Protein 2CO9 (pdb70)

CATH classification: 1.10.30.10

Foldseek 3Di:
DPDDDDDDCCPDDDPAAFDQDDALLVNQLVVCLVVQCSVPVVDDVVRSRVVSVVDSVPDDPVSSVVSNVVNCVRNVVSVVVRLCSCCVVDPHDDVDDDDPPD

Organism: Mus musculus (NCBI:txid10090)

InterPro domains:
  IPR009071 High mobility group box domain [PF00505] (261-329)
  IPR009071 High mobility group box domain [PS50118] (261-329)
  IPR009071 High mobility group box domain [SM00398] (260-330)
  IPR036910 High mobility group box domain superfamily [G3DSA:1.10.30.10] (244-343)
  IPR036910 High mobility group box domain superfamily [SSF47095] (247-342)
  IPR051365 TOX high mobility group box domain-containing protein [PTHR45781] (1-515)

Nearest PDB structures (foldseek):
  2co9-assembly1_A  TM=1.010E+00  e=1.584E-16  Mus musculus
  2yrq-assembly1_A  TM=6.202E-01  e=4.811E-05  Homo sapiens
  1wgf-assembly1_A  TM=5.798E-01  e=1.208E-04  Mus musculus
  1gt0-assembly1_D  TM=6.711E-01  e=1.678E-03  Mus musculus
  5jgh-assembly1_A  TM=6.286E-01  e=1.207E-02  Saccharomyces cerevisiae S288C

Secondary structure (DSSP, 8-state):
-------S-SS-----S--PPP-HHHHTHHHHHHHHHHH-TTS-HHHHHHHHHHHHTT--HHHHHHHHHHHHHHHHHHHHHHHHHHHHHTSS-----STT--

Sequence (102 aa):
GSSGSSGKKKKKKDPNEPQKPVSAYALFFRDTQAAIKGQNPNATFGEVSKIVASMWDGLGEEQKQVYKKKTEAAKKEYLKQLAAYRASLVSKSYTDSGPSSGGSSGSSGKKKKKKDPNEPQKPVSAYALFFRDTQAAIKGQNPNATFGEVSKIVASMWDGLGEEQKQVYKKKTEAAKKEYLKQLAAYRASLVSKSYTDSGPSSGGSSGSSGKKKKKKDPNEPQKPVSAYALFFRDTQAAIKGQNPNATFGEVSKIVASMWDGLGEEQKQVYKKKTEAAKKEYLKQLAAYRASLVSKSYTDSGPSSGGSSGSSGKKKKKKDPNEPQKPVSAYALFFRDTQAAIKGQNPNATFGEVSKIVASMWDGLGEEQKQVYKKKTEAAKKEYLKQLAAYRASLVSKSYTDSGPSSGGSSGSSGKKKKKKDPNEPQKPVSAYALFFRDTQAAIKGQNPNATFGEVSKIVASMWDGLGEEQKQVYKKKTEAAKKEYLKQLAAYRASLVSKSYTDSGPSSGGSSGSSGKKKKKKDPNEPQKPVSAYALFFRDTQAAIKGQNPNATFGEVSKIVASMWDGLGEEQKQVYKKKTEAAKKEYLKQLAAYRASLVSKSYTDSGPSSGGSSGSSGKKKKKKDPNEPQKPVSAYALFFRDTQAAIKGQNPNATFGEVSKIVASMWDGLGEEQKQVYKKKTEAAKKEYLKQLAAYRASLVSKSYTDSGPSSGGSSGSSGKKKKKKDPNEPQKPVSAYALFFRDTQAAIKGQNPNATFGEVSKIVASMWDGLGEEQKQVYKKKTEAAKKEYLKQ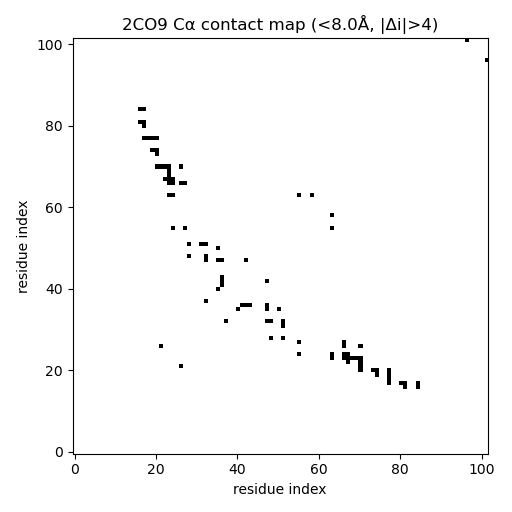LAAYRASLVSKSYTDSGPSSGGSSGSSGKKKKKKDPNEPQKPVSAYALFFRDTQAAIKGQNPNATFGEVSKIVASMWDGLGEEQKQVYKKKTEAAKKEYLKQLAAYRASLVSKSYTDSGPSSGGSSGSSGKKKKKKDPNEPQKPVSAYALFFRDTQAAIKGQNPNATFGEVSKIVASMWDGLGEEQKQVYKKKTEAAKKEYLKQLAAYRASLVSKSYTDSGPSSGGSSGSSGKKKKKKDPNEPQKPVSAYALFFRDTQAAIKGQNPNATFGEVSKIVASMWDGLGEEQKQVYKKKTEAAKKEYLKQLAAYRASLVSKSYTDSGPSSGGSSGSSGKKKKKKDPNEPQKPVSAYALFFRDTQAAIKGQNPNATFGEVSKIVASMWDGLGEEQKQVYKKKTEAAKKEYLKQLAAYRASLVSKSYTDSGPSSGGSSGSSGKKKKKKDPNEPQKPVSAYALFFRDTQAAIKGQNPNATFGEVSKIVASMWDGLGEEQKQVYKKKTEAAKKEYLKQLAAYRASLVSKSYTDSGPSSGGSSGSSGKKKKKKDPNEPQKPVSAYALFFRDTQAAIKGQNPNATFGEVSKIVASMWDGLGEEQKQVYKKKTEAAKKEYLKQLAAYRASLVSKSYTDSGPSSGGSSGSSGKKKKKKDPNEPQKPVSAYALFFRDTQAAIKGQNPNATFGEVSKIVASMWDGLGEEQKQVYKKKTEAAKKEYLKQLAAYRASLVSKSYTDSGPSSGGSSGSSGKKKKKKDPNEPQKPVSAYALFFRDTQAAIKGQNPNATFGEVSKIVASMWDGLGEEQKQVYKKKTEAAKKEYLKQLAAYRASLVSKSYTDSGPSSGGSSGSSGKKKKKKDPNEPQKPVSAYALFFRDTQAAIKGQNPNATFGEVSKIVASMWDGLGEEQKQVYKKKTEAAKKEYLKQLAAYRASLVSKSYTDSGPSSGGSSGSSGKKKKKKDPNEPQKPVSAYALFFRDTQAAIKGQNPNATFGEVSKIVASMWDGLGEEQKQVYKKKTEAAKKEYLKQLAAYRASLVSKSYTDSGPSSGGSSGSSGKKKKKKDPNEPQKPVSAYALFFRDTQAAIKGQNPNATFGEVSKIVASMWDGLGEEQKQVYKKKTEAAKKEYLKQLAAYRASLVSKSYTDSGPSSGGSSGSSGKKKKKKDPNEPQKPVSAYALFFRDTQAAIKGQNPNATFGEVSKIVASMWDGLGEEQKQVYKKKTEAAKKEYLKQLAAYRASLVSKSYTDSGPSSG

Structure (mmCIF, N/CA/C/O backbone):
data_2CO9
#
_entry.id   2CO9
#
loop_
_atom_site.group_PDB
_atom_site.id
_atom_site.type_symbol
_atom_site.label_atom_id
_atom_site.label_alt_id
_atom_site.label_comp_id
_atom_site.label_asym_id
_atom_site.label_entity_id
_atom_site.label_seq_id
_atom_site.pdbx_PDB_ins_code
_atom_site.Cartn_x
_atom_site.Cartn_y
_atom_site.Cartn_z
_atom_site.occupancy
_atom_site.B_iso_or_equiv
_atom_site.auth_seq_id
_atom_site.auth_comp_id
_atom_site.auth_asym_id
_atom_site.auth_atom_id
_atom_site.pdbx_PDB_model_num
ATOM 1 N N . GLY A 1 1 ? 14.399 3.594 -19.732 1.00 0.00 1 GLY A N 1
ATOM 2 C CA . GLY A 1 1 ? 15.201 4.632 -19.111 1.00 0.00 1 GLY A CA 1
ATOM 3 C C . GLY A 1 1 ? 14.441 5.390 -18.042 1.00 0.00 1 GLY A C 1
ATOM 4 O O . GLY A 1 1 ? 13.457 6.071 -18.334 1.00 0.00 1 GLY A O 1
ATOM 8 N N . SER A 1 2 ? 14.895 5.271 -16.798 1.00 0.00 2 SER A N 1
ATOM 9 C CA . SER A 1 2 ? 14.247 5.946 -15.680 1.00 0.00 2 SER A CA 1
ATOM 10 C C . SER A 1 2 ? 15.256 6.268 -14.581 1.00 0.00 2 SER A C 1
ATOM 11 O O . SER A 1 2 ? 15.854 5.369 -13.990 1.00 0.00 2 SER A O 1
ATOM 19 N N . SER A 1 3 ? 15.440 7.557 -14.314 1.00 0.00 3 SER A N 1
ATOM 20 C CA . SER A 1 3 ? 16.379 7.999 -13.289 1.00 0.00 3 SER A CA 1
ATOM 21 C C . SER A 1 3 ? 15.931 9.322 -12.677 1.00 0.00 3 SER A C 1
ATOM 22 O O . SER A 1 3 ? 15.005 9.965 -13.169 1.00 0.00 3 SER A O 1
ATOM 30 N N . GLY A 1 4 ? 16.596 9.723 -11.597 1.00 0.00 4 GLY A N 1
ATOM 31 C CA . GLY A 1 4 ? 16.253 10.967 -10.934 1.00 0.00 4 GLY A CA 1
ATOM 32 C C . GLY A 1 4 ? 17.089 12.134 -11.421 1.00 0.00 4 GLY A C 1
ATOM 33 O O . GLY A 1 4 ? 18.063 11.946 -12.151 1.00 0.00 4 GLY A O 1
ATOM 37 N N . SER A 1 5 ? 16.709 13.342 -11.018 1.00 0.00 5 SER A N 1
ATOM 38 C CA . SER A 1 5 ? 17.427 14.544 -11.423 1.00 0.00 5 SER A CA 1
ATOM 39 C C . SER A 1 5 ? 17.744 15.421 -10.215 1.00 0.00 5 SER A C 1
ATOM 40 O O . SER A 1 5 ? 18.869 15.892 -10.053 1.00 0.00 5 SER A O 1
ATOM 48 N N . SER A 1 6 ? 16.741 15.635 -9.368 1.00 0.00 6 SER A N 1
ATOM 49 C CA . SER A 1 6 ? 16.910 16.458 -8.176 1.00 0.00 6 SER A CA 1
ATOM 50 C C . SER A 1 6 ? 17.854 15.787 -7.183 1.00 0.00 6 SER A C 1
ATOM 51 O O . SER A 1 6 ? 17.889 14.562 -7.071 1.00 0.00 6 SER A O 1
ATOM 59 N N . GLY A 1 7 ? 18.620 16.601 -6.461 1.00 0.00 7 GLY A N 1
ATOM 60 C CA . GLY A 1 7 ? 19.554 16.070 -5.486 1.00 0.00 7 GLY A CA 1
ATOM 61 C C . GLY A 1 7 ? 19.078 16.266 -4.061 1.00 0.00 7 GLY A C 1
ATOM 62 O O . GLY A 1 7 ? 17.876 16.321 -3.801 1.00 0.00 7 GLY A O 1
ATOM 66 N N . LYS A 1 8 ? 20.023 16.369 -3.132 1.00 0.00 8 LYS A N 1
ATOM 67 C CA . LYS A 1 8 ? 19.695 16.559 -1.724 1.00 0.00 8 LYS A CA 1
ATOM 68 C C . LYS A 1 8 ? 18.670 15.529 -1.260 1.00 0.00 8 LYS A C 1
ATOM 69 O O . LYS A 1 8 ? 17.715 15.860 -0.558 1.00 0.00 8 LYS A O 1
ATOM 88 N N . LYS A 1 9 ? 18.876 14.277 -1.655 1.00 0.00 9 LYS A N 1
ATOM 89 C CA . LYS A 1 9 ? 17.973 13.197 -1.278 1.00 0.00 9 LYS A CA 1
ATOM 90 C C . LYS A 1 9 ? 16.625 13.346 -1.975 1.00 0.00 9 LYS A C 1
ATOM 91 O O . LYS A 1 9 ? 16.284 12.567 -2.865 1.00 0.00 9 LYS A O 1
ATOM 110 N N . LYS A 1 10 ? 15.861 14.354 -1.567 1.00 0.00 10 LYS A N 1
ATOM 111 C CA . LYS A 1 10 ? 14.551 14.608 -2.154 1.00 0.00 10 LYS A CA 1
ATOM 112 C C . LYS A 1 10 ? 13.509 13.643 -1.598 1.00 0.00 10 LYS A C 1
ATOM 113 O O . LYS A 1 10 ? 12.326 13.731 -1.929 1.00 0.00 10 LYS A O 1
ATOM 132 N N . LYS A 1 11 ? 13.955 12.721 -0.751 1.00 0.00 11 LYS A N 1
ATOM 133 C CA . LYS A 1 11 ? 13.061 11.740 -0.147 1.00 0.00 11 LYS A CA 1
ATOM 134 C C . LYS A 1 11 ? 13.451 11.469 1.303 1.00 0.00 11 LYS A C 1
ATOM 135 O O . LYS A 1 11 ? 14.158 10.505 1.597 1.00 0.00 11 LYS A O 1
ATOM 154 N N . LYS A 1 12 ? 12.985 12.325 2.205 1.00 0.00 12 LYS A N 1
ATOM 155 C CA . LYS A 1 12 ? 13.282 12.178 3.625 1.00 0.00 12 LYS A CA 1
ATOM 156 C C . LYS A 1 12 ? 13.331 10.705 4.021 1.00 0.00 12 LYS A C 1
ATOM 157 O O . LYS A 1 12 ? 12.365 9.967 3.827 1.00 0.00 12 LYS A O 1
ATOM 176 N N . LYS A 1 13 ? 14.462 10.284 4.577 1.00 0.00 13 LYS A N 1
ATOM 177 C CA . LYS A 1 13 ? 14.637 8.901 5.003 1.00 0.00 13 LYS A CA 1
ATOM 178 C C . LYS A 1 13 ? 13.367 8.368 5.659 1.00 0.00 13 LYS A C 1
ATOM 179 O O . LYS A 1 13 ? 12.886 8.926 6.646 1.00 0.00 13 LYS A O 1
ATOM 198 N N . ASP A 1 14 ? 12.829 7.287 5.105 1.00 0.00 14 ASP A N 1
ATOM 199 C CA . ASP A 1 14 ? 11.616 6.678 5.638 1.00 0.00 14 ASP A CA 1
ATOM 200 C C . ASP A 1 14 ? 11.796 5.174 5.815 1.00 0.00 14 ASP A C 1
ATOM 201 O O . ASP A 1 14 ? 12.458 4.505 5.022 1.00 0.00 14 ASP A O 1
ATOM 210 N N . PRO A 1 15 ? 11.194 4.627 6.882 1.00 0.00 15 PRO A N 1
ATOM 211 C CA . PRO A 1 15 ? 11.274 3.196 7.189 1.00 0.00 15 PRO A CA 1
ATOM 212 C C . PRO A 1 15 ? 10.496 2.345 6.192 1.00 0.00 15 PRO A C 1
ATOM 213 O O . PRO A 1 15 ? 9.870 2.868 5.271 1.00 0.00 15 PRO A O 1
ATOM 224 N N . ASN A 1 16 ? 10.539 1.030 6.382 1.00 0.00 16 ASN A N 1
ATOM 225 C CA . ASN A 1 16 ? 9.838 0.106 5.498 1.00 0.00 16 ASN A CA 1
ATOM 226 C C . ASN A 1 16 ? 8.513 -0.335 6.113 1.00 0.00 16 ASN A C 1
ATOM 227 O O . ASN A 1 16 ? 7.938 0.369 6.943 1.00 0.00 16 ASN A O 1
ATOM 238 N N . GLU A 1 17 ? 8.036 -1.505 5.700 1.00 0.00 17 GLU A N 1
ATOM 239 C CA . GLU A 1 17 ? 6.779 -2.040 6.210 1.00 0.00 17 GLU A CA 1
ATOM 240 C C . GLU A 1 17 ? 5.621 -1.094 5.903 1.00 0.00 17 GLU A C 1
ATOM 241 O O . GLU A 1 17 ? 5.737 0.126 6.012 1.00 0.00 17 GLU A O 1
ATOM 253 N N . PRO A 1 18 ? 4.476 -1.671 5.509 1.00 0.00 18 PRO A N 1
ATOM 254 C CA . PRO A 1 18 ? 3.274 -0.899 5.178 1.00 0.00 18 PRO A CA 1
ATOM 255 C C . PRO A 1 18 ? 2.641 -0.255 6.407 1.00 0.00 18 PRO A C 1
ATOM 256 O O . PRO A 1 18 ? 2.677 -0.818 7.501 1.00 0.00 18 PRO A O 1
ATOM 267 N N . GLN A 1 19 ? 2.063 0.926 6.218 1.00 0.00 19 GLN A N 1
ATOM 268 C CA . GLN A 1 19 ? 1.422 1.646 7.313 1.00 0.00 19 GLN A CA 1
ATOM 269 C C . GLN A 1 19 ? -0.091 1.678 7.132 1.00 0.00 19 GLN A C 1
ATOM 270 O O . GLN A 1 19 ? -0.592 1.989 6.050 1.00 0.00 19 GLN A O 1
ATOM 284 N N . LYS A 1 20 ? -0.817 1.354 8.197 1.00 0.00 20 LYS A N 1
ATOM 285 C CA . LYS A 1 20 ? -2.274 1.346 8.157 1.00 0.00 20 LYS A CA 1
ATOM 286 C C . LYS A 1 20 ? -2.809 2.635 7.541 1.00 0.00 20 LYS A C 1
ATOM 287 O O . LYS A 1 20 ? -2.308 3.730 7.801 1.00 0.00 20 LYS A O 1
ATOM 306 N N . PRO A 1 21 ? -3.851 2.506 6.706 1.00 0.00 21 PRO A N 1
ATOM 307 C CA . PRO A 1 21 ? -4.477 3.651 6.038 1.00 0.00 21 PRO A CA 1
ATOM 308 C C . PRO A 1 21 ? -5.241 4.543 7.011 1.00 0.00 21 PRO A C 1
ATOM 309 O O . PRO A 1 21 ? -5.732 4.079 8.040 1.00 0.00 21 PRO A O 1
ATOM 320 N N . VAL A 1 22 ? -5.338 5.826 6.679 1.00 0.00 22 VAL A N 1
ATOM 321 C CA . VAL A 1 22 ? -6.043 6.783 7.522 1.00 0.00 22 VAL A CA 1
ATOM 322 C C . VAL A 1 22 ? -7.553 6.586 7.433 1.00 0.00 22 VAL A C 1
ATOM 323 O O . VAL A 1 22 ? -8.054 5.968 6.494 1.00 0.00 22 VAL A O 1
ATOM 336 N N . SER A 1 23 ? -8.272 7.117 8.416 1.00 0.00 23 SER A N 1
ATOM 337 C CA . SER A 1 23 ? -9.725 6.996 8.451 1.00 0.00 23 SER A CA 1
ATOM 338 C C . SER A 1 23 ? -10.362 7.775 7.304 1.00 0.00 23 SER A C 1
ATOM 339 O O . SER A 1 23 ? -9.672 8.436 6.529 1.00 0.00 23 SER A O 1
ATOM 347 N N . ALA A 1 24 ? -11.685 7.692 7.204 1.00 0.00 24 ALA A N 1
ATOM 348 C CA . ALA A 1 24 ? -12.417 8.390 6.154 1.00 0.00 24 ALA A CA 1
ATOM 349 C C . ALA A 1 24 ? -12.080 9.877 6.146 1.00 0.00 24 ALA A C 1
ATOM 350 O O . ALA A 1 24 ? -11.442 10.374 5.217 1.00 0.00 24 ALA A O 1
ATOM 357 N N . TYR A 1 25 ? -12.513 10.583 7.184 1.00 0.00 25 TYR A N 1
ATOM 358 C CA . TYR A 1 25 ? -12.260 12.015 7.295 1.00 0.00 25 TYR A CA 1
ATOM 359 C C . TYR A 1 25 ? -10.781 12.325 7.080 1.00 0.00 25 TYR A C 1
ATOM 360 O O . TYR A 1 25 ? -10.426 13.386 6.570 1.00 0.00 25 TYR A O 1
ATOM 378 N N . ALA A 1 26 ? -9.924 11.389 7.474 1.00 0.00 26 ALA A N 1
ATOM 379 C CA . ALA A 1 26 ? -8.484 11.559 7.323 1.00 0.00 26 ALA A CA 1
ATOM 380 C C . ALA A 1 26 ? -8.067 11.435 5.862 1.00 0.00 26 ALA A C 1
ATOM 381 O O . ALA A 1 26 ? -7.201 12.172 5.388 1.00 0.00 26 ALA A O 1
ATOM 388 N N . LEU A 1 27 ? -8.687 10.500 5.152 1.00 0.00 27 LEU A N 1
ATOM 389 C CA . LEU A 1 27 ? -8.379 10.279 3.743 1.00 0.00 27 LEU A CA 1
ATOM 390 C C . LEU A 1 27 ? -8.540 11.567 2.942 1.00 0.00 27 LEU A C 1
ATOM 391 O O . LEU A 1 27 ? -7.831 11.793 1.961 1.00 0.00 27 LEU A O 1
ATOM 407 N N . PHE A 1 28 ? -9.476 12.409 3.367 1.00 0.00 28 PHE A N 1
ATOM 408 C CA . PHE A 1 28 ? -9.729 13.676 2.691 1.00 0.00 28 PHE A CA 1
ATOM 409 C C . PHE A 1 28 ? -8.796 14.766 3.209 1.00 0.00 28 PHE A C 1
ATOM 410 O O . PHE A 1 28 ? -8.670 15.830 2.604 1.00 0.00 28 PHE A O 1
ATOM 427 N N . PHE A 1 29 ? -8.144 14.492 4.335 1.00 0.00 29 PHE A N 1
ATOM 428 C CA . PHE A 1 29 ? -7.223 15.449 4.937 1.00 0.00 29 PHE A CA 1
ATOM 429 C C . PHE A 1 29 ? -5.874 15.429 4.224 1.00 0.00 29 PHE A C 1
ATOM 430 O O . PHE A 1 29 ? -5.295 16.477 3.940 1.00 0.00 29 PHE A O 1
ATOM 447 N N . ARG A 1 30 ? -5.381 14.228 3.938 1.00 0.00 30 ARG A N 1
ATOM 448 C CA . ARG A 1 30 ? -4.100 14.070 3.259 1.00 0.00 30 ARG A CA 1
ATOM 449 C C . ARG A 1 30 ? -4.202 14.500 1.799 1.00 0.00 30 ARG A C 1
ATOM 450 O O . ARG A 1 30 ? -3.189 14.680 1.122 1.00 0.00 30 ARG A O 1
ATOM 471 N N . ASP A 1 31 ? -5.430 14.663 1.320 1.00 0.00 31 ASP A N 1
ATOM 472 C CA . ASP A 1 31 ? -5.664 15.072 -0.060 1.00 0.00 31 ASP A CA 1
ATOM 473 C C . ASP A 1 31 ? -5.839 16.585 -0.156 1.00 0.00 31 ASP A C 1
ATOM 474 O O . ASP A 1 31 ? -5.423 17.208 -1.133 1.00 0.00 31 ASP A O 1
ATOM 483 N N . THR A 1 32 ? -6.459 17.170 0.864 1.00 0.00 32 THR A N 1
ATOM 484 C CA . THR A 1 32 ? -6.691 18.608 0.894 1.00 0.00 32 THR A CA 1
ATOM 485 C C . THR A 1 32 ? -5.470 19.351 1.424 1.00 0.00 32 THR A C 1
ATOM 486 O O . THR A 1 32 ? -4.982 20.289 0.793 1.00 0.00 32 THR A O 1
ATOM 497 N N . GLN A 1 33 ? -4.981 18.926 2.584 1.00 0.00 33 GLN A N 1
ATOM 498 C CA . GLN A 1 33 ? -3.816 19.553 3.198 1.00 0.00 33 GLN A CA 1
ATOM 499 C C . GLN A 1 33 ? -2.800 19.968 2.139 1.00 0.00 33 GLN A C 1
ATOM 500 O O . GLN A 1 33 ? -2.435 21.139 2.041 1.00 0.00 33 GLN A O 1
ATOM 514 N N . ALA A 1 34 ? -2.348 19.000 1.348 1.00 0.00 34 ALA A N 1
ATOM 515 C CA . ALA A 1 34 ? -1.376 19.266 0.295 1.00 0.00 34 ALA A CA 1
ATOM 516 C C . ALA A 1 34 ? -1.796 20.463 -0.551 1.00 0.00 34 ALA A C 1
ATOM 517 O O . ALA A 1 34 ? -0.966 21.287 -0.933 1.00 0.00 34 ALA A O 1
ATOM 524 N N . ALA A 1 35 ? -3.090 20.552 -0.840 1.00 0.00 35 ALA A N 1
ATOM 525 C CA . ALA A 1 35 ? -3.620 21.649 -1.640 1.00 0.00 35 ALA A CA 1
ATOM 526 C C . ALA A 1 35 ? -3.593 22.960 -0.861 1.00 0.00 35 ALA A C 1
ATOM 527 O O . ALA A 1 35 ? -3.513 24.040 -1.447 1.00 0.00 35 ALA A O 1
ATOM 534 N N . ILE A 1 36 ? -3.661 22.857 0.462 1.00 0.00 36 ILE A N 1
ATOM 535 C CA . ILE A 1 36 ? -3.644 24.035 1.321 1.00 0.00 36 ILE A CA 1
ATOM 536 C C . ILE A 1 36 ? -2.225 24.565 1.499 1.00 0.00 36 ILE A C 1
ATOM 537 O O . ILE A 1 36 ? -1.923 25.699 1.128 1.00 0.00 36 ILE A O 1
ATOM 553 N N . LYS A 1 37 ? -1.357 23.736 2.068 1.00 0.00 37 LYS A N 1
ATOM 554 C CA . LYS A 1 37 ? 0.032 24.118 2.293 1.00 0.00 37 LYS A CA 1
ATOM 555 C C . LYS A 1 37 ? 0.714 24.490 0.980 1.00 0.00 37 LYS A C 1
ATOM 556 O O . LYS A 1 37 ? 1.450 25.473 0.908 1.00 0.00 37 LYS A O 1
ATOM 575 N N . GLY A 1 38 ? 0.462 23.697 -0.058 1.00 0.00 38 GLY A N 1
ATOM 576 C CA . GLY A 1 38 ? 1.058 23.961 -1.354 1.00 0.00 38 GLY A CA 1
ATOM 577 C C . GLY A 1 38 ? 0.734 25.350 -1.870 1.00 0.00 38 GLY A C 1
ATOM 578 O O . GLY A 1 38 ? 1.595 26.025 -2.434 1.00 0.00 38 GLY A O 1
ATOM 582 N N . GLN A 1 39 ? -0.510 25.776 -1.677 1.00 0.00 39 GLN A N 1
ATOM 583 C CA . GLN A 1 39 ? -0.945 27.092 -2.129 1.00 0.00 39 GLN A CA 1
ATOM 584 C C . GLN A 1 39 ? -0.542 28.171 -1.129 1.00 0.00 39 GLN A C 1
ATOM 585 O O . GLN A 1 39 ? -0.323 29.323 -1.500 1.00 0.00 39 GLN A O 1
ATOM 599 N N . ASN A 1 40 ? -0.447 27.789 0.140 1.00 0.00 40 ASN A N 1
ATOM 600 C CA . ASN A 1 40 ? -0.071 28.725 1.194 1.00 0.00 40 ASN A CA 1
ATOM 601 C C . ASN A 1 40 ? 0.973 28.111 2.120 1.00 0.00 40 ASN A C 1
ATOM 602 O O . ASN A 1 40 ? 0.664 27.619 3.206 1.00 0.00 40 ASN A O 1
ATOM 613 N N . PRO A 1 41 ? 2.241 28.139 1.684 1.00 0.00 41 PRO A N 1
ATOM 614 C CA . PRO A 1 41 ? 3.358 27.590 2.459 1.00 0.00 41 PRO A CA 1
ATOM 615 C C . PRO A 1 41 ? 3.664 28.419 3.701 1.00 0.00 41 PRO A C 1
ATOM 616 O O . PRO A 1 41 ? 4.552 28.079 4.482 1.00 0.00 41 PRO A O 1
ATOM 627 N N . ASN A 1 42 ? 2.924 29.509 3.877 1.00 0.00 42 ASN A N 1
ATOM 628 C CA . ASN A 1 42 ? 3.117 30.387 5.025 1.00 0.00 42 ASN A CA 1
ATOM 629 C C . ASN A 1 42 ? 2.297 29.909 6.220 1.00 0.00 42 ASN A C 1
ATOM 630 O O . ASN A 1 42 ? 2.514 30.347 7.349 1.00 0.00 42 ASN A O 1
ATOM 641 N N . ALA A 1 43 ? 1.355 29.007 5.961 1.00 0.00 43 ALA A N 1
ATOM 642 C CA . ALA A 1 43 ? 0.505 28.468 7.015 1.00 0.00 43 ALA A CA 1
ATOM 643 C C . ALA A 1 43 ? 1.181 27.298 7.722 1.00 0.00 43 ALA A C 1
ATOM 644 O O . ALA A 1 43 ? 1.800 26.446 7.083 1.00 0.00 43 ALA A O 1
ATOM 651 N N . THR A 1 44 ? 1.062 27.263 9.046 1.00 0.00 44 THR A N 1
ATOM 652 C CA . THR A 1 44 ? 1.663 26.199 9.839 1.00 0.00 44 THR A CA 1
ATOM 653 C C . THR A 1 44 ? 0.724 25.005 9.961 1.00 0.00 44 THR A C 1
ATOM 654 O O . THR A 1 44 ? -0.479 25.123 9.727 1.00 0.00 44 THR A O 1
ATOM 665 N N . PHE A 1 45 ? 1.280 23.855 10.328 1.00 0.00 45 PHE A N 1
ATOM 666 C CA . PHE A 1 45 ? 0.491 22.639 10.480 1.00 0.00 45 PHE A CA 1
ATOM 667 C C . PHE A 1 45 ? -0.858 22.942 11.127 1.00 0.00 45 PHE A C 1
ATOM 668 O O . PHE A 1 45 ? -1.898 22.476 10.666 1.00 0.00 45 PHE A O 1
ATOM 685 N N . GLY A 1 46 ? -0.830 23.728 12.199 1.00 0.00 46 GLY A N 1
ATOM 686 C CA . GLY A 1 46 ? -2.055 24.080 12.893 1.00 0.00 46 GLY A CA 1
ATOM 687 C C . GLY A 1 46 ? -3.058 24.765 11.986 1.00 0.00 46 GLY A C 1
ATOM 688 O O . GLY A 1 46 ? -4.257 24.501 12.065 1.00 0.00 46 GLY A O 1
ATOM 692 N N . GLU A 1 47 ? -2.567 25.648 11.123 1.00 0.00 47 GLU A N 1
ATOM 693 C CA . GLU A 1 47 ? -3.430 26.375 10.199 1.00 0.00 47 GLU A CA 1
ATOM 694 C C . GLU A 1 47 ? -3.982 25.444 9.124 1.00 0.00 47 GLU A C 1
ATOM 695 O O . GLU A 1 47 ? -5.196 25.282 8.990 1.00 0.00 47 GLU A O 1
ATOM 707 N N . VAL A 1 48 ? -3.083 24.833 8.359 1.00 0.00 48 VAL A N 1
ATOM 708 C CA . VAL A 1 48 ? -3.479 23.918 7.296 1.00 0.00 48 VAL A CA 1
ATOM 709 C C . VAL A 1 48 ? -4.588 22.981 7.762 1.00 0.00 48 VAL A C 1
ATOM 710 O O . VAL A 1 48 ? -5.483 22.631 6.992 1.00 0.00 48 VAL A O 1
ATOM 723 N N . SER A 1 49 ? -4.523 22.579 9.027 1.00 0.00 49 SER A N 1
ATOM 724 C CA . SER A 1 49 ? -5.520 21.679 9.595 1.00 0.00 49 SER A CA 1
ATOM 725 C C . SER A 1 49 ? -6.827 22.419 9.865 1.00 0.00 49 SER A C 1
ATOM 726 O O . SER A 1 49 ? -7.872 22.080 9.308 1.00 0.00 49 SER A O 1
ATOM 734 N N . LYS A 1 50 ? -6.761 23.431 10.723 1.00 0.00 50 LYS A N 1
ATOM 735 C CA . LYS A 1 50 ? -7.937 24.221 11.067 1.00 0.00 50 LYS A CA 1
ATOM 736 C C . LYS A 1 50 ? -8.741 24.571 9.819 1.00 0.00 50 LYS A C 1
ATOM 737 O O . LYS A 1 50 ? -9.943 24.829 9.897 1.00 0.00 50 LYS A O 1
ATOM 756 N N . ILE A 1 51 ? -8.072 24.578 8.672 1.00 0.00 51 ILE A N 1
ATOM 757 C CA . ILE A 1 51 ? -8.726 24.894 7.408 1.00 0.00 51 ILE A CA 1
ATOM 758 C C . ILE A 1 51 ? -9.458 23.679 6.849 1.00 0.00 51 ILE A C 1
ATOM 759 O O . ILE A 1 51 ? -10.607 23.778 6.418 1.00 0.00 51 ILE A O 1
ATOM 775 N N . VAL A 1 52 ? -8.786 22.533 6.861 1.00 0.00 52 VAL A N 1
ATOM 776 C CA . VAL A 1 52 ? -9.374 21.297 6.358 1.00 0.00 52 VAL A CA 1
ATOM 777 C C . VAL A 1 52 ? -10.609 20.908 7.163 1.00 0.00 52 VAL A C 1
ATOM 778 O O . VAL A 1 52 ? -11.665 20.621 6.600 1.00 0.00 52 VAL A O 1
ATOM 791 N N . ALA A 1 53 ? -10.468 20.900 8.485 1.00 0.00 53 ALA A N 1
ATOM 792 C CA . ALA A 1 53 ? -11.573 20.549 9.369 1.00 0.00 53 ALA A CA 1
ATOM 793 C C . ALA A 1 53 ? -12.861 21.243 8.939 1.00 0.00 53 ALA A C 1
ATOM 794 O O . ALA A 1 53 ? -13.947 20.670 9.032 1.00 0.00 53 ALA A O 1
ATOM 801 N N . SER A 1 54 ? -12.734 22.480 8.470 1.00 0.00 54 SER A N 1
ATOM 802 C CA . SER A 1 54 ? -13.889 23.254 8.031 1.00 0.00 54 SER A CA 1
ATOM 803 C C . SER A 1 54 ? -14.400 22.750 6.684 1.00 0.00 54 SER A C 1
ATOM 804 O O . SER A 1 54 ? -15.589 22.851 6.382 1.00 0.00 54 SER A O 1
ATOM 812 N N . MET A 1 55 ? -13.493 22.206 5.880 1.00 0.00 55 MET A N 1
ATOM 813 C CA . MET A 1 55 ? -13.851 21.685 4.566 1.00 0.00 55 MET A CA 1
ATOM 814 C C . MET A 1 55 ? -14.671 20.405 4.694 1.00 0.00 55 MET A C 1
ATOM 815 O O . MET A 1 55 ? -15.772 20.306 4.152 1.00 0.00 55 MET A O 1
ATOM 829 N N . TRP A 1 56 ? -14.128 19.430 5.412 1.00 0.00 56 TRP A N 1
ATOM 830 C CA . TRP A 1 56 ? -14.810 18.156 5.611 1.00 0.00 56 TRP A CA 1
ATOM 831 C C . TRP A 1 56 ? -16.171 18.363 6.266 1.00 0.00 56 TRP A C 1
ATOM 832 O O . TRP A 1 56 ? -17.155 17.727 5.888 1.00 0.00 56 TRP A O 1
ATOM 853 N N . ASP A 1 57 ? -16.220 19.256 7.248 1.00 0.00 57 ASP A N 1
ATOM 854 C CA . ASP A 1 57 ? -17.462 19.548 7.955 1.00 0.00 57 ASP A CA 1
ATOM 855 C C . ASP A 1 57 ? -18.531 20.050 6.990 1.00 0.00 57 ASP A C 1
ATOM 856 O O . ASP A 1 57 ? -19.702 20.165 7.349 1.00 0.00 57 ASP A O 1
ATOM 865 N N . GLY A 1 58 ? -18.119 20.350 5.761 1.00 0.00 58 GLY A N 1
ATOM 866 C CA . GLY A 1 58 ? -19.054 20.837 4.764 1.00 0.00 58 GLY A CA 1
ATOM 867 C C . GLY A 1 58 ? -18.984 20.051 3.470 1.00 0.00 58 GLY A C 1
ATOM 868 O O . GLY A 1 58 ? -19.163 20.607 2.386 1.00 0.00 58 GLY A O 1
ATOM 872 N N . LEU A 1 59 ? -18.720 18.753 3.582 1.00 0.00 59 LEU A N 1
ATOM 873 C CA . LEU A 1 59 ? -18.625 17.888 2.411 1.00 0.00 59 LEU A CA 1
ATOM 874 C C . LEU A 1 59 ? -19.964 17.220 2.117 1.00 0.00 59 LEU A C 1
ATOM 875 O O . LEU A 1 59 ? -20.736 16.925 3.029 1.00 0.00 59 LEU A O 1
ATOM 891 N N . GLY A 1 60 ? -20.233 16.981 0.837 1.00 0.00 60 GLY A N 1
ATOM 892 C CA . GLY A 1 60 ? -21.478 16.347 0.446 1.00 0.00 60 GLY A CA 1
ATOM 893 C C . GLY A 1 60 ? -21.600 14.932 0.976 1.00 0.00 60 GLY A C 1
ATOM 894 O O . GLY A 1 60 ? -20.596 14.247 1.169 1.00 0.00 60 GLY A O 1
ATOM 898 N N . GLU A 1 61 ? -22.832 14.495 1.213 1.00 0.00 61 GLU A N 1
ATOM 899 C CA . GLU A 1 61 ? -23.080 13.153 1.727 1.00 0.00 61 GLU A CA 1
ATOM 900 C C . GLU A 1 61 ? -22.448 12.099 0.822 1.00 0.00 61 GLU A C 1
ATOM 901 O O . GLU A 1 61 ? -21.975 11.065 1.293 1.00 0.00 61 GLU A O 1
ATOM 913 N N . GLU A 1 62 ? -22.447 12.369 -0.480 1.00 0.00 62 GLU A N 1
ATOM 914 C CA . GLU A 1 62 ? -21.875 11.443 -1.451 1.00 0.00 62 GLU A CA 1
ATOM 915 C C . GLU A 1 62 ? -20.350 11.457 -1.383 1.00 0.00 62 GLU A C 1
ATOM 916 O O . GLU A 1 62 ? -19.696 10.465 -1.703 1.00 0.00 62 GLU A O 1
ATOM 928 N N . GLN A 1 63 ? -19.793 12.588 -0.965 1.00 0.00 63 GLN A N 1
ATOM 929 C CA . GLN A 1 63 ? -18.346 12.732 -0.856 1.00 0.00 63 GLN A CA 1
ATOM 930 C C . GLN A 1 63 ? -17.835 12.132 0.450 1.00 0.00 63 GLN A C 1
ATOM 931 O O . GLN A 1 63 ? -16.718 11.619 0.515 1.00 0.00 63 GLN A O 1
ATOM 945 N N . LYS A 1 64 ? -18.661 12.200 1.489 1.00 0.00 64 LYS A N 1
ATOM 946 C CA . LYS A 1 64 ? -18.295 11.663 2.794 1.00 0.00 64 LYS A CA 1
ATOM 947 C C . LYS A 1 64 ? -18.411 10.142 2.809 1.00 0.00 64 LYS A C 1
ATOM 948 O O . LYS A 1 64 ? -17.512 9.447 3.282 1.00 0.00 64 LYS A O 1
ATOM 967 N N . GLN A 1 65 ? -19.522 9.633 2.286 1.00 0.00 65 GLN A N 1
ATOM 968 C CA . GLN A 1 65 ? -19.754 8.194 2.239 1.00 0.00 65 GLN A CA 1
ATOM 969 C C . GLN A 1 65 ? -18.655 7.491 1.448 1.00 0.00 65 GLN A C 1
ATOM 970 O O . GLN A 1 65 ? -18.123 6.468 1.879 1.00 0.00 65 GLN A O 1
ATOM 984 N N . VAL A 1 66 ? -18.320 8.047 0.288 1.00 0.00 66 VAL A N 1
ATOM 985 C CA . VAL A 1 66 ? -17.284 7.474 -0.563 1.00 0.00 66 VAL A CA 1
ATOM 986 C C . VAL A 1 66 ? -15.974 7.313 0.199 1.00 0.00 66 VAL A C 1
ATOM 987 O O . VAL A 1 66 ? -15.320 6.272 0.117 1.00 0.00 66 VAL A O 1
ATOM 1000 N N . TYR A 1 67 ? -15.595 8.348 0.940 1.00 0.00 67 TYR A N 1
ATOM 1001 C CA . TYR A 1 67 ? -14.361 8.322 1.716 1.00 0.00 67 TYR A CA 1
ATOM 1002 C C . TYR A 1 67 ? -14.390 7.199 2.749 1.00 0.00 67 TYR A C 1
ATOM 1003 O O . TYR A 1 67 ? -13.355 6.627 3.091 1.00 0.00 67 TYR A O 1
ATOM 1021 N N . LYS A 1 68 ? -15.585 6.888 3.241 1.00 0.00 68 LYS A N 1
ATOM 1022 C CA . LYS A 1 68 ? -15.752 5.833 4.233 1.00 0.00 68 LYS A CA 1
ATOM 1023 C C . LYS A 1 68 ? -15.633 4.456 3.588 1.00 0.00 68 LYS A C 1
ATOM 1024 O O . LYS A 1 68 ? -15.024 3.546 4.151 1.00 0.00 68 LYS A O 1
ATOM 1043 N N . LYS A 1 69 ? -16.216 4.310 2.403 1.00 0.00 69 LYS A N 1
ATOM 1044 C CA . LYS A 1 69 ? -16.174 3.045 1.679 1.00 0.00 69 LYS A CA 1
ATOM 1045 C C . LYS A 1 69 ? -14.743 2.693 1.282 1.00 0.00 69 LYS A C 1
ATOM 1046 O O . LYS A 1 69 ? -14.398 1.520 1.141 1.00 0.00 69 LYS A O 1
ATOM 1065 N N . LYS A 1 70 ? -13.915 3.717 1.106 1.00 0.00 70 LYS A N 1
ATOM 1066 C CA . LYS A 1 70 ? -12.521 3.516 0.728 1.00 0.00 70 LYS A CA 1
ATOM 1067 C C . LYS A 1 70 ? -11.697 3.042 1.921 1.00 0.00 70 LYS A C 1
ATOM 1068 O O . LYS A 1 70 ? -10.742 2.280 1.766 1.00 0.00 70 LYS A O 1
ATOM 1087 N N . THR A 1 71 ? -12.072 3.497 3.113 1.00 0.00 71 THR A N 1
ATOM 1088 C CA . THR A 1 71 ? -11.369 3.119 4.331 1.00 0.00 71 THR A CA 1
ATOM 1089 C C . THR A 1 71 ? -11.411 1.611 4.546 1.00 0.00 71 THR A C 1
ATOM 1090 O O . THR A 1 71 ? -10.371 0.956 4.620 1.00 0.00 71 THR A O 1
ATOM 1101 N N . GLU A 1 72 ? -12.619 1.065 4.644 1.00 0.00 72 GLU A N 1
ATOM 1102 C CA . GLU A 1 72 ? -12.795 -0.368 4.849 1.00 0.00 72 GLU A CA 1
ATOM 1103 C C . GLU A 1 72 ? -12.036 -1.166 3.794 1.00 0.00 72 GLU A C 1
ATOM 1104 O O . GLU A 1 72 ? -11.530 -2.254 4.068 1.00 0.00 72 GLU A O 1
ATOM 1116 N N . ALA A 1 73 ? -11.963 -0.618 2.585 1.00 0.00 73 ALA A N 1
ATOM 1117 C CA . ALA A 1 73 ? -11.265 -1.278 1.488 1.00 0.00 73 ALA A CA 1
ATOM 1118 C C . ALA A 1 73 ? -9.756 -1.097 1.610 1.00 0.00 73 ALA A C 1
ATOM 1119 O O . ALA A 1 73 ? -8.982 -1.949 1.175 1.00 0.00 73 ALA A O 1
ATOM 1126 N N . ALA A 1 74 ? -9.344 0.019 2.203 1.00 0.00 74 ALA A N 1
ATOM 1127 C CA . ALA A 1 74 ? -7.928 0.311 2.382 1.00 0.00 74 ALA A CA 1
ATOM 1128 C C . ALA A 1 74 ? -7.343 -0.498 3.536 1.00 0.00 74 ALA A C 1
ATOM 1129 O O . ALA A 1 74 ? -6.361 -1.221 3.365 1.00 0.00 74 ALA A O 1
ATOM 1136 N N . LYS A 1 75 ? -7.951 -0.370 4.710 1.00 0.00 75 LYS A N 1
ATOM 1137 C CA . LYS A 1 75 ? -7.491 -1.089 5.892 1.00 0.00 75 LYS A CA 1
ATOM 1138 C C . LYS A 1 75 ? -7.411 -2.588 5.621 1.00 0.00 75 LYS A C 1
ATOM 1139 O O . LYS A 1 75 ? -6.439 -3.246 5.993 1.00 0.00 75 LYS A O 1
ATOM 1158 N N . LYS A 1 76 ? -8.437 -3.122 4.967 1.00 0.00 76 LYS A N 1
ATOM 1159 C CA . LYS A 1 76 ? -8.482 -4.543 4.643 1.00 0.00 76 LYS A CA 1
ATOM 1160 C C . LYS A 1 76 ? -7.239 -4.963 3.866 1.00 0.00 76 LYS A C 1
ATOM 1161 O O . LYS A 1 76 ? -6.461 -5.797 4.328 1.00 0.00 76 LYS A O 1
ATOM 1180 N N . GLU A 1 77 ? -7.058 -4.379 2.686 1.00 0.00 77 GLU A N 1
ATOM 1181 C CA . GLU A 1 77 ? -5.908 -4.694 1.847 1.00 0.00 77 GLU A CA 1
ATOM 1182 C C . GLU A 1 77 ? -4.606 -4.536 2.627 1.00 0.00 77 GLU A C 1
ATOM 1183 O O . GLU A 1 77 ? -3.711 -5.378 2.540 1.00 0.00 77 GLU A O 1
ATOM 1195 N N . TYR A 1 78 ? -4.507 -3.451 3.387 1.00 0.00 78 TYR A N 1
ATOM 1196 C CA . TYR A 1 78 ? -3.314 -3.180 4.180 1.00 0.00 78 TYR A CA 1
ATOM 1197 C C . TYR A 1 78 ? -2.892 -4.416 4.969 1.00 0.00 78 TYR A C 1
ATOM 1198 O O . TYR A 1 78 ? -1.702 -4.663 5.169 1.00 0.00 78 TYR A O 1
ATOM 1216 N N . LEU A 1 79 ? -3.875 -5.189 5.415 1.00 0.00 79 LEU A N 1
ATOM 1217 C CA . LEU A 1 79 ? -3.608 -6.401 6.182 1.00 0.00 79 LEU A CA 1
ATOM 1218 C C . LEU A 1 79 ? -3.075 -7.510 5.280 1.00 0.00 79 LEU A C 1
ATOM 1219 O O . LEU A 1 79 ? -2.165 -8.249 5.658 1.00 0.00 79 LEU A O 1
ATOM 1235 N N . LYS A 1 80 ? -3.646 -7.620 4.086 1.00 0.00 80 LYS A N 1
ATOM 1236 C CA . LYS A 1 80 ? -3.227 -8.635 3.127 1.00 0.00 80 LYS A CA 1
ATOM 1237 C C . LYS A 1 80 ? -1.817 -8.355 2.618 1.00 0.00 80 LYS A C 1
ATOM 1238 O O . LYS A 1 80 ? -0.967 -9.244 2.598 1.00 0.00 80 LYS A O 1
ATOM 1257 N N . GLN A 1 81 ? -1.576 -7.113 2.211 1.00 0.00 81 GLN A N 1
ATOM 1258 C CA . GLN A 1 81 ? -0.268 -6.716 1.703 1.00 0.00 81 GLN A CA 1
ATOM 1259 C C . GLN A 1 81 ? 0.799 -6.848 2.785 1.00 0.00 81 GLN A C 1
ATOM 1260 O O . GLN A 1 81 ? 1.915 -7.296 2.519 1.00 0.00 81 GLN A O 1
ATOM 1274 N N . LEU A 1 82 ? 0.449 -6.455 4.005 1.00 0.00 82 LEU A N 1
ATOM 1275 C CA . LEU A 1 82 ? 1.377 -6.530 5.128 1.00 0.00 82 LEU A CA 1
ATOM 1276 C C . LEU A 1 82 ? 1.733 -7.978 5.445 1.00 0.00 82 LEU A C 1
ATOM 1277 O O . LEU A 1 82 ? 2.905 -8.318 5.610 1.00 0.00 82 LEU A O 1
ATOM 1293 N N . ALA A 1 83 ? 0.715 -8.828 5.526 1.00 0.00 83 ALA A N 1
ATOM 1294 C CA . ALA A 1 83 ? 0.921 -10.241 5.819 1.00 0.00 83 ALA A CA 1
ATOM 1295 C C . ALA A 1 83 ? 1.978 -10.844 4.900 1.00 0.00 83 ALA A C 1
ATOM 1296 O O . ALA A 1 83 ? 2.523 -11.911 5.181 1.00 0.00 83 ALA A O 1
ATOM 1303 N N . ALA A 1 84 ? 2.262 -10.154 3.800 1.00 0.00 84 ALA A N 1
ATOM 1304 C CA . ALA A 1 84 ? 3.255 -10.621 2.840 1.00 0.00 84 ALA A CA 1
ATOM 1305 C C . ALA A 1 84 ? 4.624 -10.013 3.127 1.00 0.00 84 ALA A C 1
ATOM 1306 O O . ALA A 1 84 ? 5.642 -10.704 3.080 1.00 0.00 84 ALA A O 1
ATOM 1313 N N . TYR A 1 85 ? 4.641 -8.718 3.422 1.00 0.00 85 TYR A N 1
ATOM 1314 C CA . TYR A 1 85 ? 5.886 -8.017 3.713 1.00 0.00 85 TYR A CA 1
ATOM 1315 C C . TYR A 1 85 ? 6.743 -8.813 4.692 1.00 0.00 85 TYR A C 1
ATOM 1316 O O . TYR A 1 85 ? 7.971 -8.736 4.664 1.00 0.00 85 TYR A O 1
ATOM 1334 N N . ARG A 1 86 ? 6.086 -9.578 5.557 1.00 0.00 86 ARG A N 1
ATOM 1335 C CA . ARG A 1 86 ? 6.786 -10.388 6.546 1.00 0.00 86 ARG A CA 1
ATOM 1336 C C . ARG A 1 86 ? 7.385 -11.636 5.902 1.00 0.00 86 ARG A C 1
ATOM 1337 O O . ARG A 1 86 ? 8.469 -12.081 6.277 1.00 0.00 86 ARG A O 1
ATOM 1358 N N . ALA A 1 87 ? 6.670 -12.195 4.932 1.00 0.00 87 ALA A N 1
ATOM 1359 C CA . ALA A 1 87 ? 7.130 -13.390 4.235 1.00 0.00 87 ALA A CA 1
ATOM 1360 C C . ALA A 1 87 ? 8.609 -13.282 3.880 1.00 0.00 87 ALA A C 1
ATOM 1361 O O . ALA A 1 87 ? 9.297 -14.292 3.734 1.00 0.00 87 ALA A O 1
ATOM 1368 N N . SER A 1 88 ? 9.092 -12.051 3.742 1.00 0.00 88 SER A N 1
ATOM 1369 C CA . SER A 1 88 ? 10.489 -11.812 3.400 1.00 0.00 88 SER A CA 1
ATOM 1370 C C . SER A 1 88 ? 11.342 -11.681 4.658 1.00 0.00 88 SER A C 1
ATOM 1371 O O . SER A 1 88 ? 12.485 -12.138 4.698 1.00 0.00 88 SER A O 1
ATOM 1379 N N . LEU A 1 89 ? 10.779 -11.052 5.683 1.00 0.00 89 LEU A N 1
ATOM 1380 C CA . LEU A 1 89 ? 11.486 -10.859 6.945 1.00 0.00 89 LEU A CA 1
ATOM 1381 C C . LEU A 1 89 ? 11.708 -12.191 7.654 1.00 0.00 89 LEU A C 1
ATOM 1382 O O . LEU A 1 89 ? 12.767 -12.427 8.237 1.00 0.00 89 LEU A O 1
ATOM 1398 N N . VAL A 1 90 ? 10.704 -13.060 7.598 1.00 0.00 90 VAL A N 1
ATOM 1399 C CA . VAL A 1 90 ? 10.791 -14.370 8.232 1.00 0.00 90 VAL A CA 1
ATOM 1400 C C . VAL A 1 90 ? 11.860 -15.231 7.570 1.00 0.00 90 VAL A C 1
ATOM 1401 O O . VAL A 1 90 ? 12.150 -16.338 8.024 1.00 0.00 90 VAL A O 1
ATOM 1414 N N . SER A 1 91 ? 12.445 -14.715 6.493 1.00 0.00 91 SER A N 1
ATOM 1415 C CA . SER A 1 91 ? 13.481 -15.438 5.766 1.00 0.00 91 SER A CA 1
ATOM 1416 C C . SER A 1 91 ? 14.836 -14.756 5.928 1.00 0.00 91 SER A C 1
ATOM 1417 O O . SER A 1 91 ? 15.036 -13.629 5.474 1.00 0.00 91 SER A O 1
ATOM 1425 N N . LYS A 1 92 ? 15.765 -15.447 6.580 1.00 0.00 92 LYS A N 1
ATOM 1426 C CA . LYS A 1 92 ? 17.103 -14.911 6.804 1.00 0.00 92 LYS A CA 1
ATOM 1427 C C . LYS A 1 92 ? 17.049 -13.659 7.673 1.00 0.00 92 LYS A C 1
ATOM 1428 O O . LYS A 1 92 ? 16.777 -12.563 7.182 1.00 0.00 92 LYS A O 1
ATOM 1447 N N . SER A 1 93 ? 17.310 -13.829 8.965 1.00 0.00 93 SER A N 1
ATOM 1448 C CA . SER A 1 93 ? 17.289 -12.712 9.902 1.00 0.00 93 SER A CA 1
ATOM 1449 C C . SER A 1 93 ? 17.708 -13.166 11.297 1.00 0.00 93 SER A C 1
ATOM 1450 O O . SER A 1 93 ? 17.900 -14.357 11.543 1.00 0.00 93 SER A O 1
ATOM 1458 N N . TYR A 1 94 ? 17.848 -12.208 12.207 1.00 0.00 94 TYR A N 1
ATOM 1459 C CA . TYR A 1 94 ? 18.247 -12.507 13.577 1.00 0.00 94 TYR A CA 1
ATOM 1460 C C . TYR A 1 94 ? 19.691 -12.997 13.630 1.00 0.00 94 TYR A C 1
ATOM 1461 O O . TYR A 1 94 ? 20.342 -13.161 12.598 1.00 0.00 94 TYR A O 1
ATOM 1479 N N . THR A 1 95 ? 20.186 -13.231 14.841 1.00 0.00 95 THR A N 1
ATOM 1480 C CA . THR A 1 95 ? 21.552 -13.701 15.031 1.00 0.00 95 THR A CA 1
ATOM 1481 C C . THR A 1 95 ? 22.559 -12.709 14.461 1.00 0.00 95 THR A C 1
ATOM 1482 O O . THR A 1 95 ? 22.790 -12.671 13.252 1.00 0.00 95 THR A O 1
ATOM 1493 N N . ASP A 1 96 ? 23.156 -11.910 15.337 1.00 0.00 96 ASP A N 1
ATOM 1494 C CA . ASP A 1 96 ? 24.141 -10.918 14.920 1.00 0.00 96 ASP A CA 1
ATOM 1495 C C . ASP A 1 96 ? 24.933 -10.402 16.118 1.00 0.00 96 ASP A C 1
ATOM 1496 O O . ASP A 1 96 ? 26.125 -10.113 16.008 1.00 0.00 96 ASP A O 1
ATOM 1505 N N . SER A 1 97 ? 24.263 -10.289 17.260 1.00 0.00 97 SER A N 1
ATOM 1506 C CA . SER A 1 97 ? 24.903 -9.803 18.477 1.00 0.00 97 SER A CA 1
ATOM 1507 C C . SER A 1 97 ? 25.407 -8.375 18.292 1.00 0.00 97 SER A C 1
ATOM 1508 O O . SER A 1 97 ? 26.441 -8.146 17.666 1.00 0.00 97 SER A O 1
ATOM 1516 N N . GLY A 1 98 ? 24.668 -7.417 18.844 1.00 0.00 98 GLY A N 1
ATOM 1517 C CA . GLY A 1 98 ? 25.055 -6.023 18.730 1.00 0.00 98 GLY A CA 1
ATOM 1518 C C . GLY A 1 98 ? 24.356 -5.142 19.746 1.00 0.00 98 GLY A C 1
ATOM 1519 O O . GLY A 1 98 ? 23.939 -5.597 20.811 1.00 0.00 98 GLY A O 1
ATOM 1523 N N . PRO A 1 99 ? 24.222 -3.848 19.421 1.00 0.00 99 PRO A N 1
ATOM 1524 C CA . PRO A 1 99 ? 23.570 -2.873 20.301 1.00 0.00 99 PRO A CA 1
ATOM 1525 C C . PRO A 1 99 ? 22.067 -3.104 20.407 1.00 0.00 99 PRO A C 1
ATOM 1526 O O . PRO A 1 99 ? 21.384 -2.455 21.200 1.00 0.00 99 PRO A O 1
ATOM 1537 N N . SER A 1 100 ? 21.556 -4.031 19.603 1.00 0.00 100 SER A N 1
ATOM 1538 C CA . SER A 1 100 ? 20.132 -4.344 19.605 1.00 0.00 100 SER A CA 1
ATOM 1539 C C . SER A 1 100 ? 19.671 -4.767 20.996 1.00 0.00 100 SER A C 1
ATOM 1540 O O . SER A 1 100 ? 18.606 -4.358 21.460 1.00 0.00 100 SER A O 1
ATOM 1548 N N . SER A 1 101 ? 20.480 -5.590 21.656 1.00 0.00 101 SER A N 1
ATOM 1549 C CA . SER A 1 101 ? 20.154 -6.072 22.993 1.00 0.00 101 SER A CA 1
ATOM 1550 C C . SER A 1 101 ? 21.356 -6.762 23.630 1.00 0.00 101 SER A C 1
ATOM 1551 O O . SER A 1 101 ? 22.099 -7.481 22.963 1.00 0.00 101 SER A O 1
ATOM 1559 N N . GLY A 1 102 ? 21.542 -6.536 24.927 1.00 0.00 102 GLY A N 1
ATOM 1560 C CA . GLY A 1 102 ? 22.655 -7.142 25.634 1.00 0.00 102 GLY A CA 1
ATOM 1561 C C . GLY A 1 102 ? 23.508 -6.119 26.358 1.00 0.00 102 GLY A C 1
ATOM 1562 O O . GLY A 1 102 ? 23.548 -4.951 25.973 1.00 0.00 102 GLY A O 1
ATOM 1566 N N . GLY A 1 1 ? -3.196 15.480 18.476 1.00 0.00 1 GLY A N 2
ATOM 1567 C CA . GLY A 1 1 ? -2.442 15.653 19.704 1.00 0.00 1 GLY A CA 2
ATOM 1568 C C . GLY A 1 1 ? -1.343 16.689 19.568 1.00 0.00 1 GLY A C 2
ATOM 1569 O O . GLY A 1 1 ? -1.358 17.501 18.643 1.00 0.00 1 GLY A O 2
ATOM 1573 N N . SER A 1 2 ? -0.389 16.661 20.492 1.00 0.00 2 SER A N 2
ATOM 1574 C CA . SER A 1 2 ? 0.720 17.608 20.474 1.00 0.00 2 SER A CA 2
ATOM 1575 C C . SER A 1 2 ? 2.025 16.910 20.102 1.00 0.00 2 SER A C 2
ATOM 1576 O O . SER A 1 2 ? 2.134 15.687 20.188 1.00 0.00 2 SER A O 2
ATOM 1584 N N . SER A 1 3 ? 3.012 17.697 19.687 1.00 0.00 3 SER A N 2
ATOM 1585 C CA . SER A 1 3 ? 4.309 17.156 19.297 1.00 0.00 3 SER A CA 2
ATOM 1586 C C . SER A 1 3 ? 4.149 16.084 18.223 1.00 0.00 3 SER A C 2
ATOM 1587 O O . SER A 1 3 ? 4.163 14.889 18.516 1.00 0.00 3 SER A O 2
ATOM 1595 N N . GLY A 1 4 ? 3.997 16.522 16.977 1.00 0.00 4 GLY A N 2
ATOM 1596 C CA . GLY A 1 4 ? 3.837 15.588 15.877 1.00 0.00 4 GLY A CA 2
ATOM 1597 C C . GLY A 1 4 ? 5.089 15.470 15.030 1.00 0.00 4 GLY A C 2
ATOM 1598 O O . GLY A 1 4 ? 6.075 14.864 15.448 1.00 0.00 4 GLY A O 2
ATOM 1602 N N . SER A 1 5 ? 5.049 16.049 13.834 1.00 0.00 5 SER A N 2
ATOM 1603 C CA . SER A 1 5 ? 6.187 16.001 12.923 1.00 0.00 5 SER A CA 2
ATOM 1604 C C . SER A 1 5 ? 6.617 14.560 12.666 1.00 0.00 5 SER A C 2
ATOM 1605 O O . SER A 1 5 ? 6.163 13.636 13.341 1.00 0.00 5 SER A O 2
ATOM 1613 N N . SER A 1 6 ? 7.494 14.377 11.685 1.00 0.00 6 SER A N 2
ATOM 1614 C CA . SER A 1 6 ? 7.984 13.049 11.335 1.00 0.00 6 SER A CA 2
ATOM 1615 C C . SER A 1 6 ? 9.000 13.126 10.200 1.00 0.00 6 SER A C 2
ATOM 1616 O O . SER A 1 6 ? 10.121 12.634 10.320 1.00 0.00 6 SER A O 2
ATOM 1624 N N . GLY A 1 7 ? 8.598 13.749 9.095 1.00 0.00 7 GLY A N 2
ATOM 1625 C CA . GLY A 1 7 ? 9.484 13.879 7.954 1.00 0.00 7 GLY A CA 2
ATOM 1626 C C . GLY A 1 7 ? 10.746 14.651 8.284 1.00 0.00 7 GLY A C 2
ATOM 1627 O O . GLY A 1 7 ? 10.764 15.456 9.216 1.00 0.00 7 GLY A O 2
ATOM 1631 N N . LYS A 1 8 ? 11.805 14.405 7.521 1.00 0.00 8 LYS A N 2
ATOM 1632 C CA . LYS A 1 8 ? 13.078 15.083 7.737 1.00 0.00 8 LYS A CA 2
ATOM 1633 C C . LYS A 1 8 ? 13.695 14.671 9.070 1.00 0.00 8 LYS A C 2
ATOM 1634 O O . LYS A 1 8 ? 13.357 15.220 10.119 1.00 0.00 8 LYS A O 2
ATOM 1653 N N . LYS A 1 9 ? 14.601 13.701 9.023 1.00 0.00 9 LYS A N 2
ATOM 1654 C CA . LYS A 1 9 ? 15.268 13.216 10.226 1.00 0.00 9 LYS A CA 2
ATOM 1655 C C . LYS A 1 9 ? 14.279 12.511 11.149 1.00 0.00 9 LYS A C 2
ATOM 1656 O O . LYS A 1 9 ? 13.077 12.482 10.883 1.00 0.00 9 LYS A O 2
ATOM 1675 N N . LYS A 1 10 ? 14.792 11.943 12.235 1.00 0.00 10 LYS A N 2
ATOM 1676 C CA . LYS A 1 10 ? 13.955 11.240 13.200 1.00 0.00 10 LYS A CA 2
ATOM 1677 C C . LYS A 1 10 ? 13.367 9.973 12.588 1.00 0.00 10 LYS A C 2
ATOM 1678 O O . LYS A 1 10 ? 12.572 10.035 11.649 1.00 0.00 10 LYS A O 2
ATOM 1697 N N . LYS A 1 11 ? 13.761 8.824 13.125 1.00 0.00 11 LYS A N 2
ATOM 1698 C CA . LYS A 1 11 ? 13.271 7.541 12.635 1.00 0.00 11 LYS A CA 2
ATOM 1699 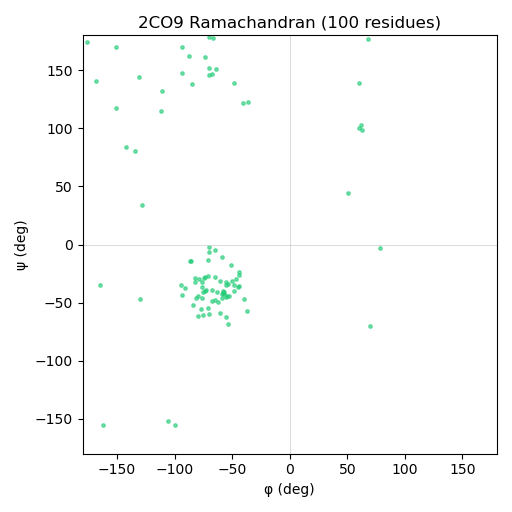C C . LYS A 1 11 ? 13.530 7.396 11.138 1.00 0.00 11 LYS A C 2
ATOM 1700 O O . LYS A 1 11 ? 12.647 7.649 10.318 1.00 0.00 11 LYS A O 2
ATOM 1719 N N . LYS A 1 12 ? 14.745 6.987 10.789 1.00 0.00 12 LYS A N 2
ATOM 1720 C CA . LYS A 1 12 ? 15.119 6.805 9.392 1.00 0.00 12 LYS A CA 2
ATOM 1721 C C . LYS A 1 12 ? 16.138 5.679 9.244 1.00 0.00 12 LYS A C 2
ATOM 1722 O O . LYS A 1 12 ? 17.196 5.698 9.872 1.00 0.00 12 LYS A O 2
ATOM 1741 N N . LYS A 1 13 ? 15.812 4.699 8.408 1.00 0.00 13 LYS A N 2
ATOM 1742 C CA . LYS A 1 13 ? 16.699 3.566 8.174 1.00 0.00 13 LYS A CA 2
ATOM 1743 C C . LYS A 1 13 ? 16.241 2.757 6.964 1.00 0.00 13 LYS A C 2
ATOM 1744 O O . LYS A 1 13 ? 16.139 1.532 7.028 1.00 0.00 13 LYS A O 2
ATOM 1763 N N . ASP A 1 14 ? 15.967 3.450 5.864 1.00 0.00 14 ASP A N 2
ATOM 1764 C CA . ASP A 1 14 ? 15.523 2.795 4.639 1.00 0.00 14 ASP A CA 2
ATOM 1765 C C . ASP A 1 14 ? 14.361 1.848 4.920 1.00 0.00 14 ASP A C 2
ATOM 1766 O O . ASP A 1 14 ? 14.499 0.626 4.874 1.00 0.00 14 ASP A O 2
ATOM 1775 N N . PRO A 1 15 ? 13.187 2.424 5.221 1.00 0.00 15 PRO A N 2
ATOM 1776 C CA . PRO A 1 15 ? 11.978 1.649 5.516 1.00 0.00 15 PRO A CA 2
ATOM 1777 C C . PRO A 1 15 ? 11.427 0.942 4.282 1.00 0.00 15 PRO A C 2
ATOM 1778 O O . PRO A 1 15 ? 11.961 1.085 3.183 1.00 0.00 15 PRO A O 2
ATOM 1789 N N . ASN A 1 16 ? 10.355 0.180 4.472 1.00 0.00 16 ASN A N 2
ATOM 1790 C CA . ASN A 1 16 ? 9.732 -0.550 3.374 1.00 0.00 16 ASN A CA 2
ATOM 1791 C C . ASN A 1 16 ? 8.277 -0.878 3.695 1.00 0.00 16 ASN A C 2
ATOM 1792 O O . ASN A 1 16 ? 7.400 -0.760 2.839 1.00 0.00 16 ASN A O 2
ATOM 1803 N N . GLU A 1 17 ? 8.028 -1.289 4.935 1.00 0.00 17 GLU A N 2
ATOM 1804 C CA . GLU A 1 17 ? 6.679 -1.633 5.368 1.00 0.00 17 GLU A CA 2
ATOM 1805 C C . GLU A 1 17 ? 5.661 -0.633 4.827 1.00 0.00 17 GLU A C 2
ATOM 1806 O O . GLU A 1 17 ? 5.929 0.563 4.713 1.00 0.00 17 GLU A O 2
ATOM 1818 N N . PRO A 1 18 ? 4.465 -1.134 4.486 1.00 0.00 18 PRO A N 2
ATOM 1819 C CA . PRO A 1 18 ? 3.382 -0.302 3.951 1.00 0.00 18 PRO A CA 2
ATOM 1820 C C . PRO A 1 18 ? 2.799 0.637 5.002 1.00 0.00 18 PRO A C 2
ATOM 1821 O O . PRO A 1 18 ? 2.727 0.293 6.181 1.00 0.00 18 PRO A O 2
ATOM 1832 N N . GLN A 1 19 ? 2.385 1.822 4.566 1.00 0.00 19 GLN A N 2
ATOM 1833 C CA . GLN A 1 19 ? 1.808 2.809 5.470 1.00 0.00 19 GLN A CA 2
ATOM 1834 C C . GLN A 1 19 ? 0.304 2.600 5.617 1.00 0.00 19 GLN A C 2
ATOM 1835 O O . GLN A 1 19 ? -0.462 2.855 4.688 1.00 0.00 19 GLN A O 2
ATOM 1849 N N . LYS A 1 20 ? -0.111 2.135 6.790 1.00 0.00 20 LYS A N 2
ATOM 1850 C CA . LYS A 1 20 ? -1.523 1.892 7.060 1.00 0.00 20 LYS A CA 2
ATOM 1851 C C . LYS A 1 20 ? -2.372 3.085 6.632 1.00 0.00 20 LYS A C 2
ATOM 1852 O O . LYS A 1 20 ? -1.997 4.243 6.816 1.00 0.00 20 LYS A O 2
ATOM 1871 N N . PRO A 1 21 ? -3.545 2.798 6.048 1.00 0.00 21 PRO A N 2
ATOM 1872 C CA . PRO A 1 21 ? -4.472 3.834 5.583 1.00 0.00 21 PRO A CA 2
ATOM 1873 C C . PRO A 1 21 ? -5.120 4.592 6.737 1.00 0.00 21 PRO A C 2
ATOM 1874 O O . PRO A 1 21 ? -5.343 4.034 7.812 1.00 0.00 21 PRO A O 2
ATOM 1885 N N . VAL A 1 22 ? -5.422 5.866 6.508 1.00 0.00 22 VAL A N 2
ATOM 1886 C CA . VAL A 1 22 ? -6.046 6.700 7.528 1.00 0.00 22 VAL A CA 2
ATOM 1887 C C . VAL A 1 22 ? -7.565 6.573 7.487 1.00 0.00 22 VAL A C 2
ATOM 1888 O O . VAL A 1 22 ? -8.128 6.045 6.529 1.00 0.00 22 VAL A O 2
ATOM 1901 N N . SER A 1 23 ? -8.222 7.063 8.534 1.00 0.00 23 SER A N 2
ATOM 1902 C CA . SER A 1 23 ? -9.676 7.002 8.620 1.00 0.00 23 SER A CA 2
ATOM 1903 C C . SER A 1 23 ? -10.321 7.686 7.418 1.00 0.00 23 SER A C 2
ATOM 1904 O O . SER A 1 23 ? -9.636 8.090 6.479 1.00 0.00 23 SER A O 2
ATOM 1912 N N . ALA A 1 24 ? -11.643 7.813 7.456 1.00 0.00 24 ALA A N 2
ATOM 1913 C CA . ALA A 1 24 ? -12.381 8.450 6.372 1.00 0.00 24 ALA A CA 2
ATOM 1914 C C . ALA A 1 24 ? -12.086 9.944 6.311 1.00 0.00 24 ALA A C 2
ATOM 1915 O O . ALA A 1 24 ? -11.646 10.459 5.282 1.00 0.00 24 ALA A O 2
ATOM 1922 N N . TYR A 1 25 ? -12.331 10.637 7.418 1.00 0.00 25 TYR A N 2
ATOM 1923 C CA . TYR A 1 25 ? -12.094 12.074 7.488 1.00 0.00 25 TYR A CA 2
ATOM 1924 C C . TYR A 1 25 ? -10.616 12.393 7.285 1.00 0.00 25 TYR A C 2
ATOM 1925 O O . TYR A 1 25 ? -10.255 13.516 6.934 1.00 0.00 25 TYR A O 2
ATOM 1943 N N . ALA A 1 26 ? -9.766 11.396 7.507 1.00 0.00 26 ALA A N 2
ATOM 1944 C CA . ALA A 1 26 ? -8.328 11.568 7.345 1.00 0.00 26 ALA A CA 2
ATOM 1945 C C . ALA A 1 26 ? -7.924 11.470 5.878 1.00 0.00 26 ALA A C 2
ATOM 1946 O O . ALA A 1 26 ? -7.083 12.233 5.402 1.00 0.00 26 ALA A O 2
ATOM 1953 N N . LEU A 1 27 ? -8.529 10.525 5.166 1.00 0.00 27 LEU A N 2
ATOM 1954 C CA . LEU A 1 27 ? -8.232 10.326 3.751 1.00 0.00 27 LEU A CA 2
ATOM 1955 C C . LEU A 1 27 ? -8.412 11.623 2.969 1.00 0.00 27 LEU A C 2
ATOM 1956 O O . LEU A 1 27 ? -7.781 11.828 1.932 1.00 0.00 27 LEU A O 2
ATOM 1972 N N . PHE A 1 28 ? -9.278 12.496 3.474 1.00 0.00 28 PHE A N 2
ATOM 1973 C CA . PHE A 1 28 ? -9.541 13.775 2.823 1.00 0.00 28 PHE A CA 2
ATOM 1974 C C . PHE A 1 28 ? -8.576 14.847 3.321 1.00 0.00 28 PHE A C 2
ATOM 1975 O O . PHE A 1 28 ? -8.394 15.881 2.678 1.00 0.00 28 PHE A O 2
ATOM 1992 N N . PHE A 1 29 ? -7.962 14.593 4.472 1.00 0.00 29 PHE A N 2
ATOM 1993 C CA . PHE A 1 29 ? -7.017 15.537 5.058 1.00 0.00 29 PHE A CA 2
ATOM 1994 C C . PHE A 1 29 ? -5.681 15.497 4.323 1.00 0.00 29 PHE A C 2
ATOM 1995 O O . PHE A 1 29 ? -5.044 16.529 4.113 1.00 0.00 29 PHE A O 2
ATOM 2012 N N . ARG A 1 30 ? -5.262 14.297 3.934 1.00 0.00 30 ARG A N 2
ATOM 2013 C CA . ARG A 1 30 ? -4.001 14.120 3.224 1.00 0.00 30 ARG A CA 2
ATOM 2014 C C . ARG A 1 30 ? -4.160 14.452 1.743 1.00 0.00 30 ARG A C 2
ATOM 2015 O O . ARG A 1 30 ? -3.179 14.707 1.044 1.00 0.00 30 ARG A O 2
ATOM 2036 N N . ASP A 1 31 ? -5.402 14.447 1.271 1.00 0.00 31 ASP A N 2
ATOM 2037 C CA . ASP A 1 31 ? -5.690 14.748 -0.126 1.00 0.00 31 ASP A CA 2
ATOM 2038 C C . ASP A 1 31 ? -5.876 16.248 -0.332 1.00 0.00 31 ASP A C 2
ATOM 2039 O O . ASP A 1 31 ? -5.559 16.784 -1.394 1.00 0.00 31 ASP A O 2
ATOM 2048 N N . THR A 1 32 ? -6.395 16.920 0.691 1.00 0.00 32 THR A N 2
ATOM 2049 C CA . THR A 1 32 ? -6.626 18.358 0.621 1.00 0.00 32 THR A CA 2
ATOM 2050 C C . THR A 1 32 ? -5.433 19.133 1.167 1.00 0.00 32 THR A C 2
ATOM 2051 O O . THR A 1 32 ? -4.937 20.058 0.525 1.00 0.00 32 THR A O 2
ATOM 2062 N N . GLN A 1 33 ? -4.976 18.749 2.355 1.00 0.00 33 GLN A N 2
ATOM 2063 C CA . GLN A 1 33 ? -3.840 19.410 2.986 1.00 0.00 33 GLN A CA 2
ATOM 2064 C C . GLN A 1 33 ? -2.825 19.863 1.942 1.00 0.00 33 GLN A C 2
ATOM 2065 O O . GLN A 1 33 ? -2.519 21.050 1.834 1.00 0.00 33 GLN A O 2
ATOM 2079 N N . ALA A 1 34 ? -2.306 18.909 1.176 1.00 0.00 34 ALA A N 2
ATOM 2080 C CA . ALA A 1 34 ? -1.326 19.211 0.140 1.00 0.00 34 ALA A CA 2
ATOM 2081 C C . ALA A 1 34 ? -1.708 20.473 -0.626 1.00 0.00 34 ALA A C 2
ATOM 2082 O O . ALA A 1 34 ? -0.903 21.394 -0.764 1.00 0.00 34 ALA A O 2
ATOM 2089 N N . ALA A 1 35 ? -2.940 20.509 -1.123 1.00 0.00 35 ALA A N 2
ATOM 2090 C CA . ALA A 1 35 ? -3.428 21.659 -1.873 1.00 0.00 35 ALA A CA 2
ATOM 2091 C C . ALA A 1 35 ? -3.434 22.916 -1.010 1.00 0.00 35 ALA A C 2
ATOM 2092 O O . ALA A 1 35 ? -3.207 24.020 -1.504 1.00 0.00 35 ALA A O 2
ATOM 2099 N N . ILE A 1 36 ? -3.696 22.740 0.281 1.00 0.00 36 ILE A N 2
ATOM 2100 C CA . ILE A 1 36 ? -3.732 23.860 1.212 1.00 0.00 36 ILE A CA 2
ATOM 2101 C C . ILE A 1 36 ? -2.328 24.385 1.495 1.00 0.00 36 ILE A C 2
ATOM 2102 O O . ILE A 1 36 ? -2.001 25.525 1.166 1.00 0.00 36 ILE A O 2
ATOM 2118 N N . LYS A 1 37 ? -1.500 23.544 2.105 1.00 0.00 37 LYS A N 2
ATOM 2119 C CA . LYS A 1 37 ? -0.129 23.920 2.430 1.00 0.00 37 LYS A CA 2
ATOM 2120 C C . LYS A 1 37 ? 0.588 24.475 1.203 1.00 0.00 37 LYS A C 2
ATOM 2121 O O . LYS A 1 37 ? 1.391 25.401 1.308 1.00 0.00 37 LYS A O 2
ATOM 2140 N N . GLY A 1 38 ? 0.290 23.904 0.040 1.00 0.00 38 GLY A N 2
ATOM 2141 C CA . GLY A 1 38 ? 0.914 24.356 -1.190 1.00 0.00 38 GLY A CA 2
ATOM 2142 C C . GLY A 1 38 ? 0.675 25.830 -1.453 1.00 0.00 38 GLY A C 2
ATOM 2143 O O . GLY A 1 38 ? 1.579 26.542 -1.889 1.00 0.00 38 GLY A O 2
ATOM 2147 N N . GLN A 1 39 ? -0.545 26.286 -1.190 1.00 0.00 39 GLN A N 2
ATOM 2148 C CA . GLN A 1 39 ? -0.899 27.684 -1.403 1.00 0.00 39 GLN A CA 2
ATOM 2149 C C . GLN A 1 39 ? -0.453 28.545 -0.226 1.00 0.00 39 GLN A C 2
ATOM 2150 O O . GLN A 1 39 ? -0.235 29.747 -0.372 1.00 0.00 39 GLN A O 2
ATOM 2164 N N . ASN A 1 40 ? -0.319 27.921 0.940 1.00 0.00 40 ASN A N 2
ATOM 2165 C CA . ASN A 1 40 ? 0.100 28.631 2.143 1.00 0.00 40 ASN A CA 2
ATOM 2166 C C . ASN A 1 40 ? 1.180 27.851 2.886 1.00 0.00 40 ASN A C 2
ATOM 2167 O O . ASN A 1 40 ? 0.913 27.143 3.857 1.00 0.00 40 ASN A O 2
ATOM 2178 N N . PRO A 1 41 ? 2.431 27.982 2.420 1.00 0.00 41 PRO A N 2
ATOM 2179 C CA . PRO A 1 41 ? 3.577 27.298 3.027 1.00 0.00 41 PRO A CA 2
ATOM 2180 C C . PRO A 1 41 ? 3.926 27.858 4.401 1.00 0.00 41 PRO A C 2
ATOM 2181 O O . PRO A 1 41 ? 4.790 27.326 5.097 1.00 0.00 41 PRO A O 2
ATOM 2192 N N . ASN A 1 42 ? 3.247 28.933 4.787 1.00 0.00 42 ASN A N 2
ATOM 2193 C CA . ASN A 1 42 ? 3.485 29.565 6.079 1.00 0.00 42 ASN A CA 2
ATOM 2194 C C . ASN A 1 42 ? 2.763 28.814 7.194 1.00 0.00 42 ASN A C 2
ATOM 2195 O O . ASN A 1 42 ? 3.175 28.855 8.352 1.00 0.00 42 ASN A O 2
ATOM 2206 N N . ALA A 1 43 ? 1.684 28.127 6.834 1.00 0.00 43 ALA A N 2
ATOM 2207 C CA . ALA A 1 43 ? 0.906 27.364 7.802 1.00 0.00 43 ALA A CA 2
ATOM 2208 C C . ALA A 1 43 ? 1.765 26.302 8.481 1.00 0.00 43 ALA A C 2
ATOM 2209 O O . ALA A 1 43 ? 2.596 25.657 7.841 1.00 0.00 43 ALA A O 2
ATOM 2216 N N . THR A 1 44 ? 1.559 26.124 9.782 1.00 0.00 44 THR A N 2
ATOM 2217 C CA . THR A 1 44 ? 2.315 25.141 10.548 1.00 0.00 44 THR A CA 2
ATOM 2218 C C . THR A 1 44 ? 1.406 24.037 11.075 1.00 0.00 44 THR A C 2
ATOM 2219 O O . THR A 1 44 ? 1.247 23.874 12.285 1.00 0.00 44 THR A O 2
ATOM 2230 N N . PHE A 1 45 ? 0.811 23.280 10.159 1.00 0.00 45 PHE A N 2
ATOM 2231 C CA . PHE A 1 45 ? -0.084 22.190 10.532 1.00 0.00 45 PHE A CA 2
ATOM 2232 C C . PHE A 1 45 ? -1.360 22.728 11.172 1.00 0.00 45 PHE A C 2
ATOM 2233 O O . PHE A 1 45 ? -2.431 22.698 10.568 1.00 0.00 45 PHE A O 2
ATOM 2250 N N . GLY A 1 46 ? -1.237 23.220 12.401 1.00 0.00 46 GLY A N 2
ATOM 2251 C CA . GLY A 1 46 ? -2.387 23.757 13.104 1.00 0.00 46 GLY A CA 2
ATOM 2252 C C . GLY A 1 46 ? -3.289 24.574 12.200 1.00 0.00 46 GLY A C 2
ATOM 2253 O O . GLY A 1 46 ? -4.502 24.620 12.403 1.00 0.00 46 GLY A O 2
ATOM 2257 N N . GLU A 1 47 ? -2.696 25.219 11.201 1.00 0.00 47 GLU A N 2
ATOM 2258 C CA . GLU A 1 47 ? -3.456 26.040 10.265 1.00 0.00 47 GLU A CA 2
ATOM 2259 C C . GLU A 1 47 ? -4.052 25.184 9.151 1.00 0.00 47 GLU A C 2
ATOM 2260 O O . GLU A 1 47 ? -5.272 25.096 9.006 1.00 0.00 47 GLU A O 2
ATOM 2272 N N . VAL A 1 48 ? -3.183 24.554 8.367 1.00 0.00 48 VAL A N 2
ATOM 2273 C CA . VAL A 1 48 ? -3.623 23.705 7.266 1.00 0.00 48 VAL A CA 2
ATOM 2274 C C . VAL A 1 48 ? -4.768 22.795 7.698 1.00 0.00 48 VAL A C 2
ATOM 2275 O O . VAL A 1 48 ? -5.615 22.419 6.888 1.00 0.00 48 VAL A O 2
ATOM 2288 N N . SER A 1 49 ? -4.786 22.444 8.980 1.00 0.00 49 SER A N 2
ATOM 2289 C CA . SER A 1 49 ? -5.825 21.575 9.520 1.00 0.00 49 SER A CA 2
ATOM 2290 C C . SER A 1 49 ? -7.093 22.367 9.822 1.00 0.00 49 SER A C 2
ATOM 2291 O O . SER A 1 49 ? -8.180 22.024 9.356 1.00 0.00 49 SER A O 2
ATOM 2299 N N . LYS A 1 50 ? -6.947 23.430 10.606 1.00 0.00 50 LYS A N 2
ATOM 2300 C CA . LYS A 1 50 ? -8.078 24.274 10.971 1.00 0.00 50 LYS A CA 2
ATOM 2301 C C . LYS A 1 50 ? -8.970 24.540 9.763 1.00 0.00 50 LYS A C 2
ATOM 2302 O O . LYS A 1 50 ? -10.184 24.695 9.899 1.00 0.00 50 LYS A O 2
ATOM 2321 N N . ILE A 1 51 ? -8.362 24.590 8.583 1.00 0.00 51 ILE A N 2
ATOM 2322 C CA . ILE A 1 51 ? -9.102 24.835 7.352 1.00 0.00 51 ILE A CA 2
ATOM 2323 C C . ILE A 1 51 ? -9.779 23.562 6.855 1.00 0.00 51 ILE A C 2
ATOM 2324 O O . ILE A 1 51 ? -10.985 23.543 6.609 1.00 0.00 51 ILE A O 2
ATOM 2340 N N . VAL A 1 52 ? -8.995 22.499 6.711 1.00 0.00 52 VAL A N 2
ATOM 2341 C CA . VAL A 1 52 ? -9.518 21.220 6.246 1.00 0.00 52 VAL A CA 2
ATOM 2342 C C . VAL A 1 52 ? -10.746 20.804 7.049 1.00 0.00 52 VAL A C 2
ATOM 2343 O O . VAL A 1 52 ? -11.774 20.434 6.483 1.00 0.00 52 VAL A O 2
ATOM 2356 N N . ALA A 1 53 ? -10.631 20.869 8.371 1.00 0.00 53 ALA A N 2
ATOM 2357 C CA . ALA A 1 53 ? -11.733 20.502 9.253 1.00 0.00 53 ALA A CA 2
ATOM 2358 C C . ALA A 1 53 ? -13.045 21.114 8.775 1.00 0.00 53 ALA A C 2
ATOM 2359 O O . ALA A 1 53 ? -14.085 20.455 8.776 1.00 0.00 53 ALA A O 2
ATOM 2366 N N . SER A 1 54 ? -12.990 22.378 8.367 1.00 0.00 54 SER A N 2
ATOM 2367 C CA . SER A 1 54 ? -14.176 23.080 7.891 1.00 0.00 54 SER A CA 2
ATOM 2368 C C . SER A 1 54 ? -14.616 22.542 6.532 1.00 0.00 54 SER A C 2
ATOM 2369 O O . SER A 1 54 ? -15.809 22.468 6.239 1.00 0.00 54 SER A O 2
ATOM 2377 N N . MET A 1 55 ? -13.644 22.170 5.707 1.00 0.00 55 MET A N 2
ATOM 2378 C CA . MET A 1 55 ? -13.930 21.638 4.379 1.00 0.00 55 MET A CA 2
ATOM 2379 C C . MET A 1 55 ? -14.708 20.330 4.474 1.00 0.00 55 MET A C 2
ATOM 2380 O O . MET A 1 55 ? -15.780 20.191 3.885 1.00 0.00 55 MET A O 2
ATOM 2394 N N . TRP A 1 56 ? -14.162 19.375 5.218 1.00 0.00 56 TRP A N 2
ATOM 2395 C CA . TRP A 1 56 ? -14.807 18.077 5.389 1.00 0.00 56 TRP A CA 2
ATOM 2396 C C . TRP A 1 56 ? -16.219 18.239 5.939 1.00 0.00 56 TRP A C 2
ATOM 2397 O O . TRP A 1 56 ? -17.171 17.665 5.410 1.00 0.00 56 TRP A O 2
ATOM 2418 N N . ASP A 1 57 ? -16.348 19.023 7.004 1.00 0.00 57 ASP A N 2
ATOM 2419 C CA . ASP A 1 57 ? -17.646 19.261 7.625 1.00 0.00 57 ASP A CA 2
ATOM 2420 C C . ASP A 1 57 ? -18.638 19.826 6.613 1.00 0.00 57 ASP A C 2
ATOM 2421 O O . ASP A 1 57 ? -19.844 19.840 6.853 1.00 0.00 57 ASP A O 2
ATOM 2430 N N . GLY A 1 58 ? -18.119 20.292 5.481 1.00 0.00 58 GLY A N 2
ATOM 2431 C CA . GLY A 1 58 ? -18.973 20.852 4.450 1.00 0.00 58 GLY A CA 2
ATOM 2432 C C . GLY A 1 58 ? -19.025 19.987 3.206 1.00 0.00 58 GLY A C 2
ATOM 2433 O O . GLY A 1 58 ? -19.798 20.256 2.285 1.00 0.00 58 GLY A O 2
ATOM 2437 N N . LEU A 1 59 ? -18.201 18.945 3.177 1.00 0.00 59 LEU A N 2
ATOM 2438 C CA . LEU A 1 59 ? -18.155 18.038 2.036 1.00 0.00 59 LEU A CA 2
ATOM 2439 C C . LEU A 1 59 ? -19.526 17.425 1.772 1.00 0.00 59 LEU A C 2
ATOM 2440 O O . LEU A 1 59 ? -20.344 17.293 2.681 1.00 0.00 59 LEU A O 2
ATOM 2456 N N . GLY A 1 60 ? -19.770 17.049 0.520 1.00 0.00 60 GLY A N 2
ATOM 2457 C CA . GLY A 1 60 ? -21.043 16.452 0.159 1.00 0.00 60 GLY A CA 2
ATOM 2458 C C . GLY A 1 60 ? -21.181 15.030 0.666 1.00 0.00 60 GLY A C 2
ATOM 2459 O O . GLY A 1 60 ? -20.202 14.287 0.722 1.00 0.00 60 GLY A O 2
ATOM 2463 N N . GLU A 1 61 ? -22.400 14.652 1.037 1.00 0.00 61 GLU A N 2
ATOM 2464 C CA . GLU A 1 61 ? -22.661 13.310 1.545 1.00 0.00 61 GLU A CA 2
ATOM 2465 C C . GLU A 1 61 ? -22.006 12.256 0.657 1.00 0.00 61 GLU A C 2
ATOM 2466 O O . GLU A 1 61 ? -21.434 11.284 1.150 1.00 0.00 61 GLU A O 2
ATOM 2478 N N . GLU A 1 62 ? -22.097 12.456 -0.654 1.00 0.00 62 GLU A N 2
ATOM 2479 C CA . GLU A 1 62 ? -21.514 11.521 -1.610 1.00 0.00 62 GLU A CA 2
ATOM 2480 C C . GLU A 1 62 ? -19.994 11.488 -1.481 1.00 0.00 62 GLU A C 2
ATOM 2481 O O . GLU A 1 62 ? -19.361 10.470 -1.760 1.00 0.00 62 GLU A O 2
ATOM 2493 N N . GLN A 1 63 ? -19.417 12.608 -1.058 1.00 0.00 63 GLN A N 2
ATOM 2494 C CA . GLN A 1 63 ? -17.972 12.707 -0.894 1.00 0.00 63 GLN A CA 2
ATOM 2495 C C . GLN A 1 63 ? -17.545 12.203 0.481 1.00 0.00 63 GLN A C 2
ATOM 2496 O O . GLN A 1 63 ? -16.434 11.701 0.652 1.00 0.00 63 GLN A O 2
ATOM 2510 N N . LYS A 1 64 ? -18.433 12.342 1.459 1.00 0.00 64 LYS A N 2
ATOM 2511 C CA . LYS A 1 64 ? -18.150 11.900 2.819 1.00 0.00 64 LYS A CA 2
ATOM 2512 C C . LYS A 1 64 ? -18.190 10.379 2.917 1.00 0.00 64 LYS A C 2
ATOM 2513 O O . LYS A 1 64 ? -17.298 9.762 3.498 1.00 0.00 64 LYS A O 2
ATOM 2532 N N . GLN A 1 65 ? -19.230 9.781 2.345 1.00 0.00 65 GLN A N 2
ATOM 2533 C CA . GLN A 1 65 ? -19.385 8.331 2.367 1.00 0.00 65 GLN A CA 2
ATOM 2534 C C . GLN A 1 65 ? -18.247 7.650 1.614 1.00 0.00 65 GLN A C 2
ATOM 2535 O O . GLN A 1 65 ? -17.575 6.767 2.149 1.00 0.00 65 GLN A O 2
ATOM 2549 N N . VAL A 1 66 ? -18.036 8.066 0.369 1.00 0.00 66 VAL A N 2
ATOM 2550 C CA . VAL A 1 66 ? -16.978 7.496 -0.458 1.00 0.00 66 VAL A CA 2
ATOM 2551 C C . VAL A 1 66 ? -15.698 7.299 0.346 1.00 0.00 66 VAL A C 2
ATOM 2552 O O . VAL A 1 66 ? -15.083 6.233 0.301 1.00 0.00 66 VAL A O 2
ATOM 2565 N N . TYR A 1 67 ? -15.302 8.332 1.082 1.00 0.00 67 TYR A N 2
ATOM 2566 C CA . TYR A 1 67 ? -14.094 8.273 1.895 1.00 0.00 67 TYR A CA 2
ATOM 2567 C C . TYR A 1 67 ? -14.179 7.142 2.916 1.00 0.00 67 TYR A C 2
ATOM 2568 O O . TYR A 1 67 ? -13.191 6.461 3.191 1.00 0.00 67 TYR A O 2
ATOM 2586 N N . LYS A 1 68 ? -15.369 6.948 3.475 1.00 0.00 68 LYS A N 2
ATOM 2587 C CA . LYS A 1 68 ? -15.587 5.899 4.465 1.00 0.00 68 LYS A CA 2
ATOM 2588 C C . LYS A 1 68 ? -15.463 4.518 3.831 1.00 0.00 68 LYS A C 2
ATOM 2589 O O . LYS A 1 68 ? -14.917 3.593 4.433 1.00 0.00 68 LYS A O 2
ATOM 2608 N N . LYS A 1 69 ? -15.971 4.384 2.611 1.00 0.00 69 LYS A N 2
ATOM 2609 C CA . LYS A 1 69 ? -15.915 3.116 1.892 1.00 0.00 69 LYS A CA 2
ATOM 2610 C C . LYS A 1 69 ? -14.473 2.733 1.577 1.00 0.00 69 LYS A C 2
ATOM 2611 O O . LYS A 1 69 ? -14.087 1.571 1.704 1.00 0.00 69 LYS A O 2
ATOM 2630 N N . LYS A 1 70 ? -13.680 3.717 1.167 1.00 0.00 70 LYS A N 2
ATOM 2631 C CA . LYS A 1 70 ? -12.279 3.484 0.836 1.00 0.00 70 LYS A CA 2
ATOM 2632 C C . LYS A 1 70 ? -11.483 3.103 2.080 1.00 0.00 70 LYS A C 2
ATOM 2633 O O . LYS A 1 70 ? -10.549 2.303 2.012 1.00 0.00 70 LYS A O 2
ATOM 2652 N N . THR A 1 71 ? -11.858 3.680 3.217 1.00 0.00 71 THR A N 2
ATOM 2653 C CA . THR A 1 71 ? -11.179 3.401 4.476 1.00 0.00 71 THR A CA 2
ATOM 2654 C C . THR A 1 71 ? -11.271 1.922 4.834 1.00 0.00 71 THR A C 2
ATOM 2655 O O . THR A 1 71 ? -10.304 1.329 5.311 1.00 0.00 71 THR A O 2
ATOM 2666 N N . GLU A 1 72 ? -12.439 1.332 4.601 1.00 0.00 72 GLU A N 2
ATOM 2667 C CA . GLU A 1 72 ? -12.656 -0.078 4.899 1.00 0.00 72 GLU A CA 2
ATOM 2668 C C . GLU A 1 72 ? -12.017 -0.964 3.833 1.00 0.00 72 GLU A C 2
ATOM 2669 O O . GLU A 1 72 ? -11.565 -2.072 4.121 1.00 0.00 72 GLU A O 2
ATOM 2681 N N . ALA A 1 73 ? -11.986 -0.468 2.601 1.00 0.00 73 ALA A N 2
ATOM 2682 C CA . ALA A 1 73 ? -11.402 -1.213 1.492 1.00 0.00 73 ALA A CA 2
ATOM 2683 C C . ALA A 1 73 ? -9.882 -1.095 1.492 1.00 0.00 73 ALA A C 2
ATOM 2684 O O . ALA A 1 73 ? -9.183 -1.956 0.957 1.00 0.00 73 ALA A O 2
ATOM 2691 N N . ALA A 1 74 ? -9.375 -0.024 2.094 1.00 0.00 74 ALA A N 2
ATOM 2692 C CA . ALA A 1 74 ? -7.938 0.205 2.163 1.00 0.00 74 ALA A CA 2
ATOM 2693 C C . ALA A 1 74 ? -7.348 -0.393 3.436 1.00 0.00 74 ALA A C 2
ATOM 2694 O O . ALA A 1 74 ? -6.204 -0.849 3.448 1.00 0.00 74 ALA A O 2
ATOM 2701 N N . LYS A 1 75 ? -8.134 -0.387 4.507 1.00 0.00 75 LYS A N 2
ATOM 2702 C CA . LYS A 1 75 ? -7.691 -0.930 5.785 1.00 0.00 75 LYS A CA 2
ATOM 2703 C C . LYS A 1 75 ? -7.593 -2.451 5.727 1.00 0.00 75 LYS A C 2
ATOM 2704 O O . LYS A 1 75 ? -6.537 -3.026 5.991 1.00 0.00 75 LYS A O 2
ATOM 2723 N N . LYS A 1 76 ? -8.700 -3.097 5.376 1.00 0.00 76 LYS A N 2
ATOM 2724 C CA . LYS A 1 76 ? -8.739 -4.552 5.280 1.00 0.00 76 LYS A CA 2
ATOM 2725 C C . LYS A 1 76 ? -7.612 -5.068 4.391 1.00 0.00 76 LYS A C 2
ATOM 2726 O O . LYS A 1 76 ? -6.894 -5.996 4.762 1.00 0.00 76 LYS A O 2
ATOM 2745 N N . GLU A 1 77 ? -7.463 -4.461 3.218 1.00 0.00 77 GLU A N 2
ATOM 2746 C CA . GLU A 1 77 ? -6.422 -4.860 2.278 1.00 0.00 77 GLU A CA 2
ATOM 2747 C C . GLU A 1 77 ? -5.035 -4.623 2.869 1.00 0.00 77 GLU A C 2
ATOM 2748 O O . GLU A 1 77 ? -4.172 -5.499 2.824 1.00 0.00 77 GLU A O 2
ATOM 2760 N N . TYR A 1 78 ? -4.830 -3.433 3.422 1.00 0.00 78 TYR A N 2
ATOM 2761 C CA . TYR A 1 78 ? -3.548 -3.078 4.019 1.00 0.00 78 TYR A CA 2
ATOM 2762 C C . TYR A 1 78 ? -2.957 -4.260 4.782 1.00 0.00 78 TYR A C 2
ATOM 2763 O O . TYR A 1 78 ? -1.743 -4.468 4.784 1.00 0.00 78 TYR A O 2
ATOM 2781 N N . LEU A 1 79 ? -3.824 -5.031 5.429 1.00 0.00 79 LEU A N 2
ATOM 2782 C CA . LEU A 1 79 ? -3.390 -6.193 6.197 1.00 0.00 79 LEU A CA 2
ATOM 2783 C C . LEU A 1 79 ? -2.924 -7.313 5.272 1.00 0.00 79 LEU A C 2
ATOM 2784 O O . LEU A 1 79 ? -1.880 -7.925 5.497 1.00 0.00 79 LEU A O 2
ATOM 2800 N N . LYS A 1 80 ? -3.704 -7.575 4.229 1.00 0.00 80 LYS A N 2
ATOM 2801 C CA . LYS A 1 80 ? -3.371 -8.618 3.266 1.00 0.00 80 LYS A CA 2
ATOM 2802 C C . LYS A 1 80 ? -2.058 -8.304 2.556 1.00 0.00 80 LYS A C 2
ATOM 2803 O O . LYS A 1 80 ? -1.143 -9.126 2.535 1.00 0.00 80 LYS A O 2
ATOM 2822 N N . GLN A 1 81 ? -1.975 -7.111 1.977 1.00 0.00 81 GLN A N 2
ATOM 2823 C CA . GLN A 1 81 ? -0.773 -6.690 1.267 1.00 0.00 81 GLN A CA 2
ATOM 2824 C C . GLN A 1 81 ? 0.452 -6.773 2.172 1.00 0.00 81 GLN A C 2
ATOM 2825 O O . GLN A 1 81 ? 1.488 -7.313 1.783 1.00 0.00 81 GLN A O 2
ATOM 2839 N N . LEU A 1 82 ? 0.326 -6.236 3.380 1.00 0.00 82 LEU A N 2
ATOM 2840 C CA . LEU A 1 82 ? 1.423 -6.249 4.341 1.00 0.00 82 LEU A CA 2
ATOM 2841 C C . LEU A 1 82 ? 1.901 -7.674 4.602 1.00 0.00 82 LEU A C 2
ATOM 2842 O O . LEU A 1 82 ? 3.102 -7.931 4.683 1.00 0.00 82 LEU A O 2
ATOM 2858 N N . ALA A 1 83 ? 0.953 -8.596 4.731 1.00 0.00 83 ALA A N 2
ATOM 2859 C CA . ALA A 1 83 ? 1.278 -9.996 4.978 1.00 0.00 83 ALA A CA 2
ATOM 2860 C C . ALA A 1 83 ? 2.208 -10.542 3.900 1.00 0.00 83 ALA A C 2
ATOM 2861 O O . ALA A 1 83 ? 2.888 -11.547 4.105 1.00 0.00 83 ALA A O 2
ATOM 2868 N N . ALA A 1 84 ? 2.233 -9.874 2.752 1.00 0.00 84 ALA A N 2
ATOM 2869 C CA . ALA A 1 84 ? 3.081 -10.292 1.643 1.00 0.00 84 ALA A CA 2
ATOM 2870 C C . ALA A 1 84 ? 4.434 -9.589 1.691 1.00 0.00 84 ALA A C 2
ATOM 2871 O O . ALA A 1 84 ? 5.470 -10.195 1.417 1.00 0.00 84 ALA A O 2
ATOM 2878 N N . TYR A 1 85 ? 4.417 -8.307 2.038 1.00 0.00 85 TYR A N 2
ATOM 2879 C CA . TYR A 1 85 ? 5.642 -7.520 2.119 1.00 0.00 85 TYR A CA 2
ATOM 2880 C C . TYR A 1 85 ? 6.764 -8.324 2.769 1.00 0.00 85 TYR A C 2
ATOM 2881 O O . TYR A 1 85 ? 7.898 -8.326 2.291 1.00 0.00 85 TYR A O 2
ATOM 2899 N N . ARG A 1 86 ? 6.437 -9.007 3.861 1.00 0.00 86 ARG A N 2
ATOM 2900 C CA . ARG A 1 86 ? 7.416 -9.815 4.579 1.00 0.00 86 ARG A CA 2
ATOM 2901 C C . ARG A 1 86 ? 7.945 -10.940 3.694 1.00 0.00 86 ARG A C 2
ATOM 2902 O O . ARG A 1 86 ? 9.119 -11.301 3.768 1.00 0.00 86 ARG A O 2
ATOM 2923 N N . ALA A 1 87 ? 7.071 -11.490 2.858 1.00 0.00 87 ALA A N 2
ATOM 2924 C CA . ALA A 1 87 ? 7.450 -12.572 1.959 1.00 0.00 87 ALA A CA 2
ATOM 2925 C C . ALA A 1 87 ? 8.724 -12.229 1.194 1.00 0.00 87 ALA A C 2
ATOM 2926 O O . ALA A 1 87 ? 9.532 -13.107 0.891 1.00 0.00 87 ALA A O 2
ATOM 2933 N N . SER A 1 88 ? 8.897 -10.948 0.885 1.00 0.00 88 SER A N 2
ATOM 2934 C CA . SER A 1 88 ? 10.071 -10.491 0.152 1.00 0.00 88 SER A CA 2
ATOM 2935 C C . SER A 1 88 ? 11.261 -10.308 1.090 1.00 0.00 88 SER A C 2
ATOM 2936 O O . SER A 1 88 ? 12.414 -10.314 0.658 1.00 0.00 88 SER A O 2
ATOM 2944 N N . LEU A 1 89 ? 10.972 -10.145 2.376 1.00 0.00 89 LEU A N 2
ATOM 2945 C CA . LEU A 1 89 ? 12.016 -9.961 3.378 1.00 0.00 89 LEU A CA 2
ATOM 2946 C C . LEU A 1 89 ? 12.681 -11.290 3.723 1.00 0.00 89 LEU A C 2
ATOM 2947 O O . LEU A 1 89 ? 13.907 -11.395 3.747 1.00 0.00 89 LEU A O 2
ATOM 2963 N N . VAL A 1 90 ? 11.863 -12.304 3.988 1.00 0.00 90 VAL A N 2
ATOM 2964 C CA . VAL A 1 90 ? 12.370 -13.627 4.328 1.00 0.00 90 VAL A CA 2
ATOM 2965 C C . VAL A 1 90 ? 13.183 -14.216 3.180 1.00 0.00 90 VAL A C 2
ATOM 2966 O O . VAL A 1 90 ? 13.151 -13.709 2.059 1.00 0.00 90 VAL A O 2
ATOM 2979 N N . SER A 1 91 ? 13.911 -15.290 3.468 1.00 0.00 91 SER A N 2
ATOM 2980 C CA . SER A 1 91 ? 14.735 -15.947 2.460 1.00 0.00 91 SER A CA 2
ATOM 2981 C C . SER A 1 91 ? 13.867 -16.679 1.441 1.00 0.00 91 SER A C 2
ATOM 2982 O O . SER A 1 91 ? 13.716 -16.233 0.303 1.00 0.00 91 SER A O 2
ATOM 2990 N N . LYS A 1 92 ? 13.298 -17.805 1.857 1.00 0.00 92 LYS A N 2
ATOM 2991 C CA . LYS A 1 92 ? 12.443 -18.600 0.984 1.00 0.00 92 LYS A CA 2
ATOM 2992 C C . LYS A 1 92 ? 13.247 -19.198 -0.166 1.00 0.00 92 LYS A C 2
ATOM 2993 O O . LYS A 1 92 ? 13.481 -18.541 -1.181 1.00 0.00 92 LYS A O 2
ATOM 3012 N N . SER A 1 93 ? 13.667 -20.448 -0.001 1.00 0.00 93 SER A N 2
ATOM 3013 C CA . SER A 1 93 ? 14.447 -21.134 -1.025 1.00 0.00 93 SER A CA 2
ATOM 3014 C C . SER A 1 93 ? 13.547 -21.628 -2.154 1.00 0.00 93 SER A C 2
ATOM 3015 O O . SER A 1 93 ? 12.944 -22.697 -2.059 1.00 0.00 93 SER A O 2
ATOM 3023 N N . TYR A 1 94 ? 13.462 -20.842 -3.221 1.00 0.00 94 TYR A N 2
ATOM 3024 C CA . TYR A 1 94 ? 12.634 -21.197 -4.368 1.00 0.00 94 TYR A CA 2
ATOM 3025 C C . TYR A 1 94 ? 13.132 -20.506 -5.633 1.00 0.00 94 TYR A C 2
ATOM 3026 O O . TYR A 1 94 ? 13.378 -21.152 -6.653 1.00 0.00 94 TYR A O 2
ATOM 3044 N N . THR A 1 95 ? 13.280 -19.187 -5.561 1.00 0.00 95 THR A N 2
ATOM 3045 C CA . THR A 1 95 ? 13.748 -18.406 -6.699 1.00 0.00 95 THR A CA 2
ATOM 3046 C C . THR A 1 95 ? 14.785 -17.375 -6.270 1.00 0.00 95 THR A C 2
ATOM 3047 O O . THR A 1 95 ? 15.054 -17.209 -5.080 1.00 0.00 95 THR A O 2
ATOM 3058 N N . ASP A 1 96 ? 15.363 -16.683 -7.245 1.00 0.00 96 ASP A N 2
ATOM 3059 C CA . ASP A 1 96 ? 16.370 -15.665 -6.968 1.00 0.00 96 ASP A CA 2
ATOM 3060 C C . ASP A 1 96 ? 15.885 -14.287 -7.405 1.00 0.00 96 ASP A C 2
ATOM 3061 O O . ASP A 1 96 ? 15.861 -13.346 -6.612 1.00 0.00 96 ASP A O 2
ATOM 3070 N N . SER A 1 97 ? 15.500 -14.176 -8.673 1.00 0.00 97 SER A N 2
ATOM 3071 C CA . SER A 1 97 ? 15.020 -12.911 -9.217 1.00 0.00 97 SER A CA 2
ATOM 3072 C C . SER A 1 97 ? 16.179 -11.948 -9.457 1.00 0.00 97 SER A C 2
ATOM 3073 O O . SER A 1 97 ? 16.934 -11.627 -8.541 1.00 0.00 97 SER A O 2
ATOM 3081 N N . GLY A 1 98 ? 16.312 -11.490 -10.698 1.00 0.00 98 GLY A N 2
ATOM 3082 C CA . GLY A 1 98 ? 17.380 -10.568 -11.038 1.00 0.00 98 GLY A CA 2
ATOM 3083 C C . GLY A 1 98 ? 17.062 -9.738 -12.266 1.00 0.00 98 GLY A C 2
ATOM 3084 O O . GLY A 1 98 ? 17.343 -10.131 -13.398 1.00 0.00 98 GLY A O 2
ATOM 3088 N N . PRO A 1 99 ? 16.458 -8.560 -12.048 1.00 0.00 99 PRO A N 2
ATOM 3089 C CA . PRO A 1 99 ? 16.086 -7.649 -13.134 1.00 0.00 99 PRO A CA 2
ATOM 3090 C C . PRO A 1 99 ? 17.302 -7.013 -13.799 1.00 0.00 99 PRO A C 2
ATOM 3091 O O . PRO A 1 99 ? 18.242 -6.592 -13.125 1.00 0.00 99 PRO A O 2
ATOM 3102 N N . SER A 1 100 ? 17.277 -6.947 -15.127 1.00 0.00 100 SER A N 2
ATOM 3103 C CA . SER A 1 100 ? 18.380 -6.366 -15.884 1.00 0.00 100 SER A CA 2
ATOM 3104 C C . SER A 1 100 ? 17.858 -5.475 -17.007 1.00 0.00 100 SER A C 2
ATOM 3105 O O . SER A 1 100 ? 17.086 -5.918 -17.858 1.00 0.00 100 SER A O 2
ATOM 3113 N N . SER A 1 101 ? 18.284 -4.216 -17.002 1.00 0.00 101 SER A N 2
ATOM 3114 C CA . SER A 1 101 ? 17.858 -3.261 -18.018 1.00 0.00 101 SER A CA 2
ATOM 3115 C C . SER A 1 101 ? 18.964 -2.253 -18.315 1.00 0.00 101 SER A C 2
ATOM 3116 O O . SER A 1 101 ? 19.846 -2.021 -17.489 1.00 0.00 101 SER A O 2
ATOM 3124 N N . GLY A 1 102 ? 18.910 -1.657 -19.502 1.00 0.00 102 GLY A N 2
ATOM 3125 C CA . GLY A 1 102 ? 19.913 -0.682 -19.889 1.00 0.00 102 GLY A CA 2
ATOM 3126 C C . GLY A 1 102 ? 19.556 0.039 -21.174 1.00 0.00 102 GLY A C 2
ATOM 3127 O O . GLY A 1 102 ? 20.221 -0.132 -22.195 1.00 0.00 102 GLY A O 2
ATOM 3131 N N . GLY A 1 1 ? 32.742 29.583 -16.301 1.00 0.00 1 GLY A N 3
ATOM 3132 C CA . GLY A 1 1 ? 31.381 29.198 -16.626 1.00 0.00 1 GLY A CA 3
ATOM 3133 C C . GLY A 1 1 ? 31.045 27.799 -16.151 1.00 0.00 1 GLY A C 3
ATOM 3134 O O . GLY A 1 1 ? 31.478 27.380 -15.077 1.00 0.00 1 GLY A O 3
ATOM 3138 N N . SER A 1 2 ? 30.270 27.074 -16.951 1.00 0.00 2 SER A N 3
ATOM 3139 C CA . SER A 1 2 ? 29.872 25.715 -16.604 1.00 0.00 2 SER A CA 3
ATOM 3140 C C . SER A 1 2 ? 29.043 25.702 -15.324 1.00 0.00 2 SER A C 3
ATOM 3141 O O . SER A 1 2 ? 29.260 26.511 -14.422 1.00 0.00 2 SER A O 3
ATOM 3149 N N . SER A 1 3 ? 28.092 24.776 -15.251 1.00 0.00 3 SER A N 3
ATOM 3150 C CA . SER A 1 3 ? 27.226 24.659 -14.083 1.00 0.00 3 SER A CA 3
ATOM 3151 C C . SER A 1 3 ? 26.394 23.382 -14.150 1.00 0.00 3 SER A C 3
ATOM 3152 O O . SER A 1 3 ? 25.569 23.212 -15.047 1.00 0.00 3 SER A O 3
ATOM 3160 N N . GLY A 1 4 ? 26.617 22.487 -13.193 1.00 0.00 4 GLY A N 3
ATOM 3161 C CA . GLY A 1 4 ? 25.880 21.237 -13.161 1.00 0.00 4 GLY A CA 3
ATOM 3162 C C . GLY A 1 4 ? 26.714 20.060 -13.630 1.00 0.00 4 GLY A C 3
ATOM 3163 O O . GLY A 1 4 ? 27.293 20.095 -14.715 1.00 0.00 4 GLY A O 3
ATOM 3167 N N . SER A 1 5 ? 26.776 19.017 -12.809 1.00 0.00 5 SER A N 3
ATOM 3168 C CA . SER A 1 5 ? 27.550 17.827 -13.143 1.00 0.00 5 SER A CA 3
ATOM 3169 C C . SER A 1 5 ? 26.928 16.582 -12.518 1.00 0.00 5 SER A C 3
ATOM 3170 O O . SER A 1 5 ? 27.343 16.138 -11.447 1.00 0.00 5 SER A O 3
ATOM 3178 N N . SER A 1 6 ? 25.930 16.023 -13.194 1.00 0.00 6 SER A N 3
ATOM 3179 C CA . SER A 1 6 ? 25.247 14.831 -12.705 1.00 0.00 6 SER A CA 3
ATOM 3180 C C . SER A 1 6 ? 24.543 14.101 -13.844 1.00 0.00 6 SER A C 3
ATOM 3181 O O . SER A 1 6 ? 24.532 14.568 -14.983 1.00 0.00 6 SER A O 3
ATOM 3189 N N . GLY A 1 7 ? 23.955 12.951 -13.528 1.00 0.00 7 GLY A N 3
ATOM 3190 C CA . GLY A 1 7 ? 23.256 12.174 -14.536 1.00 0.00 7 GLY A CA 3
ATOM 3191 C C . GLY A 1 7 ? 22.715 10.869 -13.988 1.00 0.00 7 GLY A C 3
ATOM 3192 O O . GLY A 1 7 ? 21.527 10.759 -13.683 1.00 0.00 7 GLY A O 3
ATOM 3196 N N . LYS A 1 8 ? 23.587 9.874 -13.866 1.00 0.00 8 LYS A N 3
ATOM 3197 C CA . LYS A 1 8 ? 23.191 8.568 -13.352 1.00 0.00 8 LYS A CA 3
ATOM 3198 C C . LYS A 1 8 ? 22.415 8.709 -12.046 1.00 0.00 8 LYS A C 3
ATOM 3199 O O . LYS A 1 8 ? 22.706 9.584 -11.231 1.00 0.00 8 LYS A O 3
ATOM 3218 N N . LYS A 1 9 ? 21.428 7.841 -11.853 1.00 0.00 9 LYS A N 3
ATOM 3219 C CA . LYS A 1 9 ? 20.611 7.867 -10.646 1.00 0.00 9 LYS A CA 3
ATOM 3220 C C . LYS A 1 9 ? 19.856 9.186 -10.527 1.00 0.00 9 LYS A C 3
ATOM 3221 O O . LYS A 1 9 ? 20.447 10.263 -10.622 1.00 0.00 9 LYS A O 3
ATOM 3240 N N . LYS A 1 10 ? 18.547 9.097 -10.317 1.00 0.00 10 LYS A N 3
ATOM 3241 C CA . LYS A 1 10 ? 17.710 10.284 -10.182 1.00 0.00 10 LYS A CA 3
ATOM 3242 C C . LYS A 1 10 ? 16.664 10.090 -9.090 1.00 0.00 10 LYS A C 3
ATOM 3243 O O . LYS A 1 10 ? 16.672 10.789 -8.076 1.00 0.00 10 LYS A O 3
ATOM 3262 N N . LYS A 1 11 ? 15.763 9.137 -9.302 1.00 0.00 11 LYS A N 3
ATOM 3263 C CA . LYS A 1 11 ? 14.711 8.849 -8.335 1.00 0.00 11 LYS A CA 3
ATOM 3264 C C . LYS A 1 11 ? 14.248 7.400 -8.450 1.00 0.00 11 LYS A C 3
ATOM 3265 O O . LYS A 1 11 ? 13.450 7.059 -9.323 1.00 0.00 11 LYS A O 3
ATOM 3284 N N . LYS A 1 12 ? 14.753 6.550 -7.562 1.00 0.00 12 LYS A N 3
ATOM 3285 C CA . LYS A 1 12 ? 14.390 5.138 -7.561 1.00 0.00 12 LYS A CA 3
ATOM 3286 C C . LYS A 1 12 ? 14.615 4.519 -6.185 1.00 0.00 12 LYS A C 3
ATOM 3287 O O . LYS A 1 12 ? 15.727 4.111 -5.851 1.00 0.00 12 LYS A O 3
ATOM 3306 N N . LYS A 1 13 ? 13.551 4.451 -5.392 1.00 0.00 13 LYS A N 3
ATOM 3307 C CA . LYS A 1 13 ? 13.631 3.879 -4.053 1.00 0.00 13 LYS A CA 3
ATOM 3308 C C . LYS A 1 13 ? 12.536 2.839 -3.839 1.00 0.00 13 LYS A C 3
ATOM 3309 O O . LYS A 1 13 ? 11.362 3.181 -3.690 1.00 0.00 13 LYS A O 3
ATOM 3328 N N . ASP A 1 14 ? 12.927 1.569 -3.824 1.00 0.00 14 ASP A N 3
ATOM 3329 C CA . ASP A 1 14 ? 11.978 0.479 -3.626 1.00 0.00 14 ASP A CA 3
ATOM 3330 C C . ASP A 1 14 ? 11.141 0.709 -2.372 1.00 0.00 14 ASP A C 3
ATOM 3331 O O . ASP A 1 14 ? 11.597 1.297 -1.391 1.00 0.00 14 ASP A O 3
ATOM 3340 N N . PRO A 1 15 ? 9.887 0.235 -2.402 1.00 0.00 15 PRO A N 3
ATOM 3341 C CA . PRO A 1 15 ? 8.959 0.377 -1.276 1.00 0.00 15 PRO A CA 3
ATOM 3342 C C . PRO A 1 15 ? 9.360 -0.484 -0.083 1.00 0.00 15 PRO A C 3
ATOM 3343 O O . PRO A 1 15 ? 10.345 -1.219 -0.139 1.00 0.00 15 PRO A O 3
ATOM 3354 N N . ASN A 1 16 ? 8.589 -0.389 0.996 1.00 0.00 16 ASN A N 3
ATOM 3355 C CA . ASN A 1 16 ? 8.864 -1.160 2.202 1.00 0.00 16 ASN A CA 3
ATOM 3356 C C . ASN A 1 16 ? 7.568 -1.538 2.913 1.00 0.00 16 ASN A C 3
ATOM 3357 O O . ASN A 1 16 ? 6.514 -1.645 2.287 1.00 0.00 16 ASN A O 3
ATOM 3368 N N . GLU A 1 17 ? 7.656 -1.739 4.225 1.00 0.00 17 GLU A N 3
ATOM 3369 C CA . GLU A 1 17 ? 6.490 -2.106 5.020 1.00 0.00 17 GLU A CA 3
ATOM 3370 C C . GLU A 1 17 ? 5.331 -1.148 4.760 1.00 0.00 17 GLU A C 3
ATOM 3371 O O . GLU A 1 17 ? 5.499 0.071 4.712 1.00 0.00 17 GLU A O 3
ATOM 3383 N N . PRO A 1 18 ? 4.126 -1.711 4.589 1.00 0.00 18 PRO A N 3
ATOM 3384 C CA . PRO A 1 18 ? 2.915 -0.926 4.331 1.00 0.00 18 PRO A CA 3
ATOM 3385 C C . PRO A 1 18 ? 2.474 -0.122 5.550 1.00 0.00 18 PRO A C 3
ATOM 3386 O O . PRO A 1 18 ? 2.739 -0.510 6.688 1.00 0.00 18 PRO A O 3
ATOM 3397 N N . GLN A 1 19 ? 1.801 0.997 5.303 1.00 0.00 19 GLN A N 3
ATOM 3398 C CA . GLN A 1 19 ? 1.325 1.854 6.382 1.00 0.00 19 GLN A CA 3
ATOM 3399 C C . GLN A 1 19 ? -0.198 1.841 6.455 1.00 0.00 19 GLN A C 3
ATOM 3400 O O . GLN A 1 19 ? -0.881 2.140 5.475 1.00 0.00 19 GLN A O 3
ATOM 3414 N N . LYS A 1 20 ? -0.726 1.492 7.624 1.00 0.00 20 LYS A N 3
ATOM 3415 C CA . LYS A 1 20 ? -2.169 1.440 7.827 1.00 0.00 20 LYS A CA 3
ATOM 3416 C C . LYS A 1 20 ? -2.844 2.685 7.261 1.00 0.00 20 LYS A C 3
ATOM 3417 O O . LYS A 1 20 ? -2.348 3.804 7.395 1.00 0.00 20 LYS A O 3
ATOM 3436 N N . PRO A 1 21 ? -4.002 2.490 6.614 1.00 0.00 21 PRO A N 3
ATOM 3437 C CA . PRO A 1 21 ? -4.770 3.586 6.016 1.00 0.00 21 PRO A CA 3
ATOM 3438 C C . PRO A 1 21 ? -5.398 4.494 7.068 1.00 0.00 21 PRO A C 3
ATOM 3439 O O . PRO A 1 21 ? -5.776 4.041 8.148 1.00 0.00 21 PRO A O 3
ATOM 3450 N N . VAL A 1 22 ? -5.506 5.779 6.745 1.00 0.00 22 VAL A N 3
ATOM 3451 C CA . VAL A 1 22 ? -6.090 6.751 7.661 1.00 0.00 22 VAL A CA 3
ATOM 3452 C C . VAL A 1 22 ? -7.613 6.696 7.624 1.00 0.00 22 VAL A C 3
ATOM 3453 O O . VAL A 1 22 ? -8.202 6.158 6.687 1.00 0.00 22 VAL A O 3
ATOM 3466 N N . SER A 1 23 ? -8.246 7.257 8.650 1.00 0.00 23 SER A N 3
ATOM 3467 C CA . SER A 1 23 ? -9.701 7.269 8.737 1.00 0.00 23 SER A CA 3
ATOM 3468 C C . SER A 1 23 ? -10.309 8.044 7.571 1.00 0.00 23 SER A C 3
ATOM 3469 O O . SER A 1 23 ? -9.629 8.833 6.916 1.00 0.00 23 SER A O 3
ATOM 3477 N N . ALA A 1 24 ? -11.593 7.812 7.320 1.00 0.00 24 ALA A N 3
ATOM 3478 C CA . ALA A 1 24 ? -12.294 8.490 6.236 1.00 0.00 24 ALA A CA 3
ATOM 3479 C C . ALA A 1 24 ? -11.962 9.978 6.213 1.00 0.00 24 ALA A C 3
ATOM 3480 O O . ALA A 1 24 ? -11.415 10.487 5.234 1.00 0.00 24 ALA A O 3
ATOM 3487 N N . TYR A 1 25 ? -12.296 10.670 7.296 1.00 0.00 25 TYR A N 3
ATOM 3488 C CA . TYR A 1 25 ? -12.036 12.101 7.399 1.00 0.00 25 TYR A CA 3
ATOM 3489 C C . TYR A 1 25 ? -10.551 12.400 7.217 1.00 0.00 25 TYR A C 3
ATOM 3490 O O . TYR A 1 25 ? -10.177 13.444 6.684 1.00 0.00 25 TYR A O 3
ATOM 3508 N N . ALA A 1 26 ? -9.709 11.474 7.664 1.00 0.00 26 ALA A N 3
ATOM 3509 C CA . ALA A 1 26 ? -8.265 11.635 7.549 1.00 0.00 26 ALA A CA 3
ATOM 3510 C C . ALA A 1 26 ? -7.809 11.481 6.102 1.00 0.00 26 ALA A C 3
ATOM 3511 O O . ALA A 1 26 ? -6.835 12.105 5.677 1.00 0.00 26 ALA A O 3
ATOM 3518 N N . LEU A 1 27 ? -8.517 10.647 5.349 1.00 0.00 27 LEU A N 3
ATOM 3519 C CA . LEU A 1 27 ? -8.185 10.410 3.948 1.00 0.00 27 LEU A CA 3
ATOM 3520 C C . LEU A 1 27 ? -8.311 11.694 3.134 1.00 0.00 27 LEU A C 3
ATOM 3521 O O . LEU A 1 27 ? -7.609 11.883 2.141 1.00 0.00 27 LEU A O 3
ATOM 3537 N N . PHE A 1 28 ? -9.209 12.574 3.563 1.00 0.00 28 PHE A N 3
ATOM 3538 C CA . PHE A 1 28 ? -9.427 13.841 2.875 1.00 0.00 28 PHE A CA 3
ATOM 3539 C C . PHE A 1 28 ? -8.501 14.923 3.422 1.00 0.00 28 PHE A C 3
ATOM 3540 O O . PHE A 1 28 ? -8.366 15.997 2.834 1.00 0.00 28 PHE A O 3
ATOM 3557 N N . PHE A 1 29 ? -7.864 14.633 4.552 1.00 0.00 29 PHE A N 3
ATOM 3558 C CA . PHE A 1 29 ? -6.951 15.581 5.181 1.00 0.00 29 PHE A CA 3
ATOM 3559 C C . PHE A 1 29 ? -5.603 15.593 4.466 1.00 0.00 29 PHE A C 3
ATOM 3560 O O . PHE A 1 29 ? -5.024 16.653 4.229 1.00 0.00 29 PHE A O 3
ATOM 3577 N N . ARG A 1 30 ? -5.109 14.407 4.127 1.00 0.00 30 ARG A N 3
ATOM 3578 C CA . ARG A 1 30 ? -3.829 14.280 3.442 1.00 0.00 30 ARG A CA 3
ATOM 3579 C C . ARG A 1 30 ? -3.970 14.616 1.960 1.00 0.00 30 ARG A C 3
ATOM 3580 O O . ARG A 1 30 ? -2.976 14.815 1.261 1.00 0.00 30 ARG A O 3
ATOM 3601 N N . ASP A 1 31 ? -5.210 14.677 1.488 1.00 0.00 31 ASP A N 3
ATOM 3602 C CA . ASP A 1 31 ? -5.481 14.989 0.089 1.00 0.00 31 ASP A CA 3
ATOM 3603 C C . ASP A 1 31 ? -5.628 16.494 -0.113 1.00 0.00 31 ASP A C 3
ATOM 3604 O O . ASP A 1 31 ? -5.190 17.042 -1.125 1.00 0.00 31 ASP A O 3
ATOM 3613 N N . THR A 1 32 ? -6.249 17.158 0.857 1.00 0.00 32 THR A N 3
ATOM 3614 C CA . THR A 1 32 ? -6.456 18.599 0.785 1.00 0.00 32 THR A CA 3
ATOM 3615 C C . THR A 1 32 ? -5.221 19.357 1.258 1.00 0.00 32 THR A C 3
ATOM 3616 O O . THR A 1 32 ? -4.757 20.281 0.591 1.00 0.00 32 THR A O 3
ATOM 3627 N N . GLN A 1 33 ? -4.693 18.958 2.411 1.00 0.00 33 GLN A N 3
ATOM 3628 C CA . GLN A 1 33 ? -3.510 19.601 2.971 1.00 0.00 33 GLN A CA 3
ATOM 3629 C C . GLN A 1 33 ? -2.542 20.016 1.869 1.00 0.00 33 GLN A C 3
ATOM 3630 O O . GLN A 1 33 ? -2.154 21.180 1.775 1.00 0.00 33 GLN A O 3
ATOM 3644 N N . ALA A 1 34 ? -2.154 19.055 1.036 1.00 0.00 34 ALA A N 3
ATOM 3645 C CA . ALA A 1 34 ? -1.232 19.321 -0.061 1.00 0.00 34 ALA A CA 3
ATOM 3646 C C . ALA A 1 34 ? -1.639 20.575 -0.828 1.00 0.00 34 ALA A C 3
ATOM 3647 O O . ALA A 1 34 ? -0.801 21.421 -1.142 1.00 0.00 34 ALA A O 3
ATOM 3654 N N . ALA A 1 35 ? -2.929 20.688 -1.127 1.00 0.00 35 ALA A N 3
ATOM 3655 C CA . ALA A 1 35 ? -3.446 21.840 -1.856 1.00 0.00 35 ALA A CA 3
ATOM 3656 C C . ALA A 1 35 ? -3.419 23.095 -0.990 1.00 0.00 35 ALA A C 3
ATOM 3657 O O . ALA A 1 35 ? -3.171 24.195 -1.483 1.00 0.00 35 ALA A O 3
ATOM 3664 N N . ILE A 1 36 ? -3.678 22.922 0.302 1.00 0.00 36 ILE A N 3
ATOM 3665 C CA . ILE A 1 36 ? -3.684 24.041 1.236 1.00 0.00 36 ILE A CA 3
ATOM 3666 C C . ILE A 1 36 ? -2.349 24.779 1.217 1.00 0.00 36 ILE A C 3
ATOM 3667 O O . ILE A 1 36 ? -2.296 25.984 0.969 1.00 0.00 36 ILE A O 3
ATOM 3683 N N . LYS A 1 37 ? -1.271 24.048 1.480 1.00 0.00 37 LYS A N 3
ATOM 3684 C CA . LYS A 1 37 ? 0.065 24.630 1.491 1.00 0.00 37 LYS A CA 3
ATOM 3685 C C . LYS A 1 37 ? 0.390 25.272 0.146 1.00 0.00 37 LYS A C 3
ATOM 3686 O O . LYS A 1 37 ? 0.663 26.469 0.069 1.00 0.00 37 LYS A O 3
ATOM 3705 N N . GLY A 1 38 ? 0.356 24.468 -0.912 1.00 0.00 38 GLY A N 3
ATOM 3706 C CA . GLY A 1 38 ? 0.648 24.977 -2.240 1.00 0.00 38 GLY A CA 3
ATOM 3707 C C . GLY A 1 38 ? 0.083 26.365 -2.466 1.00 0.00 38 GLY A C 3
ATOM 3708 O O . GLY A 1 38 ? 0.659 27.163 -3.204 1.00 0.00 38 GLY A O 3
ATOM 3712 N N . GLN A 1 39 ? -1.048 26.653 -1.830 1.00 0.00 39 GLN A N 3
ATOM 3713 C CA . GLN A 1 39 ? -1.692 27.954 -1.968 1.00 0.00 39 GLN A CA 3
ATOM 3714 C C . GLN A 1 39 ? -1.426 28.825 -0.744 1.00 0.00 39 GLN A C 3
ATOM 3715 O O . GLN A 1 39 ? -1.512 30.050 -0.813 1.00 0.00 39 GLN A O 3
ATOM 3729 N N . ASN A 1 40 ? -1.103 28.184 0.374 1.00 0.00 40 ASN A N 3
ATOM 3730 C CA . ASN A 1 40 ? -0.825 28.900 1.613 1.00 0.00 40 ASN A CA 3
ATOM 3731 C C . ASN A 1 40 ? 0.209 28.156 2.452 1.00 0.00 40 ASN A C 3
ATOM 3732 O O . ASN A 1 40 ? -0.122 27.437 3.396 1.00 0.00 40 ASN A O 3
ATOM 3743 N N . PRO A 1 41 ? 1.492 28.331 2.103 1.00 0.00 41 PRO A N 3
ATOM 3744 C CA . PRO A 1 41 ? 2.601 27.686 2.812 1.00 0.00 41 PRO A CA 3
ATOM 3745 C C . PRO A 1 41 ? 2.802 28.253 4.213 1.00 0.00 41 PRO A C 3
ATOM 3746 O O . PRO A 1 41 ? 3.261 27.555 5.116 1.00 0.00 41 PRO A O 3
ATOM 3757 N N . ASN A 1 42 ? 2.455 29.525 4.387 1.00 0.00 42 ASN A N 3
ATOM 3758 C CA . ASN A 1 42 ? 2.599 30.186 5.679 1.00 0.00 42 ASN A CA 3
ATOM 3759 C C . ASN A 1 42 ? 1.752 29.493 6.742 1.00 0.00 42 ASN A C 3
ATOM 3760 O O . ASN A 1 42 ? 2.092 29.502 7.924 1.00 0.00 42 ASN A O 3
ATOM 3771 N N . ALA A 1 43 ? 0.647 28.892 6.311 1.00 0.00 43 ALA A N 3
ATOM 3772 C CA . ALA A 1 43 ? -0.247 28.192 7.225 1.00 0.00 43 ALA A CA 3
ATOM 3773 C C . ALA A 1 43 ? 0.417 26.941 7.791 1.00 0.00 43 ALA A C 3
ATOM 3774 O O . ALA A 1 43 ? 0.712 25.996 7.059 1.00 0.00 43 ALA A O 3
ATOM 3781 N N . THR A 1 44 ? 0.650 26.941 9.100 1.00 0.00 44 THR A N 3
ATOM 3782 C CA . THR A 1 44 ? 1.281 25.807 9.764 1.00 0.00 44 THR A CA 3
ATOM 3783 C C . THR A 1 44 ? 0.274 24.692 10.021 1.00 0.00 44 THR A C 3
ATOM 3784 O O . THR A 1 44 ? -0.933 24.885 9.875 1.00 0.00 44 THR A O 3
ATOM 3795 N N . PHE A 1 45 ? 0.778 23.524 10.407 1.00 0.00 45 PHE A N 3
ATOM 3796 C CA . PHE A 1 45 ? -0.078 22.376 10.685 1.00 0.00 45 PHE A CA 3
ATOM 3797 C C . PHE A 1 45 ? -1.378 22.816 11.352 1.00 0.00 45 PHE A C 3
ATOM 3798 O O . PHE A 1 45 ? -2.467 22.429 10.930 1.00 0.00 45 PHE A O 3
ATOM 3815 N N . GLY A 1 46 ? -1.254 23.628 12.398 1.00 0.00 46 GLY A N 3
ATOM 3816 C CA . GLY A 1 46 ? -2.426 24.107 13.107 1.00 0.00 46 GLY A CA 3
ATOM 3817 C C . GLY A 1 46 ? -3.416 24.800 12.191 1.00 0.00 46 GLY A C 3
ATOM 3818 O O . GLY A 1 46 ? -4.620 24.561 12.275 1.00 0.00 46 GLY A O 3
ATOM 3822 N N . GLU A 1 47 ? -2.907 25.662 11.317 1.00 0.00 47 GLU A N 3
ATOM 3823 C CA . GLU A 1 47 ? -3.756 26.393 10.384 1.00 0.00 47 GLU A CA 3
ATOM 3824 C C . GLU A 1 47 ? -4.324 25.460 9.319 1.00 0.00 47 GLU A C 3
ATOM 3825 O O . GLU A 1 47 ? -5.538 25.285 9.215 1.00 0.00 47 GLU A O 3
ATOM 3837 N N . VAL A 1 48 ? -3.437 24.862 8.529 1.00 0.00 48 VAL A N 3
ATOM 3838 C CA . VAL A 1 48 ? -3.849 23.946 7.473 1.00 0.00 48 VAL A CA 3
ATOM 3839 C C . VAL A 1 48 ? -4.933 22.992 7.964 1.00 0.00 48 VAL A C 3
ATOM 3840 O O . VAL A 1 48 ? -5.907 22.728 7.260 1.00 0.00 48 VAL A O 3
ATOM 3853 N N . SER A 1 49 ? -4.755 22.478 9.177 1.00 0.00 49 SER A N 3
ATOM 3854 C CA . SER A 1 49 ? -5.716 21.550 9.762 1.00 0.00 49 SER A CA 3
ATOM 3855 C C . SER A 1 49 ? -7.060 22.235 9.995 1.00 0.00 49 SER A C 3
ATOM 3856 O O . SER A 1 49 ? -8.062 21.893 9.367 1.00 0.00 49 SER A O 3
ATOM 3864 N N . LYS A 1 50 ? -7.072 23.205 10.903 1.00 0.00 50 LYS A N 3
ATOM 3865 C CA . LYS A 1 50 ? -8.291 23.940 11.220 1.00 0.00 50 LYS A CA 3
ATOM 3866 C C . LYS A 1 50 ? -9.074 24.268 9.953 1.00 0.00 50 LYS A C 3
ATOM 3867 O O . LYS A 1 50 ? -10.296 24.421 9.990 1.00 0.00 50 LYS A O 3
ATOM 3886 N N . ILE A 1 51 ? -8.365 24.372 8.835 1.00 0.00 51 ILE A N 3
ATOM 3887 C CA . ILE A 1 51 ? -8.995 24.678 7.557 1.00 0.00 51 ILE A CA 3
ATOM 3888 C C . ILE A 1 51 ? -9.644 23.438 6.952 1.00 0.00 51 ILE A C 3
ATOM 3889 O O . ILE A 1 51 ? -10.753 23.500 6.421 1.00 0.00 51 ILE A O 3
ATOM 3905 N N . VAL A 1 52 ? -8.945 22.310 7.038 1.00 0.00 52 VAL A N 3
ATOM 3906 C CA . VAL A 1 52 ? -9.454 21.053 6.502 1.00 0.00 52 VAL A CA 3
ATOM 3907 C C . VAL A 1 52 ? -10.701 20.600 7.253 1.00 0.00 52 VAL A C 3
ATOM 3908 O O . VAL A 1 52 ? -11.694 20.202 6.645 1.00 0.00 52 VAL A O 3
ATOM 3921 N N . ALA A 1 53 ? -10.642 20.664 8.579 1.00 0.00 53 ALA A N 3
ATOM 3922 C CA . ALA A 1 53 ? -11.767 20.263 9.415 1.00 0.00 53 ALA A CA 3
ATOM 3923 C C . ALA A 1 53 ? -13.071 20.869 8.907 1.00 0.00 53 ALA A C 3
ATOM 3924 O O . ALA A 1 53 ? -14.081 20.176 8.779 1.00 0.00 53 ALA A O 3
ATOM 3931 N N . SER A 1 54 ? -13.043 22.166 8.618 1.00 0.00 54 SER A N 3
ATOM 3932 C CA . SER A 1 54 ? -14.225 22.867 8.129 1.00 0.00 54 SER A CA 3
ATOM 3933 C C . SER A 1 54 ? -14.580 22.410 6.717 1.00 0.00 54 SER A C 3
ATOM 3934 O O . SER A 1 54 ? -15.752 22.370 6.343 1.00 0.00 54 SER A O 3
ATOM 3942 N N . MET A 1 55 ? -13.560 22.067 5.938 1.00 0.00 55 MET A N 3
ATOM 3943 C CA . MET A 1 55 ? -13.764 21.612 4.568 1.00 0.00 55 MET A CA 3
ATOM 3944 C C . MET A 1 55 ? -14.522 20.288 4.542 1.00 0.00 55 MET A C 3
ATOM 3945 O O . MET A 1 55 ? -15.539 20.158 3.861 1.00 0.00 55 MET A O 3
ATOM 3959 N N . TRP A 1 56 ? -14.019 19.310 5.286 1.00 0.00 56 TRP A N 3
ATOM 3960 C CA . TRP A 1 56 ? -14.649 17.995 5.347 1.00 0.00 56 TRP A CA 3
ATOM 3961 C C . TRP A 1 56 ? -16.083 18.102 5.854 1.00 0.00 56 TRP A C 3
ATOM 3962 O O . TRP A 1 56 ? -17.001 17.523 5.273 1.00 0.00 56 TRP A O 3
ATOM 3983 N N . ASP A 1 57 ? -16.269 18.847 6.939 1.00 0.00 57 ASP A N 3
ATOM 3984 C CA . ASP A 1 57 ? -17.592 19.030 7.522 1.00 0.00 57 ASP A CA 3
ATOM 3985 C C . ASP A 1 57 ? -18.563 19.607 6.497 1.00 0.00 57 ASP A C 3
ATOM 3986 O O . ASP A 1 57 ? -19.780 19.519 6.661 1.00 0.00 57 ASP A O 3
ATOM 3995 N N . GLY A 1 58 ? -18.017 20.199 5.439 1.00 0.00 58 GLY A N 3
ATOM 3996 C CA . GLY A 1 58 ? -18.849 20.783 4.403 1.00 0.00 58 GLY A CA 3
ATOM 3997 C C . GLY A 1 58 ? -18.906 19.926 3.154 1.00 0.00 58 GLY A C 3
ATOM 3998 O O . GLY A 1 58 ? -19.744 20.147 2.278 1.00 0.00 58 GLY A O 3
ATOM 4002 N N . LEU A 1 59 ? -18.013 18.946 3.070 1.00 0.00 59 LEU A N 3
ATOM 4003 C CA . LEU A 1 59 ? -17.964 18.053 1.917 1.00 0.00 59 LEU A CA 3
ATOM 4004 C C . LEU A 1 59 ? -19.344 17.478 1.614 1.00 0.00 59 LEU A C 3
ATOM 4005 O O . LEU A 1 59 ? -20.197 17.388 2.496 1.00 0.00 59 LEU A O 3
ATOM 4021 N N . GLY A 1 60 ? -19.556 17.088 0.361 1.00 0.00 60 GLY A N 3
ATOM 4022 C CA . GLY A 1 60 ? -20.833 16.524 -0.035 1.00 0.00 60 GLY A CA 3
ATOM 4023 C C . GLY A 1 60 ? -21.027 15.111 0.476 1.00 0.00 60 GLY A C 3
ATOM 4024 O O . GLY A 1 60 ? -20.085 14.319 0.503 1.00 0.00 60 GLY A O 3
ATOM 4028 N N . GLU A 1 61 ? -22.251 14.794 0.885 1.00 0.00 61 GLU A N 3
ATOM 4029 C CA . GLU A 1 61 ? -22.564 13.466 1.401 1.00 0.00 61 GLU A CA 3
ATOM 4030 C C . GLU A 1 61 ? -21.926 12.382 0.537 1.00 0.00 61 GLU A C 3
ATOM 4031 O O . GLU A 1 61 ? -21.386 11.403 1.050 1.00 0.00 61 GLU A O 3
ATOM 4043 N N . GLU A 1 62 ? -21.993 12.566 -0.778 1.00 0.00 62 GLU A N 3
ATOM 4044 C CA . GLU A 1 62 ? -21.424 11.604 -1.714 1.00 0.00 62 GLU A CA 3
ATOM 4045 C C . GLU A 1 62 ? -19.909 11.517 -1.550 1.00 0.00 62 GLU A C 3
ATOM 4046 O O . GLU A 1 62 ? -19.316 10.453 -1.723 1.00 0.00 62 GLU A O 3
ATOM 4058 N N . GLN A 1 63 ? -19.290 12.645 -1.217 1.00 0.00 63 GLN A N 3
ATOM 4059 C CA . GLN A 1 63 ? -17.845 12.697 -1.031 1.00 0.00 63 GLN A CA 3
ATOM 4060 C C . GLN A 1 63 ? -17.449 12.122 0.325 1.00 0.00 63 GLN A C 3
ATOM 4061 O O . GLN A 1 63 ? -16.357 11.576 0.485 1.00 0.00 63 GLN A O 3
ATOM 4075 N N . LYS A 1 64 ? -18.343 12.248 1.299 1.00 0.00 64 LYS A N 3
ATOM 4076 C CA . LYS A 1 64 ? -18.088 11.741 2.642 1.00 0.00 64 LYS A CA 3
ATOM 4077 C C . LYS A 1 64 ? -18.202 10.220 2.680 1.00 0.00 64 LYS A C 3
ATOM 4078 O O . LYS A 1 64 ? -17.347 9.539 3.245 1.00 0.00 64 LYS A O 3
ATOM 4097 N N . GLN A 1 65 ? -19.262 9.695 2.074 1.00 0.00 65 GLN A N 3
ATOM 4098 C CA . GLN A 1 65 ? -19.486 8.255 2.038 1.00 0.00 65 GLN A CA 3
ATOM 4099 C C . GLN A 1 65 ? -18.354 7.547 1.300 1.00 0.00 65 GLN A C 3
ATOM 4100 O O . GLN A 1 65 ? -17.823 6.542 1.773 1.00 0.00 65 GLN A O 3
ATOM 4114 N N . VAL A 1 66 ? -17.991 8.077 0.136 1.00 0.00 66 VAL A N 3
ATOM 4115 C CA . VAL A 1 66 ? -16.922 7.496 -0.668 1.00 0.00 66 VAL A CA 3
ATOM 4116 C C . VAL A 1 66 ? -15.640 7.352 0.144 1.00 0.00 66 VAL A C 3
ATOM 4117 O O . VAL A 1 66 ? -14.961 6.327 0.076 1.00 0.00 66 VAL A O 3
ATOM 4130 N N . TYR A 1 67 ? -15.314 8.385 0.913 1.00 0.00 67 TYR A N 3
ATOM 4131 C CA . TYR A 1 67 ? -14.111 8.375 1.738 1.00 0.00 67 TYR A CA 3
ATOM 4132 C C . TYR A 1 67 ? -14.162 7.245 2.761 1.00 0.00 67 TYR A C 3
ATOM 4133 O O . TYR A 1 67 ? -13.135 6.671 3.123 1.00 0.00 67 TYR A O 3
ATOM 4151 N N . LYS A 1 68 ? -15.367 6.930 3.226 1.00 0.00 68 LYS A N 3
ATOM 4152 C CA . LYS A 1 68 ? -15.555 5.868 4.207 1.00 0.00 68 LYS A CA 3
ATOM 4153 C C . LYS A 1 68 ? -15.402 4.495 3.559 1.00 0.00 68 LYS A C 3
ATOM 4154 O O . LYS A 1 68 ? -14.806 3.587 4.138 1.00 0.00 68 LYS A O 3
ATOM 4173 N N . LYS A 1 69 ? -15.941 4.352 2.353 1.00 0.00 69 LYS A N 3
ATOM 4174 C CA . LYS A 1 69 ? -15.861 3.091 1.624 1.00 0.00 69 LYS A CA 3
ATOM 4175 C C . LYS A 1 69 ? -14.415 2.756 1.273 1.00 0.00 69 LYS A C 3
ATOM 4176 O O . LYS A 1 69 ? -14.087 1.606 0.982 1.00 0.00 69 LYS A O 3
ATOM 4195 N N . LYS A 1 70 ? -13.555 3.768 1.302 1.00 0.00 70 LYS A N 3
ATOM 4196 C CA . LYS A 1 70 ? -12.143 3.581 0.989 1.00 0.00 70 LYS A CA 3
ATOM 4197 C C . LYS A 1 70 ? -11.361 3.163 2.231 1.00 0.00 70 LYS A C 3
ATOM 4198 O O . LYS A 1 70 ? -10.303 2.540 2.131 1.00 0.00 70 LYS A O 3
ATOM 4217 N N . THR A 1 71 ? -11.889 3.508 3.401 1.00 0.00 71 THR A N 3
ATOM 4218 C CA . THR A 1 71 ? -11.242 3.168 4.661 1.00 0.00 71 THR A CA 3
ATOM 4219 C C . THR A 1 71 ? -11.277 1.664 4.910 1.00 0.00 71 THR A C 3
ATOM 4220 O O . THR A 1 71 ? -10.235 1.025 5.050 1.00 0.00 71 THR A O 3
ATOM 4231 N N . GLU A 1 72 ? -12.482 1.106 4.963 1.00 0.00 72 GLU A N 3
ATOM 4232 C CA . GLU A 1 72 ? -12.651 -0.324 5.195 1.00 0.00 72 GLU A CA 3
ATOM 4233 C C . GLU A 1 72 ? -12.031 -1.136 4.062 1.00 0.00 72 GLU A C 3
ATOM 4234 O O . GLU A 1 72 ? -11.504 -2.226 4.282 1.00 0.00 72 GLU A O 3
ATOM 4246 N N . ALA A 1 73 ? -12.098 -0.596 2.850 1.00 0.00 73 ALA A N 3
ATOM 4247 C CA . ALA A 1 73 ? -11.541 -1.269 1.682 1.00 0.00 73 ALA A CA 3
ATOM 4248 C C . ALA A 1 73 ? -10.023 -1.134 1.642 1.00 0.00 73 ALA A C 3
ATOM 4249 O O . ALA A 1 73 ? -9.334 -1.946 1.026 1.00 0.00 73 ALA A O 3
ATOM 4256 N N . ALA A 1 74 ? -9.508 -0.102 2.302 1.00 0.00 74 ALA A N 3
ATOM 4257 C CA . ALA A 1 74 ? -8.071 0.139 2.342 1.00 0.00 74 ALA A CA 3
ATOM 4258 C C . ALA A 1 74 ? -7.439 -0.516 3.565 1.00 0.00 74 ALA A C 3
ATOM 4259 O O . ALA A 1 74 ? -6.250 -0.837 3.566 1.00 0.00 74 ALA A O 3
ATOM 4266 N N . LYS A 1 75 ? -8.240 -0.713 4.607 1.00 0.00 75 LYS A N 3
ATOM 4267 C CA . LYS A 1 75 ? -7.760 -1.331 5.837 1.00 0.00 75 LYS A CA 3
ATOM 4268 C C . LYS A 1 75 ? -7.699 -2.849 5.695 1.00 0.00 75 LYS A C 3
ATOM 4269 O O . LYS A 1 75 ? -6.639 -3.455 5.850 1.00 0.00 75 LYS A O 3
ATOM 4288 N N . LYS A 1 76 ? -8.843 -3.457 5.399 1.00 0.00 76 LYS A N 3
ATOM 4289 C CA . LYS A 1 76 ? -8.920 -4.904 5.234 1.00 0.00 76 LYS A CA 3
ATOM 4290 C C . LYS A 1 76 ? -7.834 -5.401 4.285 1.00 0.00 76 LYS A C 3
ATOM 4291 O O . LYS A 1 76 ? -7.297 -6.494 4.462 1.00 0.00 76 LYS A O 3
ATOM 4310 N N . GLU A 1 77 ? -7.517 -4.592 3.279 1.00 0.00 77 GLU A N 3
ATOM 4311 C CA . GLU A 1 77 ? -6.495 -4.951 2.303 1.00 0.00 77 GLU A CA 3
ATOM 4312 C C . GLU A 1 77 ? -5.097 -4.707 2.864 1.00 0.00 77 GLU A C 3
ATOM 4313 O O . GLU A 1 77 ? -4.184 -5.506 2.657 1.00 0.00 77 GLU A O 3
ATOM 4325 N N . TYR A 1 78 ? -4.938 -3.596 3.575 1.00 0.00 78 TYR A N 3
ATOM 4326 C CA . TYR A 1 78 ? -3.651 -3.243 4.164 1.00 0.00 78 TYR A CA 3
ATOM 4327 C C . TYR A 1 78 ? -3.047 -4.432 4.905 1.00 0.00 78 TYR A C 3
ATOM 4328 O O . TYR A 1 78 ? -1.830 -4.624 4.908 1.00 0.00 78 TYR A O 3
ATOM 4346 N N . LEU A 1 79 ? -3.905 -5.230 5.530 1.00 0.00 79 LEU A N 3
ATOM 4347 C CA . LEU A 1 79 ? -3.458 -6.402 6.274 1.00 0.00 79 LEU A CA 3
ATOM 4348 C C . LEU A 1 79 ? -3.017 -7.513 5.327 1.00 0.00 79 LEU A C 3
ATOM 4349 O O . LEU A 1 79 ? -1.957 -8.113 5.507 1.00 0.00 79 LEU A O 3
ATOM 4365 N N . LYS A 1 80 ? -3.835 -7.780 4.315 1.00 0.00 80 LYS A N 3
ATOM 4366 C CA . LYS A 1 80 ? -3.529 -8.816 3.336 1.00 0.00 80 LYS A CA 3
ATOM 4367 C C . LYS A 1 80 ? -2.227 -8.505 2.603 1.00 0.00 80 LYS A C 3
ATOM 4368 O O . LYS A 1 80 ? -1.290 -9.302 2.620 1.00 0.00 80 LYS A O 3
ATOM 4387 N N . GLN A 1 81 ? -2.177 -7.341 1.964 1.00 0.00 81 GLN A N 3
ATOM 4388 C CA . GLN A 1 81 ? -0.990 -6.925 1.227 1.00 0.00 81 GLN A CA 3
ATOM 4389 C C . GLN A 1 81 ? 0.264 -7.086 2.080 1.00 0.00 81 GLN A C 3
ATOM 4390 O O . GLN A 1 81 ? 1.273 -7.626 1.624 1.00 0.00 81 GLN A O 3
ATOM 4404 N N . LEU A 1 82 ? 0.195 -6.613 3.320 1.00 0.00 82 LEU A N 3
ATOM 4405 C CA . LEU A 1 82 ? 1.326 -6.704 4.238 1.00 0.00 82 LEU A CA 3
ATOM 4406 C C . LEU A 1 82 ? 1.832 -8.140 4.337 1.00 0.00 82 LEU A C 3
ATOM 4407 O O . LEU A 1 82 ? 3.036 -8.388 4.297 1.00 0.00 82 LEU A O 3
ATOM 4423 N N . ALA A 1 83 ? 0.903 -9.082 4.466 1.00 0.00 83 ALA A N 3
ATOM 4424 C CA . ALA A 1 83 ? 1.254 -10.493 4.566 1.00 0.00 83 ALA A CA 3
ATOM 4425 C C . ALA A 1 83 ? 2.270 -10.883 3.498 1.00 0.00 83 ALA A C 3
ATOM 4426 O O . ALA A 1 83 ? 3.111 -11.755 3.717 1.00 0.00 83 ALA A O 3
ATOM 4433 N N . ALA A 1 84 ? 2.186 -10.232 2.342 1.00 0.00 84 ALA A N 3
ATOM 4434 C CA . ALA A 1 84 ? 3.099 -10.511 1.241 1.00 0.00 84 ALA A CA 3
ATOM 4435 C C . ALA A 1 84 ? 4.431 -9.795 1.437 1.00 0.00 84 ALA A C 3
ATOM 4436 O O . ALA A 1 84 ? 5.492 -10.345 1.142 1.00 0.00 84 ALA A O 3
ATOM 4443 N N . TYR A 1 85 ? 4.368 -8.565 1.934 1.00 0.00 85 TYR A N 3
ATOM 4444 C CA . TYR A 1 85 ? 5.569 -7.772 2.166 1.00 0.00 85 TYR A CA 3
ATOM 4445 C C . TYR A 1 85 ? 6.636 -8.595 2.881 1.00 0.00 85 TYR A C 3
ATOM 4446 O O . TYR A 1 85 ? 7.831 -8.432 2.634 1.00 0.00 85 TYR A O 3
ATOM 4464 N N . ARG A 1 86 ? 6.194 -9.481 3.768 1.00 0.00 86 ARG A N 3
ATOM 4465 C CA . ARG A 1 86 ? 7.110 -10.331 4.520 1.00 0.00 86 ARG A CA 3
ATOM 4466 C C . ARG A 1 86 ? 7.908 -11.232 3.583 1.00 0.00 86 ARG A C 3
ATOM 4467 O O . ARG A 1 86 ? 9.109 -11.427 3.767 1.00 0.00 86 ARG A O 3
ATOM 4488 N N . ALA A 1 87 ? 7.232 -11.781 2.579 1.00 0.00 87 ALA A N 3
ATOM 4489 C CA . ALA A 1 87 ? 7.878 -12.661 1.613 1.00 0.00 87 ALA A CA 3
ATOM 4490 C C . ALA A 1 87 ? 9.270 -12.153 1.254 1.00 0.00 87 ALA A C 3
ATOM 4491 O O . ALA A 1 87 ? 10.195 -12.940 1.054 1.00 0.00 87 ALA A O 3
ATOM 4498 N N . SER A 1 88 ? 9.411 -10.834 1.173 1.00 0.00 88 SER A N 3
ATOM 4499 C CA . SER A 1 88 ? 10.691 -10.222 0.834 1.00 0.00 88 SER A CA 3
ATOM 4500 C C . SER A 1 88 ? 11.620 -10.199 2.043 1.00 0.00 88 SER A C 3
ATOM 4501 O O . SER A 1 88 ? 12.829 -10.402 1.916 1.00 0.00 88 SER A O 3
ATOM 4509 N N . LEU A 1 89 ? 11.049 -9.951 3.216 1.00 0.00 89 LEU A N 3
ATOM 4510 C CA . LEU A 1 89 ? 11.825 -9.901 4.450 1.00 0.00 89 LEU A CA 3
ATOM 4511 C C . LEU A 1 89 ? 12.480 -11.249 4.736 1.00 0.00 89 LEU A C 3
ATOM 4512 O O . LEU A 1 89 ? 13.663 -11.318 5.069 1.00 0.00 89 LEU A O 3
ATOM 4528 N N . VAL A 1 90 ? 11.703 -12.319 4.601 1.00 0.00 90 VAL A N 3
ATOM 4529 C CA . VAL A 1 90 ? 12.209 -13.666 4.842 1.00 0.00 90 VAL A CA 3
ATOM 4530 C C . VAL A 1 90 ? 13.245 -14.059 3.795 1.00 0.00 90 VAL A C 3
ATOM 4531 O O . VAL A 1 90 ? 13.009 -13.928 2.593 1.00 0.00 90 VAL A O 3
ATOM 4544 N N . SER A 1 91 ? 14.393 -14.542 4.258 1.00 0.00 91 SER A N 3
ATOM 4545 C CA . SER A 1 91 ? 15.467 -14.952 3.362 1.00 0.00 91 SER A CA 3
ATOM 4546 C C . SER A 1 91 ? 15.462 -16.464 3.163 1.00 0.00 91 SER A C 3
ATOM 4547 O O . SER A 1 91 ? 14.758 -17.192 3.863 1.00 0.00 91 SER A O 3
ATOM 4555 N N . LYS A 1 92 ? 16.252 -16.931 2.202 1.00 0.00 92 LYS A N 3
ATOM 4556 C CA . LYS A 1 92 ? 16.341 -18.357 1.909 1.00 0.00 92 LYS A CA 3
ATOM 4557 C C . LYS A 1 92 ? 15.043 -18.867 1.292 1.00 0.00 92 LYS A C 3
ATOM 4558 O O . LYS A 1 92 ? 13.957 -18.628 1.819 1.00 0.00 92 LYS A O 3
ATOM 4577 N N . SER A 1 93 ? 15.163 -19.573 0.172 1.00 0.00 93 SER A N 3
ATOM 4578 C CA . SER A 1 93 ? 13.999 -20.115 -0.519 1.00 0.00 93 SER A CA 3
ATOM 4579 C C . SER A 1 93 ? 14.421 -20.930 -1.738 1.00 0.00 93 SER A C 3
ATOM 4580 O O . SER A 1 93 ? 15.599 -20.973 -2.092 1.00 0.00 93 SER A O 3
ATOM 4588 N N . TYR A 1 94 ? 13.450 -21.574 -2.376 1.00 0.00 94 TYR A N 3
ATOM 4589 C CA . TYR A 1 94 ? 13.719 -22.390 -3.554 1.00 0.00 94 TYR A CA 3
ATOM 4590 C C . TYR A 1 94 ? 12.706 -22.103 -4.658 1.00 0.00 94 TYR A C 3
ATOM 4591 O O . TYR A 1 94 ? 11.639 -22.715 -4.713 1.00 0.00 94 TYR A O 3
ATOM 4609 N N . THR A 1 95 ? 13.049 -21.167 -5.538 1.00 0.00 95 THR A N 3
ATOM 4610 C CA . THR A 1 95 ? 12.171 -20.797 -6.641 1.00 0.00 95 THR A CA 3
ATOM 4611 C C . THR A 1 95 ? 12.684 -19.555 -7.360 1.00 0.00 95 THR A C 3
ATOM 4612 O O . THR A 1 95 ? 12.435 -19.368 -8.551 1.00 0.00 95 THR A O 3
ATOM 4623 N N . ASP A 1 96 ? 13.403 -18.709 -6.629 1.00 0.00 96 ASP A N 3
ATOM 4624 C CA . ASP A 1 96 ? 13.954 -17.485 -7.198 1.00 0.00 96 ASP A CA 3
ATOM 4625 C C . ASP A 1 96 ? 12.840 -16.564 -7.687 1.00 0.00 96 ASP A C 3
ATOM 4626 O O . ASP A 1 96 ? 11.660 -16.910 -7.621 1.00 0.00 96 ASP A O 3
ATOM 4635 N N . SER A 1 97 ? 13.222 -15.388 -8.176 1.00 0.00 97 SER A N 3
ATOM 4636 C CA . SER A 1 97 ? 12.256 -14.415 -8.671 1.00 0.00 97 SER A CA 3
ATOM 4637 C C . SER A 1 97 ? 12.963 -13.235 -9.330 1.00 0.00 97 SER A C 3
ATOM 4638 O O . SER A 1 97 ? 13.648 -12.458 -8.666 1.00 0.00 97 SER A O 3
ATOM 4646 N N . GLY A 1 98 ? 12.790 -13.107 -10.642 1.00 0.00 98 GLY A N 3
ATOM 4647 C CA . GLY A 1 98 ? 13.417 -12.019 -11.370 1.00 0.00 98 GLY A CA 3
ATOM 4648 C C . GLY A 1 98 ? 12.534 -11.478 -12.477 1.00 0.00 98 GLY A C 3
ATOM 4649 O O . GLY A 1 98 ? 12.579 -11.938 -13.618 1.00 0.00 98 GLY A O 3
ATOM 4653 N N . PRO A 1 99 ? 11.707 -10.477 -12.142 1.00 0.00 99 PRO A N 3
ATOM 4654 C CA . PRO A 1 99 ? 10.793 -9.851 -13.102 1.00 0.00 99 PRO A CA 3
ATOM 4655 C C . PRO A 1 99 ? 11.529 -9.023 -14.149 1.00 0.00 99 PRO A C 3
ATOM 4656 O O . PRO A 1 99 ? 11.153 -9.009 -15.321 1.00 0.00 99 PRO A O 3
ATOM 4667 N N . SER A 1 100 ? 12.581 -8.333 -13.718 1.00 0.00 100 SER A N 3
ATOM 4668 C CA . SER A 1 100 ? 13.369 -7.499 -14.618 1.00 0.00 100 SER A CA 3
ATOM 4669 C C . SER A 1 100 ? 12.486 -6.469 -15.317 1.00 0.00 100 SER A C 3
ATOM 4670 O O . SER A 1 100 ? 11.262 -6.494 -15.187 1.00 0.00 100 SER A O 3
ATOM 4678 N N . SER A 1 101 ? 13.116 -5.565 -16.060 1.00 0.00 101 SER A N 3
ATOM 4679 C CA . SER A 1 101 ? 12.390 -4.524 -16.777 1.00 0.00 101 SER A CA 3
ATOM 4680 C C . SER A 1 101 ? 13.018 -4.265 -18.143 1.00 0.00 101 SER A C 3
ATOM 4681 O O . SER A 1 101 ? 14.012 -3.548 -18.257 1.00 0.00 101 SER A O 3
ATOM 4689 N N . GLY A 1 102 ? 12.431 -4.856 -19.179 1.00 0.00 102 GLY A N 3
ATOM 4690 C CA . GLY A 1 102 ? 12.946 -4.679 -20.524 1.00 0.00 102 GLY A CA 3
ATOM 4691 C C . GLY A 1 102 ? 12.990 -5.978 -21.304 1.00 0.00 102 GLY A C 3
ATOM 4692 O O . GLY A 1 102 ? 14.061 -6.427 -21.713 1.00 0.00 102 GLY A O 3
ATOM 4696 N N . GLY A 1 1 ? 12.508 13.290 21.315 1.00 0.00 1 GLY A N 4
ATOM 4697 C CA . GLY A 1 1 ? 12.763 12.584 22.557 1.00 0.00 1 GLY A CA 4
ATOM 4698 C C . GLY A 1 1 ? 13.318 11.192 22.329 1.00 0.00 1 GLY A C 4
ATOM 4699 O O . GLY A 1 1 ? 14.433 10.884 22.751 1.00 0.00 1 GLY A O 4
ATOM 4703 N N . SER A 1 2 ? 12.538 10.348 21.662 1.00 0.00 2 SER A N 4
ATOM 4704 C CA . SER A 1 2 ? 12.956 8.979 21.383 1.00 0.00 2 SER A CA 4
ATOM 4705 C C . SER A 1 2 ? 12.628 8.593 19.944 1.00 0.00 2 SER A C 4
ATOM 4706 O O . SER A 1 2 ? 11.463 8.562 19.548 1.00 0.00 2 SER A O 4
ATOM 4714 N N . SER A 1 3 ? 13.665 8.300 19.166 1.00 0.00 3 SER A N 4
ATOM 4715 C CA . SER A 1 3 ? 13.489 7.919 17.769 1.00 0.00 3 SER A CA 4
ATOM 4716 C C . SER A 1 3 ? 12.492 6.771 17.640 1.00 0.00 3 SER A C 4
ATOM 4717 O O . SER A 1 3 ? 12.658 5.718 18.254 1.00 0.00 3 SER A O 4
ATOM 4725 N N . GLY A 1 4 ? 11.455 6.985 16.836 1.00 0.00 4 GLY A N 4
ATOM 4726 C CA . GLY A 1 4 ? 10.445 5.960 16.641 1.00 0.00 4 GLY A CA 4
ATOM 4727 C C . GLY A 1 4 ? 10.258 5.602 15.180 1.00 0.00 4 GLY A C 4
ATOM 4728 O O . GLY A 1 4 ? 11.207 5.645 14.397 1.00 0.00 4 GLY A O 4
ATOM 4732 N N . SER A 1 5 ? 9.032 5.247 14.811 1.00 0.00 5 SER A N 4
ATOM 4733 C CA . SER A 1 5 ? 8.724 4.874 13.435 1.00 0.00 5 SER A CA 4
ATOM 4734 C C . SER A 1 5 ? 7.835 5.923 12.774 1.00 0.00 5 SER A C 4
ATOM 4735 O O . SER A 1 5 ? 6.609 5.816 12.796 1.00 0.00 5 SER A O 4
ATOM 4743 N N . SER A 1 6 ? 8.463 6.938 12.188 1.00 0.00 6 SER A N 4
ATOM 4744 C CA . SER A 1 6 ? 7.730 8.009 11.524 1.00 0.00 6 SER A CA 4
ATOM 4745 C C . SER A 1 6 ? 6.862 8.772 12.520 1.00 0.00 6 SER A C 4
ATOM 4746 O O . SER A 1 6 ? 6.199 8.176 13.368 1.00 0.00 6 SER A O 4
ATOM 4754 N N . GLY A 1 7 ? 6.873 10.098 12.410 1.00 0.00 7 GLY A N 4
ATOM 4755 C CA . GLY A 1 7 ? 6.084 10.922 13.307 1.00 0.00 7 GLY A CA 4
ATOM 4756 C C . GLY A 1 7 ? 5.899 12.333 12.785 1.00 0.00 7 GLY A C 4
ATOM 4757 O O . GLY A 1 7 ? 4.772 12.804 12.631 1.00 0.00 7 GLY A O 4
ATOM 4761 N N . LYS A 1 8 ? 7.008 13.012 12.512 1.00 0.00 8 LYS A N 4
ATOM 4762 C CA . LYS A 1 8 ? 6.965 14.378 12.004 1.00 0.00 8 LYS A CA 4
ATOM 4763 C C . LYS A 1 8 ? 8.372 14.912 11.759 1.00 0.00 8 LYS A C 4
ATOM 4764 O O . LYS A 1 8 ? 8.784 15.906 12.358 1.00 0.00 8 LYS A O 4
ATOM 4783 N N . LYS A 1 9 ? 9.107 14.247 10.873 1.00 0.00 9 LYS A N 4
ATOM 4784 C CA . LYS A 1 9 ? 10.468 14.656 10.546 1.00 0.00 9 LYS A CA 4
ATOM 4785 C C . LYS A 1 9 ? 10.684 14.668 9.036 1.00 0.00 9 LYS A C 4
ATOM 4786 O O . LYS A 1 9 ? 9.851 14.175 8.275 1.00 0.00 9 LYS A O 4
ATOM 4805 N N . LYS A 1 10 ? 11.809 15.232 8.609 1.00 0.00 10 LYS A N 4
ATOM 4806 C CA . LYS A 1 10 ? 12.137 15.305 7.190 1.00 0.00 10 LYS A CA 4
ATOM 4807 C C . LYS A 1 10 ? 13.186 14.261 6.820 1.00 0.00 10 LYS A C 4
ATOM 4808 O O . LYS A 1 10 ? 14.070 14.516 6.002 1.00 0.00 10 LYS A O 4
ATOM 4827 N N . LYS A 1 11 ? 13.081 13.083 7.425 1.00 0.00 11 LYS A N 4
ATOM 4828 C CA . LYS A 1 11 ? 14.018 11.998 7.158 1.00 0.00 11 LYS A CA 4
ATOM 4829 C C . LYS A 1 11 ? 13.575 10.713 7.851 1.00 0.00 11 LYS A C 4
ATOM 4830 O O . LYS A 1 11 ? 14.098 10.353 8.906 1.00 0.00 11 LYS A O 4
ATOM 4849 N N . LYS A 1 12 ? 12.609 10.025 7.251 1.00 0.00 12 LYS A N 4
ATOM 4850 C CA . LYS A 1 12 ? 12.098 8.779 7.809 1.00 0.00 12 LYS A CA 4
ATOM 4851 C C . LYS A 1 12 ? 10.936 8.247 6.976 1.00 0.00 12 LYS A C 4
ATOM 4852 O O . LYS A 1 12 ? 10.003 7.644 7.506 1.00 0.00 12 LYS A O 4
ATOM 4871 N N . LYS A 1 13 ? 11.000 8.472 5.668 1.00 0.00 13 LYS A N 4
ATOM 4872 C CA . LYS A 1 13 ? 9.955 8.013 4.760 1.00 0.00 13 LYS A CA 4
ATOM 4873 C C . LYS A 1 13 ? 9.883 6.490 4.740 1.00 0.00 13 LYS A C 4
ATOM 4874 O O . LYS A 1 13 ? 8.800 5.909 4.822 1.00 0.00 13 LYS A O 4
ATOM 4893 N N . ASP A 1 14 ? 11.041 5.848 4.631 1.00 0.00 14 ASP A N 4
ATOM 4894 C CA . ASP A 1 14 ? 11.109 4.392 4.603 1.00 0.00 14 ASP A CA 4
ATOM 4895 C C . ASP A 1 14 ? 9.933 3.808 3.826 1.00 0.00 14 ASP A C 4
ATOM 4896 O O . ASP A 1 14 ? 8.949 3.341 4.400 1.00 0.00 14 ASP A O 4
ATOM 4905 N N . PRO A 1 15 ? 10.035 3.835 2.489 1.00 0.00 15 PRO A N 4
ATOM 4906 C CA . PRO A 1 15 ? 8.988 3.313 1.605 1.00 0.00 15 PRO A CA 4
ATOM 4907 C C . PRO A 1 15 ? 8.884 1.793 1.664 1.00 0.00 15 PRO A C 4
ATOM 4908 O O . PRO A 1 15 ? 7.985 1.200 1.070 1.00 0.00 15 PRO A O 4
ATOM 4919 N N . ASN A 1 16 ? 9.810 1.169 2.385 1.00 0.00 16 ASN A N 4
ATOM 4920 C CA . ASN A 1 16 ? 9.822 -0.283 2.522 1.00 0.00 16 ASN A CA 4
ATOM 4921 C C . ASN A 1 16 ? 8.406 -0.825 2.690 1.00 0.00 16 ASN A C 4
ATOM 4922 O O . ASN A 1 16 ? 7.729 -1.132 1.709 1.00 0.00 16 ASN A O 4
ATOM 4933 N N . GLU A 1 17 ? 7.966 -0.940 3.939 1.00 0.00 17 GLU A N 4
ATOM 4934 C CA . GLU A 1 17 ? 6.631 -1.445 4.234 1.00 0.00 17 GLU A CA 4
ATOM 4935 C C . GLU A 1 17 ? 5.573 -0.682 3.443 1.00 0.00 17 GLU A C 4
ATOM 4936 O O . GLU A 1 17 ? 5.817 0.405 2.919 1.00 0.00 17 GLU A O 4
ATOM 4948 N N . PRO A 1 18 ? 4.368 -1.264 3.352 1.00 0.00 18 PRO A N 4
ATOM 4949 C CA . PRO A 1 18 ? 3.248 -0.658 2.627 1.00 0.00 18 PRO A CA 4
ATOM 4950 C C . PRO A 1 18 ? 2.705 0.582 3.330 1.00 0.00 18 PRO A C 4
ATOM 4951 O O . PRO A 1 18 ? 2.883 0.749 4.536 1.00 0.00 18 PRO A O 4
ATOM 4962 N N . GLN A 1 19 ? 2.042 1.446 2.568 1.00 0.00 19 GLN A N 4
ATOM 4963 C CA . GLN A 1 19 ? 1.473 2.670 3.120 1.00 0.00 19 GLN A CA 4
ATOM 4964 C C . GLN A 1 19 ? 0.103 2.405 3.734 1.00 0.00 19 GLN A C 4
ATOM 4965 O O . GLN A 1 19 ? -0.848 2.059 3.032 1.00 0.00 19 GLN A O 4
ATOM 4979 N N . LYS A 1 20 ? 0.007 2.569 5.049 1.00 0.00 20 LYS A N 4
ATOM 4980 C CA . LYS A 1 20 ? -1.247 2.349 5.759 1.00 0.00 20 LYS A CA 4
ATOM 4981 C C . LYS A 1 20 ? -2.248 3.459 5.453 1.00 0.00 20 LYS A C 4
ATOM 4982 O O . LYS A 1 20 ? -1.912 4.643 5.436 1.00 0.00 20 LYS A O 4
ATOM 5001 N N . PRO A 1 21 ? -3.507 3.069 5.205 1.00 0.00 21 PRO A N 4
ATOM 5002 C CA . PRO A 1 21 ? -4.583 4.016 4.897 1.00 0.00 21 PRO A CA 4
ATOM 5003 C C . PRO A 1 21 ? -4.977 4.859 6.105 1.00 0.00 21 PRO A C 4
ATOM 5004 O O . PRO A 1 21 ? -4.638 4.530 7.242 1.00 0.00 21 PRO A O 4
ATOM 5015 N N . VAL A 1 22 ? -5.695 5.948 5.851 1.00 0.00 22 VAL A N 4
ATOM 5016 C CA . VAL A 1 22 ? -6.137 6.838 6.919 1.00 0.00 22 VAL A CA 4
ATOM 5017 C C . VAL A 1 22 ? -7.658 6.935 6.959 1.00 0.00 22 VAL A C 4
ATOM 5018 O O . VAL A 1 22 ? -8.325 6.828 5.930 1.00 0.00 22 VAL A O 4
ATOM 5031 N N . SER A 1 23 ? -8.201 7.138 8.155 1.00 0.00 23 SER A N 4
ATOM 5032 C CA . SER A 1 23 ? -9.644 7.246 8.331 1.00 0.00 23 SER A CA 4
ATOM 5033 C C . SER A 1 23 ? -10.272 8.043 7.191 1.00 0.00 23 SER A C 4
ATOM 5034 O O . SER A 1 23 ? -9.589 8.788 6.490 1.00 0.00 23 SER A O 4
ATOM 5042 N N . ALA A 1 24 ? -11.579 7.878 7.013 1.00 0.00 24 ALA A N 4
ATOM 5043 C CA . ALA A 1 24 ? -12.301 8.582 5.960 1.00 0.00 24 ALA A CA 4
ATOM 5044 C C . ALA A 1 24 ? -11.976 10.071 5.973 1.00 0.00 24 ALA A C 4
ATOM 5045 O O . ALA A 1 24 ? -11.478 10.617 4.988 1.00 0.00 24 ALA A O 4
ATOM 5052 N N . TYR A 1 25 ? -12.261 10.724 7.095 1.00 0.00 25 TYR A N 4
ATOM 5053 C CA . TYR A 1 25 ? -12.002 12.152 7.234 1.00 0.00 25 TYR A CA 4
ATOM 5054 C C . TYR A 1 25 ? -10.526 12.463 7.003 1.00 0.00 25 TYR A C 4
ATOM 5055 O O . TYR A 1 25 ? -10.161 13.595 6.686 1.00 0.00 25 TYR A O 4
ATOM 5073 N N . ALA A 1 26 ? -9.682 11.449 7.164 1.00 0.00 26 ALA A N 4
ATOM 5074 C CA . ALA A 1 26 ? -8.247 11.612 6.970 1.00 0.00 26 ALA A CA 4
ATOM 5075 C C . ALA A 1 26 ? -7.880 11.534 5.492 1.00 0.00 26 ALA A C 4
ATOM 5076 O O . ALA A 1 26 ? -6.965 12.219 5.032 1.00 0.00 26 ALA A O 4
ATOM 5083 N N . LEU A 1 27 ? -8.597 10.695 4.753 1.00 0.00 27 LEU A N 4
ATOM 5084 C CA . LEU A 1 27 ? -8.346 10.527 3.326 1.00 0.00 27 LEU A CA 4
ATOM 5085 C C . LEU A 1 27 ? -8.562 11.838 2.577 1.00 0.00 27 LEU A C 4
ATOM 5086 O O . LEU A 1 27 ? -7.979 12.063 1.516 1.00 0.00 27 LEU A O 4
ATOM 5102 N N . PHE A 1 28 ? -9.403 12.701 3.137 1.00 0.00 28 PHE A N 4
ATOM 5103 C CA . PHE A 1 28 ? -9.696 13.991 2.522 1.00 0.00 28 PHE A CA 4
ATOM 5104 C C . PHE A 1 28 ? -8.727 15.062 3.017 1.00 0.00 28 PHE A C 4
ATOM 5105 O O . PHE A 1 28 ? -8.620 16.138 2.429 1.00 0.00 28 PHE A O 4
ATOM 5122 N N . PHE A 1 29 ? -8.025 14.758 4.104 1.00 0.00 29 PHE A N 4
ATOM 5123 C CA . PHE A 1 29 ? -7.066 15.694 4.680 1.00 0.00 29 PHE A CA 4
ATOM 5124 C C . PHE A 1 29 ? -5.728 15.620 3.951 1.00 0.00 29 PHE A C 4
ATOM 5125 O O . PHE A 1 29 ? -5.064 16.636 3.746 1.00 0.00 29 PHE A O 4
ATOM 5142 N N . ARG A 1 30 ? -5.339 14.410 3.564 1.00 0.00 30 ARG A N 4
ATOM 5143 C CA . ARG A 1 30 ? -4.079 14.202 2.859 1.00 0.00 30 ARG A CA 4
ATOM 5144 C C . ARG A 1 30 ? -4.192 14.642 1.403 1.00 0.00 30 ARG A C 4
ATOM 5145 O O . ARG A 1 30 ? -3.190 14.959 0.760 1.00 0.00 30 ARG A O 4
ATOM 5166 N N . ASP A 1 31 ? -5.416 14.658 0.888 1.00 0.00 31 ASP A N 4
ATOM 5167 C CA . ASP A 1 31 ? -5.660 15.059 -0.493 1.00 0.00 31 ASP A CA 4
ATOM 5168 C C . ASP A 1 31 ? -5.778 16.576 -0.605 1.00 0.00 31 ASP A C 4
ATOM 5169 O O . ASP A 1 31 ? -5.493 17.157 -1.653 1.00 0.00 31 ASP A O 4
ATOM 5178 N N . THR A 1 32 ? -6.202 17.214 0.482 1.00 0.00 32 THR A N 4
ATOM 5179 C CA . THR A 1 32 ? -6.361 18.662 0.506 1.00 0.00 32 THR A CA 4
ATOM 5180 C C . THR A 1 32 ? -5.137 19.339 1.111 1.00 0.00 32 THR A C 4
ATOM 5181 O O . THR A 1 32 ? -4.593 20.285 0.540 1.00 0.00 32 THR A O 4
ATOM 5192 N N . GLN A 1 33 ? -4.707 18.849 2.270 1.00 0.00 33 GLN A N 4
ATOM 5193 C CA . GLN A 1 33 ? -3.547 19.408 2.952 1.00 0.00 33 GLN A CA 4
ATOM 5194 C C . GLN A 1 33 ? -2.498 19.876 1.948 1.00 0.00 33 GLN A C 4
ATOM 5195 O O . GLN A 1 33 ? -1.988 20.992 2.044 1.00 0.00 33 GLN A O 4
ATOM 5209 N N . ALA A 1 34 ? -2.181 19.016 0.986 1.00 0.00 34 ALA A N 4
ATOM 5210 C CA . ALA A 1 34 ? -1.195 19.342 -0.036 1.00 0.00 34 ALA A CA 4
ATOM 5211 C C . ALA A 1 34 ? -1.580 20.614 -0.784 1.00 0.00 34 ALA A C 4
ATOM 5212 O O . ALA A 1 34 ? -0.750 21.499 -0.991 1.00 0.00 34 ALA A O 4
ATOM 5219 N N . ALA A 1 35 ? -2.843 20.699 -1.187 1.00 0.00 35 ALA A N 4
ATOM 5220 C CA . ALA A 1 35 ? -3.337 21.863 -1.911 1.00 0.00 35 ALA A CA 4
ATOM 5221 C C . ALA A 1 35 ? -3.368 23.095 -1.014 1.00 0.00 35 ALA A C 4
ATOM 5222 O O . ALA A 1 35 ? -3.131 24.214 -1.471 1.00 0.00 35 ALA A O 4
ATOM 5229 N N . ILE A 1 36 ? -3.660 22.883 0.265 1.00 0.00 36 ILE A N 4
ATOM 5230 C CA . ILE A 1 36 ? -3.721 23.977 1.226 1.00 0.00 36 ILE A CA 4
ATOM 5231 C C . ILE A 1 36 ? -2.393 24.723 1.294 1.00 0.00 36 ILE A C 4
ATOM 5232 O O . ILE A 1 36 ? -2.331 25.928 1.048 1.00 0.00 36 ILE A O 4
ATOM 5248 N N . LYS A 1 37 ? -1.330 23.999 1.628 1.00 0.00 37 LYS A N 4
ATOM 5249 C CA . LYS A 1 37 ? -0.001 24.591 1.726 1.00 0.00 37 LYS A CA 4
ATOM 5250 C C . LYS A 1 37 ? 0.397 25.254 0.411 1.00 0.00 37 LYS A C 4
ATOM 5251 O O . LYS A 1 37 ? 0.711 26.443 0.375 1.00 0.00 37 LYS A O 4
ATOM 5270 N N . GLY A 1 38 ? 0.381 24.477 -0.668 1.00 0.00 38 GLY A N 4
ATOM 5271 C CA . GLY A 1 38 ? 0.741 25.008 -1.970 1.00 0.00 38 GLY A CA 4
ATOM 5272 C C . GLY A 1 38 ? 0.216 26.413 -2.188 1.00 0.00 38 GLY A C 4
ATOM 5273 O O . GLY A 1 38 ? 0.843 27.215 -2.880 1.00 0.00 38 GLY A O 4
ATOM 5277 N N . GLN A 1 39 ? -0.938 26.710 -1.599 1.00 0.00 39 GLN A N 4
ATOM 5278 C CA . GLN A 1 39 ? -1.548 28.028 -1.736 1.00 0.00 39 GLN A CA 4
ATOM 5279 C C . GLN A 1 39 ? -1.258 28.891 -0.513 1.00 0.00 39 GLN A C 4
ATOM 5280 O O . GLN A 1 39 ? -1.271 30.119 -0.590 1.00 0.00 39 GLN A O 4
ATOM 5294 N N . ASN A 1 40 ? -0.998 28.240 0.617 1.00 0.00 40 ASN A N 4
ATOM 5295 C CA . ASN A 1 40 ? -0.706 28.949 1.857 1.00 0.00 40 ASN A CA 4
ATOM 5296 C C . ASN A 1 40 ? 0.289 28.167 2.709 1.00 0.00 40 ASN A C 4
ATOM 5297 O O . ASN A 1 40 ? -0.080 27.458 3.646 1.00 0.00 40 ASN A O 4
ATOM 5308 N N . PRO A 1 41 ? 1.582 28.298 2.379 1.00 0.00 41 PRO A N 4
ATOM 5309 C CA . PRO A 1 41 ? 2.657 27.613 3.102 1.00 0.00 41 PRO A CA 4
ATOM 5310 C C . PRO A 1 41 ? 2.858 28.170 4.508 1.00 0.00 41 PRO A C 4
ATOM 5311 O O . PRO A 1 41 ? 3.423 27.504 5.374 1.00 0.00 41 PRO A O 4
ATOM 5322 N N . ASN A 1 42 ? 2.392 29.395 4.725 1.00 0.00 42 ASN A N 4
ATOM 5323 C CA . ASN A 1 42 ? 2.521 30.042 6.026 1.00 0.00 42 ASN A CA 4
ATOM 5324 C C . ASN A 1 42 ? 1.715 29.297 7.086 1.00 0.00 42 ASN A C 4
ATOM 5325 O O . ASN A 1 42 ? 2.079 29.284 8.262 1.00 0.00 42 ASN A O 4
ATOM 5336 N N . ALA A 1 43 ? 0.619 28.677 6.661 1.00 0.00 43 ALA A N 4
ATOM 5337 C CA . ALA A 1 43 ? -0.237 27.927 7.573 1.00 0.00 43 ALA A CA 4
ATOM 5338 C C . ALA A 1 43 ? 0.407 26.602 7.965 1.00 0.00 43 ALA A C 4
ATOM 5339 O O . ALA A 1 43 ? 0.444 25.659 7.175 1.00 0.00 43 ALA A O 4
ATOM 5346 N N . THR A 1 44 ? 0.916 26.537 9.192 1.00 0.00 44 THR A N 4
ATOM 5347 C CA . THR A 1 44 ? 1.560 25.328 9.689 1.00 0.00 44 THR A CA 4
ATOM 5348 C C . THR A 1 44 ? 0.546 24.208 9.893 1.00 0.00 44 THR A C 4
ATOM 5349 O O . THR A 1 44 ? -0.662 24.425 9.794 1.00 0.00 44 THR A O 4
ATOM 5360 N N . PHE A 1 45 ? 1.044 23.010 10.179 1.00 0.00 45 PHE A N 4
ATOM 5361 C CA . PHE A 1 45 ? 0.180 21.855 10.396 1.00 0.00 45 PHE A CA 4
ATOM 5362 C C . PHE A 1 45 ? -1.055 22.244 11.203 1.00 0.00 45 PHE A C 4
ATOM 5363 O O . PHE A 1 45 ? -2.185 21.994 10.788 1.00 0.00 45 PHE A O 4
ATOM 5380 N N . GLY A 1 46 ? -0.829 22.857 12.361 1.00 0.00 46 GLY A N 4
ATOM 5381 C CA . GLY A 1 46 ? -1.932 23.270 13.209 1.00 0.00 46 GLY A CA 4
ATOM 5382 C C . GLY A 1 46 ? -2.979 24.063 12.453 1.00 0.00 46 GLY A C 4
ATOM 5383 O O . GLY A 1 46 ? -4.173 23.942 12.725 1.00 0.00 46 GLY A O 4
ATOM 5387 N N . GLU A 1 47 ? -2.531 24.876 11.502 1.00 0.00 47 GLU A N 4
ATOM 5388 C CA . GLU A 1 47 ? -3.440 25.694 10.707 1.00 0.00 47 GLU A CA 4
ATOM 5389 C C . GLU A 1 47 ? -4.115 24.858 9.622 1.00 0.00 47 GLU A C 4
ATOM 5390 O O . GLU A 1 47 ? -5.340 24.732 9.592 1.00 0.00 47 GLU A O 4
ATOM 5402 N N . VAL A 1 48 ? -3.308 24.290 8.733 1.00 0.00 48 VAL A N 4
ATOM 5403 C CA . VAL A 1 48 ? -3.825 23.466 7.647 1.00 0.00 48 VAL A CA 4
ATOM 5404 C C . VAL A 1 48 ? -4.969 22.580 8.127 1.00 0.00 48 VAL A C 4
ATOM 5405 O O . VAL A 1 48 ? -5.983 22.433 7.444 1.00 0.00 48 VAL A O 4
ATOM 5418 N N . SER A 1 49 ? -4.800 21.991 9.307 1.00 0.00 49 SER A N 4
ATOM 5419 C CA . SER A 1 49 ? -5.817 21.116 9.877 1.00 0.00 49 SER A CA 4
ATOM 5420 C C . SER A 1 49 ? -7.095 21.893 10.180 1.00 0.00 49 SER A C 4
ATOM 5421 O O . SER A 1 49 ? -8.161 21.589 9.645 1.00 0.00 49 SER A O 4
ATOM 5429 N N . LYS A 1 50 ? -6.978 22.897 11.042 1.00 0.00 50 LYS A N 4
ATOM 5430 C CA . LYS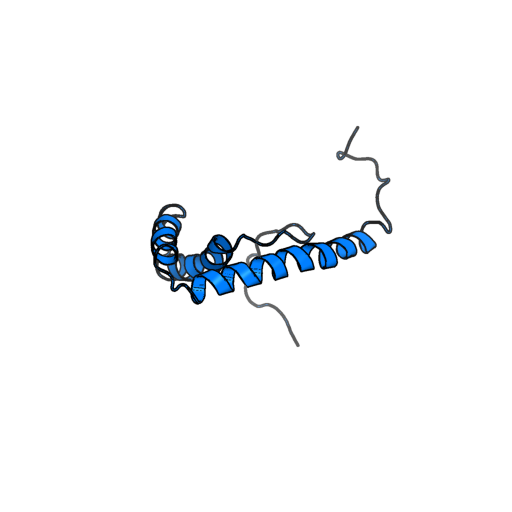 A 1 50 ? -8.122 23.721 11.416 1.00 0.00 50 LYS A CA 4
ATOM 5431 C C . LYS A 1 50 ? -8.903 24.161 10.182 1.00 0.00 50 LYS A C 4
ATOM 5432 O O . LYS A 1 50 ? -10.104 24.424 10.258 1.00 0.00 50 LYS A O 4
ATOM 5451 N N . ILE A 1 51 ? -8.215 24.237 9.048 1.00 0.00 51 ILE A N 4
ATOM 5452 C CA . ILE A 1 51 ? -8.846 24.642 7.798 1.00 0.00 51 ILE A CA 4
ATOM 5453 C C . ILE A 1 51 ? -9.621 23.487 7.173 1.00 0.00 51 ILE A C 4
ATOM 5454 O O . ILE A 1 51 ? -10.771 23.646 6.764 1.00 0.00 51 ILE A O 4
ATOM 5470 N N . VAL A 1 52 ? -8.983 22.323 7.104 1.00 0.00 52 VAL A N 4
ATOM 5471 C CA . VAL A 1 52 ? -9.612 21.139 6.532 1.00 0.00 52 VAL A CA 4
ATOM 5472 C C . VAL A 1 52 ? -10.852 20.738 7.325 1.00 0.00 52 VAL A C 4
ATOM 5473 O O . VAL A 1 52 ? -11.937 20.589 6.765 1.00 0.00 52 VAL A O 4
ATOM 5486 N N . ALA A 1 53 ? -10.681 20.566 8.631 1.00 0.00 53 ALA A N 4
ATOM 5487 C CA . ALA A 1 53 ? -11.787 20.185 9.502 1.00 0.00 53 ALA A CA 4
ATOM 5488 C C . ALA A 1 53 ? -13.042 20.988 9.179 1.00 0.00 53 ALA A C 4
ATOM 5489 O O . ALA A 1 53 ? -14.160 20.492 9.314 1.00 0.00 53 ALA A O 4
ATOM 5496 N N . SER A 1 54 ? -12.849 22.233 8.753 1.00 0.00 54 SER A N 4
ATOM 5497 C CA . SER A 1 54 ? -13.967 23.106 8.415 1.00 0.00 54 SER A CA 4
ATOM 5498 C C . SER A 1 54 ? -14.548 22.743 7.053 1.00 0.00 54 SER A C 4
ATOM 5499 O O . SER A 1 54 ? -15.747 22.893 6.817 1.00 0.00 54 SER A O 4
ATOM 5507 N N . MET A 1 55 ? -13.690 22.263 6.159 1.00 0.00 55 MET A N 4
ATOM 5508 C CA . MET A 1 55 ? -14.118 21.876 4.819 1.00 0.00 55 MET A CA 4
ATOM 5509 C C . MET A 1 55 ? -14.799 20.511 4.839 1.00 0.00 55 MET A C 4
ATOM 5510 O O . MET A 1 55 ? -15.838 20.317 4.208 1.00 0.00 55 MET A O 4
ATOM 5524 N N . TRP A 1 56 ? -14.207 19.571 5.567 1.00 0.00 56 TRP A N 4
ATOM 5525 C CA . TRP A 1 56 ? -14.758 18.224 5.668 1.00 0.00 56 TRP A CA 4
ATOM 5526 C C . TRP A 1 56 ? -16.169 18.254 6.245 1.00 0.00 56 TRP A C 4
ATOM 5527 O O . TRP A 1 56 ? -17.090 17.657 5.687 1.00 0.00 56 TRP A O 4
ATOM 5548 N N . ASP A 1 57 ? -16.332 18.953 7.363 1.00 0.00 57 ASP A N 4
ATOM 5549 C CA . ASP A 1 57 ? -17.632 19.062 8.014 1.00 0.00 57 ASP A CA 4
ATOM 5550 C C . ASP A 1 57 ? -18.687 19.572 7.038 1.00 0.00 57 ASP A C 4
ATOM 5551 O O . ASP A 1 57 ? -19.886 19.449 7.284 1.00 0.00 57 ASP A O 4
ATOM 5560 N N . GLY A 1 58 ? -18.232 20.147 5.928 1.00 0.00 58 GLY A N 4
ATOM 5561 C CA . GLY A 1 58 ? -19.150 20.668 4.933 1.00 0.00 58 GLY A CA 4
ATOM 5562 C C . GLY A 1 58 ? -18.982 19.999 3.583 1.00 0.00 58 GLY A C 4
ATOM 5563 O O . GLY A 1 58 ? -19.226 20.613 2.543 1.00 0.00 58 GLY A O 4
ATOM 5567 N N . LEU A 1 59 ? -18.564 18.738 3.597 1.00 0.00 59 LEU A N 4
ATOM 5568 C CA . LEU A 1 59 ? -18.362 17.985 2.364 1.00 0.00 59 LEU A CA 4
ATOM 5569 C C . LEU A 1 59 ? -19.658 17.318 1.915 1.00 0.00 59 LEU A C 4
ATOM 5570 O O . LEU A 1 59 ? -20.563 17.094 2.718 1.00 0.00 59 LEU A O 4
ATOM 5586 N N . GLY A 1 60 ? -19.739 17.001 0.626 1.00 0.00 60 GLY A N 4
ATOM 5587 C CA . GLY A 1 60 ? -20.927 16.360 0.093 1.00 0.00 60 GLY A CA 4
ATOM 5588 C C . GLY A 1 60 ? -21.122 14.958 0.634 1.00 0.00 60 GLY A C 4
ATOM 5589 O O . GLY A 1 60 ? -20.181 14.166 0.675 1.00 0.00 60 GLY A O 4
ATOM 5593 N N . GLU A 1 61 ? -22.346 14.651 1.053 1.00 0.00 61 GLU A N 4
ATOM 5594 C CA . GLU A 1 61 ? -22.659 13.335 1.596 1.00 0.00 61 GLU A CA 4
ATOM 5595 C C . GLU A 1 61 ? -22.053 12.231 0.733 1.00 0.00 61 GLU A C 4
ATOM 5596 O O . GLU A 1 61 ? -21.516 11.252 1.249 1.00 0.00 61 GLU A O 4
ATOM 5608 N N . GLU A 1 62 ? -22.146 12.399 -0.582 1.00 0.00 62 GLU A N 4
ATOM 5609 C CA . GLU A 1 62 ? -21.608 11.417 -1.516 1.00 0.00 62 GLU A CA 4
ATOM 5610 C C . GLU A 1 62 ? -20.090 11.327 -1.397 1.00 0.00 62 GLU A C 4
ATOM 5611 O O . GLU A 1 62 ? -19.501 10.271 -1.629 1.00 0.00 62 GLU A O 4
ATOM 5623 N N . GLN A 1 63 ? -19.463 12.441 -1.034 1.00 0.00 63 GLN A N 4
ATOM 5624 C CA . GLN A 1 63 ? -18.013 12.488 -0.885 1.00 0.00 63 GLN A CA 4
ATOM 5625 C C . GLN A 1 63 ? -17.585 11.908 0.459 1.00 0.00 63 GLN A C 4
ATOM 5626 O O . GLN A 1 63 ? -16.535 11.275 0.568 1.00 0.00 63 GLN A O 4
ATOM 5640 N N . LYS A 1 64 ? -18.405 12.129 1.481 1.00 0.00 64 LYS A N 4
ATOM 5641 C CA . LYS A 1 64 ? -18.112 11.628 2.819 1.00 0.00 64 LYS A CA 4
ATOM 5642 C C . LYS A 1 64 ? -18.245 10.110 2.872 1.00 0.00 64 LYS A C 4
ATOM 5643 O O . LYS A 1 64 ? -17.346 9.415 3.344 1.00 0.00 64 LYS A O 4
ATOM 5662 N N . GLN A 1 65 ? -19.373 9.601 2.384 1.00 0.00 65 GLN A N 4
ATOM 5663 C CA . GLN A 1 65 ? -19.622 8.165 2.377 1.00 0.00 65 GLN A CA 4
ATOM 5664 C C . GLN A 1 65 ? -18.521 7.426 1.623 1.00 0.00 65 GLN A C 4
ATOM 5665 O O . GLN A 1 65 ? -17.911 6.495 2.150 1.00 0.00 65 GLN A O 4
ATOM 5679 N N . VAL A 1 66 ? -18.272 7.846 0.387 1.00 0.00 66 VAL A N 4
ATOM 5680 C CA . VAL A 1 66 ? -17.244 7.224 -0.439 1.00 0.00 66 VAL A CA 4
ATOM 5681 C C . VAL A 1 66 ? -15.909 7.166 0.295 1.00 0.00 66 VAL A C 4
ATOM 5682 O O . VAL A 1 66 ? -15.239 6.133 0.305 1.00 0.00 66 VAL A O 4
ATOM 5695 N N . TYR A 1 67 ? -15.529 8.281 0.909 1.00 0.00 67 TYR A N 4
ATOM 5696 C CA . TYR A 1 67 ? -14.273 8.358 1.645 1.00 0.00 67 TYR A CA 4
ATOM 5697 C C . TYR A 1 67 ? -14.197 7.267 2.709 1.00 0.00 67 TYR A C 4
ATOM 5698 O O . TYR A 1 67 ? -13.118 6.767 3.027 1.00 0.00 67 TYR A O 4
ATOM 5716 N N . LYS A 1 68 ? -15.351 6.902 3.256 1.00 0.00 68 LYS A N 4
ATOM 5717 C CA . LYS A 1 68 ? -15.419 5.869 4.282 1.00 0.00 68 LYS A CA 4
ATOM 5718 C C . LYS A 1 68 ? -15.294 4.480 3.666 1.00 0.00 68 LYS A C 4
ATOM 5719 O O . LYS A 1 68 ? -14.502 3.655 4.122 1.00 0.00 68 LYS A O 4
ATOM 5738 N N . LYS A 1 69 ? -16.079 4.227 2.624 1.00 0.00 69 LYS A N 4
ATOM 5739 C CA . LYS A 1 69 ? -16.055 2.938 1.942 1.00 0.00 69 LYS A CA 4
ATOM 5740 C C . LYS A 1 69 ? -14.639 2.582 1.503 1.00 0.00 69 LYS A C 4
ATOM 5741 O O . LYS A 1 69 ? -14.259 1.411 1.485 1.00 0.00 69 LYS A O 4
ATOM 5760 N N . LYS A 1 70 ? -13.860 3.599 1.150 1.00 0.00 70 LYS A N 4
ATOM 5761 C CA . LYS A 1 70 ? -12.484 3.394 0.713 1.00 0.00 70 LYS A CA 4
ATOM 5762 C C . LYS A 1 70 ? -11.593 3.003 1.887 1.00 0.00 70 LYS A C 4
ATOM 5763 O O . LYS A 1 70 ? -10.857 2.018 1.820 1.00 0.00 70 LYS A O 4
ATOM 5782 N N . THR A 1 71 ? -11.665 3.779 2.964 1.00 0.00 71 THR A N 4
ATOM 5783 C CA . THR A 1 71 ? -10.865 3.513 4.153 1.00 0.00 71 THR A CA 4
ATOM 5784 C C . THR A 1 71 ? -10.853 2.026 4.485 1.00 0.00 71 THR A C 4
ATOM 5785 O O . THR A 1 71 ? -9.795 1.443 4.724 1.00 0.00 71 THR A O 4
ATOM 5796 N N . GLU A 1 72 ? -12.034 1.417 4.499 1.00 0.00 72 GLU A N 4
ATOM 5797 C CA . GLU A 1 72 ? -12.157 -0.004 4.803 1.00 0.00 72 GLU A CA 4
ATOM 5798 C C . GLU A 1 72 ? -11.528 -0.852 3.701 1.00 0.00 72 GLU A C 4
ATOM 5799 O O . GLU A 1 72 ? -10.780 -1.790 3.976 1.00 0.00 72 GLU A O 4
ATOM 5811 N N . ALA A 1 73 ? -11.838 -0.516 2.453 1.00 0.00 73 ALA A N 4
ATOM 5812 C CA . ALA A 1 73 ? -11.303 -1.244 1.310 1.00 0.00 73 ALA A CA 4
ATOM 5813 C C . ALA A 1 73 ? -9.778 -1.200 1.296 1.00 0.00 73 ALA A C 4
ATOM 5814 O O . ALA A 1 73 ? -9.125 -2.137 0.838 1.00 0.00 73 ALA A O 4
ATOM 5821 N N . ALA A 1 74 ? -9.218 -0.106 1.799 1.00 0.00 74 ALA A N 4
ATOM 5822 C CA . ALA A 1 74 ? -7.771 0.060 1.845 1.00 0.00 74 ALA A CA 4
ATOM 5823 C C . ALA A 1 74 ? -7.206 -0.415 3.180 1.00 0.00 74 ALA A C 4
ATOM 5824 O O . ALA A 1 74 ? -6.030 -0.768 3.278 1.00 0.00 74 ALA A O 4
ATOM 5831 N N . LYS A 1 75 ? -8.050 -0.421 4.206 1.00 0.00 75 LYS A N 4
ATOM 5832 C CA . LYS A 1 75 ? -7.637 -0.853 5.535 1.00 0.00 75 LYS A CA 4
ATOM 5833 C C . LYS A 1 75 ? -7.596 -2.376 5.625 1.00 0.00 75 LYS A C 4
ATOM 5834 O O . LYS A 1 75 ? -6.550 -2.964 5.901 1.00 0.00 75 LYS A O 4
ATOM 5853 N N . LYS A 1 76 ? -8.740 -3.008 5.389 1.00 0.00 76 LYS A N 4
ATOM 5854 C CA . LYS A 1 76 ? -8.836 -4.462 5.439 1.00 0.00 76 LYS A CA 4
ATOM 5855 C C . LYS A 1 76 ? -7.831 -5.107 4.490 1.00 0.00 76 LYS A C 4
ATOM 5856 O O . LYS A 1 76 ? -7.264 -6.156 4.793 1.00 0.00 76 LYS A O 4
ATOM 5875 N N . GLU A 1 77 ? -7.616 -4.472 3.342 1.00 0.00 77 GLU A N 4
ATOM 5876 C CA . GLU A 1 77 ? -6.679 -4.985 2.350 1.00 0.00 77 GLU A CA 4
ATOM 5877 C C . GLU A 1 77 ? -5.237 -4.758 2.795 1.00 0.00 77 GLU A C 4
ATOM 5878 O O . GLU A 1 77 ? -4.406 -5.664 2.731 1.00 0.00 77 GLU A O 4
ATOM 5890 N N . TYR A 1 78 ? -4.948 -3.542 3.245 1.00 0.00 78 TYR A N 4
ATOM 5891 C CA . TYR A 1 78 ? -3.606 -3.194 3.698 1.00 0.00 78 TYR A CA 4
ATOM 5892 C C . TYR A 1 78 ? -3.080 -4.228 4.688 1.00 0.00 78 TYR A C 4
ATOM 5893 O O . TYR A 1 78 ? -1.926 -4.652 4.607 1.00 0.00 78 TYR A O 4
ATOM 5911 N N . LEU A 1 79 ? -3.934 -4.631 5.622 1.00 0.00 79 LEU A N 4
ATOM 5912 C CA . LEU A 1 79 ? -3.557 -5.617 6.630 1.00 0.00 79 LEU A CA 4
ATOM 5913 C C . LEU A 1 79 ? -3.132 -6.927 5.976 1.00 0.00 79 LEU A C 4
ATOM 5914 O O . LEU A 1 79 ? -2.158 -7.555 6.393 1.00 0.00 79 LEU A O 4
ATOM 5930 N N . LYS A 1 80 ? -3.867 -7.335 4.947 1.00 0.00 80 LYS A N 4
ATOM 5931 C CA . LYS A 1 80 ? -3.564 -8.570 4.232 1.00 0.00 80 LYS A CA 4
ATOM 5932 C C . LYS A 1 80 ? -2.216 -8.473 3.525 1.00 0.00 80 LYS A C 4
ATOM 5933 O O . LYS A 1 80 ? -1.322 -9.284 3.763 1.00 0.00 80 LYS A O 4
ATOM 5952 N N . GLN A 1 81 ? -2.078 -7.476 2.657 1.00 0.00 81 GLN A N 4
ATOM 5953 C CA . GLN A 1 81 ? -0.838 -7.274 1.917 1.00 0.00 81 GLN A CA 4
ATOM 5954 C C . GLN A 1 81 ? 0.341 -7.100 2.869 1.00 0.00 81 GLN A C 4
ATOM 5955 O O . GLN A 1 81 ? 1.375 -7.754 2.719 1.00 0.00 81 GLN A O 4
ATOM 5969 N N . LEU A 1 82 ? 0.181 -6.215 3.846 1.00 0.00 82 LEU A N 4
ATOM 5970 C CA . LEU A 1 82 ? 1.233 -5.954 4.823 1.00 0.00 82 LEU A CA 4
ATOM 5971 C C . LEU A 1 82 ? 1.549 -7.209 5.631 1.00 0.00 82 LEU A C 4
ATOM 5972 O O . LEU A 1 82 ? 2.661 -7.733 5.572 1.00 0.00 82 LEU A O 4
ATOM 5988 N N . ALA A 1 83 ? 0.562 -7.686 6.382 1.00 0.00 83 ALA A N 4
ATOM 5989 C CA . ALA A 1 83 ? 0.734 -8.882 7.198 1.00 0.00 83 ALA A CA 4
ATOM 5990 C C . ALA A 1 83 ? 1.566 -9.930 6.468 1.00 0.00 83 ALA A C 4
ATOM 5991 O O . ALA A 1 83 ? 2.212 -10.770 7.094 1.00 0.00 83 ALA A O 4
ATOM 5998 N N . ALA A 1 84 ? 1.545 -9.876 5.140 1.00 0.00 84 ALA A N 4
ATOM 5999 C CA . ALA A 1 84 ? 2.299 -10.821 4.325 1.00 0.00 84 ALA A CA 4
ATOM 6000 C C . ALA A 1 84 ? 3.667 -10.257 3.956 1.00 0.00 84 ALA A C 4
ATOM 6001 O O . ALA A 1 84 ? 4.671 -10.968 3.987 1.00 0.00 84 ALA A O 4
ATOM 6008 N N . TYR A 1 85 ? 3.698 -8.976 3.605 1.00 0.00 85 TYR A N 4
ATOM 6009 C CA . TYR A 1 85 ? 4.943 -8.318 3.226 1.00 0.00 85 TYR A CA 4
ATOM 6010 C C . TYR A 1 85 ? 6.049 -8.623 4.232 1.00 0.00 85 TYR A C 4
ATOM 6011 O O . TYR A 1 85 ? 7.195 -8.868 3.856 1.00 0.00 85 TYR A O 4
ATOM 6029 N N . ARG A 1 86 ? 5.695 -8.607 5.513 1.00 0.00 86 ARG A N 4
ATOM 6030 C CA . ARG A 1 86 ? 6.656 -8.882 6.574 1.00 0.00 86 ARG A CA 4
ATOM 6031 C C . ARG A 1 86 ? 7.275 -10.266 6.404 1.00 0.00 86 ARG A C 4
ATOM 6032 O O . ARG A 1 86 ? 8.442 -10.480 6.729 1.00 0.00 86 ARG A O 4
ATOM 6053 N N . ALA A 1 87 ? 6.483 -11.203 5.891 1.00 0.00 87 ALA A N 4
ATOM 6054 C CA . ALA A 1 87 ? 6.953 -12.566 5.676 1.00 0.00 87 ALA A CA 4
ATOM 6055 C C . ALA A 1 87 ? 8.400 -12.578 5.194 1.00 0.00 87 ALA A C 4
ATOM 6056 O O . ALA A 1 87 ? 9.230 -13.326 5.710 1.00 0.00 87 ALA A O 4
ATOM 6063 N N . SER A 1 88 ? 8.695 -11.745 4.201 1.00 0.00 88 SER A N 4
ATOM 6064 C CA . SER A 1 88 ? 10.041 -11.664 3.646 1.00 0.00 88 SER A CA 4
ATOM 6065 C C . SER A 1 88 ? 10.977 -10.928 4.599 1.00 0.00 88 SER A C 4
ATOM 6066 O O . SER A 1 88 ? 12.181 -11.189 4.631 1.00 0.00 88 SER A O 4
ATOM 6074 N N . LEU A 1 89 ? 10.417 -10.006 5.374 1.00 0.00 89 LEU A N 4
ATOM 6075 C CA . LEU A 1 89 ? 11.201 -9.230 6.329 1.00 0.00 89 LEU A CA 4
ATOM 6076 C C . LEU A 1 89 ? 11.708 -10.115 7.463 1.00 0.00 89 LEU A C 4
ATOM 6077 O O . LEU A 1 89 ? 12.832 -9.949 7.939 1.00 0.00 89 LEU A O 4
ATOM 6093 N N . VAL A 1 90 ? 10.873 -11.056 7.891 1.00 0.00 90 VAL A N 4
ATOM 6094 C CA . VAL A 1 90 ? 11.237 -11.970 8.967 1.00 0.00 90 VAL A CA 4
ATOM 6095 C C . VAL A 1 90 ? 12.178 -13.061 8.467 1.00 0.00 90 VAL A C 4
ATOM 6096 O O . VAL A 1 90 ? 12.560 -13.076 7.297 1.00 0.00 90 VAL A O 4
ATOM 6109 N N . SER A 1 91 ? 12.547 -13.972 9.362 1.00 0.00 91 SER A N 4
ATOM 6110 C CA . SER A 1 91 ? 13.447 -15.065 9.012 1.00 0.00 91 SER A CA 4
ATOM 6111 C C . SER A 1 91 ? 12.688 -16.190 8.314 1.00 0.00 91 SER A C 4
ATOM 6112 O O . SER A 1 91 ? 12.937 -16.490 7.146 1.00 0.00 91 SER A O 4
ATOM 6120 N N . LYS A 1 92 ? 11.762 -16.809 9.037 1.00 0.00 92 LYS A N 4
ATOM 6121 C CA . LYS A 1 92 ? 10.965 -17.900 8.489 1.00 0.00 92 LYS A CA 4
ATOM 6122 C C . LYS A 1 92 ? 11.827 -19.135 8.247 1.00 0.00 92 LYS A C 4
ATOM 6123 O O . LYS A 1 92 ? 13.014 -19.025 7.941 1.00 0.00 92 LYS A O 4
ATOM 6142 N N . SER A 1 93 ? 11.221 -20.310 8.385 1.00 0.00 93 SER A N 4
ATOM 6143 C CA . SER A 1 93 ? 11.934 -21.566 8.184 1.00 0.00 93 SER A CA 4
ATOM 6144 C C . SER A 1 93 ? 10.960 -22.737 8.102 1.00 0.00 93 SER A C 4
ATOM 6145 O O . SER A 1 93 ? 10.768 -23.468 9.074 1.00 0.00 93 SER A O 4
ATOM 6153 N N . TYR A 1 94 ? 10.347 -22.908 6.936 1.00 0.00 94 TYR A N 4
ATOM 6154 C CA . TYR A 1 94 ? 9.390 -23.988 6.727 1.00 0.00 94 TYR A CA 4
ATOM 6155 C C . TYR A 1 94 ? 8.877 -23.991 5.290 1.00 0.00 94 TYR A C 4
ATOM 6156 O O . TYR A 1 94 ? 8.881 -25.023 4.618 1.00 0.00 94 TYR A O 4
ATOM 6174 N N . THR A 1 95 ? 8.436 -22.826 4.824 1.00 0.00 95 THR A N 4
ATOM 6175 C CA . THR A 1 95 ? 7.919 -22.692 3.468 1.00 0.00 95 THR A CA 4
ATOM 6176 C C . THR A 1 95 ? 8.925 -23.202 2.443 1.00 0.00 95 THR A C 4
ATOM 6177 O O . THR A 1 95 ? 10.030 -22.672 2.327 1.00 0.00 95 THR A O 4
ATOM 6188 N N . ASP A 1 96 ? 8.537 -24.234 1.702 1.00 0.00 96 ASP A N 4
ATOM 6189 C CA . ASP A 1 96 ? 9.405 -24.815 0.685 1.00 0.00 96 ASP A CA 4
ATOM 6190 C C . ASP A 1 96 ? 8.741 -24.770 -0.688 1.00 0.00 96 ASP A C 4
ATOM 6191 O O . ASP A 1 96 ? 8.080 -25.723 -1.100 1.00 0.00 96 ASP A O 4
ATOM 6200 N N . SER A 1 97 ? 8.919 -23.655 -1.390 1.00 0.00 97 SER A N 4
ATOM 6201 C CA . SER A 1 97 ? 8.332 -23.484 -2.714 1.00 0.00 97 SER A CA 4
ATOM 6202 C C . SER A 1 97 ? 9.296 -22.753 -3.644 1.00 0.00 97 SER A C 4
ATOM 6203 O O . SER A 1 97 ? 9.737 -21.642 -3.352 1.00 0.00 97 SER A O 4
ATOM 6211 N N . GLY A 1 98 ? 9.618 -23.386 -4.768 1.00 0.00 98 GLY A N 4
ATOM 6212 C CA . GLY A 1 98 ? 10.527 -22.783 -5.725 1.00 0.00 98 GLY A CA 4
ATOM 6213 C C . GLY A 1 98 ? 10.856 -23.712 -6.877 1.00 0.00 98 GLY A C 4
ATOM 6214 O O . GLY A 1 98 ? 10.895 -24.933 -6.727 1.00 0.00 98 GLY A O 4
ATOM 6218 N N . PRO A 1 99 ? 11.097 -23.129 -8.061 1.00 0.00 99 PRO A N 4
ATOM 6219 C CA . PRO A 1 99 ? 11.426 -23.894 -9.267 1.00 0.00 99 PRO A CA 4
ATOM 6220 C C . PRO A 1 99 ? 12.809 -24.532 -9.189 1.00 0.00 99 PRO A C 4
ATOM 6221 O O . PRO A 1 99 ? 13.806 -23.849 -8.959 1.00 0.00 99 PRO A O 4
ATOM 6232 N N . SER A 1 100 ? 12.861 -25.846 -9.382 1.00 0.00 100 SER A N 4
ATOM 6233 C CA . SER A 1 100 ? 14.122 -26.577 -9.330 1.00 0.00 100 SER A CA 4
ATOM 6234 C C . SER A 1 100 ? 14.919 -26.378 -10.616 1.00 0.00 100 SER A C 4
ATOM 6235 O O . SER A 1 100 ? 14.353 -26.320 -11.707 1.00 0.00 100 SER A O 4
ATOM 6243 N N . SER A 1 101 ? 16.237 -26.272 -10.477 1.00 0.00 101 SER A N 4
ATOM 6244 C CA . SER A 1 101 ? 17.113 -26.075 -11.626 1.00 0.00 101 SER A CA 4
ATOM 6245 C C . SER A 1 101 ? 18.579 -26.167 -11.214 1.00 0.00 101 SER A C 4
ATOM 6246 O O . SER A 1 101 ? 19.044 -25.411 -10.362 1.00 0.00 101 SER A O 4
ATOM 6254 N N . GLY A 1 102 ? 19.301 -27.101 -11.825 1.00 0.00 102 GLY A N 4
ATOM 6255 C CA . GLY A 1 102 ? 20.707 -27.277 -11.508 1.00 0.00 102 GLY A CA 4
ATOM 6256 C C . GLY A 1 102 ? 21.462 -27.999 -12.606 1.00 0.00 102 GLY A C 4
ATOM 6257 O O . GLY A 1 102 ? 22.572 -28.485 -12.389 1.00 0.00 102 GLY A O 4
ATOM 6261 N N . GLY A 1 1 ? 19.103 18.988 -11.858 1.00 0.00 1 GLY A N 5
ATOM 6262 C CA . GLY A 1 1 ? 19.929 17.804 -12.000 1.00 0.00 1 GLY A CA 5
ATOM 6263 C C . GLY A 1 1 ? 21.311 18.122 -12.535 1.00 0.00 1 GLY A C 5
ATOM 6264 O O . GLY A 1 1 ? 22.315 17.660 -11.994 1.00 0.00 1 GLY A O 5
ATOM 6268 N N . SER A 1 2 ? 21.363 18.911 -13.604 1.00 0.00 2 SER A N 5
ATOM 6269 C CA . SER A 1 2 ? 22.632 19.285 -14.216 1.00 0.00 2 SER A CA 5
ATOM 6270 C C . SER A 1 2 ? 23.143 18.175 -15.130 1.00 0.00 2 SER A C 5
ATOM 6271 O O . SER A 1 2 ? 23.177 18.328 -16.351 1.00 0.00 2 SER A O 5
ATOM 6279 N N . SER A 1 3 ? 23.539 17.058 -14.529 1.00 0.00 3 SER A N 5
ATOM 6280 C CA . SER A 1 3 ? 24.052 15.923 -15.286 1.00 0.00 3 SER A CA 5
ATOM 6281 C C . SER A 1 3 ? 22.911 15.134 -15.923 1.00 0.00 3 SER A C 5
ATOM 6282 O O . SER A 1 3 ? 22.998 14.716 -17.076 1.00 0.00 3 SER A O 5
ATOM 6290 N N . GLY A 1 4 ? 21.840 14.935 -15.160 1.00 0.00 4 GLY A N 5
ATOM 6291 C CA . GLY A 1 4 ? 20.697 14.197 -15.665 1.00 0.00 4 GLY A CA 5
ATOM 6292 C C . GLY A 1 4 ? 21.102 13.005 -16.508 1.00 0.00 4 GLY A C 5
ATOM 6293 O O . GLY A 1 4 ? 20.472 12.711 -17.523 1.00 0.00 4 GLY A O 5
ATOM 6297 N N . SER A 1 5 ? 22.159 12.317 -16.087 1.00 0.00 5 SER A N 5
ATOM 6298 C CA . SER A 1 5 ? 22.652 11.152 -16.813 1.00 0.00 5 SER A CA 5
ATOM 6299 C C . SER A 1 5 ? 23.526 10.282 -15.915 1.00 0.00 5 SER A C 5
ATOM 6300 O O . SER A 1 5 ? 24.751 10.401 -15.920 1.00 0.00 5 SER A O 5
ATOM 6308 N N . SER A 1 6 ? 22.887 9.407 -15.146 1.00 0.00 6 SER A N 5
ATOM 6309 C CA . SER A 1 6 ? 23.605 8.518 -14.240 1.00 0.00 6 SER A CA 5
ATOM 6310 C C . SER A 1 6 ? 24.368 9.317 -13.187 1.00 0.00 6 SER A C 5
ATOM 6311 O O . SER A 1 6 ? 24.620 10.509 -13.358 1.00 0.00 6 SER A O 5
ATOM 6319 N N . GLY A 1 7 ? 24.732 8.650 -12.096 1.00 0.00 7 GLY A N 5
ATOM 6320 C CA . GLY A 1 7 ? 25.462 9.312 -11.031 1.00 0.00 7 GLY A CA 5
ATOM 6321 C C . GLY A 1 7 ? 24.629 10.361 -10.322 1.00 0.00 7 GLY A C 5
ATOM 6322 O O . GLY A 1 7 ? 24.830 11.560 -10.516 1.00 0.00 7 GLY A O 5
ATOM 6326 N N . LYS A 1 8 ? 23.688 9.910 -9.499 1.00 0.00 8 LYS A N 5
ATOM 6327 C CA . LYS A 1 8 ? 22.820 10.818 -8.758 1.00 0.00 8 LYS A CA 5
ATOM 6328 C C . LYS A 1 8 ? 21.993 10.058 -7.726 1.00 0.00 8 LYS A C 5
ATOM 6329 O O . LYS A 1 8 ? 20.869 10.448 -7.407 1.00 0.00 8 LYS A O 5
ATOM 6348 N N . LYS A 1 9 ? 22.555 8.972 -7.207 1.00 0.00 9 LYS A N 5
ATOM 6349 C CA . LYS A 1 9 ? 21.871 8.159 -6.209 1.00 0.00 9 LYS A CA 5
ATOM 6350 C C . LYS A 1 9 ? 22.824 7.138 -5.594 1.00 0.00 9 LYS A C 5
ATOM 6351 O O . LYS A 1 9 ? 23.854 6.804 -6.178 1.00 0.00 9 LYS A O 5
ATOM 6370 N N . LYS A 1 10 ? 22.471 6.643 -4.412 1.00 0.00 10 LYS A N 5
ATOM 6371 C CA . LYS A 1 10 ? 23.292 5.658 -3.719 1.00 0.00 10 LYS A CA 5
ATOM 6372 C C . LYS A 1 10 ? 22.510 4.998 -2.587 1.00 0.00 10 LYS A C 5
ATOM 6373 O O . LYS A 1 10 ? 22.138 3.828 -2.676 1.00 0.00 10 LYS A O 5
ATOM 6392 N N . LYS A 1 11 ? 22.263 5.756 -1.524 1.00 0.00 11 LYS A N 5
ATOM 6393 C CA . LYS A 1 11 ? 21.524 5.247 -0.376 1.00 0.00 11 LYS A CA 5
ATOM 6394 C C . LYS A 1 11 ? 20.820 6.380 0.365 1.00 0.00 11 LYS A C 5
ATOM 6395 O O . LYS A 1 11 ? 21.400 7.442 0.590 1.00 0.00 11 LYS A O 5
ATOM 6414 N N . LYS A 1 12 ? 19.568 6.146 0.742 1.00 0.00 12 LYS A N 5
ATOM 6415 C CA . LYS A 1 12 ? 18.785 7.145 1.460 1.00 0.00 12 LYS A CA 5
ATOM 6416 C C . LYS A 1 12 ? 17.824 6.482 2.441 1.00 0.00 12 LYS A C 5
ATOM 6417 O O . LYS A 1 12 ? 17.821 6.795 3.632 1.00 0.00 12 LYS A O 5
ATOM 6436 N N . LYS A 1 13 ? 17.010 5.562 1.934 1.00 0.00 13 LYS A N 5
ATOM 6437 C CA . LYS A 1 13 ? 16.046 4.851 2.766 1.00 0.00 13 LYS A CA 5
ATOM 6438 C C . LYS A 1 13 ? 15.276 3.820 1.947 1.00 0.00 13 LYS A C 5
ATOM 6439 O O . LYS A 1 13 ? 14.965 4.049 0.778 1.00 0.00 13 LYS A O 5
ATOM 6458 N N . ASP A 1 14 ? 14.972 2.686 2.567 1.00 0.00 14 ASP A N 5
ATOM 6459 C CA . ASP A 1 14 ? 14.237 1.621 1.896 1.00 0.00 14 ASP A CA 5
ATOM 6460 C C . ASP A 1 14 ? 13.195 1.009 2.828 1.00 0.00 14 ASP A C 5
ATOM 6461 O O . ASP A 1 14 ? 13.380 -0.077 3.378 1.00 0.00 14 ASP A O 5
ATOM 6470 N N . PRO A 1 15 ? 12.073 1.721 3.010 1.00 0.00 15 PRO A N 5
ATOM 6471 C CA . PRO A 1 15 ? 10.980 1.268 3.876 1.00 0.00 15 PRO A CA 5
ATOM 6472 C C . PRO A 1 15 ? 10.240 0.068 3.295 1.00 0.00 15 PRO A C 5
ATOM 6473 O O . PRO A 1 15 ? 9.613 0.164 2.241 1.00 0.00 15 PRO A O 5
ATOM 6484 N N . ASN A 1 16 ? 10.317 -1.062 3.990 1.00 0.00 16 ASN A N 5
ATOM 6485 C CA . ASN A 1 16 ? 9.655 -2.282 3.542 1.00 0.00 16 ASN A CA 5
ATOM 6486 C C . ASN A 1 16 ? 8.189 -2.291 3.965 1.00 0.00 16 ASN A C 5
ATOM 6487 O O . ASN A 1 16 ? 7.292 -2.377 3.127 1.00 0.00 16 ASN A O 5
ATOM 6498 N N . GLU A 1 17 ? 7.954 -2.201 5.270 1.00 0.00 17 GLU A N 5
ATOM 6499 C CA . GLU A 1 17 ? 6.597 -2.198 5.803 1.00 0.00 17 GLU A CA 5
ATOM 6500 C C . GLU A 1 17 ? 5.663 -1.383 4.913 1.00 0.00 17 GLU A C 5
ATOM 6501 O O . GLU A 1 17 ? 5.993 -0.284 4.467 1.00 0.00 17 GLU A O 5
ATOM 6513 N N . PRO A 1 18 ? 4.470 -1.935 4.645 1.00 0.00 18 PRO A N 5
ATOM 6514 C CA . PRO A 1 18 ? 3.464 -1.277 3.806 1.00 0.00 18 PRO A CA 5
ATOM 6515 C C . PRO A 1 18 ? 2.857 -0.052 4.481 1.00 0.00 18 PRO A C 5
ATOM 6516 O O . PRO A 1 18 ? 2.902 0.079 5.704 1.00 0.00 18 PRO A O 5
ATOM 6527 N N . GLN A 1 19 ? 2.290 0.841 3.677 1.00 0.00 19 GLN A N 5
ATOM 6528 C CA . GLN A 1 19 ? 1.673 2.055 4.198 1.00 0.00 19 GLN A CA 5
ATOM 6529 C C . GLN A 1 19 ? 0.226 1.799 4.606 1.00 0.00 19 GLN A C 5
ATOM 6530 O O . GLN A 1 19 ? -0.555 1.231 3.842 1.00 0.00 19 GLN A O 5
ATOM 6544 N N . LYS A 1 20 ? -0.126 2.221 5.816 1.00 0.00 20 LYS A N 5
ATOM 6545 C CA . LYS A 1 20 ? -1.479 2.039 6.327 1.00 0.00 20 LYS A CA 5
ATOM 6546 C C . LYS A 1 20 ? -2.378 3.198 5.909 1.00 0.00 20 LYS A C 5
ATOM 6547 O O . LYS A 1 20 ? -2.005 4.368 5.996 1.00 0.00 20 LYS A O 5
ATOM 6566 N N . PRO A 1 21 ? -3.593 2.869 5.446 1.00 0.00 21 PRO A N 5
ATOM 6567 C CA . PRO A 1 21 ? -4.572 3.869 5.008 1.00 0.00 21 PRO A CA 5
ATOM 6568 C C . PRO A 1 21 ? -5.128 4.683 6.171 1.00 0.00 21 PRO A C 5
ATOM 6569 O O . PRO A 1 21 ? -5.268 4.178 7.285 1.00 0.00 21 PRO A O 5
ATOM 6580 N N . VAL A 1 22 ? -5.445 5.946 5.904 1.00 0.00 22 VAL A N 5
ATOM 6581 C CA . VAL A 1 22 ? -5.988 6.831 6.929 1.00 0.00 22 VAL A CA 5
ATOM 6582 C C . VAL A 1 22 ? -7.513 6.802 6.927 1.00 0.00 22 VAL A C 5
ATOM 6583 O O . VAL A 1 22 ? -8.139 6.604 5.887 1.00 0.00 22 VAL A O 5
ATOM 6596 N N . SER A 1 23 ? -8.104 7.001 8.101 1.00 0.00 23 SER A N 5
ATOM 6597 C CA . SER A 1 23 ? -9.556 6.995 8.237 1.00 0.00 23 SER A CA 5
ATOM 6598 C C . SER A 1 23 ? -10.210 7.786 7.108 1.00 0.00 23 SER A C 5
ATOM 6599 O O . SER A 1 23 ? -9.538 8.501 6.366 1.00 0.00 23 SER A O 5
ATOM 6607 N N . ALA A 1 24 ? -11.526 7.651 6.986 1.00 0.00 24 ALA A N 5
ATOM 6608 C CA . ALA A 1 24 ? -12.273 8.354 5.950 1.00 0.00 24 ALA A CA 5
ATOM 6609 C C . ALA A 1 24 ? -11.979 9.850 5.981 1.00 0.00 24 ALA A C 5
ATOM 6610 O O . ALA A 1 24 ? -11.435 10.405 5.026 1.00 0.00 24 ALA A O 5
ATOM 6617 N N . TYR A 1 25 ? -12.343 10.497 7.082 1.00 0.00 25 TYR A N 5
ATOM 6618 C CA . TYR A 1 25 ? -12.121 11.930 7.235 1.00 0.00 25 TYR A CA 5
ATOM 6619 C C . TYR A 1 25 ? -10.643 12.273 7.073 1.00 0.00 25 TYR A C 5
ATOM 6620 O O . TYR A 1 25 ? -10.288 13.412 6.773 1.00 0.00 25 TYR A O 5
ATOM 6638 N N . ALA A 1 26 ? -9.786 11.277 7.274 1.00 0.00 26 ALA A N 5
ATOM 6639 C CA . ALA A 1 26 ? -8.347 11.471 7.148 1.00 0.00 26 ALA A CA 5
ATOM 6640 C C . ALA A 1 26 ? -7.909 11.399 5.689 1.00 0.00 26 ALA A C 5
ATOM 6641 O O . ALA A 1 26 ? -6.978 12.092 5.275 1.00 0.00 26 ALA A O 5
ATOM 6648 N N . LEU A 1 27 ? -8.585 10.558 4.914 1.00 0.00 27 LEU A N 5
ATOM 6649 C CA . LEU A 1 27 ? -8.265 10.396 3.500 1.00 0.00 27 LEU A CA 5
ATOM 6650 C C . LEU A 1 27 ? -8.435 11.712 2.748 1.00 0.00 27 LEU A C 5
ATOM 6651 O O . LEU A 1 27 ? -7.755 11.964 1.754 1.00 0.00 27 LEU A O 5
ATOM 6667 N N . PHE A 1 28 ? -9.347 12.549 3.232 1.00 0.00 28 PHE A N 5
ATOM 6668 C CA . PHE A 1 28 ? -9.606 13.841 2.607 1.00 0.00 28 PHE A CA 5
ATOM 6669 C C . PHE A 1 28 ? -8.619 14.893 3.103 1.00 0.00 28 PHE A C 5
ATOM 6670 O O . PHE A 1 28 ? -8.394 15.909 2.444 1.00 0.00 28 PHE A O 5
ATOM 6687 N N . PHE A 1 29 ? -8.033 14.643 4.269 1.00 0.00 29 PHE A N 5
ATOM 6688 C CA . PHE A 1 29 ? -7.071 15.569 4.855 1.00 0.00 29 PHE A CA 5
ATOM 6689 C C . PHE A 1 29 ? -5.743 15.520 4.106 1.00 0.00 29 PHE A C 5
ATOM 6690 O O . PHE A 1 29 ? -5.130 16.553 3.839 1.00 0.00 29 PHE A O 5
ATOM 6707 N N . ARG A 1 30 ? -5.304 14.311 3.772 1.00 0.00 30 ARG A N 5
ATOM 6708 C CA . ARG A 1 30 ? -4.047 14.125 3.056 1.00 0.00 30 ARG A CA 5
ATOM 6709 C C . ARG A 1 30 ? -4.186 14.550 1.596 1.00 0.00 30 ARG A C 5
ATOM 6710 O O . ARG A 1 30 ? -3.190 14.737 0.897 1.00 0.00 30 ARG A O 5
ATOM 6731 N N . ASP A 1 31 ? -5.426 14.699 1.144 1.00 0.00 31 ASP A N 5
ATOM 6732 C CA . ASP A 1 31 ? -5.695 15.101 -0.231 1.00 0.00 31 ASP A CA 5
ATOM 6733 C C . ASP A 1 31 ? -5.854 16.615 -0.333 1.00 0.00 31 ASP A C 5
ATOM 6734 O O . ASP A 1 31 ? -5.603 17.207 -1.384 1.00 0.00 31 ASP A O 5
ATOM 6743 N N . THR A 1 32 ? -6.273 17.236 0.765 1.00 0.00 32 THR A N 5
ATOM 6744 C CA . THR A 1 32 ? -6.467 18.680 0.799 1.00 0.00 32 THR A CA 5
ATOM 6745 C C . THR A 1 32 ? -5.205 19.394 1.269 1.00 0.00 32 THR A C 5
ATOM 6746 O O . THR A 1 32 ? -4.799 20.401 0.689 1.00 0.00 32 THR A O 5
ATOM 6757 N N . GLN A 1 33 ? -4.590 18.866 2.322 1.00 0.00 33 GLN A N 5
ATOM 6758 C CA . GLN A 1 33 ? -3.373 19.455 2.869 1.00 0.00 33 GLN A CA 5
ATOM 6759 C C . GLN A 1 33 ? -2.507 20.044 1.760 1.00 0.00 33 GLN A C 5
ATOM 6760 O O . GLN A 1 33 ? -2.106 21.206 1.824 1.00 0.00 33 GLN A O 5
ATOM 6774 N N . ALA A 1 34 ? -2.223 19.235 0.745 1.00 0.00 34 ALA A N 5
ATOM 6775 C CA . ALA A 1 34 ? -1.406 19.677 -0.378 1.00 0.00 34 ALA A CA 5
ATOM 6776 C C . ALA A 1 34 ? -1.927 20.990 -0.953 1.00 0.00 34 ALA A C 5
ATOM 6777 O O . ALA A 1 34 ? -1.159 21.920 -1.198 1.00 0.00 34 ALA A O 5
ATOM 6784 N N . ALA A 1 35 ? -3.237 21.059 -1.167 1.00 0.00 35 ALA A N 5
ATOM 6785 C CA . ALA A 1 35 ? -3.860 22.259 -1.711 1.00 0.00 35 ALA A CA 5
ATOM 6786 C C . ALA A 1 35 ? -3.752 23.425 -0.735 1.00 0.00 35 ALA A C 5
ATOM 6787 O O . ALA A 1 35 ? -3.650 24.582 -1.144 1.00 0.00 35 ALA A O 5
ATOM 6794 N N . ILE A 1 36 ? -3.775 23.114 0.557 1.00 0.00 36 ILE A N 5
ATOM 6795 C CA . ILE A 1 36 ? -3.679 24.137 1.591 1.00 0.00 36 ILE A CA 5
ATOM 6796 C C . ILE A 1 36 ? -2.310 24.807 1.575 1.00 0.00 36 ILE A C 5
ATOM 6797 O O . ILE A 1 36 ? -2.204 26.026 1.429 1.00 0.00 36 ILE A O 5
ATOM 6813 N N . LYS A 1 37 ? -1.262 24.004 1.724 1.00 0.00 37 LYS A N 5
ATOM 6814 C CA . LYS A 1 37 ? 0.102 24.518 1.724 1.00 0.00 37 LYS A CA 5
ATOM 6815 C C . LYS A 1 37 ? 0.366 25.362 0.481 1.00 0.00 37 LYS A C 5
ATOM 6816 O O . LYS A 1 37 ? 0.719 26.536 0.580 1.00 0.00 37 LYS A O 5
ATOM 6835 N N . GLY A 1 38 ? 0.190 24.755 -0.689 1.00 0.00 38 GLY A N 5
ATOM 6836 C CA . GLY A 1 38 ? 0.412 25.467 -1.934 1.00 0.00 38 GLY A CA 5
ATOM 6837 C C . GLY A 1 38 ? -0.065 26.904 -1.874 1.00 0.00 38 GLY A C 5
ATOM 6838 O O . GLY A 1 38 ? 0.525 27.787 -2.496 1.00 0.00 38 GLY A O 5
ATOM 6842 N N . GLN A 1 39 ? -1.137 27.139 -1.124 1.00 0.00 39 GLN A N 5
ATOM 6843 C CA . GLN A 1 39 ? -1.694 28.480 -0.987 1.00 0.00 39 GLN A CA 5
ATOM 6844 C C . GLN A 1 39 ? -1.247 29.124 0.321 1.00 0.00 39 GLN A C 5
ATOM 6845 O O . GLN A 1 39 ? -1.247 30.347 0.453 1.00 0.00 39 GLN A O 5
ATOM 6859 N N . ASN A 1 40 ? -0.866 28.292 1.285 1.00 0.00 40 ASN A N 5
ATOM 6860 C CA . ASN A 1 40 ? -0.418 28.782 2.584 1.00 0.00 40 ASN A CA 5
ATOM 6861 C C . ASN A 1 40 ? 0.635 27.853 3.181 1.00 0.00 40 ASN A C 5
ATOM 6862 O O . ASN A 1 40 ? 0.346 27.011 4.031 1.00 0.00 40 ASN A O 5
ATOM 6873 N N . PRO A 1 41 ? 1.888 28.008 2.726 1.00 0.00 41 PRO A N 5
ATOM 6874 C CA . PRO A 1 41 ? 3.010 27.194 3.202 1.00 0.00 41 PRO A CA 5
ATOM 6875 C C . PRO A 1 41 ? 3.389 27.515 4.644 1.00 0.00 41 PRO A C 5
ATOM 6876 O O . PRO A 1 41 ? 3.862 26.649 5.378 1.00 0.00 41 PRO A O 5
ATOM 6887 N N . ASN A 1 42 ? 3.177 28.765 5.042 1.00 0.00 42 ASN A N 5
ATOM 6888 C CA . ASN A 1 42 ? 3.497 29.201 6.396 1.00 0.00 42 ASN A CA 5
ATOM 6889 C C . ASN A 1 42 ? 2.776 28.340 7.429 1.00 0.00 42 ASN A C 5
ATOM 6890 O O . ASN A 1 42 ? 3.268 28.141 8.539 1.00 0.00 42 ASN A O 5
ATOM 6901 N N . ALA A 1 43 ? 1.606 27.831 7.054 1.00 0.00 43 ALA A N 5
ATOM 6902 C CA . ALA A 1 43 ? 0.818 26.989 7.947 1.00 0.00 43 ALA A CA 5
ATOM 6903 C C . ALA A 1 43 ? 1.611 25.763 8.387 1.00 0.00 43 ALA A C 5
ATOM 6904 O O . ALA A 1 43 ? 2.537 25.330 7.701 1.00 0.00 43 ALA A O 5
ATOM 6911 N N . THR A 1 44 ? 1.241 25.207 9.536 1.00 0.00 44 THR A N 5
ATOM 6912 C CA . THR A 1 44 ? 1.919 24.031 10.069 1.00 0.00 44 THR A CA 5
ATOM 6913 C C . THR A 1 44 ? 0.994 23.228 10.976 1.00 0.00 44 THR A C 5
ATOM 6914 O O . THR A 1 44 ? 1.050 23.350 12.200 1.00 0.00 44 THR A O 5
ATOM 6925 N N . PHE A 1 45 ? 0.145 22.406 10.369 1.00 0.00 45 PHE A N 5
ATOM 6926 C CA . PHE A 1 45 ? -0.793 21.582 11.123 1.00 0.00 45 PHE A CA 5
ATOM 6927 C C . PHE A 1 45 ? -1.885 22.440 11.753 1.00 0.00 45 PHE A C 5
ATOM 6928 O O . PHE A 1 45 ? -3.047 22.376 11.354 1.00 0.00 45 PHE A O 5
ATOM 6945 N N . GLY A 1 46 ? -1.503 23.242 12.743 1.00 0.00 46 GLY A N 5
ATOM 6946 C CA . GLY A 1 46 ? -2.461 24.100 13.414 1.00 0.00 46 GLY A CA 5
ATOM 6947 C C . GLY A 1 46 ? -3.325 24.878 12.440 1.00 0.00 46 GLY A C 5
ATOM 6948 O O . GLY A 1 46 ? -4.501 25.124 12.705 1.00 0.00 46 GLY A O 5
ATOM 6952 N N . GLU A 1 47 ? -2.739 25.265 11.311 1.00 0.00 47 GLU A N 5
ATOM 6953 C CA . GLU A 1 47 ? -3.463 26.022 10.297 1.00 0.00 47 GLU A CA 5
ATOM 6954 C C . GLU A 1 47 ? -4.004 25.096 9.210 1.00 0.00 47 GLU A C 5
ATOM 6955 O O . GLU A 1 47 ? -5.210 25.040 8.970 1.00 0.00 47 GLU A O 5
ATOM 6967 N N . VAL A 1 48 ? -3.102 24.370 8.557 1.00 0.00 48 VAL A N 5
ATOM 6968 C CA . VAL A 1 48 ? -3.487 23.446 7.497 1.00 0.00 48 VAL A CA 5
ATOM 6969 C C . VAL A 1 48 ? -4.680 22.595 7.916 1.00 0.00 48 VAL A C 5
ATOM 6970 O O . VAL A 1 48 ? -5.587 22.347 7.122 1.00 0.00 48 VAL A O 5
ATOM 6983 N N . SER A 1 49 ? -4.672 22.151 9.169 1.00 0.00 49 SER A N 5
ATOM 6984 C CA . SER A 1 49 ? -5.752 21.324 9.693 1.00 0.00 49 SER A CA 5
ATOM 6985 C C . SER A 1 49 ? -7.018 22.151 9.901 1.00 0.00 49 SER A C 5
ATOM 6986 O O . SER A 1 49 ? -8.072 21.845 9.344 1.00 0.00 49 SER A O 5
ATOM 6994 N N . LYS A 1 50 ? -6.905 23.201 10.707 1.00 0.00 50 LYS A N 5
ATOM 6995 C CA . LYS A 1 50 ? -8.037 24.075 10.989 1.00 0.00 50 LYS A CA 5
ATOM 6996 C C . LYS A 1 50 ? -8.886 24.287 9.739 1.00 0.00 50 LYS A C 5
ATOM 6997 O O . LYS A 1 50 ? -10.113 24.351 9.815 1.00 0.00 50 LYS A O 5
ATOM 7016 N N . ILE A 1 51 ? -8.224 24.394 8.592 1.00 0.00 51 ILE A N 5
ATOM 7017 C CA . ILE A 1 51 ? -8.919 24.595 7.326 1.00 0.00 51 ILE A CA 5
ATOM 7018 C C . ILE A 1 51 ? -9.588 23.309 6.855 1.00 0.00 51 ILE A C 5
ATOM 7019 O O . ILE A 1 51 ? -10.762 23.307 6.485 1.00 0.00 51 ILE A O 5
ATOM 7035 N N . VAL A 1 52 ? -8.834 22.215 6.874 1.00 0.00 52 VAL A N 5
ATOM 7036 C CA . VAL A 1 52 ? -9.354 20.920 6.452 1.00 0.00 52 VAL A CA 5
ATOM 7037 C C . VAL A 1 52 ? -10.551 20.505 7.300 1.00 0.00 52 VAL A C 5
ATOM 7038 O O . VAL A 1 52 ? -11.615 20.181 6.775 1.00 0.00 52 VAL A O 5
ATOM 7051 N N . ALA A 1 53 ? -10.369 20.519 8.617 1.00 0.00 53 ALA A N 5
ATOM 7052 C CA . ALA A 1 53 ? -11.435 20.147 9.539 1.00 0.00 53 ALA A CA 5
ATOM 7053 C C . ALA A 1 53 ? -12.742 20.843 9.177 1.00 0.00 53 ALA A C 5
ATOM 7054 O O . ALA A 1 53 ? -13.810 20.231 9.204 1.00 0.00 53 ALA A O 5
ATOM 7061 N N . SER A 1 54 ? -12.651 22.125 8.838 1.00 0.00 54 SER A N 5
ATOM 7062 C CA . SER A 1 54 ? -13.828 22.905 8.474 1.00 0.00 54 SER A CA 5
ATOM 7063 C C . SER A 1 54 ? -14.308 22.542 7.072 1.00 0.00 54 SER A C 5
ATOM 7064 O O . SER A 1 54 ? -15.490 22.678 6.755 1.00 0.00 54 SER A O 5
ATOM 7072 N N . MET A 1 55 ? -13.383 22.080 6.238 1.00 0.00 55 MET A N 5
ATOM 7073 C CA . MET A 1 55 ? -13.712 21.696 4.870 1.00 0.00 55 MET A CA 5
ATOM 7074 C C . MET A 1 55 ? -14.536 20.413 4.848 1.00 0.00 55 MET A C 5
ATOM 7075 O O . MET A 1 55 ? -15.586 20.350 4.210 1.00 0.00 55 MET A O 5
ATOM 7089 N N . TRP A 1 56 ? -14.052 19.393 5.549 1.00 0.00 56 TRP A N 5
ATOM 7090 C CA . TRP A 1 56 ? -14.745 18.111 5.609 1.00 0.00 56 TRP A CA 5
ATOM 7091 C C . TRP A 1 56 ? -16.142 18.274 6.198 1.00 0.00 56 TRP A C 5
ATOM 7092 O O . TRP A 1 56 ? -17.105 17.684 5.707 1.00 0.00 56 TRP A O 5
ATOM 7113 N N . ASP A 1 57 ? -16.245 19.078 7.250 1.00 0.00 57 ASP A N 5
ATOM 7114 C CA . ASP A 1 57 ? -17.526 19.320 7.905 1.00 0.00 57 ASP A CA 5
ATOM 7115 C C . ASP A 1 57 ? -18.551 19.857 6.911 1.00 0.00 57 ASP A C 5
ATOM 7116 O O . ASP A 1 57 ? -19.751 19.861 7.183 1.00 0.00 57 ASP A O 5
ATOM 7125 N N . GLY A 1 58 ? -18.069 20.312 5.759 1.00 0.00 58 GLY A N 5
ATOM 7126 C CA . GLY A 1 58 ? -18.957 20.847 4.743 1.00 0.00 58 GLY A CA 5
ATOM 7127 C C . GLY A 1 58 ? -18.837 20.111 3.423 1.00 0.00 58 GLY A C 5
ATOM 7128 O O . GLY A 1 58 ? -19.057 20.691 2.358 1.00 0.00 58 GLY A O 5
ATOM 7132 N N . LEU A 1 59 ? -18.487 18.832 3.490 1.00 0.00 59 LEU A N 5
ATOM 7133 C CA . LEU A 1 59 ? -18.337 18.015 2.290 1.00 0.00 59 LEU A CA 5
ATOM 7134 C C . LEU A 1 59 ? -19.660 17.358 1.910 1.00 0.00 59 LEU A C 5
ATOM 7135 O O . LEU A 1 59 ? -20.531 17.159 2.755 1.00 0.00 59 LEU A O 5
ATOM 7151 N N . GLY A 1 60 ? -19.801 17.022 0.631 1.00 0.00 60 GLY A N 5
ATOM 7152 C CA . GLY A 1 60 ? -21.020 16.389 0.161 1.00 0.00 60 GLY A CA 5
ATOM 7153 C C . GLY A 1 60 ? -21.190 14.984 0.705 1.00 0.00 60 GLY A C 5
ATOM 7154 O O . GLY A 1 60 ? -20.223 14.229 0.804 1.00 0.00 60 GLY A O 5
ATOM 7158 N N . GLU A 1 61 ? -22.422 14.633 1.058 1.00 0.00 61 GLU A N 5
ATOM 7159 C CA . GLU A 1 61 ? -22.714 13.310 1.597 1.00 0.00 61 GLU A CA 5
ATOM 7160 C C . GLU A 1 61 ? -22.152 12.217 0.691 1.00 0.00 61 GLU A C 5
ATOM 7161 O O . GLU A 1 61 ? -21.920 11.092 1.130 1.00 0.00 61 GLU A O 5
ATOM 7173 N N . GLU A 1 62 ? -21.938 12.560 -0.576 1.00 0.00 62 GLU A N 5
ATOM 7174 C CA . GLU A 1 62 ? -21.405 11.608 -1.544 1.00 0.00 62 GLU A CA 5
ATOM 7175 C C . GLU A 1 62 ? -19.894 11.459 -1.385 1.00 0.00 62 GLU A C 5
ATOM 7176 O O . GLU A 1 62 ? -19.346 10.372 -1.563 1.00 0.00 62 GLU A O 5
ATOM 7188 N N . GLN A 1 63 ? -19.229 12.560 -1.050 1.00 0.00 63 GLN A N 5
ATOM 7189 C CA . GLN A 1 63 ? -17.782 12.552 -0.869 1.00 0.00 63 GLN A CA 5
ATOM 7190 C C . GLN A 1 63 ? -17.406 11.963 0.487 1.00 0.00 63 GLN A C 5
ATOM 7191 O O . GLN A 1 63 ? -16.358 11.334 0.634 1.00 0.00 63 GLN A O 5
ATOM 7205 N N . LYS A 1 64 ? -18.268 12.172 1.476 1.00 0.00 64 LYS A N 5
ATOM 7206 C CA . LYS A 1 64 ? -18.028 11.662 2.821 1.00 0.00 64 LYS A CA 5
ATOM 7207 C C . LYS A 1 64 ? -18.195 10.146 2.865 1.00 0.00 64 LYS A C 5
ATOM 7208 O O . LYS A 1 64 ? -17.354 9.437 3.418 1.00 0.00 64 LYS A O 5
ATOM 7227 N N . GLN A 1 65 ? -19.284 9.658 2.280 1.00 0.00 65 GLN A N 5
ATOM 7228 C CA . GLN A 1 65 ? -19.559 8.226 2.253 1.00 0.00 65 GLN A CA 5
ATOM 7229 C C . GLN A 1 65 ? -18.455 7.473 1.517 1.00 0.00 65 GLN A C 5
ATOM 7230 O O . GLN A 1 65 ? -17.896 6.507 2.036 1.00 0.00 65 GLN A O 5
ATOM 7244 N N . VAL A 1 66 ? -18.146 7.922 0.305 1.00 0.00 66 VAL A N 5
ATOM 7245 C CA . VAL A 1 66 ? -17.109 7.292 -0.503 1.00 0.00 66 VAL A CA 5
ATOM 7246 C C . VAL A 1 66 ? -15.799 7.187 0.270 1.00 0.00 66 VAL A C 5
ATOM 7247 O O . VAL A 1 66 ? -15.119 6.161 0.224 1.00 0.00 66 VAL A O 5
ATOM 7260 N N . TYR A 1 67 ? -15.450 8.254 0.980 1.00 0.00 67 TYR A N 5
ATOM 7261 C CA . TYR A 1 67 ? -14.220 8.284 1.761 1.00 0.00 67 TYR A CA 5
ATOM 7262 C C . TYR A 1 67 ? -14.233 7.203 2.838 1.00 0.00 67 TYR A C 5
ATOM 7263 O O . TYR A 1 67 ? -13.190 6.658 3.200 1.00 0.00 67 TYR A O 5
ATOM 7281 N N . LYS A 1 68 ? -15.422 6.898 3.347 1.00 0.00 68 LYS A N 5
ATOM 7282 C CA . LYS A 1 68 ? -15.574 5.881 4.381 1.00 0.00 68 LYS A CA 5
ATOM 7283 C C . LYS A 1 68 ? -15.523 4.481 3.779 1.00 0.00 68 LYS A C 5
ATOM 7284 O O . LYS A 1 68 ? -14.905 3.575 4.339 1.00 0.00 68 LYS A O 5
ATOM 7303 N N . LYS A 1 69 ? -16.174 4.310 2.633 1.00 0.00 69 LYS A N 5
ATOM 7304 C CA . LYS A 1 69 ? -16.201 3.021 1.952 1.00 0.00 69 LYS A CA 5
ATOM 7305 C C . LYS A 1 69 ? -14.804 2.623 1.485 1.00 0.00 69 LYS A C 5
ATOM 7306 O O . LYS A 1 69 ? -14.509 1.440 1.313 1.00 0.00 69 LYS A O 5
ATOM 7325 N N . LYS A 1 70 ? -13.947 3.618 1.282 1.00 0.00 70 LYS A N 5
ATOM 7326 C CA . LYS A 1 70 ? -12.581 3.373 0.838 1.00 0.00 70 LYS A CA 5
ATOM 7327 C C . LYS A 1 70 ? -11.687 2.990 2.013 1.00 0.00 70 LYS A C 5
ATOM 7328 O O . LYS A 1 70 ? -10.853 2.090 1.905 1.00 0.00 70 LYS A O 5
ATOM 7347 N N . THR A 1 71 ? -11.866 3.678 3.136 1.00 0.00 71 THR A N 5
ATOM 7348 C CA . THR A 1 71 ? -11.076 3.409 4.331 1.00 0.00 71 THR A CA 5
ATOM 7349 C C . THR A 1 71 ? -11.065 1.921 4.660 1.00 0.00 71 THR A C 5
ATOM 7350 O O . THR A 1 71 ? -10.023 1.358 4.994 1.00 0.00 71 THR A O 5
ATOM 7361 N N . GLU A 1 72 ? -12.230 1.289 4.562 1.00 0.00 72 GLU A N 5
ATOM 7362 C CA . GLU A 1 72 ? -12.353 -0.135 4.849 1.00 0.00 72 GLU A CA 5
ATOM 7363 C C . GLU A 1 72 ? -11.732 -0.971 3.733 1.00 0.00 72 GLU A C 5
ATOM 7364 O O . GLU A 1 72 ? -11.011 -1.934 3.992 1.00 0.00 72 GLU A O 5
ATOM 7376 N N . ALA A 1 73 ? -12.019 -0.595 2.491 1.00 0.00 73 ALA A N 5
ATOM 7377 C CA . ALA A 1 73 ? -11.489 -1.308 1.336 1.00 0.00 73 ALA A CA 5
ATOM 7378 C C . ALA A 1 73 ? -9.973 -1.168 1.253 1.00 0.00 73 ALA A C 5
ATOM 7379 O O . ALA A 1 73 ? -9.294 -2.007 0.661 1.00 0.00 73 ALA A O 5
ATOM 7386 N N . ALA A 1 74 ? -9.448 -0.103 1.849 1.00 0.00 74 ALA A N 5
ATOM 7387 C CA . ALA A 1 74 ? -8.011 0.146 1.844 1.00 0.00 74 ALA A CA 5
ATOM 7388 C C . ALA A 1 74 ? -7.347 -0.449 3.081 1.00 0.00 74 ALA A C 5
ATOM 7389 O O . ALA A 1 74 ? -6.228 -0.958 3.013 1.00 0.00 74 ALA A O 5
ATOM 7396 N N . LYS A 1 75 ? -8.042 -0.380 4.211 1.00 0.00 75 LYS A N 5
ATOM 7397 C CA . LYS A 1 75 ? -7.520 -0.911 5.464 1.00 0.00 75 LYS A CA 5
ATOM 7398 C C . LYS A 1 75 ? -7.478 -2.436 5.433 1.00 0.00 75 LYS A C 5
ATOM 7399 O O . LYS A 1 75 ? -6.446 -3.045 5.714 1.00 0.00 75 LYS A O 5
ATOM 7418 N N . LYS A 1 76 ? -8.606 -3.047 5.088 1.00 0.00 76 LYS A N 5
ATOM 7419 C CA . LYS A 1 76 ? -8.699 -4.500 5.017 1.00 0.00 76 LYS A CA 5
ATOM 7420 C C . LYS A 1 76 ? -7.594 -5.073 4.135 1.00 0.00 76 LYS A C 5
ATOM 7421 O O . LYS A 1 76 ? -6.891 -6.002 4.532 1.00 0.00 76 LYS A O 5
ATOM 7440 N N . GLU A 1 77 ? -7.448 -4.513 2.939 1.00 0.00 77 GLU A N 5
ATOM 7441 C CA . GLU A 1 77 ? -6.427 -4.969 2.002 1.00 0.00 77 GLU A CA 5
ATOM 7442 C C . GLU A 1 77 ? -5.028 -4.717 2.557 1.00 0.00 77 GLU A C 5
ATOM 7443 O O . GLU A 1 77 ? -4.124 -5.536 2.386 1.00 0.00 77 GLU A O 5
ATOM 7455 N N . TYR A 1 78 ? -4.857 -3.579 3.220 1.00 0.00 78 TYR A N 5
ATOM 7456 C CA . TYR A 1 78 ? -3.568 -3.217 3.798 1.00 0.00 78 TYR A CA 5
ATOM 7457 C C . TYR A 1 78 ? -3.086 -4.290 4.769 1.00 0.00 78 TYR A C 5
ATOM 7458 O O . TYR A 1 78 ? -1.891 -4.575 4.855 1.00 0.00 78 TYR A O 5
ATOM 7476 N N . LEU A 1 79 ? -4.025 -4.882 5.500 1.00 0.00 79 LEU A N 5
ATOM 7477 C CA . LEU A 1 79 ? -3.698 -5.924 6.466 1.00 0.00 79 LEU A CA 5
ATOM 7478 C C . LEU A 1 79 ? -3.266 -7.206 5.760 1.00 0.00 79 LEU A C 5
ATOM 7479 O O . LEU A 1 79 ? -2.307 -7.860 6.169 1.00 0.00 79 LEU A O 5
ATOM 7495 N N . LYS A 1 80 ? -3.980 -7.558 4.697 1.00 0.00 80 LYS A N 5
ATOM 7496 C CA . LYS A 1 80 ? -3.671 -8.759 3.930 1.00 0.00 80 LYS A CA 5
ATOM 7497 C C . LYS A 1 80 ? -2.282 -8.663 3.307 1.00 0.00 80 LYS A C 5
ATOM 7498 O O . LYS A 1 80 ? -1.495 -9.607 3.375 1.00 0.00 80 LYS A O 5
ATOM 7517 N N . GLN A 1 81 ? -1.988 -7.517 2.701 1.00 0.00 81 GLN A N 5
ATOM 7518 C CA . GLN A 1 81 ? -0.693 -7.299 2.067 1.00 0.00 81 GLN A CA 5
ATOM 7519 C C . GLN A 1 81 ? 0.433 -7.353 3.094 1.00 0.00 81 GLN A C 5
ATOM 7520 O O . GLN A 1 81 ? 1.474 -7.968 2.859 1.00 0.00 81 GLN A O 5
ATOM 7534 N N . LEU A 1 82 ? 0.218 -6.706 4.234 1.00 0.00 82 LEU A N 5
ATOM 7535 C CA . LEU A 1 82 ? 1.215 -6.679 5.299 1.00 0.00 82 LEU A CA 5
ATOM 7536 C C . LEU A 1 82 ? 1.480 -8.084 5.831 1.00 0.00 82 LEU A C 5
ATOM 7537 O O . LEU A 1 82 ? 2.610 -8.570 5.793 1.00 0.00 82 LEU A O 5
ATOM 7553 N N . ALA A 1 83 ? 0.430 -8.731 6.326 1.00 0.00 83 ALA A N 5
ATOM 7554 C CA . ALA A 1 83 ? 0.549 -10.082 6.862 1.00 0.00 83 ALA A CA 5
ATOM 7555 C C . ALA A 1 83 ? 1.515 -10.919 6.031 1.00 0.00 83 ALA A C 5
ATOM 7556 O O . ALA A 1 83 ? 2.172 -11.822 6.548 1.00 0.00 83 ALA A O 5
ATOM 7563 N N . ALA A 1 84 ? 1.594 -10.615 4.739 1.00 0.00 84 ALA A N 5
ATOM 7564 C CA . ALA A 1 84 ? 2.481 -11.340 3.837 1.00 0.00 84 ALA A CA 5
ATOM 7565 C C . ALA A 1 84 ? 3.925 -10.878 3.999 1.00 0.00 84 ALA A C 5
ATOM 7566 O O . ALA A 1 84 ? 4.837 -11.695 4.134 1.00 0.00 84 ALA A O 5
ATOM 7573 N N . TYR A 1 85 ? 4.127 -9.565 3.983 1.00 0.00 85 TYR A N 5
ATOM 7574 C CA . TYR A 1 85 ? 5.461 -8.995 4.125 1.00 0.00 85 TYR A CA 5
ATOM 7575 C C . TYR A 1 85 ? 6.263 -9.743 5.186 1.00 0.00 85 TYR A C 5
ATOM 7576 O O . TYR A 1 85 ? 7.474 -9.922 5.053 1.00 0.00 85 TYR A O 5
ATOM 7594 N N . ARG A 1 86 ? 5.578 -10.179 6.238 1.00 0.00 86 ARG A N 5
ATOM 7595 C CA . ARG A 1 86 ? 6.226 -10.907 7.322 1.00 0.00 86 ARG A CA 5
ATOM 7596 C C . ARG A 1 86 ? 6.600 -12.319 6.882 1.00 0.00 86 ARG A C 5
ATOM 7597 O O . ARG A 1 86 ? 7.677 -12.817 7.208 1.00 0.00 86 ARG A O 5
ATOM 7618 N N . ALA A 1 87 ? 5.702 -12.959 6.140 1.00 0.00 87 ALA A N 5
ATOM 7619 C CA . ALA A 1 87 ? 5.939 -14.313 5.653 1.00 0.00 87 ALA A CA 5
ATOM 7620 C C . ALA A 1 87 ? 7.342 -14.449 5.070 1.00 0.00 87 ALA A C 5
ATOM 7621 O O . ALA A 1 87 ? 7.970 -15.502 5.180 1.00 0.00 87 ALA A O 5
ATOM 7628 N N . SER A 1 88 ? 7.827 -13.378 4.450 1.00 0.00 88 SER A N 5
ATOM 7629 C CA . SER A 1 88 ? 9.154 -13.381 3.845 1.00 0.00 88 SER A CA 5
ATOM 7630 C C . SER A 1 88 ? 10.231 -13.148 4.900 1.00 0.00 88 SER A C 5
ATOM 7631 O O . SER A 1 88 ? 11.374 -13.580 4.743 1.00 0.00 88 SER A O 5
ATOM 7639 N N . LEU A 1 89 ? 9.860 -12.461 5.975 1.00 0.00 89 LEU A N 5
ATOM 7640 C CA . LEU A 1 89 ? 10.793 -12.170 7.057 1.00 0.00 89 LEU A CA 5
ATOM 7641 C C . LEU A 1 89 ? 11.022 -13.402 7.926 1.00 0.00 89 LEU A C 5
ATOM 7642 O O . LEU A 1 89 ? 12.161 -13.757 8.231 1.00 0.00 89 LEU A O 5
ATOM 7658 N N . VAL A 1 90 ? 9.932 -14.053 8.320 1.00 0.00 90 VAL A N 5
ATOM 7659 C CA . VAL A 1 90 ? 10.013 -15.248 9.151 1.00 0.00 90 VAL A CA 5
ATOM 7660 C C . VAL A 1 90 ? 10.568 -16.429 8.362 1.00 0.00 90 VAL A C 5
ATOM 7661 O O . VAL A 1 90 ? 10.891 -16.303 7.181 1.00 0.00 90 VAL A O 5
ATOM 7674 N N . SER A 1 91 ? 10.674 -17.577 9.023 1.00 0.00 91 SER A N 5
ATOM 7675 C CA . SER A 1 91 ? 11.193 -18.781 8.384 1.00 0.00 91 SER A CA 5
ATOM 7676 C C . SER A 1 91 ? 10.628 -20.034 9.046 1.00 0.00 91 SER A C 5
ATOM 7677 O O . SER A 1 91 ? 11.359 -20.811 9.661 1.00 0.00 91 SER A O 5
ATOM 7685 N N . LYS A 1 92 ? 9.319 -20.225 8.917 1.00 0.00 92 LYS A N 5
ATOM 7686 C CA . LYS A 1 92 ? 8.652 -21.383 9.500 1.00 0.00 92 LYS A CA 5
ATOM 7687 C C . LYS A 1 92 ? 7.219 -21.498 8.993 1.00 0.00 92 LYS A C 5
ATOM 7688 O O . LYS A 1 92 ? 6.766 -22.582 8.626 1.00 0.00 92 LYS A O 5
ATOM 7707 N N . SER A 1 93 ? 6.510 -20.374 8.974 1.00 0.00 93 SER A N 5
ATOM 7708 C CA . SER A 1 93 ? 5.127 -20.350 8.514 1.00 0.00 93 SER A CA 5
ATOM 7709 C C . SER A 1 93 ? 5.061 -20.346 6.989 1.00 0.00 93 SER A C 5
ATOM 7710 O O . SER A 1 93 ? 6.089 -20.380 6.313 1.00 0.00 93 SER A O 5
ATOM 7718 N N . TYR A 1 94 ? 3.846 -20.304 6.456 1.00 0.00 94 TYR A N 5
ATOM 7719 C CA . TYR A 1 94 ? 3.644 -20.298 5.012 1.00 0.00 94 TYR A CA 5
ATOM 7720 C C . TYR A 1 94 ? 2.453 -19.424 4.631 1.00 0.00 94 TYR A C 5
ATOM 7721 O O . TYR A 1 94 ? 1.796 -18.839 5.493 1.00 0.00 94 TYR A O 5
ATOM 7739 N N . THR A 1 95 ? 2.179 -19.340 3.333 1.00 0.00 95 THR A N 5
ATOM 7740 C CA . THR A 1 95 ? 1.068 -18.539 2.836 1.00 0.00 95 THR A CA 5
ATOM 7741 C C . THR A 1 95 ? -0.008 -19.418 2.212 1.00 0.00 95 THR A C 5
ATOM 7742 O O . THR A 1 95 ? -1.166 -19.392 2.631 1.00 0.00 95 THR A O 5
ATOM 7753 N N . ASP A 1 96 ? 0.379 -20.198 1.208 1.00 0.00 96 ASP A N 5
ATOM 7754 C CA . ASP A 1 96 ? -0.553 -21.088 0.527 1.00 0.00 96 ASP A CA 5
ATOM 7755 C C . ASP A 1 96 ? 0.193 -22.093 -0.344 1.00 0.00 96 ASP A C 5
ATOM 7756 O O . ASP A 1 96 ? 1.398 -21.967 -0.562 1.00 0.00 96 ASP A O 5
ATOM 7765 N N . SER A 1 97 ? -0.531 -23.092 -0.840 1.00 0.00 97 SER A N 5
ATOM 7766 C CA . SER A 1 97 ? 0.064 -24.122 -1.683 1.00 0.00 97 SER A CA 5
ATOM 7767 C C . SER A 1 97 ? -0.771 -24.343 -2.941 1.00 0.00 97 SER A C 5
ATOM 7768 O O . SER A 1 97 ? -0.256 -24.299 -4.057 1.00 0.00 97 SER A O 5
ATOM 7776 N N . GLY A 1 98 ? -2.066 -24.582 -2.750 1.00 0.00 98 GLY A N 5
ATOM 7777 C CA . GLY A 1 98 ? -2.952 -24.807 -3.876 1.00 0.00 98 GLY A CA 5
ATOM 7778 C C . GLY A 1 98 ? -4.179 -25.612 -3.497 1.00 0.00 98 GLY A C 5
ATOM 7779 O O . GLY A 1 98 ? -4.222 -26.832 -3.658 1.00 0.00 98 GLY A O 5
ATOM 7783 N N . PRO A 1 99 ? -5.206 -24.923 -2.978 1.00 0.00 99 PRO A N 5
ATOM 7784 C CA . PRO A 1 99 ? -6.459 -25.562 -2.562 1.00 0.00 99 PRO A CA 5
ATOM 7785 C C . PRO A 1 99 ? -7.271 -26.071 -3.748 1.00 0.00 99 PRO A C 5
ATOM 7786 O O . PRO A 1 99 ? -6.987 -25.735 -4.898 1.00 0.00 99 PRO A O 5
ATOM 7797 N N . SER A 1 100 ? -8.284 -26.882 -3.461 1.00 0.00 100 SER A N 5
ATOM 7798 C CA . SER A 1 100 ? -9.136 -27.440 -4.504 1.00 0.00 100 SER A CA 5
ATOM 7799 C C . SER A 1 100 ? -10.591 -27.029 -4.296 1.00 0.00 100 SER A C 5
ATOM 7800 O O . SER A 1 100 ? -10.874 -25.997 -3.687 1.00 0.00 100 SER A O 5
ATOM 7808 N N . SER A 1 101 ? -11.508 -27.844 -4.806 1.00 0.00 101 SER A N 5
ATOM 7809 C CA . SER A 1 101 ? -12.934 -27.564 -4.680 1.00 0.00 101 SER A CA 5
ATOM 7810 C C . SER A 1 101 ? -13.686 -28.792 -4.175 1.00 0.00 101 SER A C 5
ATOM 7811 O O . SER A 1 101 ? -14.900 -28.753 -3.980 1.00 0.00 101 SER A O 5
ATOM 7819 N N . GLY A 1 102 ? -12.954 -29.882 -3.966 1.00 0.00 102 GLY A N 5
ATOM 7820 C CA . GLY A 1 102 ? -13.568 -31.107 -3.486 1.00 0.00 102 GLY A CA 5
ATOM 7821 C C . GLY A 1 102 ? -12.571 -32.241 -3.354 1.00 0.00 102 GLY A C 5
ATOM 7822 O O . GLY A 1 102 ? -11.827 -32.312 -2.375 1.00 0.00 102 GLY A O 5
ATOM 7826 N N . GLY A 1 1 ? 10.095 36.846 -5.478 1.00 0.00 1 GLY A N 6
ATOM 7827 C CA . GLY A 1 1 ? 9.539 37.072 -4.157 1.00 0.00 1 GLY A CA 6
ATOM 7828 C C . GLY A 1 1 ? 10.413 36.505 -3.056 1.00 0.00 1 GLY A C 6
ATOM 7829 O O . GLY A 1 1 ? 11.343 35.744 -3.322 1.00 0.00 1 GLY A O 6
ATOM 7833 N N . SER A 1 2 ? 10.114 36.877 -1.815 1.00 0.00 2 SER A N 6
ATOM 7834 C CA . SER A 1 2 ? 10.882 36.405 -0.669 1.00 0.00 2 SER A CA 6
ATOM 7835 C C . SER A 1 2 ? 10.218 35.187 -0.034 1.00 0.00 2 SER A C 6
ATOM 7836 O O . SER A 1 2 ? 8.997 35.037 -0.083 1.00 0.00 2 SER A O 6
ATOM 7844 N N . SER A 1 3 ? 11.030 34.321 0.563 1.00 0.00 3 SER A N 6
ATOM 7845 C CA . SER A 1 3 ? 10.523 33.114 1.205 1.00 0.00 3 SER A CA 6
ATOM 7846 C C . SER A 1 3 ? 11.603 32.460 2.062 1.00 0.00 3 SER A C 6
ATOM 7847 O O . SER A 1 3 ? 11.347 32.041 3.190 1.00 0.00 3 SER A O 6
ATOM 7855 N N . GLY A 1 4 ? 12.812 32.376 1.516 1.00 0.00 4 GLY A N 6
ATOM 7856 C CA . GLY A 1 4 ? 13.913 31.771 2.243 1.00 0.00 4 GLY A CA 6
ATOM 7857 C C . GLY A 1 4 ? 13.601 30.360 2.700 1.00 0.00 4 GLY A C 6
ATOM 7858 O O . GLY A 1 4 ? 12.702 29.712 2.165 1.00 0.00 4 GLY A O 6
ATOM 7862 N N . SER A 1 5 ? 14.347 29.882 3.691 1.00 0.00 5 SER A N 6
ATOM 7863 C CA . SER A 1 5 ? 14.149 28.536 4.216 1.00 0.00 5 SER A CA 6
ATOM 7864 C C . SER A 1 5 ? 14.329 27.493 3.118 1.00 0.00 5 SER A C 6
ATOM 7865 O O . SER A 1 5 ? 14.152 27.783 1.935 1.00 0.00 5 SER A O 6
ATOM 7873 N N . SER A 1 6 ? 14.683 26.276 3.519 1.00 0.00 6 SER A N 6
ATOM 7874 C CA . SER A 1 6 ? 14.892 25.189 2.570 1.00 0.00 6 SER A CA 6
ATOM 7875 C C . SER A 1 6 ? 15.214 23.887 3.297 1.00 0.00 6 SER A C 6
ATOM 7876 O O . SER A 1 6 ? 15.916 23.884 4.307 1.00 0.00 6 SER A O 6
ATOM 7884 N N . GLY A 1 7 ? 14.694 22.780 2.775 1.00 0.00 7 GLY A N 6
ATOM 7885 C CA . GLY A 1 7 ? 14.936 21.486 3.387 1.00 0.00 7 GLY A CA 6
ATOM 7886 C C . GLY A 1 7 ? 15.247 20.411 2.365 1.00 0.00 7 GLY A C 6
ATOM 7887 O O . GLY A 1 7 ? 15.390 20.696 1.176 1.00 0.00 7 GLY A O 6
ATOM 7891 N N . LYS A 1 8 ? 15.354 19.170 2.828 1.00 0.00 8 LYS A N 6
ATOM 7892 C CA . LYS A 1 8 ? 15.651 18.047 1.947 1.00 0.00 8 LYS A CA 6
ATOM 7893 C C . LYS A 1 8 ? 15.260 16.725 2.600 1.00 0.00 8 LYS A C 6
ATOM 7894 O O . LYS A 1 8 ? 15.763 16.375 3.667 1.00 0.00 8 LYS A O 6
ATOM 7913 N N . LYS A 1 9 ? 14.360 15.994 1.951 1.00 0.00 9 LYS A N 6
ATOM 7914 C CA . LYS A 1 9 ? 13.903 14.708 2.466 1.00 0.00 9 LYS A CA 6
ATOM 7915 C C . LYS A 1 9 ? 14.609 13.556 1.759 1.00 0.00 9 LYS A C 6
ATOM 7916 O O . LYS A 1 9 ? 14.048 12.926 0.863 1.00 0.00 9 LYS A O 6
ATOM 7935 N N . LYS A 1 10 ? 15.844 13.285 2.168 1.00 0.00 10 LYS A N 6
ATOM 7936 C CA . LYS A 1 10 ? 16.628 12.207 1.576 1.00 0.00 10 LYS A CA 6
ATOM 7937 C C . LYS A 1 10 ? 16.447 10.911 2.359 1.00 0.00 10 LYS A C 6
ATOM 7938 O O . LYS A 1 10 ? 16.219 9.849 1.778 1.00 0.00 10 LYS A O 6
ATOM 7957 N N . LYS A 1 11 ? 16.550 11.004 3.680 1.00 0.00 11 LYS A N 6
ATOM 7958 C CA . LYS A 1 11 ? 16.395 9.839 4.544 1.00 0.00 11 LYS A CA 6
ATOM 7959 C C . LYS A 1 11 ? 15.307 8.910 4.016 1.00 0.00 11 LYS A C 6
ATOM 7960 O O . LYS A 1 11 ? 14.131 9.273 3.978 1.00 0.00 11 LYS A O 6
ATOM 7979 N N . LYS A 1 12 ? 15.706 7.710 3.610 1.00 0.00 12 LYS A N 6
ATOM 7980 C CA . LYS A 1 12 ? 14.765 6.727 3.086 1.00 0.00 12 LYS A CA 6
ATOM 7981 C C . LYS A 1 12 ? 15.452 5.383 2.859 1.00 0.00 12 LYS A C 6
ATOM 7982 O O . LYS A 1 12 ? 14.903 4.331 3.187 1.00 0.00 12 LYS A O 6
ATOM 8001 N N . LYS A 1 13 ? 16.655 5.427 2.298 1.00 0.00 13 LYS A N 6
ATOM 8002 C CA . LYS A 1 13 ? 17.419 4.214 2.030 1.00 0.00 13 LYS A CA 6
ATOM 8003 C C . LYS A 1 13 ? 16.617 3.246 1.165 1.00 0.00 13 LYS A C 6
ATOM 8004 O O . LYS A 1 13 ? 16.780 3.207 -0.054 1.00 0.00 13 LYS A O 6
ATOM 8023 N N . ASP A 1 14 ? 15.751 2.468 1.805 1.00 0.00 14 ASP A N 6
ATOM 8024 C CA . ASP A 1 14 ? 14.921 1.501 1.094 1.00 0.00 14 ASP A CA 6
ATOM 8025 C C . ASP A 1 14 ? 13.680 1.148 1.908 1.00 0.00 14 ASP A C 6
ATOM 8026 O O . ASP A 1 14 ? 13.715 1.067 3.136 1.00 0.00 14 ASP A O 6
ATOM 8035 N N . PRO A 1 15 ? 12.555 0.934 1.209 1.00 0.00 15 PRO A N 6
ATOM 8036 C CA . PRO A 1 15 ? 11.282 0.587 1.846 1.00 0.00 15 PRO A CA 6
ATOM 8037 C C . PRO A 1 15 ? 11.295 -0.817 2.442 1.00 0.00 15 PRO A C 6
ATOM 8038 O O . PRO A 1 15 ? 12.289 -1.535 2.340 1.00 0.00 15 PRO A O 6
ATOM 8049 N N . ASN A 1 16 ? 10.185 -1.202 3.063 1.00 0.00 16 ASN A N 6
ATOM 8050 C CA . ASN A 1 16 ? 10.070 -2.520 3.675 1.00 0.00 16 ASN A CA 6
ATOM 8051 C C . ASN A 1 16 ? 8.655 -2.757 4.195 1.00 0.00 16 ASN A C 6
ATOM 8052 O O . ASN A 1 16 ? 7.933 -3.614 3.688 1.00 0.00 16 ASN A O 6
ATOM 8063 N N . GLU A 1 17 ? 8.268 -1.991 5.210 1.00 0.00 17 GLU A N 6
ATOM 8064 C CA . GLU A 1 17 ? 6.940 -2.118 5.798 1.00 0.00 17 GLU A CA 6
ATOM 8065 C C . GLU A 1 17 ? 5.921 -1.285 5.026 1.00 0.00 17 GLU A C 6
ATOM 8066 O O . GLU A 1 17 ? 6.192 -0.161 4.604 1.00 0.00 17 GLU A O 6
ATOM 8078 N N . PRO A 1 18 ? 4.718 -1.849 4.836 1.00 0.00 18 PRO A N 6
ATOM 8079 C CA . PRO A 1 18 ? 3.634 -1.177 4.115 1.00 0.00 18 PRO A CA 6
ATOM 8080 C C . PRO A 1 18 ? 3.066 0.006 4.892 1.00 0.00 18 PRO A C 6
ATOM 8081 O O . PRO A 1 18 ? 3.228 0.095 6.108 1.00 0.00 18 PRO A O 6
ATOM 8092 N N . GLN A 1 19 ? 2.399 0.910 4.181 1.00 0.00 19 GLN A N 6
ATOM 8093 C CA . GLN A 1 19 ? 1.808 2.087 4.806 1.00 0.00 19 GLN A CA 6
ATOM 8094 C C . GLN A 1 19 ? 0.352 1.830 5.183 1.00 0.00 19 GLN A C 6
ATOM 8095 O O . GLN A 1 19 ? -0.401 1.227 4.418 1.00 0.00 19 GLN A O 6
ATOM 8109 N N . LYS A 1 20 ? -0.038 2.290 6.366 1.00 0.00 20 LYS A N 6
ATOM 8110 C CA . LYS A 1 20 ? -1.403 2.112 6.846 1.00 0.00 20 LYS A CA 6
ATOM 8111 C C . LYS A 1 20 ? -2.290 3.273 6.408 1.00 0.00 20 LYS A C 6
ATOM 8112 O O . LYS A 1 20 ? -1.903 4.440 6.474 1.00 0.00 20 LYS A O 6
ATOM 8131 N N . PRO A 1 21 ? -3.508 2.949 5.951 1.00 0.00 21 PRO A N 6
ATOM 8132 C CA . PRO A 1 21 ? -4.476 3.952 5.496 1.00 0.00 21 PRO A CA 6
ATOM 8133 C C . PRO A 1 21 ? -5.022 4.793 6.645 1.00 0.00 21 PRO A C 6
ATOM 8134 O O . PRO A 1 21 ? -4.847 4.453 7.815 1.00 0.00 21 PRO A O 6
ATOM 8145 N N . VAL A 1 22 ? -5.686 5.893 6.303 1.00 0.00 22 VAL A N 6
ATOM 8146 C CA . VAL A 1 22 ? -6.260 6.783 7.306 1.00 0.00 22 VAL A CA 6
ATOM 8147 C C . VAL A 1 22 ? -7.783 6.754 7.258 1.00 0.00 22 VAL A C 6
ATOM 8148 O O . VAL A 1 22 ? -8.376 6.404 6.238 1.00 0.00 22 VAL A O 6
ATOM 8161 N N . SER A 1 23 ? -8.412 7.126 8.369 1.00 0.00 23 SER A N 6
ATOM 8162 C CA . SER A 1 23 ? -9.867 7.140 8.455 1.00 0.00 23 SER A CA 6
ATOM 8163 C C . SER A 1 23 ? -10.470 7.968 7.324 1.00 0.00 23 SER A C 6
ATOM 8164 O O . SER A 1 23 ? -9.782 8.767 6.690 1.00 0.00 23 SER A O 6
ATOM 8172 N N . ALA A 1 24 ? -11.761 7.769 7.078 1.00 0.00 24 ALA A N 6
ATOM 8173 C CA . ALA A 1 24 ? -12.459 8.498 6.026 1.00 0.00 24 ALA A CA 6
ATOM 8174 C C . ALA A 1 24 ? -12.132 9.987 6.079 1.00 0.00 24 ALA A C 6
ATOM 8175 O O . ALA A 1 24 ? -11.555 10.539 5.143 1.00 0.00 24 ALA A O 6
ATOM 8182 N N . TYR A 1 25 ? -12.506 10.630 7.179 1.00 0.00 25 TYR A N 6
ATOM 8183 C CA . TYR A 1 25 ? -12.255 12.056 7.353 1.00 0.00 25 TYR A CA 6
ATOM 8184 C C . TYR A 1 25 ? -10.783 12.382 7.124 1.00 0.00 25 TYR A C 6
ATOM 8185 O O . TYR A 1 25 ? -10.439 13.484 6.698 1.00 0.00 25 TYR A O 6
ATOM 8203 N N . ALA A 1 26 ? -9.918 11.414 7.409 1.00 0.00 26 ALA A N 6
ATOM 8204 C CA . ALA A 1 26 ? -8.482 11.596 7.232 1.00 0.00 26 ALA A CA 6
ATOM 8205 C C . ALA A 1 26 ? -8.094 11.498 5.761 1.00 0.00 26 ALA A C 6
ATOM 8206 O O . ALA A 1 26 ? -7.214 12.221 5.291 1.00 0.00 26 ALA A O 6
ATOM 8213 N N . LEU A 1 27 ? -8.755 10.600 5.038 1.00 0.00 27 LEU A N 6
ATOM 8214 C CA . LEU A 1 27 ? -8.478 10.407 3.619 1.00 0.00 27 LEU A CA 6
ATOM 8215 C C . LEU A 1 27 ? -8.652 11.712 2.848 1.00 0.00 27 LEU A C 6
ATOM 8216 O O . LEU A 1 27 ? -8.013 11.926 1.817 1.00 0.00 27 LEU A O 6
ATOM 8232 N N . PHE A 1 28 ? -9.520 12.581 3.354 1.00 0.00 28 PHE A N 6
ATOM 8233 C CA . PHE A 1 28 ? -9.777 13.866 2.714 1.00 0.00 28 PHE A CA 6
ATOM 8234 C C . PHE A 1 28 ? -8.802 14.928 3.214 1.00 0.00 28 PHE A C 6
ATOM 8235 O O . PHE A 1 28 ? -8.633 15.975 2.589 1.00 0.00 28 PHE A O 6
ATOM 8252 N N . PHE A 1 29 ? -8.164 14.650 4.346 1.00 0.00 29 PHE A N 6
ATOM 8253 C CA . PHE A 1 29 ? -7.207 15.581 4.932 1.00 0.00 29 PHE A CA 6
ATOM 8254 C C . PHE A 1 29 ? -5.893 15.570 4.157 1.00 0.00 29 PHE A C 6
ATOM 8255 O O . PHE A 1 29 ? -5.379 16.620 3.770 1.00 0.00 29 PHE A O 6
ATOM 8272 N N . ARG A 1 30 ? -5.354 14.376 3.935 1.00 0.00 30 ARG A N 6
ATOM 8273 C CA . ARG A 1 30 ? -4.099 14.227 3.208 1.00 0.00 30 ARG A CA 6
ATOM 8274 C C . ARG A 1 30 ? -4.257 14.664 1.755 1.00 0.00 30 ARG A C 6
ATOM 8275 O O . ARG A 1 30 ? -3.275 14.966 1.077 1.00 0.00 30 ARG A O 6
ATOM 8296 N N . ASP A 1 31 ? -5.499 14.693 1.283 1.00 0.00 31 ASP A N 6
ATOM 8297 C CA . ASP A 1 31 ? -5.786 15.094 -0.089 1.00 0.00 31 ASP A CA 6
ATOM 8298 C C . ASP A 1 31 ? -5.841 16.613 -0.212 1.00 0.00 31 ASP A C 6
ATOM 8299 O O . ASP A 1 31 ? -5.347 17.188 -1.183 1.00 0.00 31 ASP A O 6
ATOM 8308 N N . THR A 1 32 ? -6.446 17.260 0.779 1.00 0.00 32 THR A N 6
ATOM 8309 C CA . THR A 1 32 ? -6.568 18.713 0.782 1.00 0.00 32 THR A CA 6
ATOM 8310 C C . THR A 1 32 ? -5.286 19.371 1.277 1.00 0.00 32 THR A C 6
ATOM 8311 O O . THR A 1 32 ? -4.737 20.253 0.617 1.00 0.00 32 THR A O 6
ATOM 8322 N N . GLN A 1 33 ? -4.814 18.937 2.441 1.00 0.00 33 GLN A N 6
ATOM 8323 C CA . GLN A 1 33 ? -3.595 19.485 3.023 1.00 0.00 33 GLN A CA 6
ATOM 8324 C C . GLN A 1 33 ? -2.590 19.853 1.937 1.00 0.00 33 GLN A C 6
ATOM 8325 O O . GLN A 1 33 ? -2.077 20.971 1.905 1.00 0.00 33 GLN A O 6
ATOM 8339 N N . ALA A 1 34 ? -2.313 18.904 1.048 1.00 0.00 34 ALA A N 6
ATOM 8340 C CA . ALA A 1 34 ? -1.371 19.129 -0.041 1.00 0.00 34 ALA A CA 6
ATOM 8341 C C . ALA A 1 34 ? -1.721 20.394 -0.817 1.00 0.00 34 ALA A C 6
ATOM 8342 O O . ALA A 1 34 ? -0.864 21.245 -1.054 1.00 0.00 34 ALA A O 6
ATOM 8349 N N . ALA A 1 35 ? -2.984 20.511 -1.212 1.00 0.00 35 ALA A N 6
ATOM 8350 C CA . ALA A 1 35 ? -3.447 21.673 -1.960 1.00 0.00 35 ALA A CA 6
ATOM 8351 C C . ALA A 1 35 ? -3.444 22.924 -1.088 1.00 0.00 35 ALA A C 6
ATOM 8352 O O . ALA A 1 35 ? -3.223 24.032 -1.578 1.00 0.00 35 ALA A O 6
ATOM 8359 N N . ILE A 1 36 ? -3.692 22.739 0.204 1.00 0.00 36 ILE A N 6
ATOM 8360 C CA . ILE A 1 36 ? -3.718 23.854 1.143 1.00 0.00 36 ILE A CA 6
ATOM 8361 C C . ILE A 1 36 ? -2.365 24.555 1.201 1.00 0.00 36 ILE A C 6
ATOM 8362 O O . ILE A 1 36 ? -2.259 25.749 0.924 1.00 0.00 36 ILE A O 6
ATOM 8378 N N . LYS A 1 37 ? -1.331 23.803 1.563 1.00 0.00 37 LYS A N 6
ATOM 8379 C CA . LYS A 1 37 ? 0.018 24.349 1.655 1.00 0.00 37 LYS A CA 6
ATOM 8380 C C . LYS A 1 37 ? 0.453 24.953 0.323 1.00 0.00 37 LYS A C 6
ATOM 8381 O O . LYS A 1 37 ? 0.998 26.054 0.279 1.00 0.00 37 LYS A O 6
ATOM 8400 N N . GLY A 1 38 ? 0.206 24.224 -0.761 1.00 0.00 38 GLY A N 6
ATOM 8401 C CA . GLY A 1 38 ? 0.577 24.704 -2.079 1.00 0.00 38 GLY A CA 6
ATOM 8402 C C . GLY A 1 38 ? 0.115 26.126 -2.329 1.00 0.00 38 GLY A C 6
ATOM 8403 O O . GLY A 1 38 ? 0.780 26.887 -3.031 1.00 0.00 38 GLY A O 6
ATOM 8407 N N . GLN A 1 39 ? -1.029 26.484 -1.754 1.00 0.00 39 GLN A N 6
ATOM 8408 C CA . GLN A 1 39 ? -1.581 27.824 -1.921 1.00 0.00 39 GLN A CA 6
ATOM 8409 C C . GLN A 1 39 ? -1.221 28.712 -0.735 1.00 0.00 39 GLN A C 6
ATOM 8410 O O . GLN A 1 39 ? -1.199 29.937 -0.849 1.00 0.00 39 GLN A O 6
ATOM 8424 N N . ASN A 1 40 ? -0.938 28.086 0.403 1.00 0.00 40 ASN A N 6
ATOM 8425 C CA . ASN A 1 40 ? -0.580 28.821 1.611 1.00 0.00 40 ASN A CA 6
ATOM 8426 C C . ASN A 1 40 ? 0.373 28.007 2.480 1.00 0.00 40 ASN A C 6
ATOM 8427 O O . ASN A 1 40 ? -0.027 27.371 3.456 1.00 0.00 40 ASN A O 6
ATOM 8438 N N . PRO A 1 41 ? 1.665 28.025 2.120 1.00 0.00 41 PRO A N 6
ATOM 8439 C CA . PRO A 1 41 ? 2.702 27.294 2.854 1.00 0.00 41 PRO A CA 6
ATOM 8440 C C . PRO A 1 41 ? 2.975 27.899 4.227 1.00 0.00 41 PRO A C 6
ATOM 8441 O O . PRO A 1 41 ? 3.336 27.192 5.167 1.00 0.00 41 PRO A O 6
ATOM 8452 N N . ASN A 1 42 ? 2.800 29.212 4.336 1.00 0.00 42 ASN A N 6
ATOM 8453 C CA . ASN A 1 42 ? 3.028 29.912 5.595 1.00 0.00 42 ASN A CA 6
ATOM 8454 C C . ASN A 1 42 ? 2.201 29.294 6.718 1.00 0.00 42 ASN A C 6
ATOM 8455 O O . ASN A 1 42 ? 2.595 29.328 7.884 1.00 0.00 42 ASN A O 6
ATOM 8466 N N . ALA A 1 43 ? 1.053 28.728 6.359 1.00 0.00 43 ALA A N 6
ATOM 8467 C CA . ALA A 1 43 ? 0.173 28.100 7.336 1.00 0.00 43 ALA A CA 6
ATOM 8468 C C . ALA A 1 43 ? 0.791 26.821 7.890 1.00 0.00 43 ALA A C 6
ATOM 8469 O O . ALA A 1 43 ? 0.933 25.827 7.177 1.00 0.00 43 ALA A O 6
ATOM 8476 N N . THR A 1 44 ? 1.159 26.853 9.167 1.00 0.00 44 THR A N 6
ATOM 8477 C CA . THR A 1 44 ? 1.765 25.697 9.817 1.00 0.00 44 THR A CA 6
ATOM 8478 C C . THR A 1 44 ? 0.786 24.531 9.888 1.00 0.00 44 THR A C 6
ATOM 8479 O O . THR A 1 44 ? -0.417 24.703 9.688 1.00 0.00 44 THR A O 6
ATOM 8490 N N . PHE A 1 45 ? 1.308 23.343 10.175 1.00 0.00 45 PHE A N 6
ATOM 8491 C CA . PHE A 1 45 ? 0.479 22.147 10.272 1.00 0.00 45 PHE A CA 6
ATOM 8492 C C . PHE A 1 45 ? -0.835 22.452 10.985 1.00 0.00 45 PHE A C 6
ATOM 8493 O O . PHE A 1 45 ? -1.906 22.041 10.539 1.00 0.00 45 PHE A O 6
ATOM 8510 N N . GLY A 1 46 ? -0.745 23.177 12.096 1.00 0.00 46 GLY A N 6
ATOM 8511 C CA . GLY A 1 46 ? -1.932 23.525 12.853 1.00 0.00 46 GLY A CA 6
ATOM 8512 C C . GLY A 1 46 ? -2.954 24.272 12.019 1.00 0.00 46 GLY A C 6
ATOM 8513 O O . GLY A 1 46 ? -4.146 23.968 12.068 1.00 0.00 46 GLY A O 6
ATOM 8517 N N . GLU A 1 47 ? -2.487 25.252 11.252 1.00 0.00 47 GLU A N 6
ATOM 8518 C CA . GLU A 1 47 ? -3.370 26.045 10.405 1.00 0.00 47 GLU A CA 6
ATOM 8519 C C . GLU A 1 47 ? -4.009 25.179 9.323 1.00 0.00 47 GLU A C 6
ATOM 8520 O O . GLU A 1 47 ? -5.230 25.030 9.272 1.00 0.00 47 GLU A O 6
ATOM 8532 N N . VAL A 1 48 ? -3.175 24.610 8.459 1.00 0.00 48 VAL A N 6
ATOM 8533 C CA . VAL A 1 48 ? -3.657 23.758 7.378 1.00 0.00 48 VAL A CA 6
ATOM 8534 C C . VAL A 1 48 ? -4.733 22.798 7.873 1.00 0.00 48 VAL A C 6
ATOM 8535 O O . VAL A 1 48 ? -5.711 22.532 7.174 1.00 0.00 48 VAL A O 6
ATOM 8548 N N . SER A 1 49 ? -4.546 22.282 9.084 1.00 0.00 49 SER A N 6
ATOM 8549 C CA . SER A 1 49 ? -5.500 21.348 9.672 1.00 0.00 49 SER A CA 6
ATOM 8550 C C . SER A 1 49 ? -6.783 22.067 10.079 1.00 0.00 49 SER A C 6
ATOM 8551 O O . SER A 1 49 ? -7.874 21.721 9.625 1.00 0.00 49 SER A O 6
ATOM 8559 N N . LYS A 1 50 ? -6.644 23.070 10.940 1.00 0.00 50 LYS A N 6
ATOM 8560 C CA . LYS A 1 50 ? -7.789 23.840 11.410 1.00 0.00 50 LYS A CA 6
ATOM 8561 C C . LYS A 1 50 ? -8.691 24.239 10.246 1.00 0.00 50 LYS A C 6
ATOM 8562 O O . LYS A 1 50 ? -9.878 24.508 10.432 1.00 0.00 50 LYS A O 6
ATOM 8581 N N . ILE A 1 51 ? -8.121 24.273 9.046 1.00 0.00 51 ILE A N 6
ATOM 8582 C CA . ILE A 1 51 ? -8.874 24.636 7.853 1.00 0.00 51 ILE A CA 6
ATOM 8583 C C . ILE A 1 51 ? -9.643 23.440 7.303 1.00 0.00 51 ILE A C 6
ATOM 8584 O O . ILE A 1 51 ? -10.833 23.538 7.002 1.00 0.00 51 ILE A O 6
ATOM 8600 N N . VAL A 1 52 ? -8.956 22.309 7.175 1.00 0.00 52 VAL A N 6
ATOM 8601 C CA . VAL A 1 52 ? -9.574 21.092 6.664 1.00 0.00 52 VAL A CA 6
ATOM 8602 C C . VAL A 1 52 ? -10.799 20.710 7.488 1.00 0.00 52 VAL A C 6
ATOM 8603 O O . VAL A 1 52 ? -11.851 20.382 6.939 1.00 0.00 52 VAL A O 6
ATOM 8616 N N . ALA A 1 53 ? -10.656 20.757 8.808 1.00 0.00 53 ALA A N 6
ATOM 8617 C CA . ALA A 1 53 ? -11.751 20.419 9.708 1.00 0.00 53 ALA A CA 6
ATOM 8618 C C . ALA A 1 53 ? -13.029 21.153 9.317 1.00 0.00 53 ALA A C 6
ATOM 8619 O O . ALA A 1 53 ? -14.130 20.619 9.455 1.00 0.00 53 ALA A O 6
ATOM 8626 N N . SER A 1 54 ? -12.876 22.380 8.829 1.00 0.00 54 SER A N 6
ATOM 8627 C CA . SER A 1 54 ? -14.019 23.189 8.423 1.00 0.00 54 SER A CA 6
ATOM 8628 C C . SER A 1 54 ? -14.503 22.786 7.033 1.00 0.00 54 SER A C 6
ATOM 8629 O O . SER A 1 54 ? -15.671 22.971 6.693 1.00 0.00 54 SER A O 6
ATOM 8637 N N . MET A 1 55 ? -13.595 22.234 6.234 1.00 0.00 55 MET A N 6
ATOM 8638 C CA . MET A 1 55 ? -13.929 21.804 4.882 1.00 0.00 55 MET A CA 6
ATOM 8639 C C . MET A 1 55 ? -14.723 20.501 4.906 1.00 0.00 55 MET A C 6
ATOM 8640 O O . MET A 1 55 ? -15.789 20.402 4.299 1.00 0.00 55 MET A O 6
ATOM 8654 N N . TRP A 1 56 ? -14.196 19.506 5.610 1.00 0.00 56 TRP A N 6
ATOM 8655 C CA . TRP A 1 56 ? -14.857 18.210 5.713 1.00 0.00 56 TRP A CA 6
ATOM 8656 C C . TRP A 1 56 ? -16.233 18.349 6.354 1.00 0.00 56 TRP A C 6
ATOM 8657 O O . TRP A 1 56 ? -17.187 17.687 5.947 1.00 0.00 56 TRP A O 6
ATOM 8678 N N . ASP A 1 57 ? -16.328 19.214 7.358 1.00 0.00 57 ASP A N 6
ATOM 8679 C CA . ASP A 1 57 ? -17.589 19.441 8.055 1.00 0.00 57 ASP A CA 6
ATOM 8680 C C . ASP A 1 57 ? -18.647 19.986 7.100 1.00 0.00 57 ASP A C 6
ATOM 8681 O O . ASP A 1 57 ? -19.825 20.070 7.446 1.00 0.00 57 ASP A O 6
ATOM 8690 N N . GLY A 1 58 ? -18.217 20.357 5.898 1.00 0.00 58 GLY A N 6
ATOM 8691 C CA . GLY A 1 58 ? -19.139 20.891 4.913 1.00 0.00 58 GLY A CA 6
ATOM 8692 C C . GLY A 1 58 ? -19.042 20.175 3.580 1.00 0.00 58 GLY A C 6
ATOM 8693 O O . GLY A 1 58 ? -19.328 20.757 2.532 1.00 0.00 58 GLY A O 6
ATOM 8697 N N . LEU A 1 59 ? -18.635 18.911 3.617 1.00 0.00 59 LEU A N 6
ATOM 8698 C CA . LEU A 1 59 ? -18.498 18.116 2.402 1.00 0.00 59 LEU A CA 6
ATOM 8699 C C . LEU A 1 59 ? -19.829 17.476 2.018 1.00 0.00 59 LEU A C 6
ATOM 8700 O O . LEU A 1 59 ? -20.714 17.309 2.855 1.00 0.00 59 LEU A O 6
ATOM 8716 N N . GLY A 1 60 ? -19.961 17.117 0.744 1.00 0.00 60 GLY A N 6
ATOM 8717 C CA . GLY A 1 60 ? -21.185 16.497 0.272 1.00 0.00 60 GLY A CA 6
ATOM 8718 C C . GLY A 1 60 ? -21.362 15.086 0.799 1.00 0.00 60 GLY A C 6
ATOM 8719 O O . GLY A 1 60 ? -20.395 14.334 0.910 1.00 0.00 60 GLY A O 6
ATOM 8723 N N . GLU A 1 61 ? -22.600 14.729 1.126 1.00 0.00 61 GLU A N 6
ATOM 8724 C CA . GLU A 1 61 ? -22.898 13.400 1.646 1.00 0.00 61 GLU A CA 6
ATOM 8725 C C . GLU A 1 61 ? -22.341 12.318 0.727 1.00 0.00 61 GLU A C 6
ATOM 8726 O O . GLU A 1 61 ? -22.092 11.192 1.157 1.00 0.00 61 GLU A O 6
ATOM 8738 N N . GLU A 1 62 ? -22.148 12.668 -0.541 1.00 0.00 62 GLU A N 6
ATOM 8739 C CA . GLU A 1 62 ? -21.621 11.726 -1.521 1.00 0.00 62 GLU A CA 6
ATOM 8740 C C . GLU A 1 62 ? -20.107 11.589 -1.386 1.00 0.00 62 GLU A C 6
ATOM 8741 O O . GLU A 1 62 ? -19.545 10.526 -1.644 1.00 0.00 62 GLU A O 6
ATOM 8753 N N . GLN A 1 63 ? -19.455 12.674 -0.981 1.00 0.00 63 GLN A N 6
ATOM 8754 C CA . GLN A 1 63 ? -18.007 12.676 -0.812 1.00 0.00 63 GLN A CA 6
ATOM 8755 C C . GLN A 1 63 ? -17.611 12.024 0.509 1.00 0.00 63 GLN A C 6
ATOM 8756 O O . GLN A 1 63 ? -16.556 11.399 0.613 1.00 0.00 63 GLN A O 6
ATOM 8770 N N . LYS A 1 64 ? -18.465 12.174 1.516 1.00 0.00 64 LYS A N 6
ATOM 8771 C CA . LYS A 1 64 ? -18.206 11.599 2.830 1.00 0.00 64 LYS A CA 6
ATOM 8772 C C . LYS A 1 64 ? -18.405 10.087 2.812 1.00 0.00 64 LYS A C 6
ATOM 8773 O O . LYS A 1 64 ? -17.598 9.340 3.364 1.00 0.00 64 LYS A O 6
ATOM 8792 N N . GLN A 1 65 ? -19.484 9.645 2.174 1.00 0.00 65 GLN A N 6
ATOM 8793 C CA . GLN A 1 65 ? -19.787 8.221 2.084 1.00 0.00 65 GLN A CA 6
ATOM 8794 C C . GLN A 1 65 ? -18.690 7.477 1.329 1.00 0.00 65 GLN A C 6
ATOM 8795 O O . GLN A 1 65 ? -18.248 6.408 1.750 1.00 0.00 65 GLN A O 6
ATOM 8809 N N . VAL A 1 66 ? -18.255 8.050 0.212 1.00 0.00 66 VAL A N 6
ATOM 8810 C CA . VAL A 1 66 ? -17.208 7.442 -0.602 1.00 0.00 66 VAL A CA 6
ATOM 8811 C C . VAL A 1 66 ? -15.900 7.337 0.174 1.00 0.00 66 VAL A C 6
ATOM 8812 O O . VAL A 1 66 ? -15.175 6.349 0.059 1.00 0.00 66 VAL A O 6
ATOM 8825 N N . TYR A 1 67 ? -15.605 8.362 0.965 1.00 0.00 67 TYR A N 6
ATOM 8826 C CA . TYR A 1 67 ? -14.382 8.387 1.760 1.00 0.00 67 TYR A CA 6
ATOM 8827 C C . TYR A 1 67 ? -14.414 7.312 2.841 1.00 0.00 67 TYR A C 6
ATOM 8828 O O . TYR A 1 67 ? -13.371 6.840 3.296 1.00 0.00 67 TYR A O 6
ATOM 8846 N N . LYS A 1 68 ? -15.618 6.928 3.249 1.00 0.00 68 LYS A N 6
ATOM 8847 C CA . LYS A 1 68 ? -15.789 5.907 4.276 1.00 0.00 68 LYS A CA 6
ATOM 8848 C C . LYS A 1 68 ? -15.656 4.509 3.681 1.00 0.00 68 LYS A C 6
ATOM 8849 O O . LYS A 1 68 ? -15.045 3.623 4.279 1.00 0.00 68 LYS A O 6
ATOM 8868 N N . LYS A 1 69 ? -16.232 4.317 2.499 1.00 0.00 69 LYS A N 6
ATOM 8869 C CA . LYS A 1 69 ? -16.176 3.027 1.820 1.00 0.00 69 LYS A CA 6
ATOM 8870 C C . LYS A 1 69 ? -14.742 2.674 1.440 1.00 0.00 69 LYS A C 6
ATOM 8871 O O . LYS A 1 69 ? -14.336 1.515 1.516 1.00 0.00 69 LYS A O 6
ATOM 8890 N N . LYS A 1 70 ? -13.978 3.682 1.032 1.00 0.00 70 LYS A N 6
ATOM 8891 C CA . LYS A 1 70 ? -12.587 3.480 0.643 1.00 0.00 70 LYS A CA 6
ATOM 8892 C C . LYS A 1 70 ? -11.748 3.029 1.835 1.00 0.00 70 LYS A C 6
ATOM 8893 O O . LYS A 1 70 ? -10.982 2.070 1.741 1.00 0.00 70 LYS A O 6
ATOM 8912 N N . THR A 1 71 ? -11.899 3.727 2.956 1.00 0.00 71 THR A N 6
ATOM 8913 C CA . THR A 1 71 ? -11.156 3.399 4.166 1.00 0.00 71 THR A CA 6
ATOM 8914 C C . THR A 1 71 ? -11.082 1.890 4.374 1.00 0.00 71 THR A C 6
ATOM 8915 O O . THR A 1 71 ? -9.997 1.324 4.497 1.00 0.00 71 THR A O 6
ATOM 8926 N N . GLU A 1 72 ? -12.244 1.245 4.411 1.00 0.00 72 GLU A N 6
ATOM 8927 C CA . GLU A 1 72 ? -12.310 -0.198 4.605 1.00 0.00 72 GLU A CA 6
ATOM 8928 C C . GLU A 1 72 ? -11.649 -0.933 3.442 1.00 0.00 72 GLU A C 6
ATOM 8929 O O . GLU A 1 72 ? -11.083 -2.012 3.617 1.00 0.00 72 GLU A O 6
ATOM 8941 N N . ALA A 1 73 ? -11.726 -0.341 2.255 1.00 0.00 73 ALA A N 6
ATOM 8942 C CA . ALA A 1 73 ? -11.134 -0.938 1.064 1.00 0.00 73 ALA A CA 6
ATOM 8943 C C . ALA A 1 73 ? -9.612 -0.874 1.116 1.00 0.00 73 ALA A C 6
ATOM 8944 O O . ALA A 1 73 ? -8.926 -1.766 0.617 1.00 0.00 73 ALA A O 6
ATOM 8951 N N . ALA A 1 74 ? -9.089 0.187 1.722 1.00 0.00 74 ALA A N 6
ATOM 8952 C CA . ALA A 1 74 ? -7.647 0.366 1.840 1.00 0.00 74 ALA A CA 6
ATOM 8953 C C . ALA A 1 74 ? -7.123 -0.243 3.137 1.00 0.00 74 ALA A C 6
ATOM 8954 O O . ALA A 1 74 ? -5.926 -0.496 3.276 1.00 0.00 74 ALA A O 6
ATOM 8961 N N . LYS A 1 75 ? -8.026 -0.475 4.083 1.00 0.00 75 LYS A N 6
ATOM 8962 C CA . LYS A 1 75 ? -7.655 -1.054 5.369 1.00 0.00 75 LYS A CA 6
ATOM 8963 C C . LYS A 1 75 ? -7.502 -2.568 5.260 1.00 0.00 75 LYS A C 6
ATOM 8964 O O . LYS A 1 75 ? -6.431 -3.115 5.526 1.00 0.00 75 LYS A O 6
ATOM 8983 N N . LYS A 1 76 ? -8.578 -3.240 4.865 1.00 0.00 76 LYS A N 6
ATOM 8984 C CA . LYS A 1 76 ? -8.563 -4.691 4.717 1.00 0.00 76 LYS A CA 6
ATOM 8985 C C . LYS A 1 76 ? -7.357 -5.142 3.899 1.00 0.00 76 LYS A C 6
ATOM 8986 O O . LYS A 1 76 ? -6.701 -6.127 4.237 1.00 0.00 76 LYS A O 6
ATOM 9005 N N . GLU A 1 77 ? -7.071 -4.414 2.824 1.00 0.00 77 GLU A N 6
ATOM 9006 C CA . GLU A 1 77 ? -5.943 -4.741 1.960 1.00 0.00 77 GLU A CA 6
ATOM 9007 C C . GLU A 1 77 ? -4.621 -4.567 2.701 1.00 0.00 77 GLU A C 6
ATOM 9008 O O . GLU A 1 77 ? -3.770 -5.457 2.693 1.00 0.00 77 GLU A O 6
ATOM 9020 N N . TYR A 1 78 ? -4.455 -3.415 3.341 1.00 0.00 78 TYR A N 6
ATOM 9021 C CA . TYR A 1 78 ? -3.236 -3.122 4.085 1.00 0.00 78 TYR A CA 6
ATOM 9022 C C . TYR A 1 78 ? -2.863 -4.285 4.999 1.00 0.00 78 TYR A C 6
ATOM 9023 O O . TYR A 1 78 ? -1.688 -4.626 5.142 1.00 0.00 78 TYR A O 6
ATOM 9041 N N . LEU A 1 79 ? -3.872 -4.891 5.616 1.00 0.00 79 LEU A N 6
ATOM 9042 C CA . LEU A 1 79 ? -3.652 -6.017 6.516 1.00 0.00 79 LEU A CA 6
ATOM 9043 C C . LEU A 1 79 ? -3.159 -7.240 5.749 1.00 0.00 79 LEU A C 6
ATOM 9044 O O . LEU A 1 79 ? -2.157 -7.854 6.115 1.00 0.00 79 LEU A O 6
ATOM 9060 N N . LYS A 1 80 ? -3.869 -7.587 4.681 1.00 0.00 80 LYS A N 6
ATOM 9061 C CA . LYS A 1 80 ? -3.504 -8.734 3.859 1.00 0.00 80 LYS A CA 6
ATOM 9062 C C . LYS A 1 80 ? -2.068 -8.609 3.358 1.00 0.00 80 LYS A C 6
ATOM 9063 O O . LYS A 1 80 ? -1.268 -9.533 3.506 1.00 0.00 80 LYS A O 6
ATOM 9082 N N . GLN A 1 81 ? -1.750 -7.462 2.768 1.00 0.00 81 GLN A N 6
ATOM 9083 C CA . GLN A 1 81 ? -0.410 -7.218 2.247 1.00 0.00 81 GLN A CA 6
ATOM 9084 C C . GLN A 1 81 ? 0.632 -7.321 3.355 1.00 0.00 81 GLN A C 6
ATOM 9085 O O . GLN A 1 81 ? 1.596 -8.080 3.247 1.00 0.00 81 GLN A O 6
ATOM 9099 N N . LEU A 1 82 ? 0.434 -6.552 4.420 1.00 0.00 82 LEU A N 6
ATOM 9100 C CA . LEU A 1 82 ? 1.357 -6.556 5.550 1.00 0.00 82 LEU A CA 6
ATOM 9101 C C . LEU A 1 82 ? 1.552 -7.970 6.088 1.00 0.00 82 LEU A C 6
ATOM 9102 O O . LEU A 1 82 ? 2.674 -8.387 6.372 1.00 0.00 82 LEU A O 6
ATOM 9118 N N . ALA A 1 83 ? 0.451 -8.703 6.225 1.00 0.00 83 ALA A N 6
ATOM 9119 C CA . ALA A 1 83 ? 0.502 -10.071 6.725 1.00 0.00 83 ALA A CA 6
ATOM 9120 C C . ALA A 1 83 ? 1.577 -10.879 6.006 1.00 0.00 83 ALA A C 6
ATOM 9121 O O . ALA A 1 83 ? 2.107 -11.847 6.550 1.00 0.00 83 ALA A O 6
ATOM 9128 N N . ALA A 1 84 ? 1.893 -10.475 4.780 1.00 0.00 84 ALA A N 6
ATOM 9129 C CA . ALA A 1 84 ? 2.905 -11.161 3.987 1.00 0.00 84 ALA A CA 6
ATOM 9130 C C . ALA A 1 84 ? 4.289 -10.568 4.231 1.00 0.00 84 ALA A C 6
ATOM 9131 O O . ALA A 1 84 ? 5.291 -11.283 4.226 1.00 0.00 84 ALA A O 6
ATOM 9138 N N . TYR A 1 85 ? 4.336 -9.257 4.442 1.00 0.00 85 TYR A N 6
ATOM 9139 C CA . TYR A 1 85 ? 5.597 -8.567 4.684 1.00 0.00 85 TYR A CA 6
ATOM 9140 C C . TYR A 1 85 ? 6.395 -9.261 5.784 1.00 0.00 85 TYR A C 6
ATOM 9141 O O . TYR A 1 85 ? 7.614 -9.405 5.685 1.00 0.00 85 TYR A O 6
ATOM 9159 N N . ARG A 1 86 ? 5.699 -9.689 6.831 1.00 0.00 86 ARG A N 6
ATOM 9160 C CA . ARG A 1 86 ? 6.341 -10.367 7.950 1.00 0.00 86 ARG A CA 6
ATOM 9161 C C . ARG A 1 86 ? 7.138 -11.576 7.469 1.00 0.00 86 ARG A C 6
ATOM 9162 O O . ARG A 1 86 ? 8.171 -11.919 8.042 1.00 0.00 86 ARG A O 6
ATOM 9183 N N . ALA A 1 87 ? 6.650 -12.217 6.412 1.00 0.00 87 ALA A N 6
ATOM 9184 C CA . ALA A 1 87 ? 7.317 -13.386 5.853 1.00 0.00 87 ALA A CA 6
ATOM 9185 C C . ALA A 1 87 ? 8.831 -13.210 5.860 1.00 0.00 87 ALA A C 6
ATOM 9186 O O . ALA A 1 87 ? 9.571 -14.129 6.210 1.00 0.00 87 ALA A O 6
ATOM 9193 N N . SER A 1 88 ? 9.286 -12.023 5.470 1.00 0.00 88 SER A N 6
ATOM 9194 C CA . SER A 1 88 ? 10.713 -11.728 5.428 1.00 0.00 88 SER A CA 6
ATOM 9195 C C . SER A 1 88 ? 11.253 -11.449 6.828 1.00 0.00 88 SER A C 6
ATOM 9196 O O . SER A 1 88 ? 12.428 -11.687 7.112 1.00 0.00 88 SER A O 6
ATOM 9204 N N . LEU A 1 89 ? 10.386 -10.945 7.699 1.00 0.00 89 LEU A N 6
ATOM 9205 C CA . LEU A 1 89 ? 10.774 -10.633 9.070 1.00 0.00 89 LEU A CA 6
ATOM 9206 C C . LEU A 1 89 ? 11.010 -11.909 9.872 1.00 0.00 89 LEU A C 6
ATOM 9207 O O . LEU A 1 89 ? 11.960 -11.998 10.650 1.00 0.00 89 LEU A O 6
ATOM 9223 N N . VAL A 1 90 ? 10.141 -12.895 9.676 1.00 0.00 90 VAL A N 6
ATOM 9224 C CA . VAL A 1 90 ? 10.258 -14.168 10.378 1.00 0.00 90 VAL A CA 6
ATOM 9225 C C . VAL A 1 90 ? 11.327 -15.050 9.744 1.00 0.00 90 VAL A C 6
ATOM 9226 O O . VAL A 1 90 ? 11.880 -14.717 8.695 1.00 0.00 90 VAL A O 6
ATOM 9239 N N . SER A 1 91 ? 11.615 -16.177 10.387 1.00 0.00 91 SER A N 6
ATOM 9240 C CA . SER A 1 91 ? 12.621 -17.106 9.888 1.00 0.00 91 SER A CA 6
ATOM 9241 C C . SER A 1 91 ? 12.059 -18.522 9.805 1.00 0.00 91 SER A C 6
ATOM 9242 O O . SER A 1 91 ? 12.326 -19.361 10.667 1.00 0.00 91 SER A O 6
ATOM 9250 N N . LYS A 1 92 ? 11.280 -18.783 8.761 1.00 0.00 92 LYS A N 6
ATOM 9251 C CA . LYS A 1 92 ? 10.680 -20.097 8.562 1.00 0.00 92 LYS A CA 6
ATOM 9252 C C . LYS A 1 92 ? 9.985 -20.178 7.206 1.00 0.00 92 LYS A C 6
ATOM 9253 O O . LYS A 1 92 ? 9.793 -19.164 6.535 1.00 0.00 92 LYS A O 6
ATOM 9272 N N . SER A 1 93 ? 9.610 -21.390 6.811 1.00 0.00 93 SER A N 6
ATOM 9273 C CA . SER A 1 93 ? 8.939 -21.604 5.534 1.00 0.00 93 SER A CA 6
ATOM 9274 C C . SER A 1 93 ? 7.451 -21.872 5.740 1.00 0.00 93 SER A C 6
ATOM 9275 O O . SER A 1 93 ? 7.051 -22.485 6.730 1.00 0.00 93 SER A O 6
ATOM 9283 N N . TYR A 1 94 ? 6.637 -21.408 4.799 1.00 0.00 94 TYR A N 6
ATOM 9284 C CA . TYR A 1 94 ? 5.193 -21.594 4.878 1.00 0.00 94 TYR A CA 6
ATOM 9285 C C . TYR A 1 94 ? 4.822 -23.062 4.685 1.00 0.00 94 TYR A C 6
ATOM 9286 O O . TYR A 1 94 ? 5.676 -23.898 4.390 1.00 0.00 94 TYR A O 6
ATOM 9304 N N . THR A 1 95 ? 3.539 -23.368 4.855 1.00 0.00 95 THR A N 6
ATOM 9305 C CA . THR A 1 95 ? 3.053 -24.733 4.701 1.00 0.00 95 THR A CA 6
ATOM 9306 C C . THR A 1 95 ? 1.757 -24.768 3.899 1.00 0.00 95 THR A C 6
ATOM 9307 O O . THR A 1 95 ? 0.978 -23.816 3.918 1.00 0.00 95 THR A O 6
ATOM 9318 N N . ASP A 1 96 ? 1.533 -25.872 3.194 1.00 0.00 96 ASP A N 6
ATOM 9319 C CA . ASP A 1 96 ? 0.329 -26.032 2.386 1.00 0.00 96 ASP A CA 6
ATOM 9320 C C . ASP A 1 96 ? -0.821 -26.578 3.226 1.00 0.00 96 ASP A C 6
ATOM 9321 O O . ASP A 1 96 ? -0.607 -27.343 4.167 1.00 0.00 96 ASP A O 6
ATOM 9330 N N . SER A 1 97 ? -2.041 -26.180 2.880 1.00 0.00 97 SER A N 6
ATOM 9331 C CA . SER A 1 97 ? -3.225 -26.626 3.605 1.00 0.00 97 SER A CA 6
ATOM 9332 C C . SER A 1 97 ? -4.484 -25.971 3.045 1.00 0.00 97 SER A C 6
ATOM 9333 O O . SER A 1 97 ? -4.442 -24.849 2.543 1.00 0.00 97 SER A O 6
ATOM 9341 N N . GLY A 1 98 ? -5.604 -26.683 3.135 1.00 0.00 98 GLY A N 6
ATOM 9342 C CA . GLY A 1 98 ? -6.859 -26.156 2.633 1.00 0.00 98 GLY A CA 6
ATOM 9343 C C . GLY A 1 98 ? -8.034 -27.060 2.947 1.00 0.00 98 GLY A C 6
ATOM 9344 O O . GLY A 1 98 ? -7.911 -28.285 2.980 1.00 0.00 98 GLY A O 6
ATOM 9348 N N . PRO A 1 99 ? -9.206 -26.453 3.187 1.00 0.00 99 PRO A N 6
ATOM 9349 C CA . PRO A 1 99 ? -10.430 -27.193 3.506 1.00 0.00 99 PRO A CA 6
ATOM 9350 C C . PRO A 1 99 ? -10.967 -27.970 2.309 1.00 0.00 99 PRO A C 6
ATOM 9351 O O . PRO A 1 99 ? -10.442 -27.861 1.201 1.00 0.00 99 PRO A O 6
ATOM 9362 N N . SER A 1 100 ? -12.015 -28.754 2.540 1.00 0.00 100 SER A N 6
ATOM 9363 C CA . SER A 1 100 ? -12.620 -29.553 1.480 1.00 0.00 100 SER A CA 6
ATOM 9364 C C . SER A 1 100 ? -14.137 -29.393 1.479 1.00 0.00 100 SER A C 6
ATOM 9365 O O . SER A 1 100 ? -14.746 -29.133 2.517 1.00 0.00 100 SER A O 6
ATOM 9373 N N . SER A 1 101 ? -14.742 -29.550 0.306 1.00 0.00 101 SER A N 6
ATOM 9374 C CA . SER A 1 101 ? -16.188 -29.420 0.167 1.00 0.00 101 SER A CA 6
ATOM 9375 C C . SER A 1 101 ? -16.767 -30.598 -0.611 1.00 0.00 101 SER A C 6
ATOM 9376 O O . SER A 1 101 ? -16.226 -31.003 -1.639 1.00 0.00 101 SER A O 6
ATOM 9384 N N . GLY A 1 102 ? -17.872 -31.143 -0.112 1.00 0.00 102 GLY A N 6
ATOM 9385 C CA . GLY A 1 102 ? -18.508 -32.268 -0.772 1.00 0.00 102 GLY A CA 6
ATOM 9386 C C . GLY A 1 102 ? -18.192 -33.589 -0.099 1.00 0.00 102 GLY A C 6
ATOM 9387 O O . GLY A 1 102 ? -18.802 -34.613 -0.409 1.00 0.00 102 GLY A O 6
ATOM 9391 N N . GLY A 1 1 ? 34.039 29.717 -20.304 1.00 0.00 1 GLY A N 7
ATOM 9392 C CA . GLY A 1 1 ? 33.631 29.307 -18.973 1.00 0.00 1 GLY A CA 7
ATOM 9393 C C . GLY A 1 1 ? 33.179 27.860 -18.925 1.00 0.00 1 GLY A C 7
ATOM 9394 O O . GLY A 1 1 ? 32.896 27.257 -19.960 1.00 0.00 1 GLY A O 7
ATOM 9398 N N . SER A 1 2 ? 33.114 27.302 -17.720 1.00 0.00 2 SER A N 7
ATOM 9399 C CA . SER A 1 2 ? 32.700 25.915 -17.542 1.00 0.00 2 SER A CA 7
ATOM 9400 C C . SER A 1 2 ? 33.014 25.432 -16.129 1.00 0.00 2 SER A C 7
ATOM 9401 O O . SER A 1 2 ? 33.661 26.133 -15.351 1.00 0.00 2 SER A O 7
ATOM 9409 N N . SER A 1 3 ? 32.550 24.229 -15.805 1.00 0.00 3 SER A N 7
ATOM 9410 C CA . SER A 1 3 ? 32.777 23.652 -14.486 1.00 0.00 3 SER A CA 7
ATOM 9411 C C . SER A 1 3 ? 32.105 24.492 -13.403 1.00 0.00 3 SER A C 7
ATOM 9412 O O . SER A 1 3 ? 32.178 25.720 -13.420 1.00 0.00 3 SER A O 7
ATOM 9420 N N . GLY A 1 4 ? 31.451 23.818 -12.461 1.00 0.00 4 GLY A N 7
ATOM 9421 C CA . GLY A 1 4 ? 30.776 24.517 -11.384 1.00 0.00 4 GLY A CA 7
ATOM 9422 C C . GLY A 1 4 ? 29.694 23.676 -10.736 1.00 0.00 4 GLY A C 7
ATOM 9423 O O . GLY A 1 4 ? 29.298 22.641 -11.272 1.00 0.00 4 GLY A O 7
ATOM 9427 N N . SER A 1 5 ? 29.215 24.120 -9.578 1.00 0.00 5 SER A N 7
ATOM 9428 C CA . SER A 1 5 ? 28.176 23.398 -8.853 1.00 0.00 5 SER A CA 7
ATOM 9429 C C . SER A 1 5 ? 28.655 22.003 -8.464 1.00 0.00 5 SER A C 7
ATOM 9430 O O . SER A 1 5 ? 29.201 21.269 -9.288 1.00 0.00 5 SER A O 7
ATOM 9438 N N . SER A 1 6 ? 28.447 21.643 -7.201 1.00 0.00 6 SER A N 7
ATOM 9439 C CA . SER A 1 6 ? 28.860 20.338 -6.700 1.00 0.00 6 SER A CA 7
ATOM 9440 C C . SER A 1 6 ? 28.397 20.137 -5.260 1.00 0.00 6 SER A C 7
ATOM 9441 O O . SER A 1 6 ? 28.222 21.098 -4.513 1.00 0.00 6 SER A O 7
ATOM 9449 N N . GLY A 1 7 ? 28.201 18.879 -4.878 1.00 0.00 7 GLY A N 7
ATOM 9450 C CA . GLY A 1 7 ? 27.759 18.573 -3.530 1.00 0.00 7 GLY A CA 7
ATOM 9451 C C . GLY A 1 7 ? 27.043 17.240 -3.442 1.00 0.00 7 GLY A C 7
ATOM 9452 O O . GLY A 1 7 ? 25.827 17.167 -3.620 1.00 0.00 7 GLY A O 7
ATOM 9456 N N . LYS A 1 8 ? 27.798 16.181 -3.170 1.00 0.00 8 LYS A N 7
ATOM 9457 C CA . LYS A 1 8 ? 27.229 14.843 -3.059 1.00 0.00 8 LYS A CA 7
ATOM 9458 C C . LYS A 1 8 ? 26.738 14.577 -1.640 1.00 0.00 8 LYS A C 7
ATOM 9459 O O . LYS A 1 8 ? 27.257 15.139 -0.676 1.00 0.00 8 LYS A O 7
ATOM 9478 N N . LYS A 1 9 ? 25.734 13.714 -1.519 1.00 0.00 9 LYS A N 7
ATOM 9479 C CA . LYS A 1 9 ? 25.174 13.370 -0.218 1.00 0.00 9 LYS A CA 7
ATOM 9480 C C . LYS A 1 9 ? 24.740 11.908 -0.181 1.00 0.00 9 LYS A C 7
ATOM 9481 O O . LYS A 1 9 ? 24.393 11.326 -1.210 1.00 0.00 9 LYS A O 7
ATOM 9500 N N . LYS A 1 10 ? 24.762 11.318 1.009 1.00 0.00 10 LYS A N 7
ATOM 9501 C CA . LYS A 1 10 ? 24.369 9.925 1.181 1.00 0.00 10 LYS A CA 7
ATOM 9502 C C . LYS A 1 10 ? 22.936 9.823 1.694 1.00 0.00 10 LYS A C 7
ATOM 9503 O O . LYS A 1 10 ? 22.453 10.709 2.399 1.00 0.00 10 LYS A O 7
ATOM 9522 N N . LYS A 1 11 ? 22.261 8.736 1.337 1.00 0.00 11 LYS A N 7
ATOM 9523 C CA . LYS A 1 11 ? 20.884 8.515 1.763 1.00 0.00 11 LYS A CA 7
ATOM 9524 C C . LYS A 1 11 ? 20.548 7.027 1.772 1.00 0.00 11 LYS A C 7
ATOM 9525 O O . LYS A 1 11 ? 21.184 6.233 1.079 1.00 0.00 11 LYS A O 7
ATOM 9544 N N . LYS A 1 12 ? 19.544 6.656 2.560 1.00 0.00 12 LYS A N 7
ATOM 9545 C CA . LYS A 1 12 ? 19.121 5.264 2.657 1.00 0.00 12 LYS A CA 7
ATOM 9546 C C . LYS A 1 12 ? 18.651 4.743 1.303 1.00 0.00 12 LYS A C 7
ATOM 9547 O O . LYS A 1 12 ? 17.789 5.343 0.660 1.00 0.00 12 LYS A O 7
ATOM 9566 N N . LYS A 1 13 ? 19.221 3.622 0.875 1.00 0.00 13 LYS A N 7
ATOM 9567 C CA . LYS A 1 13 ? 18.858 3.017 -0.401 1.00 0.00 13 LYS A CA 7
ATOM 9568 C C . LYS A 1 13 ? 17.375 3.220 -0.698 1.00 0.00 13 LYS A C 7
ATOM 9569 O O . LYS A 1 13 ? 17.001 4.114 -1.456 1.00 0.00 13 LYS A O 7
ATOM 9588 N N . ASP A 1 14 ? 16.537 2.385 -0.093 1.00 0.00 14 ASP A N 7
ATOM 9589 C CA . ASP A 1 14 ? 15.095 2.475 -0.291 1.00 0.00 14 ASP A CA 7
ATOM 9590 C C . ASP A 1 14 ? 14.346 1.850 0.883 1.00 0.00 14 ASP A C 7
ATOM 9591 O O . ASP A 1 14 ? 14.741 0.817 1.423 1.00 0.00 14 ASP A O 7
ATOM 9600 N N . PRO A 1 15 ? 13.239 2.490 1.287 1.00 0.00 15 PRO A N 7
ATOM 9601 C CA . PRO A 1 15 ? 12.412 2.015 2.401 1.00 0.00 15 PRO A CA 7
ATOM 9602 C C . PRO A 1 15 ? 11.663 0.731 2.060 1.00 0.00 15 PRO A C 7
ATOM 9603 O O . PRO A 1 15 ? 11.839 0.167 0.982 1.00 0.00 15 PRO A O 7
ATOM 9614 N N . ASN A 1 16 ? 10.826 0.276 2.987 1.00 0.00 16 ASN A N 7
ATOM 9615 C CA . ASN A 1 16 ? 10.050 -0.942 2.784 1.00 0.00 16 ASN A CA 7
ATOM 9616 C C . ASN A 1 16 ? 8.738 -0.886 3.559 1.00 0.00 16 ASN A C 7
ATOM 9617 O O . ASN A 1 16 ? 8.324 0.177 4.022 1.00 0.00 16 ASN A O 7
ATOM 9628 N N . GLU A 1 17 ? 8.088 -2.038 3.698 1.00 0.00 17 GLU A N 7
ATOM 9629 C CA . GLU A 1 17 ? 6.823 -2.119 4.417 1.00 0.00 17 GLU A CA 7
ATOM 9630 C C . GLU A 1 17 ? 5.769 -1.226 3.767 1.00 0.00 17 GLU A C 7
ATOM 9631 O O . GLU A 1 17 ? 6.057 -0.124 3.299 1.00 0.00 17 GLU A O 7
ATOM 9643 N N . PRO A 1 18 ? 4.520 -1.712 3.737 1.00 0.00 18 PRO A N 7
ATOM 9644 C CA . PRO A 1 18 ? 3.398 -0.975 3.147 1.00 0.00 18 PRO A CA 7
ATOM 9645 C C . PRO A 1 18 ? 3.008 0.246 3.973 1.00 0.00 18 PRO A C 7
ATOM 9646 O O . PRO A 1 18 ? 3.442 0.397 5.115 1.00 0.00 18 PRO A O 7
ATOM 9657 N N . GLN A 1 19 ? 2.187 1.113 3.389 1.00 0.00 19 GLN A N 7
ATOM 9658 C CA . GLN A 1 19 ? 1.740 2.320 4.073 1.00 0.00 19 GLN A CA 7
ATOM 9659 C C . GLN A 1 19 ? 0.279 2.197 4.495 1.00 0.00 19 GLN A C 7
ATOM 9660 O O . GLN A 1 19 ? -0.624 2.229 3.660 1.00 0.00 19 GLN A O 7
ATOM 9674 N N . LYS A 1 20 ? 0.055 2.057 5.797 1.00 0.00 20 LYS A N 7
ATOM 9675 C CA . LYS A 1 20 ? -1.295 1.930 6.332 1.00 0.00 20 LYS A CA 7
ATOM 9676 C C . LYS A 1 20 ? -2.156 3.122 5.926 1.00 0.00 20 LYS A C 7
ATOM 9677 O O . LYS A 1 20 ? -1.709 4.270 5.927 1.00 0.00 20 LYS A O 7
ATOM 9696 N N . PRO A 1 21 ? -3.420 2.847 5.571 1.00 0.00 21 PRO A N 7
ATOM 9697 C CA . PRO A 1 21 ? -4.369 3.885 5.159 1.00 0.00 21 PRO A CA 7
ATOM 9698 C C . PRO A 1 21 ? -4.786 4.783 6.318 1.00 0.00 21 PRO A C 7
ATOM 9699 O O . PRO A 1 21 ? -4.457 4.516 7.473 1.00 0.00 21 PRO A O 7
ATOM 9710 N N . VAL A 1 22 ? -5.514 5.850 6.002 1.00 0.00 22 VAL A N 7
ATOM 9711 C CA . VAL A 1 22 ? -5.977 6.788 7.017 1.00 0.00 22 VAL A CA 7
ATOM 9712 C C . VAL A 1 22 ? -7.499 6.782 7.117 1.00 0.00 22 VAL A C 7
ATOM 9713 O O . VAL A 1 22 ? -8.193 6.466 6.151 1.00 0.00 22 VAL A O 7
ATOM 9726 N N . SER A 1 23 ? -8.010 7.133 8.292 1.00 0.00 23 SER A N 7
ATOM 9727 C CA . SER A 1 23 ? -9.450 7.166 8.520 1.00 0.00 23 SER A CA 7
ATOM 9728 C C . SER A 1 23 ? -10.164 7.895 7.386 1.00 0.00 23 SER A C 7
ATOM 9729 O O . SER A 1 23 ? -9.532 8.568 6.572 1.00 0.00 23 SER A O 7
ATOM 9737 N N . ALA A 1 24 ? -11.484 7.755 7.339 1.00 0.00 24 ALA A N 7
ATOM 9738 C CA . ALA A 1 24 ? -12.285 8.402 6.307 1.00 0.00 24 ALA A CA 7
ATOM 9739 C C . ALA A 1 24 ? -12.003 9.900 6.251 1.00 0.00 24 ALA A C 7
ATOM 9740 O O . ALA A 1 24 ? -11.570 10.422 5.224 1.00 0.00 24 ALA A O 7
ATOM 9747 N N . TYR A 1 25 ? -12.252 10.585 7.361 1.00 0.00 25 TYR A N 7
ATOM 9748 C CA . TYR A 1 25 ? -12.028 12.024 7.438 1.00 0.00 25 TYR A CA 7
ATOM 9749 C C . TYR A 1 25 ? -10.562 12.361 7.185 1.00 0.00 25 TYR A C 7
ATOM 9750 O O . TYR A 1 25 ? -10.225 13.491 6.834 1.00 0.00 25 TYR A O 7
ATOM 9768 N N . ALA A 1 26 ? -9.694 11.371 7.366 1.00 0.00 26 ALA A N 7
ATOM 9769 C CA . ALA A 1 26 ? -8.264 11.560 7.156 1.00 0.00 26 ALA A CA 7
ATOM 9770 C C . ALA A 1 26 ? -7.913 11.487 5.674 1.00 0.00 26 ALA A C 7
ATOM 9771 O O . ALA A 1 26 ? -7.041 12.214 5.196 1.00 0.00 26 ALA A O 7
ATOM 9778 N N . LEU A 1 27 ? -8.596 10.606 4.951 1.00 0.00 27 LEU A N 7
ATOM 9779 C CA . LEU A 1 27 ? -8.355 10.438 3.523 1.00 0.00 27 LEU A CA 7
ATOM 9780 C C . LEU A 1 27 ? -8.522 11.762 2.783 1.00 0.00 27 LEU A C 7
ATOM 9781 O O . LEU A 1 27 ? -7.852 12.014 1.781 1.00 0.00 27 LEU A O 7
ATOM 9797 N N . PHE A 1 28 ? -9.418 12.605 3.285 1.00 0.00 28 PHE A N 7
ATOM 9798 C CA . PHE A 1 28 ? -9.672 13.904 2.672 1.00 0.00 28 PHE A CA 7
ATOM 9799 C C . PHE A 1 28 ? -8.673 14.945 3.170 1.00 0.00 28 PHE A C 7
ATOM 9800 O O . PHE A 1 28 ? -8.498 15.997 2.556 1.00 0.00 28 PHE A O 7
ATOM 9817 N N . PHE A 1 29 ? -8.021 14.643 4.288 1.00 0.00 29 PHE A N 7
ATOM 9818 C CA . PHE A 1 29 ? -7.040 15.552 4.870 1.00 0.00 29 PHE A CA 7
ATOM 9819 C C . PHE A 1 29 ? -5.726 15.501 4.097 1.00 0.00 29 PHE A C 7
ATOM 9820 O O . PHE A 1 29 ? -5.132 16.536 3.793 1.00 0.00 29 PHE A O 7
ATOM 9837 N N . ARG A 1 30 ? -5.277 14.291 3.782 1.00 0.00 30 ARG A N 7
ATOM 9838 C CA . ARG A 1 30 ? -4.033 14.104 3.046 1.00 0.00 30 ARG A CA 7
ATOM 9839 C C . ARG A 1 30 ? -4.190 14.542 1.593 1.00 0.00 30 ARG A C 7
ATOM 9840 O O . ARG A 1 30 ? -3.203 14.765 0.891 1.00 0.00 30 ARG A O 7
ATOM 9861 N N . ASP A 1 31 ? -5.436 14.661 1.148 1.00 0.00 31 ASP A N 7
ATOM 9862 C CA . ASP A 1 31 ? -5.723 15.072 -0.222 1.00 0.00 31 ASP A CA 7
ATOM 9863 C C . ASP A 1 31 ? -5.916 16.582 -0.307 1.00 0.00 31 ASP A C 7
ATOM 9864 O O . ASP A 1 31 ? -5.564 17.209 -1.307 1.00 0.00 31 ASP A O 7
ATOM 9873 N N . THR A 1 32 ? -6.479 17.162 0.749 1.00 0.00 32 THR A N 7
ATOM 9874 C CA . THR A 1 32 ? -6.722 18.599 0.793 1.00 0.00 32 THR A CA 7
ATOM 9875 C C . THR A 1 32 ? -5.512 19.344 1.346 1.00 0.00 32 THR A C 7
ATOM 9876 O O . THR A 1 32 ? -4.999 20.267 0.714 1.00 0.00 32 THR A O 7
ATOM 9887 N N . GLN A 1 33 ? -5.062 18.937 2.528 1.00 0.00 33 GLN A N 7
ATOM 9888 C CA . GLN A 1 33 ? -3.912 19.567 3.165 1.00 0.00 33 GLN A CA 7
ATOM 9889 C C . GLN A 1 33 ? -2.888 20.010 2.125 1.00 0.00 33 GLN A C 7
ATOM 9890 O O . GLN A 1 33 ? -2.573 21.194 2.015 1.00 0.00 33 GLN A O 7
ATOM 9904 N N . ALA A 1 34 ? -2.372 19.050 1.364 1.00 0.00 34 ALA A N 7
ATOM 9905 C CA . ALA A 1 34 ? -1.386 19.342 0.331 1.00 0.00 34 ALA A CA 7
ATOM 9906 C C . ALA A 1 34 ? -1.772 20.586 -0.461 1.00 0.00 34 ALA A C 7
ATOM 9907 O O . ALA A 1 34 ? -0.954 21.483 -0.664 1.00 0.00 34 ALA A O 7
ATOM 9914 N N . ALA A 1 35 ? -3.022 20.633 -0.908 1.00 0.00 35 ALA A N 7
ATOM 9915 C CA . ALA A 1 35 ? -3.517 21.768 -1.678 1.00 0.00 35 ALA A CA 7
ATOM 9916 C C . ALA A 1 35 ? -3.516 23.042 -0.839 1.00 0.00 35 ALA A C 7
ATOM 9917 O O . ALA A 1 35 ? -3.289 24.136 -1.357 1.00 0.00 35 ALA A O 7
ATOM 9924 N N . ILE A 1 36 ? -3.770 22.892 0.456 1.00 0.00 36 ILE A N 7
ATOM 9925 C CA . ILE A 1 36 ? -3.798 24.031 1.365 1.00 0.00 36 ILE A CA 7
ATOM 9926 C C . ILE A 1 36 ? -2.397 24.588 1.592 1.00 0.00 36 ILE A C 7
ATOM 9927 O O . ILE A 1 36 ? -2.107 25.732 1.241 1.00 0.00 36 ILE A O 7
ATOM 9943 N N . LYS A 1 37 ? -1.529 23.771 2.179 1.00 0.00 37 LYS A N 7
ATOM 9944 C CA . LYS A 1 37 ? -0.156 24.179 2.450 1.00 0.00 37 LYS A CA 7
ATOM 9945 C C . LYS A 1 37 ? 0.536 24.643 1.172 1.00 0.00 37 LYS A C 7
ATOM 9946 O O . LYS A 1 37 ? 1.092 25.739 1.118 1.00 0.00 37 LYS A O 7
ATOM 9965 N N . GLY A 1 38 ? 0.497 23.800 0.144 1.00 0.00 38 GLY A N 7
ATOM 9966 C CA . GLY A 1 38 ? 1.123 24.143 -1.120 1.00 0.00 38 GLY A CA 7
ATOM 9967 C C . GLY A 1 38 ? 0.773 25.544 -1.579 1.00 0.00 38 GLY A C 7
ATOM 9968 O O . GLY A 1 38 ? 1.636 26.280 -2.057 1.00 0.00 38 GLY A O 7
ATOM 9972 N N . GLN A 1 39 ? -0.496 25.912 -1.437 1.00 0.00 39 GLN A N 7
ATOM 9973 C CA . GLN A 1 39 ? -0.958 27.233 -1.844 1.00 0.00 39 GLN A CA 7
ATOM 9974 C C . GLN A 1 39 ? -0.610 28.280 -0.791 1.00 0.00 39 GLN A C 7
ATOM 9975 O O . GLN A 1 39 ? -0.421 29.454 -1.107 1.00 0.00 39 GLN A O 7
ATOM 9989 N N . ASN A 1 40 ? -0.528 27.846 0.463 1.00 0.00 40 ASN A N 7
ATOM 9990 C CA . ASN A 1 40 ? -0.204 28.746 1.564 1.00 0.00 40 ASN A CA 7
ATOM 9991 C C . ASN A 1 40 ? 0.811 28.108 2.508 1.00 0.00 40 ASN A C 7
ATOM 9992 O O . ASN A 1 40 ? 0.464 27.566 3.557 1.00 0.00 40 ASN A O 7
ATOM 10003 N N . PRO A 1 41 ? 2.095 28.173 2.127 1.00 0.00 41 PRO A N 7
ATOM 10004 C CA . PRO A 1 41 ? 3.187 27.608 2.926 1.00 0.00 41 PRO A CA 7
ATOM 10005 C C . PRO A 1 41 ? 3.427 28.388 4.214 1.00 0.00 41 PRO A C 7
ATOM 10006 O O . PRO A 1 41 ? 4.066 27.893 5.141 1.00 0.00 41 PRO A O 7
ATOM 10017 N N . ASN A 1 42 ? 2.909 29.611 4.265 1.00 0.00 42 ASN A N 7
ATOM 10018 C CA . ASN A 1 42 ? 3.068 30.460 5.440 1.00 0.00 42 ASN A CA 7
ATOM 10019 C C . ASN A 1 42 ? 2.256 29.921 6.614 1.00 0.00 42 ASN A C 7
ATOM 10020 O O . ASN A 1 42 ? 2.615 30.122 7.774 1.00 0.00 42 ASN A O 7
ATOM 10031 N N . ALA A 1 43 ? 1.161 29.235 6.304 1.00 0.00 43 ALA A N 7
ATOM 10032 C CA . ALA A 1 43 ? 0.300 28.664 7.332 1.00 0.00 43 ALA A CA 7
ATOM 10033 C C . ALA A 1 43 ? 0.948 27.442 7.974 1.00 0.00 43 ALA A C 7
ATOM 10034 O O . ALA A 1 43 ? 1.448 26.555 7.281 1.00 0.00 43 ALA A O 7
ATOM 10041 N N . THR A 1 44 ? 0.936 27.401 9.303 1.00 0.00 44 THR A N 7
ATOM 10042 C CA . THR A 1 44 ? 1.524 26.288 10.038 1.00 0.00 44 THR A CA 7
ATOM 10043 C C . THR A 1 44 ? 0.596 25.079 10.040 1.00 0.00 44 THR A C 7
ATOM 10044 O O . THR A 1 44 ? -0.611 25.210 9.840 1.00 0.00 44 THR A O 7
ATOM 10055 N N . PHE A 1 45 ? 1.168 23.901 10.267 1.00 0.00 45 PHE A N 7
ATOM 10056 C CA . PHE A 1 45 ? 0.391 22.667 10.294 1.00 0.00 45 PHE A CA 7
ATOM 10057 C C . PHE A 1 45 ? -0.951 22.884 10.986 1.00 0.00 45 PHE A C 7
ATOM 10058 O O . PHE A 1 45 ? -1.972 22.339 10.570 1.00 0.00 45 PHE A O 7
ATOM 10075 N N . GLY A 1 46 ? -0.940 23.685 12.048 1.00 0.00 46 GLY A N 7
ATOM 10076 C CA . GLY A 1 46 ? -2.161 23.960 12.782 1.00 0.00 46 GLY A CA 7
ATOM 10077 C C . GLY A 1 46 ? -3.192 24.688 11.941 1.00 0.00 46 GLY A C 7
ATOM 10078 O O . GLY A 1 46 ? -4.379 24.370 11.992 1.00 0.00 46 GLY A O 7
ATOM 10082 N N . GLU A 1 47 ? -2.737 25.668 11.167 1.00 0.00 47 GLU A N 7
ATOM 10083 C CA . GLU A 1 47 ? -3.629 26.444 10.315 1.00 0.00 47 GLU A CA 7
ATOM 10084 C C . GLU A 1 47 ? -4.187 25.583 9.185 1.00 0.00 47 GLU A C 7
ATOM 10085 O O . GLU A 1 47 ? -5.401 25.497 8.996 1.00 0.00 47 GLU A O 7
ATOM 10097 N N . VAL A 1 48 ? -3.292 24.947 8.436 1.00 0.00 48 VAL A N 7
ATOM 10098 C CA . VAL A 1 48 ? -3.693 24.092 7.325 1.00 0.00 48 VAL A CA 7
ATOM 10099 C C . VAL A 1 48 ? -4.761 23.094 7.758 1.00 0.00 48 VAL A C 7
ATOM 10100 O O . VAL A 1 48 ? -5.673 22.775 6.995 1.00 0.00 48 VAL A O 7
ATOM 10113 N N . SER A 1 49 ? -4.642 22.604 8.988 1.00 0.00 49 SER A N 7
ATOM 10114 C CA . SER A 1 49 ? -5.596 21.639 9.522 1.00 0.00 49 SER A CA 7
ATOM 10115 C C . SER A 1 49 ? -6.948 22.298 9.781 1.00 0.00 49 SER A C 7
ATOM 10116 O O . SER A 1 49 ? -7.973 21.870 9.250 1.00 0.00 49 SER A O 7
ATOM 10124 N N . LYS A 1 50 ? -6.941 23.342 10.603 1.00 0.00 50 LYS A N 7
ATOM 10125 C CA . LYS A 1 50 ? -8.165 24.063 10.934 1.00 0.00 50 LYS A CA 7
ATOM 10126 C C . LYS A 1 50 ? -8.972 24.371 9.677 1.00 0.00 50 LYS A C 7
ATOM 10127 O O . LYS A 1 50 ? -10.201 24.442 9.719 1.00 0.00 50 LYS A O 7
ATOM 10146 N N . ILE A 1 51 ? -8.274 24.552 8.561 1.00 0.00 51 ILE A N 7
ATOM 10147 C CA . ILE A 1 51 ? -8.927 24.850 7.292 1.00 0.00 51 ILE A CA 7
ATOM 10148 C C . ILE A 1 51 ? -9.585 23.605 6.707 1.00 0.00 51 ILE A C 7
ATOM 10149 O O . ILE A 1 51 ? -10.737 23.643 6.274 1.00 0.00 51 ILE A O 7
ATOM 10165 N N . VAL A 1 52 ? -8.846 22.500 6.699 1.00 0.00 52 VAL A N 7
ATOM 10166 C CA . VAL A 1 52 ? -9.357 21.242 6.169 1.00 0.00 52 VAL A CA 7
ATOM 10167 C C . VAL A 1 52 ? -10.525 20.729 7.004 1.00 0.00 52 VAL A C 7
ATOM 10168 O O . VAL A 1 52 ? -11.525 20.254 6.466 1.00 0.00 52 VAL A O 7
ATOM 10181 N N . ALA A 1 53 ? -10.391 20.828 8.323 1.00 0.00 53 ALA A N 7
ATOM 10182 C CA . ALA A 1 53 ? -11.436 20.377 9.233 1.00 0.00 53 ALA A CA 7
ATOM 10183 C C . ALA A 1 53 ? -12.772 21.036 8.906 1.00 0.00 53 ALA A C 7
ATOM 10184 O O . ALA A 1 53 ? -13.823 20.399 8.976 1.00 0.00 53 ALA A O 7
ATOM 10191 N N . SER A 1 54 ? -12.723 22.315 8.549 1.00 0.00 54 SER A N 7
ATOM 10192 C CA . SER A 1 54 ? -13.930 23.062 8.215 1.00 0.00 54 SER A CA 7
ATOM 10193 C C . SER A 1 54 ? -14.470 22.641 6.851 1.00 0.00 54 SER A C 7
ATOM 10194 O O . SER A 1 54 ? -15.653 22.815 6.559 1.00 0.00 54 SER A O 7
ATOM 10202 N N . MET A 1 55 ? -13.593 22.087 6.021 1.00 0.00 55 MET A N 7
ATOM 10203 C CA . MET A 1 55 ? -13.981 21.640 4.688 1.00 0.00 55 MET A CA 7
ATOM 10204 C C . MET A 1 55 ? -14.781 20.343 4.761 1.00 0.00 55 MET A C 7
ATOM 10205 O O . MET A 1 55 ? -15.874 20.246 4.203 1.00 0.00 55 MET A O 7
ATOM 10219 N N . TRP A 1 56 ? -14.230 19.351 5.451 1.00 0.00 56 TRP A N 7
ATOM 10220 C CA . TRP A 1 56 ? -14.894 18.060 5.596 1.00 0.00 56 TRP A CA 7
ATOM 10221 C C . TRP A 1 56 ? -16.272 18.225 6.227 1.00 0.00 56 TRP A C 7
ATOM 10222 O O . TRP A 1 56 ? -17.251 17.640 5.763 1.00 0.00 56 TRP A O 7
ATOM 10243 N N . ASP A 1 57 ? -16.341 19.023 7.286 1.00 0.00 57 ASP A N 7
ATOM 10244 C CA . ASP A 1 57 ? -17.601 19.265 7.980 1.00 0.00 57 ASP A CA 7
ATOM 10245 C C . ASP A 1 57 ? -18.643 19.844 7.029 1.00 0.00 57 ASP A C 7
ATOM 10246 O O . ASP A 1 57 ? -19.835 19.864 7.334 1.00 0.00 57 ASP A O 7
ATOM 10255 N N . GLY A 1 58 ? -18.185 20.316 5.873 1.00 0.00 58 GLY A N 7
ATOM 10256 C CA . GLY A 1 58 ? -19.090 20.890 4.895 1.00 0.00 58 GLY A CA 7
ATOM 10257 C C . GLY A 1 58 ? -19.113 20.108 3.597 1.00 0.00 58 GLY A C 7
ATOM 10258 O O . GLY A 1 58 ? -19.709 20.544 2.611 1.00 0.00 58 GLY A O 7
ATOM 10262 N N . LEU A 1 59 ? -18.463 18.950 3.594 1.00 0.00 59 LEU A N 7
ATOM 10263 C CA . LEU A 1 59 ? -18.409 18.105 2.406 1.00 0.00 59 LEU A CA 7
ATOM 10264 C C . LEU A 1 59 ? -19.769 17.474 2.125 1.00 0.00 59 LEU A C 7
ATOM 10265 O O . LEU A 1 59 ? -20.649 17.463 2.985 1.00 0.00 59 LEU A O 7
ATOM 10281 N N . GLY A 1 60 ? -19.933 16.946 0.916 1.00 0.00 60 GLY A N 7
ATOM 10282 C CA . GLY A 1 60 ? -21.187 16.318 0.544 1.00 0.00 60 GLY A CA 7
ATOM 10283 C C . GLY A 1 60 ? -21.290 14.890 1.040 1.00 0.00 60 GLY A C 7
ATOM 10284 O O . GLY A 1 60 ? -20.276 14.243 1.302 1.00 0.00 60 GLY A O 7
ATOM 10288 N N . GLU A 1 61 ? -22.517 14.396 1.170 1.00 0.00 61 GLU A N 7
ATOM 10289 C CA . GLU A 1 61 ? -22.747 13.036 1.640 1.00 0.00 61 GLU A CA 7
ATOM 10290 C C . GLU A 1 61 ? -22.034 12.024 0.748 1.00 0.00 61 GLU A C 7
ATOM 10291 O O . GLU A 1 61 ? -21.505 11.022 1.229 1.00 0.00 61 GLU A O 7
ATOM 10303 N N . GLU A 1 62 ? -22.024 12.294 -0.553 1.00 0.00 62 GLU A N 7
ATOM 10304 C CA . GLU A 1 62 ? -21.376 11.407 -1.512 1.00 0.00 62 GLU A CA 7
ATOM 10305 C C . GLU A 1 62 ? -19.863 11.406 -1.317 1.00 0.00 62 GLU A C 7
ATOM 10306 O O . GLU A 1 62 ? -19.197 10.399 -1.556 1.00 0.00 62 GLU A O 7
ATOM 10318 N N . GLN A 1 63 ? -19.328 12.542 -0.882 1.00 0.00 63 GLN A N 7
ATOM 10319 C CA . GLN A 1 63 ? -17.893 12.673 -0.656 1.00 0.00 63 GLN A CA 7
ATOM 10320 C C . GLN A 1 63 ? -17.511 12.159 0.728 1.00 0.00 63 GLN A C 7
ATOM 10321 O O . GLN A 1 63 ? -16.406 11.655 0.932 1.00 0.00 63 GLN A O 7
ATOM 10335 N N . LYS A 1 64 ? -18.431 12.290 1.677 1.00 0.00 64 LYS A N 7
ATOM 10336 C CA . LYS A 1 64 ? -18.192 11.838 3.043 1.00 0.00 64 LYS A CA 7
ATOM 10337 C C . LYS A 1 64 ? -18.248 10.317 3.130 1.00 0.00 64 LYS A C 7
ATOM 10338 O O . LYS A 1 64 ? -17.389 9.691 3.750 1.00 0.00 64 LYS A O 7
ATOM 10357 N N . GLN A 1 65 ? -19.262 9.729 2.504 1.00 0.00 65 GLN A N 7
ATOM 10358 C CA . GLN A 1 65 ? -19.427 8.280 2.511 1.00 0.00 65 GLN A CA 7
ATOM 10359 C C . GLN A 1 65 ? -18.311 7.601 1.725 1.00 0.00 65 GLN A C 7
ATOM 10360 O O . GLN A 1 65 ? -17.628 6.714 2.237 1.00 0.00 65 GLN A O 7
ATOM 10374 N N . VAL A 1 66 ? -18.131 8.022 0.477 1.00 0.00 66 VAL A N 7
ATOM 10375 C CA . VAL A 1 66 ? -17.097 7.455 -0.380 1.00 0.00 66 VAL A CA 7
ATOM 10376 C C . VAL A 1 66 ? -15.794 7.259 0.388 1.00 0.00 66 VAL A C 7
ATOM 10377 O O . VAL A 1 66 ? -15.172 6.199 0.314 1.00 0.00 66 VAL A O 7
ATOM 10390 N N . TYR A 1 67 ? -15.387 8.287 1.124 1.00 0.00 67 TYR A N 7
ATOM 10391 C CA . TYR A 1 67 ? -14.157 8.228 1.904 1.00 0.00 67 TYR A CA 7
ATOM 10392 C C . TYR A 1 67 ? -14.224 7.115 2.945 1.00 0.00 67 TYR A C 7
ATOM 10393 O O . TYR A 1 67 ? -13.210 6.506 3.287 1.00 0.00 67 TYR A O 7
ATOM 10411 N N . LYS A 1 68 ? -15.427 6.854 3.446 1.00 0.00 68 LYS A N 7
ATOM 10412 C CA . LYS A 1 68 ? -15.630 5.814 4.446 1.00 0.00 68 LYS A CA 7
ATOM 10413 C C . LYS A 1 68 ? -15.590 4.429 3.808 1.00 0.00 68 LYS A C 7
ATOM 10414 O O . LYS A 1 68 ? -14.971 3.507 4.339 1.00 0.00 68 LYS A O 7
ATOM 10433 N N . LYS A 1 69 ? -16.252 4.291 2.664 1.00 0.00 69 LYS A N 7
ATOM 10434 C CA . LYS A 1 69 ? -16.291 3.020 1.951 1.00 0.00 69 LYS A CA 7
ATOM 10435 C C . LYS A 1 69 ? -14.886 2.576 1.555 1.00 0.00 69 LYS A C 7
ATOM 10436 O O . LYS A 1 69 ? -14.543 1.398 1.659 1.00 0.00 69 LYS A O 7
ATOM 10455 N N . LYS A 1 70 ? -14.076 3.526 1.101 1.00 0.00 70 LYS A N 7
ATOM 10456 C CA . LYS A 1 70 ? -12.707 3.235 0.692 1.00 0.00 70 LYS A CA 7
ATOM 10457 C C . LYS A 1 70 ? -11.863 2.801 1.887 1.00 0.00 70 LYS A C 7
ATOM 10458 O O . LYS A 1 70 ? -11.220 1.751 1.858 1.00 0.00 70 LYS A O 7
ATOM 10477 N N . THR A 1 71 ? -11.870 3.615 2.937 1.00 0.00 71 THR A N 7
ATOM 10478 C CA . THR A 1 71 ? -11.105 3.315 4.142 1.00 0.00 71 THR A CA 7
ATOM 10479 C C . THR A 1 71 ? -11.129 1.822 4.450 1.00 0.00 71 THR A C 7
ATOM 10480 O O . THR A 1 71 ? -10.126 1.253 4.879 1.00 0.00 71 THR A O 7
ATOM 10491 N N . GLU A 1 72 ? -12.279 1.195 4.228 1.00 0.00 72 GLU A N 7
ATOM 10492 C CA . GLU A 1 72 ? -12.431 -0.233 4.483 1.00 0.00 72 GLU A CA 7
ATOM 10493 C C . GLU A 1 72 ? -11.721 -1.056 3.412 1.00 0.00 72 GLU A C 7
ATOM 10494 O O . GLU A 1 72 ? -11.052 -2.043 3.714 1.00 0.00 72 GLU A O 7
ATOM 10506 N N . ALA A 1 73 ? -11.873 -0.641 2.158 1.00 0.00 73 ALA A N 7
ATOM 10507 C CA . ALA A 1 73 ? -11.246 -1.338 1.042 1.00 0.00 73 ALA A CA 7
ATOM 10508 C C . ALA A 1 73 ? -9.727 -1.211 1.099 1.00 0.00 73 ALA A C 7
ATOM 10509 O O . ALA A 1 73 ? -9.003 -2.082 0.618 1.00 0.00 73 ALA A O 7
ATOM 10516 N N . ALA A 1 74 ? -9.251 -0.119 1.689 1.00 0.00 74 ALA A N 7
ATOM 10517 C CA . ALA A 1 74 ? -7.819 0.121 1.809 1.00 0.00 74 ALA A CA 7
ATOM 10518 C C . ALA A 1 74 ? -7.279 -0.424 3.128 1.00 0.00 74 ALA A C 7
ATOM 10519 O O . ALA A 1 74 ? -6.093 -0.733 3.245 1.00 0.00 74 ALA A O 7
ATOM 10526 N N . LYS A 1 75 ? -8.158 -0.541 4.118 1.00 0.00 75 LYS A N 7
ATOM 10527 C CA . LYS A 1 75 ? -7.771 -1.049 5.428 1.00 0.00 75 LYS A CA 7
ATOM 10528 C C . LYS A 1 75 ? -7.667 -2.571 5.412 1.00 0.00 75 LYS A C 7
ATOM 10529 O O . LYS A 1 75 ? -6.601 -3.134 5.665 1.00 0.00 75 LYS A O 7
ATOM 10548 N N . LYS A 1 76 ? -8.779 -3.232 5.112 1.00 0.00 76 LYS A N 7
ATOM 10549 C CA . LYS A 1 76 ? -8.814 -4.689 5.059 1.00 0.00 76 LYS A CA 7
ATOM 10550 C C . LYS A 1 76 ? -7.706 -5.227 4.160 1.00 0.00 76 LYS A C 7
ATOM 10551 O O . LYS A 1 76 ? -7.095 -6.253 4.459 1.00 0.00 76 LYS A O 7
ATOM 10570 N N . GLU A 1 77 ? -7.452 -4.528 3.058 1.00 0.00 77 GLU A N 7
ATOM 10571 C CA . GLU A 1 77 ? -6.417 -4.937 2.116 1.00 0.00 77 GLU A CA 7
ATOM 10572 C C . GLU A 1 77 ? -5.026 -4.711 2.704 1.00 0.00 77 GLU A C 7
ATOM 10573 O O . GLU A 1 77 ? -4.164 -5.587 2.638 1.00 0.00 77 GLU A O 7
ATOM 10585 N N . TYR A 1 78 ? -4.817 -3.532 3.277 1.00 0.00 78 TYR A N 7
ATOM 10586 C CA . TYR A 1 78 ? -3.532 -3.189 3.874 1.00 0.00 78 TYR A CA 7
ATOM 10587 C C . TYR A 1 78 ? -2.990 -4.349 4.705 1.00 0.00 78 TYR A C 7
ATOM 10588 O O . TYR A 1 78 ? -1.824 -4.725 4.581 1.00 0.00 78 TYR A O 7
ATOM 10606 N N . LEU A 1 79 ? -3.846 -4.912 5.551 1.00 0.00 79 LEU A N 7
ATOM 10607 C CA . LEU A 1 79 ? -3.456 -6.030 6.402 1.00 0.00 79 LEU A CA 7
ATOM 10608 C C . LEU A 1 79 ? -3.028 -7.230 5.564 1.00 0.00 79 LEU A C 7
ATOM 10609 O O . LEU A 1 79 ? -1.976 -7.824 5.801 1.00 0.00 79 LEU A O 7
ATOM 10625 N N . LYS A 1 80 ? -3.850 -7.581 4.580 1.00 0.00 80 LYS A N 7
ATOM 10626 C CA . LYS A 1 80 ? -3.556 -8.708 3.702 1.00 0.00 80 LYS A CA 7
ATOM 10627 C C . LYS A 1 80 ? -2.185 -8.549 3.054 1.00 0.00 80 LYS A C 7
ATOM 10628 O O . LYS A 1 80 ? -1.369 -9.470 3.075 1.00 0.00 80 LYS A O 7
ATOM 10647 N N . GLN A 1 81 ? -1.939 -7.376 2.479 1.00 0.00 81 GLN A N 7
ATOM 10648 C CA . GLN A 1 81 ? -0.666 -7.099 1.825 1.00 0.00 81 GLN A CA 7
ATOM 10649 C C . GLN A 1 81 ? 0.487 -7.187 2.819 1.00 0.00 81 GLN A C 7
ATOM 10650 O O . GLN A 1 81 ? 1.399 -7.999 2.658 1.00 0.00 81 GLN A O 7
ATOM 10664 N N . LEU A 1 82 ? 0.441 -6.346 3.847 1.00 0.00 82 LEU A N 7
ATOM 10665 C CA . LEU A 1 82 ? 1.483 -6.329 4.869 1.00 0.00 82 LEU A CA 7
ATOM 10666 C C . LEU A 1 82 ? 1.784 -7.740 5.364 1.00 0.00 82 LEU A C 7
ATOM 10667 O O . LEU A 1 82 ? 2.938 -8.166 5.392 1.00 0.00 82 LEU A O 7
ATOM 10683 N N . ALA A 1 83 ? 0.737 -8.461 5.751 1.00 0.00 83 ALA A N 7
ATOM 10684 C CA . ALA A 1 83 ? 0.888 -9.826 6.241 1.00 0.00 83 ALA A CA 7
ATOM 10685 C C . ALA A 1 83 ? 1.911 -10.596 5.413 1.00 0.00 83 ALA A C 7
ATOM 10686 O O . ALA A 1 83 ? 2.592 -11.486 5.921 1.00 0.00 83 ALA A O 7
ATOM 10693 N N . ALA A 1 84 ? 2.013 -10.248 4.134 1.00 0.00 84 ALA A N 7
ATOM 10694 C CA . ALA A 1 84 ? 2.954 -10.906 3.236 1.00 0.00 84 ALA A CA 7
ATOM 10695 C C . ALA A 1 84 ? 4.347 -10.299 3.359 1.00 0.00 84 ALA A C 7
ATOM 10696 O O . ALA A 1 84 ? 5.343 -11.018 3.445 1.00 0.00 84 ALA A O 7
ATOM 10703 N N . TYR A 1 85 ? 4.410 -8.972 3.367 1.00 0.00 85 TYR A N 7
ATOM 10704 C CA . TYR A 1 85 ? 5.682 -8.268 3.477 1.00 0.00 85 TYR A CA 7
ATOM 10705 C C . TYR A 1 85 ? 6.565 -8.902 4.548 1.00 0.00 85 TYR A C 7
ATOM 10706 O O . TYR A 1 85 ? 7.777 -9.032 4.372 1.00 0.00 85 TYR A O 7
ATOM 10724 N N . ARG A 1 86 ? 5.948 -9.296 5.657 1.00 0.00 86 ARG A N 7
ATOM 10725 C CA . ARG A 1 86 ? 6.677 -9.917 6.757 1.00 0.00 86 ARG A CA 7
ATOM 10726 C C . ARG A 1 86 ? 7.401 -11.176 6.288 1.00 0.00 86 ARG A C 7
ATOM 10727 O O . ARG A 1 86 ? 8.526 -11.447 6.704 1.00 0.00 86 ARG A O 7
ATOM 10748 N N . ALA A 1 87 ? 6.746 -11.940 5.420 1.00 0.00 87 ALA A N 7
ATOM 10749 C CA . ALA A 1 87 ? 7.327 -13.169 4.894 1.00 0.00 87 ALA A CA 7
ATOM 10750 C C . ALA A 1 87 ? 8.821 -13.004 4.638 1.00 0.00 87 ALA A C 7
ATOM 10751 O O . ALA A 1 87 ? 9.581 -13.970 4.699 1.00 0.00 87 ALA A O 7
ATOM 10758 N N . SER A 1 88 ? 9.235 -11.774 4.350 1.00 0.00 88 SER A N 7
ATOM 10759 C CA . SER A 1 88 ? 10.638 -11.483 4.080 1.00 0.00 88 SER A CA 7
ATOM 10760 C C . SER A 1 88 ? 11.388 -11.175 5.373 1.00 0.00 88 SER A C 7
ATOM 10761 O O . SER A 1 88 ? 12.539 -11.577 5.548 1.00 0.00 88 SER A O 7
ATOM 10769 N N . LEU A 1 89 ? 10.727 -10.459 6.276 1.00 0.00 89 LEU A N 7
ATOM 10770 C CA . LEU A 1 89 ? 11.329 -10.095 7.554 1.00 0.00 89 LEU A CA 7
ATOM 10771 C C . LEU A 1 89 ? 11.570 -11.332 8.413 1.00 0.00 89 LEU A C 7
ATOM 10772 O O . LEU A 1 89 ? 12.640 -11.495 9.000 1.00 0.00 89 LEU A O 7
ATOM 10788 N N . VAL A 1 90 ? 10.567 -12.203 8.483 1.00 0.00 90 VAL A N 7
ATOM 10789 C CA . VAL A 1 90 ? 10.671 -13.427 9.268 1.00 0.00 90 VAL A CA 7
ATOM 10790 C C . VAL A 1 90 ? 11.849 -14.277 8.807 1.00 0.00 90 VAL A C 7
ATOM 10791 O O . VAL A 1 90 ? 12.169 -14.321 7.619 1.00 0.00 90 VAL A O 7
ATOM 10804 N N . SER A 1 91 ? 12.491 -14.952 9.755 1.00 0.00 91 SER A N 7
ATOM 10805 C CA . SER A 1 91 ? 13.637 -15.800 9.448 1.00 0.00 91 SER A CA 7
ATOM 10806 C C . SER A 1 91 ? 13.227 -17.269 9.392 1.00 0.00 91 SER A C 7
ATOM 10807 O O . SER A 1 91 ? 13.899 -18.090 8.768 1.00 0.00 91 SER A O 7
ATOM 10815 N N . LYS A 1 92 ? 12.119 -17.592 10.051 1.00 0.00 92 LYS A N 7
ATOM 10816 C CA . LYS A 1 92 ? 11.617 -18.961 10.078 1.00 0.00 92 LYS A CA 7
ATOM 10817 C C . LYS A 1 92 ? 11.106 -19.379 8.703 1.00 0.00 92 LYS A C 7
ATOM 10818 O O . LYS A 1 92 ? 10.346 -18.651 8.064 1.00 0.00 92 LYS A O 7
ATOM 10837 N N . SER A 1 93 ? 11.526 -20.558 8.254 1.00 0.00 93 SER A N 7
ATOM 10838 C CA . SER A 1 93 ? 11.112 -21.073 6.954 1.00 0.00 93 SER A CA 7
ATOM 10839 C C . SER A 1 93 ? 10.040 -22.146 7.111 1.00 0.00 93 SER A C 7
ATOM 10840 O O . SER A 1 93 ? 10.341 -23.301 7.414 1.00 0.00 93 SER A O 7
ATOM 10848 N N . TYR A 1 94 ? 8.787 -21.757 6.903 1.00 0.00 94 TYR A N 7
ATOM 10849 C CA . TYR A 1 94 ? 7.668 -22.684 7.023 1.00 0.00 94 TYR A CA 7
ATOM 10850 C C . TYR A 1 94 ? 6.994 -22.903 5.672 1.00 0.00 94 TYR A C 7
ATOM 10851 O O . TYR A 1 94 ? 7.331 -22.251 4.683 1.00 0.00 94 TYR A O 7
ATOM 10869 N N . THR A 1 95 ? 6.038 -23.826 5.638 1.00 0.00 95 THR A N 7
ATOM 10870 C CA . THR A 1 95 ? 5.315 -24.133 4.410 1.00 0.00 95 THR A CA 7
ATOM 10871 C C . THR A 1 95 ? 4.125 -25.045 4.685 1.00 0.00 95 THR A C 7
ATOM 10872 O O . THR A 1 95 ? 3.041 -24.849 4.136 1.00 0.00 95 THR A O 7
ATOM 10883 N N . ASP A 1 96 ? 4.334 -26.041 5.539 1.00 0.00 96 ASP A N 7
ATOM 10884 C CA . ASP A 1 96 ? 3.277 -26.982 5.889 1.00 0.00 96 ASP A CA 7
ATOM 10885 C C . ASP A 1 96 ? 2.945 -27.890 4.708 1.00 0.00 96 ASP A C 7
ATOM 10886 O O . ASP A 1 96 ? 2.088 -27.567 3.886 1.00 0.00 96 ASP A O 7
ATOM 10895 N N . SER A 1 97 ? 3.630 -29.027 4.632 1.00 0.00 97 SER A N 7
ATOM 10896 C CA . SER A 1 97 ? 3.412 -29.979 3.549 1.00 0.00 97 SER A CA 7
ATOM 10897 C C . SER A 1 97 ? 1.936 -30.349 3.441 1.00 0.00 97 SER A C 7
ATOM 10898 O O . SER A 1 97 ? 1.285 -30.653 4.440 1.00 0.00 97 SER A O 7
ATOM 10906 N N . GLY A 1 98 ? 1.413 -30.321 2.218 1.00 0.00 98 GLY A N 7
ATOM 10907 C CA . GLY A 1 98 ? 0.018 -30.654 2.000 1.00 0.00 98 GLY A CA 7
ATOM 10908 C C . GLY A 1 98 ? -0.292 -32.099 2.336 1.00 0.00 98 GLY A C 7
ATOM 10909 O O . GLY A 1 98 ? 0.565 -32.978 2.243 1.00 0.00 98 GLY A O 7
ATOM 10913 N N . PRO A 1 99 ? -1.544 -32.362 2.740 1.00 0.00 99 PRO A N 7
ATOM 10914 C CA . PRO A 1 99 ? -1.994 -33.710 3.101 1.00 0.00 99 PRO A CA 7
ATOM 10915 C C . PRO A 1 99 ? -2.085 -34.633 1.892 1.00 0.00 99 PRO A C 7
ATOM 10916 O O . PRO A 1 99 ? -1.803 -34.226 0.765 1.00 0.00 99 PRO A O 7
ATOM 10927 N N . SER A 1 100 ? -2.483 -35.879 2.133 1.00 0.00 100 SER A N 7
ATOM 10928 C CA . SER A 1 100 ? -2.609 -36.862 1.063 1.00 0.00 100 SER A CA 7
ATOM 10929 C C . SER A 1 100 ? -4.011 -37.462 1.040 1.00 0.00 100 SER A C 7
ATOM 10930 O O . SER A 1 100 ? -4.313 -38.389 1.791 1.00 0.00 100 SER A O 7
ATOM 10938 N N . SER A 1 101 ? -4.863 -36.927 0.171 1.00 0.00 101 SER A N 7
ATOM 10939 C CA . SER A 1 101 ? -6.235 -37.407 0.051 1.00 0.00 101 SER A CA 7
ATOM 10940 C C . SER A 1 101 ? -6.351 -38.450 -1.056 1.00 0.00 101 SER A C 7
ATOM 10941 O O . SER A 1 101 ? -6.758 -39.586 -0.814 1.00 0.00 101 SER A O 7
ATOM 10949 N N . GLY A 1 102 ? -5.988 -38.056 -2.273 1.00 0.00 102 GLY A N 7
ATOM 10950 C CA . GLY A 1 102 ? -6.059 -38.967 -3.400 1.00 0.00 102 GLY A CA 7
ATOM 10951 C C . GLY A 1 102 ? -4.717 -39.593 -3.724 1.00 0.00 102 GLY A C 7
ATOM 10952 O O . GLY A 1 102 ? -3.875 -38.971 -4.372 1.00 0.00 102 GLY A O 7
ATOM 10956 N N . GLY A 1 1 ? 2.666 18.884 -26.599 1.00 0.00 1 GLY A N 8
ATOM 10957 C CA . GLY A 1 1 ? 1.860 18.024 -25.752 1.00 0.00 1 GLY A CA 8
ATOM 10958 C C . GLY A 1 1 ? 0.831 17.237 -26.539 1.00 0.00 1 GLY A C 8
ATOM 10959 O O . GLY A 1 1 ? 0.516 17.578 -27.679 1.00 0.00 1 GLY A O 8
ATOM 10963 N N . SER A 1 2 ? 0.305 16.178 -25.929 1.00 0.00 2 SER A N 8
ATOM 10964 C CA . SER A 1 2 ? -0.691 15.337 -26.582 1.00 0.00 2 SER A CA 8
ATOM 10965 C C . SER A 1 2 ? -1.186 14.248 -25.635 1.00 0.00 2 SER A C 8
ATOM 10966 O O . SER A 1 2 ? -2.388 14.109 -25.405 1.00 0.00 2 SER A O 8
ATOM 10974 N N . SER A 1 3 ? -0.251 13.477 -25.089 1.00 0.00 3 SER A N 8
ATOM 10975 C CA . SER A 1 3 ? -0.592 12.397 -24.170 1.00 0.00 3 SER A CA 8
ATOM 10976 C C . SER A 1 3 ? 0.665 11.685 -23.680 1.00 0.00 3 SER A C 8
ATOM 10977 O O . SER A 1 3 ? 1.059 10.653 -24.222 1.00 0.00 3 SER A O 8
ATOM 10985 N N . GLY A 1 4 ? 1.291 12.245 -22.649 1.00 0.00 4 GLY A N 8
ATOM 10986 C CA . GLY A 1 4 ? 2.497 11.651 -22.102 1.00 0.00 4 GLY A CA 8
ATOM 10987 C C . GLY A 1 4 ? 2.203 10.477 -21.190 1.00 0.00 4 GLY A C 8
ATOM 10988 O O . GLY A 1 4 ? 1.103 9.924 -21.214 1.00 0.00 4 GLY A O 8
ATOM 10992 N N . SER A 1 5 ? 3.188 10.094 -20.384 1.00 0.00 5 SER A N 8
ATOM 10993 C CA . SER A 1 5 ? 3.031 8.974 -19.464 1.00 0.00 5 SER A CA 8
ATOM 10994 C C . SER A 1 5 ? 3.167 9.437 -18.016 1.00 0.00 5 SER A C 8
ATOM 10995 O O . SER A 1 5 ? 4.244 9.354 -17.425 1.00 0.00 5 SER A O 8
ATOM 11003 N N . SER A 1 6 ? 2.067 9.925 -17.452 1.00 0.00 6 SER A N 8
ATOM 11004 C CA . SER A 1 6 ? 2.063 10.405 -16.075 1.00 0.00 6 SER A CA 8
ATOM 11005 C C . SER A 1 6 ? 1.774 9.265 -15.103 1.00 0.00 6 SER A C 8
ATOM 11006 O O . SER A 1 6 ? 0.638 9.078 -14.668 1.00 0.00 6 SER A O 8
ATOM 11014 N N . GLY A 1 7 ? 2.812 8.505 -14.766 1.00 0.00 7 GLY A N 8
ATOM 11015 C CA . GLY A 1 7 ? 2.650 7.393 -13.848 1.00 0.00 7 GLY A CA 8
ATOM 11016 C C . GLY A 1 7 ? 2.546 7.844 -12.404 1.00 0.00 7 GLY A C 8
ATOM 11017 O O . GLY A 1 7 ? 3.534 8.267 -11.805 1.00 0.00 7 GLY A O 8
ATOM 11021 N N . LYS A 1 8 ? 1.344 7.754 -11.843 1.00 0.00 8 LYS A N 8
ATOM 11022 C CA . LYS A 1 8 ? 1.113 8.156 -10.461 1.00 0.00 8 LYS A CA 8
ATOM 11023 C C . LYS A 1 8 ? 0.970 6.936 -9.556 1.00 0.00 8 LYS A C 8
ATOM 11024 O O . LYS A 1 8 ? 0.116 6.903 -8.670 1.00 0.00 8 LYS A O 8
ATOM 11043 N N . LYS A 1 9 ? 1.813 5.934 -9.784 1.00 0.00 9 LYS A N 8
ATOM 11044 C CA . LYS A 1 9 ? 1.783 4.712 -8.989 1.00 0.00 9 LYS A CA 8
ATOM 11045 C C . LYS A 1 9 ? 3.151 4.427 -8.379 1.00 0.00 9 LYS A C 8
ATOM 11046 O O . LYS A 1 9 ? 3.608 3.284 -8.359 1.00 0.00 9 LYS A O 8
ATOM 11065 N N . LYS A 1 10 ? 3.802 5.473 -7.881 1.00 0.00 10 LYS A N 8
ATOM 11066 C CA . LYS A 1 10 ? 5.118 5.335 -7.267 1.00 0.00 10 LYS A CA 8
ATOM 11067 C C . LYS A 1 10 ? 5.001 5.212 -5.752 1.00 0.00 10 LYS A C 8
ATOM 11068 O O . LYS A 1 10 ? 4.495 6.113 -5.082 1.00 0.00 10 LYS A O 8
ATOM 11087 N N . LYS A 1 11 ? 5.473 4.092 -5.215 1.00 0.00 11 LYS A N 8
ATOM 11088 C CA . LYS A 1 11 ? 5.425 3.852 -3.778 1.00 0.00 11 LYS A CA 8
ATOM 11089 C C . LYS A 1 11 ? 6.811 3.518 -3.235 1.00 0.00 11 LYS A C 8
ATOM 11090 O O . LYS A 1 11 ? 7.212 2.355 -3.201 1.00 0.00 11 LYS A O 8
ATOM 11109 N N . LYS A 1 12 ? 7.537 4.546 -2.810 1.00 0.00 12 LYS A N 8
ATOM 11110 C CA . LYS A 1 12 ? 8.878 4.363 -2.265 1.00 0.00 12 LYS A CA 8
ATOM 11111 C C . LYS A 1 12 ? 8.990 4.983 -0.876 1.00 0.00 12 LYS A C 8
ATOM 11112 O O . LYS A 1 12 ? 9.462 6.110 -0.724 1.00 0.00 12 LYS A O 8
ATOM 11131 N N . LYS A 1 13 ? 8.555 4.240 0.136 1.00 0.00 13 LYS A N 8
ATOM 11132 C CA . LYS A 1 13 ? 8.609 4.714 1.513 1.00 0.00 13 LYS A CA 8
ATOM 11133 C C . LYS A 1 13 ? 8.905 3.567 2.473 1.00 0.00 13 LYS A C 8
ATOM 11134 O O . LYS A 1 13 ? 8.495 2.429 2.240 1.00 0.00 13 LYS A O 8
ATOM 11153 N N . ASP A 1 14 ? 9.616 3.872 3.552 1.00 0.00 14 ASP A N 8
ATOM 11154 C CA . ASP A 1 14 ? 9.964 2.866 4.549 1.00 0.00 14 ASP A CA 8
ATOM 11155 C C . ASP A 1 14 ? 10.809 1.757 3.930 1.00 0.00 14 ASP A C 8
ATOM 11156 O O . ASP A 1 14 ? 10.887 1.610 2.710 1.00 0.00 14 ASP A O 8
ATOM 11165 N N . PRO A 1 15 ? 11.459 0.959 4.789 1.00 0.00 15 PRO A N 8
ATOM 11166 C CA . PRO A 1 15 ? 12.311 -0.151 4.350 1.00 0.00 15 PRO A CA 8
ATOM 11167 C C . PRO A 1 15 ? 11.506 -1.295 3.743 1.00 0.00 15 PRO A C 8
ATOM 11168 O O . PRO A 1 15 ? 11.198 -2.275 4.418 1.00 0.00 15 PRO A O 8
ATOM 11179 N N . ASN A 1 16 ? 11.169 -1.162 2.464 1.00 0.00 16 ASN A N 8
ATOM 11180 C CA . ASN A 1 16 ? 10.399 -2.185 1.766 1.00 0.00 16 ASN A CA 8
ATOM 11181 C C . ASN A 1 16 ? 9.236 -2.672 2.626 1.00 0.00 16 ASN A C 8
ATOM 11182 O O . ASN A 1 16 ? 9.332 -3.705 3.289 1.00 0.00 16 ASN A O 8
ATOM 11193 N N . GLU A 1 17 ? 8.140 -1.921 2.609 1.00 0.00 17 GLU A N 8
ATOM 11194 C CA . GLU A 1 17 ? 6.959 -2.277 3.388 1.00 0.00 17 GLU A CA 8
ATOM 11195 C C . GLU A 1 17 ? 5.799 -1.335 3.077 1.00 0.00 17 GLU A C 8
ATOM 11196 O O . GLU A 1 17 ? 5.972 -0.127 2.917 1.00 0.00 17 GLU A O 8
ATOM 11208 N N . PRO A 1 18 ? 4.586 -1.901 2.989 1.00 0.00 18 PRO A N 8
ATOM 11209 C CA . PRO A 1 18 ? 3.373 -1.131 2.697 1.00 0.00 18 PRO A CA 8
ATOM 11210 C C . PRO A 1 18 ? 2.972 -0.221 3.852 1.00 0.00 18 PRO A C 8
ATOM 11211 O O . PRO A 1 18 ? 3.193 -0.549 5.018 1.00 0.00 18 PRO A O 8
ATOM 11222 N N . GLN A 1 19 ? 2.381 0.923 3.521 1.00 0.00 19 GLN A N 8
ATOM 11223 C CA . GLN A 1 19 ? 1.950 1.880 4.533 1.00 0.00 19 GLN A CA 8
ATOM 11224 C C . GLN A 1 19 ? 0.483 1.670 4.891 1.00 0.00 19 GLN A C 8
ATOM 11225 O O . GLN A 1 19 ? -0.295 1.151 4.090 1.00 0.00 19 GLN A O 8
ATOM 11239 N N . LYS A 1 20 ? 0.110 2.076 6.100 1.00 0.00 20 LYS A N 8
ATOM 11240 C CA . LYS A 1 20 ? -1.264 1.933 6.566 1.00 0.00 20 LYS A CA 8
ATOM 11241 C C . LYS A 1 20 ? -2.114 3.121 6.125 1.00 0.00 20 LYS A C 8
ATOM 11242 O O . LYS A 1 20 ? -1.682 4.273 6.164 1.00 0.00 20 LYS A O 8
ATOM 11261 N N . PRO A 1 21 ? -3.353 2.836 5.697 1.00 0.00 21 PRO A N 8
ATOM 11262 C CA . PRO A 1 21 ? -4.290 3.868 5.242 1.00 0.00 21 PRO A CA 8
ATOM 11263 C C . PRO A 1 21 ? -4.782 4.749 6.386 1.00 0.00 21 PRO A C 8
ATOM 11264 O O . PRO A 1 21 ? -4.577 4.433 7.558 1.00 0.00 21 PRO A O 8
ATOM 11275 N N . VAL A 1 22 ? -5.432 5.855 6.038 1.00 0.00 22 VAL A N 8
ATOM 11276 C CA . VAL A 1 22 ? -5.954 6.781 7.036 1.00 0.00 22 VAL A CA 8
ATOM 11277 C C . VAL A 1 22 ? -7.478 6.754 7.066 1.00 0.00 22 VAL A C 8
ATOM 11278 O O . VAL A 1 22 ? -8.123 6.411 6.075 1.00 0.00 22 VAL A O 8
ATOM 11291 N N . SER A 1 23 ? -8.049 7.120 8.209 1.00 0.00 23 SER A N 8
ATOM 11292 C CA . SER A 1 23 ? -9.498 7.135 8.369 1.00 0.00 23 SER A CA 8
ATOM 11293 C C . SER A 1 23 ? -10.163 7.893 7.224 1.00 0.00 23 SER A C 8
ATOM 11294 O O . SER A 1 23 ? -9.504 8.618 6.479 1.00 0.00 23 SER A O 8
ATOM 11302 N N . ALA A 1 24 ? -11.474 7.720 7.091 1.00 0.00 24 ALA A N 8
ATOM 11303 C CA . ALA A 1 24 ? -12.230 8.388 6.039 1.00 0.00 24 ALA A CA 8
ATOM 11304 C C . ALA A 1 24 ? -11.947 9.886 6.026 1.00 0.00 24 ALA A C 8
ATOM 11305 O O . ALA A 1 24 ? -11.457 10.427 5.034 1.00 0.00 24 ALA A O 8
ATOM 11312 N N . TYR A 1 25 ? -12.258 10.552 7.133 1.00 0.00 25 TYR A N 8
ATOM 11313 C CA . TYR A 1 25 ? -12.039 11.989 7.247 1.00 0.00 25 TYR A CA 8
ATOM 11314 C C . TYR A 1 25 ? -10.574 12.338 7.009 1.00 0.00 25 TYR A C 8
ATOM 11315 O O . TYR A 1 25 ? -10.246 13.457 6.617 1.00 0.00 25 TYR A O 8
ATOM 11333 N N . ALA A 1 26 ? -9.695 11.369 7.249 1.00 0.00 26 ALA A N 8
ATOM 11334 C CA . ALA A 1 26 ? -8.264 11.572 7.058 1.00 0.00 26 ALA A CA 8
ATOM 11335 C C . ALA A 1 26 ? -7.888 11.479 5.583 1.00 0.00 26 ALA A C 8
ATOM 11336 O O . ALA A 1 26 ? -7.047 12.236 5.097 1.00 0.00 26 ALA A O 8
ATOM 11343 N N . LEU A 1 27 ? -8.516 10.546 4.875 1.00 0.00 27 LEU A N 8
ATOM 11344 C CA . LEU A 1 27 ? -8.247 10.354 3.454 1.00 0.00 27 LEU A CA 8
ATOM 11345 C C . LEU A 1 27 ? -8.478 11.645 2.676 1.00 0.00 27 LEU A C 8
ATOM 11346 O O . LEU A 1 27 ? -7.912 11.845 1.601 1.00 0.00 27 LEU A O 8
ATOM 11362 N N . PHE A 1 28 ? -9.312 12.521 3.228 1.00 0.00 28 PHE A N 8
ATOM 11363 C CA . PHE A 1 28 ? -9.618 13.794 2.586 1.00 0.00 28 PHE A CA 8
ATOM 11364 C C . PHE A 1 28 ? -8.703 14.899 3.108 1.00 0.00 28 PHE A C 8
ATOM 11365 O O . PHE A 1 28 ? -8.592 15.965 2.503 1.00 0.00 28 PHE A O 8
ATOM 11382 N N . PHE A 1 29 ? -8.050 14.635 4.235 1.00 0.00 29 PHE A N 8
ATOM 11383 C CA . PHE A 1 29 ? -7.146 15.607 4.839 1.00 0.00 29 PHE A CA 8
ATOM 11384 C C . PHE A 1 29 ? -5.772 15.558 4.176 1.00 0.00 29 PHE A C 8
ATOM 11385 O O . PHE A 1 29 ? -5.148 16.592 3.940 1.00 0.00 29 PHE A O 8
ATOM 11402 N N . ARG A 1 30 ? -5.308 14.349 3.878 1.00 0.00 30 ARG A N 8
ATOM 11403 C CA . ARG A 1 30 ? -4.009 14.164 3.244 1.00 0.00 30 ARG A CA 8
ATOM 11404 C C . ARG A 1 30 ? -4.070 14.527 1.763 1.00 0.00 30 ARG A C 8
ATOM 11405 O O . ARG A 1 30 ? -3.041 14.763 1.129 1.00 0.00 30 ARG A O 8
ATOM 11426 N N . ASP A 1 31 ? -5.281 14.569 1.219 1.00 0.00 31 ASP A N 8
ATOM 11427 C CA . ASP A 1 31 ? -5.477 14.904 -0.186 1.00 0.00 31 ASP A CA 8
ATOM 11428 C C . ASP A 1 31 ? -5.690 16.404 -0.363 1.00 0.00 31 ASP A C 8
ATOM 11429 O O . ASP A 1 31 ? -5.395 16.965 -1.419 1.00 0.00 31 ASP A O 8
ATOM 11438 N N . THR A 1 32 ? -6.206 17.050 0.678 1.00 0.00 32 THR A N 8
ATOM 11439 C CA . THR A 1 32 ? -6.462 18.485 0.637 1.00 0.00 32 THR A CA 8
ATOM 11440 C C . THR A 1 32 ? -5.307 19.266 1.254 1.00 0.00 32 THR A C 8
ATOM 11441 O O . THR A 1 32 ? -4.861 20.271 0.701 1.00 0.00 32 THR A O 8
ATOM 11452 N N . GLN A 1 33 ? -4.828 18.798 2.402 1.00 0.00 33 GLN A N 8
ATOM 11453 C CA . GLN A 1 33 ? -3.725 19.454 3.093 1.00 0.00 33 GLN A CA 8
ATOM 11454 C C . GLN A 1 33 ? -2.724 20.030 2.097 1.00 0.00 33 GLN A C 8
ATOM 11455 O O . GLN A 1 33 ? -2.457 21.231 2.094 1.00 0.00 33 GLN A O 8
ATOM 11469 N N . ALA A 1 34 ? -2.172 19.164 1.253 1.00 0.00 34 ALA A N 8
ATOM 11470 C CA . ALA A 1 34 ? -1.202 19.587 0.251 1.00 0.00 34 ALA A CA 8
ATOM 11471 C C . ALA A 1 34 ? -1.696 20.814 -0.509 1.00 0.00 34 ALA A C 8
ATOM 11472 O O . ALA A 1 34 ? -0.928 21.734 -0.788 1.00 0.00 34 ALA A O 8
ATOM 11479 N N . ALA A 1 35 ? -2.983 20.819 -0.841 1.00 0.00 35 ALA A N 8
ATOM 11480 C CA . ALA A 1 35 ? -3.579 21.934 -1.568 1.00 0.00 35 ALA A CA 8
ATOM 11481 C C . ALA A 1 35 ? -3.643 23.184 -0.698 1.00 0.00 35 ALA A C 8
ATOM 11482 O O . ALA A 1 35 ? -3.575 24.306 -1.202 1.00 0.00 35 ALA A O 8
ATOM 11489 N N . ILE A 1 36 ? -3.774 22.985 0.609 1.00 0.00 36 ILE A N 8
ATOM 11490 C CA . ILE A 1 36 ? -3.847 24.097 1.548 1.00 0.00 36 ILE A CA 8
ATOM 11491 C C . ILE A 1 36 ? -2.469 24.705 1.788 1.00 0.00 36 ILE A C 8
ATOM 11492 O O . ILE A 1 36 ? -2.251 25.892 1.547 1.00 0.00 36 ILE A O 8
ATOM 11508 N N . LYS A 1 37 ? -1.540 23.882 2.263 1.00 0.00 37 LYS A N 8
ATOM 11509 C CA . LYS A 1 37 ? -0.181 24.335 2.533 1.00 0.00 37 LYS A CA 8
ATOM 11510 C C . LYS A 1 37 ? 0.439 24.965 1.290 1.00 0.00 37 LYS A C 8
ATOM 11511 O O . LYS A 1 37 ? 1.071 26.018 1.365 1.00 0.00 37 LYS A O 8
ATOM 11530 N N . GLY A 1 38 ? 0.253 24.314 0.146 1.00 0.00 38 GLY A N 8
ATOM 11531 C CA . GLY A 1 38 ? 0.800 24.827 -1.097 1.00 0.00 38 GLY A CA 8
ATOM 11532 C C . GLY A 1 38 ? 0.440 26.281 -1.333 1.00 0.00 38 GLY A C 8
ATOM 11533 O O . GLY A 1 38 ? 1.272 27.066 -1.787 1.00 0.00 38 GLY A O 8
ATOM 11537 N N . GLN A 1 39 ? -0.802 26.639 -1.024 1.00 0.00 39 GLN A N 8
ATOM 11538 C CA . GLN A 1 39 ? -1.269 28.008 -1.207 1.00 0.00 39 GLN A CA 8
ATOM 11539 C C . GLN A 1 39 ? -0.842 28.890 -0.038 1.00 0.00 39 GLN A C 8
ATOM 11540 O O . GLN A 1 39 ? -0.786 30.113 -0.159 1.00 0.00 39 GLN A O 8
ATOM 11554 N N . ASN A 1 40 ? -0.543 28.260 1.093 1.00 0.00 40 ASN A N 8
ATOM 11555 C CA . ASN A 1 40 ? -0.122 28.988 2.285 1.00 0.00 40 ASN A CA 8
ATOM 11556 C C . ASN A 1 40 ? 0.989 28.240 3.015 1.00 0.00 40 ASN A C 8
ATOM 11557 O O . ASN A 1 40 ? 0.754 27.529 3.993 1.00 0.00 40 ASN A O 8
ATOM 11568 N N . PRO A 1 41 ? 2.229 28.403 2.532 1.00 0.00 41 PRO A N 8
ATOM 11569 C CA . PRO A 1 41 ? 3.402 27.753 3.124 1.00 0.00 41 PRO A CA 8
ATOM 11570 C C . PRO A 1 41 ? 3.754 28.327 4.492 1.00 0.00 41 PRO A C 8
ATOM 11571 O O . PRO A 1 41 ? 4.549 27.749 5.232 1.00 0.00 41 PRO A O 8
ATOM 11582 N N . ASN A 1 42 ? 3.156 29.467 4.822 1.00 0.00 42 ASN A N 8
ATOM 11583 C CA . ASN A 1 42 ? 3.407 30.119 6.102 1.00 0.00 42 ASN A CA 8
ATOM 11584 C C . ASN A 1 42 ? 2.726 29.365 7.240 1.00 0.00 42 ASN A C 8
ATOM 11585 O O . ASN A 1 42 ? 3.150 29.444 8.392 1.00 0.00 42 ASN A O 8
ATOM 11596 N N . ALA A 1 43 ? 1.667 28.633 6.907 1.00 0.00 43 ALA A N 8
ATOM 11597 C CA . ALA A 1 43 ? 0.929 27.863 7.900 1.00 0.00 43 ALA A CA 8
ATOM 11598 C C . ALA A 1 43 ? 1.831 26.842 8.585 1.00 0.00 43 ALA A C 8
ATOM 11599 O O . ALA A 1 43 ? 2.856 26.436 8.037 1.00 0.00 43 ALA A O 8
ATOM 11606 N N . THR A 1 44 ? 1.444 26.430 9.789 1.00 0.00 44 THR A N 8
ATOM 11607 C CA . THR A 1 44 ? 2.219 25.459 10.550 1.00 0.00 44 THR A CA 8
ATOM 11608 C C . THR A 1 44 ? 1.321 24.371 11.129 1.00 0.00 44 THR A C 8
ATOM 11609 O O . THR A 1 44 ? 1.102 24.312 12.339 1.00 0.00 44 THR A O 8
ATOM 11620 N N . PHE A 1 45 ? 0.803 23.512 10.257 1.00 0.00 45 PHE A N 8
ATOM 11621 C CA . PHE A 1 45 ? -0.072 22.426 10.683 1.00 0.00 45 PHE A CA 8
ATOM 11622 C C . PHE A 1 45 ? -1.366 22.972 11.280 1.00 0.00 45 PHE A C 8
ATOM 11623 O O . PHE A 1 45 ? -2.424 22.911 10.657 1.00 0.00 45 PHE A O 8
ATOM 11640 N N . GLY A 1 46 ? -1.271 23.505 12.495 1.00 0.00 46 GLY A N 8
ATOM 11641 C CA . GLY A 1 46 ? -2.440 24.053 13.157 1.00 0.00 46 GLY A CA 8
ATOM 11642 C C . GLY A 1 46 ? -3.341 24.816 12.206 1.00 0.00 46 GLY A C 8
ATOM 11643 O O . GLY A 1 46 ? -4.565 24.741 12.308 1.00 0.00 46 GLY A O 8
ATOM 11647 N N . GLU A 1 47 ? -2.734 25.552 11.281 1.00 0.00 47 GLU A N 8
ATOM 11648 C CA . GLU A 1 47 ? -3.492 26.333 10.310 1.00 0.00 47 GLU A CA 8
ATOM 11649 C C . GLU A 1 47 ? -4.046 25.438 9.205 1.00 0.00 47 GLU A C 8
ATOM 11650 O O . GLU A 1 47 ? -5.259 25.324 9.033 1.00 0.00 47 GLU A O 8
ATOM 11662 N N . VAL A 1 48 ? -3.147 24.806 8.457 1.00 0.00 48 VAL A N 8
ATOM 11663 C CA . VAL A 1 48 ? -3.544 23.920 7.369 1.00 0.00 48 VAL A CA 8
ATOM 11664 C C . VAL A 1 48 ? -4.703 23.022 7.787 1.00 0.00 48 VAL A C 8
ATOM 11665 O O . VAL A 1 48 ? -5.607 22.750 6.997 1.00 0.00 48 VAL A O 8
ATOM 11678 N N . SER A 1 49 ? -4.670 22.565 9.034 1.00 0.00 49 SER A N 8
ATOM 11679 C CA . SER A 1 49 ? -5.716 21.693 9.557 1.00 0.00 49 SER A CA 8
ATOM 11680 C C . SER A 1 49 ? -7.015 22.467 9.763 1.00 0.00 49 SER A C 8
ATOM 11681 O O . SER A 1 49 ? -8.040 22.158 9.155 1.00 0.00 49 SER A O 8
ATOM 11689 N N . LYS A 1 50 ? -6.964 23.477 10.626 1.00 0.00 50 LYS A N 8
ATOM 11690 C CA . LYS A 1 50 ? -8.134 24.298 10.913 1.00 0.00 50 LYS A CA 8
ATOM 11691 C C . LYS A 1 50 ? -8.918 24.592 9.639 1.00 0.00 50 LYS A C 8
ATOM 11692 O O . LYS A 1 50 ? -10.122 24.847 9.685 1.00 0.00 50 LYS A O 8
ATOM 11711 N N . ILE A 1 51 ? -8.229 24.555 8.503 1.00 0.00 51 ILE A N 8
ATOM 11712 C CA . ILE A 1 51 ? -8.863 24.816 7.217 1.00 0.00 51 ILE A CA 8
ATOM 11713 C C . ILE A 1 51 ? -9.565 23.570 6.688 1.00 0.00 51 ILE A C 8
ATOM 11714 O O . ILE A 1 51 ? -10.743 23.612 6.332 1.00 0.00 51 ILE A O 8
ATOM 11730 N N . VAL A 1 52 ? -8.835 22.461 6.640 1.00 0.00 52 VAL A N 8
ATOM 11731 C CA . VAL A 1 52 ? -9.388 21.201 6.157 1.00 0.00 52 VAL A CA 8
ATOM 11732 C C . VAL A 1 52 ? -10.606 20.786 6.975 1.00 0.00 52 VAL A C 8
ATOM 11733 O O . VAL A 1 52 ? -11.619 20.358 6.424 1.00 0.00 52 VAL A O 8
ATOM 11746 N N . ALA A 1 53 ? -10.498 20.917 8.293 1.00 0.00 53 ALA A N 8
ATOM 11747 C CA . ALA A 1 53 ? -11.592 20.558 9.188 1.00 0.00 53 ALA A CA 8
ATOM 11748 C C . ALA A 1 53 ? -12.895 21.222 8.756 1.00 0.00 53 ALA A C 8
ATOM 11749 O O . ALA A 1 53 ? -13.949 20.587 8.736 1.00 0.00 53 ALA A O 8
ATOM 11756 N N . SER A 1 54 ? -12.815 22.503 8.411 1.00 0.00 54 SER A N 8
ATOM 11757 C CA . SER A 1 54 ? -13.990 23.254 7.984 1.00 0.00 54 SER A CA 8
ATOM 11758 C C . SER A 1 54 ? -14.474 22.775 6.619 1.00 0.00 54 SER A C 8
ATOM 11759 O O . SER A 1 54 ? -15.631 22.979 6.252 1.00 0.00 54 SER A O 8
ATOM 11767 N N . MET A 1 55 ? -13.580 22.136 5.872 1.00 0.00 55 MET A N 8
ATOM 11768 C CA . MET A 1 55 ? -13.916 21.626 4.547 1.00 0.00 55 MET A CA 8
ATOM 11769 C C . MET A 1 55 ? -14.718 20.333 4.650 1.00 0.00 55 MET A C 8
ATOM 11770 O O . MET A 1 55 ? -15.815 20.227 4.102 1.00 0.00 55 MET A O 8
ATOM 11784 N N . TRP A 1 56 ? -14.164 19.353 5.355 1.00 0.00 56 TRP A N 8
ATOM 11785 C CA . TRP A 1 56 ? -14.829 18.066 5.528 1.00 0.00 56 TRP A CA 8
ATOM 11786 C C . TRP A 1 56 ? -16.196 18.244 6.180 1.00 0.00 56 TRP A C 8
ATOM 11787 O O . TRP A 1 56 ? -17.179 17.635 5.757 1.00 0.00 56 TRP A O 8
ATOM 11808 N N . ASP A 1 57 ? -16.252 19.080 7.210 1.00 0.00 57 ASP A N 8
ATOM 11809 C CA . ASP A 1 57 ? -17.500 19.339 7.919 1.00 0.00 57 ASP A CA 8
ATOM 11810 C C . ASP A 1 57 ? -18.583 19.816 6.956 1.00 0.00 57 ASP A C 8
ATOM 11811 O O . ASP A 1 57 ? -19.768 19.805 7.285 1.00 0.00 57 ASP A O 8
ATOM 11820 N N . GLY A 1 58 ? -18.166 20.236 5.765 1.00 0.00 58 GLY A N 8
ATOM 11821 C CA . GLY A 1 58 ? -19.112 20.712 4.774 1.00 0.00 58 GLY A CA 8
ATOM 11822 C C . GLY A 1 58 ? -18.985 19.981 3.453 1.00 0.00 58 GLY A C 8
ATOM 11823 O O . GLY A 1 58 ? -19.184 20.568 2.388 1.00 0.00 58 GLY A O 8
ATOM 11827 N N . LEU A 1 59 ? -18.652 18.697 3.519 1.00 0.00 59 LEU A N 8
ATOM 11828 C CA . LEU A 1 59 ? -18.497 17.883 2.318 1.00 0.00 59 LEU A CA 8
ATOM 11829 C C . LEU A 1 59 ? -19.811 17.202 1.948 1.00 0.00 59 LEU A C 8
ATOM 11830 O O . LEU A 1 59 ? -20.645 16.929 2.810 1.00 0.00 59 LEU A O 8
ATOM 11846 N N . GLY A 1 60 ? -19.987 16.927 0.659 1.00 0.00 60 GLY A N 8
ATOM 11847 C CA . GLY A 1 60 ? -21.200 16.277 0.198 1.00 0.00 60 GLY A CA 8
ATOM 11848 C C . GLY A 1 60 ? -21.332 14.860 0.718 1.00 0.00 60 GLY A C 8
ATOM 11849 O O . GLY A 1 60 ? -20.340 14.140 0.833 1.00 0.00 60 GLY A O 8
ATOM 11853 N N . GLU A 1 61 ? -22.559 14.459 1.034 1.00 0.00 61 GLU A N 8
ATOM 11854 C CA . GLU A 1 61 ? -22.816 13.118 1.547 1.00 0.00 61 GLU A CA 8
ATOM 11855 C C . GLU A 1 61 ? -22.220 12.059 0.623 1.00 0.00 61 GLU A C 8
ATOM 11856 O O . GLU A 1 61 ? -21.795 10.996 1.074 1.00 0.00 61 GLU A O 8
ATOM 11868 N N . GLU A 1 62 ? -22.194 12.358 -0.672 1.00 0.00 62 GLU A N 8
ATOM 11869 C CA . GLU A 1 62 ? -21.652 11.432 -1.659 1.00 0.00 62 GLU A CA 8
ATOM 11870 C C . GLU A 1 62 ? -20.130 11.368 -1.568 1.00 0.00 62 GLU A C 8
ATOM 11871 O O . GLU A 1 62 ? -19.512 10.400 -2.009 1.00 0.00 62 GLU A O 8
ATOM 11883 N N . GLN A 1 63 ? -19.534 12.408 -0.993 1.00 0.00 63 GLN A N 8
ATOM 11884 C CA . GLN A 1 63 ? -18.085 12.471 -0.845 1.00 0.00 63 GLN A CA 8
ATOM 11885 C C . GLN A 1 63 ? -17.648 11.881 0.492 1.00 0.00 63 GLN A C 8
ATOM 11886 O O . GLN A 1 63 ? -16.583 11.272 0.595 1.00 0.00 63 GLN A O 8
ATOM 11900 N N . LYS A 1 64 ? -18.476 12.065 1.514 1.00 0.00 64 LYS A N 8
ATOM 11901 C CA . LYS A 1 64 ? -18.177 11.551 2.845 1.00 0.00 64 LYS A CA 8
ATOM 11902 C C . LYS A 1 64 ? -18.274 10.029 2.874 1.00 0.00 64 LYS A C 8
ATOM 11903 O O . LYS A 1 64 ? -17.364 9.350 3.349 1.00 0.00 64 LYS A O 8
ATOM 11922 N N . GLN A 1 65 ? -19.381 9.501 2.363 1.00 0.00 65 GLN A N 8
ATOM 11923 C CA . GLN A 1 65 ? -19.594 8.059 2.330 1.00 0.00 65 GLN A CA 8
ATOM 11924 C C . GLN A 1 65 ? -18.472 7.359 1.571 1.00 0.00 65 GLN A C 8
ATOM 11925 O O . GLN A 1 65 ? -17.909 6.372 2.044 1.00 0.00 65 GLN A O 8
ATOM 11939 N N . VAL A 1 66 ? -18.153 7.877 0.389 1.00 0.00 66 VAL A N 8
ATOM 11940 C CA . VAL A 1 66 ? -17.097 7.302 -0.437 1.00 0.00 66 VAL A CA 8
ATOM 11941 C C . VAL A 1 66 ? -15.776 7.244 0.321 1.00 0.00 66 VAL A C 8
ATOM 11942 O O . VAL A 1 66 ? -15.053 6.250 0.255 1.00 0.00 66 VAL A O 8
ATOM 11955 N N . TYR A 1 67 ? -15.467 8.316 1.042 1.00 0.00 67 TYR A N 8
ATOM 11956 C CA . TYR A 1 67 ? -14.231 8.389 1.813 1.00 0.00 67 TYR A CA 8
ATOM 11957 C C . TYR A 1 67 ? -14.196 7.309 2.889 1.00 0.00 67 TYR A C 8
ATOM 11958 O O . TYR A 1 67 ? -13.127 6.904 3.346 1.00 0.00 67 TYR A O 8
ATOM 11976 N N . LYS A 1 68 ? -15.375 6.845 3.291 1.00 0.00 68 LYS A N 8
ATOM 11977 C CA . LYS A 1 68 ? -15.482 5.810 4.313 1.00 0.00 68 LYS A CA 8
ATOM 11978 C C . LYS A 1 68 ? -15.379 4.420 3.692 1.00 0.00 68 LYS A C 8
ATOM 11979 O O . LYS A 1 68 ? -14.763 3.519 4.261 1.00 0.00 68 LYS A O 8
ATOM 11998 N N . LYS A 1 69 ? -15.986 4.254 2.522 1.00 0.00 69 LYS A N 8
ATOM 11999 C CA . LYS A 1 69 ? -15.961 2.975 1.822 1.00 0.00 69 LYS A CA 8
ATOM 12000 C C . LYS A 1 69 ? -14.556 2.655 1.323 1.00 0.00 69 LYS A C 8
ATOM 12001 O O . LYS A 1 69 ? -14.255 1.514 0.973 1.00 0.00 69 LYS A O 8
ATOM 12020 N N . LYS A 1 70 ? -13.698 3.669 1.295 1.00 0.00 70 LYS A N 8
ATOM 12021 C CA . LYS A 1 70 ? -12.323 3.496 0.842 1.00 0.00 70 LYS A CA 8
ATOM 12022 C C . LYS A 1 70 ? -11.401 3.172 2.013 1.00 0.00 70 LYS A C 8
ATOM 12023 O O . LYS A 1 70 ? -10.355 2.547 1.839 1.00 0.00 70 LYS A O 8
ATOM 12042 N N . THR A 1 71 ? -11.796 3.601 3.208 1.00 0.00 71 THR A N 8
ATOM 12043 C CA . THR A 1 71 ? -11.006 3.357 4.408 1.00 0.00 71 THR A CA 8
ATOM 12044 C C . THR A 1 71 ? -10.980 1.873 4.756 1.00 0.00 71 THR A C 8
ATOM 12045 O O . THR A 1 71 ? -9.917 1.254 4.793 1.00 0.00 71 THR A O 8
ATOM 12056 N N . GLU A 1 72 ? -12.156 1.309 5.010 1.00 0.00 72 GLU A N 8
ATOM 12057 C CA . GLU A 1 72 ? -12.267 -0.104 5.356 1.00 0.00 72 GLU A CA 8
ATOM 12058 C C . GLU A 1 72 ? -11.724 -0.983 4.232 1.00 0.00 72 GLU A C 8
ATOM 12059 O O . GLU A 1 72 ? -11.144 -2.039 4.482 1.00 0.00 72 GLU A O 8
ATOM 12071 N N . ALA A 1 73 ? -11.917 -0.538 2.995 1.00 0.00 73 ALA A N 8
ATOM 12072 C CA . ALA A 1 73 ? -11.447 -1.282 1.834 1.00 0.00 73 ALA A CA 8
ATOM 12073 C C . ALA A 1 73 ? -9.934 -1.165 1.683 1.00 0.00 73 ALA A C 8
ATOM 12074 O O . ALA A 1 73 ? -9.288 -2.040 1.107 1.00 0.00 73 ALA A O 8
ATOM 12081 N N . ALA A 1 74 ? -9.375 -0.077 2.203 1.00 0.00 74 ALA A N 8
ATOM 12082 C CA . ALA A 1 74 ? -7.937 0.154 2.127 1.00 0.00 74 ALA A CA 8
ATOM 12083 C C . ALA A 1 74 ? -7.227 -0.399 3.358 1.00 0.00 74 ALA A C 8
ATOM 12084 O O . ALA A 1 74 ? -6.042 -0.730 3.307 1.00 0.00 74 ALA A O 8
ATOM 12091 N N . LYS A 1 75 ? -7.957 -0.495 4.463 1.00 0.00 75 LYS A N 8
ATOM 12092 C CA . LYS A 1 75 ? -7.398 -1.008 5.708 1.00 0.00 75 LYS A CA 8
ATOM 12093 C C . LYS A 1 75 ? -7.302 -2.530 5.676 1.00 0.00 75 LYS A C 8
ATOM 12094 O O . LYS A 1 75 ? -6.215 -3.097 5.780 1.00 0.00 75 LYS A O 8
ATOM 12113 N N . LYS A 1 76 ? -8.448 -3.187 5.529 1.00 0.00 76 LYS A N 8
ATOM 12114 C CA . LYS A 1 76 ? -8.495 -4.643 5.480 1.00 0.00 76 LYS A CA 8
ATOM 12115 C C . LYS A 1 76 ? -7.522 -5.184 4.436 1.00 0.00 76 LYS A C 8
ATOM 12116 O O . LYS A 1 76 ? -6.865 -6.200 4.656 1.00 0.00 76 LYS A O 8
ATOM 12135 N N . GLU A 1 77 ? -7.436 -4.496 3.302 1.00 0.00 77 GLU A N 8
ATOM 12136 C CA . GLU A 1 77 ? -6.543 -4.908 2.225 1.00 0.00 77 GLU A CA 8
ATOM 12137 C C . GLU A 1 77 ? -5.083 -4.720 2.627 1.00 0.00 77 GLU A C 8
ATOM 12138 O O . GLU A 1 77 ? -4.253 -5.607 2.428 1.00 0.00 77 GLU A O 8
ATOM 12150 N N . TYR A 1 78 ? -4.777 -3.558 3.194 1.00 0.00 78 TYR A N 8
ATOM 12151 C CA . TYR A 1 78 ? -3.418 -3.251 3.622 1.00 0.00 78 TYR A CA 8
ATOM 12152 C C . TYR A 1 78 ? -2.860 -4.364 4.504 1.00 0.00 78 TYR A C 8
ATOM 12153 O O . TYR A 1 78 ? -1.677 -4.699 4.428 1.00 0.00 78 TYR A O 8
ATOM 12171 N N . LEU A 1 79 ? -3.719 -4.934 5.341 1.00 0.00 79 LEU A N 8
ATOM 12172 C CA . LEU A 1 79 ? -3.314 -6.010 6.238 1.00 0.00 79 LEU A CA 8
ATOM 12173 C C . LEU A 1 79 ? -3.059 -7.299 5.462 1.00 0.00 79 LEU A C 8
ATOM 12174 O O . LEU A 1 79 ? -2.015 -7.933 5.617 1.00 0.00 79 LEU A O 8
ATOM 12190 N N . LYS A 1 80 ? -4.018 -7.679 4.626 1.00 0.00 80 LYS A N 8
ATOM 12191 C CA . LYS A 1 80 ? -3.897 -8.890 3.822 1.00 0.00 80 LYS A CA 8
ATOM 12192 C C . LYS A 1 80 ? -2.646 -8.842 2.951 1.00 0.00 80 LYS A C 8
ATOM 12193 O O . LYS A 1 80 ? -1.837 -9.770 2.961 1.00 0.00 80 LYS A O 8
ATOM 12212 N N . GLN A 1 81 ? -2.493 -7.755 2.201 1.00 0.00 81 GLN A N 8
ATOM 12213 C CA . GLN A 1 81 ? -1.339 -7.588 1.326 1.00 0.00 81 GLN A CA 8
ATOM 12214 C C . GLN A 1 81 ? -0.040 -7.617 2.126 1.00 0.00 81 GLN A C 8
ATOM 12215 O O . GLN A 1 81 ? 0.876 -8.379 1.814 1.00 0.00 81 GLN A O 8
ATOM 12229 N N . LEU A 1 82 ? 0.032 -6.783 3.157 1.00 0.00 82 LEU A N 8
ATOM 12230 C CA . LEU A 1 82 ? 1.219 -6.713 4.002 1.00 0.00 82 LEU A CA 8
ATOM 12231 C C . LEU A 1 82 ? 1.546 -8.079 4.597 1.00 0.00 82 LEU A C 8
ATOM 12232 O O . LEU A 1 82 ? 2.608 -8.643 4.335 1.00 0.00 82 LEU A O 8
ATOM 12248 N N . ALA A 1 83 ? 0.625 -8.606 5.397 1.00 0.00 83 ALA A N 8
ATOM 12249 C CA . ALA A 1 83 ? 0.813 -9.908 6.025 1.00 0.00 83 ALA A CA 8
ATOM 12250 C C . ALA A 1 83 ? 1.447 -10.899 5.055 1.00 0.00 83 ALA A C 8
ATOM 12251 O O . ALA A 1 83 ? 2.249 -11.744 5.451 1.00 0.00 83 ALA A O 8
ATOM 12258 N N . ALA A 1 84 ? 1.081 -10.790 3.782 1.00 0.00 84 ALA A N 8
ATOM 12259 C CA . ALA A 1 84 ? 1.615 -11.677 2.755 1.00 0.00 84 ALA A CA 8
ATOM 12260 C C . ALA A 1 84 ? 2.859 -11.079 2.107 1.00 0.00 84 ALA A C 8
ATOM 12261 O O . ALA A 1 84 ? 3.703 -11.802 1.577 1.00 0.00 84 ALA A O 8
ATOM 12268 N N . TYR A 1 85 ? 2.967 -9.756 2.153 1.00 0.00 85 TYR A N 8
ATOM 12269 C CA . TYR A 1 85 ? 4.108 -9.061 1.568 1.00 0.00 85 TYR A CA 8
ATOM 12270 C C . TYR A 1 85 ? 5.416 -9.545 2.186 1.00 0.00 85 TYR A C 8
ATOM 12271 O O . TYR A 1 85 ? 6.404 -9.760 1.485 1.00 0.00 85 TYR A O 8
ATOM 12289 N N . ARG A 1 86 ? 5.413 -9.714 3.504 1.00 0.00 86 ARG A N 8
ATOM 12290 C CA . ARG A 1 86 ? 6.599 -10.172 4.219 1.00 0.00 86 ARG A CA 8
ATOM 12291 C C . ARG A 1 86 ? 7.103 -11.492 3.644 1.00 0.00 86 ARG A C 8
ATOM 12292 O O . ARG A 1 86 ? 8.307 -11.746 3.611 1.00 0.00 86 ARG A O 8
ATOM 12313 N N . ALA A 1 87 ? 6.174 -12.329 3.194 1.00 0.00 87 ALA A N 8
ATOM 12314 C CA . ALA A 1 87 ? 6.525 -13.622 2.620 1.00 0.00 87 ALA A CA 8
ATOM 12315 C C . ALA A 1 87 ? 7.661 -13.486 1.613 1.00 0.00 87 ALA A C 8
ATOM 12316 O O . ALA A 1 87 ? 8.523 -14.359 1.513 1.00 0.00 87 ALA A O 8
ATOM 12323 N N . SER A 1 88 ? 7.656 -12.386 0.867 1.00 0.00 88 SER A N 8
ATOM 12324 C CA . SER A 1 88 ? 8.684 -12.137 -0.137 1.00 0.00 88 SER A CA 8
ATOM 12325 C C . SER A 1 88 ? 9.949 -11.578 0.508 1.00 0.00 88 SER A C 8
ATOM 12326 O O . SER A 1 88 ? 11.055 -11.765 -0.001 1.00 0.00 88 SER A O 8
ATOM 12334 N N . LEU A 1 89 ? 9.778 -10.890 1.632 1.00 0.00 89 LEU A N 8
ATOM 12335 C CA . LEU A 1 89 ? 10.905 -10.303 2.348 1.00 0.00 89 LEU A CA 8
ATOM 12336 C C . LEU A 1 89 ? 11.777 -11.386 2.973 1.00 0.00 89 LEU A C 8
ATOM 12337 O O . LEU A 1 89 ? 13.000 -11.255 3.035 1.00 0.00 89 LEU A O 8
ATOM 12353 N N . VAL A 1 90 ? 11.141 -12.458 3.435 1.00 0.00 90 VAL A N 8
ATOM 12354 C CA . VAL A 1 90 ? 11.859 -13.567 4.053 1.00 0.00 90 VAL A CA 8
ATOM 12355 C C . VAL A 1 90 ? 12.466 -14.485 2.997 1.00 0.00 90 VAL A C 8
ATOM 12356 O O . VAL A 1 90 ? 12.180 -15.681 2.962 1.00 0.00 90 VAL A O 8
ATOM 12369 N N . SER A 1 91 ? 13.305 -13.916 2.138 1.00 0.00 91 SER A N 8
ATOM 12370 C CA . SER A 1 91 ? 13.951 -14.682 1.079 1.00 0.00 91 SER A CA 8
ATOM 12371 C C . SER A 1 91 ? 15.331 -15.162 1.519 1.00 0.00 91 SER A C 8
ATOM 12372 O O . SER A 1 91 ? 16.283 -15.151 0.738 1.00 0.00 91 SER A O 8
ATOM 12380 N N . LYS A 1 92 ? 15.431 -15.582 2.775 1.00 0.00 92 LYS A N 8
ATOM 12381 C CA . LYS A 1 92 ? 16.693 -16.067 3.321 1.00 0.00 92 LYS A CA 8
ATOM 12382 C C . LYS A 1 92 ? 16.450 -17.029 4.480 1.00 0.00 92 LYS A C 8
ATOM 12383 O O . LYS A 1 92 ? 16.916 -18.169 4.461 1.00 0.00 92 LYS A O 8
ATOM 12402 N N . SER A 1 93 ? 15.716 -16.564 5.486 1.00 0.00 93 SER A N 8
ATOM 12403 C CA . SER A 1 93 ? 15.413 -17.383 6.654 1.00 0.00 93 SER A CA 8
ATOM 12404 C C . SER A 1 93 ? 16.686 -17.725 7.422 1.00 0.00 93 SER A C 8
ATOM 12405 O O . SER A 1 93 ? 17.734 -17.979 6.827 1.00 0.00 93 SER A O 8
ATOM 12413 N N . TYR A 1 94 ? 16.587 -17.731 8.746 1.00 0.00 94 TYR A N 8
ATOM 12414 C CA . TYR A 1 94 ? 17.730 -18.040 9.598 1.00 0.00 94 TYR A CA 8
ATOM 12415 C C . TYR A 1 94 ? 17.375 -19.119 10.616 1.00 0.00 94 TYR A C 8
ATOM 12416 O O . TYR A 1 94 ? 18.095 -20.105 10.772 1.00 0.00 94 TYR A O 8
ATOM 12434 N N . THR A 1 95 ? 16.257 -18.923 11.310 1.00 0.00 95 THR A N 8
ATOM 12435 C CA . THR A 1 95 ? 15.805 -19.877 12.314 1.00 0.00 95 THR A CA 8
ATOM 12436 C C . THR A 1 95 ? 14.656 -20.729 11.786 1.00 0.00 95 THR A C 8
ATOM 12437 O O . THR A 1 95 ? 13.755 -20.226 11.115 1.00 0.00 95 THR A O 8
ATOM 12448 N N . ASP A 1 96 ? 14.693 -22.021 12.094 1.00 0.00 96 ASP A N 8
ATOM 12449 C CA . ASP A 1 96 ? 13.653 -22.942 11.652 1.00 0.00 96 ASP A CA 8
ATOM 12450 C C . ASP A 1 96 ? 13.027 -23.666 12.840 1.00 0.00 96 ASP A C 8
ATOM 12451 O O . ASP A 1 96 ? 13.708 -24.390 13.567 1.00 0.00 96 ASP A O 8
ATOM 12460 N N . SER A 1 97 ? 11.727 -23.465 13.031 1.00 0.00 97 SER A N 8
ATOM 12461 C CA . SER A 1 97 ? 11.010 -24.095 14.133 1.00 0.00 97 SER A CA 8
ATOM 12462 C C . SER A 1 97 ? 10.474 -25.463 13.722 1.00 0.00 97 SER A C 8
ATOM 12463 O O . SER A 1 97 ? 10.074 -25.667 12.576 1.00 0.00 97 SER A O 8
ATOM 12471 N N . GLY A 1 98 ? 10.469 -26.398 14.667 1.00 0.00 98 GLY A N 8
ATOM 12472 C CA . GLY A 1 98 ? 9.981 -27.735 14.384 1.00 0.00 98 GLY A CA 8
ATOM 12473 C C . GLY A 1 98 ? 8.592 -27.975 14.943 1.00 0.00 98 GLY A C 8
ATOM 12474 O O . GLY A 1 98 ? 8.420 -28.321 16.112 1.00 0.00 98 GLY A O 8
ATOM 12478 N N . PRO A 1 99 ? 7.569 -27.788 14.095 1.00 0.00 99 PRO A N 8
ATOM 12479 C CA . PRO A 1 99 ? 6.170 -27.979 14.489 1.00 0.00 99 PRO A CA 8
ATOM 12480 C C . PRO A 1 99 ? 5.831 -29.446 14.729 1.00 0.00 99 PRO A C 8
ATOM 12481 O O . PRO A 1 99 ? 6.686 -30.321 14.592 1.00 0.00 99 PRO A O 8
ATOM 12492 N N . SER A 1 100 ? 4.578 -29.709 15.086 1.00 0.00 100 SER A N 8
ATOM 12493 C CA . SER A 1 100 ? 4.126 -31.070 15.348 1.00 0.00 100 SER A CA 8
ATOM 12494 C C . SER A 1 100 ? 2.877 -31.395 14.535 1.00 0.00 100 SER A C 8
ATOM 12495 O O . SER A 1 100 ? 1.834 -30.764 14.701 1.00 0.00 100 SER A O 8
ATOM 12503 N N . SER A 1 101 ? 2.992 -32.384 13.655 1.00 0.00 101 SER A N 8
ATOM 12504 C CA . SER A 1 101 ? 1.875 -32.791 12.812 1.00 0.00 101 SER A CA 8
ATOM 12505 C C . SER A 1 101 ? 1.853 -34.306 12.633 1.00 0.00 101 SER A C 8
ATOM 12506 O O . SER A 1 101 ? 2.789 -35.002 13.024 1.00 0.00 101 SER A O 8
ATOM 12514 N N . GLY A 1 102 ? 0.775 -34.810 12.038 1.00 0.00 102 GLY A N 8
ATOM 12515 C CA . GLY A 1 102 ? 0.650 -36.239 11.817 1.00 0.00 102 GLY A CA 8
ATOM 12516 C C . GLY A 1 102 ? 1.214 -37.055 12.964 1.00 0.00 102 GLY A C 8
ATOM 12517 O O . GLY A 1 102 ? 0.958 -38.255 13.066 1.00 0.00 102 GLY A O 8
ATOM 12521 N N . GLY A 1 1 ? 15.104 26.043 -26.181 1.00 0.00 1 GLY A N 9
ATOM 12522 C CA . GLY A 1 1 ? 14.228 24.970 -25.748 1.00 0.00 1 GLY A CA 9
ATOM 12523 C C . GLY A 1 1 ? 13.813 25.109 -24.298 1.00 0.00 1 GLY A C 9
ATOM 12524 O O . GLY A 1 1 ? 13.411 26.188 -23.861 1.00 0.00 1 GLY A O 9
ATOM 12528 N N . SER A 1 2 ? 13.907 24.015 -23.549 1.00 0.00 2 SER A N 9
ATOM 12529 C CA . SER A 1 2 ? 13.532 24.019 -22.139 1.00 0.00 2 SER A CA 9
ATOM 12530 C C . SER A 1 2 ? 14.654 23.447 -21.278 1.00 0.00 2 SER A C 9
ATOM 12531 O O . SER A 1 2 ? 15.077 24.064 -20.301 1.00 0.00 2 SER A O 9
ATOM 12539 N N . SER A 1 3 ? 15.130 22.262 -21.647 1.00 0.00 3 SER A N 9
ATOM 12540 C CA . SER A 1 3 ? 16.200 21.604 -20.907 1.00 0.00 3 SER A CA 9
ATOM 12541 C C . SER A 1 3 ? 15.875 21.549 -19.417 1.00 0.00 3 SER A C 9
ATOM 12542 O O . SER A 1 3 ? 14.839 22.044 -18.977 1.00 0.00 3 SER A O 9
ATOM 12550 N N . GLY A 1 4 ? 16.771 20.942 -18.644 1.00 0.00 4 GLY A N 9
ATOM 12551 C CA . GLY A 1 4 ? 16.563 20.832 -17.212 1.00 0.00 4 GLY A CA 9
ATOM 12552 C C . GLY A 1 4 ? 17.430 19.761 -16.581 1.00 0.00 4 GLY A C 9
ATOM 12553 O O . GLY A 1 4 ? 17.903 18.853 -17.264 1.00 0.00 4 GLY A O 9
ATOM 12557 N N . SER A 1 5 ? 17.639 19.866 -15.272 1.00 0.00 5 SER A N 9
ATOM 12558 C CA . SER A 1 5 ? 18.459 18.901 -14.549 1.00 0.00 5 SER A CA 9
ATOM 12559 C C . SER A 1 5 ? 18.405 19.160 -13.047 1.00 0.00 5 SER A C 9
ATOM 12560 O O . SER A 1 5 ? 18.792 20.229 -12.575 1.00 0.00 5 SER A O 9
ATOM 12568 N N . SER A 1 6 ? 17.920 18.173 -12.300 1.00 0.00 6 SER A N 9
ATOM 12569 C CA . SER A 1 6 ? 17.811 18.294 -10.851 1.00 0.00 6 SER A CA 9
ATOM 12570 C C . SER A 1 6 ? 17.488 16.944 -10.216 1.00 0.00 6 SER A C 9
ATOM 12571 O O . SER A 1 6 ? 16.822 16.105 -10.820 1.00 0.00 6 SER A O 9
ATOM 12579 N N . GLY A 1 7 ? 17.967 16.744 -8.992 1.00 0.00 7 GLY A N 9
ATOM 12580 C CA . GLY A 1 7 ? 17.721 15.495 -8.294 1.00 0.00 7 GLY A CA 9
ATOM 12581 C C . GLY A 1 7 ? 16.244 15.241 -8.066 1.00 0.00 7 GLY A C 9
ATOM 12582 O O . GLY A 1 7 ? 15.400 15.702 -8.834 1.00 0.00 7 GLY A O 9
ATOM 12586 N N . LYS A 1 8 ? 15.929 14.502 -7.007 1.00 0.00 8 LYS A N 9
ATOM 12587 C CA . LYS A 1 8 ? 14.544 14.186 -6.678 1.00 0.00 8 LYS A CA 9
ATOM 12588 C C . LYS A 1 8 ? 14.440 13.592 -5.277 1.00 0.00 8 LYS A C 9
ATOM 12589 O O . LYS A 1 8 ? 15.450 13.350 -4.617 1.00 0.00 8 LYS A O 9
ATOM 12608 N N . LYS A 1 9 ? 13.211 13.358 -4.829 1.00 0.00 9 LYS A N 9
ATOM 12609 C CA . LYS A 1 9 ? 12.973 12.790 -3.508 1.00 0.00 9 LYS A CA 9
ATOM 12610 C C . LYS A 1 9 ? 14.011 13.287 -2.507 1.00 0.00 9 LYS A C 9
ATOM 12611 O O . LYS A 1 9 ? 15.057 12.664 -2.320 1.00 0.00 9 LYS A O 9
ATOM 12630 N N . LYS A 1 10 ? 13.716 14.412 -1.864 1.00 0.00 10 LYS A N 9
ATOM 12631 C CA . LYS A 1 10 ? 14.622 14.992 -0.880 1.00 0.00 10 LYS A CA 9
ATOM 12632 C C . LYS A 1 10 ? 14.169 14.659 0.538 1.00 0.00 10 LYS A C 9
ATOM 12633 O O . LYS A 1 10 ? 14.356 15.451 1.463 1.00 0.00 10 LYS A O 9
ATOM 12652 N N . LYS A 1 11 ? 13.575 13.482 0.704 1.00 0.00 11 LYS A N 9
ATOM 12653 C CA . LYS A 1 11 ? 13.099 13.042 2.010 1.00 0.00 11 LYS A CA 9
ATOM 12654 C C . LYS A 1 11 ? 13.510 11.599 2.282 1.00 0.00 11 LYS A C 9
ATOM 12655 O O . LYS A 1 11 ? 13.038 10.673 1.621 1.00 0.00 11 LYS A O 9
ATOM 12674 N N . LYS A 1 12 ? 14.392 11.413 3.258 1.00 0.00 12 LYS A N 9
ATOM 12675 C CA . LYS A 1 12 ? 14.865 10.083 3.620 1.00 0.00 12 LYS A CA 9
ATOM 12676 C C . LYS A 1 12 ? 14.063 9.519 4.788 1.00 0.00 12 LYS A C 9
ATOM 12677 O O . LYS A 1 12 ? 14.617 9.212 5.844 1.00 0.00 12 LYS A O 9
ATOM 12696 N N . LYS A 1 13 ? 12.756 9.384 4.592 1.00 0.00 13 LYS A N 9
ATOM 12697 C CA . LYS A 1 13 ? 11.877 8.854 5.628 1.00 0.00 13 LYS A CA 9
ATOM 12698 C C . LYS A 1 13 ? 10.851 7.895 5.033 1.00 0.00 13 LYS A C 9
ATOM 12699 O O . LYS A 1 13 ? 9.660 7.981 5.333 1.00 0.00 13 LYS A O 9
ATOM 12718 N N . ASP A 1 14 ? 11.321 6.982 4.191 1.00 0.00 14 ASP A N 9
ATOM 12719 C CA . ASP A 1 14 ? 10.444 6.005 3.556 1.00 0.00 14 ASP A CA 9
ATOM 12720 C C . ASP A 1 14 ? 11.045 4.605 3.632 1.00 0.00 14 ASP A C 9
ATOM 12721 O O . ASP A 1 14 ? 11.723 4.143 2.713 1.00 0.00 14 ASP A O 9
ATOM 12730 N N . PRO A 1 15 ? 10.793 3.912 4.752 1.00 0.00 15 PRO A N 9
ATOM 12731 C CA . PRO A 1 15 ? 11.301 2.555 4.975 1.00 0.00 15 PRO A CA 9
ATOM 12732 C C . PRO A 1 15 ? 10.627 1.528 4.072 1.00 0.00 15 PRO A C 9
ATOM 12733 O O . PRO A 1 15 ? 9.730 1.862 3.299 1.00 0.00 15 PRO A O 9
ATOM 12744 N N . ASN A 1 16 ? 11.064 0.277 4.177 1.00 0.00 16 ASN A N 9
ATOM 12745 C CA . ASN A 1 16 ? 10.501 -0.799 3.369 1.00 0.00 16 ASN A CA 9
ATOM 12746 C C . ASN A 1 16 ? 9.337 -1.471 4.091 1.00 0.00 16 ASN A C 9
ATOM 12747 O O . ASN A 1 16 ? 9.484 -2.560 4.645 1.00 0.00 16 ASN A O 9
ATOM 12758 N N . GLU A 1 17 ? 8.182 -0.813 4.080 1.00 0.00 17 GLU A N 9
ATOM 12759 C CA . GLU A 1 17 ? 6.994 -1.347 4.734 1.00 0.00 17 GLU A CA 9
ATOM 12760 C C . GLU A 1 17 ? 5.799 -0.418 4.535 1.00 0.00 17 GLU A C 9
ATOM 12761 O O . GLU A 1 17 ? 5.916 0.806 4.597 1.00 0.00 17 GLU A O 9
ATOM 12773 N N . PRO A 1 18 ? 4.623 -1.013 4.289 1.00 0.00 18 PRO A N 9
ATOM 12774 C CA . PRO A 1 18 ? 3.384 -0.259 4.075 1.00 0.00 18 PRO A CA 9
ATOM 12775 C C . PRO A 1 18 ? 2.888 0.415 5.350 1.00 0.00 18 PRO A C 9
ATOM 12776 O O . PRO A 1 18 ? 3.083 -0.100 6.451 1.00 0.00 18 PRO A O 9
ATOM 12787 N N . GLN A 1 19 ? 2.246 1.569 5.194 1.00 0.00 19 GLN A N 9
ATOM 12788 C CA . GLN A 1 19 ? 1.723 2.312 6.334 1.00 0.00 19 GLN A CA 9
ATOM 12789 C C . GLN A 1 19 ? 0.224 2.078 6.495 1.00 0.00 19 GLN A C 9
ATOM 12790 O O . GLN A 1 19 ? -0.460 1.692 5.547 1.00 0.00 19 GLN A O 9
ATOM 12804 N N . LYS A 1 20 ? -0.280 2.315 7.701 1.00 0.00 20 LYS A N 9
ATOM 12805 C CA . LYS A 1 20 ? -1.698 2.131 7.987 1.00 0.00 20 LYS A CA 9
ATOM 12806 C C . LYS A 1 20 ? -2.518 3.295 7.441 1.00 0.00 20 LYS A C 9
ATOM 12807 O O . LYS A 1 20 ? -2.193 4.465 7.646 1.00 0.00 20 LYS A O 9
ATOM 12826 N N . PRO A 1 21 ? -3.608 2.970 6.731 1.00 0.00 21 PRO A N 9
ATOM 12827 C CA . PRO A 1 21 ? -4.499 3.975 6.143 1.00 0.00 21 PRO A CA 9
ATOM 12828 C C . PRO A 1 21 ? -5.294 4.735 7.200 1.00 0.00 21 PRO A C 9
ATOM 12829 O O . PRO A 1 21 ? -5.667 4.175 8.231 1.00 0.00 21 PRO A O 9
ATOM 12840 N N . VAL A 1 22 ? -5.551 6.012 6.936 1.00 0.00 22 VAL A N 9
ATOM 12841 C CA . VAL A 1 22 ? -6.303 6.848 7.864 1.00 0.00 22 VAL A CA 9
ATOM 12842 C C . VAL A 1 22 ? -7.803 6.607 7.729 1.00 0.00 22 VAL A C 9
ATOM 12843 O O . VAL A 1 22 ? -8.252 5.931 6.803 1.00 0.00 22 VAL A O 9
ATOM 12856 N N . SER A 1 23 ? -8.572 7.164 8.658 1.00 0.00 23 SER A N 9
ATOM 12857 C CA . SER A 1 23 ? -10.022 7.007 8.645 1.00 0.00 23 SER A CA 9
ATOM 12858 C C . SER A 1 23 ? -10.631 7.694 7.426 1.00 0.00 23 SER A C 9
ATOM 12859 O O . SER A 1 23 ? -9.928 8.036 6.476 1.00 0.00 23 SER A O 9
ATOM 12867 N N . ALA A 1 24 ? -11.945 7.892 7.462 1.00 0.00 24 ALA A N 9
ATOM 12868 C CA . ALA A 1 24 ? -12.650 8.538 6.362 1.00 0.00 24 ALA A CA 9
ATOM 12869 C C . ALA A 1 24 ? -12.362 10.035 6.330 1.00 0.00 24 ALA A C 9
ATOM 12870 O O . ALA A 1 24 ? -11.823 10.553 5.352 1.00 0.00 24 ALA A O 9
ATOM 12877 N N . TYR A 1 25 ? -12.726 10.726 7.405 1.00 0.00 25 TYR A N 9
ATOM 12878 C CA . TYR A 1 25 ? -12.509 12.165 7.499 1.00 0.00 25 TYR A CA 9
ATOM 12879 C C . TYR A 1 25 ? -11.029 12.504 7.347 1.00 0.00 25 TYR A C 9
ATOM 12880 O O . TYR A 1 25 ? -10.672 13.623 6.982 1.00 0.00 25 TYR A O 9
ATOM 12898 N N . ALA A 1 26 ? -10.173 11.527 7.631 1.00 0.00 26 ALA A N 9
ATOM 12899 C CA . ALA A 1 26 ? -8.732 11.720 7.524 1.00 0.00 26 ALA A CA 9
ATOM 12900 C C . ALA A 1 26 ? -8.269 11.606 6.076 1.00 0.00 26 ALA A C 9
ATOM 12901 O O . ALA A 1 26 ? -7.430 12.383 5.619 1.00 0.00 26 ALA A O 9
ATOM 12908 N N . LEU A 1 27 ? -8.820 10.633 5.358 1.00 0.00 27 LEU A N 9
ATOM 12909 C CA . LEU A 1 27 ? -8.463 10.417 3.960 1.00 0.00 27 LEU A CA 9
ATOM 12910 C C . LEU A 1 27 ? -8.574 11.713 3.163 1.00 0.00 27 LEU A C 9
ATOM 12911 O O . LEU A 1 27 ? -7.804 11.950 2.232 1.00 0.00 27 LEU A O 9
ATOM 12927 N N . PHE A 1 28 ? -9.536 12.551 3.536 1.00 0.00 28 PHE A N 9
ATOM 12928 C CA . PHE A 1 28 ? -9.747 13.824 2.857 1.00 0.00 28 PHE A CA 9
ATOM 12929 C C . PHE A 1 28 ? -8.770 14.880 3.366 1.00 0.00 28 PHE A C 9
ATOM 12930 O O . PHE A 1 28 ? -8.511 15.878 2.693 1.00 0.00 28 PHE A O 9
ATOM 12947 N N . PHE A 1 29 ? -8.232 14.653 4.560 1.00 0.00 29 PHE A N 9
ATOM 12948 C CA . PHE A 1 29 ? -7.285 15.585 5.161 1.00 0.00 29 PHE A CA 9
ATOM 12949 C C . PHE A 1 29 ? -5.896 15.419 4.551 1.00 0.00 29 PHE A C 9
ATOM 12950 O O . PHE A 1 29 ? -5.170 16.394 4.358 1.00 0.00 29 PHE A O 9
ATOM 12967 N N . ARG A 1 30 ? -5.534 14.176 4.250 1.00 0.00 30 ARG A N 9
ATOM 12968 C CA . ARG A 1 30 ? -4.232 13.881 3.664 1.00 0.00 30 ARG A CA 9
ATOM 12969 C C . ARG A 1 30 ? -4.208 14.244 2.182 1.00 0.00 30 ARG A C 9
ATOM 12970 O O . ARG A 1 30 ? -3.146 14.492 1.610 1.00 0.00 30 ARG A O 9
ATOM 12991 N N . ASP A 1 31 ? -5.385 14.271 1.566 1.00 0.00 31 ASP A N 9
ATOM 12992 C CA . ASP A 1 31 ? -5.499 14.604 0.151 1.00 0.00 31 ASP A CA 9
ATOM 12993 C C . ASP A 1 31 ? -5.605 16.113 -0.046 1.00 0.00 31 ASP A C 9
ATOM 12994 O O . ASP A 1 31 ? -5.138 16.655 -1.048 1.00 0.00 31 ASP A O 9
ATOM 13003 N N . THR A 1 32 ? -6.224 16.789 0.918 1.00 0.00 32 THR A N 9
ATOM 13004 C CA . THR A 1 32 ? -6.394 18.234 0.850 1.00 0.00 32 THR A CA 9
ATOM 13005 C C . THR A 1 32 ? -5.154 18.958 1.362 1.00 0.00 32 THR A C 9
ATOM 13006 O O . THR A 1 32 ? -4.609 19.829 0.685 1.00 0.00 32 THR A O 9
ATOM 13017 N N . GLN A 1 33 ? -4.714 18.591 2.561 1.00 0.00 33 GLN A N 9
ATOM 13018 C CA . GLN A 1 33 ? -3.537 19.207 3.164 1.00 0.00 33 GLN A CA 9
ATOM 13019 C C . GLN A 1 33 ? -2.501 19.555 2.100 1.00 0.00 33 GLN A C 9
ATOM 13020 O O . GLN A 1 33 ? -1.988 20.673 2.063 1.00 0.00 33 GLN A O 9
ATOM 13034 N N . ALA A 1 34 ? -2.197 18.591 1.238 1.00 0.00 34 ALA A N 9
ATOM 13035 C CA . ALA A 1 34 ? -1.223 18.796 0.173 1.00 0.00 34 ALA A CA 9
ATOM 13036 C C . ALA A 1 34 ? -1.551 20.046 -0.637 1.00 0.00 34 ALA A C 9
ATOM 13037 O O . ALA A 1 34 ? -0.699 20.913 -0.830 1.00 0.00 34 ALA A O 9
ATOM 13044 N N . ALA A 1 35 ? -2.791 20.131 -1.109 1.00 0.00 35 ALA A N 9
ATOM 13045 C CA . ALA A 1 35 ? -3.231 21.276 -1.897 1.00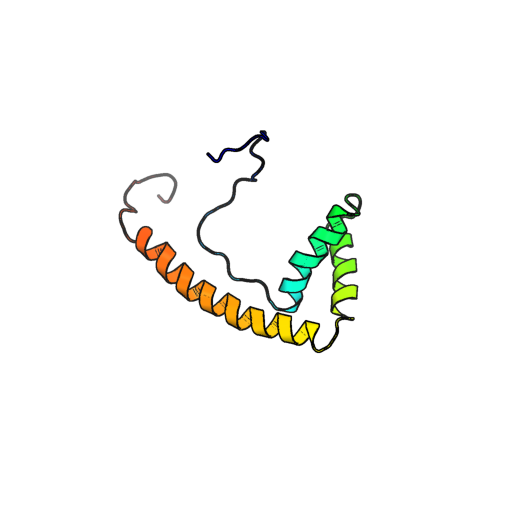 0.00 35 ALA A CA 9
ATOM 13046 C C . ALA A 1 35 ? -3.161 22.563 -1.082 1.00 0.00 35 ALA A C 9
ATOM 13047 O O . ALA A 1 35 ? -2.815 23.622 -1.606 1.00 0.00 35 ALA A O 9
ATOM 13054 N N . ILE A 1 36 ? -3.491 22.464 0.201 1.00 0.00 36 ILE A N 9
ATOM 13055 C CA . ILE A 1 36 ? -3.465 23.621 1.088 1.00 0.00 36 ILE A CA 9
ATOM 13056 C C . ILE A 1 36 ? -2.069 24.230 1.155 1.00 0.00 36 ILE A C 9
ATOM 13057 O O . ILE A 1 36 ? -1.860 25.378 0.763 1.00 0.00 36 ILE A O 9
ATOM 13073 N N . LYS A 1 37 ? -1.113 23.453 1.654 1.00 0.00 37 LYS A N 9
ATOM 13074 C CA . LYS A 1 37 ? 0.265 23.913 1.771 1.00 0.00 37 LYS A CA 9
ATOM 13075 C C . LYS A 1 37 ? 0.757 24.499 0.451 1.00 0.00 37 LYS A C 9
ATOM 13076 O O . LYS A 1 37 ? 1.176 25.654 0.392 1.00 0.00 37 LYS A O 9
ATOM 13095 N N . GLY A 1 38 ? 0.701 23.695 -0.606 1.00 0.00 38 GLY A N 9
ATOM 13096 C CA . GLY A 1 38 ? 1.142 24.153 -1.911 1.00 0.00 38 GLY A CA 9
ATOM 13097 C C . GLY A 1 38 ? 0.705 25.574 -2.205 1.00 0.00 38 GLY A C 9
ATOM 13098 O O . GLY A 1 38 ? 1.468 26.362 -2.763 1.00 0.00 38 GLY A O 9
ATOM 13102 N N . GLN A 1 39 ? -0.527 25.902 -1.829 1.00 0.00 39 GLN A N 9
ATOM 13103 C CA . GLN A 1 39 ? -1.065 27.238 -2.058 1.00 0.00 39 GLN A CA 9
ATOM 13104 C C . GLN A 1 39 ? -0.662 28.187 -0.935 1.00 0.00 39 GLN A C 9
ATOM 13105 O O . GLN A 1 39 ? -0.551 29.395 -1.140 1.00 0.00 39 GLN A O 9
ATOM 13119 N N . ASN A 1 40 ? -0.445 27.632 0.253 1.00 0.00 40 ASN A N 9
ATOM 13120 C CA . ASN A 1 40 ? -0.055 28.430 1.410 1.00 0.00 40 ASN A CA 9
ATOM 13121 C C . ASN A 1 40 ? 0.862 27.636 2.335 1.00 0.00 40 ASN A C 9
ATOM 13122 O O . ASN A 1 40 ? 0.449 27.139 3.383 1.00 0.00 40 ASN A O 9
ATOM 13133 N N . PRO A 1 41 ? 2.138 27.513 1.940 1.00 0.00 41 PRO A N 9
ATOM 13134 C CA . PRO A 1 41 ? 3.141 26.781 2.719 1.00 0.00 41 PRO A CA 9
ATOM 13135 C C . PRO A 1 41 ? 3.508 27.500 4.013 1.00 0.00 41 PRO A C 9
ATOM 13136 O O . PRO A 1 41 ? 3.952 26.877 4.976 1.00 0.00 41 PRO A O 9
ATOM 13147 N N . ASN A 1 42 ? 3.319 28.816 4.027 1.00 0.00 42 ASN A N 9
ATOM 13148 C CA . ASN A 1 42 ? 3.630 29.620 5.203 1.00 0.00 42 ASN A CA 9
ATOM 13149 C C . ASN A 1 42 ? 2.778 29.194 6.395 1.00 0.00 42 ASN A C 9
ATOM 13150 O O . ASN A 1 42 ? 3.177 29.360 7.547 1.00 0.00 42 ASN A O 9
ATOM 13161 N N . ALA A 1 43 ? 1.603 28.643 6.108 1.00 0.00 43 ALA A N 9
ATOM 13162 C CA . ALA A 1 43 ? 0.696 28.190 7.155 1.00 0.00 43 ALA A CA 9
ATOM 13163 C C . ALA A 1 43 ? 1.252 26.965 7.872 1.00 0.00 43 ALA A C 9
ATOM 13164 O O . ALA A 1 43 ? 1.721 26.020 7.237 1.00 0.00 43 ALA A O 9
ATOM 13171 N N . THR A 1 44 ? 1.198 26.987 9.201 1.00 0.00 44 THR A N 9
ATOM 13172 C CA . THR A 1 44 ? 1.699 25.879 10.004 1.00 0.00 44 THR A CA 9
ATOM 13173 C C . THR A 1 44 ? 0.688 24.739 10.059 1.00 0.00 44 THR A C 9
ATOM 13174 O O . THR A 1 44 ? -0.512 24.952 9.886 1.00 0.00 44 THR A O 9
ATOM 13185 N N . PHE A 1 45 ? 1.181 23.529 10.301 1.00 0.00 45 PHE A N 9
ATOM 13186 C CA . PHE A 1 45 ? 0.320 22.354 10.379 1.00 0.00 45 PHE A CA 9
ATOM 13187 C C . PHE A 1 45 ? -1.034 22.711 10.986 1.00 0.00 45 PHE A C 9
ATOM 13188 O O . PHE A 1 45 ? -2.078 22.503 10.370 1.00 0.00 45 PHE A O 9
ATOM 13205 N N . GLY A 1 46 ? -1.006 23.250 12.202 1.00 0.00 46 GLY A N 9
ATOM 13206 C CA . GLY A 1 46 ? -2.236 23.627 12.874 1.00 0.00 46 GLY A CA 9
ATOM 13207 C C . GLY A 1 46 ? -3.172 24.409 11.974 1.00 0.00 46 GLY A C 9
ATOM 13208 O O . GLY A 1 46 ? -4.366 24.120 11.910 1.00 0.00 46 GLY A O 9
ATOM 13212 N N . GLU A 1 47 ? -2.629 25.405 11.280 1.00 0.00 47 GLU A N 9
ATOM 13213 C CA . GLU A 1 47 ? -3.426 26.233 10.382 1.00 0.00 47 GLU A CA 9
ATOM 13214 C C . GLU A 1 47 ? -4.042 25.390 9.269 1.00 0.00 47 GLU A C 9
ATOM 13215 O O . GLU A 1 47 ? -5.251 25.432 9.040 1.00 0.00 47 GLU A O 9
ATOM 13227 N N . VAL A 1 48 ? -3.201 24.627 8.578 1.00 0.00 48 VAL A N 9
ATOM 13228 C CA . VAL A 1 48 ? -3.662 23.774 7.489 1.00 0.00 48 VAL A CA 9
ATOM 13229 C C . VAL A 1 48 ? -4.856 22.930 7.919 1.00 0.00 48 VAL A C 9
ATOM 13230 O O . VAL A 1 48 ? -5.844 22.818 7.193 1.00 0.00 48 VAL A O 9
ATOM 13243 N N . SER A 1 49 ? -4.759 22.338 9.106 1.00 0.00 49 SER A N 9
ATOM 13244 C CA . SER A 1 49 ? -5.831 21.501 9.632 1.00 0.00 49 SER A CA 9
ATOM 13245 C C . SER A 1 49 ? -7.081 22.330 9.912 1.00 0.00 49 SER A C 9
ATOM 13246 O O . SER A 1 49 ? -8.158 22.049 9.386 1.00 0.00 49 SER A O 9
ATOM 13254 N N . LYS A 1 50 ? -6.929 23.354 10.745 1.00 0.00 50 LYS A N 9
ATOM 13255 C CA . LYS A 1 50 ? -8.043 24.227 11.096 1.00 0.00 50 LYS A CA 9
ATOM 13256 C C . LYS A 1 50 ? -8.931 24.490 9.884 1.00 0.00 50 LYS A C 9
ATOM 13257 O O . LYS A 1 50 ? -10.136 24.703 10.021 1.00 0.00 50 LYS A O 9
ATOM 13276 N N . ILE A 1 51 ? -8.329 24.471 8.700 1.00 0.00 51 ILE A N 9
ATOM 13277 C CA . ILE A 1 51 ? -9.066 24.705 7.464 1.00 0.00 51 ILE A CA 9
ATOM 13278 C C . ILE A 1 51 ? -9.781 23.439 7.003 1.00 0.00 51 ILE A C 9
ATOM 13279 O O . ILE A 1 51 ? -10.992 23.443 6.780 1.00 0.00 51 ILE A O 9
ATOM 13295 N N . VAL A 1 52 ? -9.024 22.356 6.864 1.00 0.00 52 VAL A N 9
ATOM 13296 C CA . VAL A 1 52 ? -9.584 21.081 6.432 1.00 0.00 52 VAL A CA 9
ATOM 13297 C C . VAL A 1 52 ? -10.820 20.719 7.249 1.00 0.00 52 VAL A C 9
ATOM 13298 O O . VAL A 1 52 ? -11.866 20.383 6.696 1.00 0.00 52 VAL A O 9
ATOM 13311 N N . ALA A 1 53 ? -10.690 20.791 8.570 1.00 0.00 53 ALA A N 9
ATOM 13312 C CA . ALA A 1 53 ? -11.797 20.474 9.464 1.00 0.00 53 ALA A CA 9
ATOM 13313 C C . ALA A 1 53 ? -13.065 21.213 9.052 1.00 0.00 53 ALA A C 9
ATOM 13314 O O . ALA A 1 53 ? -14.173 20.703 9.216 1.00 0.00 53 ALA A O 9
ATOM 13321 N N . SER A 1 54 ? -12.895 22.419 8.518 1.00 0.00 54 SER A N 9
ATOM 13322 C CA . SER A 1 54 ? -14.027 23.231 8.087 1.00 0.00 54 SER A CA 9
ATOM 13323 C C . SER A 1 54 ? -14.466 22.846 6.678 1.00 0.00 54 SER A C 9
ATOM 13324 O O . SER A 1 54 ? -15.581 23.154 6.258 1.00 0.00 54 SER A O 9
ATOM 13332 N N . MET A 1 55 ? -13.580 22.170 5.952 1.00 0.00 55 MET A N 9
ATOM 13333 C CA . MET A 1 55 ? -13.876 21.742 4.590 1.00 0.00 55 MET A CA 9
ATOM 13334 C C . MET A 1 55 ? -14.685 20.449 4.591 1.00 0.00 55 MET A C 9
ATOM 13335 O O . MET A 1 55 ? -15.717 20.351 3.927 1.00 0.00 55 MET A O 9
ATOM 13349 N N . TRP A 1 56 ? -14.209 19.460 5.339 1.00 0.00 56 TRP A N 9
ATOM 13350 C CA . TRP A 1 56 ? -14.889 18.172 5.424 1.00 0.00 56 TRP A CA 9
ATOM 13351 C C . TRP A 1 56 ? -16.316 18.342 5.934 1.00 0.00 56 TRP A C 9
ATOM 13352 O O . TRP A 1 56 ? -17.257 17.784 5.370 1.00 0.00 56 TRP A O 9
ATOM 13373 N N . ASP A 1 57 ? -16.469 19.116 7.002 1.00 0.00 57 ASP A N 9
ATOM 13374 C CA . ASP A 1 57 ? -17.783 19.361 7.587 1.00 0.00 57 ASP A CA 9
ATOM 13375 C C . ASP A 1 57 ? -18.753 19.897 6.539 1.00 0.00 57 ASP A C 9
ATOM 13376 O O . ASP A 1 57 ? -19.964 19.917 6.752 1.00 0.00 57 ASP A O 9
ATOM 13385 N N . GLY A 1 58 ? -18.210 20.333 5.406 1.00 0.00 58 GLY A N 9
ATOM 13386 C CA . GLY A 1 58 ? -19.042 20.865 4.342 1.00 0.00 58 GLY A CA 9
ATOM 13387 C C . GLY A 1 58 ? -18.839 20.136 3.028 1.00 0.00 58 GLY A C 9
ATOM 13388 O O . GLY A 1 58 ? -18.934 20.735 1.956 1.00 0.00 58 GLY A O 9
ATOM 13392 N N . LEU A 1 59 ? -18.557 18.841 3.109 1.00 0.00 59 LEU A N 9
ATOM 13393 C CA . LEU A 1 59 ? -18.338 18.029 1.917 1.00 0.00 59 LEU A CA 9
ATOM 13394 C C . LEU A 1 59 ? -19.643 17.402 1.439 1.00 0.00 59 LEU A C 9
ATOM 13395 O O . LEU A 1 59 ? -20.603 17.286 2.199 1.00 0.00 59 LEU A O 9
ATOM 13411 N N . GLY A 1 60 ? -19.670 16.996 0.173 1.00 0.00 60 GLY A N 9
ATOM 13412 C CA . GLY A 1 60 ? -20.861 16.383 -0.385 1.00 0.00 60 GLY A CA 9
ATOM 13413 C C . GLY A 1 60 ? -21.100 14.986 0.152 1.00 0.00 60 GLY A C 9
ATOM 13414 O O . GLY A 1 60 ? -20.164 14.200 0.291 1.00 0.00 60 GLY A O 9
ATOM 13418 N N . GLU A 1 61 ? -22.357 14.678 0.456 1.00 0.00 61 GLU A N 9
ATOM 13419 C CA . GLU A 1 61 ? -22.715 13.366 0.984 1.00 0.00 61 GLU A CA 9
ATOM 13420 C C . GLU A 1 61 ? -22.018 12.257 0.202 1.00 0.00 61 GLU A C 9
ATOM 13421 O O . GLU A 1 61 ? -21.512 11.298 0.784 1.00 0.00 61 GLU A O 9
ATOM 13433 N N . GLU A 1 62 ? -21.996 12.395 -1.120 1.00 0.00 62 GLU A N 9
ATOM 13434 C CA . GLU A 1 62 ? -21.362 11.404 -1.981 1.00 0.00 62 GLU A CA 9
ATOM 13435 C C . GLU A 1 62 ? -19.857 11.355 -1.737 1.00 0.00 62 GLU A C 9
ATOM 13436 O O . GLU A 1 62 ? -19.226 10.310 -1.898 1.00 0.00 62 GLU A O 9
ATOM 13448 N N . GLN A 1 63 ? -19.288 12.492 -1.349 1.00 0.00 63 GLN A N 9
ATOM 13449 C CA . GLN A 1 63 ? -17.857 12.578 -1.085 1.00 0.00 63 GLN A CA 9
ATOM 13450 C C . GLN A 1 63 ? -17.522 12.007 0.289 1.00 0.00 63 GLN A C 9
ATOM 13451 O O . GLN A 1 63 ? -16.447 11.442 0.493 1.00 0.00 63 GLN A O 9
ATOM 13465 N N . LYS A 1 64 ? -18.448 12.159 1.229 1.00 0.00 64 LYS A N 9
ATOM 13466 C CA . LYS A 1 64 ? -18.253 11.658 2.585 1.00 0.00 64 LYS A CA 9
ATOM 13467 C C . LYS A 1 64 ? -18.442 10.145 2.638 1.00 0.00 64 LYS A C 9
ATOM 13468 O O . LYS A 1 64 ? -17.657 9.435 3.265 1.00 0.00 64 LYS A O 9
ATOM 13487 N N . GLN A 1 65 ? -19.488 9.660 1.977 1.00 0.00 65 GLN A N 9
ATOM 13488 C CA . GLN A 1 65 ? -19.779 8.232 1.950 1.00 0.00 65 GLN A CA 9
ATOM 13489 C C . GLN A 1 65 ? -18.640 7.457 1.297 1.00 0.00 65 GLN A C 9
ATOM 13490 O O . GLN A 1 65 ? -18.235 6.401 1.783 1.00 0.00 65 GLN A O 9
ATOM 13504 N N . VAL A 1 66 ? -18.126 7.988 0.191 1.00 0.00 66 VAL A N 9
ATOM 13505 C CA . VAL A 1 66 ? -17.033 7.346 -0.528 1.00 0.00 66 VAL A CA 9
ATOM 13506 C C . VAL A 1 66 ? -15.791 7.230 0.349 1.00 0.00 66 VAL A C 9
ATOM 13507 O O . VAL A 1 66 ? -15.109 6.205 0.344 1.00 0.00 66 VAL A O 9
ATOM 13520 N N . TYR A 1 67 ? -15.504 8.286 1.101 1.00 0.00 67 TYR A N 9
ATOM 13521 C CA . TYR A 1 67 ? -14.343 8.304 1.982 1.00 0.00 67 TYR A CA 9
ATOM 13522 C C . TYR A 1 67 ? -14.486 7.267 3.093 1.00 0.00 67 TYR A C 9
ATOM 13523 O O . TYR A 1 67 ? -13.495 6.761 3.619 1.00 0.00 67 TYR A O 9
ATOM 13541 N N . LYS A 1 68 ? -15.729 6.956 3.445 1.00 0.00 68 LYS A N 9
ATOM 13542 C CA . LYS A 1 68 ? -16.006 5.979 4.491 1.00 0.00 68 LYS A CA 9
ATOM 13543 C C . LYS A 1 68 ? -15.899 4.557 3.950 1.00 0.00 68 LYS A C 9
ATOM 13544 O O . LYS A 1 68 ? -15.442 3.649 4.645 1.00 0.00 68 LYS A O 9
ATOM 13563 N N . LYS A 1 69 ? -16.321 4.369 2.704 1.00 0.00 69 LYS A N 9
ATOM 13564 C CA . LYS A 1 69 ? -16.271 3.059 2.067 1.00 0.00 69 LYS A CA 9
ATOM 13565 C C . LYS A 1 69 ? -14.836 2.681 1.713 1.00 0.00 69 LYS A C 9
ATOM 13566 O O . LYS A 1 69 ? -14.462 1.508 1.757 1.00 0.00 69 LYS A O 9
ATOM 13585 N N . LYS A 1 70 ? -14.034 3.681 1.364 1.00 0.00 70 LYS A N 9
ATOM 13586 C CA . LYS A 1 70 ? -12.639 3.455 1.005 1.00 0.00 70 LYS A CA 9
ATOM 13587 C C . LYS A 1 70 ? -11.818 3.069 2.231 1.00 0.00 70 LYS A C 9
ATOM 13588 O O . LYS A 1 70 ? -10.947 2.201 2.160 1.00 0.00 70 LYS A O 9
ATOM 13607 N N . THR A 1 71 ? -12.101 3.718 3.356 1.00 0.00 71 THR A N 9
ATOM 13608 C CA . THR A 1 71 ? -11.389 3.442 4.597 1.00 0.00 71 THR A CA 9
ATOM 13609 C C . THR A 1 71 ? -11.255 1.941 4.832 1.00 0.00 71 THR A C 9
ATOM 13610 O O . THR A 1 71 ? -10.160 1.439 5.084 1.00 0.00 71 THR A O 9
ATOM 13621 N N . GLU A 1 72 ? -12.376 1.231 4.748 1.00 0.00 72 GLU A N 9
ATOM 13622 C CA . GLU A 1 72 ? -12.381 -0.213 4.952 1.00 0.00 72 GLU A CA 9
ATOM 13623 C C . GLU A 1 72 ? -11.642 -0.924 3.823 1.00 0.00 72 GLU A C 9
ATOM 13624 O O . GLU A 1 72 ? -10.832 -1.820 4.065 1.00 0.00 72 GLU A O 9
ATOM 13636 N N . ALA A 1 73 ? -11.927 -0.520 2.590 1.00 0.00 73 ALA A N 9
ATOM 13637 C CA . ALA A 1 73 ? -11.288 -1.117 1.423 1.00 0.00 73 ALA A CA 9
ATOM 13638 C C . ALA A 1 73 ? -9.784 -0.868 1.433 1.00 0.00 73 ALA A C 9
ATOM 13639 O O . ALA A 1 73 ? -9.019 -1.605 0.811 1.00 0.00 73 ALA A O 9
ATOM 13646 N N . ALA A 1 74 ? -9.366 0.176 2.142 1.00 0.00 74 ALA A N 9
ATOM 13647 C CA . ALA A 1 74 ? -7.953 0.521 2.233 1.00 0.00 74 ALA A CA 9
ATOM 13648 C C . ALA A 1 74 ? -7.314 -0.103 3.469 1.00 0.00 74 ALA A C 9
ATOM 13649 O O . ALA A 1 74 ? -6.110 -0.359 3.496 1.00 0.00 74 ALA A O 9
ATOM 13656 N N . LYS A 1 75 ? -8.127 -0.344 4.491 1.00 0.00 75 LYS A N 9
ATOM 13657 C CA . LYS A 1 75 ? -7.642 -0.938 5.731 1.00 0.00 75 LYS A CA 9
ATOM 13658 C C . LYS A 1 75 ? -7.491 -2.449 5.588 1.00 0.00 75 LYS A C 9
ATOM 13659 O O . LYS A 1 75 ? -6.409 -2.998 5.793 1.00 0.00 75 LYS A O 9
ATOM 13678 N N . LYS A 1 76 ? -8.584 -3.117 5.232 1.00 0.00 76 LYS A N 9
ATOM 13679 C CA . LYS A 1 76 ? -8.573 -4.565 5.058 1.00 0.00 76 LYS A CA 9
ATOM 13680 C C . LYS A 1 76 ? -7.442 -4.993 4.128 1.00 0.00 76 LYS A C 9
ATOM 13681 O O . LYS A 1 76 ? -6.852 -6.058 4.305 1.00 0.00 76 LYS A O 9
ATOM 13700 N N . GLU A 1 77 ? -7.145 -4.155 3.140 1.00 0.00 77 GLU A N 9
ATOM 13701 C CA . GLU A 1 77 ? -6.083 -4.448 2.184 1.00 0.00 77 GLU A CA 9
ATOM 13702 C C . GLU A 1 77 ? -4.710 -4.243 2.817 1.00 0.00 77 GLU A C 9
ATOM 13703 O O . GLU A 1 77 ? -3.834 -5.102 2.716 1.00 0.00 77 GLU A O 9
ATOM 13715 N N . TYR A 1 78 ? -4.530 -3.099 3.468 1.00 0.00 78 TYR A N 9
ATOM 13716 C CA . TYR A 1 78 ? -3.262 -2.780 4.115 1.00 0.00 78 TYR A CA 9
ATOM 13717 C C . TYR A 1 78 ? -2.693 -4.000 4.831 1.00 0.00 78 TYR A C 9
ATOM 13718 O O . TYR A 1 78 ? -1.501 -4.295 4.730 1.00 0.00 78 TYR A O 9
ATOM 13736 N N . LEU A 1 79 ? -3.553 -4.707 5.556 1.00 0.00 79 LEU A N 9
ATOM 13737 C CA . LEU A 1 79 ? -3.138 -5.898 6.290 1.00 0.00 79 LEU A CA 9
ATOM 13738 C C . LEU A 1 79 ? -2.711 -7.006 5.333 1.00 0.00 79 LEU A C 9
ATOM 13739 O O . LEU A 1 79 ? -1.670 -7.637 5.521 1.00 0.00 79 LEU A O 9
ATOM 13755 N N . LYS A 1 80 ? -3.520 -7.238 4.305 1.00 0.00 80 LYS A N 9
ATOM 13756 C CA . LYS A 1 80 ? -3.226 -8.267 3.315 1.00 0.00 80 LYS A CA 9
ATOM 13757 C C . LYS A 1 80 ? -1.944 -7.941 2.556 1.00 0.00 80 LYS A C 9
ATOM 13758 O O . LYS A 1 80 ? -0.967 -8.687 2.621 1.00 0.00 80 LYS A O 9
ATOM 13777 N N . GLN A 1 81 ? -1.954 -6.822 1.839 1.00 0.00 81 GLN A N 9
ATOM 13778 C CA . GLN A 1 81 ? -0.791 -6.398 1.068 1.00 0.00 81 GLN A CA 9
ATOM 13779 C C . GLN A 1 81 ? 0.487 -6.543 1.887 1.00 0.00 81 GLN A C 9
ATOM 13780 O O . GLN A 1 81 ? 1.477 -7.106 1.418 1.00 0.00 81 GLN A O 9
ATOM 13794 N N . LEU A 1 82 ? 0.459 -6.033 3.113 1.00 0.00 82 LEU A N 9
ATOM 13795 C CA . LEU A 1 82 ? 1.616 -6.105 3.999 1.00 0.00 82 LEU A CA 9
ATOM 13796 C C . LEU A 1 82 ? 2.041 -7.553 4.223 1.00 0.00 82 LEU A C 9
ATOM 13797 O O . LEU A 1 82 ? 3.132 -7.959 3.825 1.00 0.00 82 LEU A O 9
ATOM 13813 N N . ALA A 1 83 ? 1.169 -8.327 4.861 1.00 0.00 83 ALA A N 9
ATOM 13814 C CA . ALA A 1 83 ? 1.451 -9.731 5.134 1.00 0.00 83 ALA A CA 9
ATOM 13815 C C . ALA A 1 83 ? 2.156 -10.389 3.953 1.00 0.00 83 ALA A C 9
ATOM 13816 O O . ALA A 1 83 ? 3.027 -11.240 4.133 1.00 0.00 83 ALA A O 9
ATOM 13823 N N . ALA A 1 84 ? 1.773 -9.991 2.744 1.00 0.00 84 ALA A N 9
ATOM 13824 C CA . ALA A 1 84 ? 2.369 -10.541 1.534 1.00 0.00 84 ALA A CA 9
ATOM 13825 C C . ALA A 1 84 ? 3.629 -9.775 1.145 1.00 0.00 84 ALA A C 9
ATOM 13826 O O . ALA A 1 84 ? 4.545 -10.333 0.540 1.00 0.00 84 ALA A O 9
ATOM 13833 N N . TYR A 1 85 ? 3.669 -8.494 1.495 1.00 0.00 85 TYR A N 9
ATOM 13834 C CA . TYR A 1 85 ? 4.815 -7.651 1.179 1.00 0.00 85 TYR A CA 9
ATOM 13835 C C . TYR A 1 85 ? 6.111 -8.285 1.675 1.00 0.00 85 TYR A C 9
ATOM 13836 O O . TYR A 1 85 ? 7.128 -8.268 0.982 1.00 0.00 85 TYR A O 9
ATOM 13854 N N . ARG A 1 86 ? 6.065 -8.845 2.880 1.00 0.00 86 ARG A N 9
ATOM 13855 C CA . ARG A 1 86 ? 7.235 -9.484 3.470 1.00 0.00 86 ARG A CA 9
ATOM 13856 C C . ARG A 1 86 ? 7.705 -10.655 2.612 1.00 0.00 86 ARG A C 9
ATOM 13857 O O . ARG A 1 86 ? 8.900 -10.815 2.364 1.00 0.00 86 ARG A O 9
ATOM 13878 N N . ALA A 1 87 ? 6.758 -11.470 2.161 1.00 0.00 87 ALA A N 9
ATOM 13879 C CA . ALA A 1 87 ? 7.075 -12.624 1.329 1.00 0.00 87 ALA A CA 9
ATOM 13880 C C . ALA A 1 87 ? 8.132 -12.276 0.286 1.00 0.00 87 ALA A C 9
ATOM 13881 O O . ALA A 1 87 ? 8.971 -13.106 -0.063 1.00 0.00 87 ALA A O 9
ATOM 13888 N N . SER A 1 88 ? 8.085 -11.043 -0.208 1.00 0.00 88 SER A N 9
ATOM 13889 C CA . SER A 1 88 ? 9.035 -10.586 -1.215 1.00 0.00 88 SER A CA 9
ATOM 13890 C C . SER A 1 88 ? 10.337 -10.128 -0.564 1.00 0.00 88 SER A C 9
ATOM 13891 O O . SER A 1 88 ? 11.421 -10.314 -1.119 1.00 0.00 88 SER A O 9
ATOM 13899 N N . LEU A 1 89 ? 10.223 -9.528 0.616 1.00 0.00 89 LEU A N 9
ATOM 13900 C CA . LEU A 1 89 ? 11.390 -9.043 1.344 1.00 0.00 89 LEU A CA 9
ATOM 13901 C C . LEU A 1 89 ? 12.286 -10.202 1.771 1.00 0.00 89 LEU A C 9
ATOM 13902 O O . LEU A 1 89 ? 13.493 -10.036 1.944 1.00 0.00 89 LEU A O 9
ATOM 13918 N N . VAL A 1 90 ? 11.686 -11.376 1.938 1.00 0.00 90 VAL A N 9
ATOM 13919 C CA . VAL A 1 90 ? 12.429 -12.564 2.341 1.00 0.00 90 VAL A CA 9
ATOM 13920 C C . VAL A 1 90 ? 12.927 -13.340 1.127 1.00 0.00 90 VAL A C 9
ATOM 13921 O O . VAL A 1 90 ? 12.700 -14.544 1.011 1.00 0.00 90 VAL A O 9
ATOM 13934 N N . SER A 1 91 ? 13.607 -12.642 0.223 1.00 0.00 91 SER A N 9
ATOM 13935 C CA . SER A 1 91 ? 14.135 -13.264 -0.985 1.00 0.00 91 SER A CA 9
ATOM 13936 C C . SER A 1 91 ? 13.002 -13.716 -1.902 1.00 0.00 91 SER A C 9
ATOM 13937 O O . SER A 1 91 ? 12.428 -14.789 -1.718 1.00 0.00 91 SER A O 9
ATOM 13945 N N . LYS A 1 92 ? 12.685 -12.888 -2.892 1.00 0.00 92 LYS A N 9
ATOM 13946 C CA . LYS A 1 92 ? 11.623 -13.200 -3.841 1.00 0.00 92 LYS A CA 9
ATOM 13947 C C . LYS A 1 92 ? 11.448 -12.072 -4.852 1.00 0.00 92 LYS A C 9
ATOM 13948 O O . LYS A 1 92 ? 10.343 -11.824 -5.335 1.00 0.00 92 LYS A O 9
ATOM 13967 N N . SER A 1 93 ? 12.545 -11.393 -5.170 1.00 0.00 93 SER A N 9
ATOM 13968 C CA . SER A 1 93 ? 12.512 -10.290 -6.123 1.00 0.00 93 SER A CA 9
ATOM 13969 C C . SER A 1 93 ? 13.250 -10.659 -7.407 1.00 0.00 93 SER A C 9
ATOM 13970 O O . SER A 1 93 ? 13.865 -11.721 -7.500 1.00 0.00 93 SER A O 9
ATOM 13978 N N . TYR A 1 94 ? 13.183 -9.773 -8.395 1.00 0.00 94 TYR A N 9
ATOM 13979 C CA . TYR A 1 94 ? 13.841 -10.005 -9.675 1.00 0.00 94 TYR A CA 9
ATOM 13980 C C . TYR A 1 94 ? 14.725 -8.822 -10.055 1.00 0.00 94 TYR A C 9
ATOM 13981 O O . TYR A 1 94 ? 14.441 -7.678 -9.697 1.00 0.00 94 TYR A O 9
ATOM 13999 N N . THR A 1 95 ? 15.800 -9.104 -10.785 1.00 0.00 95 THR A N 9
ATOM 14000 C CA . THR A 1 95 ? 16.727 -8.065 -11.214 1.00 0.00 95 THR A CA 9
ATOM 14001 C C . THR A 1 95 ? 15.997 -6.946 -11.949 1.00 0.00 95 THR A C 9
ATOM 14002 O O . THR A 1 95 ? 15.380 -7.173 -12.989 1.00 0.00 95 THR A O 9
ATOM 14013 N N . ASP A 1 96 ? 16.073 -5.738 -11.401 1.00 0.00 96 ASP A N 9
ATOM 14014 C CA . ASP A 1 96 ? 15.420 -4.583 -12.006 1.00 0.00 96 ASP A CA 9
ATOM 14015 C C . ASP A 1 96 ? 15.707 -3.316 -11.205 1.00 0.00 96 ASP A C 9
ATOM 14016 O O . ASP A 1 96 ? 15.192 -3.137 -10.102 1.00 0.00 96 ASP A O 9
ATOM 14025 N N . SER A 1 97 ? 16.534 -2.441 -11.769 1.00 0.00 97 SER A N 9
ATOM 14026 C CA . SER A 1 97 ? 16.894 -1.193 -11.105 1.00 0.00 97 SER A CA 9
ATOM 14027 C C . SER A 1 97 ? 16.928 -0.039 -12.102 1.00 0.00 97 SER A C 9
ATOM 14028 O O . SER A 1 97 ? 16.852 -0.246 -13.312 1.00 0.00 97 SER A O 9
ATOM 14036 N N . GLY A 1 98 ? 17.043 1.180 -11.583 1.00 0.00 98 GLY A N 9
ATOM 14037 C CA . GLY A 1 98 ? 17.085 2.351 -12.439 1.00 0.00 98 GLY A CA 9
ATOM 14038 C C . GLY A 1 98 ? 17.756 3.535 -11.771 1.00 0.00 98 GLY A C 9
ATOM 14039 O O . GLY A 1 98 ? 17.099 4.470 -11.313 1.00 0.00 98 GLY A O 9
ATOM 14043 N N . PRO A 1 99 ? 19.095 3.503 -11.707 1.00 0.00 99 PRO A N 9
ATOM 14044 C CA . PRO A 1 99 ? 19.884 4.574 -11.090 1.00 0.00 99 PRO A CA 9
ATOM 14045 C C . PRO A 1 99 ? 19.856 5.860 -11.909 1.00 0.00 99 PRO A C 9
ATOM 14046 O O . PRO A 1 99 ? 19.167 5.944 -12.926 1.00 0.00 99 PRO A O 9
ATOM 14057 N N . SER A 1 100 ? 20.608 6.859 -11.459 1.00 0.00 100 SER A N 9
ATOM 14058 C CA . SER A 1 100 ? 20.667 8.142 -12.149 1.00 0.00 100 SER A CA 9
ATOM 14059 C C . SER A 1 100 ? 21.814 8.995 -11.614 1.00 0.00 100 SER A C 9
ATOM 14060 O O . SER A 1 100 ? 22.189 8.888 -10.447 1.00 0.00 100 SER A O 9
ATOM 14068 N N . SER A 1 101 ? 22.366 9.841 -12.478 1.00 0.00 101 SER A N 9
ATOM 14069 C CA . SER A 1 101 ? 23.473 10.710 -12.095 1.00 0.00 101 SER A CA 9
ATOM 14070 C C . SER A 1 101 ? 23.705 11.789 -13.147 1.00 0.00 101 SER A C 9
ATOM 14071 O O . SER A 1 101 ? 23.312 11.640 -14.303 1.00 0.00 101 SER A O 9
ATOM 14079 N N . GLY A 1 102 ? 24.348 12.879 -12.737 1.00 0.00 102 GLY A N 9
ATOM 14080 C CA . GLY A 1 102 ? 24.622 13.968 -13.655 1.00 0.00 102 GLY A CA 9
ATOM 14081 C C . GLY A 1 102 ? 26.078 14.389 -13.637 1.00 0.00 102 GLY A C 9
ATOM 14082 O O . GLY A 1 102 ? 26.667 14.565 -12.571 1.00 0.00 102 GLY A O 9
ATOM 14086 N N . GLY A 1 1 ? 2.131 41.508 -1.922 1.00 0.00 1 GLY A N 10
ATOM 14087 C CA . GLY A 1 1 ? 3.455 40.946 -1.732 1.00 0.00 1 GLY A CA 10
ATOM 14088 C C . GLY A 1 1 ? 3.664 39.672 -2.526 1.00 0.00 1 GLY A C 10
ATOM 14089 O O . GLY A 1 1 ? 2.730 38.894 -2.721 1.00 0.00 1 GLY A O 10
ATOM 14093 N N . SER A 1 2 ? 4.892 39.458 -2.986 1.00 0.00 2 SER A N 10
ATOM 14094 C CA . SER A 1 2 ? 5.219 38.271 -3.769 1.00 0.00 2 SER A CA 10
ATOM 14095 C C . SER A 1 2 ? 6.660 37.836 -3.519 1.00 0.00 2 SER A C 10
ATOM 14096 O O . SER A 1 2 ? 7.604 38.525 -3.904 1.00 0.00 2 SER A O 10
ATOM 14104 N N . SER A 1 3 ? 6.820 36.687 -2.870 1.00 0.00 3 SER A N 10
ATOM 14105 C CA . SER A 1 3 ? 8.145 36.160 -2.564 1.00 0.00 3 SER A CA 10
ATOM 14106 C C . SER A 1 3 ? 8.043 34.824 -1.833 1.00 0.00 3 SER A C 10
ATOM 14107 O O . SER A 1 3 ? 7.008 34.499 -1.252 1.00 0.00 3 SER A O 10
ATOM 14115 N N . GLY A 1 4 ? 9.126 34.054 -1.867 1.00 0.00 4 GLY A N 10
ATOM 14116 C CA . GLY A 1 4 ? 9.138 32.763 -1.205 1.00 0.00 4 GLY A CA 10
ATOM 14117 C C . GLY A 1 4 ? 10.489 32.081 -1.290 1.00 0.00 4 GLY A C 10
ATOM 14118 O O . GLY A 1 4 ? 10.966 31.765 -2.381 1.00 0.00 4 GLY A O 10
ATOM 14122 N N . SER A 1 5 ? 11.110 31.854 -0.137 1.00 0.00 5 SER A N 10
ATOM 14123 C CA . SER A 1 5 ? 12.417 31.210 -0.086 1.00 0.00 5 SER A CA 10
ATOM 14124 C C . SER A 1 5 ? 12.464 30.000 -1.014 1.00 0.00 5 SER A C 10
ATOM 14125 O O . SER A 1 5 ? 11.435 29.396 -1.317 1.00 0.00 5 SER A O 10
ATOM 14133 N N . SER A 1 6 ? 13.666 29.652 -1.463 1.00 0.00 6 SER A N 10
ATOM 14134 C CA . SER A 1 6 ? 13.848 28.517 -2.360 1.00 0.00 6 SER A CA 10
ATOM 14135 C C . SER A 1 6 ? 13.680 27.199 -1.610 1.00 0.00 6 SER A C 10
ATOM 14136 O O . SER A 1 6 ? 12.919 26.327 -2.028 1.00 0.00 6 SER A O 10
ATOM 14144 N N . GLY A 1 7 ? 14.396 27.063 -0.499 1.00 0.00 7 GLY A N 10
ATOM 14145 C CA . GLY A 1 7 ? 14.314 25.849 0.293 1.00 0.00 7 GLY A CA 10
ATOM 14146 C C . GLY A 1 7 ? 14.807 24.630 -0.462 1.00 0.00 7 GLY A C 10
ATOM 14147 O O . GLY A 1 7 ? 14.013 23.793 -0.892 1.00 0.00 7 GLY A O 10
ATOM 14151 N N . LYS A 1 8 ? 16.122 24.530 -0.625 1.00 0.00 8 LYS A N 10
ATOM 14152 C CA . LYS A 1 8 ? 16.721 23.405 -1.333 1.00 0.00 8 LYS A CA 10
ATOM 14153 C C . LYS A 1 8 ? 16.626 22.128 -0.505 1.00 0.00 8 LYS A C 10
ATOM 14154 O O . LYS A 1 8 ? 16.091 22.132 0.604 1.00 0.00 8 LYS A O 10
ATOM 14173 N N . LYS A 1 9 ? 17.150 21.034 -1.049 1.00 0.00 9 LYS A N 10
ATOM 14174 C CA . LYS A 1 9 ? 17.127 19.750 -0.360 1.00 0.00 9 LYS A CA 10
ATOM 14175 C C . LYS A 1 9 ? 15.694 19.281 -0.130 1.00 0.00 9 LYS A C 10
ATOM 14176 O O . LYS A 1 9 ? 14.745 20.048 -0.297 1.00 0.00 9 LYS A O 10
ATOM 14195 N N . LYS A 1 10 ? 15.544 18.019 0.257 1.00 0.00 10 LYS A N 10
ATOM 14196 C CA . LYS A 1 10 ? 14.227 17.448 0.514 1.00 0.00 10 LYS A CA 10
ATOM 14197 C C . LYS A 1 10 ? 14.346 16.091 1.198 1.00 0.00 10 LYS A C 10
ATOM 14198 O O . LYS A 1 10 ? 13.688 15.831 2.206 1.00 0.00 10 LYS A O 10
ATOM 14217 N N . LYS A 1 11 ? 15.192 15.227 0.646 1.00 0.00 11 LYS A N 10
ATOM 14218 C CA . LYS A 1 11 ? 15.400 13.896 1.204 1.00 0.00 11 LYS A CA 10
ATOM 14219 C C . LYS A 1 11 ? 14.123 13.066 1.124 1.00 0.00 11 LYS A C 10
ATOM 14220 O O . LYS A 1 11 ? 13.231 13.198 1.963 1.00 0.00 11 LYS A O 10
ATOM 14239 N N . LYS A 1 12 ? 14.041 12.210 0.111 1.00 0.00 12 LYS A N 10
ATOM 14240 C CA . LYS A 1 12 ? 12.874 11.356 -0.077 1.00 0.00 12 LYS A CA 10
ATOM 14241 C C . LYS A 1 12 ? 13.187 9.914 0.310 1.00 0.00 12 LYS A C 10
ATOM 14242 O O . LYS A 1 12 ? 12.296 9.156 0.695 1.00 0.00 12 LYS A O 10
ATOM 14261 N N . LYS A 1 13 ? 14.458 9.542 0.208 1.00 0.00 13 LYS A N 10
ATOM 14262 C CA . LYS A 1 13 ? 14.890 8.192 0.549 1.00 0.00 13 LYS A CA 10
ATOM 14263 C C . LYS A 1 13 ? 14.002 7.150 -0.124 1.00 0.00 13 LYS A C 10
ATOM 14264 O O . LYS A 1 13 ? 13.075 7.491 -0.857 1.00 0.00 13 LYS A O 10
ATOM 14283 N N . ASP A 1 14 ? 14.292 5.879 0.131 1.00 0.00 14 ASP A N 10
ATOM 14284 C CA . ASP A 1 14 ? 13.519 4.787 -0.448 1.00 0.00 14 ASP A CA 10
ATOM 14285 C C . ASP A 1 14 ? 13.128 3.771 0.621 1.00 0.00 14 ASP A C 10
ATOM 14286 O O . ASP A 1 14 ? 13.725 2.701 0.743 1.00 0.00 14 ASP A O 10
ATOM 14295 N N . PRO A 1 15 ? 12.102 4.111 1.414 1.00 0.00 15 PRO A N 10
ATOM 14296 C CA . PRO A 1 15 ? 11.609 3.242 2.488 1.00 0.00 15 PRO A CA 10
ATOM 14297 C C . PRO A 1 15 ? 10.909 1.999 1.951 1.00 0.00 15 PRO A C 10
ATOM 14298 O O . PRO A 1 15 ? 10.821 1.798 0.740 1.00 0.00 15 PRO A O 10
ATOM 14309 N N . ASN A 1 16 ? 10.411 1.167 2.860 1.00 0.00 16 ASN A N 10
ATOM 14310 C CA . ASN A 1 16 ? 9.718 -0.058 2.477 1.00 0.00 16 ASN A CA 10
ATOM 14311 C C . ASN A 1 16 ? 8.520 -0.312 3.387 1.00 0.00 16 ASN A C 10
ATOM 14312 O O . ASN A 1 16 ? 8.158 0.534 4.204 1.00 0.00 16 ASN A O 10
ATOM 14323 N N . GLU A 1 17 ? 7.909 -1.484 3.239 1.00 0.00 17 GLU A N 10
ATOM 14324 C CA . GLU A 1 17 ? 6.752 -1.849 4.047 1.00 0.00 17 GLU A CA 10
ATOM 14325 C C . GLU A 1 17 ? 5.591 -0.890 3.799 1.00 0.00 17 GLU A C 10
ATOM 14326 O O . GLU A 1 17 ? 5.768 0.323 3.686 1.00 0.00 17 GLU A O 10
ATOM 14338 N N . PRO A 1 18 ? 4.373 -1.446 3.711 1.00 0.00 18 PRO A N 10
ATOM 14339 C CA . PRO A 1 18 ? 3.159 -0.659 3.475 1.00 0.00 18 PRO A CA 10
ATOM 14340 C C . PRO A 1 18 ? 2.786 0.204 4.676 1.00 0.00 18 PRO A C 10
ATOM 14341 O O . PRO A 1 18 ? 3.095 -0.137 5.817 1.00 0.00 18 PRO A O 10
ATOM 14352 N N . GLN A 1 19 ? 2.119 1.323 4.409 1.00 0.00 19 GLN A N 10
ATOM 14353 C CA . GLN A 1 19 ? 1.704 2.235 5.469 1.00 0.00 19 GLN A CA 10
ATOM 14354 C C . GLN A 1 19 ? 0.188 2.228 5.630 1.00 0.00 19 GLN A C 10
ATOM 14355 O O . GLN A 1 19 ? -0.544 2.643 4.731 1.00 0.00 19 GLN A O 10
ATOM 14369 N N . LYS A 1 20 ? -0.278 1.755 6.780 1.00 0.00 20 LYS A N 10
ATOM 14370 C CA . LYS A 1 20 ? -1.708 1.695 7.061 1.00 0.00 20 LYS A CA 10
ATOM 14371 C C . LYS A 1 20 ? -2.416 2.944 6.547 1.00 0.00 20 LYS A C 10
ATOM 14372 O O . LYS A 1 20 ? -1.934 4.067 6.699 1.00 0.00 20 LYS A O 10
ATOM 14391 N N . PRO A 1 21 ? -3.588 2.748 5.925 1.00 0.00 21 PRO A N 10
ATOM 14392 C CA . PRO A 1 21 ? -4.388 3.848 5.379 1.00 0.00 21 PRO A CA 10
ATOM 14393 C C . PRO A 1 21 ? -5.002 4.717 6.471 1.00 0.00 21 PRO A C 10
ATOM 14394 O O . PRO A 1 21 ? -5.236 4.254 7.588 1.00 0.00 21 PRO A O 10
ATOM 14405 N N . VAL A 1 22 ? -5.262 5.978 6.142 1.00 0.00 22 VAL A N 10
ATOM 14406 C CA . VAL A 1 22 ? -5.850 6.912 7.095 1.00 0.00 22 VAL A CA 10
ATOM 14407 C C . VAL A 1 22 ? -7.369 6.783 7.123 1.00 0.00 22 VAL A C 10
ATOM 14408 O O . VAL A 1 22 ? -7.980 6.305 6.168 1.00 0.00 22 VAL A O 10
ATOM 14421 N N . SER A 1 23 ? -7.973 7.214 8.226 1.00 0.00 23 SER A N 10
ATOM 14422 C CA . SER A 1 23 ? -9.422 7.145 8.381 1.00 0.00 23 SER A CA 10
ATOM 14423 C C . SER A 1 23 ? -10.126 7.831 7.215 1.00 0.00 23 SER A C 10
ATOM 14424 O O . SER A 1 23 ? -9.481 8.349 6.303 1.00 0.00 23 SER A O 10
ATOM 14432 N N . ALA A 1 24 ? -11.455 7.831 7.251 1.00 0.00 24 ALA A N 10
ATOM 14433 C CA . ALA A 1 24 ? -12.248 8.455 6.200 1.00 0.00 24 ALA A CA 10
ATOM 14434 C C . ALA A 1 24 ? -11.971 9.952 6.118 1.00 0.00 24 ALA A C 10
ATOM 14435 O O . ALA A 1 24 ? -11.482 10.448 5.103 1.00 0.00 24 ALA A O 10
ATOM 14442 N N . TYR A 1 25 ? -12.287 10.667 7.192 1.00 0.00 25 TYR A N 10
ATOM 14443 C CA . TYR A 1 25 ? -12.075 12.109 7.240 1.00 0.00 25 TYR A CA 10
ATOM 14444 C C . TYR A 1 25 ? -10.607 12.451 7.004 1.00 0.00 25 TYR A C 10
ATOM 14445 O O . TYR A 1 25 ? -10.280 13.548 6.551 1.00 0.00 25 TYR A O 10
ATOM 14463 N N . ALA A 1 26 ? -9.728 11.504 7.314 1.00 0.00 26 ALA A N 10
ATOM 14464 C CA . ALA A 1 26 ? -8.295 11.704 7.134 1.00 0.00 26 ALA A CA 10
ATOM 14465 C C . ALA A 1 26 ? -7.910 11.619 5.661 1.00 0.00 26 ALA A C 10
ATOM 14466 O O . ALA A 1 26 ? -7.072 12.384 5.182 1.00 0.00 26 ALA A O 10
ATOM 14473 N N . LEU A 1 27 ? -8.526 10.683 4.946 1.00 0.00 27 LEU A N 10
ATOM 14474 C CA . LEU A 1 27 ? -8.248 10.497 3.526 1.00 0.00 27 LEU A CA 10
ATOM 14475 C C . LEU A 1 27 ? -8.421 11.806 2.762 1.00 0.00 27 LEU A C 10
ATOM 14476 O O . LEU A 1 27 ? -7.736 12.052 1.768 1.00 0.00 27 LEU A O 10
ATOM 14492 N N . PHE A 1 28 ? -9.338 12.644 3.233 1.00 0.00 28 PHE A N 10
ATOM 14493 C CA . PHE A 1 28 ? -9.600 13.928 2.594 1.00 0.00 28 PHE A CA 10
ATOM 14494 C C . PHE A 1 28 ? -8.655 15.002 3.125 1.00 0.00 28 PHE A C 10
ATOM 14495 O O . PHE A 1 28 ? -8.518 16.072 2.532 1.00 0.00 28 PHE A O 10
ATOM 14512 N N . PHE A 1 29 ? -8.007 14.709 4.248 1.00 0.00 29 PHE A N 10
ATOM 14513 C CA . PHE A 1 29 ? -7.075 15.649 4.861 1.00 0.00 29 PHE A CA 10
ATOM 14514 C C . PHE A 1 29 ? -5.735 15.641 4.132 1.00 0.00 29 PHE A C 10
ATOM 14515 O O . PHE A 1 29 ? -5.118 16.687 3.933 1.00 0.00 29 PHE A O 10
ATOM 14532 N N . ARG A 1 30 ? -5.291 14.452 3.736 1.00 0.00 30 ARG A N 10
ATOM 14533 C CA . ARG A 1 30 ? -4.023 14.306 3.031 1.00 0.00 30 ARG A CA 10
ATOM 14534 C C . ARG A 1 30 ? -4.166 14.710 1.567 1.00 0.00 30 ARG A C 10
ATOM 14535 O O . ARG A 1 30 ? -3.198 15.128 0.931 1.00 0.00 30 ARG A O 10
ATOM 14556 N N . ASP A 1 31 ? -5.378 14.582 1.039 1.00 0.00 31 ASP A N 10
ATOM 14557 C CA . ASP A 1 31 ? -5.648 14.934 -0.350 1.00 0.00 31 ASP A CA 10
ATOM 14558 C C . ASP A 1 31 ? -5.881 16.435 -0.495 1.00 0.00 31 ASP A C 10
ATOM 14559 O O . ASP A 1 31 ? -5.648 17.010 -1.559 1.00 0.00 31 ASP A O 10
ATOM 14568 N N . THR A 1 32 ? -6.342 17.064 0.581 1.00 0.00 32 THR A N 10
ATOM 14569 C CA . THR A 1 32 ? -6.608 18.497 0.574 1.00 0.00 32 THR A CA 10
ATOM 14570 C C . THR A 1 32 ? -5.432 19.277 1.150 1.00 0.00 32 THR A C 10
ATOM 14571 O O . THR A 1 32 ? -4.966 20.246 0.550 1.00 0.00 32 THR A O 10
ATOM 14582 N N . GLN A 1 33 ? -4.957 18.849 2.315 1.00 0.00 33 GLN A N 10
ATOM 14583 C CA . GLN A 1 33 ? -3.835 19.509 2.971 1.00 0.00 33 GLN A CA 10
ATOM 14584 C C . GLN A 1 33 ? -2.835 20.032 1.944 1.00 0.00 33 GLN A C 10
ATOM 14585 O O . GLN A 1 33 ? -2.537 21.225 1.906 1.00 0.00 33 GLN A O 10
ATOM 14599 N N . ALA A 1 34 ? -2.321 19.130 1.115 1.00 0.00 34 ALA A N 10
ATOM 14600 C CA . ALA A 1 34 ? -1.355 19.500 0.087 1.00 0.00 34 ALA A CA 10
ATOM 14601 C C . ALA A 1 34 ? -1.787 20.770 -0.639 1.00 0.00 34 ALA A C 10
ATOM 14602 O O . ALA A 1 34 ? -1.014 21.719 -0.762 1.00 0.00 34 ALA A O 10
ATOM 14609 N N . ALA A 1 35 ? -3.026 20.779 -1.120 1.00 0.00 35 ALA A N 10
ATOM 14610 C CA . ALA A 1 35 ? -3.561 21.932 -1.833 1.00 0.00 35 ALA A CA 10
ATOM 14611 C C . ALA A 1 35 ? -3.548 23.177 -0.952 1.00 0.00 35 ALA A C 10
ATOM 14612 O O . ALA A 1 35 ? -3.381 24.294 -1.442 1.00 0.00 35 ALA A O 10
ATOM 14619 N N . ILE A 1 36 ? -3.726 22.976 0.349 1.00 0.00 36 ILE A N 10
ATOM 14620 C CA . ILE A 1 36 ? -3.734 24.083 1.298 1.00 0.00 36 ILE A CA 10
ATOM 14621 C C . ILE A 1 36 ? -2.323 24.603 1.548 1.00 0.00 36 ILE A C 10
ATOM 14622 O O . ILE A 1 36 ? -1.997 25.739 1.202 1.00 0.00 36 ILE A O 10
ATOM 14638 N N . LYS A 1 37 ? -1.487 23.764 2.150 1.00 0.00 37 LYS A N 10
ATOM 14639 C CA . LYS A 1 37 ? -0.108 24.136 2.445 1.00 0.00 37 LYS A CA 10
ATOM 14640 C C . LYS A 1 37 ? 0.603 24.629 1.188 1.00 0.00 37 LYS A C 10
ATOM 14641 O O . LYS A 1 37 ? 1.255 25.672 1.201 1.00 0.00 37 LYS A O 10
ATOM 14660 N N . GLY A 1 38 ? 0.471 23.871 0.104 1.00 0.00 38 GLY A N 10
ATOM 14661 C CA . GLY A 1 38 ? 1.105 24.247 -1.146 1.00 0.00 38 GLY A CA 10
ATOM 14662 C C . GLY A 1 38 ? 0.797 25.677 -1.545 1.00 0.00 38 GLY A C 10
ATOM 14663 O O . GLY A 1 38 ? 1.674 26.398 -2.021 1.00 0.00 38 GLY A O 10
ATOM 14667 N N . GLN A 1 39 ? -0.453 26.087 -1.352 1.00 0.00 39 GLN A N 10
ATOM 14668 C CA . GLN A 1 39 ? -0.874 27.439 -1.698 1.00 0.00 39 GLN A CA 10
ATOM 14669 C C . GLN A 1 39 ? -0.505 28.424 -0.594 1.00 0.00 39 GLN A C 10
ATOM 14670 O O . GLN A 1 39 ? -0.198 29.584 -0.861 1.00 0.00 39 GLN A O 10
ATOM 14684 N N . ASN A 1 40 ? -0.538 27.952 0.649 1.00 0.00 40 ASN A N 10
ATOM 14685 C CA . ASN A 1 40 ? -0.207 28.791 1.794 1.00 0.00 40 ASN A CA 10
ATOM 14686 C C . ASN A 1 40 ? 0.815 28.104 2.695 1.00 0.00 40 ASN A C 10
ATOM 14687 O O . ASN A 1 40 ? 0.476 27.507 3.717 1.00 0.00 40 ASN A O 10
ATOM 14698 N N . PRO A 1 41 ? 2.096 28.191 2.309 1.00 0.00 41 PRO A N 10
ATOM 14699 C CA . PRO A 1 41 ? 3.194 27.585 3.069 1.00 0.00 41 PRO A CA 10
ATOM 14700 C C . PRO A 1 41 ? 3.443 28.295 4.395 1.00 0.00 41 PRO A C 10
ATOM 14701 O O . PRO A 1 41 ? 4.132 27.772 5.270 1.00 0.00 41 PRO A O 10
ATOM 14712 N N . ASN A 1 42 ? 2.877 29.489 4.537 1.00 0.00 42 ASN A N 10
ATOM 14713 C CA . ASN A 1 42 ? 3.038 30.272 5.757 1.00 0.00 42 ASN A CA 10
ATOM 14714 C C . ASN A 1 42 ? 2.210 29.682 6.895 1.00 0.00 42 ASN A C 10
ATOM 14715 O O . ASN A 1 42 ? 2.524 29.874 8.069 1.00 0.00 42 ASN A O 10
ATOM 14726 N N . ALA A 1 43 ? 1.152 28.962 6.537 1.00 0.00 43 ALA A N 10
ATOM 14727 C CA . ALA A 1 43 ? 0.280 28.341 7.527 1.00 0.00 43 ALA A CA 10
ATOM 14728 C C . ALA A 1 43 ? 0.924 27.092 8.119 1.00 0.00 43 ALA A C 10
ATOM 14729 O O . ALA A 1 43 ? 1.391 26.216 7.391 1.00 0.00 43 ALA A O 10
ATOM 14736 N N . THR A 1 44 ? 0.946 27.016 9.446 1.00 0.00 44 THR A N 10
ATOM 14737 C CA . THR A 1 44 ? 1.535 25.876 10.137 1.00 0.00 44 THR A CA 10
ATOM 14738 C C . THR A 1 44 ? 0.563 24.702 10.185 1.00 0.00 44 THR A C 10
ATOM 14739 O O . THR A 1 44 ? -0.639 24.869 9.978 1.00 0.00 44 THR A O 10
ATOM 14750 N N . PHE A 1 45 ? 1.091 23.514 10.461 1.00 0.00 45 PHE A N 10
ATOM 14751 C CA . PHE A 1 45 ? 0.270 22.311 10.537 1.00 0.00 45 PHE A CA 10
ATOM 14752 C C . PHE A 1 45 ? -1.068 22.607 11.208 1.00 0.00 45 PHE A C 10
ATOM 14753 O O . PHE A 1 45 ? -2.111 22.112 10.784 1.00 0.00 45 PHE A O 10
ATOM 14770 N N . GLY A 1 46 ? -1.028 23.419 12.260 1.00 0.00 46 GLY A N 10
ATOM 14771 C CA . GLY A 1 46 ? -2.243 23.768 12.974 1.00 0.00 46 GLY A CA 10
ATOM 14772 C C . GLY A 1 46 ? -3.244 24.491 12.096 1.00 0.00 46 GLY A C 10
ATOM 14773 O O . GLY A 1 46 ? -4.448 24.254 12.192 1.00 0.00 46 GLY A O 10
ATOM 14777 N N . GLU A 1 47 ? -2.746 25.378 11.240 1.00 0.00 47 GLU A N 10
ATOM 14778 C CA . GLU A 1 47 ? -3.608 26.140 10.344 1.00 0.00 47 GLU A CA 10
ATOM 14779 C C . GLU A 1 47 ? -4.151 25.254 9.227 1.00 0.00 47 GLU A C 10
ATOM 14780 O O . GLU A 1 47 ? -5.363 25.093 9.081 1.00 0.00 47 GLU A O 10
ATOM 14792 N N . VAL A 1 48 ? -3.246 24.681 8.440 1.00 0.00 48 VAL A N 10
ATOM 14793 C CA . VAL A 1 48 ? -3.633 23.811 7.336 1.00 0.00 48 VAL A CA 10
ATOM 14794 C C . VAL A 1 48 ? -4.740 22.850 7.757 1.00 0.00 48 VAL A C 10
ATOM 14795 O O . VAL A 1 48 ? -5.612 22.505 6.960 1.00 0.00 48 VAL A O 10
ATOM 14808 N N . SER A 1 49 ? -4.699 22.422 9.014 1.00 0.00 49 SER A N 10
ATOM 14809 C CA . SER A 1 49 ? -5.697 21.498 9.540 1.00 0.00 49 SER A CA 10
ATOM 14810 C C . SER A 1 49 ? -6.993 22.230 9.872 1.00 0.00 49 SER A C 10
ATOM 14811 O O . SER A 1 49 ? -8.047 21.940 9.305 1.00 0.00 49 SER A O 10
ATOM 14819 N N . LYS A 1 50 ? -6.908 23.182 10.796 1.00 0.00 50 LYS A N 10
ATOM 14820 C CA . LYS A 1 50 ? -8.073 23.958 11.204 1.00 0.00 50 LYS A CA 10
ATOM 14821 C C . LYS A 1 50 ? -8.902 24.375 9.993 1.00 0.00 50 LYS A C 10
ATOM 14822 O O . LYS A 1 50 ? -10.098 24.640 10.110 1.00 0.00 50 LYS A O 10
ATOM 14841 N N . ILE A 1 51 ? -8.258 24.429 8.832 1.00 0.00 51 ILE A N 10
ATOM 14842 C CA . ILE A 1 51 ? -8.937 24.811 7.600 1.00 0.00 51 ILE A CA 10
ATOM 14843 C C . ILE A 1 51 ? -9.718 23.638 7.017 1.00 0.00 51 ILE A C 10
ATOM 14844 O O . ILE A 1 51 ? -10.900 23.764 6.696 1.00 0.00 51 ILE A O 10
ATOM 14860 N N . VAL A 1 52 ? -9.051 22.496 6.885 1.00 0.00 52 VAL A N 10
ATOM 14861 C CA . VAL A 1 52 ? -9.684 21.299 6.344 1.00 0.00 52 VAL A CA 10
ATOM 14862 C C . VAL A 1 52 ? -10.885 20.884 7.185 1.00 0.00 52 VAL A C 10
ATOM 14863 O O . VAL A 1 52 ? -11.952 20.579 6.654 1.00 0.00 52 VAL A O 10
ATOM 14876 N N . ALA A 1 53 ? -10.705 20.877 8.502 1.00 0.00 53 ALA A N 10
ATOM 14877 C CA . ALA A 1 53 ? -11.775 20.502 9.418 1.00 0.00 53 ALA A CA 10
ATOM 14878 C C . ALA A 1 53 ? -13.098 21.139 9.006 1.00 0.00 53 ALA A C 10
ATOM 14879 O O . ALA A 1 53 ? -14.157 20.520 9.117 1.00 0.00 53 ALA A O 10
ATOM 14886 N N . SER A 1 54 ? -13.030 22.378 8.530 1.00 0.00 54 SER A N 10
ATOM 14887 C CA . SER A 1 54 ? -14.224 23.100 8.105 1.00 0.00 54 SER A CA 10
ATOM 14888 C C . SER A 1 54 ? -14.670 22.644 6.719 1.00 0.00 54 SER A C 10
ATOM 14889 O O . SER A 1 54 ? -15.864 22.602 6.422 1.00 0.00 54 SER A O 10
ATOM 14897 N N . MET A 1 55 ? -13.702 22.304 5.875 1.00 0.00 55 MET A N 10
ATOM 14898 C CA . MET A 1 55 ? -13.994 21.851 4.520 1.00 0.00 55 MET A CA 10
ATOM 14899 C C . MET A 1 55 ? -14.764 20.534 4.542 1.00 0.00 55 MET A C 10
ATOM 14900 O O . MET A 1 55 ? -15.765 20.378 3.843 1.00 0.00 55 MET A O 10
ATOM 14914 N N . TRP A 1 56 ? -14.290 19.590 5.347 1.00 0.00 56 TRP A N 10
ATOM 14915 C CA . TRP A 1 56 ? -14.935 18.287 5.459 1.00 0.00 56 TRP A CA 10
ATOM 14916 C C . TRP A 1 56 ? -16.328 18.418 6.065 1.00 0.00 56 TRP A C 10
ATOM 14917 O O . TRP A 1 56 ? -17.280 17.793 5.597 1.00 0.00 56 TRP A O 10
ATOM 14938 N N . ASP A 1 57 ? -16.440 19.235 7.107 1.00 0.00 57 ASP A N 10
ATOM 14939 C CA . ASP A 1 57 ? -17.718 19.449 7.776 1.00 0.00 57 ASP A CA 10
ATOM 14940 C C . ASP A 1 57 ? -18.772 19.943 6.789 1.00 0.00 57 ASP A C 10
ATOM 14941 O O . ASP A 1 57 ? -19.964 19.953 7.092 1.00 0.00 57 ASP A O 10
ATOM 14950 N N . GLY A 1 58 ? -18.322 20.355 5.608 1.00 0.00 58 GLY A N 10
ATOM 14951 C CA . GLY A 1 58 ? -19.238 20.846 4.595 1.00 0.00 58 GLY A CA 10
ATOM 14952 C C . GLY A 1 58 ? -19.132 20.076 3.294 1.00 0.00 58 GLY A C 10
ATOM 14953 O O . GLY A 1 58 ? -19.494 20.584 2.232 1.00 0.00 58 GLY A O 10
ATOM 14957 N N . LEU A 1 59 ? -18.632 18.848 3.374 1.00 0.00 59 LEU A N 10
ATOM 14958 C CA . LEU A 1 59 ? -18.476 18.007 2.193 1.00 0.00 59 LEU A CA 10
ATOM 14959 C C . LEU A 1 59 ? -19.798 17.343 1.819 1.00 0.00 59 LEU A C 10
ATOM 14960 O O . LEU A 1 59 ? -20.718 17.267 2.633 1.00 0.00 59 LEU A O 10
ATOM 14976 N N . GLY A 1 60 ? -19.884 16.861 0.583 1.00 0.00 60 GLY A N 10
ATOM 14977 C CA . GLY A 1 60 ? -21.096 16.207 0.124 1.00 0.00 60 GLY A CA 10
ATOM 14978 C C . GLY A 1 60 ? -21.240 14.801 0.672 1.00 0.00 60 GLY A C 10
ATOM 14979 O O . GLY A 1 60 ? -20.245 14.124 0.929 1.00 0.00 60 GLY A O 10
ATOM 14983 N N . GLU A 1 61 ? -22.481 14.362 0.853 1.00 0.00 61 GLU A N 10
ATOM 14984 C CA . GLU A 1 61 ? -22.750 13.028 1.377 1.00 0.00 61 GLU A CA 10
ATOM 14985 C C . GLU A 1 61 ? -22.022 11.965 0.559 1.00 0.00 61 GLU A C 10
ATOM 14986 O O . GLU A 1 61 ? -21.529 10.978 1.104 1.00 0.00 61 GLU A O 10
ATOM 14998 N N . GLU A 1 62 ? -21.959 12.176 -0.752 1.00 0.00 62 GLU A N 10
ATOM 14999 C CA . GLU A 1 62 ? -21.292 11.235 -1.645 1.00 0.00 62 GLU A CA 10
ATOM 15000 C C . GLU A 1 62 ? -19.780 11.268 -1.439 1.00 0.00 62 GLU A C 10
ATOM 15001 O O . GLU A 1 62 ? -19.097 10.262 -1.625 1.00 0.00 62 GLU A O 10
ATOM 15013 N N . GLN A 1 63 ? -19.267 12.433 -1.055 1.00 0.00 63 GLN A N 10
ATOM 15014 C CA . GLN A 1 63 ? -17.836 12.598 -0.826 1.00 0.00 63 GLN A CA 10
ATOM 15015 C C . GLN A 1 63 ? -17.448 12.109 0.566 1.00 0.00 63 GLN A C 10
ATOM 15016 O O . GLN A 1 63 ? -16.342 11.610 0.774 1.00 0.00 63 GLN A O 10
ATOM 15030 N N . LYS A 1 64 ? -18.365 12.256 1.516 1.00 0.00 64 LYS A N 10
ATOM 15031 C CA . LYS A 1 64 ? -18.120 11.829 2.888 1.00 0.00 64 LYS A CA 10
ATOM 15032 C C . LYS A 1 64 ? -18.172 10.309 3.003 1.00 0.00 64 LYS A C 10
ATOM 15033 O O . LYS A 1 64 ? -17.284 9.692 3.591 1.00 0.00 64 LYS A O 10
ATOM 15052 N N . GLN A 1 65 ? -19.215 9.712 2.436 1.00 0.00 65 GLN A N 10
ATOM 15053 C CA . GLN A 1 65 ? -19.380 8.264 2.474 1.00 0.00 65 GLN A CA 10
ATOM 15054 C C . GLN A 1 65 ? -18.255 7.567 1.715 1.00 0.00 65 GLN A C 10
ATOM 15055 O O . GLN A 1 65 ? -17.581 6.688 2.253 1.00 0.00 65 GLN A O 10
ATOM 15069 N N . VAL A 1 66 ? -18.058 7.965 0.462 1.00 0.00 66 VAL A N 10
ATOM 15070 C CA . VAL A 1 66 ? -17.014 7.380 -0.370 1.00 0.00 66 VAL A CA 10
ATOM 15071 C C . VAL A 1 66 ? -15.715 7.217 0.410 1.00 0.00 66 VAL A C 10
ATOM 15072 O O . VAL A 1 66 ? -15.107 6.146 0.409 1.00 0.00 66 VAL A O 10
ATOM 15085 N N . TYR A 1 67 ? -15.294 8.287 1.077 1.00 0.00 67 TYR A N 10
ATOM 15086 C CA . TYR A 1 67 ? -14.065 8.264 1.861 1.00 0.00 67 TYR A CA 10
ATOM 15087 C C . TYR A 1 67 ? -14.123 7.179 2.933 1.00 0.00 67 TYR A C 10
ATOM 15088 O O . TYR A 1 67 ? -13.106 6.579 3.282 1.00 0.00 67 TYR A O 10
ATOM 15106 N N . LYS A 1 68 ? -15.321 6.933 3.451 1.00 0.00 68 LYS A N 10
ATOM 15107 C CA . LYS A 1 68 ? -15.516 5.920 4.482 1.00 0.00 68 LYS A CA 10
ATOM 15108 C C . LYS A 1 68 ? -15.458 4.518 3.885 1.00 0.00 68 LYS A C 10
ATOM 15109 O O . LYS A 1 68 ? -14.792 3.631 4.419 1.00 0.00 68 LYS A O 10
ATOM 15128 N N . LYS A 1 69 ? -16.159 4.324 2.773 1.00 0.00 69 LYS A N 10
ATOM 15129 C CA . LYS A 1 69 ? -16.186 3.031 2.100 1.00 0.00 69 LYS A CA 10
ATOM 15130 C C . LYS A 1 69 ? -14.779 2.588 1.715 1.00 0.00 69 LYS A C 10
ATOM 15131 O O . LYS A 1 69 ? -14.436 1.410 1.820 1.00 0.00 69 LYS A O 10
ATOM 15150 N N . LYS A 1 70 ? -13.965 3.540 1.269 1.00 0.00 70 LYS A N 10
ATOM 15151 C CA . LYS A 1 70 ? -12.593 3.250 0.871 1.00 0.00 70 LYS A CA 10
ATOM 15152 C C . LYS A 1 70 ? -11.753 2.834 2.074 1.00 0.00 70 LYS A C 10
ATOM 15153 O O . LYS A 1 70 ? -11.113 1.782 2.065 1.00 0.00 70 LYS A O 10
ATOM 15172 N N . THR A 1 71 ? -11.761 3.666 3.111 1.00 0.00 71 THR A N 10
ATOM 15173 C CA . THR A 1 71 ? -11.000 3.385 4.322 1.00 0.00 71 THR A CA 10
ATOM 15174 C C . THR A 1 71 ? -11.003 1.894 4.640 1.00 0.00 71 THR A C 10
ATOM 15175 O O . THR A 1 71 ? -9.971 1.324 4.992 1.00 0.00 71 THR A O 10
ATOM 15186 N N . GLU A 1 72 ? -12.169 1.269 4.512 1.00 0.00 72 GLU A N 10
ATOM 15187 C CA . GLU A 1 72 ? -12.304 -0.157 4.786 1.00 0.00 72 GLU A CA 10
ATOM 15188 C C . GLU A 1 72 ? -11.652 -0.987 3.684 1.00 0.00 72 GLU A C 10
ATOM 15189 O O . GLU A 1 72 ? -10.987 -1.986 3.957 1.00 0.00 72 GLU A O 10
ATOM 15201 N N . ALA A 1 73 ? -11.848 -0.566 2.439 1.00 0.00 73 ALA A N 10
ATOM 15202 C CA . ALA A 1 73 ? -11.278 -1.268 1.296 1.00 0.00 73 ALA A CA 10
ATOM 15203 C C . ALA A 1 73 ? -9.756 -1.171 1.295 1.00 0.00 73 ALA A C 10
ATOM 15204 O O . ALA A 1 73 ? -9.070 -2.034 0.748 1.00 0.00 73 ALA A O 10
ATOM 15211 N N . ALA A 1 74 ? -9.235 -0.114 1.910 1.00 0.00 74 ALA A N 10
ATOM 15212 C CA . ALA A 1 74 ? -7.794 0.095 1.980 1.00 0.00 74 ALA A CA 10
ATOM 15213 C C . ALA A 1 74 ? -7.219 -0.477 3.271 1.00 0.00 74 ALA A C 10
ATOM 15214 O O . ALA A 1 74 ? -6.041 -0.831 3.335 1.00 0.00 74 ALA A O 10
ATOM 15221 N N . LYS A 1 75 ? -8.057 -0.565 4.299 1.00 0.00 75 LYS A N 10
ATOM 15222 C CA . LYS A 1 75 ? -7.632 -1.096 5.589 1.00 0.00 75 LYS A CA 10
ATOM 15223 C C . LYS A 1 75 ? -7.572 -2.619 5.558 1.00 0.00 75 LYS A C 10
ATOM 15224 O O . LYS A 1 75 ? -6.516 -3.214 5.773 1.00 0.00 75 LYS A O 10
ATOM 15243 N N . LYS A 1 76 ? -8.712 -3.247 5.287 1.00 0.00 76 LYS A N 10
ATOM 15244 C CA . LYS A 1 76 ? -8.789 -4.701 5.225 1.00 0.00 76 LYS A CA 10
ATOM 15245 C C . LYS A 1 76 ? -7.726 -5.263 4.285 1.00 0.00 76 LYS A C 10
ATOM 15246 O O . LYS A 1 76 ? -7.164 -6.328 4.536 1.00 0.00 76 LYS A O 10
ATOM 15265 N N . GLU A 1 77 ? -7.456 -4.538 3.204 1.00 0.00 77 GLU A N 10
ATOM 15266 C CA . GLU A 1 77 ? -6.460 -4.965 2.228 1.00 0.00 77 GLU A CA 10
ATOM 15267 C C . GLU A 1 77 ? -5.048 -4.710 2.746 1.00 0.00 77 GLU A C 10
ATOM 15268 O O . GLU A 1 77 ? -4.157 -5.545 2.587 1.00 0.00 77 GLU A O 10
ATOM 15280 N N . TYR A 1 78 ? -4.850 -3.552 3.365 1.00 0.00 78 TYR A N 10
ATOM 15281 C CA . TYR A 1 78 ? -3.546 -3.185 3.903 1.00 0.00 78 TYR A CA 10
ATOM 15282 C C . TYR A 1 78 ? -2.972 -4.313 4.756 1.00 0.00 78 TYR A C 10
ATOM 15283 O O . TYR A 1 78 ? -1.792 -4.648 4.651 1.00 0.00 78 TYR A O 10
ATOM 15301 N N . LEU A 1 79 ? -3.817 -4.894 5.601 1.00 0.00 79 LEU A N 10
ATOM 15302 C CA . LEU A 1 79 ? -3.396 -5.985 6.474 1.00 0.00 79 LEU A CA 10
ATOM 15303 C C . LEU A 1 79 ? -2.974 -7.203 5.658 1.00 0.00 79 LEU A C 10
ATOM 15304 O O . LEU A 1 79 ? -1.880 -7.737 5.840 1.00 0.00 79 LEU A O 10
ATOM 15320 N N . LYS A 1 80 ? -3.848 -7.636 4.756 1.00 0.00 80 LYS A N 10
ATOM 15321 C CA . LYS A 1 80 ? -3.566 -8.788 3.908 1.00 0.00 80 LYS A CA 10
ATOM 15322 C C . LYS A 1 80 ? -2.287 -8.574 3.106 1.00 0.00 80 LYS A C 10
ATOM 15323 O O . LYS A 1 80 ? -1.328 -9.335 3.236 1.00 0.00 80 LYS A O 10
ATOM 15342 N N . GLN A 1 81 ? -2.279 -7.533 2.279 1.00 0.00 81 GLN A N 10
ATOM 15343 C CA . GLN A 1 81 ? -1.117 -7.220 1.458 1.00 0.00 81 GLN A CA 10
ATOM 15344 C C . GLN A 1 81 ? 0.154 -7.190 2.301 1.00 0.00 81 GLN A C 10
ATOM 15345 O O . GLN A 1 81 ? 1.151 -7.829 1.962 1.00 0.00 81 GLN A O 10
ATOM 15359 N N . LEU A 1 82 ? 0.112 -6.445 3.399 1.00 0.00 82 LEU A N 10
ATOM 15360 C CA . LEU A 1 82 ? 1.260 -6.331 4.292 1.00 0.00 82 LEU A CA 10
ATOM 15361 C C . LEU A 1 82 ? 1.688 -7.702 4.805 1.00 0.00 82 LEU A C 10
ATOM 15362 O O . LEU A 1 82 ? 2.861 -8.066 4.730 1.00 0.00 82 LEU A O 10
ATOM 15378 N N . ALA A 1 83 ? 0.728 -8.460 5.325 1.00 0.00 83 ALA A N 10
ATOM 15379 C CA . ALA A 1 83 ? 1.005 -9.793 5.847 1.00 0.00 83 ALA A CA 10
ATOM 15380 C C . ALA A 1 83 ? 1.822 -10.612 4.854 1.00 0.00 83 ALA A C 10
ATOM 15381 O O . ALA A 1 83 ? 2.482 -11.580 5.229 1.00 0.00 83 ALA A O 10
ATOM 15388 N N . ALA A 1 84 ? 1.772 -10.218 3.586 1.00 0.00 84 ALA A N 10
ATOM 15389 C CA . ALA A 1 84 ? 2.508 -10.915 2.539 1.00 0.00 84 ALA A CA 10
ATOM 15390 C C . ALA A 1 84 ? 3.914 -10.344 2.383 1.00 0.00 84 ALA A C 10
ATOM 15391 O O . ALA A 1 84 ? 4.887 -11.088 2.259 1.00 0.00 84 ALA A O 10
ATOM 15398 N N . TYR A 1 85 ? 4.013 -9.020 2.389 1.00 0.00 85 TYR A N 10
ATOM 15399 C CA . TYR A 1 85 ? 5.299 -8.349 2.245 1.00 0.00 85 TYR A CA 10
ATOM 15400 C C . TYR A 1 85 ? 6.374 -9.048 3.072 1.00 0.00 85 TYR A C 10
ATOM 15401 O O . TYR A 1 85 ? 7.516 -9.189 2.635 1.00 0.00 85 TYR A O 10
ATOM 15419 N N . ARG A 1 86 ? 5.999 -9.483 4.270 1.00 0.00 86 ARG A N 10
ATOM 15420 C CA . ARG A 1 86 ? 6.929 -10.167 5.160 1.00 0.00 86 ARG A CA 10
ATOM 15421 C C . ARG A 1 86 ? 7.334 -11.522 4.587 1.00 0.00 86 ARG A C 10
ATOM 15422 O O . ARG A 1 86 ? 8.518 -11.851 4.519 1.00 0.00 86 ARG A O 10
ATOM 15443 N N . ALA A 1 87 ? 6.341 -12.305 4.176 1.00 0.00 87 ALA A N 10
ATOM 15444 C CA . ALA A 1 87 ? 6.593 -13.623 3.608 1.00 0.00 87 ALA A CA 10
ATOM 15445 C C . ALA A 1 87 ? 7.783 -13.592 2.655 1.00 0.00 87 ALA A C 10
ATOM 15446 O O . ALA A 1 87 ? 8.439 -14.609 2.432 1.00 0.00 87 ALA A O 10
ATOM 15453 N N . SER A 1 88 ? 8.056 -12.418 2.094 1.00 0.00 88 SER A N 10
ATOM 15454 C CA . SER A 1 88 ? 9.164 -12.255 1.161 1.00 0.00 88 SER A CA 10
ATOM 15455 C C . SER A 1 88 ? 10.445 -11.876 1.899 1.00 0.00 88 SER A C 10
ATOM 15456 O O . SER A 1 88 ? 11.543 -12.268 1.503 1.00 0.00 88 SER A O 10
ATOM 15464 N N . LEU A 1 89 ? 10.295 -11.111 2.975 1.00 0.00 89 LEU A N 10
ATOM 15465 C CA . LEU A 1 89 ? 11.439 -10.678 3.770 1.00 0.00 89 LEU A CA 10
ATOM 15466 C C . LEU A 1 89 ? 11.998 -11.833 4.594 1.00 0.00 89 LEU A C 10
ATOM 15467 O O . LEU A 1 89 ? 13.209 -12.051 4.635 1.00 0.00 89 LEU A O 10
ATOM 15483 N N . VAL A 1 90 ? 11.107 -12.572 5.249 1.00 0.00 90 VAL A N 10
ATOM 15484 C CA . VAL A 1 90 ? 11.511 -13.708 6.069 1.00 0.00 90 VAL A CA 10
ATOM 15485 C C . VAL A 1 90 ? 12.275 -14.737 5.244 1.00 0.00 90 VAL A C 10
ATOM 15486 O O . VAL A 1 90 ? 12.269 -14.690 4.014 1.00 0.00 90 VAL A O 10
ATOM 15499 N N . SER A 1 91 ? 12.932 -15.667 5.930 1.00 0.00 91 SER A N 10
ATOM 15500 C CA . SER A 1 91 ? 13.705 -16.708 5.261 1.00 0.00 91 SER A CA 10
ATOM 15501 C C . SER A 1 91 ? 12.786 -17.783 4.690 1.00 0.00 91 SER A C 10
ATOM 15502 O O . SER A 1 91 ? 12.787 -18.043 3.486 1.00 0.00 91 SER A O 10
ATOM 15510 N N . LYS A 1 92 ? 12.002 -18.407 5.562 1.00 0.00 92 LYS A N 10
ATOM 15511 C CA . LYS A 1 92 ? 11.077 -19.455 5.148 1.00 0.00 92 LYS A CA 10
ATOM 15512 C C . LYS A 1 92 ? 9.947 -18.879 4.300 1.00 0.00 92 LYS A C 10
ATOM 15513 O O . LYS A 1 92 ? 9.069 -18.182 4.810 1.00 0.00 92 LYS A O 10
ATOM 15532 N N . SER A 1 93 ? 9.975 -19.175 3.005 1.00 0.00 93 SER A N 10
ATOM 15533 C CA . SER A 1 93 ? 8.954 -18.684 2.086 1.00 0.00 93 SER A CA 10
ATOM 15534 C C . SER A 1 93 ? 8.476 -19.798 1.160 1.00 0.00 93 SER A C 10
ATOM 15535 O O . SER A 1 93 ? 9.280 -20.542 0.598 1.00 0.00 93 SER A O 10
ATOM 15543 N N . TYR A 1 94 ? 7.161 -19.906 1.006 1.00 0.00 94 TYR A N 10
ATOM 15544 C CA . TYR A 1 94 ? 6.573 -20.931 0.151 1.00 0.00 94 TYR A CA 10
ATOM 15545 C C . TYR A 1 94 ? 7.389 -21.108 -1.126 1.00 0.00 94 TYR A C 10
ATOM 15546 O O . TYR A 1 94 ? 8.074 -20.187 -1.573 1.00 0.00 94 TYR A O 10
ATOM 15564 N N . THR A 1 95 ? 7.311 -22.300 -1.710 1.00 0.00 95 THR A N 10
ATOM 15565 C CA . THR A 1 95 ? 8.042 -22.600 -2.934 1.00 0.00 95 THR A CA 10
ATOM 15566 C C . THR A 1 95 ? 7.519 -23.874 -3.588 1.00 0.00 95 THR A C 10
ATOM 15567 O O . THR A 1 95 ? 7.070 -24.795 -2.905 1.00 0.00 95 THR A O 10
ATOM 15578 N N . ASP A 1 96 ? 7.580 -23.921 -4.914 1.00 0.00 96 ASP A N 10
ATOM 15579 C CA . ASP A 1 96 ? 7.114 -25.084 -5.661 1.00 0.00 96 ASP A CA 10
ATOM 15580 C C . ASP A 1 96 ? 5.599 -25.230 -5.549 1.00 0.00 96 ASP A C 10
ATOM 15581 O O . ASP A 1 96 ? 4.947 -24.491 -4.811 1.00 0.00 96 ASP A O 10
ATOM 15590 N N . SER A 1 97 ? 5.046 -26.188 -6.287 1.00 0.00 97 SER A N 10
ATOM 15591 C CA . SER A 1 97 ? 3.608 -26.427 -6.274 1.00 0.00 97 SER A CA 10
ATOM 15592 C C . SER A 1 97 ? 2.848 -25.197 -6.760 1.00 0.00 97 SER A C 10
ATOM 15593 O O . SER A 1 97 ? 2.921 -24.129 -6.153 1.00 0.00 97 SER A O 10
ATOM 15601 N N . GLY A 1 98 ? 2.117 -25.356 -7.859 1.00 0.00 98 GLY A N 10
ATOM 15602 C CA . GLY A 1 98 ? 1.354 -24.251 -8.409 1.00 0.00 98 GLY A CA 10
ATOM 15603 C C . GLY A 1 98 ? 1.208 -24.339 -9.915 1.00 0.00 98 GLY A C 10
ATOM 15604 O O . GLY A 1 98 ? 1.963 -23.727 -10.670 1.00 0.00 98 GLY A O 10
ATOM 15608 N N . PRO A 1 99 ? 0.217 -25.118 -10.373 1.00 0.00 99 PRO A N 10
ATOM 15609 C CA . PRO A 1 99 ? -0.048 -25.304 -11.802 1.00 0.00 99 PRO A CA 10
ATOM 15610 C C . PRO A 1 99 ? -0.604 -24.044 -12.458 1.00 0.00 99 PRO A C 10
ATOM 15611 O O . PRO A 1 99 ? -1.146 -23.170 -11.783 1.00 0.00 99 PRO A O 10
ATOM 15622 N N . SER A 1 100 ? -0.465 -23.959 -13.777 1.00 0.00 100 SER A N 10
ATOM 15623 C CA . SER A 1 100 ? -0.950 -22.804 -14.523 1.00 0.00 100 SER A CA 10
ATOM 15624 C C . SER A 1 100 ? -1.025 -23.113 -16.015 1.00 0.00 100 SER A C 10
ATOM 15625 O O . SER A 1 100 ? -0.703 -24.219 -16.448 1.00 0.00 100 SER A O 10
ATOM 15633 N N . SER A 1 101 ? -1.453 -22.127 -16.797 1.00 0.00 101 SER A N 10
ATOM 15634 C CA . SER A 1 101 ? -1.575 -22.294 -18.240 1.00 0.00 101 SER A CA 10
ATOM 15635 C C . SER A 1 101 ? -2.500 -23.460 -18.577 1.00 0.00 101 SER A C 10
ATOM 15636 O O . SER A 1 101 ? -3.001 -24.145 -17.687 1.00 0.00 101 SER A O 10
ATOM 15644 N N . GLY A 1 102 ? -2.721 -23.678 -19.870 1.00 0.00 102 GLY A N 10
ATOM 15645 C CA . GLY A 1 102 ? -3.584 -24.761 -20.302 1.00 0.00 102 GLY A CA 10
ATOM 15646 C C . GLY A 1 102 ? -4.971 -24.280 -20.680 1.00 0.00 102 GLY A C 10
ATOM 15647 O O . GLY A 1 102 ? -5.765 -23.910 -19.815 1.00 0.00 102 GLY A O 10
ATOM 15651 N N . GLY A 1 1 ? -8.054 8.775 15.032 1.00 0.00 1 GLY A N 11
ATOM 15652 C CA . GLY A 1 1 ? -7.905 10.216 15.114 1.00 0.00 1 GLY A CA 11
ATOM 15653 C C . GLY A 1 1 ? -6.473 10.664 14.899 1.00 0.00 1 GLY A C 11
ATOM 15654 O O . GLY A 1 1 ? -6.087 11.016 13.785 1.00 0.00 1 GLY A O 11
ATOM 15658 N N . SER A 1 2 ? -5.685 10.654 15.969 1.00 0.00 2 SER A N 11
ATOM 15659 C CA . SER A 1 2 ? -4.288 11.068 15.894 1.00 0.00 2 SER A CA 11
ATOM 15660 C C . SER A 1 2 ? -3.366 9.855 15.808 1.00 0.00 2 SER A C 11
ATOM 15661 O O . SER A 1 2 ? -3.115 9.181 16.807 1.00 0.00 2 SER A O 11
ATOM 15669 N N . SER A 1 3 ? -2.865 9.584 14.607 1.00 0.00 3 SER A N 11
ATOM 15670 C CA . SER A 1 3 ? -1.974 8.451 14.389 1.00 0.00 3 SER A CA 11
ATOM 15671 C C . SER A 1 3 ? -1.351 8.511 12.997 1.00 0.00 3 SER A C 11
ATOM 15672 O O . SER A 1 3 ? -1.218 7.492 12.320 1.00 0.00 3 SER A O 11
ATOM 15680 N N . GLY A 1 4 ? -0.970 9.713 12.577 1.00 0.00 4 GLY A N 11
ATOM 15681 C CA . GLY A 1 4 ? -0.366 9.884 11.268 1.00 0.00 4 GLY A CA 11
ATOM 15682 C C . GLY A 1 4 ? 0.403 11.185 11.151 1.00 0.00 4 GLY A C 11
ATOM 15683 O O . GLY A 1 4 ? 1.248 11.493 11.991 1.00 0.00 4 GLY A O 11
ATOM 15687 N N . SER A 1 5 ? 0.112 11.951 10.104 1.00 0.00 5 SER A N 11
ATOM 15688 C CA . SER A 1 5 ? 0.786 13.223 9.876 1.00 0.00 5 SER A CA 11
ATOM 15689 C C . SER A 1 5 ? 2.291 13.020 9.720 1.00 0.00 5 SER A C 11
ATOM 15690 O O . SER A 1 5 ? 2.812 12.991 8.606 1.00 0.00 5 SER A O 11
ATOM 15698 N N . SER A 1 6 ? 2.982 12.881 10.847 1.00 0.00 6 SER A N 11
ATOM 15699 C CA . SER A 1 6 ? 4.427 12.685 10.837 1.00 0.00 6 SER A CA 11
ATOM 15700 C C . SER A 1 6 ? 5.153 14.002 10.579 1.00 0.00 6 SER A C 11
ATOM 15701 O O . SER A 1 6 ? 5.426 14.359 9.434 1.00 0.00 6 SER A O 11
ATOM 15709 N N . GLY A 1 7 ? 5.461 14.722 11.654 1.00 0.00 7 GLY A N 11
ATOM 15710 C CA . GLY A 1 7 ? 6.152 15.991 11.523 1.00 0.00 7 GLY A CA 11
ATOM 15711 C C . GLY A 1 7 ? 7.551 15.835 10.960 1.00 0.00 7 GLY A C 11
ATOM 15712 O O . GLY A 1 7 ? 8.374 15.107 11.515 1.00 0.00 7 GLY A O 11
ATOM 15716 N N . LYS A 1 8 ? 7.821 16.519 9.853 1.00 0.00 8 LYS A N 11
ATOM 15717 C CA . LYS A 1 8 ? 9.129 16.454 9.213 1.00 0.00 8 LYS A CA 11
ATOM 15718 C C . LYS A 1 8 ? 9.524 15.009 8.927 1.00 0.00 8 LYS A C 11
ATOM 15719 O O . LYS A 1 8 ? 8.838 14.074 9.341 1.00 0.00 8 LYS A O 11
ATOM 15738 N N . LYS A 1 9 ? 10.634 14.832 8.218 1.00 0.00 9 LYS A N 11
ATOM 15739 C CA . LYS A 1 9 ? 11.122 13.501 7.879 1.00 0.00 9 LYS A CA 11
ATOM 15740 C C . LYS A 1 9 ? 12.354 13.147 8.705 1.00 0.00 9 LYS A C 11
ATOM 15741 O O . LYS A 1 9 ? 12.923 13.999 9.388 1.00 0.00 9 LYS A O 11
ATOM 15760 N N . LYS A 1 10 ? 12.764 11.884 8.636 1.00 0.00 10 LYS A N 11
ATOM 15761 C CA . LYS A 1 10 ? 13.931 11.417 9.375 1.00 0.00 10 LYS A CA 11
ATOM 15762 C C . LYS A 1 10 ? 14.364 10.037 8.892 1.00 0.00 10 LYS A C 11
ATOM 15763 O O . LYS A 1 10 ? 13.937 9.016 9.432 1.00 0.00 10 LYS A O 11
ATOM 15782 N N . LYS A 1 11 ? 15.215 10.012 7.872 1.00 0.00 11 LYS A N 11
ATOM 15783 C CA . LYS A 1 11 ? 15.708 8.756 7.317 1.00 0.00 11 LYS A CA 11
ATOM 15784 C C . LYS A 1 11 ? 14.576 7.966 6.669 1.00 0.00 11 LYS A C 11
ATOM 15785 O O . LYS A 1 11 ? 13.531 7.743 7.280 1.00 0.00 11 LYS A O 11
ATOM 15804 N N . LYS A 1 12 ? 14.791 7.543 5.427 1.00 0.00 12 LYS A N 11
ATOM 15805 C CA . LYS A 1 12 ? 13.791 6.775 4.696 1.00 0.00 12 LYS A CA 11
ATOM 15806 C C . LYS A 1 12 ? 14.306 6.388 3.314 1.00 0.00 12 LYS A C 11
ATOM 15807 O O . LYS A 1 12 ? 14.300 7.199 2.388 1.00 0.00 12 LYS A O 11
ATOM 15826 N N . LYS A 1 13 ? 14.749 5.142 3.180 1.00 0.00 13 LYS A N 11
ATOM 15827 C CA . LYS A 1 13 ? 15.265 4.646 1.909 1.00 0.00 13 LYS A CA 11
ATOM 15828 C C . LYS A 1 13 ? 14.585 3.337 1.521 1.00 0.00 13 LYS A C 11
ATOM 15829 O O . LYS A 1 13 ? 13.972 3.237 0.458 1.00 0.00 13 LYS A O 11
ATOM 15848 N N . ASP A 1 14 ? 14.697 2.337 2.388 1.00 0.00 14 ASP A N 11
ATOM 15849 C CA . ASP A 1 14 ? 14.091 1.035 2.137 1.00 0.00 14 ASP A CA 11
ATOM 15850 C C . ASP A 1 14 ? 13.138 0.652 3.265 1.00 0.00 14 ASP A C 11
ATOM 15851 O O . ASP A 1 14 ? 13.466 -0.146 4.143 1.00 0.00 14 ASP A O 11
ATOM 15860 N N . PRO A 1 15 ? 11.929 1.233 3.242 1.00 0.00 15 PRO A N 11
ATOM 15861 C CA . PRO A 1 15 ? 10.904 0.969 4.256 1.00 0.00 15 PRO A CA 11
ATOM 15862 C C . PRO A 1 15 ? 10.336 -0.443 4.151 1.00 0.00 15 PRO A C 11
ATOM 15863 O O . PRO A 1 15 ? 10.166 -1.130 5.157 1.00 0.00 15 PRO A O 11
ATOM 15874 N N . ASN A 1 16 ? 10.044 -0.868 2.926 1.00 0.00 16 ASN A N 11
ATOM 15875 C CA . ASN A 1 16 ? 9.494 -2.198 2.690 1.00 0.00 16 ASN A CA 11
ATOM 15876 C C . ASN A 1 16 ? 8.046 -2.280 3.163 1.00 0.00 16 ASN A C 11
ATOM 15877 O O . ASN A 1 16 ? 7.127 -2.426 2.358 1.00 0.00 16 ASN A O 11
ATOM 15888 N N . GLU A 1 17 ? 7.852 -2.185 4.475 1.00 0.00 17 GLU A N 11
ATOM 15889 C CA . GLU A 1 17 ? 6.516 -2.249 5.055 1.00 0.00 17 GLU A CA 11
ATOM 15890 C C . GLU A 1 17 ? 5.501 -1.539 4.163 1.00 0.00 17 GLU A C 11
ATOM 15891 O O . GLU A 1 17 ? 5.808 -0.553 3.493 1.00 0.00 17 GLU A O 11
ATOM 15903 N N . PRO A 1 18 ? 4.262 -2.052 4.154 1.00 0.00 18 PRO A N 11
ATOM 15904 C CA . PRO A 1 18 ? 3.176 -1.484 3.349 1.00 0.00 18 PRO A CA 11
ATOM 15905 C C . PRO A 1 18 ? 2.716 -0.127 3.871 1.00 0.00 18 PRO A C 11
ATOM 15906 O O . PRO A 1 18 ? 3.045 0.260 4.992 1.00 0.00 18 PRO A O 11
ATOM 15917 N N . GLN A 1 19 ? 1.954 0.590 3.051 1.00 0.00 19 GLN A N 11
ATOM 15918 C CA . GLN A 1 19 ? 1.449 1.904 3.432 1.00 0.00 19 GLN A CA 11
ATOM 15919 C C . GLN A 1 19 ? 0.094 1.787 4.122 1.00 0.00 19 GLN A C 11
ATOM 15920 O O . GLN A 1 19 ? -0.878 1.318 3.531 1.00 0.00 19 GLN A O 11
ATOM 15934 N N . LYS A 1 20 ? 0.037 2.218 5.378 1.00 0.00 20 LYS A N 11
ATOM 15935 C CA . LYS A 1 20 ? -1.199 2.164 6.150 1.00 0.00 20 LYS A CA 11
ATOM 15936 C C . LYS A 1 20 ? -2.125 3.316 5.777 1.00 0.00 20 LYS A C 11
ATOM 15937 O O . LYS A 1 20 ? -1.740 4.486 5.799 1.00 0.00 20 LYS A O 11
ATOM 15956 N N . PRO A 1 21 ? -3.376 2.982 5.426 1.00 0.00 21 PRO A N 11
ATOM 15957 C CA . PRO A 1 21 ? -4.383 3.976 5.044 1.00 0.00 21 PRO A CA 11
ATOM 15958 C C . PRO A 1 21 ? -4.837 4.827 6.225 1.00 0.00 21 PRO A C 11
ATOM 15959 O O . PRO A 1 21 ? -4.558 4.502 7.379 1.00 0.00 21 PRO A O 11
ATOM 15970 N N . VAL A 1 22 ? -5.537 5.917 5.929 1.00 0.00 22 VAL A N 11
ATOM 15971 C CA . VAL A 1 22 ? -6.031 6.814 6.967 1.00 0.00 22 VAL A CA 11
ATOM 15972 C C . VAL A 1 22 ? -7.554 6.802 7.025 1.00 0.00 22 VAL A C 11
ATOM 15973 O O . VAL A 1 22 ? -8.221 6.529 6.027 1.00 0.00 22 VAL A O 11
ATOM 15986 N N . SER A 1 23 ? -8.099 7.100 8.200 1.00 0.00 23 SER A N 11
ATOM 15987 C CA . SER A 1 23 ? -9.544 7.121 8.390 1.00 0.00 23 SER A CA 11
ATOM 15988 C C . SER A 1 23 ? -10.233 7.850 7.240 1.00 0.00 23 SER A C 11
ATOM 15989 O O . SER A 1 23 ? -9.579 8.488 6.415 1.00 0.00 23 SER A O 11
ATOM 15997 N N . ALA A 1 24 ? -11.557 7.748 7.191 1.00 0.00 24 ALA A N 11
ATOM 15998 C CA . ALA A 1 24 ? -12.335 8.399 6.145 1.00 0.00 24 ALA A CA 11
ATOM 15999 C C . ALA A 1 24 ? -12.067 9.900 6.114 1.00 0.00 24 ALA A C 11
ATOM 16000 O O . ALA A 1 24 ? -11.641 10.444 5.095 1.00 0.00 24 ALA A O 11
ATOM 16007 N N . TYR A 1 25 ? -12.320 10.564 7.236 1.00 0.00 25 TYR A N 11
ATOM 16008 C CA . TYR A 1 25 ? -12.109 12.004 7.336 1.00 0.00 25 TYR A CA 11
ATOM 16009 C C . TYR A 1 25 ? -10.637 12.353 7.141 1.00 0.00 25 TYR A C 11
ATOM 16010 O O . TYR A 1 25 ? -10.295 13.493 6.827 1.00 0.00 25 TYR A O 11
ATOM 16028 N N . ALA A 1 26 ? -9.771 11.363 7.327 1.00 0.00 26 ALA A N 11
ATOM 16029 C CA . ALA A 1 26 ? -8.336 11.564 7.169 1.00 0.00 26 ALA A CA 11
ATOM 16030 C C . ALA A 1 26 ? -7.931 11.501 5.700 1.00 0.00 26 ALA A C 11
ATOM 16031 O O . ALA A 1 26 ? -7.027 12.215 5.264 1.00 0.00 26 ALA A O 11
ATOM 16038 N N . LEU A 1 27 ? -8.605 10.643 4.942 1.00 0.00 27 LEU A N 11
ATOM 16039 C CA . LEU A 1 27 ? -8.315 10.487 3.521 1.00 0.00 27 LEU A CA 11
ATOM 16040 C C . LEU A 1 27 ? -8.497 11.808 2.780 1.00 0.00 27 LEU A C 11
ATOM 16041 O O . LEU A 1 27 ? -7.821 12.072 1.785 1.00 0.00 27 LEU A O 11
ATOM 16057 N N . PHE A 1 28 ? -9.413 12.635 3.272 1.00 0.00 28 PHE A N 11
ATOM 16058 C CA . PHE A 1 28 ? -9.683 13.930 2.657 1.00 0.00 28 PHE A CA 11
ATOM 16059 C C . PHE A 1 28 ? -8.726 14.994 3.187 1.00 0.00 28 PH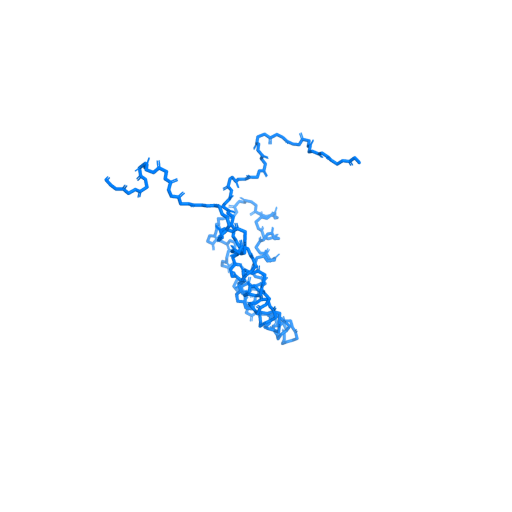E A C 11
ATOM 16060 O O . PHE A 1 28 ? -8.565 16.055 2.585 1.00 0.00 28 PHE A O 11
ATOM 16077 N N . PHE A 1 29 ? -8.094 14.702 4.320 1.00 0.00 29 PHE A N 11
ATOM 16078 C CA . PHE A 1 29 ? -7.155 15.633 4.933 1.00 0.00 29 PHE A CA 11
ATOM 16079 C C . PHE A 1 29 ? -5.814 15.612 4.204 1.00 0.00 29 PHE A C 11
ATOM 16080 O O . PHE A 1 29 ? -5.142 16.637 4.090 1.00 0.00 29 PHE A O 11
ATOM 16097 N N . ARG A 1 30 ? -5.433 14.438 3.713 1.00 0.00 30 ARG A N 11
ATOM 16098 C CA . ARG A 1 30 ? -4.172 14.282 2.998 1.00 0.00 30 ARG A CA 11
ATOM 16099 C C . ARG A 1 30 ? -4.329 14.669 1.530 1.00 0.00 30 ARG A C 11
ATOM 16100 O O . ARG A 1 30 ? -3.357 15.025 0.864 1.00 0.00 30 ARG A O 11
ATOM 16121 N N . ASP A 1 31 ? -5.559 14.596 1.033 1.00 0.00 31 ASP A N 11
ATOM 16122 C CA . ASP A 1 31 ? -5.843 14.940 -0.356 1.00 0.00 31 ASP A CA 11
ATOM 16123 C C . ASP A 1 31 ? -5.997 16.448 -0.522 1.00 0.00 31 ASP A C 11
ATOM 16124 O O . ASP A 1 31 ? -5.705 17.000 -1.583 1.00 0.00 31 ASP A O 11
ATOM 16133 N N . THR A 1 32 ? -6.459 17.111 0.534 1.00 0.00 32 THR A N 11
ATOM 16134 C CA . THR A 1 32 ? -6.654 18.555 0.505 1.00 0.00 32 THR A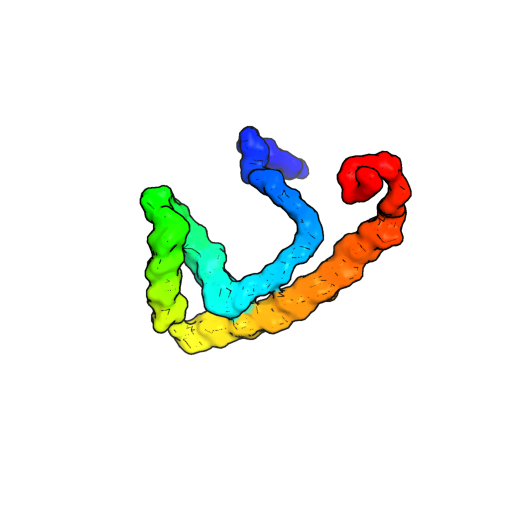 CA 11
ATOM 16135 C C . THR A 1 32 ? -5.460 19.283 1.110 1.00 0.00 32 THR A C 11
ATOM 16136 O O . THR A 1 32 ? -4.983 20.275 0.559 1.00 0.00 32 THR A O 11
ATOM 16147 N N . GLN A 1 33 ? -4.981 18.784 2.245 1.00 0.00 33 GLN A N 11
ATOM 16148 C CA . GLN A 1 33 ? -3.842 19.389 2.924 1.00 0.00 33 GLN A CA 11
ATOM 16149 C C . GLN A 1 33 ? -2.841 19.947 1.918 1.00 0.00 33 GLN A C 11
ATOM 16150 O O . GLN A 1 33 ? -2.517 21.134 1.943 1.00 0.00 33 GLN A O 11
ATOM 16164 N N . ALA A 1 34 ? -2.355 19.083 1.033 1.00 0.00 34 ALA A N 11
ATOM 16165 C CA . ALA A 1 34 ? -1.393 19.490 0.016 1.00 0.00 34 ALA A CA 11
ATOM 16166 C C . ALA A 1 34 ? -1.843 20.767 -0.685 1.00 0.00 34 ALA A C 11
ATOM 16167 O O . ALA A 1 34 ? -1.055 21.693 -0.874 1.00 0.00 34 ALA A O 11
ATOM 16174 N N . ALA A 1 35 ? -3.114 20.809 -1.071 1.00 0.00 35 ALA A N 11
ATOM 16175 C CA . ALA A 1 35 ? -3.669 21.973 -1.750 1.00 0.00 35 ALA A CA 11
ATOM 16176 C C . ALA A 1 35 ? -3.618 23.207 -0.856 1.00 0.00 35 ALA A C 11
ATOM 16177 O O . ALA A 1 35 ? -3.320 24.308 -1.318 1.00 0.00 35 ALA A O 11
ATOM 16184 N N . ILE A 1 36 ? -3.912 23.015 0.426 1.00 0.00 36 ILE A N 11
ATOM 16185 C CA . ILE A 1 36 ? -3.900 24.113 1.385 1.00 0.00 36 ILE A CA 11
ATOM 16186 C C . ILE A 1 36 ? -2.487 24.650 1.588 1.00 0.00 36 ILE A C 11
ATOM 16187 O O . ILE A 1 36 ? -2.204 25.811 1.294 1.00 0.00 36 ILE A O 11
ATOM 16203 N N . LYS A 1 37 ? -1.602 23.795 2.090 1.00 0.00 37 LYS A N 11
ATOM 16204 C CA . LYS A 1 37 ? -0.216 24.181 2.329 1.00 0.00 37 LYS A CA 11
ATOM 16205 C C . LYS A 1 37 ? 0.393 24.821 1.086 1.00 0.00 37 LYS A C 11
ATOM 16206 O O . LYS A 1 37 ? 1.105 25.821 1.176 1.00 0.00 37 LYS A O 11
ATOM 16225 N N . GLY A 1 38 ? 0.109 24.238 -0.075 1.00 0.00 38 GLY A N 11
ATOM 16226 C CA . GLY A 1 38 ? 0.636 24.766 -1.319 1.00 0.00 38 GLY A CA 11
ATOM 16227 C C . GLY A 1 38 ? 0.326 26.238 -1.502 1.00 0.00 38 GLY A C 11
ATOM 16228 O O . GLY A 1 38 ? 1.195 27.018 -1.892 1.00 0.00 38 GLY A O 11
ATOM 16232 N N . GLN A 1 39 ? -0.916 26.619 -1.220 1.00 0.00 39 GLN A N 11
ATOM 16233 C CA . GLN A 1 39 ? -1.338 28.008 -1.358 1.00 0.00 39 GLN A CA 11
ATOM 16234 C C . GLN A 1 39 ? -0.944 28.822 -0.129 1.00 0.00 39 GLN A C 11
ATOM 16235 O O . GLN A 1 39 ? -0.949 30.051 -0.160 1.00 0.00 39 GLN A O 11
ATOM 16249 N N . ASN A 1 40 ? -0.603 28.126 0.951 1.00 0.00 40 ASN A N 11
ATOM 16250 C CA . ASN A 1 40 ? -0.207 28.784 2.190 1.00 0.00 40 ASN A CA 11
ATOM 16251 C C . ASN A 1 40 ? 0.909 28.010 2.884 1.00 0.00 40 ASN A C 11
ATOM 16252 O O . ASN A 1 40 ? 0.675 27.224 3.803 1.00 0.00 40 ASN A O 11
ATOM 16263 N N . PRO A 1 41 ? 2.153 28.236 2.437 1.00 0.00 41 PRO A N 11
ATOM 16264 C CA . PRO A 1 41 ? 3.331 27.570 3.001 1.00 0.00 41 PRO A CA 11
ATOM 16265 C C . PRO A 1 41 ? 3.647 28.050 4.414 1.00 0.00 41 PRO A C 11
ATOM 16266 O O . PRO A 1 41 ? 4.526 27.507 5.082 1.00 0.00 41 PRO A O 11
ATOM 16277 N N . ASN A 1 42 ? 2.924 29.072 4.862 1.00 0.00 42 ASN A N 11
ATOM 16278 C CA . ASN A 1 42 ? 3.128 29.625 6.196 1.00 0.00 42 ASN A CA 11
ATOM 16279 C C . ASN A 1 42 ? 2.360 28.822 7.241 1.00 0.00 42 ASN A C 11
ATOM 16280 O O . ASN A 1 42 ? 2.651 28.898 8.434 1.00 0.00 42 ASN A O 11
ATOM 16291 N N . ALA A 1 43 ? 1.378 28.053 6.784 1.00 0.00 43 ALA A N 11
ATOM 16292 C CA . ALA A 1 43 ? 0.569 27.234 7.678 1.00 0.00 43 ALA A CA 11
ATOM 16293 C C . ALA A 1 43 ? 1.415 26.159 8.354 1.00 0.00 43 ALA A C 11
ATOM 16294 O O . ALA A 1 43 ? 1.900 25.235 7.701 1.00 0.00 43 ALA A O 11
ATOM 16301 N N . THR A 1 44 ? 1.589 26.287 9.666 1.00 0.00 44 THR A N 11
ATOM 16302 C CA . THR A 1 44 ? 2.378 25.329 10.429 1.00 0.00 44 THR A CA 11
ATOM 16303 C C . THR A 1 44 ? 1.521 24.156 10.891 1.00 0.00 44 THR A C 11
ATOM 16304 O O . THR A 1 44 ? 1.153 24.066 12.063 1.00 0.00 44 THR A O 11
ATOM 16315 N N . PHE A 1 45 ? 1.206 23.257 9.964 1.00 0.00 45 PHE A N 11
ATOM 16316 C CA . PHE A 1 45 ? 0.392 22.089 10.277 1.00 0.00 45 PHE A CA 11
ATOM 16317 C C . PHE A 1 45 ? -0.933 22.503 10.911 1.00 0.00 45 PHE A C 11
ATOM 16318 O O . PHE A 1 45 ? -1.946 22.638 10.227 1.00 0.00 45 PHE A O 11
ATOM 16335 N N . GLY A 1 46 ? -0.916 22.704 12.226 1.00 0.00 46 GLY A N 11
ATOM 16336 C CA . GLY A 1 46 ? -2.121 23.100 12.931 1.00 0.00 46 GLY A CA 11
ATOM 16337 C C . GLY A 1 46 ? -2.995 24.027 12.111 1.00 0.00 46 GLY A C 11
ATOM 16338 O O . GLY A 1 46 ? -4.220 23.988 12.214 1.00 0.00 46 GLY A O 11
ATOM 16342 N N . GLU A 1 47 ? -2.363 24.866 11.295 1.00 0.00 47 GLU A N 11
ATOM 16343 C CA . GLU A 1 47 ? -3.092 25.809 10.456 1.00 0.00 47 GLU A CA 11
ATOM 16344 C C . GLU A 1 47 ? -3.767 25.092 9.291 1.00 0.00 47 GLU A C 11
ATOM 16345 O O . GLU A 1 47 ? -4.992 25.108 9.162 1.00 0.00 47 GLU A O 11
ATOM 16357 N N . VAL A 1 48 ? -2.960 24.462 8.443 1.00 0.00 48 VAL A N 11
ATOM 16358 C CA . VAL A 1 48 ? -3.478 23.738 7.288 1.00 0.00 48 VAL A CA 11
ATOM 16359 C C . VAL A 1 48 ? -4.641 22.835 7.683 1.00 0.00 48 VAL A C 11
ATOM 16360 O O . VAL A 1 48 ? -5.549 22.591 6.887 1.00 0.00 48 VAL A O 11
ATOM 16373 N N . SER A 1 49 ? -4.608 22.341 8.916 1.00 0.00 49 SER A N 11
ATOM 16374 C CA . SER A 1 49 ? -5.658 21.462 9.416 1.00 0.00 49 SER A CA 11
ATOM 16375 C C . SER A 1 49 ? -6.924 22.252 9.731 1.00 0.00 49 SER A C 11
ATOM 16376 O O . SER A 1 49 ? -7.980 22.017 9.143 1.00 0.00 49 SER A O 11
ATOM 16384 N N . LYS A 1 50 ? -6.811 23.192 10.664 1.00 0.00 50 LYS A N 11
ATOM 16385 C CA . LYS A 1 50 ? -7.944 24.020 11.058 1.00 0.00 50 LYS A CA 11
ATOM 16386 C C . LYS A 1 50 ? -8.855 24.300 9.867 1.00 0.00 50 LYS A C 11
ATOM 16387 O O . LYS A 1 50 ? -10.078 24.328 10.002 1.00 0.00 50 LYS A O 11
ATOM 16406 N N . ILE A 1 51 ? -8.250 24.505 8.702 1.00 0.00 51 ILE A N 11
ATOM 16407 C CA . ILE A 1 51 ? -9.007 24.780 7.487 1.00 0.00 51 ILE A CA 11
ATOM 16408 C C . ILE A 1 51 ? -9.725 23.529 6.992 1.00 0.00 51 ILE A C 11
ATOM 16409 O O . ILE A 1 51 ? -10.941 23.535 6.795 1.00 0.00 51 ILE A O 11
ATOM 16425 N N . VAL A 1 52 ? -8.966 22.456 6.794 1.00 0.00 52 VAL A N 11
ATOM 16426 C CA . VAL A 1 52 ? -9.530 21.196 6.325 1.00 0.00 52 VAL A CA 11
ATOM 16427 C C . VAL A 1 52 ? -10.708 20.765 7.191 1.00 0.00 52 VAL A C 11
ATOM 16428 O O . VAL A 1 52 ? -11.757 20.374 6.681 1.00 0.00 52 VAL A O 11
ATOM 16441 N N . ALA A 1 53 ? -10.526 20.839 8.506 1.00 0.00 53 ALA A N 11
ATOM 16442 C CA . ALA A 1 53 ? -11.575 20.459 9.444 1.00 0.00 53 ALA A CA 11
ATOM 16443 C C . ALA A 1 53 ? -12.906 21.103 9.071 1.00 0.00 53 ALA A C 11
ATOM 16444 O O . ALA A 1 53 ? -13.966 20.501 9.239 1.00 0.00 53 ALA A O 11
ATOM 16451 N N . SER A 1 54 ? -12.842 22.330 8.564 1.00 0.00 54 SER A N 11
ATOM 16452 C CA . SER A 1 54 ? -14.043 23.057 8.171 1.00 0.00 54 SER A CA 11
ATOM 16453 C C . SER A 1 54 ? -14.521 22.613 6.792 1.00 0.00 54 SER A C 11
ATOM 16454 O O . SER A 1 54 ? -15.709 22.692 6.479 1.00 0.00 54 SER A O 11
ATOM 16462 N N . MET A 1 55 ? -13.586 22.146 5.971 1.00 0.00 55 MET A N 11
ATOM 16463 C CA . MET A 1 55 ? -13.911 21.687 4.625 1.00 0.00 55 MET A CA 11
ATOM 16464 C C . MET A 1 55 ? -14.717 20.393 4.671 1.00 0.00 55 MET A C 11
ATOM 16465 O O . MET A 1 55 ? -15.755 20.274 4.021 1.00 0.00 55 MET A O 11
ATOM 16479 N N . TRP A 1 56 ? -14.231 19.427 5.443 1.00 0.00 56 TRP A N 11
ATOM 16480 C CA . TRP A 1 56 ? -14.907 18.141 5.573 1.00 0.00 56 TRP A CA 11
ATOM 16481 C C . TRP A 1 56 ? -16.299 18.315 6.170 1.00 0.00 56 TRP A C 11
ATOM 16482 O O . TRP A 1 56 ? -17.276 17.763 5.663 1.00 0.00 56 TRP A O 11
ATOM 16503 N N . ASP A 1 57 ? -16.383 19.087 7.248 1.00 0.00 57 ASP A N 11
ATOM 16504 C CA . ASP A 1 57 ? -17.657 19.335 7.913 1.00 0.00 57 ASP A CA 11
ATOM 16505 C C . ASP A 1 57 ? -18.698 19.846 6.921 1.00 0.00 57 ASP A C 11
ATOM 16506 O O . ASP A 1 57 ? -19.898 19.804 7.189 1.00 0.00 57 ASP A O 11
ATOM 16515 N N . GLY A 1 58 ? -18.228 20.329 5.775 1.00 0.00 58 GLY A N 11
ATOM 16516 C CA . GLY A 1 58 ? -19.131 20.842 4.761 1.00 0.00 58 GLY A CA 11
ATOM 16517 C C . GLY A 1 58 ? -19.011 20.096 3.447 1.00 0.00 58 GLY A C 11
ATOM 16518 O O . GLY A 1 58 ? -19.317 20.640 2.385 1.00 0.00 58 GLY A O 11
ATOM 16522 N N . LEU A 1 59 ? -18.564 18.847 3.516 1.00 0.00 59 LEU A N 11
ATOM 16523 C CA . LEU A 1 59 ? -18.402 18.025 2.322 1.00 0.00 59 LEU A CA 11
ATOM 16524 C C . LEU A 1 59 ? -19.711 17.330 1.959 1.00 0.00 59 LEU A C 11
ATOM 16525 O O . LEU A 1 59 ? -20.541 17.055 2.824 1.00 0.00 59 LEU A O 11
ATOM 16541 N N . GLY A 1 60 ? -19.886 17.047 0.671 1.00 0.00 60 GLY A N 11
ATOM 16542 C CA . GLY A 1 60 ? -21.095 16.384 0.216 1.00 0.00 60 GLY A CA 11
ATOM 16543 C C . GLY A 1 60 ? -21.214 14.969 0.745 1.00 0.00 60 GLY A C 11
ATOM 16544 O O . GLY A 1 60 ? -20.208 14.298 0.973 1.00 0.00 60 GLY A O 11
ATOM 16548 N N . GLU A 1 61 ? -22.448 14.515 0.943 1.00 0.00 61 GLU A N 11
ATOM 16549 C CA . GLU A 1 61 ? -22.695 13.171 1.451 1.00 0.00 61 GLU A CA 11
ATOM 16550 C C . GLU A 1 61 ? -21.951 12.130 0.619 1.00 0.00 61 GLU A C 11
ATOM 16551 O O . GLU A 1 61 ? -21.375 11.186 1.159 1.00 0.00 61 GLU A O 11
ATOM 16563 N N . GLU A 1 62 ? -21.970 12.310 -0.698 1.00 0.00 62 GLU A N 11
ATOM 16564 C CA . GLU A 1 62 ? -21.298 11.386 -1.604 1.00 0.00 62 GLU A CA 11
ATOM 16565 C C . GLU A 1 62 ? -19.796 11.360 -1.341 1.00 0.00 62 GLU A C 11
ATOM 16566 O O . GLU A 1 62 ? -19.150 10.321 -1.473 1.00 0.00 62 GLU A O 11
ATOM 16578 N N . GLN A 1 63 ? -19.246 12.512 -0.969 1.00 0.00 63 GLN A N 11
ATOM 16579 C CA . GLN A 1 63 ? -17.820 12.622 -0.689 1.00 0.00 63 GLN A CA 11
ATOM 16580 C C . GLN A 1 63 ? -17.498 12.100 0.708 1.00 0.00 63 GLN A C 11
ATOM 16581 O O . GLN A 1 63 ? -16.428 11.536 0.940 1.00 0.00 63 GLN A O 11
ATOM 16595 N N . LYS A 1 64 ? -18.429 12.292 1.635 1.00 0.00 64 LYS A N 11
ATOM 16596 C CA . LYS A 1 64 ? -18.246 11.840 3.009 1.00 0.00 64 LYS A CA 11
ATOM 16597 C C . LYS A 1 64 ? -18.321 10.319 3.097 1.00 0.00 64 LYS A C 11
ATOM 16598 O O . LYS A 1 64 ? -17.542 9.691 3.812 1.00 0.00 64 LYS A O 11
ATOM 16617 N N . GLN A 1 65 ? -19.263 9.735 2.363 1.00 0.00 65 GLN A N 11
ATOM 16618 C CA . GLN A 1 65 ? -19.438 8.287 2.358 1.00 0.00 65 GLN A CA 11
ATOM 16619 C C . GLN A 1 65 ? -18.321 7.606 1.573 1.00 0.00 65 GLN A C 11
ATOM 16620 O O . GLN A 1 65 ? -17.646 6.712 2.082 1.00 0.00 65 GLN A O 11
ATOM 16634 N N . VAL A 1 66 ? -18.132 8.036 0.329 1.00 0.00 66 VAL A N 11
ATOM 16635 C CA . VAL A 1 66 ? -17.097 7.469 -0.527 1.00 0.00 66 VAL A CA 11
ATOM 16636 C C . VAL A 1 66 ? -15.792 7.283 0.239 1.00 0.00 66 VAL A C 11
ATOM 16637 O O . VAL A 1 66 ? -15.157 6.231 0.159 1.00 0.00 66 VAL A O 11
ATOM 16650 N N . TYR A 1 67 ? -15.397 8.311 0.982 1.00 0.00 67 TYR A N 11
ATOM 16651 C CA . TYR A 1 67 ? -14.166 8.262 1.762 1.00 0.00 67 TYR A CA 11
ATOM 16652 C C . TYR A 1 67 ? -14.234 7.165 2.820 1.00 0.00 67 TYR A C 11
ATOM 16653 O O . TYR A 1 67 ? -13.221 6.559 3.170 1.00 0.00 67 TYR A O 11
ATOM 16671 N N . LYS A 1 68 ? -15.437 6.914 3.326 1.00 0.00 68 LYS A N 11
ATOM 16672 C CA . LYS A 1 68 ? -15.641 5.889 4.343 1.00 0.00 68 LYS A CA 11
ATOM 16673 C C . LYS A 1 68 ? -15.585 4.494 3.728 1.00 0.00 68 LYS A C 11
ATOM 16674 O O . LYS A 1 68 ? -15.014 3.570 4.309 1.00 0.00 68 LYS A O 11
ATOM 16693 N N . LYS A 1 69 ? -16.179 4.348 2.548 1.00 0.00 69 LYS A N 11
ATOM 16694 C CA . LYS A 1 69 ? -16.194 3.067 1.852 1.00 0.00 69 LYS A CA 11
ATOM 16695 C C . LYS A 1 69 ? -14.780 2.631 1.483 1.00 0.00 69 LYS A C 11
ATOM 16696 O O . LYS A 1 69 ? -14.442 1.450 1.565 1.00 0.00 69 LYS A O 11
ATOM 16715 N N . LYS A 1 70 ? -13.957 3.592 1.076 1.00 0.00 70 LYS A N 11
ATOM 16716 C CA . LYS A 1 70 ? -12.578 3.308 0.697 1.00 0.00 70 LYS A CA 11
ATOM 16717 C C . LYS A 1 70 ? -11.749 2.914 1.914 1.00 0.00 70 LYS A C 11
ATOM 16718 O O . LYS A 1 70 ? -11.078 1.881 1.914 1.00 0.00 70 LYS A O 11
ATOM 16737 N N . THR A 1 71 ? -11.799 3.742 2.953 1.00 0.00 71 THR A N 11
ATOM 16738 C CA . THR A 1 71 ? -11.053 3.480 4.177 1.00 0.00 71 THR A CA 11
ATOM 16739 C C . THR A 1 71 ? -11.057 1.993 4.515 1.00 0.00 71 THR A C 11
ATOM 16740 O O . THR A 1 71 ? -10.032 1.433 4.903 1.00 0.00 71 THR A O 11
ATOM 16751 N N . GLU A 1 72 ? -12.216 1.360 4.365 1.00 0.00 72 GLU A N 11
ATOM 16752 C CA . GLU A 1 72 ? -12.352 -0.062 4.655 1.00 0.00 72 GLU A CA 11
ATOM 16753 C C . GLU A 1 72 ? -11.652 -0.904 3.592 1.00 0.00 72 GLU A C 11
ATOM 16754 O O . GLU A 1 72 ? -10.984 -1.888 3.906 1.00 0.00 72 GLU A O 11
ATOM 16766 N N . ALA A 1 73 ? -11.812 -0.509 2.333 1.00 0.00 73 ALA A N 11
ATOM 16767 C CA . ALA A 1 73 ? -11.195 -1.225 1.224 1.00 0.00 73 ALA A CA 11
ATOM 16768 C C . ALA A 1 73 ? -9.675 -1.116 1.278 1.00 0.00 73 ALA A C 11
ATOM 16769 O O . ALA A 1 73 ? -8.963 -1.996 0.794 1.00 0.00 73 ALA A O 11
ATOM 16776 N N . ALA A 1 74 ? -9.185 -0.032 1.869 1.00 0.00 74 ALA A N 11
ATOM 16777 C CA . ALA A 1 74 ? -7.749 0.191 1.987 1.00 0.00 74 ALA A CA 11
ATOM 16778 C C . ALA A 1 74 ? -7.217 -0.347 3.312 1.00 0.00 74 ALA A C 11
ATOM 16779 O O . ALA A 1 74 ? -6.081 -0.814 3.393 1.00 0.00 74 ALA A O 11
ATOM 16786 N N . LYS A 1 75 ? -8.045 -0.277 4.348 1.00 0.00 75 LYS A N 11
ATOM 16787 C CA . LYS A 1 75 ? -7.660 -0.757 5.670 1.00 0.00 75 LYS A CA 11
ATOM 16788 C C . LYS A 1 75 ? -7.585 -2.280 5.695 1.00 0.00 75 LYS A C 11
ATOM 16789 O O . LYS A 1 75 ? -6.557 -2.856 6.051 1.00 0.00 75 LYS A O 11
ATOM 16808 N N . LYS A 1 76 ? -8.681 -2.928 5.315 1.00 0.00 76 LYS A N 11
ATOM 16809 C CA . LYS A 1 76 ? -8.740 -4.385 5.291 1.00 0.00 76 LYS A CA 11
ATOM 16810 C C . LYS A 1 76 ? -7.618 -4.961 4.433 1.00 0.00 76 LYS A C 11
ATOM 16811 O O . LYS A 1 76 ? -6.910 -5.874 4.854 1.00 0.00 76 LYS A O 11
ATOM 16830 N N . GLU A 1 77 ? -7.462 -4.419 3.229 1.00 0.00 77 GLU A N 11
ATOM 16831 C CA . GLU A 1 77 ? -6.425 -4.880 2.313 1.00 0.00 77 GLU A CA 11
ATOM 16832 C C . GLU A 1 77 ? -5.038 -4.682 2.918 1.00 0.00 77 GLU A C 11
ATOM 16833 O O . GLU A 1 77 ? -4.221 -5.602 2.938 1.00 0.00 77 GLU A O 11
ATOM 16845 N N . TYR A 1 78 ? -4.781 -3.475 3.408 1.00 0.00 78 TYR A N 11
ATOM 16846 C CA . TYR A 1 78 ? -3.492 -3.154 4.011 1.00 0.00 78 TYR A CA 11
ATOM 16847 C C . TYR A 1 78 ? -2.984 -4.314 4.861 1.00 0.00 78 TYR A C 11
ATOM 16848 O O . TYR A 1 78 ? -1.782 -4.575 4.922 1.00 0.00 78 TYR A O 11
ATOM 16866 N N . LEU A 1 79 ? -3.909 -5.007 5.517 1.00 0.00 79 LEU A N 11
ATOM 16867 C CA . LEU A 1 79 ? -3.557 -6.141 6.365 1.00 0.00 79 LEU A CA 11
ATOM 16868 C C . LEU A 1 79 ? -3.057 -7.313 5.526 1.00 0.00 79 LEU A C 11
ATOM 16869 O O . LEU A 1 79 ? -2.032 -7.920 5.836 1.00 0.00 79 LEU A O 11
ATOM 16885 N N . LYS A 1 80 ? -3.788 -7.626 4.461 1.00 0.00 80 LYS A N 11
ATOM 16886 C CA . LYS A 1 80 ? -3.418 -8.723 3.575 1.00 0.00 80 LYS A CA 11
ATOM 16887 C C . LYS A 1 80 ? -2.032 -8.497 2.978 1.00 0.00 80 LYS A C 11
ATOM 16888 O O . LYS A 1 80 ? -1.183 -9.387 3.006 1.00 0.00 80 LYS A O 11
ATOM 16907 N N . GLN A 1 81 ? -1.812 -7.302 2.441 1.00 0.00 81 GLN A N 11
ATOM 16908 C CA . GLN A 1 81 ? -0.529 -6.961 1.839 1.00 0.00 81 GLN A CA 11
ATOM 16909 C C . GLN A 1 81 ? 0.593 -7.032 2.870 1.00 0.00 81 GLN A C 11
ATOM 16910 O O . GLN A 1 81 ? 1.728 -7.384 2.545 1.00 0.00 81 GLN A O 11
ATOM 16924 N N . LEU A 1 82 ? 0.268 -6.697 4.113 1.00 0.00 82 LEU A N 11
ATOM 16925 C CA . LEU A 1 82 ? 1.249 -6.723 5.193 1.00 0.00 82 LEU A CA 11
ATOM 16926 C C . LEU A 1 82 ? 1.569 -8.156 5.603 1.00 0.00 82 LEU A C 11
ATOM 16927 O O . LEU A 1 82 ? 2.734 -8.520 5.766 1.00 0.00 82 LEU A O 11
ATOM 16943 N N . ALA A 1 83 ? 0.529 -8.966 5.767 1.00 0.00 83 ALA A N 11
ATOM 16944 C CA . ALA A 1 83 ? 0.700 -10.361 6.154 1.00 0.00 83 ALA A CA 11
ATOM 16945 C C . ALA A 1 83 ? 1.705 -11.063 5.247 1.00 0.00 83 ALA A C 11
ATOM 16946 O O . ALA A 1 83 ? 2.278 -12.088 5.615 1.00 0.00 83 ALA A O 11
ATOM 16953 N N . ALA A 1 84 ? 1.914 -10.505 4.059 1.00 0.00 84 ALA A N 11
ATOM 16954 C CA . ALA A 1 84 ? 2.851 -11.076 3.100 1.00 0.00 84 ALA A CA 11
ATOM 16955 C C . ALA A 1 84 ? 4.249 -10.496 3.286 1.00 0.00 84 ALA A C 11
ATOM 16956 O O . ALA A 1 84 ? 5.230 -11.233 3.386 1.00 0.00 84 ALA A O 11
ATOM 16963 N N . TYR A 1 85 ? 4.333 -9.171 3.330 1.00 0.00 85 TYR A N 11
ATOM 16964 C CA . TYR A 1 85 ? 5.612 -8.491 3.500 1.00 0.00 85 TYR A CA 11
ATOM 16965 C C . TYR A 1 85 ? 6.502 -9.243 4.485 1.00 0.00 85 TYR A C 11
ATOM 16966 O O . TYR A 1 85 ? 7.720 -9.304 4.317 1.00 0.00 85 TYR A O 11
ATOM 16984 N N . ARG A 1 86 ? 5.883 -9.815 5.513 1.00 0.00 86 ARG A N 11
ATOM 16985 C CA . ARG A 1 86 ? 6.618 -10.564 6.526 1.00 0.00 86 ARG A CA 11
ATOM 16986 C C . ARG A 1 86 ? 7.358 -11.743 5.901 1.00 0.00 86 ARG A C 11
ATOM 16987 O O . ARG A 1 86 ? 8.543 -11.951 6.157 1.00 0.00 86 ARG A O 11
ATOM 17008 N N . ALA A 1 87 ? 6.649 -12.512 5.081 1.00 0.00 87 ALA A N 11
ATOM 17009 C CA . ALA A 1 87 ? 7.238 -13.669 4.419 1.00 0.00 87 ALA A CA 11
ATOM 17010 C C . ALA A 1 87 ? 8.665 -13.376 3.969 1.00 0.00 87 ALA A C 11
ATOM 17011 O O . ALA A 1 87 ? 9.547 -14.229 4.074 1.00 0.00 87 ALA A O 11
ATOM 17018 N N . SER A 1 88 ? 8.886 -12.166 3.467 1.00 0.00 88 SER A N 11
ATOM 17019 C CA . SER A 1 88 ? 10.206 -11.762 2.996 1.00 0.00 88 SER A CA 11
ATOM 17020 C C . SER A 1 88 ? 11.148 -11.512 4.170 1.00 0.00 88 SER A C 11
ATOM 17021 O O . SER A 1 88 ? 12.342 -11.803 4.095 1.00 0.00 88 SER A O 11
ATOM 17029 N N . LEU A 1 89 ? 10.602 -10.971 5.253 1.00 0.00 89 LEU A N 11
ATOM 17030 C CA . LEU A 1 89 ? 11.392 -10.680 6.445 1.00 0.00 89 LEU A CA 11
ATOM 17031 C C . LEU A 1 89 ? 11.924 -11.965 7.071 1.00 0.00 89 LEU A C 11
ATOM 17032 O O . LEU A 1 89 ? 13.122 -12.096 7.322 1.00 0.00 89 LEU A O 11
ATOM 17048 N N . VAL A 1 90 ? 11.026 -12.913 7.320 1.00 0.00 90 VAL A N 11
ATOM 17049 C CA . VAL A 1 90 ? 11.405 -14.189 7.914 1.00 0.00 90 VAL A CA 11
ATOM 17050 C C . VAL A 1 90 ? 12.316 -14.980 6.982 1.00 0.00 90 VAL A C 11
ATOM 17051 O O . VAL A 1 90 ? 11.863 -15.544 5.986 1.00 0.00 90 VAL A O 11
ATOM 17064 N N . SER A 1 91 ? 13.602 -15.018 7.313 1.00 0.00 91 SER A N 11
ATOM 17065 C CA . SER A 1 91 ? 14.579 -15.737 6.504 1.00 0.00 91 SER A CA 11
ATOM 17066 C C . SER A 1 91 ? 14.574 -15.227 5.066 1.00 0.00 91 SER A C 11
ATOM 17067 O O . SER A 1 91 ? 15.394 -14.389 4.689 1.00 0.00 91 SER A O 11
ATOM 17075 N N . LYS A 1 92 ? 13.645 -15.739 4.266 1.00 0.00 92 LYS A N 11
ATOM 17076 C CA . LYS A 1 92 ? 13.531 -15.337 2.869 1.00 0.00 92 LYS A CA 11
ATOM 17077 C C . LYS A 1 92 ? 12.239 -15.866 2.255 1.00 0.00 92 LYS A C 11
ATOM 17078 O O . LYS A 1 92 ? 11.648 -16.823 2.756 1.00 0.00 92 LYS A O 11
ATOM 17097 N N . SER A 1 93 ? 11.806 -15.239 1.166 1.00 0.00 93 SER A N 11
ATOM 17098 C CA . SER A 1 93 ? 10.583 -15.645 0.484 1.00 0.00 93 SER A CA 11
ATOM 17099 C C . SER A 1 93 ? 10.645 -15.294 -0.999 1.00 0.00 93 SER A C 11
ATOM 17100 O O . SER A 1 93 ? 10.666 -14.120 -1.370 1.00 0.00 93 SER A O 11
ATOM 17108 N N . TYR A 1 94 ? 10.674 -16.319 -1.843 1.00 0.00 94 TYR A N 11
ATOM 17109 C CA . TYR A 1 94 ? 10.736 -16.120 -3.286 1.00 0.00 94 TYR A CA 11
ATOM 17110 C C . TYR A 1 94 ? 9.404 -15.605 -3.823 1.00 0.00 94 TYR A C 11
ATOM 17111 O O . TYR A 1 94 ? 8.412 -15.538 -3.097 1.00 0.00 94 TYR A O 11
ATOM 17129 N N . THR A 1 95 ? 9.389 -15.242 -5.102 1.00 0.00 95 THR A N 11
ATOM 17130 C CA . THR A 1 95 ? 8.181 -14.733 -5.738 1.00 0.00 95 THR A CA 11
ATOM 17131 C C . THR A 1 95 ? 8.470 -14.236 -7.150 1.00 0.00 95 THR A C 11
ATOM 17132 O O . THR A 1 95 ? 9.301 -13.349 -7.347 1.00 0.00 95 THR A O 11
ATOM 17143 N N . ASP A 1 96 ? 7.780 -14.812 -8.128 1.00 0.00 96 ASP A N 11
ATOM 17144 C CA . ASP A 1 96 ? 7.962 -14.425 -9.522 1.00 0.00 96 ASP A CA 11
ATOM 17145 C C . ASP A 1 96 ? 7.607 -12.956 -9.729 1.00 0.00 96 ASP A C 11
ATOM 17146 O O . ASP A 1 96 ? 6.583 -12.479 -9.240 1.00 0.00 96 ASP A O 11
ATOM 17155 N N . SER A 1 97 ? 8.461 -12.243 -10.457 1.00 0.00 97 SER A N 11
ATOM 17156 C CA . SER A 1 97 ? 8.240 -10.827 -10.725 1.00 0.00 97 SER A CA 11
ATOM 17157 C C . SER A 1 97 ? 6.975 -10.621 -11.552 1.00 0.00 97 SER A C 11
ATOM 17158 O O . SER A 1 97 ? 6.455 -11.559 -12.156 1.00 0.00 97 SER A O 11
ATOM 17166 N N . GLY A 1 98 ? 6.484 -9.386 -11.574 1.00 0.00 98 GLY A N 11
ATOM 17167 C CA . GLY A 1 98 ? 5.284 -9.078 -12.329 1.00 0.00 98 GLY A CA 11
ATOM 17168 C C . GLY A 1 98 ? 5.590 -8.458 -13.679 1.00 0.00 98 GLY A C 11
ATOM 17169 O O . GLY A 1 98 ? 6.720 -8.506 -14.165 1.00 0.00 98 GLY A O 11
ATOM 17173 N N . PRO A 1 99 ? 4.566 -7.861 -14.306 1.00 0.00 99 PRO A N 11
ATOM 17174 C CA . PRO A 1 99 ? 4.707 -7.219 -15.617 1.00 0.00 99 PRO A CA 11
ATOM 17175 C C . PRO A 1 99 ? 5.538 -5.943 -15.551 1.00 0.00 99 PRO A C 11
ATOM 17176 O O . PRO A 1 99 ? 5.872 -5.464 -14.467 1.00 0.00 99 PRO A O 11
ATOM 17187 N N . SER A 1 100 ? 5.869 -5.396 -16.716 1.00 0.00 100 SER A N 11
ATOM 17188 C CA . SER A 1 100 ? 6.664 -4.177 -16.790 1.00 0.00 100 SER A CA 11
ATOM 17189 C C . SER A 1 100 ? 6.703 -3.639 -18.218 1.00 0.00 100 SER A C 11
ATOM 17190 O O . SER A 1 100 ? 6.366 -4.345 -19.168 1.00 0.00 100 SER A O 11
ATOM 17198 N N . SER A 1 101 ? 7.117 -2.384 -18.360 1.00 0.00 101 SER A N 11
ATOM 17199 C CA . SER A 1 101 ? 7.197 -1.749 -19.670 1.00 0.00 101 SER A CA 11
ATOM 17200 C C . SER A 1 101 ? 5.814 -1.638 -20.305 1.00 0.00 101 SER A C 11
ATOM 17201 O O . SER A 1 101 ? 5.032 -2.587 -20.287 1.00 0.00 101 SER A O 11
ATOM 17209 N N . GLY A 1 102 ? 5.519 -0.469 -20.866 1.00 0.00 102 GLY A N 11
ATOM 17210 C CA . GLY A 1 102 ? 4.231 -0.253 -21.498 1.00 0.00 102 GLY A CA 11
ATOM 17211 C C . GLY A 1 102 ? 4.349 0.485 -22.817 1.00 0.00 102 GLY A C 11
ATOM 17212 O O . GLY A 1 102 ? 4.647 -0.118 -23.848 1.00 0.00 102 GLY A O 11
ATOM 17216 N N . GLY A 1 1 ? 28.681 29.251 -21.297 1.00 0.00 1 GLY A N 12
ATOM 17217 C CA . GLY A 1 1 ? 28.306 28.257 -20.308 1.00 0.00 1 GLY A CA 12
ATOM 17218 C C . GLY A 1 1 ? 29.106 28.382 -19.027 1.00 0.00 1 GLY A C 12
ATOM 17219 O O . GLY A 1 1 ? 30.333 28.277 -19.041 1.00 0.00 1 GLY A O 12
ATOM 17223 N N . SER A 1 2 ? 28.412 28.608 -17.917 1.00 0.00 2 SER A N 12
ATOM 17224 C CA . SER A 1 2 ? 29.066 28.753 -16.622 1.00 0.00 2 SER A CA 12
ATOM 17225 C C . SER A 1 2 ? 28.165 28.252 -15.498 1.00 0.00 2 SER A C 12
ATOM 17226 O O . SER A 1 2 ? 26.971 28.026 -15.698 1.00 0.00 2 SER A O 12
ATOM 17234 N N . SER A 1 3 ? 28.745 28.079 -14.315 1.00 0.00 3 SER A N 12
ATOM 17235 C CA . SER A 1 3 ? 27.997 27.600 -13.159 1.00 0.00 3 SER A CA 12
ATOM 17236 C C . SER A 1 3 ? 27.380 26.233 -13.439 1.00 0.00 3 SER A C 12
ATOM 17237 O O . SER A 1 3 ? 27.348 25.776 -14.581 1.00 0.00 3 SER A O 12
ATOM 17245 N N . GLY A 1 4 ? 26.892 25.584 -12.386 1.00 0.00 4 GLY A N 12
ATOM 17246 C CA . GLY A 1 4 ? 26.284 24.275 -12.538 1.00 0.00 4 GLY A CA 12
ATOM 17247 C C . GLY A 1 4 ? 24.877 24.221 -11.975 1.00 0.00 4 GLY A C 12
ATOM 17248 O O . GLY A 1 4 ? 23.901 24.384 -12.708 1.00 0.00 4 GLY A O 12
ATOM 17252 N N . SER A 1 5 ? 24.772 23.989 -10.671 1.00 0.00 5 SER A N 12
ATOM 17253 C CA . SER A 1 5 ? 23.474 23.907 -10.011 1.00 0.00 5 SER A CA 12
ATOM 17254 C C . SER A 1 5 ? 22.688 22.698 -10.507 1.00 0.00 5 SER A C 12
ATOM 17255 O O . SER A 1 5 ? 22.187 22.687 -11.631 1.00 0.00 5 SER A O 12
ATOM 17263 N N . SER A 1 6 ? 22.583 21.679 -9.659 1.00 0.00 6 SER A N 12
ATOM 17264 C CA . SER A 1 6 ? 21.861 20.462 -10.011 1.00 0.00 6 SER A CA 12
ATOM 17265 C C . SER A 1 6 ? 21.023 19.969 -8.835 1.00 0.00 6 SER A C 12
ATOM 17266 O O . SER A 1 6 ? 21.125 20.488 -7.725 1.00 0.00 6 SER A O 12
ATOM 17274 N N . GLY A 1 7 ? 20.195 18.961 -9.089 1.00 0.00 7 GLY A N 12
ATOM 17275 C CA . GLY A 1 7 ? 19.350 18.413 -8.044 1.00 0.00 7 GLY A CA 12
ATOM 17276 C C . GLY A 1 7 ? 19.918 17.140 -7.447 1.00 0.00 7 GLY A C 12
ATOM 17277 O O . GLY A 1 7 ? 20.047 17.019 -6.229 1.00 0.00 7 GLY A O 12
ATOM 17281 N N . LYS A 1 8 ? 20.258 16.186 -8.307 1.00 0.00 8 LYS A N 12
ATOM 17282 C CA . LYS A 1 8 ? 20.815 14.915 -7.860 1.00 0.00 8 LYS A CA 12
ATOM 17283 C C . LYS A 1 8 ? 19.756 14.077 -7.149 1.00 0.00 8 LYS A C 12
ATOM 17284 O O . LYS A 1 8 ? 18.671 14.565 -6.836 1.00 0.00 8 LYS A O 12
ATOM 17303 N N . LYS A 1 9 ? 20.080 12.814 -6.896 1.00 0.00 9 LYS A N 12
ATOM 17304 C CA . LYS A 1 9 ? 19.159 11.908 -6.219 1.00 0.00 9 LYS A CA 12
ATOM 17305 C C . LYS A 1 9 ? 19.815 11.282 -4.992 1.00 0.00 9 LYS A C 12
ATOM 17306 O O . LYS A 1 9 ? 20.795 10.546 -5.107 1.00 0.00 9 LYS A O 12
ATOM 17325 N N . LYS A 1 10 ? 19.267 11.579 -3.819 1.00 0.00 10 LYS A N 12
ATOM 17326 C CA . LYS A 1 10 ? 19.796 11.043 -2.570 1.00 0.00 10 LYS A CA 12
ATOM 17327 C C . LYS A 1 10 ? 18.692 10.383 -1.750 1.00 0.00 10 LYS A C 12
ATOM 17328 O O . LYS A 1 10 ? 17.678 11.008 -1.439 1.00 0.00 10 LYS A O 12
ATOM 17347 N N . LYS A 1 11 ? 18.896 9.117 -1.402 1.00 0.00 11 LYS A N 12
ATOM 17348 C CA . LYS A 1 11 ? 17.920 8.372 -0.616 1.00 0.00 11 LYS A CA 12
ATOM 17349 C C . LYS A 1 11 ? 18.113 8.629 0.876 1.00 0.00 11 LYS A C 12
ATOM 17350 O O . LYS A 1 11 ? 19.241 8.748 1.355 1.00 0.00 11 LYS A O 12
ATOM 17369 N N . LYS A 1 12 ? 17.006 8.711 1.605 1.00 0.00 12 LYS A N 12
ATOM 17370 C CA . LYS A 1 12 ? 17.052 8.950 3.043 1.00 0.00 12 LYS A CA 12
ATOM 17371 C C . LYS A 1 12 ? 16.933 7.641 3.816 1.00 0.00 12 LYS A C 12
ATOM 17372 O O . LYS A 1 12 ? 17.822 7.280 4.588 1.00 0.00 12 LYS A O 12
ATOM 17391 N N . LYS A 1 13 ? 15.829 6.932 3.604 1.00 0.00 13 LYS A N 12
ATOM 17392 C CA . LYS A 1 13 ? 15.594 5.661 4.279 1.00 0.00 13 LYS A CA 12
ATOM 17393 C C . LYS A 1 13 ? 14.766 4.725 3.403 1.00 0.00 13 LYS A C 12
ATOM 17394 O O . LYS A 1 13 ? 14.044 5.172 2.512 1.00 0.00 13 LYS A O 12
ATOM 17413 N N . ASP A 1 14 ? 14.875 3.427 3.665 1.00 0.00 14 ASP A N 12
ATOM 17414 C CA . ASP A 1 14 ? 14.134 2.429 2.902 1.00 0.00 14 ASP A CA 12
ATOM 17415 C C . ASP A 1 14 ? 13.061 1.772 3.765 1.00 0.00 14 ASP A C 12
ATOM 17416 O O . ASP A 1 14 ? 13.254 0.690 4.320 1.00 0.00 14 ASP A O 12
ATOM 17425 N N . PRO A 1 15 ? 11.905 2.441 3.884 1.00 0.00 15 PRO A N 12
ATOM 17426 C CA . PRO A 1 15 ? 10.779 1.940 4.679 1.00 0.00 15 PRO A CA 12
ATOM 17427 C C . PRO A 1 15 ? 10.121 0.718 4.048 1.00 0.00 15 PRO A C 12
ATOM 17428 O O . PRO A 1 15 ? 9.234 0.845 3.205 1.00 0.00 15 PRO A O 12
ATOM 17439 N N . ASN A 1 16 ? 10.562 -0.465 4.461 1.00 0.00 16 ASN A N 12
ATOM 17440 C CA . ASN A 1 16 ? 10.016 -1.711 3.935 1.00 0.00 16 ASN A CA 12
ATOM 17441 C C . ASN A 1 16 ? 8.540 -1.852 4.294 1.00 0.00 16 ASN A C 12
ATOM 17442 O O . ASN A 1 16 ? 7.725 -2.254 3.465 1.00 0.00 16 ASN A O 12
ATOM 17453 N N . GLU A 1 17 ? 8.204 -1.517 5.536 1.00 0.00 17 GLU A N 12
ATOM 17454 C CA . GLU A 1 17 ? 6.826 -1.606 6.005 1.00 0.00 17 GLU A CA 12
ATOM 17455 C C . GLU A 1 17 ? 5.893 -0.797 5.108 1.00 0.00 17 GLU A C 12
ATOM 17456 O O . GLU A 1 17 ? 6.215 0.307 4.670 1.00 0.00 17 GLU A O 12
ATOM 17468 N N . PRO A 1 18 ? 4.708 -1.360 4.828 1.00 0.00 18 PRO A N 12
ATOM 17469 C CA . PRO A 1 18 ? 3.703 -0.709 3.982 1.00 0.00 18 PRO A CA 12
ATOM 17470 C C . PRO A 1 18 ? 3.077 0.507 4.656 1.00 0.00 18 PRO A C 12
ATOM 17471 O O . PRO A 1 18 ? 3.120 0.641 5.878 1.00 0.00 18 PRO A O 12
ATOM 17482 N N . GLN A 1 19 ? 2.496 1.391 3.850 1.00 0.00 19 GLN A N 12
ATOM 17483 C CA . GLN A 1 19 ? 1.862 2.596 4.371 1.00 0.00 19 GLN A CA 12
ATOM 17484 C C . GLN A 1 19 ? 0.413 2.323 4.761 1.00 0.00 19 GLN A C 12
ATOM 17485 O O . GLN A 1 19 ? -0.435 2.070 3.905 1.00 0.00 19 GLN A O 12
ATOM 17499 N N . LYS A 1 20 ? 0.135 2.377 6.059 1.00 0.00 20 LYS A N 12
ATOM 17500 C CA . LYS A 1 20 ? -1.212 2.137 6.564 1.00 0.00 20 LYS A CA 12
ATOM 17501 C C . LYS A 1 20 ? -2.162 3.248 6.130 1.00 0.00 20 LYS A C 12
ATOM 17502 O O . LYS A 1 20 ? -1.832 4.434 6.178 1.00 0.00 20 LYS A O 12
ATOM 17521 N N . PRO A 1 21 ? -3.371 2.860 5.698 1.00 0.00 21 PRO A N 12
ATOM 17522 C CA . PRO A 1 21 ? -4.394 3.809 5.250 1.00 0.00 21 PRO A CA 12
ATOM 17523 C C . PRO A 1 21 ? -4.962 4.635 6.399 1.00 0.00 21 PRO A C 12
ATOM 17524 O O . PRO A 1 21 ? -4.958 4.200 7.551 1.00 0.00 21 PRO A O 12
ATOM 17535 N N . VAL A 1 22 ? -5.451 5.829 6.079 1.00 0.00 22 VAL A N 12
ATOM 17536 C CA . VAL A 1 22 ? -6.025 6.715 7.084 1.00 0.00 22 VAL A CA 12
ATOM 17537 C C . VAL A 1 22 ? -7.548 6.669 7.054 1.00 0.00 22 VAL A C 12
ATOM 17538 O O . VAL A 1 22 ? -8.148 6.301 6.043 1.00 0.00 22 VAL A O 12
ATOM 17551 N N . SER A 1 23 ? -8.169 7.044 8.167 1.00 0.00 23 SER A N 12
ATOM 17552 C CA . SER A 1 23 ? -9.623 7.042 8.270 1.00 0.00 23 SER A CA 12
ATOM 17553 C C . SER A 1 23 ? -10.246 7.895 7.168 1.00 0.00 23 SER A C 12
ATOM 17554 O O . SER A 1 23 ? -9.543 8.578 6.424 1.00 0.00 23 SER A O 12
ATOM 17562 N N . ALA A 1 24 ? -11.571 7.848 7.070 1.00 0.00 24 ALA A N 12
ATOM 17563 C CA . ALA A 1 24 ? -12.290 8.616 6.062 1.00 0.00 24 ALA A CA 12
ATOM 17564 C C . ALA A 1 24 ? -11.915 10.093 6.126 1.00 0.00 24 ALA A C 12
ATOM 17565 O O . ALA A 1 24 ? -11.270 10.620 5.220 1.00 0.00 24 ALA A O 12
ATOM 17572 N N . TYR A 1 25 ? -12.325 10.756 7.202 1.00 0.00 25 TYR A N 12
ATOM 17573 C CA . TYR A 1 25 ? -12.035 12.173 7.383 1.00 0.00 25 TYR A CA 12
ATOM 17574 C C . TYR A 1 25 ? -10.551 12.457 7.167 1.00 0.00 25 TYR A C 12
ATOM 17575 O O . TYR A 1 25 ? -10.162 13.584 6.862 1.00 0.00 25 TYR A O 12
ATOM 17593 N N . ALA A 1 26 ? -9.728 11.426 7.328 1.00 0.00 26 ALA A N 12
ATOM 17594 C CA . ALA A 1 26 ? -8.288 11.563 7.149 1.00 0.00 26 ALA A CA 12
ATOM 17595 C C . ALA A 1 26 ? -7.909 11.487 5.674 1.00 0.00 26 ALA A C 12
ATOM 17596 O O . ALA A 1 26 ? -7.032 12.216 5.209 1.00 0.00 26 ALA A O 12
ATOM 17603 N N . LEU A 1 27 ? -8.574 10.600 4.942 1.00 0.00 27 LEU A N 12
ATOM 17604 C CA . LEU A 1 27 ? -8.307 10.428 3.518 1.00 0.00 27 LEU A CA 12
ATOM 17605 C C . LEU A 1 27 ? -8.507 11.739 2.764 1.00 0.00 27 LEU A C 12
ATOM 17606 O O . LEU A 1 27 ? -7.872 11.980 1.737 1.00 0.00 27 LEU A O 12
ATOM 17622 N N . PHE A 1 28 ? -9.392 12.584 3.282 1.00 0.00 28 PHE A N 12
ATOM 17623 C CA . PHE A 1 28 ? -9.675 13.872 2.659 1.00 0.00 28 PHE A CA 12
ATOM 17624 C C . PHE A 1 28 ? -8.705 14.941 3.154 1.00 0.00 28 PHE A C 12
ATOM 17625 O O . PHE A 1 28 ? -8.591 16.014 2.562 1.00 0.00 28 PHE A O 12
ATOM 17642 N N . PHE A 1 29 ? -8.010 14.640 4.246 1.00 0.00 29 PHE A N 12
ATOM 17643 C CA . PHE A 1 29 ? -7.050 15.575 4.823 1.00 0.00 29 PHE A CA 12
ATOM 17644 C C . PHE A 1 29 ? -5.709 15.492 4.101 1.00 0.00 29 PHE A C 12
ATOM 17645 O O . PHE A 1 29 ? -5.021 16.499 3.931 1.00 0.00 29 PHE A O 12
ATOM 17662 N N . ARG A 1 30 ? -5.344 14.286 3.678 1.00 0.00 30 ARG A N 12
ATOM 17663 C CA . ARG A 1 30 ? -4.084 14.071 2.976 1.00 0.00 30 ARG A CA 12
ATOM 17664 C C . ARG A 1 30 ? -4.202 14.479 1.511 1.00 0.00 30 ARG A C 12
ATOM 17665 O O . ARG A 1 30 ? -3.204 14.792 0.861 1.00 0.00 30 ARG A O 12
ATOM 17686 N N . ASP A 1 31 ? -5.427 14.474 0.998 1.00 0.00 31 ASP A N 12
ATOM 17687 C CA . ASP A 1 31 ? -5.676 14.844 -0.391 1.00 0.00 31 ASP A CA 12
ATOM 17688 C C . ASP A 1 31 ? -5.924 16.344 -0.517 1.00 0.00 31 ASP A C 12
ATOM 17689 O O . ASP A 1 31 ? -5.704 16.934 -1.576 1.00 0.00 31 ASP A O 12
ATOM 17698 N N . THR A 1 32 ? -6.385 16.956 0.569 1.00 0.00 32 THR A N 12
ATOM 17699 C CA . THR A 1 32 ? -6.665 18.387 0.579 1.00 0.00 32 THR A CA 12
ATOM 17700 C C . THR A 1 32 ? -5.475 19.176 1.111 1.00 0.00 32 THR A C 12
ATOM 17701 O O . THR A 1 32 ? -5.053 20.162 0.507 1.00 0.00 32 THR A O 12
ATOM 17712 N N . GLN A 1 33 ? -4.938 18.737 2.245 1.00 0.00 33 GLN A N 12
ATOM 17713 C CA . GLN A 1 33 ? -3.795 19.404 2.857 1.00 0.00 33 GLN A CA 12
ATOM 17714 C C . GLN A 1 33 ? -2.852 19.956 1.793 1.00 0.00 33 GLN A C 12
ATOM 17715 O O . GLN A 1 33 ? -2.590 21.157 1.745 1.00 0.00 33 GLN A O 12
ATOM 17729 N N . ALA A 1 34 ? -2.345 19.070 0.942 1.00 0.00 34 ALA A N 12
ATOM 17730 C CA . ALA A 1 34 ? -1.432 19.469 -0.122 1.00 0.00 34 ALA A CA 12
ATOM 17731 C C . ALA A 1 34 ? -1.915 20.740 -0.811 1.00 0.00 34 ALA A C 12
ATOM 17732 O O . ALA A 1 34 ? -1.161 21.701 -0.960 1.00 0.00 34 ALA A O 12
ATOM 17739 N N . ALA A 1 35 ? -3.176 20.738 -1.231 1.00 0.00 35 ALA A N 12
ATOM 17740 C CA . ALA A 1 35 ? -3.760 21.891 -1.904 1.00 0.00 35 ALA A CA 12
ATOM 17741 C C . ALA A 1 35 ? -3.758 23.116 -0.995 1.00 0.00 35 ALA A C 12
ATOM 17742 O O . ALA A 1 35 ? -3.683 24.251 -1.467 1.00 0.00 35 ALA A O 12
ATOM 17749 N N . ILE A 1 36 ? -3.840 22.878 0.310 1.00 0.00 36 ILE A N 12
ATOM 17750 C CA . ILE A 1 36 ? -3.848 23.963 1.284 1.00 0.00 36 ILE A CA 12
ATOM 17751 C C . ILE A 1 36 ? -2.445 24.524 1.492 1.00 0.00 36 ILE A C 12
ATOM 17752 O O . ILE A 1 36 ? -2.178 25.687 1.190 1.00 0.00 36 ILE A O 12
ATOM 17768 N N . LYS A 1 37 ? -1.550 23.688 2.010 1.00 0.00 37 LYS A N 12
ATOM 17769 C CA . LYS A 1 37 ? -0.173 24.098 2.256 1.00 0.00 37 LYS A CA 12
ATOM 17770 C C . LYS A 1 37 ? 0.445 24.711 1.003 1.00 0.00 37 LYS A C 12
ATOM 17771 O O . LYS A 1 37 ? 1.271 25.619 1.087 1.00 0.00 37 LYS A O 12
ATOM 17790 N N . GLY A 1 38 ? 0.037 24.210 -0.159 1.00 0.00 38 GLY A N 12
ATOM 17791 C CA . GLY A 1 38 ? 0.560 24.721 -1.412 1.00 0.00 38 GLY A CA 12
ATOM 17792 C C . GLY A 1 38 ? 0.286 26.201 -1.594 1.00 0.00 38 GLY A C 12
ATOM 17793 O O . GLY A 1 38 ? 1.153 26.947 -2.046 1.00 0.00 38 GLY A O 12
ATOM 17797 N N . GLN A 1 39 ? -0.924 26.624 -1.242 1.00 0.00 39 GLN A N 12
ATOM 17798 C CA . GLN A 1 39 ? -1.310 28.024 -1.372 1.00 0.00 39 GLN A CA 12
ATOM 17799 C C . GLN A 1 39 ? -0.812 28.839 -0.183 1.00 0.00 39 GLN A C 12
ATOM 17800 O O . GLN A 1 39 ? -0.644 30.054 -0.278 1.00 0.00 39 GLN A O 12
ATOM 17814 N N . ASN A 1 40 ? -0.578 28.161 0.936 1.00 0.00 40 ASN A N 12
ATOM 17815 C CA . ASN A 1 40 ? -0.099 28.823 2.144 1.00 0.00 40 ASN A CA 12
ATOM 17816 C C . ASN A 1 40 ? 1.052 28.042 2.772 1.00 0.00 40 ASN A C 12
ATOM 17817 O O . ASN A 1 40 ? 0.871 27.279 3.721 1.00 0.00 40 ASN A O 12
ATOM 17828 N N . PRO A 1 41 ? 2.263 28.237 2.232 1.00 0.00 41 PRO A N 12
ATOM 17829 C CA . PRO A 1 41 ? 3.468 27.562 2.724 1.00 0.00 41 PRO A CA 12
ATOM 17830 C C . PRO A 1 41 ? 3.893 28.063 4.100 1.00 0.00 41 PRO A C 12
ATOM 17831 O O . PRO A 1 41 ? 4.668 27.410 4.797 1.00 0.00 41 PRO A O 12
ATOM 17842 N N . ASN A 1 42 ? 3.379 29.227 4.485 1.00 0.00 42 ASN A N 12
ATOM 17843 C CA . ASN A 1 42 ? 3.706 29.817 5.778 1.00 0.00 42 ASN A CA 12
ATOM 17844 C C . ASN A 1 42 ? 3.046 29.038 6.913 1.00 0.00 42 ASN A C 12
ATOM 17845 O O . ASN A 1 42 ? 3.479 29.111 8.063 1.00 0.00 42 ASN A O 12
ATOM 17856 N N . ALA A 1 43 ? 1.997 28.293 6.580 1.00 0.00 43 ALA A N 12
ATOM 17857 C CA . ALA A 1 43 ? 1.279 27.500 7.570 1.00 0.00 43 ALA A CA 12
ATOM 17858 C C . ALA A 1 43 ? 2.183 26.432 8.177 1.00 0.00 43 ALA A C 12
ATOM 17859 O O . ALA A 1 43 ? 3.262 26.147 7.657 1.00 0.00 43 ALA A O 12
ATOM 17866 N N . THR A 1 44 ? 1.736 25.842 9.282 1.00 0.00 44 THR A N 12
ATOM 17867 C CA . THR A 1 44 ? 2.505 24.807 9.961 1.00 0.00 44 THR A CA 12
ATOM 17868 C C . THR A 1 44 ? 1.595 23.704 10.489 1.00 0.00 44 THR A C 12
ATOM 17869 O O . THR A 1 44 ? 1.403 23.570 11.698 1.00 0.00 44 THR A O 12
ATOM 17880 N N . PHE A 1 45 ? 1.037 22.916 9.576 1.00 0.00 45 PHE A N 12
ATOM 17881 C CA . PHE A 1 45 ? 0.147 21.823 9.951 1.00 0.00 45 PHE A CA 12
ATOM 17882 C C . PHE A 1 45 ? -1.099 22.354 10.655 1.00 0.00 45 PHE A C 12
ATOM 17883 O O . PHE A 1 45 ? -2.170 22.450 10.056 1.00 0.00 45 PHE A O 12
ATOM 17900 N N . GLY A 1 46 ? -0.950 22.697 11.931 1.00 0.00 46 GLY A N 12
ATOM 17901 C CA . GLY A 1 46 ? -2.070 23.213 12.696 1.00 0.00 46 GLY A CA 12
ATOM 17902 C C . GLY A 1 46 ? -3.003 24.063 11.856 1.00 0.00 46 GLY A C 12
ATOM 17903 O O . GLY A 1 46 ? -4.223 23.962 11.979 1.00 0.00 46 GLY A O 12
ATOM 17907 N N . GLU A 1 47 ? -2.428 24.904 11.002 1.00 0.00 47 GLU A N 12
ATOM 17908 C CA . GLU A 1 47 ? -3.218 25.776 10.141 1.00 0.00 47 GLU A CA 12
ATOM 17909 C C . GLU A 1 47 ? -3.882 24.980 9.022 1.00 0.00 47 GLU A C 12
ATOM 17910 O O . GLU A 1 47 ? -5.107 24.956 8.904 1.00 0.00 47 GLU A O 12
ATOM 17922 N N . VAL A 1 48 ? -3.064 24.329 8.201 1.00 0.00 48 VAL A N 12
ATOM 17923 C CA . VAL A 1 48 ? -3.571 23.531 7.091 1.00 0.00 48 VAL A CA 12
ATOM 17924 C C . VAL A 1 48 ? -4.626 22.537 7.565 1.00 0.00 48 VAL A C 12
ATOM 17925 O O . VAL A 1 48 ? -5.436 22.053 6.775 1.00 0.00 48 VAL A O 12
ATOM 17938 N N . SER A 1 49 ? -4.610 22.239 8.860 1.00 0.00 49 SER A N 12
ATOM 17939 C CA . SER A 1 49 ? -5.564 21.300 9.440 1.00 0.00 49 SER A CA 12
ATOM 17940 C C . SER A 1 49 ? -6.845 22.016 9.856 1.00 0.00 49 SER A C 12
ATOM 17941 O O . SER A 1 49 ? -7.919 21.758 9.312 1.00 0.00 49 SER A O 12
ATOM 17949 N N . LYS A 1 50 ? -6.724 22.916 10.825 1.00 0.00 50 LYS A N 12
ATOM 17950 C CA . LYS A 1 50 ? -7.871 23.672 11.316 1.00 0.00 50 LYS A CA 12
ATOM 17951 C C . LYS A 1 50 ? -8.779 24.092 10.165 1.00 0.00 50 LYS A C 12
ATOM 17952 O O . LYS A 1 50 ? -9.983 24.275 10.347 1.00 0.00 50 LYS A O 12
ATOM 17971 N N . ILE A 1 51 ? -8.195 24.241 8.981 1.00 0.00 51 ILE A N 12
ATOM 17972 C CA . ILE A 1 51 ? -8.953 24.636 7.800 1.00 0.00 51 ILE A CA 12
ATOM 17973 C C . ILE A 1 51 ? -9.722 23.454 7.219 1.00 0.00 51 ILE A C 12
ATOM 17974 O O . ILE A 1 51 ? -10.936 23.524 7.027 1.00 0.00 51 ILE A O 12
ATOM 17990 N N . VAL A 1 52 ? -9.007 22.369 6.942 1.00 0.00 52 VAL A N 12
ATOM 17991 C CA . VAL A 1 52 ? -9.622 21.170 6.386 1.00 0.00 52 VAL A CA 12
ATOM 17992 C C . VAL A 1 52 ? -10.836 20.744 7.204 1.00 0.00 52 VAL A C 12
ATOM 17993 O O . VAL A 1 52 ? -11.941 20.624 6.677 1.00 0.00 52 VAL A O 12
ATOM 18006 N N . ALA A 1 53 ? -10.622 20.519 8.496 1.00 0.00 53 ALA A N 12
ATOM 18007 C CA . ALA A 1 53 ? -11.699 20.109 9.389 1.00 0.00 53 ALA A CA 12
ATOM 18008 C C . ALA A 1 53 ? -13.020 20.758 8.988 1.00 0.00 53 ALA A C 12
ATOM 18009 O O . ALA A 1 53 ? -13.988 20.069 8.665 1.00 0.00 53 ALA A O 12
ATOM 18016 N N . SER A 1 54 ? -13.053 22.086 9.013 1.00 0.00 54 SER A N 12
ATOM 18017 C CA . SER A 1 54 ? -14.257 22.828 8.657 1.00 0.00 54 SER A CA 12
ATOM 18018 C C . SER A 1 54 ? -14.766 22.408 7.281 1.00 0.00 54 SER A C 12
ATOM 18019 O O . SER A 1 54 ? -15.970 22.258 7.072 1.00 0.00 54 SER A O 12
ATOM 18027 N N . MET A 1 55 ? -13.841 22.221 6.346 1.00 0.00 55 MET A N 12
ATOM 18028 C CA . MET A 1 55 ? -14.195 21.818 4.990 1.00 0.00 55 MET A CA 12
ATOM 18029 C C . MET A 1 55 ? -14.845 20.438 4.986 1.00 0.00 55 MET A C 12
ATOM 18030 O O . MET A 1 55 ? -15.874 20.229 4.344 1.00 0.00 55 MET A O 12
ATOM 18044 N N . TRP A 1 56 ? -14.238 19.501 5.705 1.00 0.00 56 TRP A N 12
ATOM 18045 C CA . TRP A 1 56 ? -14.758 18.140 5.783 1.00 0.00 56 TRP A CA 12
ATOM 18046 C C . TRP A 1 56 ? -16.127 18.119 6.453 1.00 0.00 56 TRP A C 12
ATOM 18047 O O . TRP A 1 56 ? -17.049 17.454 5.980 1.00 0.00 56 TRP A O 12
ATOM 18068 N N . ASP A 1 57 ? -16.254 18.850 7.555 1.00 0.00 57 ASP A N 12
ATOM 18069 C CA . ASP A 1 57 ? -17.512 18.916 8.288 1.00 0.00 57 ASP A CA 12
ATOM 18070 C C . ASP A 1 57 ? -18.632 19.448 7.400 1.00 0.00 57 ASP A C 12
ATOM 18071 O O . ASP A 1 57 ? -19.807 19.156 7.622 1.00 0.00 57 ASP A O 12
ATOM 18080 N N . GLY A 1 58 ? -18.260 20.233 6.393 1.00 0.00 58 GLY A N 12
ATOM 18081 C CA . GLY A 1 58 ? -19.245 20.795 5.487 1.00 0.00 58 GLY A CA 12
ATOM 18082 C C . GLY A 1 58 ? -19.348 20.019 4.189 1.00 0.00 58 GLY A C 12
ATOM 18083 O O . GLY A 1 58 ? -20.263 20.241 3.395 1.00 0.00 58 GLY A O 12
ATOM 18087 N N . LEU A 1 59 ? -18.407 19.107 3.970 1.00 0.00 59 LEU A N 12
ATOM 18088 C CA . LEU A 1 59 ? -18.394 18.296 2.758 1.00 0.00 59 LEU A CA 12
ATOM 18089 C C . LEU A 1 59 ? -19.759 17.659 2.514 1.00 0.00 59 LEU A C 12
ATOM 18090 O O . LEU A 1 59 ? -20.561 17.514 3.436 1.00 0.00 59 LEU A O 12
ATOM 18106 N N . GLY A 1 60 ? -20.014 17.279 1.266 1.00 0.00 60 GLY A N 12
ATOM 18107 C CA . GLY A 1 60 ? -21.282 16.660 0.924 1.00 0.00 60 GLY A CA 12
ATOM 18108 C C . GLY A 1 60 ? -21.369 15.220 1.391 1.00 0.00 60 GLY A C 12
ATOM 18109 O O . GLY A 1 60 ? -20.379 14.490 1.358 1.00 0.00 60 GLY A O 12
ATOM 18113 N N . GLU A 1 61 ? -22.556 14.812 1.828 1.00 0.00 61 GLU A N 12
ATOM 18114 C CA . GLU A 1 61 ? -22.766 13.450 2.305 1.00 0.00 61 GLU A CA 12
ATOM 18115 C C . GLU A 1 61 ? -22.223 12.433 1.305 1.00 0.00 61 GLU A C 12
ATOM 18116 O O . GLU A 1 61 ? -21.753 11.362 1.688 1.00 0.00 61 GLU A O 12
ATOM 18128 N N . GLU A 1 62 ? -22.293 12.777 0.023 1.00 0.00 62 GLU A N 12
ATOM 18129 C CA . GLU A 1 62 ? -21.810 11.893 -1.031 1.00 0.00 62 GLU A CA 12
ATOM 18130 C C . GLU A 1 62 ? -20.285 11.833 -1.034 1.00 0.00 62 GLU A C 12
ATOM 18131 O O . GLU A 1 62 ? -19.696 10.813 -1.391 1.00 0.00 62 GLU A O 12
ATOM 18143 N N . GLN A 1 63 ? -19.655 12.933 -0.636 1.00 0.00 63 GLN A N 12
ATOM 18144 C CA . GLN A 1 63 ? -18.199 13.006 -0.594 1.00 0.00 63 GLN A CA 12
ATOM 18145 C C . GLN A 1 63 ? -17.655 12.315 0.652 1.00 0.00 63 GLN A C 12
ATOM 18146 O O . GLN A 1 63 ? -16.584 11.707 0.621 1.00 0.00 63 GLN A O 12
ATOM 18160 N N . LYS A 1 64 ? -18.399 12.412 1.749 1.00 0.00 64 LYS A N 12
ATOM 18161 C CA . LYS A 1 64 ? -17.993 11.796 3.006 1.00 0.00 64 LYS A CA 12
ATOM 18162 C C . LYS A 1 64 ? -18.120 10.277 2.934 1.00 0.00 64 LYS A C 12
ATOM 18163 O O . LYS A 1 64 ? -17.196 9.551 3.300 1.00 0.00 64 LYS A O 12
ATOM 18182 N N . GLN A 1 65 ? -19.268 9.806 2.460 1.00 0.00 65 GLN A N 12
ATOM 18183 C CA . GLN A 1 65 ? -19.514 8.374 2.340 1.00 0.00 65 GLN A CA 12
ATOM 18184 C C . GLN A 1 65 ? -18.412 7.698 1.531 1.00 0.00 65 GLN A C 12
ATOM 18185 O O . GLN A 1 65 ? -17.789 6.740 1.989 1.00 0.00 65 GLN A O 12
ATOM 18199 N N . VAL A 1 66 ? -18.176 8.203 0.324 1.00 0.00 66 VAL A N 12
ATOM 18200 C CA . VAL A 1 66 ? -17.149 7.649 -0.549 1.00 0.00 66 VAL A CA 12
ATOM 18201 C C . VAL A 1 66 ? -15.824 7.495 0.189 1.00 0.00 66 VAL A C 12
ATOM 18202 O O . VAL A 1 66 ? -15.161 6.463 0.087 1.00 0.00 66 VAL A O 12
ATOM 18215 N N . TYR A 1 67 ? -15.445 8.527 0.934 1.00 0.00 67 TYR A N 12
ATOM 18216 C CA . TYR A 1 67 ? -14.198 8.508 1.690 1.00 0.00 67 TYR A CA 12
ATOM 18217 C C . TYR A 1 67 ? -14.195 7.371 2.707 1.00 0.00 67 TYR A C 12
ATOM 18218 O O . TYR A 1 67 ? -13.147 6.808 3.024 1.00 0.00 67 TYR A O 12
ATOM 18236 N N . LYS A 1 68 ? -15.377 7.037 3.214 1.00 0.00 68 LYS A N 12
ATOM 18237 C CA . LYS A 1 68 ? -15.514 5.966 4.194 1.00 0.00 68 LYS A CA 12
ATOM 18238 C C . LYS A 1 68 ? -15.447 4.599 3.520 1.00 0.00 68 LYS A C 12
ATOM 18239 O O . LYS A 1 68 ? -14.928 3.639 4.089 1.00 0.00 68 LYS A O 12
ATOM 18258 N N . LYS A 1 69 ? -15.973 4.519 2.302 1.00 0.00 69 LYS A N 12
ATOM 18259 C CA . LYS A 1 69 ? -15.971 3.271 1.548 1.00 0.00 69 LYS A CA 12
ATOM 18260 C C . LYS A 1 69 ? -14.567 2.937 1.054 1.00 0.00 69 LYS A C 12
ATOM 18261 O O . LYS A 1 69 ? -14.262 1.783 0.751 1.00 0.00 69 LYS A O 12
ATOM 18280 N N . LYS A 1 70 ? -13.715 3.953 0.975 1.00 0.00 70 LYS A N 12
ATOM 18281 C CA . LYS A 1 70 ? -12.342 3.767 0.520 1.00 0.00 70 LYS A CA 12
ATOM 18282 C C . LYS A 1 70 ? -11.441 3.336 1.673 1.00 0.00 70 LYS A C 12
ATOM 18283 O O . LYS A 1 70 ? -10.408 2.697 1.463 1.00 0.00 70 LYS A O 12
ATOM 18302 N N . THR A 1 71 ? -11.837 3.687 2.892 1.00 0.00 71 THR A N 12
ATOM 18303 C CA . THR A 1 71 ? -11.066 3.335 4.078 1.00 0.00 71 THR A CA 12
ATOM 18304 C C . THR A 1 71 ? -10.997 1.824 4.261 1.00 0.00 71 THR A C 12
ATOM 18305 O O . THR A 1 71 ? -9.920 1.232 4.210 1.00 0.00 71 THR A O 12
ATOM 18316 N N . GLU A 1 72 ? -12.154 1.205 4.474 1.00 0.00 72 GLU A N 12
ATOM 18317 C CA . GLU A 1 72 ? -12.224 -0.239 4.665 1.00 0.00 72 GLU A CA 12
ATOM 18318 C C . GLU A 1 72 ? -11.624 -0.975 3.470 1.00 0.00 72 GLU A C 12
ATOM 18319 O O . GLU A 1 72 ? -10.947 -1.991 3.629 1.00 0.00 72 GLU A O 12
ATOM 18331 N N . ALA A 1 73 ? -11.878 -0.455 2.274 1.00 0.00 73 ALA A N 12
ATOM 18332 C CA . ALA A 1 73 ? -11.363 -1.061 1.052 1.00 0.00 73 ALA A CA 12
ATOM 18333 C C . ALA A 1 73 ? -9.840 -1.010 1.014 1.00 0.00 73 ALA A C 12
ATOM 18334 O O . ALA A 1 73 ? -9.192 -1.908 0.476 1.00 0.00 73 ALA A O 12
ATOM 18341 N N . ALA A 1 74 ? -9.273 0.047 1.588 1.00 0.00 74 ALA A N 12
ATOM 18342 C CA . ALA A 1 74 ? -7.826 0.214 1.620 1.00 0.00 74 ALA A CA 12
ATOM 18343 C C . ALA A 1 74 ? -7.236 -0.356 2.906 1.00 0.00 74 ALA A C 12
ATOM 18344 O O . ALA A 1 74 ? -6.025 -0.556 3.011 1.00 0.00 74 ALA A O 12
ATOM 18351 N N . LYS A 1 75 ? -8.098 -0.616 3.883 1.00 0.00 75 LYS A N 12
ATOM 18352 C CA . LYS A 1 75 ? -7.664 -1.163 5.162 1.00 0.00 75 LYS A CA 12
ATOM 18353 C C . LYS A 1 75 ? -7.582 -2.685 5.103 1.00 0.00 75 LYS A C 12
ATOM 18354 O O . LYS A 1 75 ? -6.519 -3.269 5.313 1.00 0.00 75 LYS A O 12
ATOM 18373 N N . LYS A 1 76 ? -8.712 -3.323 4.815 1.00 0.00 76 LYS A N 12
ATOM 18374 C CA . LYS A 1 76 ? -8.769 -4.777 4.725 1.00 0.00 76 LYS A CA 12
ATOM 18375 C C . LYS A 1 76 ? -7.644 -5.312 3.845 1.00 0.00 76 LYS A C 12
ATOM 18376 O O . LYS A 1 76 ? -7.176 -6.435 4.034 1.00 0.00 76 LYS A O 12
ATOM 18395 N N . GLU A 1 77 ? -7.213 -4.501 2.883 1.00 0.00 77 GLU A N 12
ATOM 18396 C CA . GLU A 1 77 ? -6.142 -4.894 1.975 1.00 0.00 77 GLU A CA 12
ATOM 18397 C C . GLU A 1 77 ? -4.777 -4.700 2.628 1.00 0.00 77 GLU A C 12
ATOM 18398 O O . GLU A 1 77 ? -3.939 -5.602 2.621 1.00 0.00 77 GLU A O 12
ATOM 18410 N N . TYR A 1 78 ? -4.560 -3.516 3.190 1.00 0.00 78 TYR A N 12
ATOM 18411 C CA . TYR A 1 78 ? -3.296 -3.201 3.845 1.00 0.00 78 TYR A CA 12
ATOM 18412 C C . TYR A 1 78 ? -2.943 -4.258 4.886 1.00 0.00 78 TYR A C 12
ATOM 18413 O O . TYR A 1 78 ? -1.792 -4.686 4.989 1.00 0.00 78 TYR A O 12
ATOM 18431 N N . LEU A 1 79 ? -3.941 -4.676 5.657 1.00 0.00 79 LEU A N 12
ATOM 18432 C CA . LEU A 1 79 ? -3.738 -5.685 6.691 1.00 0.00 79 LEU A CA 12
ATOM 18433 C C . LEU A 1 79 ? -3.260 -7.000 6.083 1.00 0.00 79 LEU A C 12
ATOM 18434 O O . LEU A 1 79 ? -2.405 -7.683 6.648 1.00 0.00 79 LEU A O 12
ATOM 18450 N N . LYS A 1 80 ? -3.815 -7.348 4.927 1.00 0.00 80 LYS A N 12
ATOM 18451 C CA . LYS A 1 80 ? -3.443 -8.578 4.239 1.00 0.00 80 LYS A CA 12
ATOM 18452 C C . LYS A 1 80 ? -1.988 -8.530 3.785 1.00 0.00 80 LYS A C 12
ATOM 18453 O O . LYS A 1 80 ? -1.200 -9.421 4.101 1.00 0.00 80 LYS A O 12
ATOM 18472 N N . GLN A 1 81 ? -1.638 -7.483 3.044 1.00 0.00 81 GLN A N 12
ATOM 18473 C CA . GLN A 1 81 ? -0.277 -7.320 2.548 1.00 0.00 81 GLN A CA 12
ATOM 18474 C C . GLN A 1 81 ? 0.713 -7.208 3.702 1.00 0.00 81 GLN A C 12
ATOM 18475 O O . GLN A 1 81 ? 1.712 -7.927 3.749 1.00 0.00 81 GLN A O 12
ATOM 18489 N N . LEU A 1 82 ? 0.430 -6.302 4.632 1.00 0.00 82 LEU A N 12
ATOM 18490 C CA . LEU A 1 82 ? 1.296 -6.095 5.787 1.00 0.00 82 LEU A CA 12
ATOM 18491 C C . LEU A 1 82 ? 1.389 -7.362 6.632 1.00 0.00 82 LEU A C 12
ATOM 18492 O O . LEU A 1 82 ? 2.481 -7.865 6.896 1.00 0.00 82 LEU A O 12
ATOM 18508 N N . ALA A 1 83 ? 0.236 -7.873 7.051 1.00 0.00 83 ALA A N 12
ATOM 18509 C CA . ALA A 1 83 ? 0.188 -9.084 7.862 1.00 0.00 83 ALA A CA 12
ATOM 18510 C C . ALA A 1 83 ? 1.194 -10.117 7.367 1.00 0.00 83 ALA A C 12
ATOM 18511 O O . ALA A 1 83 ? 1.633 -10.981 8.125 1.00 0.00 83 ALA A O 12
ATOM 18518 N N . ALA A 1 84 ? 1.555 -10.021 6.092 1.00 0.00 84 ALA A N 12
ATOM 18519 C CA . ALA A 1 84 ? 2.511 -10.947 5.497 1.00 0.00 84 ALA A CA 12
ATOM 18520 C C . ALA A 1 84 ? 3.930 -10.394 5.571 1.00 0.00 84 ALA A C 12
ATOM 18521 O O . ALA A 1 84 ? 4.877 -11.124 5.864 1.00 0.00 84 ALA A O 12
ATOM 18528 N N . TYR A 1 85 ? 4.070 -9.100 5.303 1.00 0.00 85 TYR A N 12
ATOM 18529 C CA . TYR A 1 85 ? 5.375 -8.450 5.336 1.00 0.00 85 TYR A CA 12
ATOM 18530 C C . TYR A 1 85 ? 6.172 -8.891 6.559 1.00 0.00 85 TYR A C 12
ATOM 18531 O O . TYR A 1 85 ? 7.371 -9.158 6.469 1.00 0.00 85 TYR A O 12
ATOM 18549 N N . ARG A 1 86 ? 5.498 -8.965 7.702 1.00 0.00 86 ARG A N 12
ATOM 18550 C CA . ARG A 1 86 ? 6.143 -9.374 8.944 1.00 0.00 86 ARG A CA 12
ATOM 18551 C C . ARG A 1 86 ? 6.614 -10.822 8.861 1.00 0.00 86 ARG A C 12
ATOM 18552 O O . ARG A 1 86 ? 7.626 -11.191 9.457 1.00 0.00 86 ARG A O 12
ATOM 18573 N N . ALA A 1 87 ? 5.873 -11.639 8.120 1.00 0.00 87 ALA A N 12
ATOM 18574 C CA . ALA A 1 87 ? 6.216 -13.046 7.958 1.00 0.00 87 ALA A CA 12
ATOM 18575 C C . ALA A 1 87 ? 7.721 -13.229 7.794 1.00 0.00 87 ALA A C 12
ATOM 18576 O O . ALA A 1 87 ? 8.290 -14.218 8.257 1.00 0.00 87 ALA A O 12
ATOM 18583 N N . SER A 1 88 ? 8.361 -12.271 7.132 1.00 0.00 88 SER A N 12
ATOM 18584 C CA . SER A 1 88 ? 9.800 -12.329 6.903 1.00 0.00 88 SER A CA 12
ATOM 18585 C C . SER A 1 88 ? 10.560 -11.692 8.062 1.00 0.00 88 SER A C 12
ATOM 18586 O O . SER A 1 88 ? 11.706 -12.048 8.339 1.00 0.00 88 SER A O 12
ATOM 18594 N N . LEU A 1 89 ? 9.915 -10.746 8.736 1.00 0.00 89 LEU A N 12
ATOM 18595 C CA . LEU A 1 89 ? 10.529 -10.058 9.866 1.00 0.00 89 LEU A CA 12
ATOM 18596 C C . LEU A 1 89 ? 10.615 -10.975 11.082 1.00 0.00 89 LEU A C 12
ATOM 18597 O O . LEU A 1 89 ? 11.669 -11.100 11.705 1.00 0.00 89 LEU A O 12
ATOM 18613 N N . VAL A 1 90 ? 9.500 -11.619 11.412 1.00 0.00 90 VAL A N 12
ATOM 18614 C CA . VAL A 1 90 ? 9.450 -12.528 12.550 1.00 0.00 90 VAL A CA 12
ATOM 18615 C C . VAL A 1 90 ? 10.501 -13.626 12.423 1.00 0.00 90 VAL A C 12
ATOM 18616 O O . VAL A 1 90 ? 11.184 -13.730 11.405 1.00 0.00 90 VAL A O 12
ATOM 18629 N N . SER A 1 91 ? 10.623 -14.443 13.464 1.00 0.00 91 SER A N 12
ATOM 18630 C CA . SER A 1 91 ? 11.593 -15.532 13.470 1.00 0.00 91 SER A CA 12
ATOM 18631 C C . SER A 1 91 ? 10.893 -16.882 13.590 1.00 0.00 91 SER A C 12
ATOM 18632 O O . SER A 1 91 ? 10.748 -17.425 14.686 1.00 0.00 91 SER A O 12
ATOM 18640 N N . LYS A 1 92 ? 10.461 -17.420 12.455 1.00 0.00 92 LYS A N 12
ATOM 18641 C CA . LYS A 1 92 ? 9.777 -18.707 12.429 1.00 0.00 92 LYS A CA 12
ATOM 18642 C C . LYS A 1 92 ? 8.356 -18.580 12.971 1.00 0.00 92 LYS A C 12
ATOM 18643 O O . LYS A 1 92 ? 8.118 -18.765 14.164 1.00 0.00 92 LYS A O 12
ATOM 18662 N N . SER A 1 93 ? 7.417 -18.263 12.086 1.00 0.00 93 SER A N 12
ATOM 18663 C CA . SER A 1 93 ? 6.020 -18.109 12.476 1.00 0.00 93 SER A CA 12
ATOM 18664 C C . SER A 1 93 ? 5.475 -19.405 13.067 1.00 0.00 93 SER A C 12
ATOM 18665 O O . SER A 1 93 ? 5.155 -19.473 14.254 1.00 0.00 93 SER A O 12
ATOM 18673 N N . TYR A 1 94 ? 5.371 -20.432 12.231 1.00 0.00 94 TYR A N 12
ATOM 18674 C CA . TYR A 1 94 ? 4.862 -21.726 12.668 1.00 0.00 94 TYR A CA 12
ATOM 18675 C C . TYR A 1 94 ? 4.886 -22.736 11.525 1.00 0.00 94 TYR A C 12
ATOM 18676 O O . TYR A 1 94 ? 5.491 -23.803 11.634 1.00 0.00 94 TYR A O 12
ATOM 18694 N N . THR A 1 95 ? 4.222 -22.391 10.426 1.00 0.00 95 THR A N 12
ATOM 18695 C CA . THR A 1 95 ? 4.164 -23.266 9.262 1.00 0.00 95 THR A CA 12
ATOM 18696 C C . THR A 1 95 ? 3.318 -24.502 9.543 1.00 0.00 95 THR A C 12
ATOM 18697 O O . THR A 1 95 ? 3.477 -25.153 10.576 1.00 0.00 95 THR A O 12
ATOM 18708 N N . ASP A 1 96 ? 2.419 -24.820 8.619 1.00 0.00 96 ASP A N 12
ATOM 18709 C CA . ASP A 1 96 ? 1.548 -25.980 8.767 1.00 0.00 96 ASP A CA 12
ATOM 18710 C C . ASP A 1 96 ? 0.844 -26.303 7.453 1.00 0.00 96 ASP A C 12
ATOM 18711 O O . ASP A 1 96 ? 0.361 -25.408 6.759 1.00 0.00 96 ASP A O 12
ATOM 18720 N N . SER A 1 97 ? 0.790 -27.588 7.116 1.00 0.00 97 SER A N 12
ATOM 18721 C CA . SER A 1 97 ? 0.150 -28.029 5.882 1.00 0.00 97 SER A CA 12
ATOM 18722 C C . SER A 1 97 ? -0.804 -29.189 6.150 1.00 0.00 97 SER A C 12
ATOM 18723 O O . SER A 1 97 ? -0.600 -29.974 7.075 1.00 0.00 97 SER A O 12
ATOM 18731 N N . GLY A 1 98 ? -1.847 -29.290 5.331 1.00 0.00 98 GLY A N 12
ATOM 18732 C CA . GLY A 1 98 ? -2.818 -30.357 5.495 1.00 0.00 98 GLY A CA 12
ATOM 18733 C C . GLY A 1 98 ? -2.502 -31.564 4.635 1.00 0.00 98 GLY A C 12
ATOM 18734 O O . GLY A 1 98 ? -2.030 -31.442 3.505 1.00 0.00 98 GLY A O 12
ATOM 18738 N N . PRO A 1 99 ? -2.764 -32.764 5.175 1.00 0.00 99 PRO A N 12
ATOM 18739 C CA . PRO A 1 99 ? -2.512 -34.023 4.466 1.00 0.00 99 PRO A CA 12
ATOM 18740 C C . PRO A 1 99 ? -3.468 -34.231 3.296 1.00 0.00 99 PRO A C 12
ATOM 18741 O O . PRO A 1 99 ? -3.134 -34.907 2.323 1.00 0.00 99 PRO A O 12
ATOM 18752 N N . SER A 1 100 ? -4.656 -33.645 3.397 1.00 0.00 100 SER A N 12
ATOM 18753 C CA . SER A 1 100 ? -5.662 -33.769 2.348 1.00 0.00 100 SER A CA 12
ATOM 18754 C C . SER A 1 100 ? -6.254 -35.175 2.328 1.00 0.00 100 SER A C 12
ATOM 18755 O O . SER A 1 100 ? -5.577 -36.151 2.651 1.00 0.00 100 SER A O 12
ATOM 18763 N N . SER A 1 101 ? -7.523 -35.270 1.945 1.00 0.00 101 SER A N 12
ATOM 18764 C CA . SER A 1 101 ? -8.210 -36.555 1.885 1.00 0.00 101 SER A CA 12
ATOM 18765 C C . SER A 1 101 ? -8.246 -37.216 3.260 1.00 0.00 101 SER A C 12
ATOM 18766 O O . SER A 1 101 ? -7.351 -37.018 4.080 1.00 0.00 101 SER A O 12
ATOM 18774 N N . GLY A 1 102 ? -9.290 -38.002 3.504 1.00 0.00 102 GLY A N 12
ATOM 18775 C CA . GLY A 1 102 ? -9.425 -38.681 4.780 1.00 0.00 102 GLY A CA 12
ATOM 18776 C C . GLY A 1 102 ? -9.083 -37.783 5.953 1.00 0.00 102 GLY A C 12
ATOM 18777 O O . GLY A 1 102 ? -8.547 -38.245 6.960 1.00 0.00 102 GLY A O 12
ATOM 18781 N N . GLY A 1 1 ? 0.742 38.532 11.495 1.00 0.00 1 GLY A N 13
ATOM 18782 C CA . GLY A 1 1 ? 1.067 38.411 10.086 1.00 0.00 1 GLY A CA 13
ATOM 18783 C C . GLY A 1 1 ? 2.168 37.402 9.829 1.00 0.00 1 GLY A C 13
ATOM 18784 O O . GLY A 1 1 ? 3.086 37.256 10.635 1.00 0.00 1 GLY A O 13
ATOM 18788 N N . SER A 1 2 ? 2.076 36.702 8.702 1.00 0.00 2 SER A N 13
ATOM 18789 C CA . SER A 1 2 ? 3.069 35.697 8.343 1.00 0.00 2 SER A CA 13
ATOM 18790 C C . SER A 1 2 ? 3.587 35.926 6.927 1.00 0.00 2 SER A C 13
ATOM 18791 O O . SER A 1 2 ? 2.925 35.579 5.948 1.00 0.00 2 SER A O 13
ATOM 18799 N N . SER A 1 3 ? 4.775 36.514 6.825 1.00 0.00 3 SER A N 13
ATOM 18800 C CA . SER A 1 3 ? 5.381 36.793 5.529 1.00 0.00 3 SER A CA 13
ATOM 18801 C C . SER A 1 3 ? 6.781 37.376 5.698 1.00 0.00 3 SER A C 13
ATOM 18802 O O . SER A 1 3 ? 6.992 38.293 6.490 1.00 0.00 3 SER A O 13
ATOM 18810 N N . GLY A 1 4 ? 7.735 36.835 4.947 1.00 0.00 4 GLY A N 13
ATOM 18811 C CA . GLY A 1 4 ? 9.103 37.312 5.028 1.00 0.00 4 GLY A CA 13
ATOM 18812 C C . GLY A 1 4 ? 10.103 36.299 4.507 1.00 0.00 4 GLY A C 13
ATOM 18813 O O . GLY A 1 4 ? 11.093 35.994 5.173 1.00 0.00 4 GLY A O 13
ATOM 18817 N N . SER A 1 5 ? 9.844 35.773 3.314 1.00 0.00 5 SER A N 13
ATOM 18818 C CA . SER A 1 5 ? 10.726 34.783 2.707 1.00 0.00 5 SER A CA 13
ATOM 18819 C C . SER A 1 5 ? 10.941 33.599 3.645 1.00 0.00 5 SER A C 13
ATOM 18820 O O . SER A 1 5 ? 11.771 33.654 4.552 1.00 0.00 5 SER A O 13
ATOM 18828 N N . SER A 1 6 ? 10.186 32.529 3.419 1.00 0.00 6 SER A N 13
ATOM 18829 C CA . SER A 1 6 ? 10.290 31.332 4.245 1.00 0.00 6 SER A CA 13
ATOM 18830 C C . SER A 1 6 ? 9.895 30.089 3.453 1.00 0.00 6 SER A C 13
ATOM 18831 O O . SER A 1 6 ? 8.757 29.961 3.004 1.00 0.00 6 SER A O 13
ATOM 18839 N N . GLY A 1 7 ? 10.846 29.175 3.286 1.00 0.00 7 GLY A N 13
ATOM 18840 C CA . GLY A 1 7 ? 10.579 27.954 2.548 1.00 0.00 7 GLY A CA 13
ATOM 18841 C C . GLY A 1 7 ? 11.525 26.831 2.924 1.00 0.00 7 GLY A C 13
ATOM 18842 O O . GLY A 1 7 ? 12.695 26.841 2.542 1.00 0.00 7 GLY A O 13
ATOM 18846 N N . LYS A 1 8 ? 11.019 25.860 3.677 1.00 0.00 8 LYS A N 13
ATOM 18847 C CA . LYS A 1 8 ? 11.826 24.724 4.106 1.00 0.00 8 LYS A CA 13
ATOM 18848 C C . LYS A 1 8 ? 11.094 23.410 3.854 1.00 0.00 8 LYS A C 13
ATOM 18849 O O . LYS A 1 8 ? 9.869 23.384 3.730 1.00 0.00 8 LYS A O 13
ATOM 18868 N N . LYS A 1 9 ? 11.851 22.320 3.782 1.00 0.00 9 LYS A N 13
ATOM 18869 C CA . LYS A 1 9 ? 11.274 21.002 3.549 1.00 0.00 9 LYS A CA 13
ATOM 18870 C C . LYS A 1 9 ? 11.510 20.085 4.745 1.00 0.00 9 LYS A C 13
ATOM 18871 O O . LYS A 1 9 ? 12.268 20.419 5.657 1.00 0.00 9 LYS A O 13
ATOM 18890 N N . LYS A 1 10 ? 10.859 18.927 4.735 1.00 0.00 10 LYS A N 13
ATOM 18891 C CA . LYS A 1 10 ? 11.000 17.960 5.817 1.00 0.00 10 LYS A CA 13
ATOM 18892 C C . LYS A 1 10 ? 11.420 16.597 5.277 1.00 0.00 10 LYS A C 13
ATOM 18893 O O . LYS A 1 10 ? 10.595 15.838 4.768 1.00 0.00 10 LYS A O 13
ATOM 18912 N N . LYS A 1 11 ? 12.708 16.291 5.393 1.00 0.00 11 LYS A N 13
ATOM 18913 C CA . LYS A 1 11 ? 13.238 15.018 4.919 1.00 0.00 11 LYS A CA 13
ATOM 18914 C C . LYS A 1 11 ? 12.365 13.857 5.387 1.00 0.00 11 LYS A C 13
ATOM 18915 O O . LYS A 1 11 ? 11.898 13.838 6.526 1.00 0.00 11 LYS A O 13
ATOM 18934 N N . LYS A 1 12 ? 12.150 12.890 4.502 1.00 0.00 12 LYS A N 13
ATOM 18935 C CA . LYS A 1 12 ? 11.337 11.724 4.824 1.00 0.00 12 LYS A CA 13
ATOM 18936 C C . LYS A 1 12 ? 11.562 10.606 3.811 1.00 0.00 12 LYS A C 13
ATOM 18937 O O . LYS A 1 12 ? 11.620 10.849 2.605 1.00 0.00 12 LYS A O 13
ATOM 18956 N N . LYS A 1 13 ? 11.688 9.380 4.308 1.00 0.00 13 LYS A N 13
ATOM 18957 C CA . LYS A 1 13 ? 11.904 8.224 3.447 1.00 0.00 13 LYS A CA 13
ATOM 18958 C C . LYS A 1 13 ? 10.910 7.112 3.768 1.00 0.00 13 LYS A C 13
ATOM 18959 O O . LYS A 1 13 ? 10.760 6.717 4.924 1.00 0.00 13 LYS A O 13
ATOM 18978 N N . ASP A 1 14 ? 10.235 6.612 2.739 1.00 0.00 14 ASP A N 13
ATOM 18979 C CA . ASP A 1 14 ? 9.258 5.544 2.912 1.00 0.00 14 ASP A CA 13
ATOM 18980 C C . ASP A 1 14 ? 9.901 4.316 3.548 1.00 0.00 14 ASP A C 13
ATOM 18981 O O . ASP A 1 14 ? 10.955 3.846 3.121 1.00 0.00 14 ASP A O 13
ATOM 18990 N N . PRO A 1 15 ? 9.253 3.784 4.596 1.00 0.00 15 PRO A N 13
ATOM 18991 C CA . PRO A 1 15 ? 9.744 2.604 5.314 1.00 0.00 15 PRO A CA 13
ATOM 18992 C C . PRO A 1 15 ? 9.641 1.333 4.479 1.00 0.00 15 PRO A C 13
ATOM 18993 O O . PRO A 1 15 ? 9.249 1.374 3.313 1.00 0.00 15 PRO A O 13
ATOM 19004 N N . ASN A 1 16 ? 9.995 0.203 5.083 1.00 0.00 16 ASN A N 13
ATOM 19005 C CA . ASN A 1 16 ? 9.942 -1.081 4.394 1.00 0.00 16 ASN A CA 13
ATOM 19006 C C . ASN A 1 16 ? 8.523 -1.641 4.395 1.00 0.00 16 ASN A C 13
ATOM 19007 O O . ASN A 1 16 ? 7.857 -1.670 3.360 1.00 0.00 16 ASN A O 13
ATOM 19018 N N . GLU A 1 17 ? 8.067 -2.083 5.563 1.00 0.00 17 GLU A N 13
ATOM 19019 C CA . GLU A 1 17 ? 6.727 -2.641 5.697 1.00 0.00 17 GLU A CA 13
ATOM 19020 C C . GLU A 1 17 ? 5.690 -1.731 5.045 1.00 0.00 17 GLU A C 13
ATOM 19021 O O . GLU A 1 17 ? 5.954 -0.569 4.736 1.00 0.00 17 GLU A O 13
ATOM 19033 N N . PRO A 1 18 ? 4.481 -2.271 4.831 1.00 0.00 18 PRO A N 13
ATOM 19034 C CA . PRO A 1 18 ? 3.380 -1.526 4.214 1.00 0.00 18 PRO A CA 13
ATOM 19035 C C . PRO A 1 18 ? 2.837 -0.431 5.126 1.00 0.00 18 PRO A C 13
ATOM 19036 O O . PRO A 1 18 ? 2.826 -0.579 6.348 1.00 0.00 18 PRO A O 13
ATOM 19047 N N . GLN A 1 19 ? 2.389 0.666 4.525 1.00 0.00 19 GLN A N 13
ATOM 19048 C CA . GLN A 1 19 ? 1.846 1.786 5.285 1.00 0.00 19 GLN A CA 13
ATOM 19049 C C . GLN A 1 19 ? 0.358 1.588 5.557 1.00 0.00 19 GLN A C 13
ATOM 19050 O O . GLN A 1 19 ? -0.369 1.041 4.727 1.00 0.00 19 GLN A O 13
ATOM 19064 N N . LYS A 1 20 ? -0.089 2.035 6.726 1.00 0.00 20 LYS A N 13
ATOM 19065 C CA . LYS A 1 20 ? -1.490 1.908 7.109 1.00 0.00 20 LYS A CA 13
ATOM 19066 C C . LYS A 1 20 ? -2.293 3.119 6.643 1.00 0.00 20 LYS A C 13
ATOM 19067 O O . LYS A 1 20 ? -1.907 4.268 6.856 1.00 0.00 20 LYS A O 13
ATOM 19086 N N . PRO A 1 21 ? -3.437 2.857 5.995 1.00 0.00 21 PRO A N 13
ATOM 19087 C CA . PRO A 1 21 ? -4.319 3.913 5.488 1.00 0.00 21 PRO A CA 13
ATOM 19088 C C . PRO A 1 21 ? -5.015 4.675 6.610 1.00 0.00 21 PRO A C 13
ATOM 19089 O O . PRO A 1 21 ? -5.388 4.095 7.630 1.00 0.00 21 PRO A O 13
ATOM 19100 N N . VAL A 1 22 ? -5.187 5.979 6.416 1.00 0.00 22 VAL A N 13
ATOM 19101 C CA . VAL A 1 22 ? -5.840 6.821 7.412 1.00 0.00 22 VAL A CA 13
ATOM 19102 C C . VAL A 1 22 ? -7.347 6.589 7.424 1.00 0.00 22 VAL A C 13
ATOM 19103 O O . VAL A 1 22 ? -7.860 5.737 6.700 1.00 0.00 22 VAL A O 13
ATOM 19116 N N . SER A 1 23 ? -8.050 7.354 8.253 1.00 0.00 23 SER A N 13
ATOM 19117 C CA . SER A 1 23 ? -9.499 7.230 8.362 1.00 0.00 23 SER A CA 13
ATOM 19118 C C . SER A 1 23 ? -10.195 7.949 7.211 1.00 0.00 23 SER A C 13
ATOM 19119 O O . SER A 1 23 ? -9.547 8.583 6.378 1.00 0.00 23 SER A O 13
ATOM 19127 N N . ALA A 1 24 ? -11.519 7.846 7.171 1.00 0.00 24 ALA A N 13
ATOM 19128 C CA . ALA A 1 24 ? -12.304 8.487 6.123 1.00 0.00 24 ALA A CA 13
ATOM 19129 C C . ALA A 1 24 ? -12.017 9.983 6.061 1.00 0.00 24 ALA A C 13
ATOM 19130 O O . ALA A 1 24 ? -11.567 10.497 5.036 1.00 0.00 24 ALA A O 13
ATOM 19137 N N . TYR A 1 25 ? -12.282 10.678 7.161 1.00 0.00 25 TYR A N 13
ATOM 19138 C CA . TYR A 1 25 ? -12.055 12.117 7.230 1.00 0.00 25 TYR A CA 13
ATOM 19139 C C . TYR A 1 25 ? -10.581 12.447 7.014 1.00 0.00 25 TYR A C 13
ATOM 19140 O O . TYR A 1 25 ? -10.238 13.537 6.557 1.00 0.00 25 TYR A O 13
ATOM 19158 N N . ALA A 1 26 ? -9.714 11.496 7.345 1.00 0.00 26 ALA A N 13
ATOM 19159 C CA . ALA A 1 26 ? -8.277 11.683 7.185 1.00 0.00 26 ALA A CA 13
ATOM 19160 C C . ALA A 1 26 ? -7.871 11.587 5.719 1.00 0.00 26 ALA A C 13
ATOM 19161 O O . ALA A 1 26 ? -7.017 12.341 5.250 1.00 0.00 26 ALA A O 13
ATOM 19168 N N . LEU A 1 27 ? -8.486 10.656 4.999 1.00 0.00 27 LEU A N 13
ATOM 19169 C CA . LEU A 1 27 ? -8.188 10.461 3.584 1.00 0.00 27 LEU A CA 13
ATOM 19170 C C . LEU A 1 27 ? -8.342 11.766 2.810 1.00 0.00 27 LEU A C 13
ATOM 19171 O O . LEU A 1 27 ? -7.634 12.007 1.832 1.00 0.00 27 LEU A O 13
ATOM 19187 N N . PHE A 1 28 ? -9.269 12.607 3.256 1.00 0.00 28 PHE A N 13
ATOM 19188 C CA . PHE A 1 28 ? -9.515 13.889 2.607 1.00 0.00 28 PHE A CA 13
ATOM 19189 C C . PHE A 1 28 ? -8.568 14.960 3.141 1.00 0.00 28 PHE A C 13
ATOM 19190 O O . PHE A 1 28 ? -8.414 16.024 2.541 1.00 0.00 28 PHE A O 13
ATOM 19207 N N . PHE A 1 29 ? -7.935 14.670 4.273 1.00 0.00 29 PHE A N 13
ATOM 19208 C CA . PHE A 1 29 ? -7.004 15.608 4.891 1.00 0.00 29 PHE A CA 13
ATOM 19209 C C . PHE A 1 29 ? -5.660 15.593 4.169 1.00 0.00 29 PHE A C 13
ATOM 19210 O O . PHE A 1 29 ? -5.068 16.642 3.916 1.00 0.00 29 PHE A O 13
ATOM 19227 N N . ARG A 1 30 ? -5.184 14.396 3.842 1.00 0.00 30 ARG A N 13
ATOM 19228 C CA . ARG A 1 30 ? -3.908 14.244 3.152 1.00 0.00 30 ARG A CA 13
ATOM 19229 C C . ARG A 1 30 ? -4.057 14.541 1.663 1.00 0.00 30 ARG A C 13
ATOM 19230 O O . ARG A 1 30 ? -3.073 14.799 0.970 1.00 0.00 30 ARG A O 13
ATOM 19251 N N . ASP A 1 31 ? -5.294 14.502 1.178 1.00 0.00 31 ASP A N 13
ATOM 19252 C CA . ASP A 1 31 ? -5.572 14.767 -0.229 1.00 0.00 31 ASP A CA 13
ATOM 19253 C C . ASP A 1 31 ? -5.870 16.246 -0.454 1.00 0.00 31 ASP A C 13
ATOM 19254 O O . ASP A 1 31 ? -5.655 16.775 -1.545 1.00 0.00 31 ASP A O 13
ATOM 19263 N N . THR A 1 32 ? -6.369 16.909 0.585 1.00 0.00 32 THR A N 13
ATOM 19264 C CA . THR A 1 32 ? -6.699 18.326 0.500 1.00 0.00 32 THR A CA 13
ATOM 19265 C C . THR A 1 32 ? -5.564 19.188 1.040 1.00 0.00 32 THR A C 13
ATOM 19266 O O . THR A 1 32 ? -5.217 20.212 0.452 1.00 0.00 32 THR A O 13
ATOM 19277 N N . GLN A 1 33 ? -4.990 18.767 2.162 1.00 0.00 33 GLN A N 13
ATOM 19278 C CA . GLN A 1 33 ? -3.893 19.503 2.781 1.00 0.00 33 GLN A CA 13
ATOM 19279 C C . GLN A 1 33 ? -2.999 20.140 1.722 1.00 0.00 33 GLN A C 13
ATOM 19280 O O . GLN A 1 33 ? -2.784 21.352 1.725 1.00 0.00 33 GLN A O 13
ATOM 19294 N N . ALA A 1 34 ? -2.480 19.315 0.819 1.00 0.00 34 ALA A N 13
ATOM 19295 C CA . ALA A 1 34 ? -1.611 19.798 -0.247 1.00 0.00 34 ALA A CA 13
ATOM 19296 C C . ALA A 1 34 ? -2.132 21.108 -0.829 1.00 0.00 34 ALA A C 13
ATOM 19297 O O . ALA A 1 34 ? -1.421 22.112 -0.857 1.00 0.00 34 ALA A O 13
ATOM 19304 N N . ALA A 1 35 ? -3.377 21.090 -1.293 1.00 0.00 35 ALA A N 13
ATOM 19305 C CA . ALA A 1 35 ? -3.993 22.277 -1.874 1.00 0.00 35 ALA A CA 13
ATOM 19306 C C . ALA A 1 35 ? -3.999 23.434 -0.881 1.00 0.00 35 ALA A C 13
ATOM 19307 O O . ALA A 1 35 ? -3.919 24.599 -1.270 1.00 0.00 35 ALA A O 13
ATOM 19314 N N . ILE A 1 36 ? -4.094 23.105 0.403 1.00 0.00 36 ILE A N 13
ATOM 19315 C CA . ILE A 1 36 ? -4.110 24.117 1.452 1.00 0.00 36 ILE A CA 13
ATOM 19316 C C . ILE A 1 36 ? -2.721 24.709 1.665 1.00 0.00 36 ILE A C 13
ATOM 19317 O O . ILE A 1 36 ? -2.492 25.892 1.411 1.00 0.00 36 ILE A O 13
ATOM 19333 N N . LYS A 1 37 ? -1.795 23.878 2.132 1.00 0.00 37 LYS A N 13
ATOM 19334 C CA . LYS A 1 37 ? -0.427 24.317 2.378 1.00 0.00 37 LYS A CA 13
ATOM 19335 C C . LYS A 1 37 ? 0.121 25.087 1.180 1.00 0.00 37 LYS A C 13
ATOM 19336 O O . LYS A 1 37 ? 0.710 26.156 1.333 1.00 0.00 37 LYS A O 13
ATOM 19355 N N . GLY A 1 38 ? -0.079 24.536 -0.014 1.00 0.00 38 GLY A N 13
ATOM 19356 C CA . GLY A 1 38 ? 0.400 25.186 -1.220 1.00 0.00 38 GLY A CA 13
ATOM 19357 C C . GLY A 1 38 ? 0.030 26.655 -1.273 1.00 0.00 38 GLY A C 13
ATOM 19358 O O . GLY A 1 38 ? 0.856 27.496 -1.627 1.00 0.00 38 GLY A O 13
ATOM 19362 N N . GLN A 1 39 ? -1.214 26.963 -0.922 1.00 0.00 39 GLN A N 13
ATOM 19363 C CA . GLN A 1 39 ? -1.691 28.341 -0.934 1.00 0.00 39 GLN A CA 13
ATOM 19364 C C . GLN A 1 39 ? -1.130 29.122 0.250 1.00 0.00 39 GLN A C 13
ATOM 19365 O O . GLN A 1 39 ? -0.958 30.338 0.179 1.00 0.00 39 GLN A O 13
ATOM 19379 N N . ASN A 1 40 ? -0.847 28.413 1.339 1.00 0.00 40 ASN A N 13
ATOM 19380 C CA . ASN A 1 40 ? -0.307 29.041 2.539 1.00 0.00 40 ASN A CA 13
ATOM 19381 C C . ASN A 1 40 ? 0.904 28.270 3.058 1.00 0.00 40 ASN A C 13
ATOM 19382 O O . ASN A 1 40 ? 0.809 27.467 3.986 1.00 0.00 40 ASN A O 13
ATOM 19393 N N . PRO A 1 41 ? 2.071 28.519 2.445 1.00 0.00 41 PRO A N 13
ATOM 19394 C CA . PRO A 1 41 ? 3.323 27.860 2.828 1.00 0.00 41 PRO A CA 13
ATOM 19395 C C . PRO A 1 41 ? 3.828 28.322 4.191 1.00 0.00 41 PRO A C 13
ATOM 19396 O O . PRO A 1 41 ? 4.679 27.676 4.799 1.00 0.00 41 PRO A O 13
ATOM 19407 N N . ASN A 1 42 ? 3.297 29.445 4.664 1.00 0.00 42 ASN A N 13
ATOM 19408 C CA . ASN A 1 42 ? 3.694 29.993 5.955 1.00 0.00 42 ASN A CA 13
ATOM 19409 C C . ASN A 1 42 ? 3.091 29.184 7.099 1.00 0.00 42 ASN A C 13
ATOM 19410 O O . ASN A 1 42 ? 3.676 29.081 8.177 1.00 0.00 42 ASN A O 13
ATOM 19421 N N . ALA A 1 43 ? 1.917 28.610 6.856 1.00 0.00 43 ALA A N 13
ATOM 19422 C CA . ALA A 1 43 ? 1.235 27.808 7.864 1.00 0.00 43 ALA A CA 13
ATOM 19423 C C . ALA A 1 43 ? 2.194 26.820 8.519 1.00 0.00 43 ALA A C 13
ATOM 19424 O O . ALA A 1 43 ? 3.296 26.585 8.022 1.00 0.00 43 ALA A O 13
ATOM 19431 N N . THR A 1 44 ? 1.768 26.242 9.638 1.00 0.00 44 THR A N 13
ATOM 19432 C CA . THR A 1 44 ? 2.589 25.281 10.363 1.00 0.00 44 THR A CA 13
ATOM 19433 C C . THR A 1 44 ? 1.755 24.102 10.849 1.00 0.00 44 THR A C 13
ATOM 19434 O O . THR A 1 44 ? 1.616 23.881 12.053 1.00 0.00 44 THR A O 13
ATOM 19445 N N . PHE A 1 45 ? 1.200 23.346 9.907 1.00 0.00 45 PHE A N 13
ATOM 19446 C CA . PHE A 1 45 ? 0.379 22.188 10.241 1.00 0.00 45 PHE A CA 13
ATOM 19447 C C . PHE A 1 45 ? -0.937 22.621 10.880 1.00 0.00 45 PHE A C 13
ATOM 19448 O O . PHE A 1 45 ? -1.985 22.613 10.236 1.00 0.00 45 PHE A O 13
ATOM 19465 N N . GLY A 1 46 ? -0.874 22.999 12.153 1.00 0.00 46 GLY A N 13
ATOM 19466 C CA . GLY A 1 46 ? -2.066 23.430 12.860 1.00 0.00 46 GLY A CA 13
ATOM 19467 C C . GLY A 1 46 ? -2.984 24.267 11.991 1.00 0.00 46 GLY A C 13
ATOM 19468 O O . GLY A 1 46 ? -4.205 24.121 12.047 1.00 0.00 46 GLY A O 13
ATOM 19472 N N . GLU A 1 47 ? -2.395 25.148 11.188 1.00 0.00 47 GLU A N 13
ATOM 19473 C CA . GLU A 1 47 ? -3.170 26.014 10.307 1.00 0.00 47 GLU A CA 13
ATOM 19474 C C . GLU A 1 47 ? -3.833 25.205 9.195 1.00 0.00 47 GLU A C 13
ATOM 19475 O O . GLU A 1 47 ? -5.059 25.174 9.082 1.00 0.00 47 GLU A O 13
ATOM 19487 N N . VAL A 1 48 ? -3.014 24.552 8.377 1.00 0.00 48 VAL A N 13
ATOM 19488 C CA . VAL A 1 48 ? -3.520 23.743 7.274 1.00 0.00 48 VAL A CA 13
ATOM 19489 C C . VAL A 1 48 ? -4.619 22.798 7.746 1.00 0.00 48 VAL A C 13
ATOM 19490 O O . VAL A 1 48 ? -5.608 22.581 7.046 1.00 0.00 48 VAL A O 13
ATOM 19503 N N . SER A 1 49 ? -4.439 22.237 8.938 1.00 0.00 49 SER A N 13
ATOM 19504 C CA . SER A 1 49 ? -5.414 21.312 9.503 1.00 0.00 49 SER A CA 13
ATOM 19505 C C . SER A 1 49 ? -6.707 22.038 9.862 1.00 0.00 49 SER A C 13
ATOM 19506 O O . SER A 1 49 ? -7.756 21.798 9.263 1.00 0.00 49 SER A O 13
ATOM 19514 N N . LYS A 1 50 ? -6.625 22.928 10.846 1.00 0.00 50 LYS A N 13
ATOM 19515 C CA . LYS A 1 50 ? -7.786 23.691 11.287 1.00 0.00 50 LYS A CA 13
ATOM 19516 C C . LYS A 1 50 ? -8.654 24.096 10.099 1.00 0.00 50 LYS A C 13
ATOM 19517 O O . LYS A 1 50 ? -9.867 24.259 10.233 1.00 0.00 50 LYS A O 13
ATOM 19536 N N . ILE A 1 51 ? -8.025 24.255 8.940 1.00 0.00 51 ILE A N 13
ATOM 19537 C CA . ILE A 1 51 ? -8.741 24.639 7.729 1.00 0.00 51 ILE A CA 13
ATOM 19538 C C . ILE A 1 51 ? -9.554 23.472 7.179 1.00 0.00 51 ILE A C 13
ATOM 19539 O O . ILE A 1 51 ? -10.752 23.601 6.925 1.00 0.00 51 ILE A O 13
ATOM 19555 N N . VAL A 1 52 ? -8.896 22.331 6.999 1.00 0.00 52 VAL A N 13
ATOM 19556 C CA . VAL A 1 52 ? -9.558 21.140 6.482 1.00 0.00 52 VAL A CA 13
ATOM 19557 C C . VAL A 1 52 ? -10.834 20.839 7.260 1.00 0.00 52 VAL A C 13
ATOM 19558 O O . VAL A 1 52 ? -11.898 20.642 6.675 1.00 0.00 52 VAL A O 13
ATOM 19571 N N . ALA A 1 53 ? -10.719 20.805 8.584 1.00 0.00 53 ALA A N 13
ATOM 19572 C CA . ALA A 1 53 ? -11.864 20.530 9.443 1.00 0.00 53 ALA A CA 13
ATOM 19573 C C . ALA A 1 53 ? -13.107 21.266 8.954 1.00 0.00 53 ALA A C 13
ATOM 19574 O O . ALA A 1 53 ? -14.206 20.712 8.948 1.00 0.00 53 ALA A O 13
ATOM 19581 N N . SER A 1 54 ? -12.925 22.518 8.545 1.00 0.00 54 SER A N 13
ATOM 19582 C CA . SER A 1 54 ? -14.032 23.332 8.058 1.00 0.00 54 SER A CA 13
ATOM 19583 C C . SER A 1 54 ? -14.506 22.844 6.693 1.00 0.00 54 SER A C 13
ATOM 19584 O O . SER A 1 54 ? -15.686 22.949 6.358 1.00 0.00 54 SER A O 13
ATOM 19592 N N . MET A 1 55 ? -13.576 22.309 5.907 1.00 0.00 55 MET A N 13
ATOM 19593 C CA . MET A 1 55 ? -13.898 21.803 4.578 1.00 0.00 55 MET A CA 13
ATOM 19594 C C . MET A 1 55 ? -14.641 20.474 4.667 1.00 0.00 55 MET A C 13
ATOM 19595 O O . MET A 1 55 ? -15.717 20.314 4.091 1.00 0.00 55 MET A O 13
ATOM 19609 N N . TRP A 1 56 ? -14.060 19.524 5.391 1.00 0.00 56 TRP A N 13
ATOM 19610 C CA . TRP A 1 56 ? -14.668 18.208 5.555 1.00 0.00 56 TRP A CA 13
ATOM 19611 C C . TRP A 1 56 ? -16.061 18.324 6.163 1.00 0.00 56 TRP A C 13
ATOM 19612 O O . TRP A 1 56 ? -17.028 17.779 5.631 1.00 0.00 56 TRP A O 13
ATOM 19633 N N . ASP A 1 57 ? -16.157 19.037 7.280 1.00 0.00 57 ASP A N 13
ATOM 19634 C CA . ASP A 1 57 ? -17.433 19.225 7.961 1.00 0.00 57 ASP A CA 13
ATOM 19635 C C . ASP A 1 57 ? -18.475 19.807 7.010 1.00 0.00 57 ASP A C 13
ATOM 19636 O O . ASP A 1 57 ? -19.673 19.759 7.283 1.00 0.00 57 ASP A O 13
ATOM 19645 N N . GLY A 1 58 ? -18.008 20.357 5.893 1.00 0.00 58 GLY A N 13
ATOM 19646 C CA . GLY A 1 58 ? -18.912 20.941 4.920 1.00 0.00 58 GLY A CA 13
ATOM 19647 C C . GLY A 1 58 ? -18.816 20.270 3.564 1.00 0.00 58 GLY A C 13
ATOM 19648 O O . GLY A 1 58 ? -19.070 20.896 2.534 1.00 0.00 58 GLY A O 13
ATOM 19652 N N . LEU A 1 59 ? -18.448 18.994 3.562 1.00 0.00 59 LEU A N 13
ATOM 19653 C CA . LEU A 1 59 ? -18.317 18.237 2.321 1.00 0.00 59 LEU A CA 13
ATOM 19654 C C . LEU A 1 59 ? -19.658 17.645 1.900 1.00 0.00 59 LEU A C 13
ATOM 19655 O O . LEU A 1 59 ? -20.634 17.699 2.648 1.00 0.00 59 LEU A O 13
ATOM 19671 N N . GLY A 1 60 ? -19.699 17.079 0.698 1.00 0.00 60 GLY A N 13
ATOM 19672 C CA . GLY A 1 60 ? -20.924 16.482 0.200 1.00 0.00 60 GLY A CA 13
ATOM 19673 C C . GLY A 1 60 ? -21.146 15.081 0.733 1.00 0.00 60 GLY A C 13
ATOM 19674 O O . GLY A 1 60 ? -20.224 14.266 0.754 1.00 0.00 60 GLY A O 13
ATOM 19678 N N . GLU A 1 61 ? -22.371 14.800 1.165 1.00 0.00 61 GLU A N 13
ATOM 19679 C CA . GLU A 1 61 ? -22.709 13.488 1.703 1.00 0.00 61 GLU A CA 13
ATOM 19680 C C . GLU A 1 61 ? -22.071 12.379 0.872 1.00 0.00 61 GLU A C 13
ATOM 19681 O O . GLU A 1 61 ? -21.519 11.422 1.414 1.00 0.00 61 GLU A O 13
ATOM 19693 N N . GLU A 1 62 ? -22.153 12.515 -0.448 1.00 0.00 62 GLU A N 13
ATOM 19694 C CA . GLU A 1 62 ? -21.586 11.524 -1.355 1.00 0.00 62 GLU A CA 13
ATOM 19695 C C . GLU A 1 62 ? -20.072 11.436 -1.186 1.00 0.00 62 GLU A C 13
ATOM 19696 O O . GLU A 1 62 ? -19.504 10.345 -1.142 1.00 0.00 62 GLU A O 13
ATOM 19708 N N . GLN A 1 63 ? -19.425 12.594 -1.094 1.00 0.00 63 GLN A N 13
ATOM 19709 C CA . GLN A 1 63 ? -17.977 12.648 -0.932 1.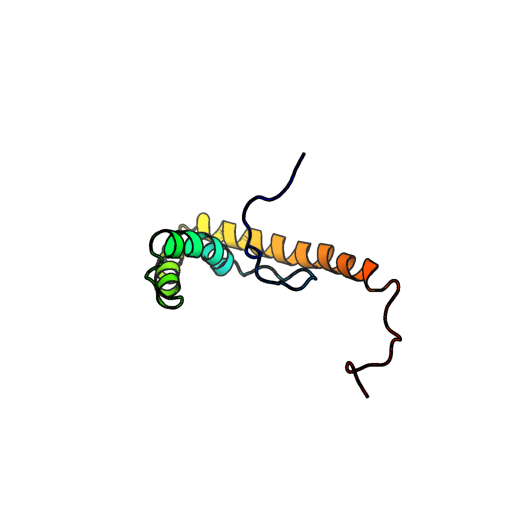00 0.00 63 GLN A CA 13
ATOM 19710 C C . GLN A 1 63 ? -17.554 12.037 0.400 1.00 0.00 63 GLN A C 13
ATOM 19711 O O . GLN A 1 63 ? -16.540 11.345 0.484 1.00 0.00 63 GLN A O 13
ATOM 19725 N N . LYS A 1 64 ? -18.339 12.297 1.440 1.00 0.00 64 LYS A N 13
ATOM 19726 C CA . LYS A 1 64 ? -18.048 11.771 2.769 1.00 0.00 64 LYS A CA 13
ATOM 19727 C C . LYS A 1 64 ? -18.114 10.248 2.778 1.00 0.00 64 LYS A C 13
ATOM 19728 O O . LYS A 1 64 ? -17.301 9.587 3.423 1.00 0.00 64 LYS A O 13
ATOM 19747 N N . GLN A 1 65 ? -19.086 9.697 2.057 1.00 0.00 65 GLN A N 13
ATOM 19748 C CA . GLN A 1 65 ? -19.256 8.251 1.983 1.00 0.00 65 GLN A CA 13
ATOM 19749 C C . GLN A 1 65 ? -18.045 7.594 1.330 1.00 0.00 65 GLN A C 13
ATOM 19750 O O . GLN A 1 65 ? -17.309 6.846 1.973 1.00 0.00 65 GLN A O 13
ATOM 19764 N N . VAL A 1 66 ? -17.844 7.877 0.047 1.00 0.00 66 VAL A N 13
ATOM 19765 C CA . VAL A 1 66 ? -16.721 7.314 -0.694 1.00 0.00 66 VAL A CA 13
ATOM 19766 C C . VAL A 1 66 ? -15.487 7.187 0.191 1.00 0.00 66 VAL A C 13
ATOM 19767 O O . VAL A 1 66 ? -14.825 6.149 0.206 1.00 0.00 66 VAL A O 13
ATOM 19780 N N . TYR A 1 67 ? -15.183 8.249 0.929 1.00 0.00 67 TYR A N 13
ATOM 19781 C CA . TYR A 1 67 ? -14.026 8.257 1.817 1.00 0.00 67 TYR A CA 13
ATOM 19782 C C . TYR A 1 67 ? -14.129 7.144 2.856 1.00 0.00 67 TYR A C 13
ATOM 19783 O O . TYR A 1 67 ? -13.151 6.454 3.144 1.00 0.00 67 TYR A O 13
ATOM 19801 N N . LYS A 1 68 ? -15.322 6.975 3.415 1.00 0.00 68 LYS A N 13
ATOM 19802 C CA . LYS A 1 68 ? -15.557 5.946 4.421 1.00 0.00 68 LYS A CA 13
ATOM 19803 C C . LYS A 1 68 ? -15.461 4.553 3.807 1.00 0.00 68 LYS A C 13
ATOM 19804 O O . LYS A 1 68 ? -14.743 3.689 4.310 1.00 0.00 68 LYS A O 13
ATOM 19823 N N . LYS A 1 69 ? -16.189 4.341 2.716 1.00 0.00 69 LYS A N 13
ATOM 19824 C CA . LYS A 1 69 ? -16.185 3.054 2.030 1.00 0.00 69 LYS A CA 13
ATOM 19825 C C . LYS A 1 69 ? -14.763 2.632 1.675 1.00 0.00 69 LYS A C 13
ATOM 19826 O O . LYS A 1 69 ? -14.392 1.469 1.835 1.00 0.00 69 LYS A O 13
ATOM 19845 N N . LYS A 1 70 ? -13.971 3.583 1.193 1.00 0.00 70 LYS A N 13
ATOM 19846 C CA . LYS A 1 70 ? -12.589 3.311 0.818 1.00 0.00 70 LYS A CA 13
ATOM 19847 C C . LYS A 1 70 ? -11.772 2.871 2.029 1.00 0.00 70 LYS A C 13
ATOM 19848 O O . LYS A 1 70 ? -11.130 1.820 2.009 1.00 0.00 70 LYS A O 13
ATOM 19867 N N . THR A 1 71 ? -11.803 3.680 3.083 1.00 0.00 71 THR A N 13
ATOM 19868 C CA . THR A 1 71 ? -11.066 3.373 4.303 1.00 0.00 71 THR A CA 13
ATOM 19869 C C . THR A 1 71 ? -11.067 1.875 4.584 1.00 0.00 71 THR A C 13
ATOM 19870 O O . THR A 1 71 ? -10.051 1.309 4.986 1.00 0.00 71 THR A O 13
ATOM 19881 N N . GLU A 1 72 ? -12.214 1.238 4.369 1.00 0.00 72 GLU A N 13
ATOM 19882 C CA . GLU A 1 72 ? -12.346 -0.196 4.600 1.00 0.00 72 GLU A CA 13
ATOM 19883 C C . GLU A 1 72 ? -11.613 -0.990 3.523 1.00 0.00 72 GLU A C 13
ATOM 19884 O O . GLU A 1 72 ? -10.880 -1.932 3.822 1.00 0.00 72 GLU A O 13
ATOM 19896 N N . ALA A 1 73 ? -11.817 -0.602 2.268 1.00 0.00 73 ALA A N 13
ATOM 19897 C CA . ALA A 1 73 ? -11.176 -1.276 1.146 1.00 0.00 73 ALA A CA 13
ATOM 19898 C C . ALA A 1 73 ? -9.659 -1.133 1.215 1.00 0.00 73 ALA A C 13
ATOM 19899 O O . ALA A 1 73 ? -8.923 -1.972 0.696 1.00 0.00 73 ALA A O 13
ATOM 19906 N N . ALA A 1 74 ? -9.199 -0.064 1.856 1.00 0.00 74 ALA A N 13
ATOM 19907 C CA . ALA A 1 74 ? -7.770 0.188 1.993 1.00 0.00 74 ALA A CA 13
ATOM 19908 C C . ALA A 1 74 ? -7.235 -0.380 3.303 1.00 0.00 74 ALA A C 13
ATOM 19909 O O . ALA A 1 74 ? -6.081 -0.801 3.385 1.00 0.00 74 ALA A O 13
ATOM 19916 N N . LYS A 1 75 ? -8.080 -0.388 4.328 1.00 0.00 75 LYS A N 13
ATOM 19917 C CA . LYS A 1 75 ? -7.694 -0.904 5.636 1.00 0.00 75 LYS A CA 13
ATOM 19918 C C . LYS A 1 75 ? -7.601 -2.427 5.614 1.00 0.00 75 LYS A C 13
ATOM 19919 O O . LYS A 1 75 ? -6.560 -3.000 5.934 1.00 0.00 75 LYS A O 13
ATOM 19938 N N . LYS A 1 76 ? -8.695 -3.076 5.232 1.00 0.00 76 LYS A N 13
ATOM 19939 C CA . LYS A 1 76 ? -8.738 -4.532 5.165 1.00 0.00 76 LYS A CA 13
ATOM 19940 C C . LYS A 1 76 ? -7.594 -5.071 4.311 1.00 0.00 76 LYS A C 13
ATOM 19941 O O . LYS A 1 76 ? -6.914 -6.021 4.697 1.00 0.00 76 LYS A O 13
ATOM 19960 N N . GLU A 1 77 ? -7.388 -4.456 3.151 1.00 0.00 77 GLU A N 13
ATOM 19961 C CA . GLU A 1 77 ? -6.325 -4.875 2.244 1.00 0.00 77 GLU A CA 13
ATOM 19962 C C . GLU A 1 77 ? -4.956 -4.717 2.899 1.00 0.00 77 GLU A C 13
ATOM 19963 O O . GLU A 1 77 ? -4.136 -5.635 2.879 1.00 0.00 77 GLU A O 13
ATOM 19975 N N . TYR A 1 78 ? -4.717 -3.546 3.479 1.00 0.00 78 TYR A N 13
ATOM 19976 C CA . TYR A 1 78 ? -3.447 -3.265 4.138 1.00 0.00 78 TYR A CA 13
ATOM 19977 C C . TYR A 1 78 ? -2.977 -4.468 4.950 1.00 0.00 78 TYR A C 13
ATOM 19978 O O . TYR A 1 78 ? -1.812 -4.863 4.880 1.00 0.00 78 TYR A O 13
ATOM 19996 N N . LEU A 1 79 ? -3.891 -5.048 5.720 1.00 0.00 79 LEU A N 13
ATOM 19997 C CA . LEU A 1 79 ? -3.572 -6.207 6.546 1.00 0.00 79 LEU A CA 13
ATOM 19998 C C . LEU A 1 79 ? -3.205 -7.408 5.680 1.00 0.00 79 LEU A C 13
ATOM 19999 O O . LEU A 1 79 ? -2.225 -8.104 5.948 1.00 0.00 79 LEU A O 13
ATOM 20015 N N . LYS A 1 80 ? -3.996 -7.644 4.639 1.00 0.00 80 LYS A N 13
ATOM 20016 C CA . LYS A 1 80 ? -3.753 -8.758 3.730 1.00 0.00 80 LYS A CA 13
ATOM 20017 C C . LYS A 1 80 ? -2.379 -8.638 3.077 1.00 0.00 80 LYS A C 13
ATOM 20018 O O . LYS A 1 80 ? -1.595 -9.586 3.083 1.00 0.00 80 LYS A O 13
ATOM 20037 N N . GLN A 1 81 ? -2.097 -7.467 2.516 1.00 0.00 81 GLN A N 13
ATOM 20038 C CA . GLN A 1 81 ? -0.817 -7.224 1.859 1.00 0.00 81 GLN A CA 13
ATOM 20039 C C . GLN A 1 81 ? 0.337 -7.373 2.845 1.00 0.00 81 GLN A C 13
ATOM 20040 O O . GLN A 1 81 ? 1.403 -7.881 2.496 1.00 0.00 81 GLN A O 13
ATOM 20054 N N . LEU A 1 82 ? 0.118 -6.926 4.076 1.00 0.00 82 LEU A N 13
ATOM 20055 C CA . LEU A 1 82 ? 1.140 -7.009 5.114 1.00 0.00 82 LEU A CA 13
ATOM 20056 C C . LEU A 1 82 ? 1.388 -8.458 5.520 1.00 0.00 82 LEU A C 13
ATOM 20057 O O . LEU A 1 82 ? 2.533 -8.900 5.614 1.00 0.00 82 LEU A O 13
ATOM 20073 N N . ALA A 1 83 ? 0.307 -9.194 5.757 1.00 0.00 83 ALA A N 13
ATOM 20074 C CA . ALA A 1 83 ? 0.407 -10.595 6.148 1.00 0.00 83 ALA A CA 13
ATOM 20075 C C . ALA A 1 83 ? 1.214 -11.393 5.130 1.00 0.00 83 ALA A C 13
ATOM 20076 O O . ALA A 1 83 ? 1.887 -12.362 5.480 1.00 0.00 83 ALA A O 13
ATOM 20083 N N . ALA A 1 84 ? 1.141 -10.980 3.869 1.00 0.00 84 ALA A N 13
ATOM 20084 C CA . ALA A 1 84 ? 1.866 -11.656 2.800 1.00 0.00 84 ALA A CA 13
ATOM 20085 C C . ALA A 1 84 ? 3.236 -11.022 2.579 1.00 0.00 84 ALA A C 13
ATOM 20086 O O . ALA A 1 84 ? 4.200 -11.707 2.240 1.00 0.00 84 ALA A O 13
ATOM 20093 N N . TYR A 1 85 ? 3.313 -9.710 2.774 1.00 0.00 85 TYR A N 13
ATOM 20094 C CA . TYR A 1 85 ? 4.564 -8.983 2.593 1.00 0.00 85 TYR A CA 13
ATOM 20095 C C . TYR A 1 85 ? 5.735 -9.755 3.193 1.00 0.00 85 TYR A C 13
ATOM 20096 O O . TYR A 1 85 ? 6.773 -9.927 2.555 1.00 0.00 85 TYR A O 13
ATOM 20114 N N . ARG A 1 86 ? 5.558 -10.220 4.426 1.00 0.00 86 ARG A N 13
ATOM 20115 C CA . ARG A 1 86 ? 6.599 -10.973 5.115 1.00 0.00 86 ARG A CA 13
ATOM 20116 C C . ARG A 1 86 ? 7.061 -12.158 4.271 1.00 0.00 86 ARG A C 13
ATOM 20117 O O . ARG A 1 86 ? 8.241 -12.510 4.271 1.00 0.00 86 ARG A O 13
ATOM 20138 N N . ALA A 1 87 ? 6.124 -12.769 3.554 1.00 0.00 87 ALA A N 13
ATOM 20139 C CA . ALA A 1 87 ? 6.435 -13.912 2.705 1.00 0.00 87 ALA A CA 13
ATOM 20140 C C . ALA A 1 87 ? 7.732 -13.687 1.936 1.00 0.00 87 ALA A C 13
ATOM 20141 O O . ALA A 1 87 ? 8.581 -14.576 1.858 1.00 0.00 87 ALA A O 13
ATOM 20148 N N . SER A 1 88 ? 7.879 -12.495 1.368 1.00 0.00 88 SER A N 13
ATOM 20149 C CA . SER A 1 88 ? 9.072 -12.155 0.600 1.00 0.00 88 SER A CA 13
ATOM 20150 C C . SER A 1 88 ? 10.247 -11.856 1.526 1.00 0.00 88 SER A C 13
ATOM 20151 O O . SER A 1 88 ? 11.408 -11.958 1.127 1.00 0.00 88 SER A O 13
ATOM 20159 N N . LEU A 1 89 ? 9.937 -11.488 2.764 1.00 0.00 89 LEU A N 13
ATOM 20160 C CA . LEU A 1 89 ? 10.967 -11.173 3.749 1.00 0.00 89 LEU A CA 13
ATOM 20161 C C . LEU A 1 89 ? 11.617 -12.446 4.282 1.00 0.00 89 LEU A C 13
ATOM 20162 O O . LEU A 1 89 ? 12.823 -12.486 4.524 1.00 0.00 89 LEU A O 13
ATOM 20178 N N . VAL A 1 90 ? 10.809 -13.486 4.462 1.00 0.00 90 VAL A N 13
ATOM 20179 C CA . VAL A 1 90 ? 11.305 -14.762 4.964 1.00 0.00 90 VAL A CA 13
ATOM 20180 C C . VAL A 1 90 ? 12.214 -15.438 3.943 1.00 0.00 90 VAL A C 13
ATOM 20181 O O . VAL A 1 90 ? 12.033 -15.282 2.736 1.00 0.00 90 VAL A O 13
ATOM 20194 N N . SER A 1 91 ? 13.192 -16.190 4.437 1.00 0.00 91 SER A N 13
ATOM 20195 C CA . SER A 1 91 ? 14.133 -16.888 3.568 1.00 0.00 91 SER A CA 13
ATOM 20196 C C . SER A 1 91 ? 13.500 -18.146 2.982 1.00 0.00 91 SER A C 13
ATOM 20197 O O . SER A 1 91 ? 13.649 -18.435 1.795 1.00 0.00 91 SER A O 13
ATOM 20205 N N . LYS A 1 92 ? 12.792 -18.892 3.824 1.00 0.00 92 LYS A N 13
ATOM 20206 C CA . LYS A 1 92 ? 12.134 -20.119 3.392 1.00 0.00 92 LYS A CA 13
ATOM 20207 C C . LYS A 1 92 ? 11.050 -19.822 2.361 1.00 0.00 92 LYS A C 13
ATOM 20208 O O . LYS A 1 92 ? 10.175 -18.987 2.590 1.00 0.00 92 LYS A O 13
ATOM 20227 N N . SER A 1 93 ? 11.114 -20.511 1.226 1.00 0.00 93 SER A N 13
ATOM 20228 C CA . SER A 1 93 ? 10.139 -20.318 0.159 1.00 0.00 93 SER A CA 13
ATOM 20229 C C . SER A 1 93 ? 10.246 -18.914 -0.428 1.00 0.00 93 SER A C 13
ATOM 20230 O O . SER A 1 93 ? 9.650 -17.967 0.085 1.00 0.00 93 SER A O 13
ATOM 20238 N N . TYR A 1 94 ? 11.011 -18.788 -1.507 1.00 0.00 94 TYR A N 13
ATOM 20239 C CA . TYR A 1 94 ? 11.199 -17.499 -2.163 1.00 0.00 94 TYR A CA 13
ATOM 20240 C C . TYR A 1 94 ? 10.082 -17.231 -3.167 1.00 0.00 94 TYR A C 13
ATOM 20241 O O . TYR A 1 94 ? 9.640 -18.134 -3.879 1.00 0.00 94 TYR A O 13
ATOM 20259 N N . THR A 1 95 ? 9.630 -15.982 -3.220 1.00 0.00 95 THR A N 13
ATOM 20260 C CA . THR A 1 95 ? 8.565 -15.593 -4.135 1.00 0.00 95 THR A CA 13
ATOM 20261 C C . THR A 1 95 ? 8.692 -16.321 -5.468 1.00 0.00 95 THR A C 13
ATOM 20262 O O . THR A 1 95 ? 7.765 -17.005 -5.903 1.00 0.00 95 THR A O 13
ATOM 20273 N N . ASP A 1 96 ? 9.844 -16.171 -6.112 1.00 0.00 96 ASP A N 13
ATOM 20274 C CA . ASP A 1 96 ? 10.093 -16.816 -7.395 1.00 0.00 96 ASP A CA 13
ATOM 20275 C C . ASP A 1 96 ? 9.028 -16.426 -8.415 1.00 0.00 96 ASP A C 13
ATOM 20276 O O . ASP A 1 96 ? 7.974 -17.056 -8.499 1.00 0.00 96 ASP A O 13
ATOM 20285 N N . SER A 1 97 ? 9.310 -15.382 -9.188 1.00 0.00 97 SER A N 13
ATOM 20286 C CA . SER A 1 97 ? 8.374 -14.904 -10.199 1.00 0.00 97 SER A CA 13
ATOM 20287 C C . SER A 1 97 ? 9.036 -13.874 -11.109 1.00 0.00 97 SER A C 13
ATOM 20288 O O . SER A 1 97 ? 10.044 -13.268 -10.749 1.00 0.00 97 SER A O 13
ATOM 20296 N N . GLY A 1 98 ? 8.460 -13.681 -12.292 1.00 0.00 98 GLY A N 13
ATOM 20297 C CA . GLY A 1 98 ? 9.007 -12.724 -13.236 1.00 0.00 98 GLY A CA 13
ATOM 20298 C C . GLY A 1 98 ? 7.975 -12.243 -14.237 1.00 0.00 98 GLY A C 13
ATOM 20299 O O . GLY A 1 98 ? 7.078 -12.983 -14.640 1.00 0.00 98 GLY A O 13
ATOM 20303 N N . PRO A 1 99 ? 8.096 -10.973 -14.652 1.00 0.00 99 PRO A N 13
ATOM 20304 C CA . PRO A 1 99 ? 7.174 -10.365 -15.616 1.00 0.00 99 PRO A CA 13
ATOM 20305 C C . PRO A 1 99 ? 7.337 -10.942 -17.018 1.00 0.00 99 PRO A C 13
ATOM 20306 O O . PRO A 1 99 ? 8.453 -11.209 -17.464 1.00 0.00 99 PRO A O 13
ATOM 20317 N N . SER A 1 100 ? 6.218 -11.132 -17.709 1.00 0.00 100 SER A N 13
ATOM 20318 C CA . SER A 1 100 ? 6.237 -11.681 -19.060 1.00 0.00 100 SER A CA 13
ATOM 20319 C C . SER A 1 100 ? 6.064 -10.577 -20.098 1.00 0.00 100 SER A C 13
ATOM 20320 O O . SER A 1 100 ? 5.517 -9.514 -19.804 1.00 0.00 100 SER A O 13
ATOM 20328 N N . SER A 1 101 ? 6.534 -10.837 -21.314 1.00 0.00 101 SER A N 13
ATOM 20329 C CA . SER A 1 101 ? 6.435 -9.864 -22.396 1.00 0.00 101 SER A CA 13
ATOM 20330 C C . SER A 1 101 ? 5.968 -10.532 -23.685 1.00 0.00 101 SER A C 13
ATOM 20331 O O . SER A 1 101 ? 5.805 -11.750 -23.743 1.00 0.00 101 SER A O 13
ATOM 20339 N N . GLY A 1 102 ? 5.753 -9.723 -24.719 1.00 0.00 102 GLY A N 13
ATOM 20340 C CA . GLY A 1 102 ? 5.307 -10.252 -25.994 1.00 0.00 102 GLY A CA 13
ATOM 20341 C C . GLY A 1 102 ? 4.120 -11.184 -25.852 1.00 0.00 102 GLY A C 13
ATOM 20342 O O . GLY A 1 102 ? 2.970 -10.751 -25.927 1.00 0.00 102 GLY A O 13
ATOM 20346 N N . GLY A 1 1 ? 4.669 37.190 18.184 1.00 0.00 1 GLY A N 14
ATOM 20347 C CA . GLY A 1 1 ? 4.349 35.818 17.838 1.00 0.00 1 GLY A CA 14
ATOM 20348 C C . GLY A 1 1 ? 5.586 34.982 17.575 1.00 0.00 1 GLY A C 14
ATOM 20349 O O . GLY A 1 1 ? 6.703 35.402 17.879 1.00 0.00 1 GLY A O 14
ATOM 20353 N N . SER A 1 2 ? 5.388 33.795 17.011 1.00 0.00 2 SER A N 14
ATOM 20354 C CA . SER A 1 2 ? 6.497 32.896 16.713 1.00 0.00 2 SER A CA 14
ATOM 20355 C C . SER A 1 2 ? 6.398 32.367 15.286 1.00 0.00 2 SER A C 14
ATOM 20356 O O . SER A 1 2 ? 5.390 32.563 14.607 1.00 0.00 2 SER A O 14
ATOM 20364 N N . SER A 1 3 ? 7.454 31.695 14.837 1.00 0.00 3 SER A N 14
ATOM 20365 C CA . SER A 1 3 ? 7.489 31.140 13.488 1.00 0.00 3 SER A CA 14
ATOM 20366 C C . SER A 1 3 ? 8.603 30.106 13.356 1.00 0.00 3 SER A C 14
ATOM 20367 O O . SER A 1 3 ? 8.356 28.952 13.009 1.00 0.00 3 SER A O 14
ATOM 20375 N N . GLY A 1 4 ? 9.832 30.529 13.636 1.00 0.00 4 GLY A N 14
ATOM 20376 C CA . GLY A 1 4 ? 10.966 29.629 13.542 1.00 0.00 4 GLY A CA 14
ATOM 20377 C C . GLY A 1 4 ? 11.380 29.366 12.108 1.00 0.00 4 GLY A C 14
ATOM 20378 O O . GLY A 1 4 ? 12.359 29.933 11.623 1.00 0.00 4 GLY A O 14
ATOM 20382 N N . SER A 1 5 ? 10.635 28.500 11.428 1.00 0.00 5 SER A N 14
ATOM 20383 C CA . SER A 1 5 ? 10.933 28.158 10.042 1.00 0.00 5 SER A CA 14
ATOM 20384 C C . SER A 1 5 ? 10.136 26.934 9.601 1.00 0.00 5 SER A C 14
ATOM 20385 O O . SER A 1 5 ? 9.769 26.091 10.419 1.00 0.00 5 SER A O 14
ATOM 20393 N N . SER A 1 6 ? 9.871 26.846 8.301 1.00 0.00 6 SER A N 14
ATOM 20394 C CA . SER A 1 6 ? 9.114 25.728 7.750 1.00 0.00 6 SER A CA 14
ATOM 20395 C C . SER A 1 6 ? 9.938 24.445 7.781 1.00 0.00 6 SER A C 14
ATOM 20396 O O . SER A 1 6 ? 11.130 24.467 8.088 1.00 0.00 6 SER A O 14
ATOM 20404 N N . GLY A 1 7 ? 9.294 23.327 7.461 1.00 0.00 7 GLY A N 14
ATOM 20405 C CA . GLY A 1 7 ? 9.982 22.049 7.459 1.00 0.00 7 GLY A CA 14
ATOM 20406 C C . GLY A 1 7 ? 10.560 21.705 6.100 1.00 0.00 7 GLY A C 14
ATOM 20407 O O . GLY A 1 7 ? 10.802 22.588 5.278 1.00 0.00 7 GLY A O 14
ATOM 20411 N N . LYS A 1 8 ? 10.785 20.417 5.864 1.00 0.00 8 LYS A N 14
ATOM 20412 C CA . LYS A 1 8 ? 11.339 19.956 4.596 1.00 0.00 8 LYS A CA 14
ATOM 20413 C C . LYS A 1 8 ? 10.275 19.962 3.503 1.00 0.00 8 LYS A C 14
ATOM 20414 O O . LYS A 1 8 ? 9.110 20.271 3.758 1.00 0.00 8 LYS A O 14
ATOM 20433 N N . LYS A 1 9 ? 10.682 19.618 2.286 1.00 0.00 9 LYS A N 14
ATOM 20434 C CA . LYS A 1 9 ? 9.764 19.581 1.154 1.00 0.00 9 LYS A CA 14
ATOM 20435 C C . LYS A 1 9 ? 10.189 18.521 0.143 1.00 0.00 9 LYS A C 14
ATOM 20436 O O . LYS A 1 9 ? 11.375 18.219 0.006 1.00 0.00 9 LYS A O 14
ATOM 20455 N N . LYS A 1 10 ? 9.214 17.960 -0.565 1.00 0.00 10 LYS A N 14
ATOM 20456 C CA . LYS A 1 10 ? 9.487 16.936 -1.566 1.00 0.00 10 LYS A CA 14
ATOM 20457 C C . LYS A 1 10 ? 10.100 15.696 -0.923 1.00 0.00 10 LYS A C 14
ATOM 20458 O O . LYS A 1 10 ? 11.171 15.763 -0.318 1.00 0.00 10 LYS A O 14
ATOM 20477 N N . LYS A 1 11 ? 9.417 14.565 -1.058 1.00 0.00 11 LYS A N 14
ATOM 20478 C CA . LYS A 1 11 ? 9.895 13.309 -0.493 1.00 0.00 11 LYS A CA 14
ATOM 20479 C C . LYS A 1 11 ? 8.907 12.179 -0.765 1.00 0.00 11 LYS A C 14
ATOM 20480 O O . LYS A 1 11 ? 7.717 12.417 -0.973 1.00 0.00 11 LYS A O 14
ATOM 20499 N N . LYS A 1 12 ? 9.407 10.948 -0.760 1.00 0.00 12 LYS A N 14
ATOM 20500 C CA . LYS A 1 12 ? 8.569 9.780 -1.003 1.00 0.00 12 LYS A CA 14
ATOM 20501 C C . LYS A 1 12 ? 8.106 9.160 0.311 1.00 0.00 12 LYS A C 14
ATOM 20502 O O . LYS A 1 12 ? 6.964 8.715 0.431 1.00 0.00 12 LYS A O 14
ATOM 20521 N N . LYS A 1 13 ? 8.998 9.135 1.295 1.00 0.00 13 LYS A N 14
ATOM 20522 C CA . LYS A 1 13 ? 8.681 8.572 2.602 1.00 0.00 13 LYS A CA 14
ATOM 20523 C C . LYS A 1 13 ? 8.464 7.065 2.507 1.00 0.00 13 LYS A C 14
ATOM 20524 O O . LYS A 1 13 ? 8.404 6.504 1.413 1.00 0.00 13 LYS A O 14
ATOM 20543 N N . ASP A 1 14 ? 8.347 6.415 3.660 1.00 0.00 14 ASP A N 14
ATOM 20544 C CA . ASP A 1 14 ? 8.134 4.973 3.707 1.00 0.00 14 ASP A CA 14
ATOM 20545 C C . ASP A 1 14 ? 9.330 4.228 3.121 1.00 0.00 14 ASP A C 14
ATOM 20546 O O . ASP A 1 14 ? 9.272 3.681 2.020 1.00 0.00 14 ASP A O 14
ATOM 20555 N N . PRO A 1 15 ? 10.440 4.207 3.873 1.00 0.00 15 PRO A N 14
ATOM 20556 C CA . PRO A 1 15 ? 11.671 3.533 3.448 1.00 0.00 15 PRO A CA 14
ATOM 20557 C C . PRO A 1 15 ? 11.528 2.014 3.442 1.00 0.00 15 PRO A C 14
ATOM 20558 O O . PRO A 1 15 ? 12.442 1.297 3.038 1.00 0.00 15 PRO A O 14
ATOM 20569 N N . ASN A 1 16 ? 10.374 1.531 3.892 1.00 0.00 16 ASN A N 14
ATOM 20570 C CA . ASN A 1 16 ? 10.112 0.098 3.938 1.00 0.00 16 ASN A CA 14
ATOM 20571 C C . ASN A 1 16 ? 8.810 -0.194 4.679 1.00 0.00 16 ASN A C 14
ATOM 20572 O O . ASN A 1 16 ? 8.366 0.599 5.508 1.00 0.00 16 ASN A O 14
ATOM 20583 N N . GLU A 1 17 ? 8.205 -1.337 4.374 1.00 0.00 17 GLU A N 14
ATOM 20584 C CA . GLU A 1 17 ? 6.954 -1.733 5.011 1.00 0.00 17 GLU A CA 14
ATOM 20585 C C . GLU A 1 17 ? 5.844 -0.734 4.697 1.00 0.00 17 GLU A C 14
ATOM 20586 O O . GLU A 1 17 ? 6.059 0.478 4.654 1.00 0.00 17 GLU A O 14
ATOM 20598 N N . PRO A 1 18 ? 4.628 -1.253 4.471 1.00 0.00 18 PRO A N 14
ATOM 20599 C CA . PRO A 1 18 ? 3.460 -0.426 4.157 1.00 0.00 18 PRO A CA 14
ATOM 20600 C C . PRO A 1 18 ? 2.994 0.397 5.353 1.00 0.00 18 PRO A C 14
ATOM 20601 O O . PRO A 1 18 ? 3.320 0.084 6.497 1.00 0.00 18 PRO A O 14
ATOM 20612 N N . GLN A 1 19 ? 2.230 1.450 5.079 1.00 0.00 19 GLN A N 14
ATOM 20613 C CA . GLN A 1 19 ? 1.721 2.318 6.134 1.00 0.00 19 GLN A CA 14
ATOM 20614 C C . GLN A 1 19 ? 0.218 2.129 6.316 1.00 0.00 19 GLN A C 14
ATOM 20615 O O . GLN A 1 19 ? -0.512 1.905 5.350 1.00 0.00 19 GLN A O 14
ATOM 20629 N N . LYS A 1 20 ? -0.238 2.220 7.561 1.00 0.00 20 LYS A N 14
ATOM 20630 C CA . LYS A 1 20 ? -1.654 2.060 7.871 1.00 0.00 20 LYS A CA 14
ATOM 20631 C C . LYS A 1 20 ? -2.464 3.236 7.336 1.00 0.00 20 LYS A C 14
ATOM 20632 O O . LYS A 1 20 ? -2.069 4.397 7.451 1.00 0.00 20 LYS A O 14
ATOM 20651 N N . PRO A 1 21 ? -3.626 2.933 6.739 1.00 0.00 21 PRO A N 14
ATOM 20652 C CA . PRO A 1 21 ? -4.517 3.953 6.177 1.00 0.00 21 PRO A CA 14
ATOM 20653 C C . PRO A 1 21 ? -5.181 4.801 7.256 1.00 0.00 21 PRO A C 14
ATOM 20654 O O . PRO A 1 21 ? -5.266 4.394 8.415 1.00 0.00 21 PRO A O 14
ATOM 20665 N N . VAL A 1 22 ? -5.651 5.983 6.868 1.00 0.00 22 VAL A N 14
ATOM 20666 C CA . VAL A 1 22 ? -6.308 6.888 7.803 1.00 0.00 22 VAL A CA 14
ATOM 20667 C C . VAL A 1 22 ? -7.825 6.752 7.725 1.00 0.00 22 VAL A C 14
ATOM 20668 O O . VAL A 1 22 ? -8.363 6.242 6.742 1.00 0.00 22 VAL A O 14
ATOM 20681 N N . SER A 1 23 ? -8.509 7.212 8.767 1.00 0.00 23 SER A N 14
ATOM 20682 C CA . SER A 1 23 ? -9.965 7.138 8.818 1.00 0.00 23 SER A CA 14
ATOM 20683 C C . SER A 1 23 ? -10.587 7.849 7.620 1.00 0.00 23 SER A C 14
ATOM 20684 O O . SER A 1 23 ? -9.887 8.463 6.817 1.00 0.00 23 SER A O 14
ATOM 20692 N N . ALA A 1 24 ? -11.908 7.760 7.508 1.00 0.00 24 ALA A N 14
ATOM 20693 C CA . ALA A 1 24 ? -12.626 8.395 6.411 1.00 0.00 24 ALA A CA 14
ATOM 20694 C C . ALA A 1 24 ? -12.328 9.889 6.351 1.00 0.00 24 ALA A C 14
ATOM 20695 O O . ALA A 1 24 ? -11.729 10.375 5.391 1.00 0.00 24 ALA A O 14
ATOM 20702 N N . TYR A 1 25 ? -12.749 10.614 7.382 1.00 0.00 25 TYR A N 14
ATOM 20703 C CA . TYR A 1 25 ? -12.529 12.054 7.445 1.00 0.00 25 TYR A CA 14
ATOM 20704 C C . TYR A 1 25 ? -11.044 12.383 7.328 1.00 0.00 25 TYR A C 14
ATOM 20705 O O . TYR A 1 25 ? -10.671 13.484 6.922 1.00 0.00 25 TYR A O 14
ATOM 20723 N N . ALA A 1 26 ? -10.201 11.421 7.687 1.00 0.00 26 ALA A N 14
ATOM 20724 C CA . ALA A 1 26 ? -8.756 11.607 7.621 1.00 0.00 26 ALA A CA 14
ATOM 20725 C C . ALA A 1 26 ? -8.256 11.506 6.184 1.00 0.00 26 ALA A C 14
ATOM 20726 O O . ALA A 1 26 ? -7.295 12.176 5.802 1.00 0.00 26 ALA A O 14
ATOM 20733 N N . LEU A 1 27 ? -8.911 10.666 5.391 1.00 0.00 27 LEU A N 14
ATOM 20734 C CA . LEU A 1 27 ? -8.532 10.477 3.995 1.00 0.00 27 LEU A CA 14
ATOM 20735 C C . LEU A 1 27 ? -8.608 11.793 3.228 1.00 0.00 27 LEU A C 14
ATOM 20736 O O . LEU A 1 27 ? -7.758 12.081 2.384 1.00 0.00 27 LEU A O 14
ATOM 20752 N N . PHE A 1 28 ? -9.629 12.589 3.527 1.00 0.00 28 PHE A N 14
ATOM 20753 C CA . PHE A 1 28 ? -9.815 13.875 2.866 1.00 0.00 28 PHE A CA 14
ATOM 20754 C C . PHE A 1 28 ? -8.815 14.904 3.387 1.00 0.00 28 PHE A C 14
ATOM 20755 O O . PHE A 1 28 ? -8.558 15.919 2.740 1.00 0.00 28 PHE A O 14
ATOM 20772 N N . PHE A 1 29 ? -8.256 14.634 4.562 1.00 0.00 29 PHE A N 14
ATOM 20773 C CA . PHE A 1 29 ? -7.286 15.536 5.172 1.00 0.00 29 PHE A CA 14
ATOM 20774 C C . PHE A 1 29 ? -5.947 15.470 4.442 1.00 0.00 29 PHE A C 14
ATOM 20775 O O . PHE A 1 29 ? -5.399 16.494 4.034 1.00 0.00 29 PHE A O 14
ATOM 20792 N N . ARG A 1 30 ? -5.427 14.257 4.281 1.00 0.00 30 ARG A N 14
ATOM 20793 C CA . ARG A 1 30 ? -4.153 14.057 3.602 1.00 0.00 30 ARG A CA 14
ATOM 20794 C C . ARG A 1 30 ? -4.275 14.367 2.113 1.00 0.00 30 ARG A C 14
ATOM 20795 O O . ARG A 1 30 ? -3.282 14.656 1.446 1.00 0.00 30 ARG A O 14
ATOM 20816 N N . ASP A 1 31 ? -5.499 14.305 1.600 1.00 0.00 31 ASP A N 14
ATOM 20817 C CA . ASP A 1 31 ? -5.751 14.580 0.191 1.00 0.00 31 ASP A CA 14
ATOM 20818 C C . ASP A 1 31 ? -5.803 16.083 -0.069 1.00 0.00 31 ASP A C 14
ATOM 20819 O O . ASP A 1 31 ? -5.226 16.577 -1.039 1.00 0.00 31 ASP A O 14
ATOM 20828 N N . THR A 1 32 ? -6.498 16.806 0.804 1.00 0.00 32 THR A N 14
ATOM 20829 C CA . THR A 1 32 ? -6.627 18.251 0.668 1.00 0.00 32 THR A CA 14
ATOM 20830 C C . THR A 1 32 ? -5.372 18.964 1.158 1.00 0.00 32 THR A C 14
ATOM 20831 O O . THR A 1 32 ? -4.877 19.885 0.510 1.00 0.00 32 THR A O 14
ATOM 20842 N N . GLN A 1 33 ? -4.861 18.530 2.307 1.00 0.00 33 GLN A N 14
ATOM 20843 C CA . GLN A 1 33 ? -3.663 19.128 2.883 1.00 0.00 33 GLN A CA 14
ATOM 20844 C C . GLN A 1 33 ? -2.658 19.492 1.795 1.00 0.00 33 GLN A C 14
ATOM 20845 O O . GLN A 1 33 ? -2.093 20.585 1.799 1.00 0.00 33 GLN A O 14
ATOM 20859 N N . ALA A 1 34 ? -2.441 18.568 0.865 1.00 0.00 34 ALA A N 14
ATOM 20860 C CA . ALA A 1 34 ? -1.505 18.792 -0.230 1.00 0.00 34 ALA A CA 14
ATOM 20861 C C . ALA A 1 34 ? -1.902 20.015 -1.049 1.00 0.00 34 ALA A C 14
ATOM 20862 O O . ALA A 1 34 ? -1.050 20.801 -1.461 1.00 0.00 34 ALA A O 14
ATOM 20869 N N . ALA A 1 35 ? -3.201 20.169 -1.283 1.00 0.00 35 ALA A N 14
ATOM 20870 C CA . ALA A 1 35 ? -3.711 21.298 -2.052 1.00 0.00 35 ALA A CA 14
ATOM 20871 C C . ALA A 1 35 ? -3.653 22.587 -1.239 1.00 0.00 35 ALA A C 14
ATOM 20872 O O . ALA A 1 35 ? -3.613 23.683 -1.798 1.00 0.00 35 ALA A O 14
ATOM 20879 N N . ILE A 1 36 ? -3.650 22.448 0.083 1.00 0.00 36 ILE A N 14
ATOM 20880 C CA . ILE A 1 36 ? -3.597 23.602 0.971 1.00 0.00 36 ILE A CA 14
ATOM 20881 C C . ILE A 1 36 ? -2.195 24.198 1.015 1.00 0.00 36 ILE A C 14
ATOM 20882 O O . ILE A 1 36 ? -1.996 25.370 0.695 1.00 0.00 36 ILE A O 14
ATOM 20898 N N . LYS A 1 37 ? -1.223 23.383 1.411 1.00 0.00 37 LYS A N 14
ATOM 20899 C CA . LYS A 1 37 ? 0.163 23.827 1.494 1.00 0.00 37 LYS A CA 14
ATOM 20900 C C . LYS A 1 37 ? 0.596 24.503 0.197 1.00 0.00 37 LYS A C 14
ATOM 20901 O O . LYS A 1 37 ? 1.056 25.645 0.204 1.00 0.00 37 LYS A O 14
ATOM 20920 N N . GLY A 1 38 ? 0.445 23.791 -0.916 1.00 0.00 38 GLY A N 14
ATOM 20921 C CA . GLY A 1 38 ? 0.824 24.340 -2.205 1.00 0.00 38 GLY A CA 14
ATOM 20922 C C . GLY A 1 38 ? 0.418 25.792 -2.359 1.00 0.00 38 GLY A C 14
ATOM 20923 O O . GLY A 1 38 ? 1.135 26.582 -2.972 1.00 0.00 38 GLY A O 14
ATOM 20927 N N . GLN A 1 39 ? -0.737 26.144 -1.803 1.00 0.00 39 GLN A N 14
ATOM 20928 C CA . GLN A 1 39 ? -1.238 27.511 -1.884 1.00 0.00 39 GLN A CA 14
ATOM 20929 C C . GLN A 1 39 ? -0.804 28.323 -0.668 1.00 0.00 39 GLN A C 14
ATOM 20930 O O . GLN A 1 39 ? -0.731 29.550 -0.723 1.00 0.00 39 GLN A O 14
ATOM 20944 N N . ASN A 1 40 ? -0.518 27.630 0.429 1.00 0.00 40 ASN A N 14
ATOM 20945 C CA . ASN A 1 40 ? -0.092 28.287 1.660 1.00 0.00 40 ASN A CA 14
ATOM 20946 C C . ASN A 1 40 ? 0.914 27.425 2.416 1.00 0.00 40 ASN A C 14
ATOM 20947 O O . ASN A 1 40 ? 0.606 26.827 3.447 1.00 0.00 40 ASN A O 14
ATOM 20958 N N . PRO A 1 41 ? 2.148 27.360 1.894 1.00 0.00 41 PRO A N 14
ATOM 20959 C CA . PRO A 1 41 ? 3.226 26.576 2.504 1.00 0.00 41 PRO A CA 14
ATOM 20960 C C . PRO A 1 41 ? 3.708 27.178 3.819 1.00 0.00 41 PRO A C 14
ATOM 20961 O O . PRO A 1 41 ? 4.317 26.493 4.640 1.00 0.00 41 PRO A O 14
ATOM 20972 N N . ASN A 1 42 ? 3.431 28.464 4.013 1.00 0.00 42 ASN A N 14
ATOM 20973 C CA . ASN A 1 42 ? 3.837 29.158 5.229 1.00 0.00 42 ASN A CA 14
ATOM 20974 C C . ASN A 1 42 ? 3.075 28.627 6.439 1.00 0.00 42 ASN A C 14
ATOM 20975 O O . ASN A 1 42 ? 3.527 28.759 7.577 1.00 0.00 42 ASN A O 14
ATOM 20986 N N . ALA A 1 43 ? 1.918 28.026 6.186 1.00 0.00 43 ALA A N 14
ATOM 20987 C CA . ALA A 1 43 ? 1.094 27.472 7.253 1.00 0.00 43 ALA A CA 14
ATOM 20988 C C . ALA A 1 43 ? 1.787 26.291 7.924 1.00 0.00 43 ALA A C 14
ATOM 20989 O O . ALA A 1 43 ? 2.958 26.014 7.663 1.00 0.00 43 ALA A O 14
ATOM 20996 N N . THR A 1 44 ? 1.056 25.597 8.792 1.00 0.00 44 THR A N 14
ATOM 20997 C CA . THR A 1 44 ? 1.601 24.447 9.502 1.00 0.00 44 THR A CA 14
ATOM 20998 C C . THR A 1 44 ? 0.542 23.367 9.692 1.00 0.00 44 THR A C 14
ATOM 20999 O O . THR A 1 44 ? -0.621 23.553 9.335 1.00 0.00 44 THR A O 14
ATOM 21010 N N . PHE A 1 45 ? 0.952 22.236 10.257 1.00 0.00 45 PHE A N 14
ATOM 21011 C CA . PHE A 1 45 ? 0.039 21.125 10.494 1.00 0.00 45 PHE A CA 14
ATOM 21012 C C . PHE A 1 45 ? -1.148 21.568 11.345 1.00 0.00 45 PHE A C 14
ATOM 21013 O O . PHE A 1 45 ? -2.273 21.113 11.146 1.00 0.00 45 PHE A O 14
ATOM 21030 N N . GLY A 1 46 ? -0.886 22.461 12.296 1.00 0.00 46 GLY A N 14
ATOM 21031 C CA . GLY A 1 46 ? -1.941 22.951 13.163 1.00 0.00 46 GLY A CA 14
ATOM 21032 C C . GLY A 1 46 ? -2.924 23.845 12.433 1.00 0.00 46 GLY A C 14
ATOM 21033 O O . GLY A 1 46 ? -4.123 23.812 12.707 1.00 0.00 46 GLY A O 14
ATOM 21037 N N . GLU A 1 47 ? -2.414 24.647 11.504 1.00 0.00 47 GLU A N 14
ATOM 21038 C CA . GLU A 1 47 ? -3.256 25.555 10.735 1.00 0.00 47 GLU A CA 14
ATOM 21039 C C . GLU A 1 47 ? -3.983 24.810 9.618 1.00 0.00 47 GLU A C 14
ATOM 21040 O O . GLU A 1 47 ? -5.212 24.804 9.559 1.00 0.00 47 GLU A O 14
ATOM 21052 N N . VAL A 1 48 ? -3.213 24.183 8.735 1.00 0.00 48 VAL A N 14
ATOM 21053 C CA . VAL A 1 48 ? -3.782 23.435 7.620 1.00 0.00 48 VAL A CA 14
ATOM 21054 C C . VAL A 1 48 ? -4.952 22.571 8.079 1.00 0.00 48 VAL A C 14
ATOM 21055 O O . VAL A 1 48 ? -5.910 22.361 7.335 1.00 0.00 48 VAL A O 14
ATOM 21068 N N . SER A 1 49 ? -4.867 22.074 9.308 1.00 0.00 49 SER A N 14
ATOM 21069 C CA . SER A 1 49 ? -5.917 21.230 9.866 1.00 0.00 49 SER A CA 14
ATOM 21070 C C . SER A 1 49 ? -7.201 22.027 10.074 1.00 0.00 49 SER A C 14
ATOM 21071 O O . SER A 1 49 ? -8.251 21.691 9.524 1.00 0.00 49 SER A O 14
ATOM 21079 N N . LYS A 1 50 ? -7.111 23.085 10.872 1.00 0.00 50 LYS A N 14
ATOM 21080 C CA . LYS A 1 50 ? -8.263 23.933 11.154 1.00 0.00 50 LYS A CA 14
ATOM 21081 C C . LYS A 1 50 ? -9.012 24.277 9.870 1.00 0.00 50 LYS A C 14
ATOM 21082 O O . LYS A 1 50 ? -10.227 24.478 9.885 1.00 0.00 50 LYS A O 14
ATOM 21101 N N . ILE A 1 51 ? -8.280 24.341 8.763 1.00 0.00 51 ILE A N 14
ATOM 21102 C CA . ILE A 1 51 ? -8.877 24.658 7.471 1.00 0.00 51 ILE A CA 14
ATOM 21103 C C . ILE A 1 51 ? -9.634 23.461 6.906 1.00 0.00 51 ILE A C 14
ATOM 21104 O O . ILE A 1 51 ? -10.764 23.592 6.437 1.00 0.00 51 ILE A O 14
ATOM 21120 N N . VAL A 1 52 ? -9.003 22.292 6.957 1.00 0.00 52 VAL A N 14
ATOM 21121 C CA . VAL A 1 52 ? -9.617 21.069 6.453 1.00 0.00 52 VAL A CA 14
ATOM 21122 C C . VAL A 1 52 ? -10.869 20.715 7.248 1.00 0.00 52 VAL A C 14
ATOM 21123 O O . VAL A 1 52 ? -11.841 20.198 6.698 1.00 0.00 52 VAL A O 14
ATOM 21136 N N . ALA A 1 53 ? -10.838 20.997 8.547 1.00 0.00 53 ALA A N 14
ATOM 21137 C CA . ALA A 1 53 ? -11.970 20.710 9.418 1.00 0.00 53 ALA A CA 14
ATOM 21138 C C . ALA A 1 53 ? -13.220 21.452 8.955 1.00 0.00 53 ALA A C 14
ATOM 21139 O O . ALA A 1 53 ? -14.339 20.964 9.117 1.00 0.00 53 ALA A O 14
ATOM 21146 N N . SER A 1 54 ? -13.023 22.633 8.379 1.00 0.00 54 SER A N 14
ATOM 21147 C CA . SER A 1 54 ? -14.135 23.444 7.896 1.00 0.00 54 SER A CA 14
ATOM 21148 C C . SER A 1 54 ? -14.572 22.993 6.506 1.00 0.00 54 SER A C 14
ATOM 21149 O O . SER A 1 54 ? -15.680 23.295 6.064 1.00 0.00 54 SER A O 14
ATOM 21157 N N . MET A 1 55 ? -13.693 22.269 5.821 1.00 0.00 55 MET A N 14
ATOM 21158 C CA . MET A 1 55 ? -13.988 21.775 4.481 1.00 0.00 55 MET A CA 14
ATOM 21159 C C . MET A 1 55 ? -14.800 20.485 4.544 1.00 0.00 55 MET A C 14
ATOM 21160 O O . MET A 1 55 ? -15.837 20.362 3.893 1.00 0.00 55 MET A O 14
ATOM 21174 N N . TRP A 1 56 ? -14.321 19.527 5.329 1.00 0.00 56 TRP A N 14
ATOM 21175 C CA . TRP A 1 56 ? -15.003 18.247 5.476 1.00 0.00 56 TRP A CA 14
ATOM 21176 C C . TRP A 1 56 ? -16.411 18.439 6.027 1.00 0.00 56 TRP A C 14
ATOM 21177 O O . TRP A 1 56 ? -17.350 17.762 5.609 1.00 0.00 56 TRP A O 14
ATOM 21198 N N . ASP A 1 57 ? -16.551 19.367 6.968 1.00 0.00 57 ASP A N 14
ATOM 21199 C CA . ASP A 1 57 ? -17.846 19.650 7.576 1.00 0.00 57 ASP A CA 14
ATOM 21200 C C . ASP A 1 57 ? -18.828 20.186 6.539 1.00 0.00 57 ASP A C 14
ATOM 21201 O O . ASP A 1 57 ? -20.028 20.277 6.794 1.00 0.00 57 ASP A O 14
ATOM 21210 N N . GLY A 1 58 ? -18.308 20.543 5.368 1.00 0.00 58 GLY A N 14
ATOM 21211 C CA . GLY A 1 58 ? -19.152 21.067 4.311 1.00 0.00 58 GLY A CA 14
ATOM 21212 C C . GLY A 1 58 ? -18.979 20.318 3.005 1.00 0.00 58 GLY A C 14
ATOM 21213 O O . GLY A 1 58 ? -19.253 20.855 1.931 1.00 0.00 58 GLY A O 14
ATOM 21217 N N . LEU A 1 59 ? -18.522 19.074 3.095 1.00 0.00 59 LEU A N 14
ATOM 21218 C CA . LEU A 1 59 ? -18.311 18.249 1.910 1.00 0.00 59 LEU A CA 14
ATOM 21219 C C . LEU A 1 59 ? -19.603 17.553 1.494 1.00 0.00 59 LEU A C 14
ATOM 21220 O O . LEU A 1 59 ? -20.452 17.246 2.330 1.00 0.00 59 LEU A O 14
ATOM 21236 N N . GLY A 1 60 ? -19.743 17.305 0.195 1.00 0.00 60 GLY A N 14
ATOM 21237 C CA . GLY A 1 60 ? -20.933 16.645 -0.309 1.00 0.00 60 GLY A CA 14
ATOM 21238 C C . GLY A 1 60 ? -21.119 15.258 0.274 1.00 0.00 60 GLY A C 14
ATOM 21239 O O . GLY A 1 60 ? -20.145 14.587 0.616 1.00 0.00 60 GLY A O 14
ATOM 21243 N N . GLU A 1 61 ? -22.371 14.828 0.389 1.00 0.00 61 GLU A N 14
ATOM 21244 C CA . GLU A 1 61 ? -22.680 13.513 0.937 1.00 0.00 61 GLU A CA 14
ATOM 21245 C C . GLU A 1 61 ? -22.034 12.410 0.104 1.00 0.00 61 GLU A C 14
ATOM 21246 O O . GLU A 1 61 ? -21.719 11.336 0.614 1.00 0.00 61 GLU A O 14
ATOM 21258 N N . GLU A 1 62 ? -21.840 12.686 -1.183 1.00 0.00 62 GLU A N 14
ATOM 21259 C CA . GLU A 1 62 ? -21.233 11.717 -2.087 1.00 0.00 62 GLU A CA 14
ATOM 21260 C C . GLU A 1 62 ? -19.723 11.647 -1.877 1.00 0.00 62 GLU A C 14
ATOM 21261 O O . GLU A 1 62 ? -19.089 10.639 -2.187 1.00 0.00 62 GLU A O 14
ATOM 21273 N N . GLN A 1 63 ? -19.155 12.726 -1.349 1.00 0.00 63 GLN A N 14
ATOM 21274 C CA . GLN A 1 63 ? -17.720 12.789 -1.098 1.00 0.00 63 GLN A CA 14
ATOM 21275 C C . GLN A 1 63 ? -17.380 12.202 0.268 1.00 0.00 63 GLN A C 14
ATOM 21276 O O . GLN A 1 63 ? -16.342 11.564 0.441 1.00 0.00 63 GLN A O 14
ATOM 21290 N N . LYS A 1 64 ? -18.262 12.424 1.238 1.00 0.00 64 LYS A N 14
ATOM 21291 C CA . LYS A 1 64 ? -18.057 11.917 2.589 1.00 0.00 64 LYS A CA 14
ATOM 21292 C C . LYS A 1 64 ? -18.186 10.398 2.626 1.00 0.00 64 LYS A C 14
ATOM 21293 O O . LYS A 1 64 ? -17.298 9.703 3.120 1.00 0.00 64 LYS A O 14
ATOM 21312 N N . GLN A 1 65 ? -19.295 9.889 2.100 1.00 0.00 65 GLN A N 14
ATOM 21313 C CA . GLN A 1 65 ? -19.538 8.452 2.073 1.00 0.00 65 GLN A CA 14
ATOM 21314 C C . GLN A 1 65 ? -18.389 7.718 1.391 1.00 0.00 65 GLN A C 14
ATOM 21315 O O . GLN A 1 65 ? -17.812 6.787 1.953 1.00 0.00 65 GLN A O 14
ATOM 21329 N N . VAL A 1 66 ? -18.060 8.144 0.175 1.00 0.00 66 VAL A N 14
ATOM 21330 C CA . VAL A 1 66 ? -16.978 7.528 -0.584 1.00 0.00 66 VAL A CA 14
ATOM 21331 C C . VAL A 1 66 ? -15.696 7.465 0.238 1.00 0.00 66 VAL A C 14
ATOM 21332 O O . VAL A 1 66 ? -14.921 6.515 0.127 1.00 0.00 66 VAL A O 14
ATOM 21345 N N . TYR A 1 67 ? -15.479 8.483 1.063 1.00 0.00 67 TYR A N 14
ATOM 21346 C CA . TYR A 1 67 ? -14.289 8.546 1.903 1.00 0.00 67 TYR A CA 14
ATOM 21347 C C . TYR A 1 67 ? -14.324 7.463 2.978 1.00 0.00 67 TYR A C 14
ATOM 21348 O O . TYR A 1 67 ? -13.285 6.948 3.391 1.00 0.00 67 TYR A O 14
ATOM 21366 N N . LYS A 1 68 ? -15.527 7.123 3.427 1.00 0.00 68 LYS A N 14
ATOM 21367 C CA . LYS A 1 68 ? -15.701 6.101 4.452 1.00 0.00 68 LYS A CA 14
ATOM 21368 C C . LYS A 1 68 ? -15.472 4.708 3.876 1.00 0.00 68 LYS A C 14
ATOM 21369 O O . LYS A 1 68 ? -14.773 3.886 4.470 1.00 0.00 68 LYS A O 14
ATOM 21388 N N . LYS A 1 69 ? -16.063 4.448 2.715 1.00 0.00 69 LYS A N 14
ATOM 21389 C CA . LYS A 1 69 ? -15.921 3.155 2.056 1.00 0.00 69 LYS A CA 14
ATOM 21390 C C . LYS A 1 69 ? -14.459 2.867 1.732 1.00 0.00 69 LYS A C 14
ATOM 21391 O O . LYS A 1 69 ? -14.000 1.730 1.842 1.00 0.00 69 LYS A O 14
ATOM 21410 N N . LYS A 1 70 ? -13.730 3.904 1.333 1.00 0.00 70 LYS A N 14
ATOM 21411 C CA . LYS A 1 70 ? -12.319 3.764 0.996 1.00 0.00 70 LYS A CA 14
ATOM 21412 C C . LYS A 1 70 ? -11.500 3.386 2.226 1.00 0.00 70 LYS A C 14
ATOM 21413 O O . LYS A 1 70 ? -10.484 2.698 2.122 1.00 0.00 70 LYS A O 14
ATOM 21432 N N . THR A 1 71 ? -11.951 3.837 3.393 1.00 0.00 71 THR A N 14
ATOM 21433 C CA . THR A 1 71 ? -11.260 3.546 4.643 1.00 0.00 71 THR A CA 14
ATOM 21434 C C . THR A 1 71 ? -11.169 2.043 4.883 1.00 0.00 71 THR A C 14
ATOM 21435 O O . THR A 1 71 ? -10.100 1.520 5.195 1.00 0.00 71 THR A O 14
ATOM 21446 N N . GLU A 1 72 ? -12.297 1.355 4.735 1.00 0.00 72 GLU A N 14
ATOM 21447 C CA . GLU A 1 72 ? -12.342 -0.088 4.937 1.00 0.00 72 GLU A CA 14
ATOM 21448 C C . GLU A 1 72 ? -11.591 -0.817 3.826 1.00 0.00 72 GLU A C 14
ATOM 21449 O O . GLU A 1 72 ? -10.933 -1.828 4.067 1.00 0.00 72 GLU A O 14
ATOM 21461 N N . ALA A 1 73 ? -11.695 -0.294 2.608 1.00 0.00 73 ALA A N 14
ATOM 21462 C CA . ALA A 1 73 ? -11.026 -0.893 1.460 1.00 0.00 73 ALA A CA 14
ATOM 21463 C C . ALA A 1 73 ? -9.512 -0.743 1.568 1.00 0.00 73 ALA A C 14
ATOM 21464 O O . ALA A 1 73 ? -8.759 -1.538 1.007 1.00 0.00 73 ALA A O 14
ATOM 21471 N N . ALA A 1 74 ? -9.074 0.281 2.292 1.00 0.00 74 ALA A N 14
ATOM 21472 C CA . ALA A 1 74 ? -7.650 0.534 2.474 1.00 0.00 74 ALA A CA 14
ATOM 21473 C C . ALA A 1 74 ? -7.126 -0.156 3.729 1.00 0.00 74 ALA A C 14
ATOM 21474 O O . ALA A 1 74 ? -5.947 -0.500 3.814 1.00 0.00 74 ALA A O 14
ATOM 21481 N N . LYS A 1 75 ? -8.009 -0.355 4.701 1.00 0.00 75 LYS A N 14
ATOM 21482 C CA . LYS A 1 75 ? -7.636 -1.005 5.952 1.00 0.00 75 LYS A CA 14
ATOM 21483 C C . LYS A 1 75 ? -7.541 -2.517 5.773 1.00 0.00 75 LYS A C 14
ATOM 21484 O O . LYS A 1 75 ? -6.492 -3.116 6.012 1.00 0.00 75 LYS A O 14
ATOM 21503 N N . LYS A 1 76 ? -8.642 -3.128 5.350 1.00 0.00 76 LYS A N 14
ATOM 21504 C CA . LYS A 1 76 ? -8.683 -4.570 5.135 1.00 0.00 76 LYS A CA 14
ATOM 21505 C C . LYS A 1 76 ? -7.561 -5.013 4.202 1.00 0.00 76 LYS A C 14
ATOM 21506 O O . LYS A 1 76 ? -6.972 -6.077 4.387 1.00 0.00 76 LYS A O 14
ATOM 21525 N N . GLU A 1 77 ? -7.271 -4.189 3.200 1.00 0.00 77 GLU A N 14
ATOM 21526 C CA . GLU A 1 77 ? -6.219 -4.498 2.238 1.00 0.00 77 GLU A CA 14
ATOM 21527 C C . GLU A 1 77 ? -4.839 -4.317 2.865 1.00 0.00 77 GLU A C 14
ATOM 21528 O O . GLU A 1 77 ? -3.988 -5.203 2.784 1.00 0.00 77 GLU A O 14
ATOM 21540 N N . TYR A 1 78 ? -4.626 -3.164 3.488 1.00 0.00 78 TYR A N 14
ATOM 21541 C CA . TYR A 1 78 ? -3.349 -2.865 4.126 1.00 0.00 78 TYR A CA 14
ATOM 21542 C C . TYR A 1 78 ? -2.793 -4.096 4.836 1.00 0.00 78 TYR A C 14
ATOM 21543 O O . TYR A 1 78 ? -1.589 -4.354 4.805 1.00 0.00 78 TYR A O 14
ATOM 21561 N N . LEU A 1 79 ? -3.679 -4.853 5.475 1.00 0.00 79 LEU A N 14
ATOM 21562 C CA . LEU A 1 79 ? -3.279 -6.058 6.192 1.00 0.00 79 LEU A CA 14
ATOM 21563 C C . LEU A 1 79 ? -2.797 -7.134 5.224 1.00 0.00 79 LEU A C 14
ATOM 21564 O O . LEU A 1 79 ? -1.759 -7.759 5.441 1.00 0.00 79 LEU A O 14
ATOM 21580 N N . LYS A 1 80 ? -3.557 -7.343 4.155 1.00 0.00 80 LYS A N 14
ATOM 21581 C CA . LYS A 1 80 ? -3.207 -8.340 3.150 1.00 0.00 80 LYS A CA 14
ATOM 21582 C C . LYS A 1 80 ? -1.890 -7.986 2.468 1.00 0.00 80 LYS A C 14
ATOM 21583 O O . LYS A 1 80 ? -0.972 -8.804 2.407 1.00 0.00 80 LYS A O 14
ATOM 21602 N N . GLN A 1 81 ? -1.804 -6.762 1.957 1.00 0.00 81 GLN A N 14
ATOM 21603 C CA . GLN A 1 81 ? -0.598 -6.300 1.280 1.00 0.00 81 GLN A CA 14
ATOM 21604 C C . GLN A 1 81 ? 0.626 -6.462 2.176 1.00 0.00 81 GLN A C 14
ATOM 21605 O O . GLN A 1 81 ? 1.683 -6.906 1.726 1.00 0.00 81 GLN A O 14
ATOM 21619 N N . LEU A 1 82 ? 0.476 -6.099 3.445 1.00 0.00 82 LEU A N 14
ATOM 21620 C CA . LEU A 1 82 ? 1.569 -6.203 4.405 1.00 0.00 82 LEU A CA 14
ATOM 21621 C C . LEU A 1 82 ? 1.971 -7.660 4.616 1.00 0.00 82 LEU A C 14
ATOM 21622 O O . LEU A 1 82 ? 3.144 -8.013 4.499 1.00 0.00 82 LEU A O 14
ATOM 21638 N N . ALA A 1 83 ? 0.989 -8.500 4.924 1.00 0.00 83 ALA A N 14
ATOM 21639 C CA . ALA A 1 83 ? 1.240 -9.919 5.147 1.00 0.00 83 ALA A CA 14
ATOM 21640 C C . ALA A 1 83 ? 2.117 -10.501 4.044 1.00 0.00 83 ALA A C 14
ATOM 21641 O O . ALA A 1 83 ? 2.770 -11.527 4.234 1.00 0.00 83 ALA A O 14
ATOM 21648 N N . ALA A 1 84 ? 2.126 -9.840 2.891 1.00 0.00 84 ALA A N 14
ATOM 21649 C CA . ALA A 1 84 ? 2.924 -10.292 1.758 1.00 0.00 84 ALA A CA 14
ATOM 21650 C C . ALA A 1 84 ? 4.332 -9.710 1.812 1.00 0.00 84 ALA A C 14
ATOM 21651 O O . ALA A 1 84 ? 5.320 -10.437 1.703 1.00 0.00 84 ALA A O 14
ATOM 21658 N N . TYR A 1 85 ? 4.418 -8.395 1.979 1.00 0.00 85 TYR A N 14
ATOM 21659 C CA . TYR A 1 85 ? 5.706 -7.715 2.044 1.00 0.00 85 TYR A CA 14
ATOM 21660 C C . TYR A 1 85 ? 6.715 -8.534 2.843 1.00 0.00 85 TYR A C 14
ATOM 21661 O O . TYR A 1 85 ? 7.896 -8.592 2.500 1.00 0.00 85 TYR A O 14
ATOM 21679 N N . ARG A 1 86 ? 6.240 -9.166 3.912 1.00 0.00 86 ARG A N 14
ATOM 21680 C CA . ARG A 1 86 ? 7.099 -9.982 4.761 1.00 0.00 86 ARG A CA 14
ATOM 21681 C C . ARG A 1 86 ? 7.611 -11.204 4.004 1.00 0.00 86 ARG A C 14
ATOM 21682 O O . ARG A 1 86 ? 8.789 -11.549 4.087 1.00 0.00 86 ARG A O 14
ATOM 21703 N N . ALA A 1 87 ? 6.716 -11.854 3.267 1.00 0.00 87 ALA A N 14
ATOM 21704 C CA . ALA A 1 87 ? 7.077 -13.035 2.493 1.00 0.00 87 ALA A CA 14
ATOM 21705 C C . ALA A 1 87 ? 8.483 -12.906 1.916 1.00 0.00 87 ALA A C 14
ATOM 21706 O O . ALA A 1 87 ? 9.241 -13.874 1.880 1.00 0.00 87 ALA A O 14
ATOM 21713 N N . SER A 1 88 ? 8.823 -11.703 1.465 1.00 0.00 88 SER A N 14
ATOM 21714 C CA . SER A 1 88 ? 10.136 -11.447 0.885 1.00 0.00 88 SER A CA 14
ATOM 21715 C C . SER A 1 88 ? 11.194 -11.307 1.975 1.00 0.00 88 SER A C 14
ATOM 21716 O O . SER A 1 88 ? 12.292 -11.853 1.865 1.00 0.00 88 SER A O 14
ATOM 21724 N N . LEU A 1 89 ? 10.855 -10.570 3.027 1.00 0.00 89 LEU A N 14
ATOM 21725 C CA . LEU A 1 89 ? 11.775 -10.357 4.140 1.00 0.00 89 LEU A CA 14
ATOM 21726 C C . LEU A 1 89 ? 12.155 -11.681 4.794 1.00 0.00 89 LEU A C 14
ATOM 21727 O O . LEU A 1 89 ? 13.336 -11.997 4.940 1.00 0.00 89 LEU A O 14
ATOM 21743 N N . VAL A 1 90 ? 11.147 -12.454 5.183 1.00 0.00 90 VAL A N 14
ATOM 21744 C CA . VAL A 1 90 ? 11.375 -13.747 5.819 1.00 0.00 90 VAL A CA 14
ATOM 21745 C C . VAL A 1 90 ? 12.348 -14.594 5.007 1.00 0.00 90 VAL A C 14
ATOM 21746 O O . VAL A 1 90 ? 12.607 -14.311 3.837 1.00 0.00 90 VAL A O 14
ATOM 21759 N N . SER A 1 91 ? 12.885 -15.635 5.636 1.00 0.00 91 SER A N 14
ATOM 21760 C CA . SER A 1 91 ? 13.833 -16.522 4.973 1.00 0.00 91 SER A CA 14
ATOM 21761 C C . SER A 1 91 ? 13.133 -17.379 3.922 1.00 0.00 91 SER A C 14
ATOM 21762 O O . SER A 1 91 ? 13.571 -17.457 2.775 1.00 0.00 91 SER A O 14
ATOM 21770 N N . LYS A 1 92 ? 12.041 -18.021 4.324 1.00 0.00 92 LYS A N 14
ATOM 21771 C CA . LYS A 1 92 ? 11.276 -18.872 3.420 1.00 0.00 92 LYS A CA 14
ATOM 21772 C C . LYS A 1 92 ? 10.713 -18.062 2.256 1.00 0.00 92 LYS A C 14
ATOM 21773 O O . LYS A 1 92 ? 10.087 -17.021 2.458 1.00 0.00 92 LYS A O 14
ATOM 21792 N N . SER A 1 93 ? 10.939 -18.547 1.040 1.00 0.00 93 SER A N 14
ATOM 21793 C CA . SER A 1 93 ? 10.456 -17.866 -0.156 1.00 0.00 93 SER A CA 14
ATOM 21794 C C . SER A 1 93 ? 10.625 -18.749 -1.389 1.00 0.00 93 SER A C 14
ATOM 21795 O O . SER A 1 93 ? 11.691 -19.321 -1.616 1.00 0.00 93 SER A O 14
ATOM 21803 N N . TYR A 1 94 ? 9.564 -18.855 -2.182 1.00 0.00 94 TYR A N 14
ATOM 21804 C CA . TYR A 1 94 ? 9.592 -19.670 -3.391 1.00 0.00 94 TYR A CA 14
ATOM 21805 C C . TYR A 1 94 ? 9.299 -18.823 -4.626 1.00 0.00 94 TYR A C 14
ATOM 21806 O O . TYR A 1 94 ? 8.453 -17.929 -4.594 1.00 0.00 94 TYR A O 14
ATOM 21824 N N . THR A 1 95 ? 10.004 -19.112 -5.715 1.00 0.00 95 THR A N 14
ATOM 21825 C CA . THR A 1 95 ? 9.821 -18.378 -6.961 1.00 0.00 95 THR A CA 14
ATOM 21826 C C . THR A 1 95 ? 8.456 -18.668 -7.574 1.00 0.00 95 THR A C 14
ATOM 21827 O O . THR A 1 95 ? 7.649 -17.760 -7.774 1.00 0.00 95 THR A O 14
ATOM 21838 N N . ASP A 1 96 ? 8.203 -19.938 -7.870 1.00 0.00 96 ASP A N 14
ATOM 21839 C CA . ASP A 1 96 ? 6.934 -20.348 -8.459 1.00 0.00 96 ASP A CA 14
ATOM 21840 C C . ASP A 1 96 ? 6.035 -21.001 -7.414 1.00 0.00 96 ASP A C 14
ATOM 21841 O O . ASP A 1 96 ? 6.425 -21.972 -6.765 1.00 0.00 96 ASP A O 14
ATOM 21850 N N . SER A 1 97 ? 4.831 -20.461 -7.255 1.00 0.00 97 SER A N 14
ATOM 21851 C CA . SER A 1 97 ? 3.879 -20.989 -6.285 1.00 0.00 97 SER A CA 14
ATOM 21852 C C . SER A 1 97 ? 3.021 -22.086 -6.907 1.00 0.00 97 SER A C 14
ATOM 21853 O O . SER A 1 97 ? 2.886 -23.175 -6.349 1.00 0.00 97 SER A O 14
ATOM 21861 N N . GLY A 1 98 ? 2.443 -21.791 -8.067 1.00 0.00 98 GLY A N 14
ATOM 21862 C CA . GLY A 1 98 ? 1.605 -22.762 -8.747 1.00 0.00 98 GLY A CA 14
ATOM 21863 C C . GLY A 1 98 ? 2.406 -23.905 -9.339 1.00 0.00 98 GLY A C 14
ATOM 21864 O O . GLY A 1 98 ? 3.293 -23.705 -10.169 1.00 0.00 98 GLY A O 14
ATOM 21868 N N . PRO A 1 99 ? 2.095 -25.136 -8.907 1.00 0.00 99 PRO A N 14
ATOM 21869 C CA . PRO A 1 99 ? 2.782 -26.340 -9.386 1.00 0.00 99 PRO A CA 14
ATOM 21870 C C . PRO A 1 99 ? 2.447 -26.658 -10.839 1.00 0.00 99 PRO A C 14
ATOM 21871 O O . PRO A 1 99 ? 2.979 -27.608 -11.415 1.00 0.00 99 PRO A O 14
ATOM 21882 N N . SER A 1 100 ? 1.563 -25.859 -11.427 1.00 0.00 100 SER A N 14
ATOM 21883 C CA . SER A 1 100 ? 1.156 -26.058 -12.813 1.00 0.00 100 SER A CA 14
ATOM 21884 C C . SER A 1 100 ? 2.370 -26.271 -13.712 1.00 0.00 100 SER A C 14
ATOM 21885 O O . SER A 1 100 ? 3.487 -25.888 -13.365 1.00 0.00 100 SER A O 14
ATOM 21893 N N . SER A 1 101 ? 2.142 -26.884 -14.868 1.00 0.00 101 SER A N 14
ATOM 21894 C CA . SER A 1 101 ? 3.217 -27.152 -15.816 1.00 0.00 101 SER A CA 14
ATOM 21895 C C . SER A 1 101 ? 3.170 -26.170 -16.983 1.00 0.00 101 SER A C 14
ATOM 21896 O O . SER A 1 101 ? 2.287 -26.245 -17.837 1.00 0.00 101 SER A O 14
ATOM 21904 N N . GLY A 1 102 ? 4.128 -25.249 -17.012 1.00 0.00 102 GLY A N 14
ATOM 21905 C CA . GLY A 1 102 ? 4.179 -24.264 -18.078 1.00 0.00 102 GLY A CA 14
ATOM 21906 C C . GLY A 1 102 ? 4.010 -24.886 -19.450 1.00 0.00 102 GLY A C 14
ATOM 21907 O O . GLY A 1 102 ? 3.325 -24.332 -20.310 1.00 0.00 102 GLY A O 14
ATOM 21911 N N . GLY A 1 1 ? 8.089 25.720 -23.070 1.00 0.00 1 GLY A N 15
ATOM 21912 C CA . GLY A 1 1 ? 7.316 25.386 -21.888 1.00 0.00 1 GLY A CA 15
ATOM 21913 C C . GLY A 1 1 ? 7.629 26.294 -20.715 1.00 0.00 1 GLY A C 15
ATOM 21914 O O . GLY A 1 1 ? 8.723 26.852 -20.628 1.00 0.00 1 GLY A O 15
ATOM 21918 N N . SER A 1 2 ? 6.666 26.444 -19.811 1.00 0.00 2 SER A N 15
ATOM 21919 C CA . SER A 1 2 ? 6.843 27.294 -18.640 1.00 0.00 2 SER A CA 15
ATOM 21920 C C . SER A 1 2 ? 6.164 26.684 -17.418 1.00 0.00 2 SER A C 15
ATOM 21921 O O . SER A 1 2 ? 4.989 26.320 -17.464 1.00 0.00 2 SER A O 15
ATOM 21929 N N . SER A 1 3 ? 6.913 26.575 -16.325 1.00 0.00 3 SER A N 15
ATOM 21930 C CA . SER A 1 3 ? 6.386 26.006 -15.091 1.00 0.00 3 SER A CA 15
ATOM 21931 C C . SER A 1 3 ? 6.909 26.765 -13.875 1.00 0.00 3 SER A C 15
ATOM 21932 O O . SER A 1 3 ? 7.856 27.543 -13.976 1.00 0.00 3 SER A O 15
ATOM 21940 N N . GLY A 1 4 ? 6.283 26.533 -12.726 1.00 0.00 4 GLY A N 15
ATOM 21941 C CA . GLY A 1 4 ? 6.698 27.202 -11.507 1.00 0.00 4 GLY A CA 15
ATOM 21942 C C . GLY A 1 4 ? 6.642 26.290 -10.297 1.00 0.00 4 GLY A C 15
ATOM 21943 O O . GLY A 1 4 ? 5.579 26.092 -9.709 1.00 0.00 4 GLY A O 15
ATOM 21947 N N . SER A 1 5 ? 7.790 25.732 -9.925 1.00 0.00 5 SER A N 15
ATOM 21948 C CA . SER A 1 5 ? 7.867 24.832 -8.781 1.00 0.00 5 SER A CA 15
ATOM 21949 C C . SER A 1 5 ? 9.319 24.569 -8.392 1.00 0.00 5 SER A C 15
ATOM 21950 O O . SER A 1 5 ? 10.244 25.016 -9.069 1.00 0.00 5 SER A O 15
ATOM 21958 N N . SER A 1 6 ? 9.509 23.839 -7.298 1.00 0.00 6 SER A N 15
ATOM 21959 C CA . SER A 1 6 ? 10.848 23.519 -6.816 1.00 0.00 6 SER A CA 15
ATOM 21960 C C . SER A 1 6 ? 11.144 22.032 -6.984 1.00 0.00 6 SER A C 15
ATOM 21961 O O . SER A 1 6 ? 12.232 21.649 -7.414 1.00 0.00 6 SER A O 15
ATOM 21969 N N . GLY A 1 7 ? 10.168 21.198 -6.641 1.00 0.00 7 GLY A N 15
ATOM 21970 C CA . GLY A 1 7 ? 10.343 19.762 -6.761 1.00 0.00 7 GLY A CA 15
ATOM 21971 C C . GLY A 1 7 ? 10.863 19.133 -5.483 1.00 0.00 7 GLY A C 15
ATOM 21972 O O . GLY A 1 7 ? 11.128 19.829 -4.502 1.00 0.00 7 GLY A O 15
ATOM 21976 N N . LYS A 1 8 ? 11.008 17.812 -5.492 1.00 0.00 8 LYS A N 15
ATOM 21977 C CA . LYS A 1 8 ? 11.499 17.088 -4.326 1.00 0.00 8 LYS A CA 15
ATOM 21978 C C . LYS A 1 8 ? 12.878 16.495 -4.595 1.00 0.00 8 LYS A C 15
ATOM 21979 O O . LYS A 1 8 ? 13.170 16.053 -5.707 1.00 0.00 8 LYS A O 15
ATOM 21998 N N . LYS A 1 9 ? 13.724 16.487 -3.570 1.00 0.00 9 LYS A N 15
ATOM 21999 C CA . LYS A 1 9 ? 15.072 15.945 -3.694 1.00 0.00 9 LYS A CA 15
ATOM 22000 C C . LYS A 1 9 ? 15.119 14.492 -3.233 1.00 0.00 9 LYS A C 15
ATOM 22001 O O . LYS A 1 9 ? 15.790 13.658 -3.842 1.00 0.00 9 LYS A O 15
ATOM 22020 N N . LYS A 1 10 ? 14.402 14.194 -2.155 1.00 0.00 10 LYS A N 15
ATOM 22021 C CA . LYS A 1 10 ? 14.359 12.841 -1.614 1.00 0.00 10 LYS A CA 15
ATOM 22022 C C . LYS A 1 10 ? 12.949 12.482 -1.158 1.00 0.00 10 LYS A C 15
ATOM 22023 O O . LYS A 1 10 ? 12.390 13.123 -0.268 1.00 0.00 10 LYS A O 15
ATOM 22042 N N . LYS A 1 11 ? 12.378 11.452 -1.774 1.00 0.00 11 LYS A N 15
ATOM 22043 C CA . LYS A 1 11 ? 11.033 11.004 -1.430 1.00 0.00 11 LYS A CA 15
ATOM 22044 C C . LYS A 1 11 ? 11.066 9.613 -0.806 1.00 0.00 11 LYS A C 15
ATOM 22045 O O . LYS A 1 11 ? 10.636 8.635 -1.419 1.00 0.00 11 LYS A O 15
ATOM 22064 N N . LYS A 1 12 ? 11.577 9.531 0.418 1.00 0.00 12 LYS A N 15
ATOM 22065 C CA . LYS A 1 12 ? 11.664 8.260 1.128 1.00 0.00 12 LYS A CA 15
ATOM 22066 C C . LYS A 1 12 ? 11.465 8.460 2.627 1.00 0.00 12 LYS A C 15
ATOM 22067 O O . LYS A 1 12 ? 12.426 8.663 3.369 1.00 0.00 12 LYS A O 15
ATOM 22086 N N . LYS A 1 13 ? 10.213 8.399 3.066 1.00 0.00 13 LYS A N 15
ATOM 22087 C CA . LYS A 1 13 ? 9.887 8.570 4.477 1.00 0.00 13 LYS A CA 15
ATOM 22088 C C . LYS A 1 13 ? 10.030 7.252 5.232 1.00 0.00 13 LYS A C 15
ATOM 22089 O O . LYS A 1 13 ? 10.832 7.142 6.160 1.00 0.00 13 LYS A O 15
ATOM 22108 N N . ASP A 1 14 ? 9.250 6.256 4.829 1.00 0.00 14 ASP A N 15
ATOM 22109 C CA . ASP A 1 14 ? 9.292 4.945 5.466 1.00 0.00 14 ASP A CA 15
ATOM 22110 C C . ASP A 1 14 ? 10.343 4.056 4.809 1.00 0.00 14 ASP A C 15
ATOM 22111 O O . ASP A 1 14 ? 10.387 3.903 3.588 1.00 0.00 14 ASP A O 15
ATOM 22120 N N . PRO A 1 15 ? 11.210 3.454 5.637 1.00 0.00 15 PRO A N 15
ATOM 22121 C CA . PRO A 1 15 ? 12.277 2.570 5.159 1.00 0.00 15 PRO A CA 15
ATOM 22122 C C . PRO A 1 15 ? 11.737 1.254 4.610 1.00 0.00 15 PRO A C 15
ATOM 22123 O O . PRO A 1 15 ? 12.254 0.720 3.630 1.00 0.00 15 PRO A O 15
ATOM 22134 N N . ASN A 1 16 ? 10.693 0.735 5.249 1.00 0.00 16 ASN A N 15
ATOM 22135 C CA . ASN A 1 16 ? 10.082 -0.519 4.824 1.00 0.00 16 ASN A CA 15
ATOM 22136 C C . ASN A 1 16 ? 8.674 -0.660 5.394 1.00 0.00 16 ASN A C 15
ATOM 22137 O O . ASN A 1 16 ? 8.142 0.273 5.996 1.00 0.00 16 ASN A O 15
ATOM 22148 N N . GLU A 1 17 ? 8.077 -1.831 5.200 1.00 0.00 17 GLU A N 15
ATOM 22149 C CA . GLU A 1 17 ? 6.730 -2.093 5.695 1.00 0.00 17 GLU A CA 15
ATOM 22150 C C . GLU A 1 17 ? 5.722 -1.144 5.055 1.00 0.00 17 GLU A C 15
ATOM 22151 O O . GLU A 1 17 ? 6.002 0.031 4.815 1.00 0.00 17 GLU A O 15
ATOM 22163 N N . PRO A 1 18 ? 4.519 -1.664 4.770 1.00 0.00 18 PRO A N 15
ATOM 22164 C CA . PRO A 1 18 ? 3.443 -0.881 4.154 1.00 0.00 18 PRO A CA 15
ATOM 22165 C C . PRO A 1 18 ? 2.874 0.169 5.102 1.00 0.00 18 PRO A C 15
ATOM 22166 O O . PRO A 1 18 ? 2.885 -0.011 6.319 1.00 0.00 18 PRO A O 15
ATOM 22177 N N . GLN A 1 19 ? 2.376 1.263 4.536 1.00 0.00 19 GLN A N 15
ATOM 22178 C CA . GLN A 1 19 ? 1.802 2.341 5.333 1.00 0.00 19 GLN A CA 15
ATOM 22179 C C . GLN A 1 19 ? 0.292 2.177 5.464 1.00 0.00 19 GLN A C 15
ATOM 22180 O O . GLN A 1 19 ? -0.447 2.333 4.491 1.00 0.00 19 GLN A O 15
ATOM 22194 N N . LYS A 1 20 ? -0.162 1.860 6.672 1.00 0.00 20 LYS A N 15
ATOM 22195 C CA . LYS A 1 20 ? -1.585 1.675 6.932 1.00 0.00 20 LYS A CA 15
ATOM 22196 C C . LYS A 1 20 ? -2.383 2.893 6.478 1.00 0.00 20 LYS A C 15
ATOM 22197 O O . LYS A 1 20 ? -1.954 4.037 6.625 1.00 0.00 20 LYS A O 15
ATOM 22216 N N . PRO A 1 21 ? -3.574 2.643 5.913 1.00 0.00 21 PRO A N 15
ATOM 22217 C CA . PRO A 1 21 ? -4.459 3.706 5.428 1.00 0.00 21 PRO A CA 15
ATOM 22218 C C . PRO A 1 21 ? -5.060 4.525 6.566 1.00 0.00 21 PRO A C 15
ATOM 22219 O O . PRO A 1 21 ? -5.271 4.015 7.666 1.00 0.00 21 PRO A O 15
ATOM 22230 N N . VAL A 1 22 ? -5.334 5.797 6.293 1.00 0.00 22 VAL A N 15
ATOM 22231 C CA . VAL A 1 22 ? -5.912 6.686 7.294 1.00 0.00 22 VAL A CA 15
ATOM 22232 C C . VAL A 1 22 ? -7.432 6.573 7.316 1.00 0.00 22 VAL A C 15
ATOM 22233 O O . VAL A 1 22 ? -8.037 6.012 6.402 1.00 0.00 22 VAL A O 15
ATOM 22246 N N . SER A 1 23 ? -8.045 7.110 8.367 1.00 0.00 23 SER A N 15
ATOM 22247 C CA . SER A 1 23 ? -9.495 7.067 8.510 1.00 0.00 23 SER A CA 15
ATOM 22248 C C . SER A 1 23 ? -10.179 7.742 7.325 1.00 0.00 23 SER A C 15
ATOM 22249 O O . SER A 1 23 ? -9.519 8.313 6.457 1.00 0.00 23 SER A O 15
ATOM 22257 N N . ALA A 1 24 ? -11.505 7.672 7.297 1.00 0.00 24 ALA A N 15
ATOM 22258 C CA . ALA A 1 24 ? -12.280 8.278 6.221 1.00 0.00 24 ALA A CA 15
ATOM 22259 C C . ALA A 1 24 ? -12.018 9.778 6.134 1.00 0.00 24 ALA A C 15
ATOM 22260 O O . ALA A 1 24 ? -11.622 10.289 5.086 1.00 0.00 24 ALA A O 15
ATOM 22267 N N . TYR A 1 25 ? -12.244 10.478 7.240 1.00 0.00 25 TYR A N 15
ATOM 22268 C CA . TYR A 1 25 ? -12.035 11.920 7.287 1.00 0.00 25 TYR A CA 15
ATOM 22269 C C . TYR A 1 25 ? -10.567 12.266 7.062 1.00 0.00 25 TYR A C 15
ATOM 22270 O O . TYR A 1 25 ? -10.235 13.381 6.658 1.00 0.00 25 TYR A O 15
ATOM 22288 N N . ALA A 1 26 ? -9.691 11.302 7.325 1.00 0.00 26 ALA A N 15
ATOM 22289 C CA . ALA A 1 26 ? -8.258 11.502 7.149 1.00 0.00 26 ALA A CA 15
ATOM 22290 C C . ALA A 1 26 ? -7.867 11.407 5.678 1.00 0.00 26 ALA A C 15
ATOM 22291 O O . ALA A 1 26 ? -7.004 12.147 5.205 1.00 0.00 26 ALA A O 15
ATOM 22298 N N . LEU A 1 27 ? -8.507 10.491 4.959 1.00 0.00 27 LEU A N 15
ATOM 22299 C CA . LEU A 1 27 ? -8.226 10.299 3.540 1.00 0.00 27 LEU A CA 15
ATOM 22300 C C . LEU A 1 27 ? -8.386 11.606 2.771 1.00 0.00 27 LEU A C 15
ATOM 22301 O O . LEU A 1 27 ? -7.725 11.827 1.756 1.00 0.00 27 LEU A O 15
ATOM 22317 N N . PHE A 1 28 ? -9.267 12.471 3.262 1.00 0.00 28 PHE A N 15
ATOM 22318 C CA . PHE A 1 28 ? -9.514 13.758 2.621 1.00 0.00 28 PHE A CA 15
ATOM 22319 C C . PHE A 1 28 ? -8.555 14.821 3.149 1.00 0.00 28 PHE A C 15
ATOM 22320 O O . PHE A 1 28 ? -8.374 15.871 2.533 1.00 0.00 28 PHE A O 15
ATOM 22337 N N . PHE A 1 29 ? -7.944 14.541 4.296 1.00 0.00 29 PHE A N 15
ATOM 22338 C CA . PHE A 1 29 ? -7.005 15.473 4.909 1.00 0.00 29 PHE A CA 15
ATOM 22339 C C . PHE A 1 29 ? -5.650 15.420 4.208 1.00 0.00 29 PHE A C 15
ATOM 22340 O O . PHE A 1 29 ? -4.948 16.427 4.115 1.00 0.00 29 PHE A O 15
ATOM 22357 N N . ARG A 1 30 ? -5.290 14.239 3.717 1.00 0.00 30 ARG A N 15
ATOM 22358 C CA . ARG A 1 30 ? -4.020 14.053 3.027 1.00 0.00 30 ARG A CA 15
ATOM 22359 C C . ARG A 1 30 ? -4.111 14.537 1.582 1.00 0.00 30 ARG A C 15
ATOM 22360 O O . ARG A 1 30 ? -3.093 14.783 0.934 1.00 0.00 30 ARG A O 15
ATOM 22381 N N . ASP A 1 31 ? -5.335 14.672 1.085 1.00 0.00 31 ASP A N 15
ATOM 22382 C CA . ASP A 1 31 ? -5.559 15.127 -0.282 1.00 0.00 31 ASP A CA 15
ATOM 22383 C C . ASP A 1 31 ? -5.770 16.637 -0.325 1.00 0.00 31 ASP A C 15
ATOM 22384 O O . ASP A 1 31 ? -5.408 17.299 -1.298 1.00 0.00 31 ASP A O 15
ATOM 22393 N N . THR A 1 32 ? -6.359 17.177 0.738 1.00 0.00 32 THR A N 15
ATOM 22394 C CA . THR A 1 32 ? -6.620 18.609 0.821 1.00 0.00 32 THR A CA 15
ATOM 22395 C C . THR A 1 32 ? -5.415 19.356 1.381 1.00 0.00 32 THR A C 15
ATOM 22396 O O . THR A 1 32 ? -4.938 20.319 0.783 1.00 0.00 32 THR A O 15
ATOM 22407 N N . GLN A 1 33 ? -4.928 18.904 2.533 1.00 0.00 33 GLN A N 15
ATOM 22408 C CA . GLN A 1 33 ? -3.778 19.532 3.173 1.00 0.00 33 GLN A CA 15
ATOM 22409 C C . GLN A 1 33 ? -2.791 20.051 2.132 1.00 0.00 33 GLN A C 15
ATOM 22410 O O . GLN A 1 33 ? -2.478 21.240 2.099 1.00 0.00 33 GLN A O 15
ATOM 22424 N N . ALA A 1 34 ? -2.304 19.150 1.285 1.00 0.00 34 ALA A N 15
ATOM 22425 C CA . ALA A 1 34 ? -1.354 19.518 0.242 1.00 0.00 34 ALA A CA 15
ATOM 22426 C C . ALA A 1 34 ? -1.784 20.799 -0.465 1.00 0.00 34 ALA A C 15
ATOM 22427 O O . ALA A 1 34 ? -0.984 21.716 -0.648 1.00 0.00 34 ALA A O 15
ATOM 22434 N N . ALA A 1 35 ? -3.051 20.854 -0.861 1.00 0.00 35 ALA A N 15
ATOM 22435 C CA . ALA A 1 35 ? -3.587 22.024 -1.547 1.00 0.00 35 ALA A CA 15
ATOM 22436 C C . ALA A 1 35 ? -3.523 23.260 -0.656 1.00 0.00 35 ALA A C 15
ATOM 22437 O O . ALA A 1 35 ? -3.352 24.378 -1.143 1.00 0.00 35 ALA A O 15
ATOM 22444 N N . ILE A 1 36 ? -3.660 23.051 0.649 1.00 0.00 36 ILE A N 15
ATOM 22445 C CA . ILE A 1 36 ? -3.617 24.149 1.606 1.00 0.00 36 ILE A CA 15
ATOM 22446 C C . ILE A 1 36 ? -2.184 24.607 1.853 1.00 0.00 36 ILE A C 15
ATOM 22447 O O . ILE A 1 36 ? -1.938 25.771 2.171 1.00 0.00 36 ILE A O 15
ATOM 22463 N N . LYS A 1 37 ? -1.240 23.684 1.703 1.00 0.00 37 LYS A N 15
ATOM 22464 C CA . LYS A 1 37 ? 0.171 23.992 1.906 1.00 0.00 37 LYS A CA 15
ATOM 22465 C C . LYS A 1 37 ? 0.694 24.903 0.800 1.00 0.00 37 LYS A C 15
ATOM 22466 O O . LYS A 1 37 ? 1.051 26.054 1.047 1.00 0.00 37 LYS A O 15
ATOM 22485 N N . GLY A 1 38 ? 0.736 24.379 -0.422 1.00 0.00 38 GLY A N 15
ATOM 22486 C CA . GLY A 1 38 ? 1.215 25.159 -1.547 1.00 0.00 38 GLY A CA 15
ATOM 22487 C C . GLY A 1 38 ? 0.620 26.553 -1.582 1.00 0.00 38 GLY A C 15
ATOM 22488 O O . GLY A 1 38 ? 1.161 27.449 -2.230 1.00 0.00 38 GLY A O 15
ATOM 22492 N N . GLN A 1 39 ? -0.497 26.735 -0.885 1.00 0.00 39 GLN A N 15
ATOM 22493 C CA . GLN A 1 39 ? -1.166 28.030 -0.842 1.00 0.00 39 GLN A CA 15
ATOM 22494 C C . GLN A 1 39 ? -0.751 28.816 0.397 1.00 0.00 39 GLN A C 15
ATOM 22495 O O . GLN A 1 39 ? -0.693 30.045 0.374 1.00 0.00 39 GLN A O 15
ATOM 22509 N N . ASN A 1 40 ? -0.465 28.099 1.479 1.00 0.00 40 ASN A N 15
ATOM 22510 C CA . ASN A 1 40 ? -0.056 28.730 2.728 1.00 0.00 40 ASN A CA 15
ATOM 22511 C C . ASN A 1 40 ? 1.034 27.915 3.418 1.00 0.00 40 ASN A C 15
ATOM 22512 O O . ASN A 1 40 ? 0.779 27.157 4.354 1.00 0.00 40 ASN A O 15
ATOM 22523 N N . PRO A 1 41 ? 2.279 28.074 2.946 1.00 0.00 41 PRO A N 15
ATOM 22524 C CA . PRO A 1 41 ? 3.434 27.363 3.503 1.00 0.00 41 PRO A CA 15
ATOM 22525 C C . PRO A 1 41 ? 3.796 27.852 4.902 1.00 0.00 41 PRO A C 15
ATOM 22526 O O . PRO A 1 41 ? 4.232 27.072 5.748 1.00 0.00 41 PRO A O 15
ATOM 22537 N N . ASN A 1 42 ? 3.612 29.147 5.137 1.00 0.00 42 ASN A N 15
ATOM 22538 C CA . ASN A 1 42 ? 3.920 29.739 6.434 1.00 0.00 42 ASN A CA 15
ATOM 22539 C C . ASN A 1 42 ? 3.139 29.047 7.547 1.00 0.00 42 ASN A C 15
ATOM 22540 O O . ASN A 1 42 ? 3.599 28.967 8.686 1.00 0.00 42 ASN A O 15
ATOM 22551 N N . ALA A 1 43 ? 1.954 28.548 7.209 1.00 0.00 43 ALA A N 15
ATOM 22552 C CA . ALA A 1 43 ? 1.110 27.861 8.179 1.00 0.00 43 ALA A CA 15
ATOM 22553 C C . ALA A 1 43 ? 1.918 26.863 9.000 1.00 0.00 43 ALA A C 15
ATOM 22554 O O . ALA A 1 43 ? 2.956 26.370 8.554 1.00 0.00 43 ALA A O 15
ATOM 22561 N N . THR A 1 44 ? 1.438 26.567 10.204 1.00 0.00 44 THR A N 15
ATOM 22562 C CA . THR A 1 44 ? 2.117 25.629 11.089 1.00 0.00 44 THR A CA 15
ATOM 22563 C C . THR A 1 44 ? 1.189 24.491 11.500 1.00 0.00 44 THR A C 15
ATOM 22564 O O . THR A 1 44 ? 0.758 24.413 12.651 1.00 0.00 44 THR A O 15
ATOM 22575 N N . PHE A 1 45 ? 0.886 23.610 10.553 1.00 0.00 45 PHE A N 15
ATOM 22576 C CA . PHE A 1 45 ? 0.009 22.475 10.817 1.00 0.00 45 PHE A CA 15
ATOM 22577 C C . PHE A 1 45 ? -1.363 22.947 11.290 1.00 0.00 45 PHE A C 15
ATOM 22578 O O . PHE A 1 45 ? -2.320 22.983 10.518 1.00 0.00 45 PHE A O 15
ATOM 22595 N N . GLY A 1 46 ? -1.450 23.308 12.567 1.00 0.00 46 GLY A N 15
ATOM 22596 C CA . GLY A 1 46 ? -2.708 23.772 13.122 1.00 0.00 46 GLY A CA 15
ATOM 22597 C C . GLY A 1 46 ? -3.516 24.583 12.129 1.00 0.00 46 GLY A C 15
ATOM 22598 O O . GLY A 1 46 ? -4.735 24.437 12.045 1.00 0.00 46 GLY A O 15
ATOM 22602 N N . GLU A 1 47 ? -2.836 25.443 11.376 1.00 0.00 47 GLU A N 15
ATOM 22603 C CA . GLU A 1 47 ? -3.500 26.282 10.386 1.00 0.00 47 GLU A CA 15
ATOM 22604 C C . GLU A 1 47 ? -4.014 25.443 9.219 1.00 0.00 47 GLU A C 15
ATOM 22605 O O . GLU A 1 47 ? -5.212 25.422 8.934 1.00 0.00 47 GLU A O 15
ATOM 22617 N N . VAL A 1 48 ? -3.099 24.753 8.546 1.00 0.00 48 VAL A N 15
ATOM 22618 C CA . VAL A 1 48 ? -3.458 23.913 7.410 1.00 0.00 48 VAL A CA 15
ATOM 22619 C C . VAL A 1 48 ? -4.586 22.953 7.771 1.00 0.00 48 VAL A C 15
ATOM 22620 O O . VAL A 1 48 ? -5.416 22.610 6.930 1.00 0.00 48 VAL A O 15
ATOM 22633 N N . SER A 1 49 ? -4.609 22.522 9.029 1.00 0.00 49 SER A N 15
ATOM 22634 C CA . SER A 1 49 ? -5.633 21.599 9.501 1.00 0.00 49 SER A CA 15
ATOM 22635 C C . SER A 1 49 ? -6.960 22.321 9.714 1.00 0.00 49 SER A C 15
ATOM 22636 O O . SER A 1 49 ? -7.945 22.050 9.027 1.00 0.00 49 SER A O 15
ATOM 22644 N N . LYS A 1 50 ? -6.978 23.243 10.670 1.00 0.00 50 LYS A N 15
ATOM 22645 C CA . LYS A 1 50 ? -8.182 24.007 10.974 1.00 0.00 50 LYS A CA 15
ATOM 22646 C C . LYS A 1 50 ? -8.980 24.293 9.706 1.00 0.00 50 LYS A C 15
ATOM 22647 O O . LYS A 1 50 ? -10.210 24.351 9.736 1.00 0.00 50 LYS A O 15
ATOM 22666 N N . ILE A 1 51 ? -8.273 24.469 8.595 1.00 0.00 51 ILE A N 15
ATOM 22667 C CA . ILE A 1 51 ? -8.917 24.746 7.317 1.00 0.00 51 ILE A CA 15
ATOM 22668 C C . ILE A 1 51 ? -9.599 23.499 6.764 1.00 0.00 51 ILE A C 15
ATOM 22669 O O . ILE A 1 51 ? -10.782 23.525 6.422 1.00 0.00 51 ILE A O 15
ATOM 22685 N N . VAL A 1 52 ? -8.846 22.407 6.680 1.00 0.00 52 VAL A N 15
ATOM 22686 C CA . VAL A 1 52 ? -9.378 21.148 6.171 1.00 0.00 52 VAL A CA 15
ATOM 22687 C C . VAL A 1 52 ? -10.635 20.737 6.930 1.00 0.00 52 VAL A C 15
ATOM 22688 O O . VAL A 1 52 ? -11.648 20.381 6.327 1.00 0.00 52 VAL A O 15
ATOM 22701 N N . ALA A 1 53 ? -10.563 20.788 8.256 1.00 0.00 53 ALA A N 15
ATOM 22702 C CA . ALA A 1 53 ? -11.696 20.423 9.097 1.00 0.00 53 ALA A CA 15
ATOM 22703 C C . ALA A 1 53 ? -12.984 21.065 8.592 1.00 0.00 53 ALA A C 15
ATOM 22704 O O . ALA A 1 53 ? -14.008 20.396 8.450 1.00 0.00 53 ALA A O 15
ATOM 22711 N N . SER A 1 54 ? -12.926 22.365 8.323 1.00 0.00 54 SER A N 15
ATOM 22712 C CA . SER A 1 54 ? -14.090 23.098 7.838 1.00 0.00 54 SER A CA 15
ATOM 22713 C C . SER A 1 54 ? -14.535 22.572 6.477 1.00 0.00 54 SER A C 15
ATOM 22714 O O . SER A 1 54 ? -15.724 22.565 6.161 1.00 0.00 54 SER A O 15
ATOM 22722 N N . MET A 1 55 ? -13.570 22.132 5.676 1.00 0.00 55 MET A N 15
ATOM 22723 C CA . MET A 1 55 ? -13.862 21.602 4.349 1.00 0.00 55 MET A CA 15
ATOM 22724 C C . MET A 1 55 ? -14.667 20.311 4.444 1.00 0.00 55 MET A C 15
ATOM 22725 O O . MET A 1 55 ? -15.737 20.189 3.846 1.00 0.00 55 MET A O 15
ATOM 22739 N N . TRP A 1 56 ? -14.147 19.349 5.198 1.00 0.00 56 TRP A N 15
ATOM 22740 C CA . TRP A 1 56 ? -14.819 18.066 5.370 1.00 0.00 56 TRP A CA 15
ATOM 22741 C C . TRP A 1 56 ? -16.191 18.251 6.008 1.00 0.00 56 TRP A C 15
ATOM 22742 O O . TRP A 1 56 ? -17.189 17.720 5.519 1.00 0.00 56 TRP A O 15
ATOM 22763 N N . ASP A 1 57 ? -16.235 19.006 7.100 1.00 0.00 57 ASP A N 15
ATOM 22764 C CA . ASP A 1 57 ? -17.487 19.262 7.803 1.00 0.00 57 ASP A CA 15
ATOM 22765 C C . ASP A 1 57 ? -18.542 19.814 6.850 1.00 0.00 57 ASP A C 15
ATOM 22766 O O . ASP A 1 57 ? -19.736 19.782 7.144 1.00 0.00 57 ASP A O 15
ATOM 22775 N N . GLY A 1 58 ? -18.093 20.320 5.705 1.00 0.00 58 GLY A N 15
ATOM 22776 C CA . GLY A 1 58 ? -19.011 20.873 4.727 1.00 0.00 58 GLY A CA 15
ATOM 22777 C C . GLY A 1 58 ? -19.146 19.996 3.498 1.00 0.00 58 GLY A C 15
ATOM 22778 O O . GLY A 1 58 ? -20.027 20.212 2.665 1.00 0.00 58 GLY A O 15
ATOM 22782 N N . LEU A 1 59 ? -18.269 19.004 3.382 1.00 0.00 59 LEU A N 15
ATOM 22783 C CA . LEU A 1 59 ? -18.292 18.092 2.244 1.00 0.00 59 LEU A CA 15
ATOM 22784 C C . LEU A 1 59 ? -19.684 17.498 2.050 1.00 0.00 59 LEU A C 15
ATOM 22785 O O . LEU A 1 59 ? -20.488 17.458 2.980 1.00 0.00 59 LEU A O 15
ATOM 22801 N N . GLY A 1 60 ? -19.961 17.037 0.834 1.00 0.00 60 GLY A N 15
ATOM 22802 C CA . GLY A 1 60 ? -21.255 16.449 0.541 1.00 0.00 60 GLY A CA 15
ATOM 22803 C C . GLY A 1 60 ? -21.394 15.045 1.095 1.00 0.00 60 GLY A C 15
ATOM 22804 O O . GLY A 1 60 ? -20.409 14.316 1.206 1.00 0.00 60 GLY A O 15
ATOM 22808 N N . GLU A 1 61 ? -22.619 14.667 1.445 1.00 0.00 61 GLU A N 15
ATOM 22809 C CA . GLU A 1 61 ? -22.882 13.342 1.993 1.00 0.00 61 GLU A CA 15
ATOM 22810 C C . GLU A 1 61 ? -22.286 12.256 1.101 1.00 0.00 61 GLU A C 15
ATOM 22811 O O . GLU A 1 61 ? -21.895 11.192 1.579 1.00 0.00 61 GLU A O 15
ATOM 22823 N N . GLU A 1 62 ? -22.222 12.535 -0.197 1.00 0.00 62 GLU A N 15
ATOM 22824 C CA . GLU A 1 62 ? -21.675 11.581 -1.156 1.00 0.00 62 GLU A CA 15
ATOM 22825 C C . GLU A 1 62 ? -20.160 11.472 -1.011 1.00 0.00 62 GLU A C 15
ATOM 22826 O O . GLU A 1 62 ? -19.596 10.382 -1.094 1.00 0.00 62 GLU A O 15
ATOM 22838 N N . GLN A 1 63 ? -19.509 12.610 -0.796 1.00 0.00 63 GLN A N 15
ATOM 22839 C CA . GLN A 1 63 ? -18.059 12.643 -0.641 1.00 0.00 63 GLN A CA 15
ATOM 22840 C C . GLN A 1 63 ? -17.647 12.133 0.736 1.00 0.00 63 GLN A C 15
ATOM 22841 O O . GLN A 1 63 ? -16.553 11.596 0.909 1.00 0.00 63 GLN A O 15
ATOM 22855 N N . LYS A 1 64 ? -18.530 12.305 1.713 1.00 0.00 64 LYS A N 15
ATOM 22856 C CA . LYS A 1 64 ? -18.260 11.862 3.076 1.00 0.00 64 LYS A CA 15
ATOM 22857 C C . LYS A 1 64 ? -18.324 10.341 3.177 1.00 0.00 64 LYS A C 15
ATOM 22858 O O . LYS A 1 64 ? -17.494 9.719 3.838 1.00 0.00 64 LYS A O 15
ATOM 22877 N N . GLN A 1 65 ? -19.314 9.751 2.516 1.00 0.00 65 GLN A N 15
ATOM 22878 C CA . GLN A 1 65 ? -19.485 8.303 2.531 1.00 0.00 65 GLN A CA 15
ATOM 22879 C C . GLN A 1 65 ? -18.392 7.617 1.718 1.00 0.00 65 GLN A C 15
ATOM 22880 O O . GLN A 1 65 ? -17.713 6.715 2.209 1.00 0.00 65 GLN A O 15
ATOM 22894 N N . VAL A 1 66 ? -18.228 8.050 0.472 1.00 0.00 66 VAL A N 15
ATOM 22895 C CA . VAL A 1 66 ? -17.217 7.478 -0.409 1.00 0.00 66 VAL A CA 15
ATOM 22896 C C . VAL A 1 66 ? -15.897 7.277 0.327 1.00 0.00 66 VAL A C 15
ATOM 22897 O O . VAL A 1 66 ? -15.280 6.215 0.238 1.00 0.00 66 VAL A O 15
ATOM 22910 N N . TYR A 1 67 ? -15.469 8.302 1.055 1.00 0.00 67 TYR A N 15
ATOM 22911 C CA . TYR A 1 67 ? -14.221 8.239 1.806 1.00 0.00 67 TYR A CA 15
ATOM 22912 C C . TYR A 1 67 ? -14.269 7.128 2.849 1.00 0.00 67 TYR A C 15
ATOM 22913 O O . TYR A 1 67 ? -13.254 6.500 3.153 1.00 0.00 67 TYR A O 15
ATOM 22931 N N . LYS A 1 68 ? -15.456 6.888 3.395 1.00 0.00 68 LYS A N 15
ATOM 22932 C CA . LYS A 1 68 ? -15.640 5.851 4.404 1.00 0.00 68 LYS A CA 15
ATOM 22933 C C . LYS A 1 68 ? -15.599 4.464 3.772 1.00 0.00 68 LYS A C 15
ATOM 22934 O O . LYS A 1 68 ? -14.997 3.539 4.317 1.00 0.00 68 LYS A O 15
ATOM 22953 N N . LYS A 1 69 ? -16.242 4.325 2.617 1.00 0.00 69 LYS A N 15
ATOM 22954 C CA . LYS A 1 69 ? -16.276 3.052 1.908 1.00 0.00 69 LYS A CA 15
ATOM 22955 C C . LYS A 1 69 ? -14.871 2.610 1.514 1.00 0.00 69 LYS A C 15
ATOM 22956 O O . LYS A 1 69 ? -14.541 1.425 1.576 1.00 0.00 69 LYS A O 15
ATOM 22975 N N . LYS A 1 70 ? -14.045 3.569 1.111 1.00 0.00 70 LYS A N 15
ATOM 22976 C CA . LYS A 1 70 ? -12.673 3.280 0.710 1.00 0.00 70 LYS A CA 15
ATOM 22977 C C . LYS A 1 70 ? -11.838 2.837 1.907 1.00 0.00 70 LYS A C 15
ATOM 22978 O O . LYS A 1 70 ? -11.211 1.777 1.881 1.00 0.00 70 LYS A O 15
ATOM 22997 N N . THR A 1 71 ? -11.835 3.653 2.956 1.00 0.00 71 THR A N 15
ATOM 22998 C CA . THR A 1 71 ? -11.078 3.344 4.162 1.00 0.00 71 THR A CA 15
ATOM 22999 C C . THR A 1 71 ? -11.222 1.875 4.541 1.00 0.00 71 THR A C 15
ATOM 23000 O O . THR A 1 71 ? -10.264 1.242 4.984 1.00 0.00 71 THR A O 15
ATOM 23011 N N . GLU A 1 72 ? -12.425 1.338 4.363 1.00 0.00 72 GLU A N 15
ATOM 23012 C CA . GLU A 1 72 ? -12.693 -0.059 4.687 1.00 0.00 72 GLU A CA 15
ATOM 23013 C C . GLU A 1 72 ? -11.960 -0.990 3.726 1.00 0.00 72 GLU A C 15
ATOM 23014 O O . GLU A 1 72 ? -11.334 -1.964 4.144 1.00 0.00 72 GLU A O 15
ATOM 23026 N N . ALA A 1 73 ? -12.044 -0.685 2.435 1.00 0.00 73 ALA A N 15
ATOM 23027 C CA . ALA A 1 73 ? -11.389 -1.493 1.415 1.00 0.00 73 ALA A CA 15
ATOM 23028 C C . ALA A 1 73 ? -9.882 -1.259 1.413 1.00 0.00 73 ALA A C 15
ATOM 23029 O O . ALA A 1 73 ? -9.124 -2.039 0.837 1.00 0.00 73 ALA A O 15
ATOM 23036 N N . ALA A 1 74 ? -9.454 -0.180 2.061 1.00 0.00 74 ALA A N 15
ATOM 23037 C CA . ALA A 1 74 ? -8.038 0.156 2.135 1.00 0.00 74 ALA A CA 15
ATOM 23038 C C . ALA A 1 74 ? -7.384 -0.489 3.352 1.00 0.00 74 ALA A C 15
ATOM 23039 O O . ALA A 1 74 ? -6.263 -0.992 3.275 1.00 0.00 74 ALA A O 15
ATOM 23046 N N . LYS A 1 75 ? -8.091 -0.469 4.477 1.00 0.00 75 LYS A N 15
ATOM 23047 C CA . LYS A 1 75 ? -7.580 -1.052 5.713 1.00 0.00 75 LYS A CA 15
ATOM 23048 C C . LYS A 1 75 ? -7.480 -2.569 5.597 1.00 0.00 75 LYS A C 15
ATOM 23049 O O . LYS A 1 75 ? -6.456 -3.162 5.938 1.00 0.00 75 LYS A O 15
ATOM 23068 N N . LYS A 1 76 ? -8.548 -3.193 5.114 1.00 0.00 76 LYS A N 15
ATOM 23069 C CA . LYS A 1 76 ? -8.580 -4.642 4.950 1.00 0.00 76 LYS A CA 15
ATOM 23070 C C . LYS A 1 76 ? -7.434 -5.115 4.062 1.00 0.00 76 LYS A C 15
ATOM 23071 O O . LYS A 1 76 ? -6.673 -6.005 4.438 1.00 0.00 76 LYS A O 15
ATOM 23090 N N . GLU A 1 77 ? -7.318 -4.512 2.883 1.00 0.00 77 GLU A N 15
ATOM 23091 C CA . GLU A 1 77 ? -6.263 -4.872 1.942 1.00 0.00 77 GLU A CA 15
ATOM 23092 C C . GLU A 1 77 ? -4.885 -4.649 2.558 1.00 0.00 77 GLU A C 15
ATOM 23093 O O . GLU A 1 77 ? -3.977 -5.462 2.384 1.00 0.00 77 GLU A O 15
ATOM 23105 N N . TYR A 1 78 ? -4.737 -3.542 3.278 1.00 0.00 78 TYR A N 15
ATOM 23106 C CA . TYR A 1 78 ? -3.470 -3.210 3.917 1.00 0.00 78 TYR A CA 15
ATOM 23107 C C . TYR A 1 78 ? -2.942 -4.391 4.727 1.00 0.00 78 TYR A C 15
ATOM 23108 O O . TYR A 1 78 ? -1.768 -4.749 4.631 1.00 0.00 78 TYR A O 15
ATOM 23126 N N . LEU A 1 79 ? -3.819 -4.993 5.523 1.00 0.00 79 LEU A N 15
ATOM 23127 C CA . LEU A 1 79 ? -3.443 -6.134 6.350 1.00 0.00 79 LEU A CA 15
ATOM 23128 C C . LEU A 1 79 ? -3.027 -7.319 5.485 1.00 0.00 79 LEU A C 15
ATOM 23129 O O . LEU A 1 79 ? -1.998 -7.950 5.730 1.00 0.00 79 LEU A O 15
ATOM 23145 N N . LYS A 1 80 ? -3.832 -7.617 4.471 1.00 0.00 80 LYS A N 15
ATOM 23146 C CA . LYS A 1 80 ? -3.547 -8.724 3.566 1.00 0.00 80 LYS A CA 15
ATOM 23147 C C . LYS A 1 80 ? -2.173 -8.560 2.922 1.00 0.00 80 LYS A C 15
ATOM 23148 O O . LYS A 1 80 ? -1.383 -9.503 2.878 1.00 0.00 80 LYS A O 15
ATOM 23167 N N . GLN A 1 81 ? -1.896 -7.359 2.427 1.00 0.00 81 GLN A N 15
ATOM 23168 C CA . GLN A 1 81 ? -0.618 -7.073 1.787 1.00 0.00 81 GLN A CA 15
ATOM 23169 C C . GLN A 1 81 ? 0.531 -7.207 2.781 1.00 0.00 81 GLN A C 15
ATOM 23170 O O . GLN A 1 81 ? 1.545 -7.845 2.493 1.00 0.00 81 GLN A O 15
ATOM 23184 N N . LEU A 1 82 ? 0.366 -6.602 3.952 1.00 0.00 82 LEU A N 15
ATOM 23185 C CA . LEU A 1 82 ? 1.389 -6.654 4.991 1.00 0.00 82 LEU A CA 15
ATOM 23186 C C . LEU A 1 82 ? 1.754 -8.097 5.325 1.00 0.00 82 LEU A C 15
ATOM 23187 O O . LEU A 1 82 ? 2.919 -8.414 5.562 1.00 0.00 82 LEU A O 15
ATOM 23203 N N . ALA A 1 83 ? 0.750 -8.967 5.340 1.00 0.00 83 ALA A N 15
ATOM 23204 C CA . ALA A 1 83 ? 0.965 -10.377 5.641 1.00 0.00 83 ALA A CA 15
ATOM 23205 C C . ALA A 1 83 ? 2.058 -10.966 4.756 1.00 0.00 83 ALA A C 15
ATOM 23206 O O . ALA A 1 83 ? 2.623 -12.015 5.066 1.00 0.00 83 ALA A O 15
ATOM 23213 N N . ALA A 1 84 ? 2.350 -10.286 3.652 1.00 0.00 84 ALA A N 15
ATOM 23214 C CA . ALA A 1 84 ? 3.376 -10.742 2.723 1.00 0.00 84 ALA A CA 15
ATOM 23215 C C . ALA A 1 84 ? 4.727 -10.110 3.043 1.00 0.00 84 ALA A C 15
ATOM 23216 O O . ALA A 1 84 ? 5.752 -10.791 3.064 1.00 0.00 84 ALA A O 15
ATOM 23223 N N . TYR A 1 85 ? 4.720 -8.805 3.290 1.00 0.00 85 TYR A N 15
ATOM 23224 C CA . TYR A 1 85 ? 5.945 -8.081 3.605 1.00 0.00 85 TYR A CA 15
ATOM 23225 C C . TYR A 1 85 ? 6.800 -8.862 4.598 1.00 0.00 85 TYR A C 15
ATOM 23226 O O . TYR A 1 85 ? 8.020 -8.944 4.455 1.00 0.00 85 TYR A O 15
ATOM 23244 N N . ARG A 1 86 ? 6.149 -9.436 5.606 1.00 0.00 86 ARG A N 15
ATOM 23245 C CA . ARG A 1 86 ? 6.848 -10.211 6.624 1.00 0.00 86 ARG A CA 15
ATOM 23246 C C . ARG A 1 86 ? 7.672 -11.326 5.988 1.00 0.00 86 ARG A C 15
ATOM 23247 O O . ARG A 1 86 ? 8.762 -11.652 6.458 1.00 0.00 86 ARG A O 15
ATOM 23268 N N . ALA A 1 87 ? 7.144 -11.908 4.916 1.00 0.00 87 ALA A N 15
ATOM 23269 C CA . ALA A 1 87 ? 7.831 -12.985 4.214 1.00 0.00 87 ALA A CA 15
ATOM 23270 C C . ALA A 1 87 ? 9.284 -12.619 3.935 1.00 0.00 87 ALA A C 15
ATOM 23271 O O . ALA A 1 87 ? 10.155 -13.488 3.887 1.00 0.00 87 ALA A O 15
ATOM 23278 N N . SER A 1 88 ? 9.540 -11.328 3.750 1.00 0.00 88 SER A N 15
ATOM 23279 C CA . SER A 1 88 ? 10.888 -10.847 3.471 1.00 0.00 88 SER A CA 15
ATOM 23280 C C . SER A 1 88 ? 11.686 -10.687 4.761 1.00 0.00 88 SER A C 15
ATOM 23281 O O . SER A 1 88 ? 12.917 -10.740 4.754 1.00 0.00 88 SER A O 15
ATOM 23289 N N . LEU A 1 89 ? 10.977 -10.491 5.867 1.00 0.00 89 LEU A N 15
ATOM 23290 C CA . LEU A 1 89 ? 11.617 -10.323 7.167 1.00 0.00 89 LEU A CA 15
ATOM 23291 C C . LEU A 1 89 ? 12.121 -11.659 7.703 1.00 0.00 89 LEU A C 15
ATOM 23292 O O . LEU A 1 89 ? 13.191 -11.734 8.308 1.00 0.00 89 LEU A O 15
ATOM 23308 N N . VAL A 1 90 ? 11.344 -12.713 7.475 1.00 0.00 90 VAL A N 15
ATOM 23309 C CA . VAL A 1 90 ? 11.712 -14.048 7.932 1.00 0.00 90 VAL A CA 15
ATOM 23310 C C . VAL A 1 90 ? 12.798 -14.651 7.048 1.00 0.00 90 VAL A C 15
ATOM 23311 O O . VAL A 1 90 ? 12.910 -14.316 5.869 1.00 0.00 90 VAL A O 15
ATOM 23324 N N . SER A 1 91 ? 13.595 -15.544 7.626 1.00 0.00 91 SER A N 15
ATOM 23325 C CA . SER A 1 91 ? 14.675 -16.193 6.891 1.00 0.00 91 SER A CA 15
ATOM 23326 C C . SER A 1 91 ? 14.122 -17.215 5.903 1.00 0.00 91 SER A C 15
ATOM 23327 O O . SER A 1 91 ? 14.657 -17.390 4.808 1.00 0.00 91 SER A O 15
ATOM 23335 N N . LYS A 1 92 ? 13.046 -17.888 6.297 1.00 0.00 92 LYS A N 15
ATOM 23336 C CA . LYS A 1 92 ? 12.418 -18.892 5.448 1.00 0.00 92 LYS A CA 15
ATOM 23337 C C . LYS A 1 92 ? 11.391 -18.254 4.518 1.00 0.00 92 LYS A C 15
ATOM 23338 O O . LYS A 1 92 ? 10.412 -17.662 4.972 1.00 0.00 92 LYS A O 15
ATOM 23357 N N . SER A 1 93 ? 11.621 -18.378 3.215 1.00 0.00 93 SER A N 15
ATOM 23358 C CA . SER A 1 93 ? 10.717 -17.811 2.221 1.00 0.00 93 SER A CA 15
ATOM 23359 C C . SER A 1 93 ? 10.272 -18.874 1.221 1.00 0.00 93 SER A C 15
ATOM 23360 O O . SER A 1 93 ? 11.097 -19.585 0.647 1.00 0.00 93 SER A O 15
ATOM 23368 N N . TYR A 1 94 ? 8.964 -18.975 1.018 1.00 0.00 94 TYR A N 15
ATOM 23369 C CA . TYR A 1 94 ? 8.408 -19.952 0.090 1.00 0.00 94 TYR A CA 15
ATOM 23370 C C . TYR A 1 94 ? 8.058 -19.299 -1.244 1.00 0.00 94 TYR A C 15
ATOM 23371 O O . TYR A 1 94 ? 8.116 -18.077 -1.386 1.00 0.00 94 TYR A O 15
ATOM 23389 N N . THR A 1 95 ? 7.694 -20.123 -2.222 1.00 0.00 95 THR A N 15
ATOM 23390 C CA . THR A 1 95 ? 7.335 -19.628 -3.545 1.00 0.00 95 THR A CA 15
ATOM 23391 C C . THR A 1 95 ? 5.824 -19.482 -3.686 1.00 0.00 95 THR A C 15
ATOM 23392 O O . THR A 1 95 ? 5.327 -18.425 -4.076 1.00 0.00 95 THR A O 15
ATOM 23403 N N . ASP A 1 96 ? 5.099 -20.547 -3.365 1.00 0.00 96 ASP A N 15
ATOM 23404 C CA . ASP A 1 96 ? 3.643 -20.536 -3.455 1.00 0.00 96 ASP A CA 15
ATOM 23405 C C . ASP A 1 96 ? 3.187 -20.073 -4.835 1.00 0.00 96 ASP A C 15
ATOM 23406 O O . ASP A 1 96 ? 3.057 -18.875 -5.086 1.00 0.00 96 ASP A O 15
ATOM 23415 N N . SER A 1 97 ? 2.946 -21.030 -5.725 1.00 0.00 97 SER A N 15
ATOM 23416 C CA . SER A 1 97 ? 2.509 -20.720 -7.081 1.00 0.00 97 SER A CA 15
ATOM 23417 C C . SER A 1 97 ? 1.048 -20.283 -7.094 1.00 0.00 97 SER A C 15
ATOM 23418 O O . SER A 1 97 ? 0.371 -20.307 -6.067 1.00 0.00 97 SER A O 15
ATOM 23426 N N . GLY A 1 98 ? 0.567 -19.883 -8.268 1.00 0.00 98 GLY A N 15
ATOM 23427 C CA . GLY A 1 98 ? -0.811 -19.445 -8.394 1.00 0.00 98 GLY A CA 15
ATOM 23428 C C . GLY A 1 98 ? -1.762 -20.595 -8.666 1.00 0.00 98 GLY A C 15
ATOM 23429 O O . GLY A 1 98 ? -1.417 -21.568 -9.337 1.00 0.00 98 GLY A O 15
ATOM 23433 N N . PRO A 1 99 ? -2.989 -20.491 -8.135 1.00 0.00 99 PRO A N 15
ATOM 23434 C CA . PRO A 1 99 ? -4.017 -21.521 -8.309 1.00 0.00 99 PRO A CA 15
ATOM 23435 C C . PRO A 1 99 ? -4.535 -21.586 -9.742 1.00 0.00 99 PRO A C 15
ATOM 23436 O O . PRO A 1 99 ? -4.273 -20.694 -10.548 1.00 0.00 99 PRO A O 15
ATOM 23447 N N . SER A 1 100 ? -5.273 -22.648 -10.051 1.00 0.00 100 SER A N 15
ATOM 23448 C CA . SER A 1 100 ? -5.826 -22.830 -11.388 1.00 0.00 100 SER A CA 15
ATOM 23449 C C . SER A 1 100 ? -6.498 -24.194 -11.517 1.00 0.00 100 SER A C 15
ATOM 23450 O O . SER A 1 100 ? -5.867 -25.231 -11.310 1.00 0.00 100 SER A O 15
ATOM 23458 N N . SER A 1 101 ? -7.782 -24.184 -11.859 1.00 0.00 101 SER A N 15
ATOM 23459 C CA . SER A 1 101 ? -8.542 -25.419 -12.012 1.00 0.00 101 SER A CA 15
ATOM 23460 C C . SER A 1 101 ? -9.869 -25.157 -12.716 1.00 0.00 101 SER A C 15
ATOM 23461 O O . SER A 1 101 ? -10.876 -24.856 -12.076 1.00 0.00 101 SER A O 15
ATOM 23469 N N . GLY A 1 102 ? -9.863 -25.273 -14.041 1.00 0.00 102 GLY A N 15
ATOM 23470 C CA . GLY A 1 102 ? -11.071 -25.046 -14.812 1.00 0.00 102 GLY A CA 15
ATOM 23471 C C . GLY A 1 102 ? -11.890 -26.308 -14.992 1.00 0.00 102 GLY A C 15
ATOM 23472 O O . GLY A 1 102 ? -13.120 -26.259 -15.021 1.00 0.00 102 GLY A O 15
ATOM 23476 N N . GLY A 1 1 ? 25.066 34.655 -4.112 1.00 0.00 1 GLY A N 16
ATOM 23477 C CA . GLY A 1 1 ? 24.421 33.431 -4.547 1.00 0.00 1 GLY A CA 16
ATOM 23478 C C . GLY A 1 1 ? 22.925 33.446 -4.305 1.00 0.00 1 GLY A C 16
ATOM 23479 O O . GLY A 1 1 ? 22.269 34.470 -4.497 1.00 0.00 1 GLY A O 16
ATOM 23483 N N . SER A 1 2 ? 22.383 32.307 -3.885 1.00 0.00 2 SER A N 16
ATOM 23484 C CA . SER A 1 2 ? 20.953 32.192 -3.622 1.00 0.00 2 SER A CA 16
ATOM 23485 C C . SER A 1 2 ? 20.143 32.529 -4.870 1.00 0.00 2 SER A C 16
ATOM 23486 O O . SER A 1 2 ? 20.025 33.693 -5.252 1.00 0.00 2 SER A O 16
ATOM 23494 N N . SER A 1 3 ? 19.585 31.500 -5.501 1.00 0.00 3 SER A N 16
ATOM 23495 C CA . SER A 1 3 ? 18.789 31.684 -6.709 1.00 0.00 3 SER A CA 16
ATOM 23496 C C . SER A 1 3 ? 18.044 30.403 -7.069 1.00 0.00 3 SER A C 16
ATOM 23497 O O . SER A 1 3 ? 17.984 30.014 -8.235 1.00 0.00 3 SER A O 16
ATOM 23505 N N . GLY A 1 4 ? 17.479 29.750 -6.059 1.00 0.00 4 GLY A N 16
ATOM 23506 C CA . GLY A 1 4 ? 16.746 28.518 -6.288 1.00 0.00 4 GLY A CA 16
ATOM 23507 C C . GLY A 1 4 ? 15.467 28.445 -5.478 1.00 0.00 4 GLY A C 16
ATOM 23508 O O . GLY A 1 4 ? 14.815 29.461 -5.242 1.00 0.00 4 GLY A O 16
ATOM 23512 N N . SER A 1 5 ? 15.107 27.238 -5.051 1.00 0.00 5 SER A N 16
ATOM 23513 C CA . SER A 1 5 ? 13.895 27.035 -4.267 1.00 0.00 5 SER A CA 16
ATOM 23514 C C . SER A 1 5 ? 14.219 26.392 -2.922 1.00 0.00 5 SER A C 16
ATOM 23515 O O . SER A 1 5 ? 13.787 26.869 -1.873 1.00 0.00 5 SER A O 16
ATOM 23523 N N . SER A 1 6 ? 14.984 25.306 -2.962 1.00 0.00 6 SER A N 16
ATOM 23524 C CA . SER A 1 6 ? 15.365 24.594 -1.747 1.00 0.00 6 SER A CA 16
ATOM 23525 C C . SER A 1 6 ? 14.138 24.005 -1.056 1.00 0.00 6 SER A C 16
ATOM 23526 O O . SER A 1 6 ? 13.214 24.727 -0.687 1.00 0.00 6 SER A O 16
ATOM 23534 N N . GLY A 1 7 ? 14.139 22.686 -0.885 1.00 0.00 7 GLY A N 16
ATOM 23535 C CA . GLY A 1 7 ? 13.023 22.021 -0.239 1.00 0.00 7 GLY A CA 16
ATOM 23536 C C . GLY A 1 7 ? 13.115 22.070 1.273 1.00 0.00 7 GLY A C 16
ATOM 23537 O O . GLY A 1 7 ? 13.763 22.954 1.835 1.00 0.00 7 GLY A O 16
ATOM 23541 N N . LYS A 1 8 ? 12.464 21.120 1.935 1.00 0.00 8 LYS A N 16
ATOM 23542 C CA . LYS A 1 8 ? 12.474 21.057 3.391 1.00 0.00 8 LYS A CA 16
ATOM 23543 C C . LYS A 1 8 ? 13.219 19.818 3.877 1.00 0.00 8 LYS A C 16
ATOM 23544 O O . LYS A 1 8 ? 12.873 18.692 3.518 1.00 0.00 8 LYS A O 16
ATOM 23563 N N . LYS A 1 9 ? 14.242 20.032 4.697 1.00 0.00 9 LYS A N 16
ATOM 23564 C CA . LYS A 1 9 ? 15.035 18.933 5.236 1.00 0.00 9 LYS A CA 16
ATOM 23565 C C . LYS A 1 9 ? 14.154 17.950 6.000 1.00 0.00 9 LYS A C 16
ATOM 23566 O O . LYS A 1 9 ? 13.783 18.196 7.149 1.00 0.00 9 LYS A O 16
ATOM 23585 N N . LYS A 1 10 ? 13.822 16.836 5.358 1.00 0.00 10 LYS A N 16
ATOM 23586 C CA . LYS A 1 10 ? 12.987 15.814 5.978 1.00 0.00 10 LYS A CA 16
ATOM 23587 C C . LYS A 1 10 ? 13.691 14.460 5.974 1.00 0.00 10 LYS A C 16
ATOM 23588 O O . LYS A 1 10 ? 14.790 14.322 5.436 1.00 0.00 10 LYS A O 16
ATOM 23607 N N . LYS A 1 11 ? 13.050 13.464 6.575 1.00 0.00 11 LYS A N 16
ATOM 23608 C CA . LYS A 1 11 ? 13.612 12.120 6.639 1.00 0.00 11 LYS A CA 16
ATOM 23609 C C . LYS A 1 11 ? 12.553 11.071 6.313 1.00 0.00 11 LYS A C 16
ATOM 23610 O O . LYS A 1 11 ? 11.431 11.130 6.816 1.00 0.00 11 LYS A O 16
ATOM 23629 N N . LYS A 1 12 ? 12.918 10.111 5.470 1.00 0.00 12 LYS A N 16
ATOM 23630 C CA . LYS A 1 12 ? 12.001 9.047 5.079 1.00 0.00 12 LYS A CA 16
ATOM 23631 C C . LYS A 1 12 ? 12.707 7.695 5.075 1.00 0.00 12 LYS A C 16
ATOM 23632 O O . LYS A 1 12 ? 13.931 7.622 4.963 1.00 0.00 12 LYS A O 16
ATOM 23651 N N . LYS A 1 13 ? 11.928 6.626 5.197 1.00 0.00 13 LYS A N 16
ATOM 23652 C CA . LYS A 1 13 ? 12.477 5.275 5.205 1.00 0.00 13 LYS A CA 16
ATOM 23653 C C . LYS A 1 13 ? 12.512 4.694 3.795 1.00 0.00 13 LYS A C 16
ATOM 23654 O O . LYS A 1 13 ? 11.805 5.162 2.902 1.00 0.00 13 LYS A O 16
ATOM 23673 N N . ASP A 1 14 ? 13.337 3.671 3.603 1.00 0.00 14 ASP A N 16
ATOM 23674 C CA . ASP A 1 14 ? 13.463 3.024 2.302 1.00 0.00 14 ASP A CA 16
ATOM 23675 C C . ASP A 1 14 ? 12.122 2.457 1.845 1.00 0.00 14 ASP A C 16
ATOM 23676 O O . ASP A 1 14 ? 11.324 1.966 2.644 1.00 0.00 14 ASP A O 16
ATOM 23685 N N . PRO A 1 15 ? 11.867 2.526 0.530 1.00 0.00 15 PRO A N 16
ATOM 23686 C CA . PRO A 1 15 ? 10.623 2.026 -0.062 1.00 0.00 15 PRO A CA 16
ATOM 23687 C C . PRO A 1 15 ? 10.535 0.504 -0.026 1.00 0.00 15 PRO A C 16
ATOM 23688 O O . PRO A 1 15 ? 11.295 -0.187 -0.703 1.00 0.00 15 PRO A O 16
ATOM 23699 N N . ASN A 1 16 ? 9.603 -0.012 0.769 1.00 0.00 16 ASN A N 16
ATOM 23700 C CA . ASN A 1 16 ? 9.417 -1.453 0.894 1.00 0.00 16 ASN A CA 16
ATOM 23701 C C . ASN A 1 16 ? 8.105 -1.772 1.604 1.00 0.00 16 ASN A C 16
ATOM 23702 O O . ASN A 1 16 ? 7.182 -2.325 1.005 1.00 0.00 16 ASN A O 16
ATOM 23713 N N . GLU A 1 17 ? 8.029 -1.420 2.883 1.00 0.00 17 GLU A N 16
ATOM 23714 C CA . GLU A 1 17 ? 6.830 -1.669 3.675 1.00 0.00 17 GLU A CA 16
ATOM 23715 C C . GLU A 1 17 ? 5.662 -0.827 3.172 1.00 0.00 17 GLU A C 16
ATOM 23716 O O . GLU A 1 17 ? 5.825 0.318 2.750 1.00 0.00 17 GLU A O 16
ATOM 23728 N N . PRO A 1 18 ? 4.452 -1.405 3.217 1.00 0.00 18 PRO A N 16
ATOM 23729 C CA . PRO A 1 18 ? 3.232 -0.726 2.771 1.00 0.00 18 PRO A CA 16
ATOM 23730 C C . PRO A 1 18 ? 2.830 0.413 3.700 1.00 0.00 18 PRO A C 16
ATOM 23731 O O . PRO A 1 18 ? 3.213 0.437 4.870 1.00 0.00 18 PRO A O 16
ATOM 23742 N N . GLN A 1 19 ? 2.055 1.356 3.173 1.00 0.00 19 GLN A N 16
ATOM 23743 C CA . GLN A 1 19 ? 1.602 2.498 3.957 1.00 0.00 19 GLN A CA 16
ATOM 23744 C C . GLN A 1 19 ? 0.187 2.273 4.479 1.00 0.00 19 GLN A C 16
ATOM 23745 O O . GLN A 1 19 ? -0.723 1.944 3.717 1.00 0.00 19 GLN A O 16
ATOM 23759 N N . LYS A 1 20 ? 0.007 2.452 5.783 1.00 0.00 20 LYS A N 16
ATOM 23760 C CA . LYS A 1 20 ? -1.297 2.269 6.409 1.00 0.00 20 LYS A CA 16
ATOM 23761 C C . LYS A 1 20 ? -2.239 3.413 6.046 1.00 0.00 20 LYS A C 16
ATOM 23762 O O . LYS A 1 20 ? -1.850 4.580 6.003 1.00 0.00 20 LYS A O 16
ATOM 23781 N N . PRO A 1 21 ? -3.509 3.072 5.780 1.00 0.00 21 PRO A N 16
ATOM 23782 C CA . PRO A 1 21 ? -4.533 4.057 5.419 1.00 0.00 21 PRO A CA 16
ATOM 23783 C C . PRO A 1 21 ? -4.916 4.953 6.592 1.00 0.00 21 PRO A C 16
ATOM 23784 O O . PRO A 1 21 ? -4.416 4.784 7.704 1.00 0.00 21 PRO A O 16
ATOM 23795 N N . VAL A 1 22 ? -5.807 5.906 6.337 1.00 0.00 22 VAL A N 16
ATOM 23796 C CA . VAL A 1 22 ? -6.258 6.828 7.372 1.00 0.00 22 VAL A CA 16
ATOM 23797 C C . VAL A 1 22 ? -7.780 6.888 7.430 1.00 0.00 22 VAL A C 16
ATOM 23798 O O . VAL A 1 22 ? -8.461 6.589 6.449 1.00 0.00 22 VAL A O 16
ATOM 23811 N N . SER A 1 23 ? -8.308 7.277 8.586 1.00 0.00 23 SER A N 16
ATOM 23812 C CA . SER A 1 23 ? -9.751 7.374 8.773 1.00 0.00 23 SER A CA 16
ATOM 23813 C C . SER A 1 23 ? -10.401 8.121 7.612 1.00 0.00 23 SER A C 16
ATOM 23814 O O . SER A 1 23 ? -9.728 8.823 6.857 1.00 0.00 23 SER A O 16
ATOM 23822 N N . ALA A 1 24 ? -11.713 7.964 7.476 1.00 0.00 24 ALA A N 16
ATOM 23823 C CA . ALA A 1 24 ? -12.455 8.625 6.409 1.00 0.00 24 ALA A CA 16
ATOM 23824 C C . ALA A 1 24 ? -12.114 10.109 6.341 1.00 0.00 24 ALA A C 16
ATOM 23825 O O . ALA A 1 24 ? -11.590 10.590 5.336 1.00 0.00 24 ALA A O 16
ATOM 23832 N N . TYR A 1 25 ? -12.414 10.830 7.415 1.00 0.00 25 TYR A N 16
ATOM 23833 C CA . TYR A 1 25 ? -12.142 12.262 7.476 1.00 0.00 25 TYR A CA 16
ATOM 23834 C C . TYR A 1 25 ? -10.658 12.543 7.259 1.00 0.00 25 TYR A C 16
ATOM 23835 O O . TYR A 1 25 ? -10.277 13.637 6.843 1.00 0.00 25 TYR A O 16
ATOM 23853 N N . ALA A 1 26 ? -9.826 11.548 7.545 1.00 0.00 26 ALA A N 16
ATOM 23854 C CA . ALA A 1 26 ? -8.384 11.686 7.379 1.00 0.00 26 ALA A CA 16
ATOM 23855 C C . ALA A 1 26 ? -7.987 11.574 5.911 1.00 0.00 26 ALA A C 16
ATOM 23856 O O . ALA A 1 26 ? -7.105 12.293 5.439 1.00 0.00 26 ALA A O 16
ATOM 23863 N N . LEU A 1 27 ? -8.642 10.669 5.193 1.00 0.00 27 LEU A N 16
ATOM 23864 C CA . LEU A 1 27 ? -8.357 10.462 3.777 1.00 0.00 27 LEU A CA 16
ATOM 23865 C C . LEU A 1 27 ? -8.530 11.758 2.992 1.00 0.00 27 LEU A C 16
ATOM 23866 O O . LEU A 1 27 ? -7.903 11.955 1.951 1.00 0.00 27 LEU A O 16
ATOM 23882 N N . PHE A 1 28 ? -9.384 12.641 3.500 1.00 0.00 28 PHE A N 16
ATOM 23883 C CA . PHE A 1 28 ? -9.639 13.920 2.847 1.00 0.00 28 PHE A CA 16
ATOM 23884 C C . PHE A 1 28 ? -8.676 14.990 3.351 1.00 0.00 28 PHE A C 16
ATOM 23885 O O . PHE A 1 28 ? -8.508 16.036 2.723 1.00 0.00 28 PHE A O 16
ATOM 23902 N N . PHE A 1 29 ? -8.045 14.721 4.489 1.00 0.00 29 PHE A N 16
ATOM 23903 C CA . PHE A 1 29 ? -7.099 15.661 5.079 1.00 0.00 29 PHE A CA 16
ATOM 23904 C C . PHE A 1 29 ? -5.772 15.642 4.326 1.00 0.00 29 PHE A C 16
ATOM 23905 O O . PHE A 1 29 ? -5.122 16.675 4.166 1.00 0.00 29 PHE A O 16
ATOM 23922 N N . ARG A 1 30 ? -5.375 14.459 3.868 1.00 0.00 30 ARG A N 16
ATOM 23923 C CA . ARG A 1 30 ? -4.125 14.304 3.134 1.00 0.00 30 ARG A CA 16
ATOM 23924 C C . ARG A 1 30 ? -4.304 14.688 1.668 1.00 0.00 30 ARG A C 16
ATOM 23925 O O . ARG A 1 30 ? -3.348 15.074 0.995 1.00 0.00 30 ARG A O 16
ATOM 23946 N N . ASP A 1 31 ? -5.535 14.580 1.179 1.00 0.00 31 ASP A N 16
ATOM 23947 C CA . ASP A 1 31 ? -5.840 14.917 -0.206 1.00 0.00 31 ASP A CA 16
ATOM 23948 C C . ASP A 1 31 ? -5.980 16.426 -0.381 1.00 0.00 31 ASP A C 16
ATOM 23949 O O . ASP A 1 31 ? -5.666 16.972 -1.439 1.00 0.00 31 ASP A O 16
ATOM 23958 N N . THR A 1 32 ? -6.455 17.096 0.665 1.00 0.00 32 THR A N 16
ATOM 23959 C CA . THR A 1 32 ? -6.639 18.541 0.627 1.00 0.00 32 THR A CA 16
ATOM 23960 C C . THR A 1 32 ? -5.388 19.268 1.108 1.00 0.00 32 THR A C 16
ATOM 23961 O O . THR A 1 32 ? -4.898 20.183 0.447 1.00 0.00 32 THR A O 16
ATOM 23972 N N . GLN A 1 33 ? -4.876 18.853 2.262 1.00 0.00 33 GLN A N 16
ATOM 23973 C CA . GLN A 1 33 ? -3.681 19.466 2.831 1.00 0.00 33 GLN A CA 16
ATOM 23974 C C . GLN A 1 33 ? -2.693 19.852 1.735 1.00 0.00 33 GLN A C 16
ATOM 23975 O O . GLN A 1 33 ? -2.288 21.009 1.631 1.00 0.00 33 GLN A O 16
ATOM 23989 N N . ALA A 1 34 ? -2.308 18.874 0.921 1.00 0.00 34 ALA A N 16
ATOM 23990 C CA . ALA A 1 34 ? -1.369 19.113 -0.168 1.00 0.00 34 ALA A CA 16
ATOM 23991 C C . ALA A 1 34 ? -1.731 20.378 -0.939 1.00 0.00 34 ALA A C 16
ATOM 23992 O O . ALA A 1 34 ? -0.863 21.187 -1.265 1.00 0.00 34 ALA A O 16
ATOM 23999 N N . ALA A 1 35 ? -3.018 20.541 -1.227 1.00 0.00 35 ALA A N 16
ATOM 24000 C CA . ALA A 1 35 ? -3.495 21.709 -1.959 1.00 0.00 35 ALA A CA 16
ATOM 24001 C C . ALA A 1 35 ? -3.460 22.957 -1.083 1.00 0.00 35 ALA A C 16
ATOM 24002 O O . ALA A 1 35 ? -3.165 24.053 -1.561 1.00 0.00 35 ALA A O 16
ATOM 24009 N N . ILE A 1 36 ? -3.763 22.783 0.199 1.00 0.00 36 ILE A N 16
ATOM 24010 C CA . ILE A 1 36 ? -3.765 23.896 1.140 1.00 0.00 36 ILE A CA 16
ATOM 24011 C C . ILE A 1 36 ? -2.386 24.540 1.233 1.00 0.00 36 ILE A C 16
ATOM 24012 O O . ILE A 1 36 ? -2.235 25.744 1.022 1.00 0.00 36 ILE A O 16
ATOM 24028 N N . LYS A 1 37 ? -1.381 23.731 1.549 1.00 0.00 37 LYS A N 16
ATOM 24029 C CA . LYS A 1 37 ? -0.013 24.220 1.667 1.00 0.00 37 LYS A CA 16
ATOM 24030 C C . LYS A 1 37 ? 0.423 24.932 0.390 1.00 0.00 37 LYS A C 16
ATOM 24031 O O . LYS A 1 37 ? 0.825 26.095 0.423 1.00 0.00 37 LYS A O 16
ATOM 24050 N N . GLY A 1 38 ? 0.339 24.228 -0.734 1.00 0.00 38 GLY A N 16
ATOM 24051 C CA . GLY A 1 38 ? 0.726 24.810 -2.005 1.00 0.00 38 GLY A CA 16
ATOM 24052 C C . GLY A 1 38 ? 0.269 26.249 -2.147 1.00 0.00 38 GLY A C 16
ATOM 24053 O O . GLY A 1 38 ? 0.882 27.033 -2.871 1.00 0.00 38 GLY A O 16
ATOM 24057 N N . GLN A 1 39 ? -0.813 26.595 -1.457 1.00 0.00 39 GLN A N 16
ATOM 24058 C CA . GLN A 1 39 ? -1.353 27.948 -1.512 1.00 0.00 39 GLN A CA 16
ATOM 24059 C C . GLN A 1 39 ? -1.013 28.722 -0.243 1.00 0.00 39 GLN A C 16
ATOM 24060 O O . GLN A 1 39 ? -0.985 29.952 -0.243 1.00 0.00 39 GLN A O 16
ATOM 24074 N N . ASN A 1 40 ? -0.756 27.993 0.838 1.00 0.00 40 ASN A N 16
ATOM 24075 C CA . ASN A 1 40 ? -0.419 28.611 2.115 1.00 0.00 40 ASN A CA 16
ATOM 24076 C C . ASN A 1 40 ? 0.532 27.725 2.914 1.00 0.00 40 ASN A C 16
ATOM 24077 O O . ASN A 1 40 ? 0.132 27.014 3.836 1.00 0.00 40 ASN A O 16
ATOM 24088 N N . PRO A 1 41 ? 1.824 27.769 2.554 1.00 0.00 41 PRO A N 16
ATOM 24089 C CA . PRO A 1 41 ? 2.860 26.978 3.225 1.00 0.00 41 PRO A CA 16
ATOM 24090 C C . PRO A 1 41 ? 3.137 27.468 4.642 1.00 0.00 41 PRO A C 16
ATOM 24091 O O . PRO A 1 41 ? 3.538 26.694 5.510 1.00 0.00 41 PRO A O 16
ATOM 24102 N N . ASN A 1 42 ? 2.919 28.760 4.870 1.00 0.00 42 ASN A N 16
ATOM 24103 C CA . ASN A 1 42 ? 3.146 29.353 6.183 1.00 0.00 42 ASN A CA 16
ATOM 24104 C C . ASN A 1 42 ? 2.236 28.719 7.231 1.00 0.00 42 ASN A C 16
ATOM 24105 O O . ASN A 1 42 ? 2.607 28.601 8.398 1.00 0.00 42 ASN A O 16
ATOM 24116 N N . ALA A 1 43 ? 1.045 28.312 6.804 1.00 0.00 43 ALA A N 16
ATOM 24117 C CA . ALA A 1 43 ? 0.084 27.688 7.705 1.00 0.00 43 ALA A CA 16
ATOM 24118 C C . ALA A 1 43 ? 0.675 26.445 8.362 1.00 0.00 43 ALA A C 16
ATOM 24119 O O . ALA A 1 43 ? 0.817 25.400 7.726 1.00 0.00 43 ALA A O 16
ATOM 24126 N N . THR A 1 44 ? 1.019 26.565 9.641 1.00 0.00 44 THR A N 16
ATOM 24127 C CA . THR A 1 44 ? 1.597 25.453 10.384 1.00 0.00 44 THR A CA 16
ATOM 24128 C C . THR A 1 44 ? 0.638 24.269 10.436 1.00 0.00 44 THR A C 16
ATOM 24129 O O . THR A 1 44 ? -0.553 24.410 10.158 1.00 0.00 44 THR A O 16
ATOM 24140 N N . PHE A 1 45 ? 1.164 23.102 10.794 1.00 0.00 45 PHE A N 16
ATOM 24141 C CA . PHE A 1 45 ? 0.353 21.893 10.882 1.00 0.00 45 PHE A CA 16
ATOM 24142 C C . PHE A 1 45 ? -1.026 22.203 11.456 1.00 0.00 45 PHE A C 16
ATOM 24143 O O . PHE A 1 45 ? -2.048 21.935 10.825 1.00 0.00 45 PHE A O 16
ATOM 24160 N N . GLY A 1 46 ? -1.046 22.770 12.658 1.00 0.00 46 GLY A N 16
ATOM 24161 C CA . GLY A 1 46 ? -2.304 23.107 13.299 1.00 0.00 46 GLY A CA 16
ATOM 24162 C C . GLY A 1 46 ? -3.206 23.935 12.405 1.00 0.00 46 GLY A C 16
ATOM 24163 O O . GLY A 1 46 ? -4.419 23.731 12.378 1.00 0.00 46 GLY A O 16
ATOM 24167 N N . GLU A 1 47 ? -2.613 24.872 11.672 1.00 0.00 47 GLU A N 16
ATOM 24168 C CA . GLU A 1 47 ? -3.372 25.734 10.775 1.00 0.00 47 GLU A CA 16
ATOM 24169 C C . GLU A 1 47 ? -3.982 24.928 9.632 1.00 0.00 47 GLU A C 16
ATOM 24170 O O . GLU A 1 47 ? -5.203 24.816 9.519 1.00 0.00 47 GLU A O 16
ATOM 24182 N N . VAL A 1 48 ? -3.123 24.370 8.786 1.00 0.00 48 VAL A N 16
ATOM 24183 C CA . VAL A 1 48 ? -3.576 23.573 7.651 1.00 0.00 48 VAL A CA 16
ATOM 24184 C C . VAL A 1 48 ? -4.770 22.705 8.031 1.00 0.00 48 VAL A C 16
ATOM 24185 O O . VAL A 1 48 ? -5.690 22.515 7.235 1.00 0.00 48 VAL A O 16
ATOM 24198 N N . SER A 1 49 ? -4.750 22.182 9.252 1.00 0.00 49 SER A N 16
ATOM 24199 C CA . SER A 1 49 ? -5.830 21.331 9.737 1.00 0.00 49 SER A CA 16
ATOM 24200 C C . SER A 1 49 ? -7.068 22.159 10.067 1.00 0.00 49 SER A C 16
ATOM 24201 O O . SER A 1 49 ? -8.155 21.910 9.545 1.00 0.00 49 SER A O 16
ATOM 24209 N N . LYS A 1 50 ? -6.895 23.147 10.939 1.00 0.00 50 LYS A N 16
ATOM 24210 C CA . LYS A 1 50 ? -7.996 24.015 11.340 1.00 0.00 50 LYS A CA 16
ATOM 24211 C C . LYS A 1 50 ? -8.861 24.387 10.140 1.00 0.00 50 LYS A C 16
ATOM 24212 O O . LYS A 1 50 ? -10.065 24.606 10.276 1.00 0.00 50 LYS A O 16
ATOM 24231 N N . ILE A 1 51 ? -8.241 24.454 8.968 1.00 0.00 51 ILE A N 16
ATOM 24232 C CA . ILE A 1 51 ? -8.956 24.796 7.744 1.00 0.00 51 ILE A CA 16
ATOM 24233 C C . ILE A 1 51 ? -9.706 23.590 7.191 1.00 0.00 51 ILE A C 16
ATOM 24234 O O . ILE A 1 51 ? -10.915 23.648 6.963 1.00 0.00 51 ILE A O 16
ATOM 24250 N N . VAL A 1 52 ? -8.982 22.496 6.978 1.00 0.00 52 VAL A N 16
ATOM 24251 C CA . VAL A 1 52 ? -9.580 21.274 6.454 1.00 0.00 52 VAL A CA 16
ATOM 24252 C C . VAL A 1 52 ? -10.853 20.916 7.212 1.00 0.00 52 VAL A C 16
ATOM 24253 O O . VAL A 1 52 ? -11.892 20.646 6.609 1.00 0.00 52 VAL A O 16
ATOM 24266 N N . ALA A 1 53 ? -10.766 20.916 8.538 1.00 0.00 53 ALA A N 16
ATOM 24267 C CA . ALA A 1 53 ? -11.912 20.594 9.379 1.00 0.00 53 ALA A CA 16
ATOM 24268 C C . ALA A 1 53 ? -13.178 21.270 8.864 1.00 0.00 53 ALA A C 16
ATOM 24269 O O . ALA A 1 53 ? -14.258 20.679 8.879 1.00 0.00 53 ALA A O 16
ATOM 24276 N N . SER A 1 54 ? -13.038 22.511 8.410 1.00 0.00 54 SER A N 16
ATOM 24277 C CA . SER A 1 54 ? -14.173 23.269 7.894 1.00 0.00 54 SER A CA 16
ATOM 24278 C C . SER A 1 54 ? -14.568 22.777 6.505 1.00 0.00 54 SER A C 16
ATOM 24279 O O . SER A 1 54 ? -15.735 22.843 6.121 1.00 0.00 54 SER A O 16
ATOM 24287 N N . MET A 1 55 ? -13.586 22.285 5.757 1.00 0.00 55 MET A N 16
ATOM 24288 C CA . MET A 1 55 ? -13.830 21.781 4.411 1.00 0.00 55 MET A CA 16
ATOM 24289 C C . MET A 1 55 ? -14.626 20.481 4.453 1.00 0.00 55 MET A C 16
ATOM 24290 O O . MET A 1 55 ? -15.672 20.362 3.815 1.00 0.00 55 MET A O 16
ATOM 24304 N N . TRP A 1 56 ? -14.125 19.510 5.207 1.00 0.00 56 TRP A N 16
ATOM 24305 C CA . TRP A 1 56 ? -14.790 18.218 5.332 1.00 0.00 56 TRP A CA 16
ATOM 24306 C C . TRP A 1 56 ? -16.194 18.381 5.903 1.00 0.00 56 TRP A C 16
ATOM 24307 O O . TRP A 1 56 ? -17.152 17.797 5.396 1.00 0.00 56 TRP A O 16
ATOM 24328 N N . ASP A 1 57 ? -16.310 19.179 6.959 1.00 0.00 57 ASP A N 16
ATOM 24329 C CA . ASP A 1 57 ? -17.598 19.420 7.598 1.00 0.00 57 ASP A CA 16
ATOM 24330 C C . ASP A 1 57 ? -18.617 19.939 6.587 1.00 0.00 57 ASP A C 16
ATOM 24331 O O . ASP A 1 57 ? -19.817 19.964 6.858 1.00 0.00 57 ASP A O 16
ATOM 24340 N N . GLY A 1 58 ? -18.129 20.354 5.422 1.00 0.00 58 GLY A N 16
ATOM 24341 C CA . GLY A 1 58 ? -19.010 20.867 4.390 1.00 0.00 58 GLY A CA 16
ATOM 24342 C C . GLY A 1 58 ? -18.830 20.153 3.065 1.00 0.00 58 GLY A C 16
ATOM 24343 O O . GLY A 1 58 ? -18.962 20.759 2.001 1.00 0.00 58 GLY A O 16
ATOM 24347 N N . LEU A 1 59 ? -18.526 18.861 3.128 1.00 0.00 59 LEU A N 16
ATOM 24348 C CA . LEU A 1 59 ? -18.325 18.063 1.924 1.00 0.00 59 LEU A CA 16
ATOM 24349 C C . LEU A 1 59 ? -19.622 17.381 1.500 1.00 0.00 59 LEU A C 16
ATOM 24350 O O . LEU A 1 59 ? -20.541 17.219 2.302 1.00 0.00 59 LEU A O 16
ATOM 24366 N N . GLY A 1 60 ? -19.689 16.982 0.234 1.00 0.00 60 GLY A N 16
ATOM 24367 C CA . GLY A 1 60 ? -20.876 16.320 -0.274 1.00 0.00 60 GLY A CA 16
ATOM 24368 C C . GLY A 1 60 ? -20.998 14.891 0.215 1.00 0.00 60 GLY A C 16
ATOM 24369 O O . GLY A 1 60 ? -20.014 14.152 0.241 1.00 0.00 60 GLY A O 16
ATOM 24373 N N . GLU A 1 61 ? -22.207 14.501 0.605 1.00 0.00 61 GLU A N 16
ATOM 24374 C CA . GLU A 1 61 ? -22.452 13.150 1.098 1.00 0.00 61 GLU A CA 16
ATOM 24375 C C . GLU A 1 61 ? -21.794 12.113 0.192 1.00 0.00 61 GLU A C 16
ATOM 24376 O O . GLU A 1 61 ? -21.257 11.112 0.667 1.00 0.00 61 GLU A O 16
ATOM 24388 N N . GLU A 1 62 ? -21.841 12.361 -1.113 1.00 0.00 62 GLU A N 16
ATOM 24389 C CA . GLU A 1 62 ? -21.251 11.448 -2.085 1.00 0.00 62 GLU A CA 16
ATOM 24390 C C . GLU A 1 62 ? -19.743 11.332 -1.876 1.00 0.00 62 GLU A C 16
ATOM 24391 O O . GLU A 1 62 ? -19.157 10.271 -2.093 1.00 0.00 62 GLU A O 16
ATOM 24403 N N . GLN A 1 63 ? -19.124 12.430 -1.456 1.00 0.00 63 GLN A N 16
ATOM 24404 C CA . GLN A 1 63 ? -17.685 12.451 -1.220 1.00 0.00 63 GLN A CA 16
ATOM 24405 C C . GLN A 1 63 ? -17.351 11.896 0.161 1.00 0.00 63 GLN A C 16
ATOM 24406 O O . GLN A 1 63 ? -16.318 11.254 0.351 1.00 0.00 63 GLN A O 16
ATOM 24420 N N . LYS A 1 64 ? -18.233 12.147 1.123 1.00 0.00 64 LYS A N 16
ATOM 24421 C CA . LYS A 1 64 ? -18.033 11.672 2.487 1.00 0.00 64 LYS A CA 16
ATOM 24422 C C . LYS A 1 64 ? -18.215 10.160 2.569 1.00 0.00 64 LYS A C 16
ATOM 24423 O O . LYS A 1 64 ? -17.404 9.460 3.174 1.00 0.00 64 LYS A O 16
ATOM 24442 N N . GLN A 1 65 ? -19.284 9.663 1.954 1.00 0.00 65 GLN A N 16
ATOM 24443 C CA . GLN A 1 65 ? -19.570 8.233 1.957 1.00 0.00 65 GLN A CA 16
ATOM 24444 C C . GLN A 1 65 ? -18.466 7.455 1.250 1.00 0.00 65 GLN A C 16
ATOM 24445 O O . GLN A 1 65 ? -18.053 6.389 1.706 1.00 0.00 65 GLN A O 16
ATOM 24459 N N . VAL A 1 66 ? -17.990 7.995 0.132 1.00 0.00 66 VAL A N 16
ATOM 24460 C CA . VAL A 1 66 ? -16.933 7.352 -0.639 1.00 0.00 66 VAL A CA 16
ATOM 24461 C C . VAL A 1 66 ? -15.606 7.391 0.111 1.00 0.00 66 VAL A C 16
ATOM 24462 O O . VAL A 1 66 ? -14.686 6.632 -0.195 1.00 0.00 66 VAL A O 16
ATOM 24475 N N . TYR A 1 67 ? -15.513 8.280 1.093 1.00 0.00 67 TYR A N 16
ATOM 24476 C CA . TYR A 1 67 ? -14.298 8.420 1.886 1.00 0.00 67 TYR A CA 16
ATOM 24477 C C . TYR A 1 67 ? -14.208 7.324 2.943 1.00 0.00 67 TYR A C 16
ATOM 24478 O O . TYR A 1 67 ? -13.158 6.709 3.130 1.00 0.00 67 TYR A O 16
ATOM 24496 N N . LYS A 1 68 ? -15.318 7.085 3.634 1.00 0.00 68 LYS A N 16
ATOM 24497 C CA . LYS A 1 68 ? -15.368 6.063 4.672 1.00 0.00 68 LYS A CA 16
ATOM 24498 C C . LYS A 1 68 ? -15.259 4.667 4.067 1.00 0.00 68 LYS A C 16
ATOM 24499 O O . LYS A 1 68 ? -14.528 3.815 4.573 1.00 0.00 68 LYS A O 16
ATOM 24518 N N . LYS A 1 69 ? -15.989 4.439 2.980 1.00 0.00 69 LYS A N 16
ATOM 24519 C CA . LYS A 1 69 ? -15.972 3.148 2.304 1.00 0.00 69 LYS A CA 16
ATOM 24520 C C . LYS A 1 69 ? -14.551 2.757 1.911 1.00 0.00 69 LYS A C 16
ATOM 24521 O O . LYS A 1 69 ? -14.163 1.594 2.019 1.00 0.00 69 LYS A O 16
ATOM 24540 N N . LYS A 1 70 ? -13.777 3.737 1.457 1.00 0.00 70 LYS A N 16
ATOM 24541 C CA . LYS A 1 70 ? -12.398 3.498 1.050 1.00 0.00 70 LYS A CA 16
ATOM 24542 C C . LYS A 1 70 ? -11.545 3.075 2.242 1.00 0.00 70 LYS A C 16
ATOM 24543 O O . LYS A 1 70 ? -10.626 2.267 2.106 1.00 0.00 70 LYS A O 16
ATOM 24562 N N . THR A 1 71 ? -11.857 3.625 3.412 1.00 0.00 71 THR A N 16
ATOM 24563 C CA . THR A 1 71 ? -11.119 3.304 4.627 1.00 0.00 71 THR A CA 16
ATOM 24564 C C . THR A 1 71 ? -11.118 1.803 4.890 1.00 0.00 71 THR A C 16
ATOM 24565 O O . THR A 1 71 ? -10.065 1.202 5.104 1.00 0.00 71 THR A O 16
ATOM 24576 N N . GLU A 1 72 ? -12.304 1.202 4.871 1.00 0.00 72 GLU A N 16
ATOM 24577 C CA . GLU A 1 72 ? -12.437 -0.231 5.107 1.00 0.00 72 GLU A CA 16
ATOM 24578 C C . GLU A 1 72 ? -11.763 -1.031 3.996 1.00 0.00 72 GLU A C 16
ATOM 24579 O O . GLU A 1 72 ? -11.090 -2.028 4.255 1.00 0.00 72 GLU A O 16
ATOM 24591 N N . ALA A 1 73 ? -11.951 -0.586 2.758 1.00 0.00 73 ALA A N 16
ATOM 24592 C CA . ALA A 1 73 ? -11.361 -1.258 1.607 1.00 0.00 73 ALA A CA 16
ATOM 24593 C C . ALA A 1 73 ? -9.846 -1.084 1.587 1.00 0.00 73 ALA A C 16
ATOM 24594 O O . ALA A 1 73 ? -9.123 -1.917 1.039 1.00 0.00 73 ALA A O 16
ATOM 24601 N N . ALA A 1 74 ? -9.371 0.002 2.187 1.00 0.00 74 ALA A N 16
ATOM 24602 C CA . ALA A 1 74 ? -7.942 0.284 2.239 1.00 0.00 74 ALA A CA 16
ATOM 24603 C C . ALA A 1 74 ? -7.316 -0.283 3.508 1.00 0.00 74 ALA A C 16
ATOM 24604 O O . ALA A 1 74 ? -6.117 -0.559 3.553 1.00 0.00 74 ALA A O 16
ATOM 24611 N N . LYS A 1 75 ? -8.136 -0.456 4.540 1.00 0.00 75 LYS A N 16
ATOM 24612 C CA . LYS A 1 75 ? -7.663 -0.991 5.812 1.00 0.00 75 LYS A CA 16
ATOM 24613 C C . LYS A 1 75 ? -7.559 -2.512 5.756 1.00 0.00 75 LYS A C 16
ATOM 24614 O O . LYS A 1 75 ? -6.515 -3.085 6.067 1.00 0.00 75 LYS A O 16
ATOM 24633 N N . LYS A 1 76 ? -8.648 -3.161 5.357 1.00 0.00 76 LYS A N 16
ATOM 24634 C CA . LYS A 1 76 ? -8.679 -4.615 5.258 1.00 0.00 76 LYS A CA 16
ATOM 24635 C C . LYS A 1 76 ? -7.596 -5.119 4.310 1.00 0.00 76 LYS A C 16
ATOM 24636 O O . LYS A 1 76 ? -6.912 -6.100 4.601 1.00 0.00 76 LYS A O 16
ATOM 24655 N N . GLU A 1 77 ? -7.445 -4.441 3.177 1.00 0.00 77 GLU A N 16
ATOM 24656 C CA . GLU A 1 77 ? -6.444 -4.821 2.187 1.00 0.00 77 GLU A CA 16
ATOM 24657 C C . GLU A 1 77 ? -5.034 -4.606 2.729 1.00 0.00 77 GLU A C 16
ATOM 24658 O O . GLU A 1 77 ? -4.163 -5.464 2.582 1.00 0.00 77 GLU A O 16
ATOM 24670 N N . TYR A 1 78 ? -4.817 -3.456 3.357 1.00 0.00 78 TYR A N 16
ATOM 24671 C CA . TYR A 1 78 ? -3.513 -3.126 3.918 1.00 0.00 78 TYR A CA 16
ATOM 24672 C C . TYR A 1 78 ? -2.933 -4.312 4.683 1.00 0.00 78 TYR A C 16
ATOM 24673 O O . TYR A 1 78 ? -1.746 -4.620 4.567 1.00 0.00 78 TYR A O 16
ATOM 24691 N N . LEU A 1 79 ? -3.779 -4.974 5.464 1.00 0.00 79 LEU A N 16
ATOM 24692 C CA . LEU A 1 79 ? -3.353 -6.128 6.248 1.00 0.00 79 LEU A CA 16
ATOM 24693 C C . LEU A 1 79 ? -2.943 -7.283 5.340 1.00 0.00 79 LEU A C 16
ATOM 24694 O O . LEU A 1 79 ? -1.874 -7.870 5.508 1.00 0.00 79 LEU A O 16
ATOM 24710 N N . LYS A 1 80 ? -3.798 -7.602 4.374 1.00 0.00 80 LYS A N 16
ATOM 24711 C CA . LYS A 1 80 ? -3.525 -8.683 3.436 1.00 0.00 80 LYS A CA 16
ATOM 24712 C C . LYS A 1 80 ? -2.205 -8.451 2.707 1.00 0.00 80 LYS A C 16
ATOM 24713 O O . LYS A 1 80 ? -1.329 -9.314 2.702 1.00 0.00 80 LYS A O 16
ATOM 24732 N N . GLN A 1 81 ? -2.072 -7.279 2.094 1.00 0.00 81 GLN A N 16
ATOM 24733 C CA . GLN A 1 81 ? -0.858 -6.934 1.362 1.00 0.00 81 GLN A CA 16
ATOM 24734 C C . GLN A 1 81 ? 0.369 -7.048 2.260 1.00 0.00 81 GLN A C 16
ATOM 24735 O O . GLN A 1 81 ? 1.315 -7.773 1.948 1.00 0.00 81 GLN A O 16
ATOM 24749 N N . LEU A 1 82 ? 0.349 -6.328 3.377 1.00 0.00 82 LEU A N 16
ATOM 24750 C CA . LEU A 1 82 ? 1.461 -6.349 4.321 1.00 0.00 82 LEU A CA 16
ATOM 24751 C C . LEU A 1 82 ? 1.790 -7.777 4.744 1.00 0.00 82 LEU A C 16
ATOM 24752 O O . LEU A 1 82 ? 2.957 -8.153 4.839 1.00 0.00 82 LEU A O 16
ATOM 24768 N N . ALA A 1 83 ? 0.752 -8.568 4.995 1.00 0.00 83 ALA A N 16
ATOM 24769 C CA . ALA A 1 83 ? 0.930 -9.956 5.404 1.00 0.00 83 ALA A CA 16
ATOM 24770 C C . ALA A 1 83 ? 1.805 -10.712 4.410 1.00 0.00 83 ALA A C 16
ATOM 24771 O O . ALA A 1 83 ? 2.424 -11.719 4.755 1.00 0.00 83 ALA A O 16
ATOM 24778 N N . ALA A 1 84 ? 1.851 -10.222 3.176 1.00 0.00 84 ALA A N 16
ATOM 24779 C CA . ALA A 1 84 ? 2.651 -10.851 2.133 1.00 0.00 84 ALA A CA 16
ATOM 24780 C C . ALA A 1 84 ? 4.066 -10.284 2.109 1.00 0.00 84 ALA A C 16
ATOM 24781 O O . ALA A 1 84 ? 5.044 -11.030 2.066 1.00 0.00 84 ALA A O 16
ATOM 24788 N N . TYR A 1 85 ? 4.168 -8.959 2.136 1.00 0.00 85 TYR A N 16
ATOM 24789 C CA . TYR A 1 85 ? 5.464 -8.292 2.113 1.00 0.00 85 TYR A CA 16
ATOM 24790 C C . TYR A 1 85 ? 6.479 -9.045 2.967 1.00 0.00 85 TYR A C 16
ATOM 24791 O O . TYR A 1 85 ? 7.649 -9.161 2.601 1.00 0.00 85 TYR A O 16
ATOM 24809 N N . ARG A 1 86 ? 6.023 -9.557 4.105 1.00 0.00 86 ARG A N 16
ATOM 24810 C CA . ARG A 1 86 ? 6.891 -10.299 5.011 1.00 0.00 86 ARG A CA 16
ATOM 24811 C C . ARG A 1 86 ? 7.331 -11.618 4.384 1.00 0.00 86 ARG A C 16
ATOM 24812 O O . ARG A 1 86 ? 8.507 -11.978 4.431 1.00 0.00 86 ARG A O 16
ATOM 24833 N N . ALA A 1 87 ? 6.378 -12.336 3.798 1.00 0.00 87 ALA A N 16
ATOM 24834 C CA . ALA A 1 87 ? 6.667 -13.614 3.160 1.00 0.00 87 ALA A CA 16
ATOM 24835 C C . ALA A 1 87 ? 7.943 -13.537 2.329 1.00 0.00 87 ALA A C 16
ATOM 24836 O O . ALA A 1 87 ? 8.673 -14.520 2.203 1.00 0.00 87 ALA A O 16
ATOM 24843 N N . SER A 1 88 ? 8.206 -12.363 1.764 1.00 0.00 88 SER A N 16
ATOM 24844 C CA . SER A 1 88 ? 9.392 -12.159 0.941 1.00 0.00 88 SER A CA 16
ATOM 24845 C C . SER A 1 88 ? 10.598 -11.802 1.805 1.00 0.00 88 SER A C 16
ATOM 24846 O O . SER A 1 88 ? 11.739 -12.102 1.453 1.00 0.00 88 SER A O 16
ATOM 24854 N N . LEU A 1 89 ? 10.336 -11.159 2.938 1.00 0.00 89 LEU A N 16
ATOM 24855 C CA . LEU A 1 89 ? 11.399 -10.760 3.854 1.00 0.00 89 LEU A CA 16
ATOM 24856 C C . LEU A 1 89 ? 11.996 -11.974 4.557 1.00 0.00 89 LEU A C 16
ATOM 24857 O O . LEU A 1 89 ? 13.191 -12.010 4.850 1.00 0.00 89 LEU A O 16
ATOM 24873 N N . VAL A 1 90 ? 11.157 -12.970 4.823 1.00 0.00 90 VAL A N 16
ATOM 24874 C CA . VAL A 1 90 ? 11.602 -14.188 5.489 1.00 0.00 90 VAL A CA 16
ATOM 24875 C C . VAL A 1 90 ? 12.403 -15.072 4.539 1.00 0.00 90 VAL A C 16
ATOM 24876 O O . VAL A 1 90 ? 12.858 -16.152 4.915 1.00 0.00 90 VAL A O 16
ATOM 24889 N N . SER A 1 91 ? 12.572 -14.605 3.306 1.00 0.00 91 SER A N 16
ATOM 24890 C CA . SER A 1 91 ? 13.316 -15.354 2.300 1.00 0.00 91 SER A CA 16
ATOM 24891 C C . SER A 1 91 ? 14.814 -15.097 2.430 1.00 0.00 91 SER A C 16
ATOM 24892 O O . SER A 1 91 ? 15.247 -13.962 2.630 1.00 0.00 91 SER A O 16
ATOM 24900 N N . LYS A 1 92 ? 15.603 -16.161 2.315 1.00 0.00 92 LYS A N 16
ATOM 24901 C CA . LYS A 1 92 ? 17.053 -16.053 2.417 1.00 0.00 92 LYS A CA 16
ATOM 24902 C C . LYS A 1 92 ? 17.714 -16.306 1.066 1.00 0.00 92 LYS A C 16
ATOM 24903 O O . LYS A 1 92 ? 18.291 -17.369 0.835 1.00 0.00 92 LYS A O 16
ATOM 24922 N N . SER A 1 93 ? 17.628 -15.321 0.177 1.00 0.00 93 SER A N 16
ATOM 24923 C CA . SER A 1 93 ? 18.216 -15.438 -1.152 1.00 0.00 93 SER A CA 16
ATOM 24924 C C . SER A 1 93 ? 18.679 -14.077 -1.663 1.00 0.00 93 SER A C 16
ATOM 24925 O O . SER A 1 93 ? 18.458 -13.052 -1.018 1.00 0.00 93 SER A O 16
ATOM 24933 N N . TYR A 1 94 ? 19.323 -14.076 -2.825 1.00 0.00 94 TYR A N 16
ATOM 24934 C CA . TYR A 1 94 ? 19.821 -12.843 -3.422 1.00 0.00 94 TYR A CA 16
ATOM 24935 C C . TYR A 1 94 ? 18.685 -11.848 -3.643 1.00 0.00 94 TYR A C 16
ATOM 24936 O O . TYR A 1 94 ? 18.770 -10.689 -3.235 1.00 0.00 94 TYR A O 16
ATOM 24954 N N . THR A 1 95 ? 17.620 -12.309 -4.291 1.00 0.00 95 THR A N 16
ATOM 24955 C CA . THR A 1 95 ? 16.467 -11.462 -4.567 1.00 0.00 95 THR A CA 16
ATOM 24956 C C . THR A 1 95 ? 16.874 -10.218 -5.349 1.00 0.00 95 THR A C 16
ATOM 24957 O O . THR A 1 95 ? 17.302 -9.221 -4.769 1.00 0.00 95 THR A O 16
ATOM 24968 N N . ASP A 1 96 ? 16.736 -10.283 -6.669 1.00 0.00 96 ASP A N 16
ATOM 24969 C CA . ASP A 1 96 ? 17.087 -9.161 -7.531 1.00 0.00 96 ASP A CA 16
ATOM 24970 C C . ASP A 1 96 ? 16.021 -8.942 -8.600 1.00 0.00 96 ASP A C 16
ATOM 24971 O O . ASP A 1 96 ? 15.489 -9.897 -9.165 1.00 0.00 96 ASP A O 16
ATOM 24980 N N . SER A 1 97 ? 15.713 -7.677 -8.871 1.00 0.00 97 SER A N 16
ATOM 24981 C CA . SER A 1 97 ? 14.707 -7.333 -9.868 1.00 0.00 97 SER A CA 16
ATOM 24982 C C . SER A 1 97 ? 15.340 -6.604 -11.050 1.00 0.00 97 SER A C 16
ATOM 24983 O O . SER A 1 97 ? 16.027 -5.598 -10.877 1.00 0.00 97 SER A O 16
ATOM 24991 N N . GLY A 1 98 ? 15.103 -7.121 -12.252 1.00 0.00 98 GLY A N 16
ATOM 24992 C CA . GLY A 1 98 ? 15.656 -6.508 -13.445 1.00 0.00 98 GLY A CA 16
ATOM 24993 C C . GLY A 1 98 ? 15.769 -5.001 -13.324 1.00 0.00 98 GLY A C 16
ATOM 24994 O O . GLY A 1 98 ? 14.810 -4.265 -13.558 1.00 0.00 98 GLY A O 16
ATOM 24998 N N . PRO A 1 99 ? 16.964 -4.521 -12.950 1.00 0.00 99 PRO A N 16
ATOM 24999 C CA . PRO A 1 99 ? 17.226 -3.088 -12.789 1.00 0.00 99 PRO A CA 16
ATOM 25000 C C . PRO A 1 99 ? 17.236 -2.347 -14.122 1.00 0.00 99 PRO A C 16
ATOM 25001 O O . PRO A 1 99 ? 16.735 -1.228 -14.224 1.00 0.00 99 PRO A O 16
ATOM 25012 N N . SER A 1 100 ? 17.810 -2.980 -15.140 1.00 0.00 100 SER A N 16
ATOM 25013 C CA . SER A 1 100 ? 17.888 -2.379 -16.467 1.00 0.00 100 SER A CA 16
ATOM 25014 C C . SER A 1 100 ? 18.635 -1.049 -16.417 1.00 0.00 100 SER A C 16
ATOM 25015 O O . SER A 1 100 ? 18.194 -0.100 -15.769 1.00 0.00 100 SER A O 16
ATOM 25023 N N . SER A 1 101 ? 19.769 -0.989 -17.107 1.00 0.00 101 SER A N 16
ATOM 25024 C CA . SER A 1 101 ? 20.581 0.222 -17.140 1.00 0.00 101 SER A CA 16
ATOM 25025 C C . SER A 1 101 ? 20.017 1.227 -18.139 1.00 0.00 101 SER A C 16
ATOM 25026 O O . SER A 1 101 ? 19.318 0.857 -19.081 1.00 0.00 101 SER A O 16
ATOM 25034 N N . GLY A 1 102 ? 20.326 2.503 -17.925 1.00 0.00 102 GLY A N 16
ATOM 25035 C CA . GLY A 1 102 ? 19.842 3.543 -18.814 1.00 0.00 102 GLY A CA 16
ATOM 25036 C C . GLY A 1 102 ? 19.926 3.143 -20.274 1.00 0.00 102 GLY A C 16
ATOM 25037 O O . GLY A 1 102 ? 20.655 2.217 -20.630 1.00 0.00 102 GLY A O 16
ATOM 25041 N N . GLY A 1 1 ? 38.663 2.626 -11.407 1.00 0.00 1 GLY A N 17
ATOM 25042 C CA . GLY A 1 1 ? 37.361 2.550 -10.771 1.00 0.00 1 GLY A CA 17
ATOM 25043 C C . GLY A 1 1 ? 36.792 1.145 -10.781 1.00 0.00 1 GLY A C 17
ATOM 25044 O O . GLY A 1 1 ? 36.695 0.515 -11.834 1.00 0.00 1 GLY A O 17
ATOM 25048 N N . SER A 1 2 ? 36.415 0.652 -9.606 1.00 0.00 2 SER A N 17
ATOM 25049 C CA . SER A 1 2 ? 35.858 -0.690 -9.483 1.00 0.00 2 SER A CA 17
ATOM 25050 C C . SER A 1 2 ? 34.475 -0.647 -8.840 1.00 0.00 2 SER A C 17
ATOM 25051 O O . SER A 1 2 ? 34.327 -0.889 -7.642 1.00 0.00 2 SER A O 17
ATOM 25059 N N . SER A 1 3 ? 33.464 -0.337 -9.645 1.00 0.00 3 SER A N 17
ATOM 25060 C CA . SER A 1 3 ? 32.093 -0.258 -9.156 1.00 0.00 3 SER A CA 17
ATOM 25061 C C . SER A 1 3 ? 31.995 0.690 -7.964 1.00 0.00 3 SER A C 17
ATOM 25062 O O . SER A 1 3 ? 32.951 1.392 -7.635 1.00 0.00 3 SER A O 17
ATOM 25070 N N . GLY A 1 4 ? 30.831 0.705 -7.322 1.00 0.00 4 GLY A N 17
ATOM 25071 C CA . GLY A 1 4 ? 30.629 1.570 -6.174 1.00 0.00 4 GLY A CA 17
ATOM 25072 C C . GLY A 1 4 ? 29.286 1.344 -5.508 1.00 0.00 4 GLY A C 17
ATOM 25073 O O . GLY A 1 4 ? 29.209 1.186 -4.289 1.00 0.00 4 GLY A O 17
ATOM 25077 N N . SER A 1 5 ? 28.225 1.331 -6.308 1.00 0.00 5 SER A N 17
ATOM 25078 C CA . SER A 1 5 ? 26.878 1.128 -5.788 1.00 0.00 5 SER A CA 17
ATOM 25079 C C . SER A 1 5 ? 26.617 2.033 -4.587 1.00 0.00 5 SER A C 17
ATOM 25080 O O . SER A 1 5 ? 26.870 1.654 -3.444 1.00 0.00 5 SER A O 17
ATOM 25088 N N . SER A 1 6 ? 26.110 3.232 -4.857 1.00 0.00 6 SER A N 17
ATOM 25089 C CA . SER A 1 6 ? 25.819 4.194 -3.800 1.00 0.00 6 SER A CA 17
ATOM 25090 C C . SER A 1 6 ? 24.804 5.230 -4.274 1.00 0.00 6 SER A C 17
ATOM 25091 O O . SER A 1 6 ? 25.079 6.014 -5.182 1.00 0.00 6 SER A O 17
ATOM 25099 N N . GLY A 1 7 ? 23.629 5.227 -3.652 1.00 0.00 7 GLY A N 17
ATOM 25100 C CA . GLY A 1 7 ? 22.591 6.170 -4.023 1.00 0.00 7 GLY A CA 17
ATOM 25101 C C . GLY A 1 7 ? 22.306 7.179 -2.928 1.00 0.00 7 GLY A C 17
ATOM 25102 O O . GLY A 1 7 ? 23.102 8.087 -2.688 1.00 0.00 7 GLY A O 17
ATOM 25106 N N . LYS A 1 8 ? 21.167 7.023 -2.263 1.00 0.00 8 LYS A N 17
ATOM 25107 C CA . LYS A 1 8 ? 20.778 7.927 -1.188 1.00 0.00 8 LYS A CA 17
ATOM 25108 C C . LYS A 1 8 ? 20.623 9.353 -1.706 1.00 0.00 8 LYS A C 17
ATOM 25109 O O . LYS A 1 8 ? 21.601 9.993 -2.094 1.00 0.00 8 LYS A O 17
ATOM 25128 N N . LYS A 1 9 ? 19.390 9.847 -1.707 1.00 0.00 9 LYS A N 17
ATOM 25129 C CA . LYS A 1 9 ? 19.107 11.199 -2.174 1.00 0.00 9 LYS A CA 17
ATOM 25130 C C . LYS A 1 9 ? 18.070 11.877 -1.284 1.00 0.00 9 LYS A C 17
ATOM 25131 O O . LYS A 1 9 ? 16.868 11.782 -1.530 1.00 0.00 9 LYS A O 17
ATOM 25150 N N . LYS A 1 10 ? 18.543 12.562 -0.248 1.00 0.00 10 LYS A N 17
ATOM 25151 C CA . LYS A 1 10 ? 17.659 13.258 0.678 1.00 0.00 10 LYS A CA 17
ATOM 25152 C C . LYS A 1 10 ? 16.753 12.273 1.410 1.00 0.00 10 LYS A C 17
ATOM 25153 O O . LYS A 1 10 ? 15.597 12.078 1.033 1.00 0.00 10 LYS A O 17
ATOM 25172 N N . LYS A 1 11 ? 17.285 11.655 2.459 1.00 0.00 11 LYS A N 17
ATOM 25173 C CA . LYS A 1 11 ? 16.525 10.692 3.247 1.00 0.00 11 LYS A CA 17
ATOM 25174 C C . LYS A 1 11 ? 16.155 9.473 2.407 1.00 0.00 11 LYS A C 17
ATOM 25175 O O . LYS A 1 11 ? 15.879 9.589 1.213 1.00 0.00 11 LYS A O 17
ATOM 25194 N N . LYS A 1 12 ? 16.151 8.304 3.039 1.00 0.00 12 LYS A N 17
ATOM 25195 C CA . LYS A 1 12 ? 15.813 7.063 2.352 1.00 0.00 12 LYS A CA 17
ATOM 25196 C C . LYS A 1 12 ? 14.309 6.811 2.392 1.00 0.00 12 LYS A C 17
ATOM 25197 O O . LYS A 1 12 ? 13.703 6.780 3.463 1.00 0.00 12 LYS A O 17
ATOM 25216 N N . LYS A 1 13 ? 13.713 6.630 1.219 1.00 0.00 13 LYS A N 17
ATOM 25217 C CA . LYS A 1 13 ? 12.280 6.378 1.119 1.00 0.00 13 LYS A CA 17
ATOM 25218 C C . LYS A 1 13 ? 11.963 4.917 1.422 1.00 0.00 13 LYS A C 17
ATOM 25219 O O . LYS A 1 13 ? 12.862 4.079 1.499 1.00 0.00 13 LYS A O 17
ATOM 25238 N N . ASP A 1 14 ? 10.680 4.617 1.591 1.00 0.00 14 ASP A N 17
ATOM 25239 C CA . ASP A 1 14 ? 10.244 3.257 1.883 1.00 0.00 14 ASP A CA 17
ATOM 25240 C C . ASP A 1 14 ? 11.266 2.534 2.754 1.00 0.00 14 ASP A C 17
ATOM 25241 O O . ASP A 1 14 ? 12.012 1.670 2.292 1.00 0.00 14 ASP A O 17
ATOM 25250 N N . PRO A 1 15 ? 11.303 2.894 4.046 1.00 0.00 15 PRO A N 17
ATOM 25251 C CA . PRO A 1 15 ? 12.230 2.292 5.009 1.00 0.00 15 PRO A CA 17
ATOM 25252 C C . PRO A 1 15 ? 11.879 0.842 5.322 1.00 0.00 15 PRO A C 17
ATOM 25253 O O . PRO A 1 15 ? 12.763 0.007 5.514 1.00 0.00 15 PRO A O 17
ATOM 25264 N N . ASN A 1 16 ? 10.584 0.548 5.373 1.00 0.00 16 ASN A N 17
ATOM 25265 C CA . ASN A 1 16 ? 10.117 -0.803 5.663 1.00 0.00 16 ASN A CA 17
ATOM 25266 C C . ASN A 1 16 ? 8.654 -0.791 6.095 1.00 0.00 16 ASN A C 17
ATOM 25267 O O . ASN A 1 16 ? 8.127 0.241 6.507 1.00 0.00 16 ASN A O 17
ATOM 25278 N N . GLU A 1 17 ? 8.005 -1.947 5.997 1.00 0.00 17 GLU A N 17
ATOM 25279 C CA . GLU A 1 17 ? 6.602 -2.070 6.378 1.00 0.00 17 GLU A CA 17
ATOM 25280 C C . GLU A 1 17 ? 5.724 -1.166 5.516 1.00 0.00 17 GLU A C 17
ATOM 25281 O O . GLU A 1 17 ? 6.092 -0.041 5.177 1.00 0.00 17 GLU A O 17
ATOM 25293 N N . PRO A 1 18 ? 4.535 -1.669 5.153 1.00 0.00 18 PRO A N 17
ATOM 25294 C CA . PRO A 1 18 ? 3.579 -0.925 4.327 1.00 0.00 18 PRO A CA 17
ATOM 25295 C C . PRO A 1 18 ? 2.963 0.253 5.073 1.00 0.00 18 PRO A C 17
ATOM 25296 O O . PRO A 1 18 ? 2.881 0.247 6.301 1.00 0.00 18 PRO A O 17
ATOM 25307 N N . GLN A 1 19 ? 2.531 1.262 4.323 1.00 0.00 19 GLN A N 17
ATOM 25308 C CA . GLN A 1 19 ? 1.922 2.447 4.915 1.00 0.00 19 GLN A CA 17
ATOM 25309 C C . GLN A 1 19 ? 0.429 2.235 5.144 1.00 0.00 19 GLN A C 17
ATOM 25310 O O . GLN A 1 19 ? -0.348 2.132 4.194 1.00 0.00 19 GLN A O 17
ATOM 25324 N N . LYS A 1 20 ? 0.033 2.171 6.411 1.00 0.00 20 LYS A N 17
ATOM 25325 C CA . LYS A 1 20 ? -1.367 1.973 6.767 1.00 0.00 20 LYS A CA 17
ATOM 25326 C C . LYS A 1 20 ? -2.226 3.125 6.257 1.00 0.00 20 LYS A C 17
ATOM 25327 O O . LYS A 1 20 ? -1.864 4.297 6.366 1.00 0.00 20 LYS A O 17
ATOM 25346 N N . PRO A 1 21 ? -3.394 2.788 5.689 1.00 0.00 21 PRO A N 17
ATOM 25347 C CA . PRO A 1 21 ? -4.330 3.781 5.154 1.00 0.00 21 PRO A CA 17
ATOM 25348 C C . PRO A 1 21 ? -4.990 4.607 6.253 1.00 0.00 21 PRO A C 17
ATOM 25349 O O . PRO A 1 21 ? -5.320 4.088 7.319 1.00 0.00 21 PRO A O 17
ATOM 25360 N N . VAL A 1 22 ? -5.181 5.895 5.985 1.00 0.00 22 VAL A N 17
ATOM 25361 C CA . VAL A 1 22 ? -5.805 6.791 6.951 1.00 0.00 22 VAL A CA 17
ATOM 25362 C C . VAL A 1 22 ? -7.321 6.635 6.948 1.00 0.00 22 VAL A C 17
ATOM 25363 O O . VAL A 1 22 ? -7.897 6.087 6.008 1.00 0.00 22 VAL A O 17
ATOM 25376 N N . SER A 1 23 ? -7.963 7.121 8.005 1.00 0.00 23 SER A N 17
ATOM 25377 C CA . SER A 1 23 ? -9.414 7.032 8.126 1.00 0.00 23 SER A CA 17
ATOM 25378 C C . SER A 1 23 ? -10.100 7.723 6.952 1.00 0.00 23 SER A C 17
ATOM 25379 O O . SER A 1 23 ? -9.441 8.223 6.040 1.00 0.00 23 SER A O 17
ATOM 25387 N N . ALA A 1 24 ? -11.429 7.746 6.981 1.00 0.00 24 ALA A N 17
ATOM 25388 C CA . ALA A 1 24 ? -12.205 8.377 5.921 1.00 0.00 24 ALA A CA 17
ATOM 25389 C C . ALA A 1 24 ? -11.949 9.880 5.873 1.00 0.00 24 ALA A C 17
ATOM 25390 O O . ALA A 1 24 ? -11.575 10.422 4.833 1.00 0.00 24 ALA A O 17
ATOM 25397 N N . TYR A 1 25 ? -12.153 10.547 7.003 1.00 0.00 25 TYR A N 17
ATOM 25398 C CA . TYR A 1 25 ? -11.948 11.988 7.088 1.00 0.00 25 TYR A CA 17
ATOM 25399 C C . TYR A 1 25 ? -10.487 12.345 6.833 1.00 0.00 25 TYR A C 17
ATOM 25400 O O . TYR A 1 25 ? -10.174 13.455 6.405 1.00 0.00 25 TYR A O 17
ATOM 25418 N N . ALA A 1 26 ? -9.596 11.395 7.100 1.00 0.00 26 ALA A N 17
ATOM 25419 C CA . ALA A 1 26 ? -8.169 11.607 6.897 1.00 0.00 26 ALA A CA 17
ATOM 25420 C C . ALA A 1 26 ? -7.810 11.547 5.416 1.00 0.00 26 ALA A C 17
ATOM 25421 O O . ALA A 1 26 ? -6.969 12.310 4.939 1.00 0.00 26 ALA A O 17
ATOM 25428 N N . LEU A 1 27 ? -8.450 10.634 4.694 1.00 0.00 27 LEU A N 17
ATOM 25429 C CA . LEU A 1 27 ? -8.197 10.473 3.266 1.00 0.00 27 LEU A CA 17
ATOM 25430 C C . LEU A 1 27 ? -8.421 11.786 2.522 1.00 0.00 27 LEU A C 17
ATOM 25431 O O . LEU A 1 27 ? -7.806 12.036 1.485 1.00 0.00 27 LEU A O 17
ATOM 25447 N N . PHE A 1 28 ? -9.303 12.622 3.059 1.00 0.00 28 PHE A N 17
ATOM 25448 C CA . PHE A 1 28 ? -9.607 13.910 2.447 1.00 0.00 28 PHE A CA 17
ATOM 25449 C C . PHE A 1 28 ? -8.675 14.996 2.976 1.00 0.00 28 PHE A C 17
ATOM 25450 O O . PHE A 1 28 ? -8.586 16.085 2.407 1.00 0.00 28 PHE A O 17
ATOM 25467 N N . PHE A 1 29 ? -7.982 14.693 4.068 1.00 0.00 29 PHE A N 17
ATOM 25468 C CA . PHE A 1 29 ? -7.058 15.643 4.676 1.00 0.00 29 PHE A CA 17
ATOM 25469 C C . PHE A 1 29 ? -5.689 15.575 4.005 1.00 0.00 29 PHE A C 17
ATOM 25470 O O . PHE A 1 29 ? -5.026 16.595 3.816 1.00 0.00 29 PHE A O 17
ATOM 25487 N N . ARG A 1 30 ? -5.271 14.364 3.649 1.00 0.00 30 ARG A N 17
ATOM 25488 C CA . ARG A 1 30 ? -3.981 14.161 3.001 1.00 0.00 30 ARG A CA 17
ATOM 25489 C C . ARG A 1 30 ? -4.043 14.557 1.529 1.00 0.00 30 ARG A C 17
ATOM 25490 O O . ARG A 1 30 ? -3.014 14.777 0.890 1.00 0.00 30 ARG A O 17
ATOM 25511 N N . ASP A 1 31 ? -5.257 14.646 0.996 1.00 0.00 31 ASP A N 17
ATOM 25512 C CA . ASP A 1 31 ? -5.454 15.016 -0.400 1.00 0.00 31 ASP A CA 17
ATOM 25513 C C . ASP A 1 31 ? -5.725 16.511 -0.533 1.00 0.00 31 ASP A C 17
ATOM 25514 O O . ASP A 1 31 ? -5.446 17.115 -1.570 1.00 0.00 31 ASP A O 17
ATOM 25523 N N . THR A 1 32 ? -6.272 17.105 0.523 1.00 0.00 32 THR A N 17
ATOM 25524 C CA . THR A 1 32 ? -6.583 18.529 0.524 1.00 0.00 32 THR A CA 17
ATOM 25525 C C . THR A 1 32 ? -5.411 19.347 1.055 1.00 0.00 32 THR A C 17
ATOM 25526 O O . THR A 1 32 ? -5.031 20.358 0.465 1.00 0.00 32 THR A O 17
ATOM 25537 N N . GLN A 1 33 ? -4.844 18.904 2.172 1.00 0.00 33 GLN A N 17
ATOM 25538 C CA . GLN A 1 33 ? -3.715 19.596 2.782 1.00 0.00 33 GLN A CA 17
ATOM 25539 C C . GLN A 1 33 ? -2.813 20.210 1.716 1.00 0.00 33 GLN A C 17
ATOM 25540 O O . GLN A 1 33 ? -2.642 21.427 1.660 1.00 0.00 33 GLN A O 17
ATOM 25554 N N . ALA A 1 34 ? -2.237 19.358 0.874 1.00 0.00 34 ALA A N 17
ATOM 25555 C CA . ALA A 1 34 ? -1.354 19.817 -0.191 1.00 0.00 34 ALA A CA 17
ATOM 25556 C C . ALA A 1 34 ? -1.883 21.096 -0.832 1.00 0.00 34 ALA A C 17
ATOM 25557 O O . ALA A 1 34 ? -1.124 22.025 -1.104 1.00 0.00 34 ALA A O 17
ATOM 25564 N N . ALA A 1 35 ? -3.190 21.135 -1.070 1.00 0.00 35 ALA A N 17
ATOM 25565 C CA . ALA A 1 35 ? -3.821 22.300 -1.677 1.00 0.00 35 ALA A CA 17
ATOM 25566 C C . ALA A 1 35 ? -3.829 23.484 -0.716 1.00 0.00 35 ALA A C 17
ATOM 25567 O O . ALA A 1 35 ? -3.647 24.630 -1.128 1.00 0.00 35 ALA A O 17
ATOM 25574 N N . ILE A 1 36 ? -4.040 23.199 0.564 1.00 0.00 36 ILE A N 17
ATOM 25575 C CA . ILE A 1 36 ? -4.070 24.241 1.583 1.00 0.00 36 ILE A CA 17
ATOM 25576 C C . ILE A 1 36 ? -2.683 24.835 1.803 1.00 0.00 36 ILE A C 17
ATOM 25577 O O . ILE A 1 36 ? -2.477 26.038 1.639 1.00 0.00 36 ILE A O 17
ATOM 25593 N N . LYS A 1 37 ? -1.733 23.984 2.175 1.00 0.00 37 LYS A N 17
ATOM 25594 C CA . LYS A 1 37 ? -0.363 24.423 2.415 1.00 0.00 37 LYS A CA 17
ATOM 25595 C C . LYS A 1 37 ? 0.225 25.076 1.168 1.00 0.00 37 LYS A C 17
ATOM 25596 O O . LYS A 1 37 ? 0.760 26.182 1.229 1.00 0.00 37 LYS A O 17
ATOM 25615 N N . GLY A 1 38 ? 0.121 24.384 0.037 1.00 0.00 38 GLY A N 17
ATOM 25616 C CA . GLY A 1 38 ? 0.646 24.914 -1.207 1.00 0.00 38 GLY A CA 17
ATOM 25617 C C . GLY A 1 38 ? 0.164 26.323 -1.487 1.00 0.00 38 GLY A C 17
ATOM 25618 O O . GLY A 1 38 ? 0.935 27.172 -1.933 1.00 0.00 38 GLY A O 17
ATOM 25622 N N . GLN A 1 39 ? -1.115 26.572 -1.226 1.00 0.00 39 GLN A N 17
ATOM 25623 C CA . GLN A 1 39 ? -1.700 27.888 -1.455 1.00 0.00 39 GLN A CA 17
ATOM 25624 C C . GLN A 1 39 ? -1.380 28.834 -0.301 1.00 0.00 39 GLN A C 17
ATOM 25625 O O . GLN A 1 39 ? -1.281 30.045 -0.489 1.00 0.00 39 GLN A O 17
ATOM 25639 N N . ASN A 1 40 ? -1.221 28.271 0.892 1.00 0.00 40 ASN A N 17
ATOM 25640 C CA . ASN A 1 40 ? -0.914 29.064 2.077 1.00 0.00 40 ASN A CA 17
ATOM 25641 C C . ASN A 1 40 ? 0.176 28.397 2.911 1.00 0.00 40 ASN A C 17
ATOM 25642 O O . ASN A 1 40 ? -0.095 27.710 3.896 1.00 0.00 40 ASN A O 17
ATOM 25653 N N . PRO A 1 41 ? 1.439 28.604 2.508 1.00 0.00 41 PRO A N 17
ATOM 25654 C CA . PRO A 1 41 ? 2.595 28.032 3.205 1.00 0.00 41 PRO A CA 17
ATOM 25655 C C . PRO A 1 41 ? 2.822 28.670 4.571 1.00 0.00 41 PRO A C 17
ATOM 25656 O O . PRO A 1 41 ? 3.546 28.130 5.406 1.00 0.00 41 PRO A O 17
ATOM 25667 N N . ASN A 1 42 ? 2.198 29.823 4.792 1.00 0.00 42 ASN A N 17
ATOM 25668 C CA . ASN A 1 42 ? 2.333 30.535 6.058 1.00 0.00 42 ASN A CA 17
ATOM 25669 C C . ASN A 1 42 ? 1.607 29.795 7.177 1.00 0.00 42 ASN A C 17
ATOM 25670 O O . ASN A 1 42 ? 2.020 29.842 8.336 1.00 0.00 42 ASN A O 17
ATOM 25681 N N . ALA A 1 43 ? 0.523 29.113 6.823 1.00 0.00 43 ALA A N 17
ATOM 25682 C CA . ALA A 1 43 ? -0.259 28.361 7.797 1.00 0.00 43 ALA A CA 17
ATOM 25683 C C . ALA A 1 43 ? 0.460 27.081 8.208 1.00 0.00 43 ALA A C 17
ATOM 25684 O O . ALA A 1 43 ? 0.518 26.116 7.445 1.00 0.00 43 ALA A O 17
ATOM 25691 N N . THR A 1 44 ? 1.008 27.079 9.419 1.00 0.00 44 THR A N 17
ATOM 25692 C CA . THR A 1 44 ? 1.725 25.918 9.931 1.00 0.00 44 THR A CA 17
ATOM 25693 C C . THR A 1 44 ? 0.851 24.669 9.890 1.00 0.00 44 THR A C 17
ATOM 25694 O O . THR A 1 44 ? -0.367 24.757 9.737 1.00 0.00 44 THR A O 17
ATOM 25705 N N . PHE A 1 45 ? 1.481 23.507 10.028 1.00 0.00 45 PHE A N 17
ATOM 25706 C CA . PHE A 1 45 ? 0.760 22.240 10.006 1.00 0.00 45 PHE A CA 17
ATOM 25707 C C . PHE A 1 45 ? -0.565 22.355 10.753 1.00 0.00 45 PHE A C 17
ATOM 25708 O O . PHE A 1 45 ? -1.629 22.084 10.198 1.00 0.00 45 PHE A O 17
ATOM 25725 N N . GLY A 1 46 ? -0.492 22.759 12.018 1.00 0.00 46 GLY A N 17
ATOM 25726 C CA . GLY A 1 46 ? -1.691 22.903 12.822 1.00 0.00 46 GLY A CA 17
ATOM 25727 C C . GLY A 1 46 ? -2.756 23.731 12.132 1.00 0.00 46 GLY A C 17
ATOM 25728 O O . GLY A 1 46 ? -3.948 23.458 12.268 1.00 0.00 46 GLY A O 17
ATOM 25732 N N . GLU A 1 47 ? -2.326 24.747 11.390 1.00 0.00 47 GLU A N 17
ATOM 25733 C CA . GLU A 1 47 ? -3.252 25.619 10.679 1.00 0.00 47 GLU A CA 17
ATOM 25734 C C . GLU A 1 47 ? -3.896 24.887 9.505 1.00 0.00 47 GLU A C 17
ATOM 25735 O O . GLU A 1 47 ? -5.116 24.733 9.449 1.00 0.00 47 GLU A O 17
ATOM 25747 N N . VAL A 1 48 ? -3.067 24.438 8.568 1.00 0.00 48 VAL A N 17
ATOM 25748 C CA . VAL A 1 48 ? -3.553 23.722 7.395 1.00 0.00 48 VAL A CA 17
ATOM 25749 C C . VAL A 1 48 ? -4.758 22.855 7.742 1.00 0.00 48 VAL A C 17
ATOM 25750 O O . VAL A 1 48 ? -5.722 22.779 6.980 1.00 0.00 48 VAL A O 17
ATOM 25763 N N . SER A 1 49 ? -4.698 22.202 8.898 1.00 0.00 49 SER A N 17
ATOM 25764 C CA . SER A 1 49 ? -5.783 21.336 9.345 1.00 0.00 49 SER A CA 17
ATOM 25765 C C . SER A 1 49 ? -7.041 22.149 9.637 1.00 0.00 49 SER A C 17
ATOM 25766 O O . SER A 1 49 ? -8.071 21.977 8.985 1.00 0.00 49 SER A O 17
ATOM 25774 N N . LYS A 1 50 ? -6.949 23.036 10.623 1.00 0.00 50 LYS A N 17
ATOM 25775 C CA . LYS A 1 50 ? -8.077 23.878 11.002 1.00 0.00 50 LYS A CA 17
ATOM 25776 C C . LYS A 1 50 ? -8.913 24.250 9.782 1.00 0.00 50 LYS A C 17
ATOM 25777 O O . LYS A 1 50 ? -10.137 24.359 9.866 1.00 0.00 50 LYS A O 17
ATOM 25796 N N . ILE A 1 51 ? -8.245 24.443 8.649 1.00 0.00 51 ILE A N 17
ATOM 25797 C CA . ILE A 1 51 ? -8.928 24.800 7.412 1.00 0.00 51 ILE A CA 17
ATOM 25798 C C . ILE A 1 51 ? -9.664 23.601 6.824 1.00 0.00 51 ILE A C 17
ATOM 25799 O O . ILE A 1 51 ? -10.837 23.695 6.463 1.00 0.00 51 ILE A O 17
ATOM 25815 N N . VAL A 1 52 ? -8.967 22.473 6.732 1.00 0.00 52 VAL A N 17
ATOM 25816 C CA . VAL A 1 52 ? -9.555 21.253 6.190 1.00 0.00 52 VAL A CA 17
ATOM 25817 C C . VAL A 1 52 ? -10.734 20.789 7.038 1.00 0.00 52 VAL A C 17
ATOM 25818 O O . VAL A 1 52 ? -11.841 20.606 6.532 1.00 0.00 52 VAL A O 17
ATOM 25831 N N . ALA A 1 53 ? -10.489 20.599 8.330 1.00 0.00 53 ALA A N 17
ATOM 25832 C CA . ALA A 1 53 ? -11.531 20.158 9.248 1.00 0.00 53 ALA A CA 17
ATOM 25833 C C . ALA A 1 53 ? -12.843 20.888 8.981 1.00 0.00 53 ALA A C 17
ATOM 25834 O O . ALA A 1 53 ? -13.918 20.291 9.038 1.00 0.00 53 ALA A O 17
ATOM 25841 N N . SER A 1 54 ? -12.747 22.181 8.691 1.00 0.00 54 SER A N 17
ATOM 25842 C CA . SER A 1 54 ? -13.927 22.993 8.419 1.00 0.00 54 SER A CA 17
ATOM 25843 C C . SER A 1 54 ? -14.589 22.570 7.111 1.00 0.00 54 SER A C 17
ATOM 25844 O O . SER A 1 54 ? -15.812 22.597 6.984 1.00 0.00 54 SER A O 17
ATOM 25852 N N . MET A 1 55 ? -13.769 22.180 6.140 1.00 0.00 55 MET A N 17
ATOM 25853 C CA . MET A 1 55 ? -14.273 21.750 4.841 1.00 0.00 55 MET A CA 17
ATOM 25854 C C . MET A 1 55 ? -14.967 20.396 4.948 1.00 0.00 55 MET A C 17
ATOM 25855 O O . MET A 1 55 ? -16.118 20.244 4.540 1.00 0.00 55 MET A O 17
ATOM 25869 N N . TRP A 1 56 ? -14.260 19.416 5.500 1.00 0.00 56 TRP A N 17
ATOM 25870 C CA . TRP A 1 56 ? -14.809 18.074 5.660 1.00 0.00 56 TRP A CA 17
ATOM 25871 C C . TRP A 1 56 ? -16.141 18.116 6.401 1.00 0.00 56 TRP A C 17
ATOM 25872 O O . TRP A 1 56 ? -17.116 17.495 5.978 1.00 0.00 56 TRP A O 17
ATOM 25893 N N . ASP A 1 57 ? -16.176 18.852 7.506 1.00 0.00 57 ASP A N 17
ATOM 25894 C CA . ASP A 1 57 ? -17.390 18.975 8.305 1.00 0.00 57 ASP A CA 17
ATOM 25895 C C . ASP A 1 57 ? -18.530 19.557 7.475 1.00 0.00 57 ASP A C 17
ATOM 25896 O O . ASP A 1 57 ? -19.698 19.449 7.844 1.00 0.00 57 ASP A O 17
ATOM 25905 N N . GLY A 1 58 ? -18.181 20.175 6.350 1.00 0.00 58 GLY A N 17
ATOM 25906 C CA . GLY A 1 58 ? -19.186 20.765 5.486 1.00 0.00 58 GLY A CA 17
ATOM 25907 C C . GLY A 1 58 ? -19.216 20.127 4.111 1.00 0.00 58 GLY A C 17
ATOM 25908 O O . GLY A 1 58 ? -19.703 20.725 3.151 1.00 0.00 58 GLY A O 17
ATOM 25912 N N . LEU A 1 59 ? -18.695 18.909 4.015 1.00 0.00 59 LEU A N 17
ATOM 25913 C CA . LEU A 1 59 ? -18.663 18.188 2.748 1.00 0.00 59 LEU A CA 17
ATOM 25914 C C . LEU A 1 59 ? -20.010 17.532 2.459 1.00 0.00 59 LEU A C 17
ATOM 25915 O O . LEU A 1 59 ? -20.852 17.405 3.347 1.00 0.00 59 LEU A O 17
ATOM 25931 N N . GLY A 1 60 ? -20.205 17.116 1.212 1.00 0.00 60 GLY A N 17
ATOM 25932 C CA . GLY A 1 60 ? -21.450 16.477 0.829 1.00 0.00 60 GLY A CA 17
ATOM 25933 C C . GLY A 1 60 ? -21.551 15.053 1.339 1.00 0.00 60 GLY A C 17
ATOM 25934 O O . GLY A 1 60 ? -20.610 14.271 1.205 1.00 0.00 60 GLY A O 17
ATOM 25938 N N . GLU A 1 61 ? -22.695 14.716 1.927 1.00 0.00 61 GLU A N 17
ATOM 25939 C CA . GLU A 1 61 ? -22.913 13.377 2.461 1.00 0.00 61 GLU A CA 17
ATOM 25940 C C . GLU A 1 61 ? -22.366 12.316 1.509 1.00 0.00 61 GLU A C 17
ATOM 25941 O O . GLU A 1 61 ? -21.950 11.240 1.937 1.00 0.00 61 GLU A O 17
ATOM 25953 N N . GLU A 1 62 ? -22.371 12.629 0.217 1.00 0.00 62 GLU A N 17
ATOM 25954 C CA . GLU A 1 62 ? -21.877 11.702 -0.794 1.00 0.00 62 GLU A CA 17
ATOM 25955 C C . GLU A 1 62 ? -20.357 11.586 -0.729 1.00 0.00 62 GLU A C 17
ATOM 25956 O O . GLU A 1 62 ? -19.807 10.485 -0.762 1.00 0.00 62 GLU A O 17
ATOM 25968 N N . GLN A 1 63 ? -19.685 12.729 -0.638 1.00 0.00 63 GLN A N 17
ATOM 25969 C CA . GLN A 1 63 ? -18.229 12.755 -0.570 1.00 0.00 63 GLN A CA 17
ATOM 25970 C C . GLN A 1 63 ? -17.731 12.083 0.706 1.00 0.00 63 GLN A C 17
ATOM 25971 O O . GLN A 1 63 ? -16.728 11.370 0.694 1.00 0.00 63 GLN A O 17
ATOM 25985 N N . LYS A 1 64 ? -18.439 12.316 1.806 1.00 0.00 64 LYS A N 17
ATOM 25986 C CA . LYS A 1 64 ? -18.071 11.733 3.091 1.00 0.00 64 LYS A CA 17
ATOM 25987 C C . LYS A 1 64 ? -18.174 10.212 3.047 1.00 0.00 64 LYS A C 17
ATOM 25988 O O . LYS A 1 64 ? -17.367 9.510 3.655 1.00 0.00 64 LYS A O 17
ATOM 26007 N N . GLN A 1 65 ? -19.170 9.711 2.324 1.00 0.00 65 GLN A N 17
ATOM 26008 C CA . GLN A 1 65 ? -19.376 8.273 2.201 1.00 0.00 65 GLN A CA 17
ATOM 26009 C C . GLN A 1 65 ? -18.201 7.613 1.487 1.00 0.00 65 GLN A C 17
ATOM 26010 O O . GLN A 1 65 ? -17.452 6.840 2.085 1.00 0.00 65 GLN A O 17
ATOM 26024 N N . VAL A 1 66 ? -18.044 7.924 0.204 1.00 0.00 66 VAL A N 17
ATOM 26025 C CA . VAL A 1 66 ? -16.960 7.362 -0.592 1.00 0.00 66 VAL A CA 17
ATOM 26026 C C . VAL A 1 66 ? -15.683 7.233 0.231 1.00 0.00 66 VAL A C 17
ATOM 26027 O O . VAL A 1 66 ? -15.051 6.177 0.255 1.00 0.00 66 VAL A O 17
ATOM 26040 N N . TYR A 1 67 ? -15.310 8.315 0.906 1.00 0.00 67 TYR A N 17
ATOM 26041 C CA . TYR A 1 67 ? -14.107 8.324 1.730 1.00 0.00 67 TYR A CA 17
ATOM 26042 C C . TYR A 1 67 ? -14.142 7.197 2.758 1.00 0.00 67 TYR A C 17
ATOM 26043 O O . TYR A 1 67 ? -13.136 6.533 3.005 1.00 0.00 67 TYR A O 17
ATOM 26061 N N . LYS A 1 68 ? -15.311 6.987 3.356 1.00 0.00 68 LYS A N 17
ATOM 26062 C CA . LYS A 1 68 ? -15.481 5.940 4.356 1.00 0.00 68 LYS A CA 17
ATOM 26063 C C . LYS A 1 68 ? -15.373 4.557 3.721 1.00 0.00 68 LYS A C 17
ATOM 26064 O O . LYS A 1 68 ? -14.601 3.713 4.175 1.00 0.00 68 LYS A O 17
ATOM 26083 N N . LYS A 1 69 ? -16.150 4.333 2.667 1.00 0.00 69 LYS A N 17
ATOM 26084 C CA . LYS A 1 69 ? -16.140 3.054 1.967 1.00 0.00 69 LYS A CA 17
ATOM 26085 C C . LYS A 1 69 ? -14.718 2.651 1.590 1.00 0.00 69 LYS A C 17
ATOM 26086 O O . LYS A 1 69 ? -14.323 1.497 1.756 1.00 0.00 69 LYS A O 17
ATOM 26105 N N . LYS A 1 70 ? -13.951 3.611 1.083 1.00 0.00 70 LYS A N 17
ATOM 26106 C CA . LYS A 1 70 ? -12.571 3.358 0.684 1.00 0.00 70 LYS A CA 17
ATOM 26107 C C . LYS A 1 70 ? -11.735 2.906 1.877 1.00 0.00 70 LYS A C 17
ATOM 26108 O O . LYS A 1 70 ? -11.122 1.838 1.851 1.00 0.00 70 LYS A O 17
ATOM 26127 N N . THR A 1 71 ? -11.715 3.725 2.924 1.00 0.00 71 THR A N 17
ATOM 26128 C CA . THR A 1 71 ? -10.954 3.409 4.127 1.00 0.00 71 THR A CA 17
ATOM 26129 C C . THR A 1 71 ? -11.041 1.924 4.458 1.00 0.00 71 THR A C 17
ATOM 26130 O O . THR A 1 71 ? -10.085 1.334 4.961 1.00 0.00 71 THR A O 17
ATOM 26141 N N . GLU A 1 72 ? -12.193 1.325 4.173 1.00 0.00 72 GLU A N 17
ATOM 26142 C CA . GLU A 1 72 ? -12.403 -0.093 4.442 1.00 0.00 72 GLU A CA 17
ATOM 26143 C C . GLU A 1 72 ? -11.649 -0.955 3.434 1.00 0.00 72 GLU A C 17
ATOM 26144 O O . GLU A 1 72 ? -10.930 -1.881 3.809 1.00 0.00 72 GLU A O 17
ATOM 26156 N N . ALA A 1 73 ? -11.820 -0.644 2.153 1.00 0.00 73 ALA A N 17
ATOM 26157 C CA . ALA A 1 73 ? -11.155 -1.389 1.091 1.00 0.00 73 ALA A CA 17
ATOM 26158 C C . ALA A 1 73 ? -9.639 -1.269 1.202 1.00 0.00 73 ALA A C 17
ATOM 26159 O O . ALA A 1 73 ? -8.908 -2.211 0.898 1.00 0.00 73 ALA A O 17
ATOM 26166 N N . ALA A 1 74 ? -9.173 -0.103 1.639 1.00 0.00 74 ALA A N 17
ATOM 26167 C CA . ALA A 1 74 ? -7.744 0.140 1.791 1.00 0.00 74 ALA A CA 17
ATOM 26168 C C . ALA A 1 74 ? -7.219 -0.465 3.089 1.00 0.00 74 ALA A C 17
ATOM 26169 O O . ALA A 1 74 ? -6.082 -0.931 3.154 1.00 0.00 74 ALA A O 17
ATOM 26176 N N . LYS A 1 75 ? -8.056 -0.454 4.121 1.00 0.00 75 LYS A N 17
ATOM 26177 C CA . LYS A 1 75 ? -7.677 -1.002 5.418 1.00 0.00 75 LYS A CA 17
ATOM 26178 C C . LYS A 1 75 ? -7.617 -2.526 5.369 1.00 0.00 75 LYS A C 17
ATOM 26179 O O . LYS A 1 75 ? -6.584 -3.127 5.665 1.00 0.00 75 LYS A O 17
ATOM 26198 N N . LYS A 1 76 ? -8.730 -3.145 4.992 1.00 0.00 76 LYS A N 17
ATOM 26199 C CA . LYS A 1 76 ? -8.804 -4.599 4.900 1.00 0.00 76 LYS A CA 17
ATOM 26200 C C . LYS A 1 76 ? -7.659 -5.150 4.057 1.00 0.00 76 LYS A C 17
ATOM 26201 O O . LYS A 1 76 ? -7.010 -6.124 4.436 1.00 0.00 76 LYS A O 17
ATOM 26220 N N . GLU A 1 77 ? -7.416 -4.519 2.912 1.00 0.00 77 GLU A N 17
ATOM 26221 C CA . GLU A 1 77 ? -6.348 -4.947 2.016 1.00 0.00 77 GLU A CA 17
ATOM 26222 C C . GLU A 1 77 ? -4.983 -4.780 2.678 1.00 0.00 77 GLU A C 17
ATOM 26223 O O . GLU A 1 77 ? -4.155 -5.690 2.656 1.00 0.00 77 GLU A O 17
ATOM 26235 N N . TYR A 1 78 ? -4.757 -3.610 3.265 1.00 0.00 78 TYR A N 17
ATOM 26236 C CA . TYR A 1 78 ? -3.492 -3.321 3.930 1.00 0.00 78 TYR A CA 17
ATOM 26237 C C . TYR A 1 78 ? -3.117 -4.440 4.897 1.00 0.00 78 TYR A C 17
ATOM 26238 O O . TYR A 1 78 ? -1.959 -4.854 4.967 1.00 0.00 78 TYR A O 17
ATOM 26256 N N . LEU A 1 79 ? -4.104 -4.925 5.641 1.00 0.00 79 LEU A N 17
ATOM 26257 C CA . LEU A 1 79 ? -3.881 -5.997 6.605 1.00 0.00 79 LEU A CA 17
ATOM 26258 C C . LEU A 1 79 ? -3.376 -7.257 5.910 1.00 0.00 79 LEU A C 17
ATOM 26259 O O . LEU A 1 79 ? -2.477 -7.937 6.407 1.00 0.00 79 LEU A O 17
ATOM 26275 N N . LYS A 1 80 ? -3.958 -7.564 4.756 1.00 0.00 80 LYS A N 17
ATOM 26276 C CA . LYS A 1 80 ? -3.566 -8.740 3.989 1.00 0.00 80 LYS A CA 17
ATOM 26277 C C . LYS A 1 80 ? -2.120 -8.625 3.516 1.00 0.00 80 LYS A C 17
ATOM 26278 O O . LYS A 1 80 ? -1.324 -9.546 3.696 1.00 0.00 80 LYS A O 17
ATOM 26297 N N . GLN A 1 81 ? -1.788 -7.488 2.913 1.00 0.00 81 GLN A N 17
ATOM 26298 C CA . GLN A 1 81 ? -0.438 -7.253 2.416 1.00 0.00 81 GLN A CA 17
ATOM 26299 C C . GLN A 1 81 ? 0.562 -7.193 3.566 1.00 0.00 81 GLN A C 17
ATOM 26300 O O . GLN A 1 81 ? 1.659 -7.747 3.479 1.00 0.00 81 GLN A O 17
ATOM 26314 N N . LEU A 1 82 ? 0.178 -6.516 4.642 1.00 0.00 82 LEU A N 17
ATOM 26315 C CA . LEU A 1 82 ? 1.042 -6.382 5.811 1.00 0.00 82 LEU A CA 17
ATOM 26316 C C . LEU A 1 82 ? 1.203 -7.720 6.525 1.00 0.00 82 LEU A C 17
ATOM 26317 O O . LEU A 1 82 ? 2.308 -8.252 6.626 1.00 0.00 82 LEU A O 17
ATOM 26333 N N . ALA A 1 83 ? 0.092 -8.260 7.016 1.00 0.00 83 ALA A N 17
ATOM 26334 C CA . ALA A 1 83 ? 0.110 -9.538 7.717 1.00 0.00 83 ALA A CA 17
ATOM 26335 C C . ALA A 1 83 ? 1.153 -10.477 7.120 1.00 0.00 83 ALA A C 17
ATOM 26336 O O . ALA A 1 83 ? 1.740 -11.297 7.826 1.00 0.00 83 ALA A O 17
ATOM 26343 N N . ALA A 1 84 ? 1.378 -10.352 5.816 1.00 0.00 84 ALA A N 17
ATOM 26344 C CA . ALA A 1 84 ? 2.352 -11.189 5.126 1.00 0.00 84 ALA A CA 17
ATOM 26345 C C . ALA A 1 84 ? 3.763 -10.631 5.280 1.00 0.00 84 ALA A C 17
ATOM 26346 O O . ALA A 1 84 ? 4.697 -11.362 5.609 1.00 0.00 84 ALA A O 17
ATOM 26353 N N . TYR A 1 85 ? 3.910 -9.333 5.040 1.00 0.00 85 TYR A N 17
ATOM 26354 C CA . TYR A 1 85 ? 5.208 -8.678 5.150 1.00 0.00 85 TYR A CA 17
ATOM 26355 C C . TYR A 1 85 ? 5.976 -9.190 6.365 1.00 0.00 85 TYR A C 17
ATOM 26356 O O . TYR A 1 85 ? 7.170 -9.476 6.283 1.00 0.00 85 TYR A O 17
ATOM 26374 N N . ARG A 1 86 ? 5.280 -9.303 7.491 1.00 0.00 86 ARG A N 17
ATOM 26375 C CA . ARG A 1 86 ? 5.895 -9.779 8.724 1.00 0.00 86 ARG A CA 17
ATOM 26376 C C . ARG A 1 86 ? 6.404 -11.209 8.561 1.00 0.00 86 ARG A C 17
ATOM 26377 O O . ARG A 1 86 ? 7.501 -11.542 9.009 1.00 0.00 86 ARG A O 17
ATOM 26398 N N . ALA A 1 87 ? 5.599 -12.048 7.917 1.00 0.00 87 ALA A N 17
ATOM 26399 C CA . ALA A 1 87 ? 5.969 -13.440 7.693 1.00 0.00 87 ALA A CA 17
ATOM 26400 C C . ALA A 1 87 ? 7.384 -13.550 7.136 1.00 0.00 87 ALA A C 17
ATOM 26401 O O . ALA A 1 87 ? 8.034 -14.587 7.267 1.00 0.00 87 ALA A O 17
ATOM 26408 N N . SER A 1 88 ? 7.855 -12.474 6.514 1.00 0.00 88 SER A N 17
ATOM 26409 C CA . SER A 1 88 ? 9.193 -12.451 5.933 1.00 0.00 88 SER A CA 17
ATOM 26410 C C . SER A 1 88 ? 10.192 -11.816 6.895 1.00 0.00 88 SER A C 17
ATOM 26411 O O . SER A 1 88 ? 11.363 -12.199 6.935 1.00 0.00 88 SER A O 17
ATOM 26419 N N . LEU A 1 89 ? 9.723 -10.844 7.669 1.00 0.00 89 LEU A N 17
ATOM 26420 C CA . LEU A 1 89 ? 10.575 -10.155 8.632 1.00 0.00 89 LEU A CA 17
ATOM 26421 C C . LEU A 1 89 ? 10.949 -11.078 9.787 1.00 0.00 89 LEU A C 17
ATOM 26422 O O . LEU A 1 89 ? 12.058 -11.007 10.318 1.00 0.00 89 LEU A O 17
ATOM 26438 N N . VAL A 1 90 ? 10.018 -11.946 10.170 1.00 0.00 90 VAL A N 17
ATOM 26439 C CA . VAL A 1 90 ? 10.251 -12.886 11.260 1.00 0.00 90 VAL A CA 17
ATOM 26440 C C . VAL A 1 90 ? 11.338 -13.891 10.895 1.00 0.00 90 VAL A C 17
ATOM 26441 O O . VAL A 1 90 ? 11.886 -13.857 9.793 1.00 0.00 90 VAL A O 17
ATOM 26454 N N . SER A 1 91 ? 11.647 -14.785 11.829 1.00 0.00 91 SER A N 17
ATOM 26455 C CA . SER A 1 91 ? 12.672 -15.799 11.608 1.00 0.00 91 SER A CA 17
ATOM 26456 C C . SER A 1 91 ? 12.240 -17.143 12.186 1.00 0.00 91 SER A C 17
ATOM 26457 O O . SER A 1 91 ? 12.277 -18.167 11.502 1.00 0.00 91 SER A O 17
ATOM 26465 N N . LYS A 1 92 ? 11.831 -17.132 13.450 1.00 0.00 92 LYS A N 17
ATOM 26466 C CA . LYS A 1 92 ? 11.390 -18.349 14.122 1.00 0.00 92 LYS A CA 17
ATOM 26467 C C . LYS A 1 92 ? 9.995 -18.170 14.711 1.00 0.00 92 LYS A C 17
ATOM 26468 O O . LYS A 1 92 ? 9.353 -19.139 15.117 1.00 0.00 92 LYS A O 17
ATOM 26487 N N . SER A 1 93 ? 9.530 -16.925 14.753 1.00 0.00 93 SER A N 17
ATOM 26488 C CA . SER A 1 93 ? 8.211 -16.619 15.295 1.00 0.00 93 SER A CA 17
ATOM 26489 C C . SER A 1 93 ? 7.118 -17.314 14.488 1.00 0.00 93 SER A C 17
ATOM 26490 O O . SER A 1 93 ? 6.163 -17.851 15.050 1.00 0.00 93 SER A O 17
ATOM 26498 N N . TYR A 1 94 ? 7.266 -17.299 13.169 1.00 0.00 94 TYR A N 17
ATOM 26499 C CA . TYR A 1 94 ? 6.291 -17.924 12.283 1.00 0.00 94 TYR A CA 17
ATOM 26500 C C . TYR A 1 94 ? 6.456 -19.441 12.276 1.00 0.00 94 TYR A C 17
ATOM 26501 O O . TYR A 1 94 ? 7.432 -19.974 12.805 1.00 0.00 94 TYR A O 17
ATOM 26519 N N . THR A 1 95 ? 5.495 -20.131 11.670 1.00 0.00 95 THR A N 17
ATOM 26520 C CA . THR A 1 95 ? 5.531 -21.586 11.593 1.00 0.00 95 THR A CA 17
ATOM 26521 C C . THR A 1 95 ? 5.138 -22.217 12.923 1.00 0.00 95 THR A C 17
ATOM 26522 O O . THR A 1 95 ? 4.221 -23.036 12.986 1.00 0.00 95 THR A O 17
ATOM 26533 N N . ASP A 1 96 ? 5.836 -21.831 13.985 1.00 0.00 96 ASP A N 17
ATOM 26534 C CA . ASP A 1 96 ? 5.559 -22.358 15.316 1.00 0.00 96 ASP A CA 17
ATOM 26535 C C . ASP A 1 96 ? 4.056 -22.472 15.553 1.00 0.00 96 ASP A C 17
ATOM 26536 O O . ASP A 1 96 ? 3.287 -21.598 15.152 1.00 0.00 96 ASP A O 17
ATOM 26545 N N . SER A 1 97 ? 3.645 -23.553 16.207 1.00 0.00 97 SER A N 17
ATOM 26546 C CA . SER A 1 97 ? 2.233 -23.783 16.493 1.00 0.00 97 SER A CA 17
ATOM 26547 C C . SER A 1 97 ? 1.500 -24.273 15.248 1.00 0.00 97 SER A C 17
ATOM 26548 O O . SER A 1 97 ? 0.953 -25.375 15.229 1.00 0.00 97 SER A O 17
ATOM 26556 N N . GLY A 1 98 ? 1.492 -23.444 14.209 1.00 0.00 98 GLY A N 17
ATOM 26557 C CA . GLY A 1 98 ? 0.823 -23.809 12.974 1.00 0.00 98 GLY A CA 17
ATOM 26558 C C . GLY A 1 98 ? -0.598 -24.286 13.203 1.00 0.00 98 GLY A C 17
ATOM 26559 O O . GLY A 1 98 ? -1.285 -23.840 14.122 1.00 0.00 98 GLY A O 17
ATOM 26563 N N . PRO A 1 99 ? -1.058 -25.215 12.352 1.00 0.00 99 PRO A N 17
ATOM 26564 C CA . PRO A 1 99 ? -2.411 -25.773 12.446 1.00 0.00 99 PRO A CA 17
ATOM 26565 C C . PRO A 1 99 ? -2.586 -26.666 13.670 1.00 0.00 99 PRO A C 17
ATOM 26566 O O . PRO A 1 99 ? -1.648 -26.871 14.439 1.00 0.00 99 PRO A O 17
ATOM 26577 N N . SER A 1 100 ? -3.794 -27.194 13.843 1.00 0.00 100 SER A N 17
ATOM 26578 C CA . SER A 1 100 ? -4.093 -28.062 14.975 1.00 0.00 100 SER A CA 17
ATOM 26579 C C . SER A 1 100 ? -5.254 -28.998 14.651 1.00 0.00 100 SER A C 17
ATOM 26580 O O . SER A 1 100 ? -5.141 -30.216 14.788 1.00 0.00 100 SER A O 17
ATOM 26588 N N . SER A 1 101 ? -6.370 -28.418 14.220 1.00 0.00 101 SER A N 17
ATOM 26589 C CA . SER A 1 101 ? -7.553 -29.199 13.879 1.00 0.00 101 SER A CA 17
ATOM 26590 C C . SER A 1 101 ? -8.479 -28.408 12.958 1.00 0.00 101 SER A C 17
ATOM 26591 O O . SER A 1 101 ? -8.716 -27.220 13.170 1.00 0.00 101 SER A O 17
ATOM 26599 N N . GLY A 1 102 ? -8.999 -29.079 11.935 1.00 0.00 102 GLY A N 17
ATOM 26600 C CA . GLY A 1 102 ? -9.893 -28.425 10.997 1.00 0.00 102 GLY A CA 17
ATOM 26601 C C . GLY A 1 102 ? -10.948 -27.586 11.690 1.00 0.00 102 GLY A C 17
ATOM 26602 O O . GLY A 1 102 ? -11.139 -27.693 12.901 1.00 0.00 102 GLY A O 17
ATOM 26606 N N . GLY A 1 1 ? 28.075 6.036 -18.306 1.00 0.00 1 GLY A N 18
ATOM 26607 C CA . GLY A 1 1 ? 27.420 7.251 -18.755 1.00 0.00 1 GLY A CA 18
ATOM 26608 C C . GLY A 1 1 ? 26.592 7.901 -17.664 1.00 0.00 1 GLY A C 18
ATOM 26609 O O . GLY A 1 1 ? 26.369 7.307 -16.609 1.00 0.00 1 GLY A O 18
ATOM 26613 N N . SER A 1 2 ? 26.138 9.124 -17.917 1.00 0.00 2 SER A N 18
ATOM 26614 C CA . SER A 1 2 ? 25.335 9.857 -16.945 1.00 0.00 2 SER A CA 18
ATOM 26615 C C . SER A 1 2 ? 24.428 10.868 -17.641 1.00 0.00 2 SER A C 18
ATOM 26616 O O . SER A 1 2 ? 24.871 11.622 -18.508 1.00 0.00 2 SER A O 18
ATOM 26624 N N . SER A 1 3 ? 23.156 10.876 -17.256 1.00 0.00 3 SER A N 18
ATOM 26625 C CA . SER A 1 3 ? 22.185 11.791 -17.845 1.00 0.00 3 SER A CA 18
ATOM 26626 C C . SER A 1 3 ? 20.939 11.895 -16.972 1.00 0.00 3 SER A C 18
ATOM 26627 O O . SER A 1 3 ? 20.794 11.172 -15.987 1.00 0.00 3 SER A O 18
ATOM 26635 N N . GLY A 1 4 ? 20.040 12.803 -17.341 1.00 0.00 4 GLY A N 18
ATOM 26636 C CA . GLY A 1 4 ? 18.816 12.987 -16.582 1.00 0.00 4 GLY A CA 18
ATOM 26637 C C . GLY A 1 4 ? 18.368 14.435 -16.547 1.00 0.00 4 GLY A C 18
ATOM 26638 O O . GLY A 1 4 ? 18.567 15.130 -15.551 1.00 0.00 4 GLY A O 18
ATOM 26642 N N . SER A 1 5 ? 17.762 14.891 -17.639 1.00 0.00 5 SER A N 18
ATOM 26643 C CA . SER A 1 5 ? 17.289 16.267 -17.732 1.00 0.00 5 SER A CA 18
ATOM 26644 C C . SER A 1 5 ? 16.158 16.521 -16.740 1.00 0.00 5 SER A C 18
ATOM 26645 O O . SER A 1 5 ? 14.991 16.258 -17.031 1.00 0.00 5 SER A O 18
ATOM 26653 N N . SER A 1 6 ? 16.513 17.034 -15.566 1.00 0.00 6 SER A N 18
ATOM 26654 C CA . SER A 1 6 ? 15.529 17.320 -14.528 1.00 0.00 6 SER A CA 18
ATOM 26655 C C . SER A 1 6 ? 16.151 18.139 -13.402 1.00 0.00 6 SER A C 18
ATOM 26656 O O . SER A 1 6 ? 17.365 18.333 -13.357 1.00 0.00 6 SER A O 18
ATOM 26664 N N . GLY A 1 7 ? 15.308 18.620 -12.492 1.00 0.00 7 GLY A N 18
ATOM 26665 C CA . GLY A 1 7 ? 15.792 19.413 -11.378 1.00 0.00 7 GLY A CA 18
ATOM 26666 C C . GLY A 1 7 ? 15.556 18.739 -10.041 1.00 0.00 7 GLY A C 18
ATOM 26667 O O . GLY A 1 7 ? 14.644 19.111 -9.302 1.00 0.00 7 GLY A O 18
ATOM 26671 N N . LYS A 1 8 ? 16.379 17.744 -9.728 1.00 0.00 8 LYS A N 18
ATOM 26672 C CA . LYS A 1 8 ? 16.256 17.015 -8.471 1.00 0.00 8 LYS A CA 18
ATOM 26673 C C . LYS A 1 8 ? 17.622 16.558 -7.971 1.00 0.00 8 LYS A C 18
ATOM 26674 O O . LYS A 1 8 ? 18.516 16.257 -8.763 1.00 0.00 8 LYS A O 18
ATOM 26693 N N . LYS A 1 9 ? 17.778 16.506 -6.653 1.00 0.00 9 LYS A N 18
ATOM 26694 C CA . LYS A 1 9 ? 19.035 16.083 -6.046 1.00 0.00 9 LYS A CA 18
ATOM 26695 C C . LYS A 1 9 ? 18.961 14.625 -5.604 1.00 0.00 9 LYS A C 18
ATOM 26696 O O . LYS A 1 9 ? 19.656 13.765 -6.146 1.00 0.00 9 LYS A O 18
ATOM 26715 N N . LYS A 1 10 ? 18.115 14.353 -4.617 1.00 0.00 10 LYS A N 18
ATOM 26716 C CA . LYS A 1 10 ? 17.948 12.998 -4.104 1.00 0.00 10 LYS A CA 18
ATOM 26717 C C . LYS A 1 10 ? 16.671 12.884 -3.276 1.00 0.00 10 LYS A C 18
ATOM 26718 O O . LYS A 1 10 ? 16.369 13.753 -2.458 1.00 0.00 10 LYS A O 18
ATOM 26737 N N . LYS A 1 11 ? 15.926 11.805 -3.492 1.00 0.00 11 LYS A N 18
ATOM 26738 C CA . LYS A 1 11 ? 14.684 11.575 -2.765 1.00 0.00 11 LYS A CA 18
ATOM 26739 C C . LYS A 1 11 ? 14.407 10.082 -2.619 1.00 0.00 11 LYS A C 18
ATOM 26740 O O . LYS A 1 11 ? 14.603 9.309 -3.558 1.00 0.00 11 LYS A O 18
ATOM 26759 N N . LYS A 1 12 ? 13.949 9.681 -1.438 1.00 0.00 12 LYS A N 18
ATOM 26760 C CA . LYS A 1 12 ? 13.643 8.281 -1.170 1.00 0.00 12 LYS A CA 18
ATOM 26761 C C . LYS A 1 12 ? 12.271 8.140 -0.518 1.00 0.00 12 LYS A C 18
ATOM 26762 O O . LYS A 1 12 ? 11.739 9.096 0.048 1.00 0.00 12 LYS A O 18
ATOM 26781 N N . LYS A 1 13 ? 11.703 6.941 -0.599 1.00 0.00 13 LYS A N 18
ATOM 26782 C CA . LYS A 1 13 ? 10.395 6.673 -0.014 1.00 0.00 13 LYS A CA 18
ATOM 26783 C C . LYS A 1 13 ? 10.021 5.202 -0.169 1.00 0.00 13 LYS A C 18
ATOM 26784 O O . LYS A 1 13 ? 10.671 4.461 -0.907 1.00 0.00 13 LYS A O 18
ATOM 26803 N N . ASP A 1 14 ? 8.971 4.787 0.530 1.00 0.00 14 ASP A N 18
ATOM 26804 C CA . ASP A 1 14 ? 8.509 3.405 0.469 1.00 0.00 14 ASP A CA 18
ATOM 26805 C C . ASP A 1 14 ? 9.689 2.440 0.419 1.00 0.00 14 ASP A C 18
ATOM 26806 O O . ASP A 1 14 ? 10.082 1.956 -0.642 1.00 0.00 14 ASP A O 18
ATOM 26815 N N . PRO A 1 15 ? 10.269 2.153 1.594 1.00 0.00 15 PRO A N 18
ATOM 26816 C CA . PRO A 1 15 ? 11.412 1.243 1.711 1.00 0.00 15 PRO A CA 18
ATOM 26817 C C . PRO A 1 15 ? 11.031 -0.207 1.434 1.00 0.00 15 PRO A C 18
ATOM 26818 O O . PRO A 1 15 ? 11.738 -0.919 0.722 1.00 0.00 15 PRO A O 18
ATOM 26829 N N . ASN A 1 16 ? 9.908 -0.637 2.001 1.00 0.00 16 ASN A N 18
ATOM 26830 C CA . ASN A 1 16 ? 9.433 -2.003 1.814 1.00 0.00 16 ASN A CA 18
ATOM 26831 C C . ASN A 1 16 ? 8.058 -2.192 2.446 1.00 0.00 16 ASN A C 18
ATOM 26832 O O . ASN A 1 16 ? 7.076 -2.459 1.753 1.00 0.00 16 ASN A O 18
ATOM 26843 N N . GLU A 1 17 ? 7.995 -2.051 3.767 1.00 0.00 17 GLU A N 18
ATOM 26844 C CA . GLU A 1 17 ? 6.740 -2.206 4.492 1.00 0.00 17 GLU A CA 18
ATOM 26845 C C . GLU A 1 17 ? 5.636 -1.367 3.856 1.00 0.00 17 GLU A C 18
ATOM 26846 O O . GLU A 1 17 ? 5.851 -0.231 3.432 1.00 0.00 17 GLU A O 18
ATOM 26858 N N . PRO A 1 18 ? 4.424 -1.938 3.786 1.00 0.00 18 PRO A N 18
ATOM 26859 C CA . PRO A 1 18 ? 3.262 -1.261 3.202 1.00 0.00 18 PRO A CA 18
ATOM 26860 C C . PRO A 1 18 ? 2.774 -0.102 4.064 1.00 0.00 18 PRO A C 18
ATOM 26861 O O . PRO A 1 18 ? 2.843 -0.158 5.291 1.00 0.00 18 PRO A O 18
ATOM 26872 N N . GLN A 1 19 ? 2.280 0.946 3.413 1.00 0.00 19 GLN A N 18
ATOM 26873 C CA . GLN A 1 19 ? 1.780 2.119 4.121 1.00 0.00 19 GLN A CA 18
ATOM 26874 C C . GLN A 1 19 ? 0.308 1.951 4.481 1.00 0.00 19 GLN A C 18
ATOM 26875 O O . GLN A 1 19 ? -0.555 1.900 3.604 1.00 0.00 19 GLN A O 18
ATOM 26889 N N . LYS A 1 20 ? 0.027 1.864 5.776 1.00 0.00 20 LYS A N 18
ATOM 26890 C CA . LYS A 1 20 ? -1.342 1.703 6.254 1.00 0.00 20 LYS A CA 18
ATOM 26891 C C . LYS A 1 20 ? -2.192 2.915 5.889 1.00 0.00 20 LYS A C 18
ATOM 26892 O O . LYS A 1 20 ? -1.765 4.063 6.015 1.00 0.00 20 LYS A O 18
ATOM 26911 N N . PRO A 1 21 ? -3.425 2.658 5.428 1.00 0.00 21 PRO A N 18
ATOM 26912 C CA . PRO A 1 21 ? -4.361 3.716 5.039 1.00 0.00 21 PRO A CA 18
ATOM 26913 C C . PRO A 1 21 ? -4.869 4.511 6.237 1.00 0.00 21 PRO A C 18
ATOM 26914 O O . PRO A 1 21 ? -4.916 4.003 7.357 1.00 0.00 21 PRO A O 18
ATOM 26925 N N . VAL A 1 22 ? -5.249 5.762 5.993 1.00 0.00 22 VAL A N 18
ATOM 26926 C CA . VAL A 1 22 ? -5.755 6.627 7.052 1.00 0.00 22 VAL A CA 18
ATOM 26927 C C . VAL A 1 22 ? -7.278 6.601 7.102 1.00 0.00 22 VAL A C 18
ATOM 26928 O O . VAL A 1 22 ? -7.937 6.299 6.106 1.00 0.00 22 VAL A O 18
ATOM 26941 N N . SER A 1 23 ? -7.833 6.921 8.267 1.00 0.00 23 SER A N 18
ATOM 26942 C CA . SER A 1 23 ? -9.280 6.931 8.447 1.00 0.00 23 SER A CA 18
ATOM 26943 C C . SER A 1 23 ? -9.957 7.755 7.357 1.00 0.00 23 SER A C 18
ATOM 26944 O O . SER A 1 23 ? -9.296 8.462 6.597 1.00 0.00 23 SER A O 18
ATOM 26952 N N . ALA A 1 24 ? -11.281 7.658 7.287 1.00 0.00 24 ALA A N 18
ATOM 26953 C CA . ALA A 1 24 ? -12.050 8.395 6.292 1.00 0.00 24 ALA A CA 18
ATOM 26954 C C . ALA A 1 24 ? -11.717 9.883 6.333 1.00 0.00 24 ALA A C 18
ATOM 26955 O O . ALA A 1 24 ? -11.173 10.434 5.376 1.00 0.00 24 ALA A O 18
ATOM 26962 N N . TYR A 1 25 ? -12.048 10.527 7.447 1.00 0.00 25 TYR A N 18
ATOM 26963 C CA . TYR A 1 25 ? -11.788 11.953 7.611 1.00 0.00 25 TYR A CA 18
ATOM 26964 C C . TYR A 1 25 ? -10.309 12.264 7.400 1.00 0.00 25 TYR A C 18
ATOM 26965 O O . TYR A 1 25 ? -9.939 13.398 7.098 1.00 0.00 25 TYR A O 18
ATOM 26983 N N . ALA A 1 26 ? -9.468 11.247 7.561 1.00 0.00 26 ALA A N 18
ATOM 26984 C CA . ALA A 1 26 ? -8.030 11.410 7.386 1.00 0.00 26 ALA A CA 18
ATOM 26985 C C . ALA A 1 26 ? -7.650 11.381 5.910 1.00 0.00 26 ALA A C 18
ATOM 26986 O O . ALA A 1 26 ? -6.768 12.120 5.470 1.00 0.00 26 ALA A O 18
ATOM 26993 N N . LEU A 1 27 ? -8.320 10.523 5.148 1.00 0.00 27 LEU A N 18
ATOM 26994 C CA . LEU A 1 27 ? -8.052 10.397 3.720 1.00 0.00 27 LEU A CA 18
ATOM 26995 C C . LEU A 1 27 ? -8.302 11.718 3.000 1.00 0.00 27 LEU A C 18
ATOM 26996 O O . LEU A 1 27 ? -7.670 12.014 1.985 1.00 0.00 27 LEU A O 18
ATOM 27012 N N . PHE A 1 28 ? -9.226 12.511 3.533 1.00 0.00 28 PHE A N 18
ATOM 27013 C CA . PHE A 1 28 ? -9.559 13.802 2.942 1.00 0.00 28 PHE A CA 18
ATOM 27014 C C . PHE A 1 28 ? -8.559 14.871 3.373 1.00 0.00 28 PHE A C 18
ATOM 27015 O O . PHE A 1 28 ? -8.465 15.933 2.757 1.00 0.00 28 PHE A O 18
ATOM 27032 N N . PHE A 1 29 ? -7.815 14.583 4.436 1.00 0.00 29 PHE A N 18
ATOM 27033 C CA . PHE A 1 29 ? -6.823 15.519 4.951 1.00 0.00 29 PHE A CA 18
ATOM 27034 C C . PHE A 1 29 ? -5.536 15.453 4.134 1.00 0.00 29 PHE A C 18
ATOM 27035 O O . PHE A 1 29 ? -4.973 16.482 3.759 1.00 0.00 29 PHE A O 18
ATOM 27052 N N . ARG A 1 30 ? -5.077 14.236 3.862 1.00 0.00 30 ARG A N 18
ATOM 27053 C CA . ARG A 1 30 ? -3.856 14.035 3.091 1.00 0.00 30 ARG A CA 18
ATOM 27054 C C . ARG A 1 30 ? -4.059 14.445 1.635 1.00 0.00 30 ARG A C 18
ATOM 27055 O O . ARG A 1 30 ? -3.095 14.683 0.907 1.00 0.00 30 ARG A O 18
ATOM 27076 N N . ASP A 1 31 ? -5.318 14.526 1.218 1.00 0.00 31 ASP A N 18
ATOM 27077 C CA . ASP A 1 31 ? -5.647 14.909 -0.150 1.00 0.00 31 ASP A CA 18
ATOM 27078 C C . ASP A 1 31 ? -5.921 16.406 -0.245 1.00 0.00 31 ASP A C 18
ATOM 27079 O O . ASP A 1 31 ? -5.576 17.051 -1.236 1.00 0.00 31 ASP A O 18
ATOM 27088 N N . THR A 1 32 ? -6.545 16.956 0.793 1.00 0.00 32 THR A N 18
ATOM 27089 C CA . THR A 1 32 ? -6.867 18.377 0.826 1.00 0.00 32 THR A CA 18
ATOM 27090 C C . THR A 1 32 ? -5.684 19.197 1.326 1.00 0.00 32 THR A C 18
ATOM 27091 O O . THR A 1 32 ? -5.278 20.168 0.688 1.00 0.00 32 THR A O 18
ATOM 27102 N N . GLN A 1 33 ? -5.136 18.800 2.470 1.00 0.00 33 GLN A N 18
ATOM 27103 C CA . GLN A 1 33 ? -3.998 19.501 3.055 1.00 0.00 33 GLN A CA 18
ATOM 27104 C C . GLN A 1 33 ? -3.076 20.044 1.968 1.00 0.00 33 GLN A C 18
ATOM 27105 O O . GLN A 1 33 ? -2.870 21.252 1.862 1.00 0.00 33 GLN A O 18
ATOM 27119 N N . ALA A 1 34 ? -2.523 19.142 1.163 1.00 0.00 34 ALA A N 18
ATOM 27120 C CA . ALA A 1 34 ? -1.624 19.531 0.084 1.00 0.00 34 ALA A CA 18
ATOM 27121 C C . ALA A 1 34 ? -2.119 20.793 -0.615 1.00 0.00 34 ALA A C 18
ATOM 27122 O O . ALA A 1 34 ? -1.391 21.778 -0.727 1.00 0.00 34 ALA A O 18
ATOM 27129 N N . ALA A 1 35 ? -3.362 20.755 -1.084 1.00 0.00 35 ALA A N 18
ATOM 27130 C CA . ALA A 1 35 ? -3.954 21.896 -1.771 1.00 0.00 35 ALA A CA 18
ATOM 27131 C C . ALA A 1 35 ? -3.973 23.128 -0.873 1.00 0.00 35 ALA A C 18
ATOM 27132 O O . ALA A 1 35 ? -3.760 24.249 -1.337 1.00 0.00 35 ALA A O 18
ATOM 27139 N N . ILE A 1 36 ? -4.230 22.914 0.413 1.00 0.00 36 ILE A N 18
ATOM 27140 C CA . ILE A 1 36 ? -4.276 24.007 1.375 1.00 0.00 36 ILE A CA 18
ATOM 27141 C C . ILE A 1 36 ? -2.900 24.641 1.553 1.00 0.00 36 ILE A C 18
ATOM 27142 O O . ILE A 1 36 ? -2.701 25.817 1.245 1.00 0.00 36 ILE A O 18
ATOM 27158 N N . LYS A 1 37 ? -1.952 23.855 2.050 1.00 0.00 37 LYS A N 18
ATOM 27159 C CA . LYS A 1 37 ? -0.593 24.336 2.266 1.00 0.00 37 LYS A CA 18
ATOM 27160 C C . LYS A 1 37 ? -0.033 24.974 0.998 1.00 0.00 37 LYS A C 18
ATOM 27161 O O . LYS A 1 37 ? 0.582 26.038 1.046 1.00 0.00 37 LYS A O 18
ATOM 27180 N N . GLY A 1 38 ? -0.252 24.315 -0.136 1.00 0.00 38 GLY A N 18
ATOM 27181 C CA . GLY A 1 38 ? 0.236 24.833 -1.401 1.00 0.00 38 GLY A CA 18
ATOM 27182 C C . GLY A 1 38 ? -0.125 26.291 -1.608 1.00 0.00 38 GLY A C 18
ATOM 27183 O O . GLY A 1 38 ? 0.691 27.076 -2.089 1.00 0.00 38 GLY A O 18
ATOM 27187 N N . GLN A 1 39 ? -1.352 26.652 -1.246 1.00 0.00 39 GLN A N 18
ATOM 27188 C CA . GLN A 1 39 ? -1.820 28.025 -1.398 1.00 0.00 39 GLN A CA 18
ATOM 27189 C C . GLN A 1 39 ? -1.280 28.911 -0.280 1.00 0.00 39 GLN A C 18
ATOM 27190 O O . GLN A 1 39 ? -1.081 30.110 -0.466 1.00 0.00 39 GLN A O 18
ATOM 27204 N N . ASN A 1 40 ? -1.044 28.311 0.882 1.00 0.00 40 ASN A N 18
ATOM 27205 C CA . ASN A 1 40 ? -0.528 29.046 2.031 1.00 0.00 40 ASN A CA 18
ATOM 27206 C C . ASN A 1 40 ? 0.643 28.304 2.670 1.00 0.00 40 ASN A C 18
ATOM 27207 O O . ASN A 1 40 ? 0.492 27.595 3.665 1.00 0.00 40 ASN A O 18
ATOM 27218 N N . PRO A 1 41 ? 1.838 28.472 2.086 1.00 0.00 41 PRO A N 18
ATOM 27219 C CA . PRO A 1 41 ? 3.059 27.828 2.582 1.00 0.00 41 PRO A CA 18
ATOM 27220 C C . PRO A 1 41 ? 3.519 28.407 3.915 1.00 0.00 41 PRO A C 18
ATOM 27221 O O . PRO A 1 41 ? 4.348 27.816 4.605 1.00 0.00 41 PRO A O 18
ATOM 27232 N N . ASN A 1 42 ? 2.976 29.567 4.270 1.00 0.00 42 ASN A N 18
ATOM 27233 C CA . ASN A 1 42 ? 3.332 30.226 5.522 1.00 0.00 42 ASN A CA 18
ATOM 27234 C C . ASN A 1 42 ? 2.727 29.491 6.715 1.00 0.00 42 ASN A C 18
ATOM 27235 O O . ASN A 1 42 ? 3.303 29.472 7.802 1.00 0.00 42 ASN A O 18
ATOM 27246 N N . ALA A 1 43 ? 1.562 28.887 6.502 1.00 0.00 43 ALA A N 18
ATOM 27247 C CA . ALA A 1 43 ? 0.881 28.149 7.558 1.00 0.00 43 ALA A CA 18
ATOM 27248 C C . ALA A 1 43 ? 1.830 27.175 8.247 1.00 0.00 43 ALA A C 18
ATOM 27249 O O . ALA A 1 43 ? 2.951 26.954 7.789 1.00 0.00 43 ALA A O 18
ATOM 27256 N N . THR A 1 44 ? 1.374 26.594 9.353 1.00 0.00 44 THR A N 18
ATOM 27257 C CA . THR A 1 44 ? 2.183 25.644 10.107 1.00 0.00 44 THR A CA 18
ATOM 27258 C C . THR A 1 44 ? 1.314 24.572 10.753 1.00 0.00 44 THR A C 18
ATOM 27259 O O . THR A 1 44 ? 1.097 24.581 11.965 1.00 0.00 44 THR A O 18
ATOM 27270 N N . PHE A 1 45 ? 0.818 23.648 9.936 1.00 0.00 45 PHE A N 18
ATOM 27271 C CA . PHE A 1 45 ? -0.029 22.568 10.429 1.00 0.00 45 PHE A CA 18
ATOM 27272 C C . PHE A 1 45 ? -1.299 23.121 11.069 1.00 0.00 45 PHE A C 18
ATOM 27273 O O . PHE A 1 45 ? -2.366 23.122 10.457 1.00 0.00 45 PHE A O 18
ATOM 27290 N N . GLY A 1 46 ? -1.175 23.591 12.306 1.00 0.00 46 GLY A N 18
ATOM 27291 C CA . GLY A 1 46 ? -2.319 24.140 13.010 1.00 0.00 46 GLY A CA 18
ATOM 27292 C C . GLY A 1 46 ? -3.277 24.863 12.084 1.00 0.00 46 GLY A C 18
ATOM 27293 O O . GLY A 1 46 ? -4.493 24.713 12.198 1.00 0.00 46 GLY A O 18
ATOM 27297 N N . GLU A 1 47 ? -2.727 25.652 11.165 1.00 0.00 47 GLU A N 18
ATOM 27298 C CA . GLU A 1 47 ? -3.543 26.403 10.218 1.00 0.00 47 GLU A CA 18
ATOM 27299 C C . GLU A 1 47 ? -4.097 25.487 9.131 1.00 0.00 47 GLU A C 18
ATOM 27300 O O . GLU A 1 47 ? -5.307 25.286 9.030 1.00 0.00 47 GLU A O 18
ATOM 27312 N N . VAL A 1 48 ? -3.202 24.933 8.319 1.00 0.00 48 VAL A N 18
ATOM 27313 C CA . VAL A 1 48 ? -3.600 24.037 7.239 1.00 0.00 48 VAL A CA 18
ATOM 27314 C C . VAL A 1 48 ? -4.745 23.129 7.673 1.00 0.00 48 VAL A C 18
ATOM 27315 O O . VAL A 1 48 ? -5.676 22.877 6.907 1.00 0.00 48 VAL A O 18
ATOM 27328 N N . SER A 1 49 ? -4.671 22.640 8.906 1.00 0.00 49 SER A N 18
ATOM 27329 C CA . SER A 1 49 ? -5.701 21.757 9.442 1.00 0.00 49 SER A CA 18
ATOM 27330 C C . SER A 1 49 ? -7.019 22.504 9.619 1.00 0.00 49 SER A C 18
ATOM 27331 O O . SER A 1 49 ? -8.038 22.138 9.033 1.00 0.00 49 SER A O 18
ATOM 27339 N N . LYS A 1 50 ? -6.992 23.554 10.433 1.00 0.00 50 LYS A N 18
ATOM 27340 C CA . LYS A 1 50 ? -8.182 24.355 10.689 1.00 0.00 50 LYS A CA 18
ATOM 27341 C C . LYS A 1 50 ? -9.034 24.482 9.430 1.00 0.00 50 LYS A C 18
ATOM 27342 O O . LYS A 1 50 ? -10.260 24.384 9.486 1.00 0.00 50 LYS A O 18
ATOM 27361 N N . ILE A 1 51 ? -8.376 24.700 8.296 1.00 0.00 51 ILE A N 18
ATOM 27362 C CA . ILE A 1 51 ? -9.074 24.837 7.023 1.00 0.00 51 ILE A CA 18
ATOM 27363 C C . ILE A 1 51 ? -9.711 23.518 6.600 1.00 0.00 51 ILE A C 18
ATOM 27364 O O . ILE A 1 51 ? -10.881 23.474 6.220 1.00 0.00 51 ILE A O 18
ATOM 27380 N N . VAL A 1 52 ? -8.933 22.442 6.671 1.00 0.00 52 VAL A N 18
ATOM 27381 C CA . VAL A 1 52 ? -9.421 21.120 6.298 1.00 0.00 52 VAL A CA 18
ATOM 27382 C C . VAL A 1 52 ? -10.595 20.700 7.176 1.00 0.00 52 VAL A C 18
ATOM 27383 O O . VAL A 1 52 ? -11.665 20.355 6.676 1.00 0.00 52 VAL A O 18
ATOM 27396 N N . ALA A 1 53 ? -10.386 20.732 8.488 1.00 0.00 53 ALA A N 18
ATOM 27397 C CA . ALA A 1 53 ? -11.428 20.357 9.436 1.00 0.00 53 ALA A CA 18
ATOM 27398 C C . ALA A 1 53 ? -12.777 20.940 9.029 1.00 0.00 53 ALA A C 18
ATOM 27399 O O . ALA A 1 53 ? -13.784 20.233 8.994 1.00 0.00 53 ALA A O 18
ATOM 27406 N N . SER A 1 54 ? -12.789 22.233 8.722 1.00 0.00 54 SER A N 18
ATOM 27407 C CA . SER A 1 54 ? -14.016 22.912 8.322 1.00 0.00 54 SER A CA 18
ATOM 27408 C C . SER A 1 54 ? -14.568 22.319 7.029 1.00 0.00 54 SER A C 18
ATOM 27409 O O . SER A 1 54 ? -15.767 22.069 6.910 1.00 0.00 54 SER A O 18
ATOM 27417 N N . MET A 1 55 ? -13.683 22.096 6.063 1.00 0.00 55 MET A N 18
ATOM 27418 C CA . MET A 1 55 ? -14.080 21.531 4.778 1.00 0.00 55 MET A CA 18
ATOM 27419 C C . MET A 1 55 ? -14.858 20.233 4.973 1.00 0.00 55 MET A C 18
ATOM 27420 O O . MET A 1 55 ? -16.002 20.113 4.535 1.00 0.00 55 MET A O 18
ATOM 27434 N N . TRP A 1 56 ? -14.229 19.265 5.629 1.00 0.00 56 TRP A N 18
ATOM 27435 C CA . TRP A 1 56 ? -14.863 17.976 5.881 1.00 0.00 56 TRP A CA 18
ATOM 27436 C C . TRP A 1 56 ? -16.153 18.149 6.675 1.00 0.00 56 TRP A C 18
ATOM 27437 O O . TRP A 1 56 ? -17.150 17.477 6.411 1.00 0.00 56 TRP A O 18
ATOM 27458 N N . ASP A 1 57 ? -16.126 19.052 7.649 1.00 0.00 57 ASP A N 18
ATOM 27459 C CA . ASP A 1 57 ? -17.295 19.314 8.481 1.00 0.00 57 ASP A CA 18
ATOM 27460 C C . ASP A 1 57 ? -18.425 19.922 7.656 1.00 0.00 57 ASP A C 18
ATOM 27461 O O . ASP A 1 57 ? -19.531 20.123 8.153 1.00 0.00 57 ASP A O 18
ATOM 27470 N N . GLY A 1 58 ? -18.137 20.212 6.390 1.00 0.00 58 GLY A N 18
ATOM 27471 C CA . GLY A 1 58 ? -19.138 20.795 5.517 1.00 0.00 58 GLY A CA 18
ATOM 27472 C C . GLY A 1 58 ? -19.048 20.267 4.099 1.00 0.00 58 GLY A C 18
ATOM 27473 O O . GLY A 1 58 ? -19.405 20.962 3.146 1.00 0.00 58 GLY A O 18
ATOM 27477 N N . LEU A 1 59 ? -18.568 19.037 3.956 1.00 0.00 59 LEU A N 18
ATOM 27478 C CA . LEU A 1 59 ? -18.431 18.416 2.643 1.00 0.00 59 LEU A CA 18
ATOM 27479 C C . LEU A 1 59 ? -19.776 18.352 1.927 1.00 0.00 59 LEU A C 18
ATOM 27480 O O . LEU A 1 59 ? -20.708 19.078 2.270 1.00 0.00 59 LEU A O 18
ATOM 27496 N N . GLY A 1 60 ? -19.870 17.477 0.931 1.00 0.00 60 GLY A N 18
ATOM 27497 C CA . GLY A 1 60 ? -21.105 17.333 0.184 1.00 0.00 60 GLY A CA 18
ATOM 27498 C C . GLY A 1 60 ? -21.738 15.968 0.368 1.00 0.00 60 GLY A C 18
ATOM 27499 O O . GLY A 1 60 ? -22.458 15.488 -0.507 1.00 0.00 60 GLY A O 18
ATOM 27503 N N . GLU A 1 61 ? -21.468 15.340 1.508 1.00 0.00 61 GLU A N 18
ATOM 27504 C CA . GLU A 1 61 ? -22.015 14.021 1.802 1.00 0.00 61 GLU A CA 18
ATOM 27505 C C . GLU A 1 61 ? -21.387 12.959 0.903 1.00 0.00 61 GLU A C 18
ATOM 27506 O O . GLU A 1 61 ? -20.617 12.118 1.365 1.00 0.00 61 GLU A O 18
ATOM 27518 N N . GLU A 1 62 ? -21.722 13.006 -0.382 1.00 0.00 62 GLU A N 18
ATOM 27519 C CA . GLU A 1 62 ? -21.193 12.048 -1.345 1.00 0.00 62 GLU A CA 18
ATOM 27520 C C . GLU A 1 62 ? -19.669 11.991 -1.274 1.00 0.00 62 GLU A C 18
ATOM 27521 O O . GLU A 1 62 ? -19.050 11.050 -1.769 1.00 0.00 62 GLU A O 18
ATOM 27533 N N . GLN A 1 63 ? -19.073 13.006 -0.657 1.00 0.00 63 GLN A N 18
ATOM 27534 C CA . GLN A 1 63 ? -17.623 13.073 -0.523 1.00 0.00 63 GLN A CA 18
ATOM 27535 C C . GLN A 1 63 ? -17.168 12.435 0.786 1.00 0.00 63 GLN A C 18
ATOM 27536 O O . GLN A 1 63 ? -16.029 11.981 0.905 1.00 0.00 63 GLN A O 18
ATOM 27550 N N . LYS A 1 64 ? -18.064 12.403 1.766 1.00 0.00 64 LYS A N 18
ATOM 27551 C CA . LYS A 1 64 ? -17.755 11.821 3.067 1.00 0.00 64 LYS A CA 18
ATOM 27552 C C . LYS A 1 64 ? -17.813 10.298 3.008 1.00 0.00 64 LYS A C 18
ATOM 27553 O O . LYS A 1 64 ? -16.913 9.615 3.497 1.00 0.00 64 LYS A O 18
ATOM 27572 N N . GLN A 1 65 ? -18.875 9.773 2.405 1.00 0.00 65 GLN A N 18
ATOM 27573 C CA . GLN A 1 65 ? -19.048 8.330 2.282 1.00 0.00 65 GLN A CA 18
ATOM 27574 C C . GLN A 1 65 ? -17.906 7.711 1.483 1.00 0.00 65 GLN A C 18
ATOM 27575 O O . GLN A 1 65 ? -17.252 6.773 1.938 1.00 0.00 65 GLN A O 18
ATOM 27589 N N . VAL A 1 66 ? -17.670 8.243 0.287 1.00 0.00 66 VAL A N 18
ATOM 27590 C CA . VAL A 1 66 ? -16.607 7.744 -0.576 1.00 0.00 66 VAL A CA 18
ATOM 27591 C C . VAL A 1 66 ? -15.333 7.480 0.219 1.00 0.00 66 VAL A C 18
ATOM 27592 O O . VAL A 1 66 ? -14.739 6.405 0.122 1.00 0.00 66 VAL A O 18
ATOM 27605 N N . TYR A 1 67 ? -14.918 8.466 1.006 1.00 0.00 67 TYR A N 18
ATOM 27606 C CA . TYR A 1 67 ? -13.712 8.342 1.817 1.00 0.00 67 TYR A CA 18
ATOM 27607 C C . TYR A 1 67 ? -13.835 7.183 2.801 1.00 0.00 67 TYR A C 18
ATOM 27608 O O . TYR A 1 67 ? -12.845 6.539 3.147 1.00 0.00 67 TYR A O 18
ATOM 27626 N N . LYS A 1 68 ? -15.059 6.922 3.248 1.00 0.00 68 LYS A N 18
ATOM 27627 C CA . LYS A 1 68 ? -15.315 5.840 4.191 1.00 0.00 68 LYS A CA 18
ATOM 27628 C C . LYS A 1 68 ? -15.244 4.484 3.496 1.00 0.00 68 LYS A C 18
ATOM 27629 O O . LYS A 1 68 ? -14.716 3.518 4.048 1.00 0.00 68 LYS A O 18
ATOM 27648 N N . LYS A 1 69 ? -15.777 4.419 2.280 1.00 0.00 69 LYS A N 18
ATOM 27649 C CA . LYS A 1 69 ? -15.772 3.183 1.507 1.00 0.00 69 LYS A CA 18
ATOM 27650 C C . LYS A 1 69 ? -14.347 2.759 1.168 1.00 0.00 69 LYS A C 18
ATOM 27651 O O . LYS A 1 69 ? -14.028 1.570 1.154 1.00 0.00 69 LYS A O 18
ATOM 27670 N N . LYS A 1 70 ? -13.492 3.739 0.895 1.00 0.00 70 LYS A N 18
ATOM 27671 C CA . LYS A 1 70 ? -12.100 3.470 0.558 1.00 0.00 70 LYS A CA 18
ATOM 27672 C C . LYS A 1 70 ? -11.324 3.001 1.785 1.00 0.00 70 LYS A C 18
ATOM 27673 O O . LYS A 1 70 ? -10.441 2.148 1.687 1.00 0.00 70 LYS A O 18
ATOM 27692 N N . THR A 1 71 ? -11.659 3.564 2.942 1.00 0.00 71 THR A N 18
ATOM 27693 C CA . THR A 1 71 ? -10.994 3.204 4.188 1.00 0.00 71 THR A CA 18
ATOM 27694 C C . THR A 1 71 ? -11.091 1.706 4.450 1.00 0.00 71 THR A C 18
ATOM 27695 O O . THR A 1 71 ? -10.080 1.037 4.659 1.00 0.00 71 THR A O 18
ATOM 27706 N N . GLU A 1 72 ? -12.314 1.185 4.436 1.00 0.00 72 GLU A N 18
ATOM 27707 C CA . GLU A 1 72 ? -12.542 -0.236 4.673 1.00 0.00 72 GLU A CA 18
ATOM 27708 C C . GLU A 1 72 ? -11.943 -1.077 3.549 1.00 0.00 72 GLU A C 18
ATOM 27709 O O . GLU A 1 72 ? -11.425 -2.168 3.785 1.00 0.00 72 GLU A O 18
ATOM 27721 N N . ALA A 1 73 ? -12.019 -0.561 2.326 1.00 0.00 73 ALA A N 18
ATOM 27722 C CA . ALA A 1 73 ? -11.484 -1.263 1.166 1.00 0.00 73 ALA A CA 18
ATOM 27723 C C . ALA A 1 73 ? -9.959 -1.239 1.166 1.00 0.00 73 ALA A C 18
ATOM 27724 O O . ALA A 1 73 ? -9.315 -2.142 0.632 1.00 0.00 73 ALA A O 18
ATOM 27731 N N . ALA A 1 74 ? -9.388 -0.200 1.766 1.00 0.00 74 ALA A N 18
ATOM 27732 C CA . ALA A 1 74 ? -7.939 -0.060 1.835 1.00 0.00 74 ALA A CA 18
ATOM 27733 C C . ALA A 1 74 ? -7.392 -0.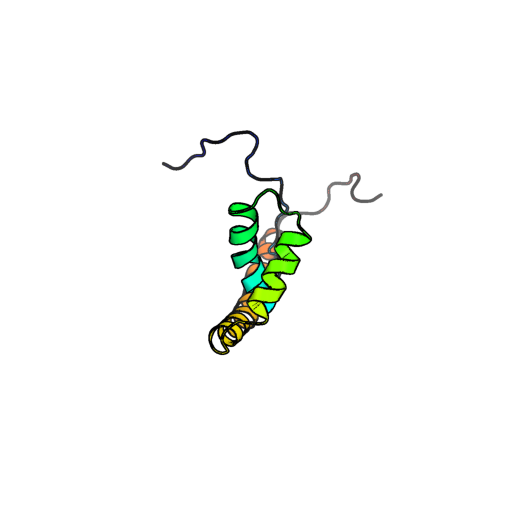645 3.133 1.00 0.00 74 ALA A C 18
ATOM 27734 O O . ALA A 1 74 ? -6.223 -1.023 3.213 1.00 0.00 74 ALA A O 18
ATOM 27741 N N . LYS A 1 75 ? -8.245 -0.717 4.150 1.00 0.00 75 LYS A N 18
ATOM 27742 C CA . LYS A 1 75 ? -7.849 -1.257 5.445 1.00 0.00 75 LYS A CA 18
ATOM 27743 C C . LYS A 1 75 ? -7.796 -2.781 5.407 1.00 0.00 75 LYS A C 18
ATOM 27744 O O . LYS A 1 75 ? -6.752 -3.383 5.654 1.00 0.00 75 LYS A O 18
ATOM 27763 N N . LYS A 1 76 ? -8.930 -3.399 5.093 1.00 0.00 76 LYS A N 18
ATOM 27764 C CA . LYS A 1 76 ? -9.014 -4.853 5.020 1.00 0.00 76 LYS A CA 18
ATOM 27765 C C . LYS A 1 76 ? -7.909 -5.417 4.132 1.00 0.00 76 LYS A C 18
ATOM 27766 O O . LYS A 1 76 ? -7.336 -6.465 4.430 1.00 0.00 76 LYS A O 18
ATOM 27785 N N . GLU A 1 77 ? -7.615 -4.715 3.042 1.00 0.00 77 GLU A N 18
ATOM 27786 C CA . GLU A 1 77 ? -6.578 -5.147 2.113 1.00 0.00 77 GLU A CA 18
ATOM 27787 C C . GLU A 1 77 ? -5.191 -4.978 2.727 1.00 0.00 77 GLU A C 18
ATOM 27788 O O . GLU A 1 77 ? -4.370 -5.895 2.696 1.00 0.00 77 GLU A O 18
ATOM 27800 N N . TYR A 1 78 ? -4.938 -3.799 3.285 1.00 0.00 78 TYR A N 18
ATOM 27801 C CA . TYR A 1 78 ? -3.651 -3.507 3.905 1.00 0.00 78 TYR A CA 18
ATOM 27802 C C . TYR A 1 78 ? -3.189 -4.672 4.775 1.00 0.00 78 TYR A C 18
ATOM 27803 O O . TYR A 1 78 ? -2.046 -5.122 4.676 1.00 0.00 78 TYR A O 18
ATOM 27821 N N . LEU A 1 79 ? -4.084 -5.155 5.629 1.00 0.00 79 LEU A N 18
ATOM 27822 C CA . LEU A 1 79 ? -3.771 -6.268 6.518 1.00 0.00 79 LEU A CA 18
ATOM 27823 C C . LEU A 1 79 ? -3.352 -7.500 5.722 1.00 0.00 79 LEU A C 18
ATOM 27824 O O . LEU A 1 79 ? -2.399 -8.191 6.082 1.00 0.00 79 LEU A O 18
ATOM 27840 N N . LYS A 1 80 ? -4.070 -7.769 4.637 1.00 0.00 80 LYS A N 18
ATOM 27841 C CA . LYS A 1 80 ? -3.772 -8.915 3.786 1.00 0.00 80 LYS A CA 18
ATOM 27842 C C . LYS A 1 80 ? -2.415 -8.751 3.108 1.00 0.00 80 LYS A C 18
ATOM 27843 O O . LYS A 1 80 ? -1.602 -9.675 3.097 1.00 0.00 80 LYS A O 18
ATOM 27862 N N . GLN A 1 81 ? -2.178 -7.570 2.547 1.00 0.00 81 GLN A N 18
ATOM 27863 C CA . GLN A 1 81 ? -0.919 -7.287 1.868 1.00 0.00 81 GLN A CA 18
ATOM 27864 C C . GLN A 1 81 ? 0.254 -7.370 2.840 1.00 0.00 81 GLN A C 18
ATOM 27865 O O . GLN A 1 81 ? 1.250 -8.043 2.571 1.00 0.00 81 GLN A O 18
ATOM 27879 N N . LEU A 1 82 ? 0.130 -6.681 3.969 1.00 0.00 82 LEU A N 18
ATOM 27880 C CA . LEU A 1 82 ? 1.180 -6.676 4.981 1.00 0.00 82 LEU A CA 18
ATOM 27881 C C . LEU A 1 82 ? 1.428 -8.083 5.515 1.00 0.00 82 LEU A C 18
ATOM 27882 O O . LEU A 1 82 ? 2.565 -8.552 5.552 1.00 0.00 82 LEU A O 18
ATOM 27898 N N . ALA A 1 83 ? 0.356 -8.752 5.926 1.00 0.00 83 ALA A N 18
ATOM 27899 C CA . ALA A 1 83 ? 0.457 -10.107 6.454 1.00 0.00 83 ALA A CA 18
ATOM 27900 C C . ALA A 1 83 ? 1.473 -10.928 5.668 1.00 0.00 83 ALA A C 18
ATOM 27901 O O . ALA A 1 83 ? 2.170 -11.773 6.229 1.00 0.00 83 ALA A O 18
ATOM 27908 N N . ALA A 1 84 ? 1.551 -10.675 4.366 1.00 0.00 84 ALA A N 18
ATOM 27909 C CA . ALA A 1 84 ? 2.483 -11.390 3.503 1.00 0.00 84 ALA A CA 18
ATOM 27910 C C . ALA A 1 84 ? 3.892 -10.820 3.625 1.00 0.00 84 ALA A C 18
ATOM 27911 O O . ALA A 1 84 ? 4.874 -11.563 3.637 1.00 0.00 84 ALA A O 18
ATOM 27918 N N . TYR A 1 85 ? 3.985 -9.498 3.713 1.00 0.00 85 TYR A N 18
ATOM 27919 C CA . TYR A 1 85 ? 5.274 -8.828 3.831 1.00 0.00 85 TYR A CA 18
ATOM 27920 C C . TYR A 1 85 ? 6.138 -9.492 4.899 1.00 0.00 85 TYR A C 18
ATOM 27921 O O . TYR A 1 85 ? 7.338 -9.687 4.710 1.00 0.00 85 TYR A O 18
ATOM 27939 N N . ARG A 1 86 ? 5.517 -9.838 6.022 1.00 0.00 86 ARG A N 18
ATOM 27940 C CA . ARG A 1 86 ? 6.227 -10.481 7.121 1.00 0.00 86 ARG A CA 18
ATOM 27941 C C . ARG A 1 86 ? 6.798 -11.827 6.687 1.00 0.00 86 ARG A C 18
ATOM 27942 O O . ARG A 1 86 ? 7.972 -12.117 6.914 1.00 0.00 86 ARG A O 18
ATOM 27963 N N . ALA A 1 87 ? 5.959 -12.646 6.061 1.00 0.00 87 ALA A N 18
ATOM 27964 C CA . ALA A 1 87 ? 6.380 -13.961 5.594 1.00 0.00 87 ALA A CA 18
ATOM 27965 C C . ALA A 1 87 ? 7.757 -13.896 4.942 1.00 0.00 87 ALA A C 18
ATOM 27966 O O . ALA A 1 87 ? 8.517 -14.864 4.978 1.00 0.00 87 ALA A O 18
ATOM 27973 N N . SER A 1 88 ? 8.071 -12.751 4.346 1.00 0.00 88 SER A N 18
ATOM 27974 C CA . SER A 1 88 ? 9.356 -12.562 3.682 1.00 0.00 88 SER A CA 18
ATOM 27975 C C . SER A 1 88 ? 10.395 -12.014 4.655 1.00 0.00 88 SER A C 18
ATOM 27976 O O . SER A 1 88 ? 11.592 -12.266 4.510 1.00 0.00 88 SER A O 18
ATOM 27984 N N . LEU A 1 89 ? 9.930 -11.264 5.647 1.00 0.00 89 LEU A N 18
ATOM 27985 C CA . LEU A 1 89 ? 10.818 -10.679 6.646 1.00 0.00 89 LEU A CA 18
ATOM 27986 C C . LEU A 1 89 ? 11.377 -11.754 7.573 1.00 0.00 89 LEU A C 18
ATOM 27987 O O . LEU A 1 89 ? 12.526 -11.677 8.008 1.00 0.00 89 LEU A O 18
ATOM 28003 N N . VAL A 1 90 ? 10.557 -12.757 7.871 1.00 0.00 90 VAL A N 18
ATOM 28004 C CA . VAL A 1 90 ? 10.970 -13.849 8.743 1.00 0.00 90 VAL A CA 18
ATOM 28005 C C . VAL A 1 90 ? 12.062 -14.690 8.092 1.00 0.00 90 VAL A C 18
ATOM 28006 O O . VAL A 1 90 ? 12.040 -14.926 6.884 1.00 0.00 90 VAL A O 18
ATOM 28019 N N . SER A 1 91 ? 13.017 -15.139 8.900 1.00 0.00 91 SER A N 18
ATOM 28020 C CA . SER A 1 91 ? 14.120 -15.952 8.402 1.00 0.00 91 SER A CA 18
ATOM 28021 C C . SER A 1 91 ? 15.091 -16.297 9.527 1.00 0.00 91 SER A C 18
ATOM 28022 O O . SER A 1 91 ? 15.461 -17.457 9.710 1.00 0.00 91 SER A O 18
ATOM 28030 N N . LYS A 1 92 ? 15.501 -15.281 10.279 1.00 0.00 92 LYS A N 18
ATOM 28031 C CA . LYS A 1 92 ? 16.428 -15.475 11.388 1.00 0.00 92 LYS A CA 18
ATOM 28032 C C . LYS A 1 92 ? 15.951 -14.733 12.632 1.00 0.00 92 LYS A C 18
ATOM 28033 O O . LYS A 1 92 ? 15.500 -13.590 12.550 1.00 0.00 92 LYS A O 18
ATOM 28052 N N . SER A 1 93 ? 16.054 -15.390 13.783 1.00 0.00 93 SER A N 18
ATOM 28053 C CA . SER A 1 93 ? 15.630 -14.793 15.044 1.00 0.00 93 SER A CA 18
ATOM 28054 C C . SER A 1 93 ? 16.835 -14.460 15.919 1.00 0.00 93 SER A C 18
ATOM 28055 O O . SER A 1 93 ? 17.805 -15.215 15.972 1.00 0.00 93 SER A O 18
ATOM 28063 N N . TYR A 1 94 ? 16.764 -13.324 16.604 1.00 0.00 94 TYR A N 18
ATOM 28064 C CA . TYR A 1 94 ? 17.849 -12.888 17.476 1.00 0.00 94 TYR A CA 18
ATOM 28065 C C . TYR A 1 94 ? 17.304 -12.342 18.792 1.00 0.00 94 TYR A C 18
ATOM 28066 O O . TYR A 1 94 ? 16.127 -11.996 18.896 1.00 0.00 94 TYR A O 18
ATOM 28084 N N . THR A 1 95 ? 18.170 -12.267 19.798 1.00 0.00 95 THR A N 18
ATOM 28085 C CA . THR A 1 95 ? 17.779 -11.764 21.108 1.00 0.00 95 THR A CA 18
ATOM 28086 C C . THR A 1 95 ? 16.853 -10.560 20.981 1.00 0.00 95 THR A C 18
ATOM 28087 O O . THR A 1 95 ? 16.793 -9.919 19.931 1.00 0.00 95 THR A O 18
ATOM 28098 N N . ASP A 1 96 ? 16.133 -10.257 22.055 1.00 0.00 96 ASP A N 18
ATOM 28099 C CA . ASP A 1 96 ? 15.211 -9.127 22.064 1.00 0.00 96 ASP A CA 18
ATOM 28100 C C . ASP A 1 96 ? 14.716 -8.840 23.478 1.00 0.00 96 ASP A C 18
ATOM 28101 O O . ASP A 1 96 ? 14.692 -7.691 23.917 1.00 0.00 96 ASP A O 18
ATOM 28110 N N . SER A 1 97 ? 14.320 -9.894 24.186 1.00 0.00 97 SER A N 18
ATOM 28111 C CA . SER A 1 97 ? 13.821 -9.755 25.549 1.00 0.00 97 SER A CA 18
ATOM 28112 C C . SER A 1 97 ? 12.445 -9.094 25.559 1.00 0.00 97 SER A C 18
ATOM 28113 O O . SER A 1 97 ? 12.015 -8.515 24.562 1.00 0.00 97 SER A O 18
ATOM 28121 N N . GLY A 1 98 ? 11.760 -9.186 26.694 1.00 0.00 98 GLY A N 18
ATOM 28122 C CA . GLY A 1 98 ? 10.440 -8.593 26.814 1.00 0.00 98 GLY A CA 18
ATOM 28123 C C . GLY A 1 98 ? 9.971 -8.510 28.253 1.00 0.00 98 GLY A C 18
ATOM 28124 O O . GLY A 1 98 ? 9.614 -9.513 28.871 1.00 0.00 98 GLY A O 18
ATOM 28128 N N . PRO A 1 99 ? 9.969 -7.289 28.809 1.00 0.00 99 PRO A N 18
ATOM 28129 C CA . PRO A 1 99 ? 9.543 -7.049 30.191 1.00 0.00 99 PRO A CA 18
ATOM 28130 C C . PRO A 1 99 ? 8.043 -7.244 30.377 1.00 0.00 99 PRO A C 18
ATOM 28131 O O . PRO A 1 99 ? 7.265 -7.084 29.437 1.00 0.00 99 PRO A O 18
ATOM 28142 N N . SER A 1 100 ? 7.642 -7.589 31.597 1.00 0.00 100 SER A N 18
ATOM 28143 C CA . SER A 1 100 ? 6.234 -7.808 31.905 1.00 0.00 100 SER A CA 18
ATOM 28144 C C . SER A 1 100 ? 5.657 -6.627 32.680 1.00 0.00 100 SER A C 18
ATOM 28145 O O . SER A 1 100 ? 6.390 -5.739 33.116 1.00 0.00 100 SER A O 18
ATOM 28153 N N . SER A 1 101 ? 4.338 -6.625 32.848 1.00 0.00 101 SER A N 18
ATOM 28154 C CA . SER A 1 101 ? 3.661 -5.552 33.566 1.00 0.00 101 SER A CA 18
ATOM 28155 C C . SER A 1 101 ? 3.156 -6.039 34.921 1.00 0.00 101 SER A C 18
ATOM 28156 O O . SER A 1 101 ? 2.747 -7.191 35.065 1.00 0.00 101 SER A O 18
ATOM 28164 N N . GLY A 1 102 ? 3.187 -5.153 35.911 1.00 0.00 102 GLY A N 18
ATOM 28165 C CA . GLY A 1 102 ? 2.730 -5.511 37.241 1.00 0.00 102 GLY A CA 18
ATOM 28166 C C . GLY A 1 102 ? 3.874 -5.675 38.223 1.00 0.00 102 GLY A C 18
ATOM 28167 O O . GLY A 1 102 ? 4.982 -5.197 37.980 1.00 0.00 102 GLY A O 18
ATOM 28171 N N . GLY A 1 1 ? 28.363 16.515 -19.211 1.00 0.00 1 GLY A N 19
ATOM 28172 C CA . GLY A 1 1 ? 27.221 17.056 -19.925 1.00 0.00 1 GLY A CA 19
ATOM 28173 C C . GLY A 1 1 ? 26.838 18.441 -19.441 1.00 0.00 1 GLY A C 19
ATOM 28174 O O . GLY A 1 1 ? 27.335 19.444 -19.951 1.00 0.00 1 GLY A O 19
ATOM 28178 N N . SER A 1 2 ? 25.950 18.496 -18.453 1.00 0.00 2 SER A N 19
ATOM 28179 C CA . SER A 1 2 ? 25.495 19.768 -17.904 1.00 0.00 2 SER A CA 19
ATOM 28180 C C . SER A 1 2 ? 25.079 19.611 -16.444 1.00 0.00 2 SER A C 19
ATOM 28181 O O . SER A 1 2 ? 24.911 18.495 -15.952 1.00 0.00 2 SER A O 19
ATOM 28189 N N . SER A 1 3 ? 24.915 20.737 -15.758 1.00 0.00 3 SER A N 19
ATOM 28190 C CA . SER A 1 3 ? 24.522 20.727 -14.354 1.00 0.00 3 SER A CA 19
ATOM 28191 C C . SER A 1 3 ? 23.005 20.650 -14.215 1.00 0.00 3 SER A C 19
ATOM 28192 O O . SER A 1 3 ? 22.473 19.740 -13.580 1.00 0.00 3 SER A O 19
ATOM 28200 N N . GLY A 1 4 ? 22.312 21.614 -14.814 1.00 0.00 4 GLY A N 19
ATOM 28201 C CA . GLY A 1 4 ? 20.863 21.638 -14.746 1.00 0.00 4 GLY A CA 19
ATOM 28202 C C . GLY A 1 4 ? 20.351 22.437 -13.563 1.00 0.00 4 GLY A C 19
ATOM 28203 O O . GLY A 1 4 ? 21.015 23.364 -13.099 1.00 0.00 4 GLY A O 19
ATOM 28207 N N . SER A 1 5 ? 19.168 22.079 -13.076 1.00 0.00 5 SER A N 19
ATOM 28208 C CA . SER A 1 5 ? 18.565 22.773 -11.944 1.00 0.00 5 SER A CA 19
ATOM 28209 C C . SER A 1 5 ? 19.497 22.752 -10.736 1.00 0.00 5 SER A C 19
ATOM 28210 O O . SER A 1 5 ? 19.886 23.800 -10.220 1.00 0.00 5 SER A O 19
ATOM 28218 N N . SER A 1 6 ? 19.850 21.551 -10.290 1.00 0.00 6 SER A N 19
ATOM 28219 C CA . SER A 1 6 ? 20.733 21.392 -9.140 1.00 0.00 6 SER A CA 19
ATOM 28220 C C . SER A 1 6 ? 20.037 21.833 -7.856 1.00 0.00 6 SER A C 19
ATOM 28221 O O . SER A 1 6 ? 20.090 23.003 -7.478 1.00 0.00 6 SER A O 19
ATOM 28229 N N . GLY A 1 7 ? 19.383 20.887 -7.189 1.00 0.00 7 GLY A N 19
ATOM 28230 C CA . GLY A 1 7 ? 18.685 21.196 -5.955 1.00 0.00 7 GLY A CA 19
ATOM 28231 C C . GLY A 1 7 ? 17.383 20.433 -5.818 1.00 0.00 7 GLY A C 19
ATOM 28232 O O . GLY A 1 7 ? 16.301 21.014 -5.902 1.00 0.00 7 GLY A O 19
ATOM 28236 N N . LYS A 1 8 ? 17.485 19.125 -5.607 1.00 0.00 8 LYS A N 19
ATOM 28237 C CA . LYS A 1 8 ? 16.307 18.279 -5.459 1.00 0.00 8 LYS A CA 19
ATOM 28238 C C . LYS A 1 8 ? 16.706 16.841 -5.141 1.00 0.00 8 LYS A C 19
ATOM 28239 O O . LYS A 1 8 ? 17.366 16.177 -5.940 1.00 0.00 8 LYS A O 19
ATOM 28258 N N . LYS A 1 9 ? 16.301 16.365 -3.968 1.00 0.00 9 LYS A N 19
ATOM 28259 C CA . LYS A 1 9 ? 16.613 15.005 -3.545 1.00 0.00 9 LYS A CA 19
ATOM 28260 C C . LYS A 1 9 ? 15.788 14.613 -2.323 1.00 0.00 9 LYS A C 19
ATOM 28261 O O . LYS A 1 9 ? 15.368 15.469 -1.543 1.00 0.00 9 LYS A O 19
ATOM 28280 N N . LYS A 1 10 ? 15.561 13.314 -2.160 1.00 0.00 10 LYS A N 19
ATOM 28281 C CA . LYS A 1 10 ? 14.789 12.808 -1.032 1.00 0.00 10 LYS A CA 19
ATOM 28282 C C . LYS A 1 10 ? 14.897 11.289 -0.937 1.00 0.00 10 LYS A C 19
ATOM 28283 O O . LYS A 1 10 ? 15.450 10.639 -1.824 1.00 0.00 10 LYS A O 19
ATOM 28302 N N . LYS A 1 11 ? 14.365 10.729 0.144 1.00 0.00 11 LYS A N 19
ATOM 28303 C CA . LYS A 1 11 ? 14.398 9.287 0.355 1.00 0.00 11 LYS A CA 19
ATOM 28304 C C . LYS A 1 11 ? 13.595 8.898 1.592 1.00 0.00 11 LYS A C 19
ATOM 28305 O O . LYS A 1 11 ? 14.131 8.837 2.699 1.00 0.00 11 LYS A O 19
ATOM 28324 N N . LYS A 1 12 ? 12.307 8.636 1.398 1.00 0.00 12 LYS A N 19
ATOM 28325 C CA . LYS A 1 12 ? 11.430 8.251 2.497 1.00 0.00 12 LYS A CA 19
ATOM 28326 C C . LYS A 1 12 ? 10.011 7.999 1.997 1.00 0.00 12 LYS A C 19
ATOM 28327 O O . LYS A 1 12 ? 9.187 8.913 1.949 1.00 0.00 12 LYS A O 19
ATOM 28346 N N . LYS A 1 13 ? 9.731 6.754 1.628 1.00 0.00 13 LYS A N 19
ATOM 28347 C CA . LYS A 1 13 ? 8.410 6.381 1.135 1.00 0.00 13 LYS A CA 19
ATOM 28348 C C . LYS A 1 13 ? 8.148 4.894 1.353 1.00 0.00 13 LYS A C 19
ATOM 28349 O O . LYS A 1 13 ? 7.364 4.279 0.630 1.00 0.00 13 LYS A O 19
ATOM 28368 N N . ASP A 1 14 ? 8.809 4.322 2.354 1.00 0.00 14 ASP A N 19
ATOM 28369 C CA . ASP A 1 14 ? 8.645 2.908 2.669 1.00 0.00 14 ASP A CA 19
ATOM 28370 C C . ASP A 1 14 ? 8.844 2.048 1.425 1.00 0.00 14 ASP A C 19
ATOM 28371 O O . ASP A 1 14 ? 7.890 1.656 0.752 1.00 0.00 14 ASP A O 19
ATOM 28380 N N . PRO A 1 15 ? 10.112 1.747 1.110 1.00 0.00 15 PRO A N 19
ATOM 28381 C CA . PRO A 1 15 ? 10.466 0.930 -0.055 1.00 0.00 15 PRO A CA 19
ATOM 28382 C C . PRO A 1 15 ? 10.059 -0.529 0.114 1.00 0.00 15 PRO A C 19
ATOM 28383 O O . PRO A 1 15 ? 9.691 -1.197 -0.851 1.00 0.00 15 PRO A O 19
ATOM 28394 N N . ASN A 1 16 ? 10.126 -1.018 1.348 1.00 0.00 16 ASN A N 19
ATOM 28395 C CA . ASN A 1 16 ? 9.764 -2.400 1.644 1.00 0.00 16 ASN A CA 19
ATOM 28396 C C . ASN A 1 16 ? 8.349 -2.482 2.208 1.00 0.00 16 ASN A C 19
ATOM 28397 O O . ASN A 1 16 ? 7.407 -2.831 1.498 1.00 0.00 16 ASN A O 19
ATOM 28408 N N . GLU A 1 17 ? 8.209 -2.158 3.490 1.00 0.00 17 GLU A N 19
ATOM 28409 C CA . GLU A 1 17 ? 6.909 -2.196 4.149 1.00 0.00 17 GLU A CA 19
ATOM 28410 C C . GLU A 1 17 ? 5.877 -1.394 3.363 1.00 0.00 17 GLU A C 19
ATOM 28411 O O . GLU A 1 17 ? 6.178 -0.355 2.774 1.00 0.00 17 GLU A O 19
ATOM 28423 N N . PRO A 1 18 ? 4.629 -1.886 3.351 1.00 0.00 18 PRO A N 19
ATOM 28424 C CA . PRO A 1 18 ? 3.526 -1.232 2.640 1.00 0.00 18 PRO A CA 19
ATOM 28425 C C . PRO A 1 18 ? 3.108 0.078 3.300 1.00 0.00 18 PRO A C 19
ATOM 28426 O O . PRO A 1 18 ? 3.695 0.495 4.298 1.00 0.00 18 PRO A O 19
ATOM 28437 N N . GLN A 1 19 ? 2.090 0.720 2.737 1.00 0.00 19 GLN A N 19
ATOM 28438 C CA . GLN A 1 19 ? 1.594 1.983 3.271 1.00 0.00 19 GLN A CA 19
ATOM 28439 C C . GLN A 1 19 ? 0.228 1.798 3.925 1.00 0.00 19 GLN A C 19
ATOM 28440 O O . GLN A 1 19 ? -0.693 1.249 3.320 1.00 0.00 19 GLN A O 19
ATOM 28454 N N . LYS A 1 20 ? 0.104 2.260 5.164 1.00 0.00 20 LYS A N 19
ATOM 28455 C CA . LYS A 1 20 ? -1.150 2.147 5.901 1.00 0.00 20 LYS A CA 19
ATOM 28456 C C . LYS A 1 20 ? -2.100 3.283 5.535 1.00 0.00 20 LYS A C 19
ATOM 28457 O O . LYS A 1 20 ? -1.708 4.446 5.442 1.00 0.00 20 LYS A O 19
ATOM 28476 N N . PRO A 1 21 ? -3.379 2.940 5.324 1.00 0.00 21 PRO A N 19
ATOM 28477 C CA . PRO A 1 21 ? -4.412 3.918 4.967 1.00 0.00 21 PRO A CA 19
ATOM 28478 C C . PRO A 1 21 ? -4.751 4.851 6.124 1.00 0.00 21 PRO A C 19
ATOM 28479 O O . PRO A 1 21 ? -4.251 4.684 7.237 1.00 0.00 21 PRO A O 19
ATOM 28490 N N . VAL A 1 22 ? -5.603 5.835 5.854 1.00 0.00 22 VAL A N 19
ATOM 28491 C CA . VAL A 1 22 ? -6.010 6.795 6.874 1.00 0.00 22 VAL A CA 19
ATOM 28492 C C . VAL A 1 22 ? -7.529 6.860 6.992 1.00 0.00 22 VAL A C 19
ATOM 28493 O O . VAL A 1 22 ? -8.247 6.645 6.017 1.00 0.00 22 VAL A O 19
ATOM 28506 N N . SER A 1 23 ? -8.011 7.160 8.194 1.00 0.00 23 SER A N 19
ATOM 28507 C CA . SER A 1 23 ? -9.445 7.250 8.442 1.00 0.00 23 SER A CA 19
ATOM 28508 C C . SER A 1 23 ? -10.137 8.044 7.338 1.00 0.00 23 SER A C 19
ATOM 28509 O O . SER A 1 23 ? -9.505 8.829 6.633 1.00 0.00 23 SER A O 19
ATOM 28517 N N . ALA A 1 24 ? -11.442 7.833 7.196 1.00 0.00 24 ALA A N 19
ATOM 28518 C CA . ALA A 1 24 ? -12.222 8.529 6.181 1.00 0.00 24 ALA A CA 19
ATOM 28519 C C . ALA A 1 24 ? -11.892 10.018 6.160 1.00 0.00 24 ALA A C 19
ATOM 28520 O O . ALA A 1 24 ? -11.353 10.531 5.179 1.00 0.00 24 ALA A O 19
ATOM 28527 N N . TYR A 1 25 ? -12.220 10.707 7.248 1.00 0.00 25 TYR A N 19
ATOM 28528 C CA . TYR A 1 25 ? -11.961 12.138 7.353 1.00 0.00 25 TYR A CA 19
ATOM 28529 C C . TYR A 1 25 ? -10.491 12.447 7.086 1.00 0.00 25 TYR A C 19
ATOM 28530 O O . TYR A 1 25 ? -10.137 13.567 6.720 1.00 0.00 25 TYR A O 19
ATOM 28548 N N . ALA A 1 26 ? -9.639 11.444 7.273 1.00 0.00 26 ALA A N 19
ATOM 28549 C CA . ALA A 1 26 ? -8.208 11.606 7.051 1.00 0.00 26 ALA A CA 19
ATOM 28550 C C . ALA A 1 26 ? -7.873 11.548 5.565 1.00 0.00 26 ALA A C 19
ATOM 28551 O O . ALA A 1 26 ? -7.030 12.302 5.078 1.00 0.00 26 ALA A O 19
ATOM 28558 N N . LEU A 1 27 ? -8.538 10.648 4.848 1.00 0.00 27 LEU A N 19
ATOM 28559 C CA . LEU A 1 27 ? -8.310 10.490 3.416 1.00 0.00 27 LEU A CA 19
ATOM 28560 C C . LEU A 1 27 ? -8.514 11.813 2.684 1.00 0.00 27 LEU A C 19
ATOM 28561 O O . LEU A 1 27 ? -7.923 12.049 1.630 1.00 0.00 27 LEU A O 19
ATOM 28577 N N . PHE A 1 28 ? -9.353 12.674 3.250 1.00 0.00 28 PHE A N 19
ATOM 28578 C CA . PHE A 1 28 ? -9.634 13.974 2.652 1.00 0.00 28 PHE A CA 19
ATOM 28579 C C . PHE A 1 28 ? -8.672 15.034 3.179 1.00 0.00 28 PHE A C 19
ATOM 28580 O O . PHE A 1 28 ? -8.567 16.126 2.619 1.00 0.00 28 PHE A O 19
ATOM 28597 N N . PHE A 1 29 ? -7.972 14.705 4.259 1.00 0.00 29 PHE A N 19
ATOM 28598 C CA . PHE A 1 29 ? -7.019 15.629 4.863 1.00 0.00 29 PHE A CA 19
ATOM 28599 C C . PHE A 1 29 ? -5.695 15.617 4.106 1.00 0.00 29 PHE A C 19
ATOM 28600 O O . PHE A 1 29 ? -5.021 16.642 3.996 1.00 0.00 29 PHE A O 19
ATOM 28617 N N . ARG A 1 30 ? -5.328 14.451 3.586 1.00 0.00 30 ARG A N 19
ATOM 28618 C CA . ARG A 1 30 ? -4.084 14.304 2.840 1.00 0.00 30 ARG A CA 19
ATOM 28619 C C . ARG A 1 30 ? -4.277 14.695 1.378 1.00 0.00 30 ARG A C 19
ATOM 28620 O O . ARG A 1 30 ? -3.311 14.967 0.665 1.00 0.00 30 ARG A O 19
ATOM 28641 N N . ASP A 1 31 ? -5.530 14.722 0.939 1.00 0.00 31 ASP A N 19
ATOM 28642 C CA . ASP A 1 31 ? -5.850 15.081 -0.438 1.00 0.00 31 ASP A CA 19
ATOM 28643 C C . ASP A 1 31 ? -6.054 16.586 -0.574 1.00 0.00 31 ASP A C 19
ATOM 28644 O O . ASP A 1 31 ? -5.832 17.160 -1.641 1.00 0.00 31 ASP A O 19
ATOM 28653 N N . THR A 1 32 ? -6.478 17.222 0.514 1.00 0.00 32 THR A N 19
ATOM 28654 C CA . THR A 1 32 ? -6.714 18.660 0.516 1.00 0.00 32 THR A CA 19
ATOM 28655 C C . THR A 1 32 ? -5.511 19.413 1.071 1.00 0.00 32 THR A C 19
ATOM 28656 O O . THR A 1 32 ? -5.050 20.388 0.478 1.00 0.00 32 THR A O 19
ATOM 28667 N N . GLN A 1 33 ? -5.007 18.955 2.213 1.00 0.00 33 GLN A N 19
ATOM 28668 C CA . GLN A 1 33 ? -3.856 19.587 2.847 1.00 0.00 33 GLN A CA 19
ATOM 28669 C C . GLN A 1 33 ? -2.882 20.120 1.802 1.00 0.00 33 GLN A C 19
ATOM 28670 O O . GLN A 1 33 ? -2.560 21.307 1.788 1.00 0.00 33 GLN A O 19
ATOM 28684 N N . ALA A 1 34 ? -2.417 19.233 0.928 1.00 0.00 34 ALA A N 19
ATOM 28685 C CA . ALA A 1 34 ? -1.481 19.615 -0.122 1.00 0.00 34 ALA A CA 19
ATOM 28686 C C . ALA A 1 34 ? -1.925 20.900 -0.813 1.00 0.00 34 ALA A C 19
ATOM 28687 O O . ALA A 1 34 ? -1.138 21.832 -0.976 1.00 0.00 34 ALA A O 19
ATOM 28694 N N . ALA A 1 35 ? -3.190 20.941 -1.219 1.00 0.00 35 ALA A N 19
ATOM 28695 C CA . ALA A 1 35 ? -3.738 22.112 -1.891 1.00 0.00 35 ALA A CA 19
ATOM 28696 C C . ALA A 1 35 ? -3.746 23.324 -0.965 1.00 0.00 35 ALA A C 19
ATOM 28697 O O . ALA A 1 35 ? -3.642 24.464 -1.419 1.00 0.00 35 ALA A O 19
ATOM 28704 N N . ILE A 1 36 ? -3.870 23.070 0.333 1.00 0.00 36 ILE A N 19
ATOM 28705 C CA . ILE A 1 36 ? -3.891 24.140 1.322 1.00 0.00 36 ILE A CA 19
ATOM 28706 C C . ILE A 1 36 ? -2.491 24.696 1.560 1.00 0.00 36 ILE A C 19
ATOM 28707 O O . ILE A 1 36 ? -2.219 25.863 1.279 1.00 0.00 36 ILE A O 19
ATOM 28723 N N . LYS A 1 37 ? -1.606 23.852 2.077 1.00 0.00 37 LYS A N 19
ATOM 28724 C CA . LYS A 1 37 ? -0.232 24.256 2.351 1.00 0.00 37 LYS A CA 19
ATOM 28725 C C . LYS A 1 37 ? 0.433 24.808 1.094 1.00 0.00 37 LYS A C 19
ATOM 28726 O O . LYS A 1 37 ? 1.080 25.854 1.130 1.00 0.00 37 LYS A O 19
ATOM 28745 N N . GLY A 1 38 ? 0.269 24.098 -0.018 1.00 0.00 38 GLY A N 19
ATOM 28746 C CA . GLY A 1 38 ? 0.858 24.533 -1.271 1.00 0.00 38 GLY A CA 19
ATOM 28747 C C . GLY A 1 38 ? 0.617 26.005 -1.544 1.00 0.00 38 GLY A C 19
ATOM 28748 O O . GLY A 1 38 ? 1.495 26.699 -2.056 1.00 0.00 38 GLY A O 19
ATOM 28752 N N . GLN A 1 39 ? -0.577 26.480 -1.204 1.00 0.00 39 GLN A N 19
ATOM 28753 C CA . GLN A 1 39 ? -0.931 27.878 -1.419 1.00 0.00 39 GLN A CA 19
ATOM 28754 C C . GLN A 1 39 ? -0.478 28.741 -0.246 1.00 0.00 39 GLN A C 19
ATOM 28755 O O . GLN A 1 39 ? -0.191 29.926 -0.409 1.00 0.00 39 GLN A O 19
ATOM 28769 N N . ASN A 1 40 ? -0.415 28.137 0.937 1.00 0.00 40 ASN A N 19
ATOM 28770 C CA . ASN A 1 40 ? 0.003 28.851 2.138 1.00 0.00 40 ASN A CA 19
ATOM 28771 C C . ASN A 1 40 ? 0.924 27.986 2.992 1.00 0.00 40 ASN A C 19
ATOM 28772 O O . ASN A 1 40 ? 0.506 27.370 3.973 1.00 0.00 40 ASN A O 19
ATOM 28783 N N . PRO A 1 41 ? 2.210 27.937 2.612 1.00 0.00 41 PRO A N 19
ATOM 28784 C CA . PRO A 1 41 ? 3.218 27.152 3.330 1.00 0.00 41 PRO A CA 19
ATOM 28785 C C . PRO A 1 41 ? 3.543 27.738 4.700 1.00 0.00 41 PRO A C 19
ATOM 28786 O O . PRO A 1 41 ? 3.940 27.019 5.615 1.00 0.00 41 PRO A O 19
ATOM 28797 N N . ASN A 1 42 ? 3.370 29.049 4.833 1.00 0.00 42 ASN A N 19
ATOM 28798 C CA . ASN A 1 42 ? 3.646 29.733 6.091 1.00 0.00 42 ASN A CA 19
ATOM 28799 C C . ASN A 1 42 ? 2.744 29.206 7.204 1.00 0.00 42 ASN A C 19
ATOM 28800 O O . ASN A 1 42 ? 3.059 29.340 8.387 1.00 0.00 42 ASN A O 19
ATOM 28811 N N . ALA A 1 43 ? 1.623 28.607 6.817 1.00 0.00 43 ALA A N 19
ATOM 28812 C CA . ALA A 1 43 ? 0.678 28.058 7.781 1.00 0.00 43 ALA A CA 19
ATOM 28813 C C . ALA A 1 43 ? 1.202 26.760 8.386 1.00 0.00 43 ALA A C 19
ATOM 28814 O O . ALA A 1 43 ? 1.566 25.829 7.666 1.00 0.00 43 ALA A O 19
ATOM 28821 N N . THR A 1 44 ? 1.240 26.704 9.714 1.00 0.00 44 THR A N 19
ATOM 28822 C CA . THR A 1 44 ? 1.721 25.521 10.416 1.00 0.00 44 THR A CA 19
ATOM 28823 C C . THR A 1 44 ? 0.693 24.397 10.369 1.00 0.00 44 THR A C 19
ATOM 28824 O O . THR A 1 44 ? -0.493 24.637 10.142 1.00 0.00 44 THR A O 19
ATOM 28835 N N . PHE A 1 45 ? 1.154 23.170 10.587 1.00 0.00 45 PHE A N 19
ATOM 28836 C CA . PHE A 1 45 ? 0.273 22.008 10.569 1.00 0.00 45 PHE A CA 19
ATOM 28837 C C . PHE A 1 45 ? -1.073 22.336 11.209 1.00 0.00 45 PHE A C 19
ATOM 28838 O O . PHE A 1 45 ? -2.123 21.923 10.719 1.00 0.00 45 PHE A O 19
ATOM 28855 N N . GLY A 1 46 ? -1.033 23.083 12.308 1.00 0.00 46 GLY A N 19
ATOM 28856 C CA . GLY A 1 46 ? -2.254 23.454 12.999 1.00 0.00 46 GLY A CA 19
ATOM 28857 C C . GLY A 1 46 ? -3.196 24.253 12.121 1.00 0.00 46 GLY A C 19
ATOM 28858 O O . GLY A 1 46 ? -4.408 24.042 12.148 1.00 0.00 46 GLY A O 19
ATOM 28862 N N . GLU A 1 47 ? -2.639 25.174 11.341 1.00 0.00 47 GLU A N 19
ATOM 28863 C CA . GLU A 1 47 ? -3.439 26.009 10.454 1.00 0.00 47 GLU A CA 19
ATOM 28864 C C . GLU A 1 47 ? -4.028 25.183 9.314 1.00 0.00 47 GLU A C 19
ATOM 28865 O O . GLU A 1 47 ? -5.246 25.042 9.200 1.00 0.00 47 GLU A O 19
ATOM 28877 N N . VAL A 1 48 ? -3.155 24.639 8.472 1.00 0.00 48 VAL A N 19
ATOM 28878 C CA . VAL A 1 48 ? -3.588 23.826 7.342 1.00 0.00 48 VAL A CA 19
ATOM 28879 C C . VAL A 1 48 ? -4.665 22.832 7.760 1.00 0.00 48 VAL A C 19
ATOM 28880 O O . VAL A 1 48 ? -5.550 22.493 6.974 1.00 0.00 48 VAL A O 19
ATOM 28893 N N . SER A 1 49 ? -4.584 22.368 9.003 1.00 0.00 49 SER A N 19
ATOM 28894 C CA . SER A 1 49 ? -5.550 21.409 9.525 1.00 0.00 49 SER A CA 19
ATOM 28895 C C . SER A 1 49 ? -6.848 22.106 9.922 1.00 0.00 49 SER A C 19
ATOM 28896 O O . SER A 1 49 ? -7.909 21.834 9.361 1.00 0.00 49 SER A O 19
ATOM 28904 N N . LYS A 1 50 ? -6.754 23.009 10.892 1.00 0.00 50 LYS A N 19
ATOM 28905 C CA . LYS A 1 50 ? -7.919 23.748 11.365 1.00 0.00 50 LYS A CA 19
ATOM 28906 C C . LYS A 1 50 ? -8.782 24.209 10.195 1.00 0.00 50 LYS A C 19
ATOM 28907 O O . LYS A 1 50 ? -9.987 24.418 10.346 1.00 0.00 50 LYS A O 19
ATOM 28926 N N . ILE A 1 51 ? -8.160 24.364 9.032 1.00 0.00 51 ILE A N 19
ATOM 28927 C CA . ILE A 1 51 ? -8.873 24.797 7.836 1.00 0.00 51 ILE A CA 19
ATOM 28928 C C . ILE A 1 51 ? -9.625 23.636 7.194 1.00 0.00 51 ILE A C 19
ATOM 28929 O O . ILE A 1 51 ? -10.806 23.753 6.866 1.00 0.00 51 ILE A O 19
ATOM 28945 N N . VAL A 1 52 ? -8.933 22.515 7.018 1.00 0.00 52 VAL A N 19
ATOM 28946 C CA . VAL A 1 52 ? -9.535 21.331 6.417 1.00 0.00 52 VAL A CA 19
ATOM 28947 C C . VAL A 1 52 ? -10.727 20.846 7.235 1.00 0.00 52 VAL A C 19
ATOM 28948 O O . VAL A 1 52 ? -11.741 20.423 6.681 1.00 0.00 52 VAL A O 19
ATOM 28961 N N . ALA A 1 53 ? -10.597 20.910 8.556 1.00 0.00 53 ALA A N 19
ATOM 28962 C CA . ALA A 1 53 ? -11.664 20.480 9.450 1.00 0.00 53 ALA A CA 19
ATOM 28963 C C . ALA A 1 53 ? -12.986 21.149 9.089 1.00 0.00 53 ALA A C 19
ATOM 28964 O O . ALA A 1 53 ? -14.054 20.554 9.237 1.00 0.00 53 ALA A O 19
ATOM 28971 N N . SER A 1 54 ? -12.908 22.388 8.615 1.00 0.00 54 SER A N 19
ATOM 28972 C CA . SER A 1 54 ? -14.099 23.139 8.237 1.00 0.00 54 SER A CA 19
ATOM 28973 C C . SER A 1 54 ? -14.562 22.754 6.835 1.00 0.00 54 SER A C 19
ATOM 28974 O O . SER A 1 54 ? -15.734 22.905 6.494 1.00 0.00 54 SER A O 19
ATOM 28982 N N . MET A 1 55 ? -13.631 22.255 6.028 1.00 0.00 55 MET A N 19
ATOM 28983 C CA . MET A 1 55 ? -13.943 21.846 4.664 1.00 0.00 55 MET A CA 19
ATOM 28984 C C . MET A 1 55 ? -14.685 20.513 4.651 1.00 0.00 55 MET A C 19
ATOM 28985 O O . MET A 1 55 ? -15.710 20.370 3.985 1.00 0.00 55 MET A O 19
ATOM 28999 N N . TRP A 1 56 ? -14.160 19.543 5.390 1.00 0.00 56 TRP A N 19
ATOM 29000 C CA . TRP A 1 56 ? -14.774 18.222 5.463 1.00 0.00 56 TRP A CA 19
ATOM 29001 C C . TRP A 1 56 ? -16.186 18.308 6.030 1.00 0.00 56 TRP A C 19
ATOM 29002 O O . TRP A 1 56 ? -17.114 17.690 5.507 1.00 0.00 56 TRP A O 19
ATOM 29023 N N . ASP A 1 57 ? -16.343 19.078 7.101 1.00 0.00 57 ASP A N 19
ATOM 29024 C CA . ASP A 1 57 ? -17.645 19.245 7.738 1.00 0.00 57 ASP A CA 19
ATOM 29025 C C . ASP A 1 57 ? -18.660 19.823 6.757 1.00 0.00 57 ASP A C 19
ATOM 29026 O O . ASP A 1 57 ? -19.857 19.859 7.036 1.00 0.00 57 ASP A O 19
ATOM 29035 N N . GLY A 1 58 ? -18.171 20.276 5.606 1.00 0.00 58 GLY A N 19
ATOM 29036 C CA . GLY A 1 58 ? -19.049 20.847 4.601 1.00 0.00 58 GLY A CA 19
ATOM 29037 C C . GLY A 1 58 ? -18.976 20.108 3.280 1.00 0.00 58 GLY A C 19
ATOM 29038 O O . GLY A 1 58 ? -19.345 20.648 2.236 1.00 0.00 58 GLY A O 19
ATOM 29042 N N . LEU A 1 59 ? -18.499 18.869 3.323 1.00 0.00 59 LEU A N 19
ATOM 29043 C CA . LEU A 1 59 ? -18.378 18.053 2.119 1.00 0.00 59 LEU A CA 19
ATOM 29044 C C . LEU A 1 59 ? -19.713 17.410 1.761 1.00 0.00 59 LEU A C 19
ATOM 29045 O O . LEU A 1 59 ? -20.620 17.334 2.589 1.00 0.00 59 LEU A O 19
ATOM 29061 N N . GLY A 1 60 ? -19.826 16.945 0.520 1.00 0.00 60 GLY A N 19
ATOM 29062 C CA . GLY A 1 60 ? -21.053 16.312 0.074 1.00 0.00 60 GLY A CA 19
ATOM 29063 C C . GLY A 1 60 ? -21.217 14.910 0.629 1.00 0.00 60 GLY A C 19
ATOM 29064 O O . GLY A 1 60 ? -20.250 14.156 0.721 1.00 0.00 60 GLY A O 19
ATOM 29068 N N . GLU A 1 61 ? -22.446 14.563 1.000 1.00 0.00 61 GLU A N 19
ATOM 29069 C CA . GLU A 1 61 ? -22.732 13.243 1.551 1.00 0.00 61 GLU A CA 19
ATOM 29070 C C . GLU A 1 61 ? -22.148 12.146 0.666 1.00 0.00 61 GLU A C 19
ATOM 29071 O O . GLU A 1 61 ? -21.916 11.026 1.120 1.00 0.00 61 GLU A O 19
ATOM 29083 N N . GLU A 1 62 ? -21.913 12.477 -0.600 1.00 0.00 62 GLU A N 19
ATOM 29084 C CA . GLU A 1 62 ? -21.357 11.519 -1.549 1.00 0.00 62 GLU A CA 19
ATOM 29085 C C . GLU A 1 62 ? -19.843 11.413 -1.391 1.00 0.00 62 GLU A C 19
ATOM 29086 O O . GLU A 1 62 ? -19.276 10.324 -1.472 1.00 0.00 62 GLU A O 19
ATOM 29098 N N . GLN A 1 63 ? -19.196 12.552 -1.168 1.00 0.00 63 GLN A N 19
ATOM 29099 C CA . GLN A 1 63 ? -17.748 12.588 -1.001 1.00 0.00 63 GLN A CA 19
ATOM 29100 C C . GLN A 1 63 ? -17.343 12.024 0.357 1.00 0.00 63 GLN A C 19
ATOM 29101 O O . GLN A 1 63 ? -16.247 11.485 0.516 1.00 0.00 63 GLN A O 19
ATOM 29115 N N . LYS A 1 64 ? -18.233 12.152 1.335 1.00 0.00 64 LYS A N 19
ATOM 29116 C CA . LYS A 1 64 ? -17.970 11.655 2.680 1.00 0.00 64 LYS A CA 19
ATOM 29117 C C . LYS A 1 64 ? -18.176 10.146 2.753 1.00 0.00 64 LYS A C 19
ATOM 29118 O O . LYS A 1 64 ? -17.358 9.426 3.324 1.00 0.00 64 LYS A O 19
ATOM 29137 N N . GLN A 1 65 ? -19.274 9.674 2.169 1.00 0.00 65 GLN A N 19
ATOM 29138 C CA . GLN A 1 65 ? -19.586 8.250 2.168 1.00 0.00 65 GLN A CA 19
ATOM 29139 C C . GLN A 1 65 ? -18.563 7.470 1.349 1.00 0.00 65 GLN A C 19
ATOM 29140 O O . GLN A 1 65 ? -18.248 6.321 1.661 1.00 0.00 65 GLN A O 19
ATOM 29154 N N . VAL A 1 66 ? -18.048 8.100 0.299 1.00 0.00 66 VAL A N 19
ATOM 29155 C CA . VAL A 1 66 ? -17.060 7.465 -0.565 1.00 0.00 66 VAL A CA 19
ATOM 29156 C C . VAL A 1 66 ? -15.686 7.440 0.096 1.00 0.00 66 VAL A C 19
ATOM 29157 O O . VAL A 1 66 ? -14.814 6.662 -0.291 1.00 0.00 66 VAL A O 19
ATOM 29170 N N . TYR A 1 67 ? -15.502 8.295 1.096 1.00 0.00 67 TYR A N 19
ATOM 29171 C CA . TYR A 1 67 ? -14.233 8.372 1.811 1.00 0.00 67 TYR A CA 19
ATOM 29172 C C . TYR A 1 67 ? -14.107 7.236 2.821 1.00 0.00 67 TYR A C 19
ATOM 29173 O O . TYR A 1 67 ? -13.030 6.669 3.006 1.00 0.00 67 TYR A O 19
ATOM 29191 N N . LYS A 1 68 ? -15.217 6.908 3.474 1.00 0.00 68 LYS A N 19
ATOM 29192 C CA . LYS A 1 68 ? -15.235 5.838 4.465 1.00 0.00 68 LYS A CA 19
ATOM 29193 C C . LYS A 1 68 ? -15.173 4.471 3.791 1.00 0.00 68 LYS A C 19
ATOM 29194 O O . LYS A 1 68 ? -14.423 3.592 4.216 1.00 0.00 68 LYS A O 19
ATOM 29213 N N . LYS A 1 69 ? -15.965 4.299 2.738 1.00 0.00 69 LYS A N 19
ATOM 29214 C CA . LYS A 1 69 ? -15.999 3.040 2.003 1.00 0.00 69 LYS A CA 19
ATOM 29215 C C . LYS A 1 69 ? -14.607 2.664 1.505 1.00 0.00 69 LYS A C 19
ATOM 29216 O O . LYS A 1 69 ? -14.289 1.484 1.355 1.00 0.00 69 LYS A O 19
ATOM 29235 N N . LYS A 1 70 ? -13.781 3.673 1.253 1.00 0.00 70 LYS A N 19
ATOM 29236 C CA . LYS A 1 70 ? -12.422 3.448 0.774 1.00 0.00 70 LYS A CA 19
ATOM 29237 C C . LYS A 1 70 ? -11.496 3.068 1.925 1.00 0.00 70 LYS A C 19
ATOM 29238 O O . LYS A 1 70 ? -10.473 2.412 1.723 1.00 0.00 70 LYS A O 19
ATOM 29257 N N . THR A 1 71 ? -11.861 3.483 3.134 1.00 0.00 71 THR A N 19
ATOM 29258 C CA . THR A 1 71 ? -11.063 3.185 4.317 1.00 0.00 71 THR A CA 19
ATOM 29259 C C . THR A 1 71 ? -11.162 1.710 4.690 1.00 0.00 71 THR A C 19
ATOM 29260 O O . THR A 1 71 ? -10.156 1.070 4.995 1.00 0.00 71 THR A O 19
ATOM 29271 N N . GLU A 1 72 ? -12.380 1.178 4.664 1.00 0.00 72 GLU A N 19
ATOM 29272 C CA . GLU A 1 72 ? -12.608 -0.222 5.000 1.00 0.00 72 GLU A CA 19
ATOM 29273 C C . GLU A 1 72 ? -12.041 -1.140 3.920 1.00 0.00 72 GLU A C 19
ATOM 29274 O O . GLU A 1 72 ? -11.561 -2.235 4.211 1.00 0.00 72 GLU A O 19
ATOM 29286 N N . ALA A 1 73 ? -12.101 -0.685 2.673 1.00 0.00 73 ALA A N 19
ATOM 29287 C CA . ALA A 1 73 ? -11.593 -1.463 1.551 1.00 0.00 73 ALA A CA 19
ATOM 29288 C C . ALA A 1 73 ? -10.078 -1.334 1.434 1.00 0.00 73 ALA A C 19
ATOM 29289 O O . ALA A 1 73 ? -9.407 -2.227 0.917 1.00 0.00 73 ALA A O 19
ATOM 29296 N N . ALA A 1 74 ? -9.545 -0.217 1.919 1.00 0.00 74 ALA A N 19
ATOM 29297 C CA . ALA A 1 74 ? -8.109 0.027 1.870 1.00 0.00 74 ALA A CA 19
ATOM 29298 C C . ALA A 1 74 ? -7.421 -0.487 3.131 1.00 0.00 74 ALA A C 19
ATOM 29299 O O . ALA A 1 74 ? -6.212 -0.721 3.140 1.00 0.00 74 ALA A O 19
ATOM 29306 N N . LYS A 1 75 ? -8.199 -0.660 4.194 1.00 0.00 75 LYS A N 19
ATOM 29307 C CA . LYS A 1 75 ? -7.666 -1.146 5.461 1.00 0.00 75 LYS A CA 19
ATOM 29308 C C . LYS A 1 75 ? -7.524 -2.665 5.445 1.00 0.00 75 LYS A C 19
ATOM 29309 O O . LYS A 1 75 ? -6.419 -3.197 5.550 1.00 0.00 75 LYS A O 19
ATOM 29328 N N . LYS A 1 76 ? -8.650 -3.358 5.311 1.00 0.00 76 LYS A N 19
ATOM 29329 C CA . LYS A 1 76 ? -8.652 -4.816 5.277 1.00 0.00 76 LYS A CA 19
ATOM 29330 C C . LYS A 1 76 ? -7.626 -5.338 4.277 1.00 0.00 76 LYS A C 19
ATOM 29331 O O . LYS A 1 76 ? -7.019 -6.387 4.489 1.00 0.00 76 LYS A O 19
ATOM 29350 N N . GLU A 1 77 ? -7.438 -4.599 3.188 1.00 0.00 77 GLU A N 19
ATOM 29351 C CA . GLU A 1 77 ? -6.484 -4.990 2.156 1.00 0.00 77 GLU A CA 19
ATOM 29352 C C . GLU A 1 77 ? -5.050 -4.774 2.631 1.00 0.00 77 GLU A C 19
ATOM 29353 O O . GLU A 1 77 ? -4.186 -5.629 2.438 1.00 0.00 77 GLU A O 19
ATOM 29365 N N . TYR A 1 78 ? -4.806 -3.626 3.253 1.00 0.00 78 TYR A N 19
ATOM 29366 C CA . TYR A 1 78 ? -3.476 -3.296 3.753 1.00 0.00 78 TYR A CA 19
ATOM 29367 C C . TYR A 1 78 ? -2.938 -4.410 4.646 1.00 0.00 78 TYR A C 19
ATOM 29368 O O . TYR A 1 78 ? -1.839 -4.921 4.427 1.00 0.00 78 TYR A O 19
ATOM 29386 N N . LEU A 1 79 ? -3.720 -4.782 5.653 1.00 0.00 79 LEU A N 19
ATOM 29387 C CA . LEU A 1 79 ? -3.324 -5.836 6.581 1.00 0.00 79 LEU A CA 19
ATOM 29388 C C . LEU A 1 79 ? -2.954 -7.111 5.830 1.00 0.00 79 LEU A C 19
ATOM 29389 O O . LEU A 1 79 ? -1.933 -7.738 6.115 1.00 0.00 79 LEU A O 19
ATOM 29405 N N . LYS A 1 80 ? -3.788 -7.488 4.868 1.00 0.00 80 LYS A N 19
ATOM 29406 C CA . LYS A 1 80 ? -3.548 -8.686 4.072 1.00 0.00 80 LYS A CA 19
ATOM 29407 C C . LYS A 1 80 ? -2.219 -8.589 3.330 1.00 0.00 80 LYS A C 19
ATOM 29408 O O . LYS A 1 80 ? -1.349 -9.446 3.483 1.00 0.00 80 LYS A O 19
ATOM 29427 N N . GLN A 1 81 ? -2.070 -7.540 2.528 1.00 0.00 81 GLN A N 19
ATOM 29428 C CA . GLN A 1 81 ? -0.846 -7.332 1.763 1.00 0.00 81 GLN A CA 19
ATOM 29429 C C . GLN A 1 81 ? 0.374 -7.322 2.680 1.00 0.00 81 GLN A C 19
ATOM 29430 O O . GLN A 1 81 ? 1.385 -7.964 2.391 1.00 0.00 81 GLN A O 19
ATOM 29444 N N . LEU A 1 82 ? 0.272 -6.591 3.784 1.00 0.00 82 LEU A N 19
ATOM 29445 C CA . LEU A 1 82 ? 1.367 -6.498 4.743 1.00 0.00 82 LEU A CA 19
ATOM 29446 C C . LEU A 1 82 ? 1.672 -7.861 5.355 1.00 0.00 82 LEU A C 19
ATOM 29447 O O . LEU A 1 82 ? 2.831 -8.202 5.588 1.00 0.00 82 LEU A O 19
ATOM 29463 N N . ALA A 1 83 ? 0.624 -8.637 5.612 1.00 0.00 83 ALA A N 19
ATOM 29464 C CA . ALA A 1 83 ? 0.780 -9.964 6.193 1.00 0.00 83 ALA A CA 19
ATOM 29465 C C . ALA A 1 83 ? 1.669 -10.844 5.320 1.00 0.00 83 ALA A C 19
ATOM 29466 O O . ALA A 1 83 ? 2.194 -11.859 5.777 1.00 0.00 83 ALA A O 19
ATOM 29473 N N . ALA A 1 84 ? 1.832 -10.449 4.062 1.00 0.00 84 ALA A N 19
ATOM 29474 C CA . ALA A 1 84 ? 2.659 -11.201 3.126 1.00 0.00 84 ALA A CA 19
ATOM 29475 C C . ALA A 1 84 ? 4.090 -10.675 3.111 1.00 0.00 84 ALA A C 19
ATOM 29476 O O . ALA A 1 84 ? 5.046 -11.450 3.103 1.00 0.00 84 ALA A O 19
ATOM 29483 N N . TYR A 1 85 ? 4.229 -9.354 3.108 1.00 0.00 85 TYR A N 19
ATOM 29484 C CA . TYR A 1 85 ? 5.544 -8.724 3.091 1.00 0.00 85 TYR A CA 19
ATOM 29485 C C . TYR A 1 85 ? 6.498 -9.428 4.052 1.00 0.00 85 TYR A C 19
ATOM 29486 O O . TYR A 1 85 ? 7.685 -9.580 3.766 1.00 0.00 85 TYR A O 19
ATOM 29504 N N . ARG A 1 86 ? 5.967 -9.856 5.193 1.00 0.00 86 ARG A N 19
ATOM 29505 C CA . ARG A 1 86 ? 6.770 -10.543 6.198 1.00 0.00 86 ARG A CA 19
ATOM 29506 C C . ARG A 1 86 ? 7.163 -11.937 5.720 1.00 0.00 86 ARG A C 19
ATOM 29507 O O . ARG A 1 86 ? 8.298 -12.373 5.912 1.00 0.00 86 ARG A O 19
ATOM 29528 N N . ALA A 1 87 ? 6.217 -12.632 5.096 1.00 0.00 87 ALA A N 19
ATOM 29529 C CA . ALA A 1 87 ? 6.465 -13.976 4.589 1.00 0.00 87 ALA A CA 19
ATOM 29530 C C . ALA A 1 87 ? 7.875 -14.097 4.022 1.00 0.00 87 ALA A C 19
ATOM 29531 O O . ALA A 1 87 ? 8.471 -15.174 4.040 1.00 0.00 87 ALA A O 19
ATOM 29538 N N . SER A 1 88 ? 8.403 -12.986 3.518 1.00 0.00 88 SER A N 19
ATOM 29539 C CA . SER A 1 88 ? 9.742 -12.969 2.941 1.00 0.00 88 SER A CA 19
ATOM 29540 C C . SER A 1 88 ? 10.787 -12.639 4.002 1.00 0.00 88 SER A C 19
ATOM 29541 O O . SER A 1 88 ? 11.843 -13.269 4.068 1.00 0.00 88 SER A O 19
ATOM 29549 N N . LEU A 1 89 ? 10.484 -11.646 4.831 1.00 0.00 89 LEU A N 19
ATOM 29550 C CA . LEU A 1 89 ? 11.396 -11.230 5.891 1.00 0.00 89 LEU A CA 19
ATOM 29551 C C . LEU A 1 89 ? 11.682 -12.383 6.848 1.00 0.00 89 LEU A C 19
ATOM 29552 O O . LEU A 1 89 ? 12.809 -12.555 7.311 1.00 0.00 89 LEU A O 19
ATOM 29568 N N . VAL A 1 90 ? 10.653 -13.173 7.138 1.00 0.00 90 VAL A N 19
ATOM 29569 C CA . VAL A 1 90 ? 10.793 -14.313 8.037 1.00 0.00 90 VAL A CA 19
ATOM 29570 C C . VAL A 1 90 ? 11.844 -15.291 7.523 1.00 0.00 90 VAL A C 19
ATOM 29571 O O . VAL A 1 90 ? 12.312 -16.159 8.260 1.00 0.00 90 VAL A O 19
ATOM 29584 N N . SER A 1 91 ? 12.209 -15.146 6.253 1.00 0.00 91 SER A N 19
ATOM 29585 C CA . SER A 1 91 ? 13.203 -16.019 5.639 1.00 0.00 91 SER A CA 19
ATOM 29586 C C . SER A 1 91 ? 14.585 -15.376 5.670 1.00 0.00 91 SER A C 19
ATOM 29587 O O . SER A 1 91 ? 15.006 -14.733 4.708 1.00 0.00 91 SER A O 19
ATOM 29595 N N . LYS A 1 92 ? 15.289 -15.553 6.783 1.00 0.00 92 LYS A N 19
ATOM 29596 C CA . LYS A 1 92 ? 16.625 -14.992 6.942 1.00 0.00 92 LYS A CA 19
ATOM 29597 C C . LYS A 1 92 ? 16.566 -13.473 7.070 1.00 0.00 92 LYS A C 19
ATOM 29598 O O . LYS A 1 92 ? 16.064 -12.785 6.181 1.00 0.00 92 LYS A O 19
ATOM 29617 N N . SER A 1 93 ? 17.082 -12.956 8.180 1.00 0.00 93 SER A N 19
ATOM 29618 C CA . SER A 1 93 ? 17.086 -11.519 8.424 1.00 0.00 93 SER A CA 19
ATOM 29619 C C . SER A 1 93 ? 18.004 -11.168 9.592 1.00 0.00 93 SER A C 19
ATOM 29620 O O . SER A 1 93 ? 18.698 -12.030 10.130 1.00 0.00 93 SER A O 19
ATOM 29628 N N . TYR A 1 94 ? 18.001 -9.897 9.977 1.00 0.00 94 TYR A N 19
ATOM 29629 C CA . TYR A 1 94 ? 18.835 -9.430 11.078 1.00 0.00 94 TYR A CA 19
ATOM 29630 C C . TYR A 1 94 ? 17.978 -8.989 12.261 1.00 0.00 94 TYR A C 19
ATOM 29631 O O . TYR A 1 94 ? 16.754 -8.893 12.156 1.00 0.00 94 TYR A O 19
ATOM 29649 N N . THR A 1 95 ? 18.629 -8.719 13.388 1.00 0.00 95 THR A N 19
ATOM 29650 C CA . THR A 1 95 ? 17.930 -8.288 14.591 1.00 0.00 95 THR A CA 19
ATOM 29651 C C . THR A 1 95 ? 18.912 -7.873 15.680 1.00 0.00 95 THR A C 19
ATOM 29652 O O . THR A 1 95 ? 20.024 -8.396 15.758 1.00 0.00 95 THR A O 19
ATOM 29663 N N . ASP A 1 96 ? 18.496 -6.931 16.518 1.00 0.00 96 ASP A N 19
ATOM 29664 C CA . ASP A 1 96 ? 19.340 -6.446 17.605 1.00 0.00 96 ASP A CA 19
ATOM 29665 C C . ASP A 1 96 ? 18.494 -6.024 18.803 1.00 0.00 96 ASP A C 19
ATOM 29666 O O . ASP A 1 96 ? 17.273 -5.907 18.703 1.00 0.00 96 ASP A O 19
ATOM 29675 N N . SER A 1 97 ? 19.153 -5.798 19.935 1.00 0.00 97 SER A N 19
ATOM 29676 C CA . SER A 1 97 ? 18.462 -5.394 21.154 1.00 0.00 97 SER A CA 19
ATOM 29677 C C . SER A 1 97 ? 18.932 -4.018 21.614 1.00 0.00 97 SER A C 19
ATOM 29678 O O . SER A 1 97 ? 19.917 -3.484 21.106 1.00 0.00 97 SER A O 19
ATOM 29686 N N . GLY A 1 98 ? 18.219 -3.448 22.581 1.00 0.00 98 GLY A N 19
ATOM 29687 C CA . GLY A 1 98 ? 18.577 -2.139 23.094 1.00 0.00 98 GLY A CA 19
ATOM 29688 C C . GLY A 1 98 ? 18.649 -2.109 24.608 1.00 0.00 98 GLY A C 19
ATOM 29689 O O . GLY A 1 98 ? 17.695 -1.731 25.288 1.00 0.00 98 GLY A O 19
ATOM 29693 N N . PRO A 1 99 ? 19.802 -2.518 25.158 1.00 0.00 99 PRO A N 19
ATOM 29694 C CA . PRO A 1 99 ? 20.021 -2.547 26.607 1.00 0.00 99 PRO A CA 19
ATOM 29695 C C . PRO A 1 99 ? 20.116 -1.149 27.207 1.00 0.00 99 PRO A C 19
ATOM 29696 O O . PRO A 1 99 ? 20.079 -0.982 28.426 1.00 0.00 99 PRO A O 19
ATOM 29707 N N . SER A 1 100 ? 20.240 -0.146 26.343 1.00 0.00 100 SER A N 19
ATOM 29708 C CA . SER A 1 100 ? 20.344 1.239 26.789 1.00 0.00 100 SER A CA 19
ATOM 29709 C C . SER A 1 100 ? 19.442 1.491 27.993 1.00 0.00 100 SER A C 19
ATOM 29710 O O . SER A 1 100 ? 18.382 0.880 28.127 1.00 0.00 100 SER A O 19
ATOM 29718 N N . SER A 1 101 ? 19.871 2.397 28.866 1.00 0.00 101 SER A N 19
ATOM 29719 C CA . SER A 1 101 ? 19.105 2.729 30.062 1.00 0.00 101 SER A CA 19
ATOM 29720 C C . SER A 1 101 ? 18.038 3.774 29.750 1.00 0.00 101 SER A C 19
ATOM 29721 O O . SER A 1 101 ? 18.126 4.490 28.753 1.00 0.00 101 SER A O 19
ATOM 29729 N N . GLY A 1 102 ? 17.029 3.855 30.612 1.00 0.00 102 GLY A N 19
ATOM 29730 C CA . GLY A 1 102 ? 15.958 4.815 30.412 1.00 0.00 102 GLY A CA 19
ATOM 29731 C C . GLY A 1 102 ? 16.461 6.245 30.376 1.00 0.00 102 GLY A C 19
ATOM 29732 O O . GLY A 1 102 ? 15.679 7.187 30.502 1.00 0.00 102 GLY A O 19
ATOM 29736 N N . GLY A 1 1 ? -4.567 27.882 -10.775 1.00 0.00 1 GLY A N 20
ATOM 29737 C CA . GLY A 1 1 ? -4.447 29.141 -11.486 1.00 0.00 1 GLY A CA 20
ATOM 29738 C C . GLY A 1 1 ? -3.950 28.959 -12.906 1.00 0.00 1 GLY A C 20
ATOM 29739 O O . GLY A 1 1 ? -4.719 28.602 -13.799 1.00 0.00 1 GLY A O 20
ATOM 29743 N N . SER A 1 2 ? -2.662 29.207 -13.117 1.00 0.00 2 SER A N 20
ATOM 29744 C CA . SER A 1 2 ? -2.064 29.075 -14.441 1.00 0.00 2 SER A CA 20
ATOM 29745 C C . SER A 1 2 ? -0.693 28.412 -14.354 1.00 0.00 2 SER A C 20
ATOM 29746 O O . SER A 1 2 ? -0.471 27.342 -14.920 1.00 0.00 2 SER A O 20
ATOM 29754 N N . SER A 1 3 ? 0.225 29.057 -13.640 1.00 0.00 3 SER A N 20
ATOM 29755 C CA . SER A 1 3 ? 1.577 28.533 -13.481 1.00 0.00 3 SER A CA 20
ATOM 29756 C C . SER A 1 3 ? 2.276 29.187 -12.294 1.00 0.00 3 SER A C 20
ATOM 29757 O O . SER A 1 3 ? 2.007 30.340 -11.958 1.00 0.00 3 SER A O 20
ATOM 29765 N N . GLY A 1 4 ? 3.178 28.442 -11.661 1.00 0.00 4 GLY A N 20
ATOM 29766 C CA . GLY A 1 4 ? 3.903 28.965 -10.518 1.00 0.00 4 GLY A CA 20
ATOM 29767 C C . GLY A 1 4 ? 3.858 28.030 -9.326 1.00 0.00 4 GLY A C 20
ATOM 29768 O O . GLY A 1 4 ? 3.098 27.061 -9.316 1.00 0.00 4 GLY A O 20
ATOM 29772 N N . SER A 1 5 ? 4.675 28.319 -8.318 1.00 0.00 5 SER A N 20
ATOM 29773 C CA . SER A 1 5 ? 4.730 27.493 -7.118 1.00 0.00 5 SER A CA 20
ATOM 29774 C C . SER A 1 5 ? 5.147 26.065 -7.458 1.00 0.00 5 SER A C 20
ATOM 29775 O O . SER A 1 5 ? 4.518 25.403 -8.283 1.00 0.00 5 SER A O 20
ATOM 29783 N N . SER A 1 6 ? 6.214 25.599 -6.817 1.00 0.00 6 SER A N 20
ATOM 29784 C CA . SER A 1 6 ? 6.719 24.251 -7.054 1.00 0.00 6 SER A CA 20
ATOM 29785 C C . SER A 1 6 ? 6.416 23.341 -5.868 1.00 0.00 6 SER A C 20
ATOM 29786 O O . SER A 1 6 ? 6.115 23.811 -4.772 1.00 0.00 6 SER A O 20
ATOM 29794 N N . GLY A 1 7 ? 6.497 22.034 -6.097 1.00 0.00 7 GLY A N 20
ATOM 29795 C CA . GLY A 1 7 ? 6.228 21.077 -5.040 1.00 0.00 7 GLY A CA 20
ATOM 29796 C C . GLY A 1 7 ? 6.666 19.672 -5.404 1.00 0.00 7 GLY A C 20
ATOM 29797 O O . GLY A 1 7 ? 5.836 18.807 -5.684 1.00 0.00 7 GLY A O 20
ATOM 29801 N N . LYS A 1 8 ? 7.975 19.443 -5.402 1.00 0.00 8 LYS A N 20
ATOM 29802 C CA . LYS A 1 8 ? 8.524 18.134 -5.735 1.00 0.00 8 LYS A CA 20
ATOM 29803 C C . LYS A 1 8 ? 9.338 17.574 -4.574 1.00 0.00 8 LYS A C 20
ATOM 29804 O O . LYS A 1 8 ? 10.359 16.916 -4.778 1.00 0.00 8 LYS A O 20
ATOM 29823 N N . LYS A 1 9 ? 8.881 17.838 -3.355 1.00 0.00 9 LYS A N 20
ATOM 29824 C CA . LYS A 1 9 ? 9.565 17.359 -2.160 1.00 0.00 9 LYS A CA 20
ATOM 29825 C C . LYS A 1 9 ? 9.627 15.835 -2.143 1.00 0.00 9 LYS A C 20
ATOM 29826 O O . LYS A 1 9 ? 10.665 15.242 -2.441 1.00 0.00 9 LYS A O 20
ATOM 29845 N N . LYS A 1 10 ? 8.511 15.205 -1.793 1.00 0.00 10 LYS A N 20
ATOM 29846 C CA . LYS A 1 10 ? 8.436 13.750 -1.740 1.00 0.00 10 LYS A CA 20
ATOM 29847 C C . LYS A 1 10 ? 9.503 13.185 -0.808 1.00 0.00 10 LYS A C 20
ATOM 29848 O O . LYS A 1 10 ? 10.558 12.734 -1.255 1.00 0.00 10 LYS A O 20
ATOM 29867 N N . LYS A 1 11 ? 9.222 13.211 0.490 1.00 0.00 11 LYS A N 20
ATOM 29868 C CA . LYS A 1 11 ? 10.155 12.698 1.486 1.00 0.00 11 LYS A CA 20
ATOM 29869 C C . LYS A 1 11 ? 10.890 11.469 0.962 1.00 0.00 11 LYS A C 20
ATOM 29870 O O . LYS A 1 11 ? 11.988 11.575 0.415 1.00 0.00 11 LYS A O 20
ATOM 29889 N N . LYS A 1 12 ? 10.277 10.302 1.131 1.00 0.00 12 LYS A N 20
ATOM 29890 C CA . LYS A 1 12 ? 10.871 9.052 0.672 1.00 0.00 12 LYS A CA 20
ATOM 29891 C C . LYS A 1 12 ? 9.862 7.910 0.750 1.00 0.00 12 LYS A C 20
ATOM 29892 O O . LYS A 1 12 ? 8.749 8.084 1.245 1.00 0.00 12 LYS A O 20
ATOM 29911 N N . LYS A 1 13 ? 10.260 6.741 0.259 1.00 0.00 13 LYS A N 20
ATOM 29912 C CA . LYS A 1 13 ? 9.393 5.569 0.275 1.00 0.00 13 LYS A CA 20
ATOM 29913 C C . LYS A 1 13 ? 9.668 4.706 1.503 1.00 0.00 13 LYS A C 20
ATOM 29914 O O . LYS A 1 13 ? 10.718 4.825 2.135 1.00 0.00 13 LYS A O 20
ATOM 29933 N N . ASP A 1 14 ? 8.719 3.837 1.833 1.00 0.00 14 ASP A N 20
ATOM 29934 C CA . ASP A 1 14 ? 8.860 2.952 2.984 1.00 0.00 14 ASP A CA 20
ATOM 29935 C C . ASP A 1 14 ? 8.877 1.491 2.546 1.00 0.00 14 ASP A C 20
ATOM 29936 O O . ASP A 1 14 ? 7.861 0.796 2.579 1.00 0.00 14 ASP A O 20
ATOM 29945 N N . PRO A 1 15 ? 10.057 1.012 2.126 1.00 0.00 15 PRO A N 20
ATOM 29946 C CA . PRO A 1 15 ? 10.234 -0.371 1.673 1.00 0.00 15 PRO A CA 20
ATOM 29947 C C . PRO A 1 15 ? 10.123 -1.374 2.817 1.00 0.00 15 PRO A C 20
ATOM 29948 O O . PRO A 1 15 ? 10.299 -2.576 2.619 1.00 0.00 15 PRO A O 20
ATOM 29959 N N . ASN A 1 16 ? 9.831 -0.872 4.012 1.00 0.00 16 ASN A N 20
ATOM 29960 C CA . ASN A 1 16 ? 9.697 -1.725 5.187 1.00 0.00 16 ASN A CA 20
ATOM 29961 C C . ASN A 1 16 ? 8.306 -1.595 5.798 1.00 0.00 16 ASN A C 20
ATOM 29962 O O . ASN A 1 16 ? 7.891 -0.507 6.195 1.00 0.00 16 ASN A O 20
ATOM 29973 N N . GLU A 1 17 ? 7.590 -2.713 5.870 1.00 0.00 17 GLU A N 20
ATOM 29974 C CA . GLU A 1 17 ? 6.244 -2.723 6.432 1.00 0.00 17 GLU A CA 20
ATOM 29975 C C . GLU A 1 17 ? 5.308 -1.835 5.618 1.00 0.00 17 GLU A C 20
ATOM 29976 O O . GLU A 1 17 ? 5.690 -0.773 5.126 1.00 0.00 17 GLU A O 20
ATOM 29988 N N . PRO A 1 18 ? 4.050 -2.279 5.472 1.00 0.00 18 PRO A N 20
ATOM 29989 C CA . PRO A 1 18 ? 3.033 -1.541 4.719 1.00 0.00 18 PRO A CA 20
ATOM 29990 C C . PRO A 1 18 ? 2.602 -0.261 5.426 1.00 0.00 18 PRO A C 20
ATOM 29991 O O . PRO A 1 18 ? 2.839 -0.093 6.622 1.00 0.00 18 PRO A O 20
ATOM 30002 N N . GLN A 1 19 ? 1.970 0.639 4.680 1.00 0.00 19 GLN A N 20
ATOM 30003 C CA . GLN A 1 19 ? 1.507 1.904 5.237 1.00 0.00 19 GLN A CA 20
ATOM 30004 C C . GLN A 1 19 ? 0.020 1.841 5.571 1.00 0.00 19 GLN A C 20
ATOM 30005 O O . GLN A 1 19 ? -0.825 1.763 4.679 1.00 0.00 19 GLN A O 20
ATOM 30019 N N . LYS A 1 20 ? -0.294 1.874 6.862 1.00 0.00 20 LYS A N 20
ATOM 30020 C CA . LYS A 1 20 ? -1.679 1.821 7.315 1.00 0.00 20 LYS A CA 20
ATOM 30021 C C . LYS A 1 20 ? -2.457 3.039 6.828 1.00 0.00 20 LYS A C 20
ATOM 30022 O O . LYS A 1 20 ? -2.097 4.185 7.100 1.00 0.00 20 LYS A O 20
ATOM 30041 N N . PRO A 1 21 ? -3.550 2.789 6.092 1.00 0.00 21 PRO A N 20
ATOM 30042 C CA . PRO A 1 21 ? -4.403 3.853 5.554 1.00 0.00 21 PRO A CA 20
ATOM 30043 C C . PRO A 1 21 ? -5.184 4.577 6.646 1.00 0.00 21 PRO A C 20
ATOM 30044 O O . PRO A 1 21 ? -5.629 3.964 7.616 1.00 0.00 21 PRO A O 20
ATOM 30055 N N . VAL A 1 22 ? -5.347 5.886 6.480 1.00 0.00 22 VAL A N 20
ATOM 30056 C CA . VAL A 1 22 ? -6.076 6.694 7.451 1.00 0.00 22 VAL A CA 20
ATOM 30057 C C . VAL A 1 22 ? -7.581 6.485 7.320 1.00 0.00 22 VAL A C 20
ATOM 30058 O O . VAL A 1 22 ? -8.057 5.931 6.330 1.00 0.00 22 VAL A O 20
ATOM 30071 N N . SER A 1 23 ? -8.325 6.934 8.326 1.00 0.00 23 SER A N 20
ATOM 30072 C CA . SER A 1 23 ? -9.776 6.794 8.326 1.00 0.00 23 SER A CA 20
ATOM 30073 C C . SER A 1 23 ? -10.406 7.674 7.250 1.00 0.00 23 SER A C 20
ATOM 30074 O O . SER A 1 23 ? -9.706 8.329 6.480 1.00 0.00 23 SER A O 20
ATOM 30082 N N . ALA A 1 24 ? -11.735 7.683 7.206 1.00 0.00 24 ALA A N 20
ATOM 30083 C CA . ALA A 1 24 ? -12.461 8.483 6.228 1.00 0.00 24 ALA A CA 20
ATOM 30084 C C . ALA A 1 24 ? -12.131 9.964 6.376 1.00 0.00 24 ALA A C 20
ATOM 30085 O O . ALA A 1 24 ? -11.497 10.559 5.505 1.00 0.00 24 ALA A O 20
ATOM 30092 N N . TYR A 1 25 ? -12.565 10.554 7.484 1.00 0.00 25 TYR A N 20
ATOM 30093 C CA . TYR A 1 25 ? -12.318 11.967 7.745 1.00 0.00 25 TYR A CA 20
ATOM 30094 C C . TYR A 1 25 ? -10.834 12.294 7.615 1.00 0.00 25 TYR A C 20
ATOM 30095 O O . TYR A 1 25 ? -10.456 13.449 7.420 1.00 0.00 25 TYR A O 20
ATOM 30113 N N . ALA A 1 26 ? -9.997 11.267 7.724 1.00 0.00 26 ALA A N 20
ATOM 30114 C CA . ALA A 1 26 ? -8.554 11.443 7.616 1.00 0.00 26 ALA A CA 20
ATOM 30115 C C . ALA A 1 26 ? -8.101 11.388 6.161 1.00 0.00 26 ALA A C 20
ATOM 30116 O O . ALA A 1 26 ? -7.200 12.121 5.752 1.00 0.00 26 ALA A O 20
ATOM 30123 N N . LEU A 1 27 ? -8.732 10.515 5.383 1.00 0.00 27 LEU A N 20
ATOM 30124 C CA . LEU A 1 27 ? -8.393 10.363 3.972 1.00 0.00 27 LEU A CA 20
ATOM 30125 C C . LEU A 1 27 ? -8.571 11.681 3.225 1.00 0.00 27 LEU A C 20
ATOM 30126 O O . LEU A 1 27 ? -7.856 11.963 2.263 1.00 0.00 27 LEU A O 20
ATOM 30142 N N . PHE A 1 28 ? -9.529 12.485 3.675 1.00 0.00 28 PHE A N 20
ATOM 30143 C CA . PHE A 1 28 ? -9.800 13.775 3.050 1.00 0.00 28 PHE A CA 20
ATOM 30144 C C . PHE A 1 28 ? -8.822 14.836 3.545 1.00 0.00 28 PHE A C 20
ATOM 30145 O O . PHE A 1 28 ? -8.625 15.865 2.898 1.00 0.00 28 PHE A O 20
ATOM 30162 N N . PHE A 1 29 ? -8.213 14.578 4.698 1.00 0.00 29 PHE A N 20
ATOM 30163 C CA . PHE A 1 29 ? -7.256 15.512 5.282 1.00 0.00 29 PHE A CA 20
ATOM 30164 C C . PHE A 1 29 ? -5.908 15.423 4.573 1.00 0.00 29 PHE A C 20
ATOM 30165 O O . PHE A 1 29 ? -5.261 16.439 4.319 1.00 0.00 29 PHE A O 20
ATOM 30182 N N . ARG A 1 30 ? -5.491 14.201 4.258 1.00 0.00 30 ARG A N 20
ATOM 30183 C CA . ARG A 1 30 ? -4.219 13.979 3.581 1.00 0.00 30 ARG A CA 20
ATOM 30184 C C . ARG A 1 30 ? -4.322 14.335 2.100 1.00 0.00 30 ARG A C 20
ATOM 30185 O O . ARG A 1 30 ? -3.313 14.575 1.438 1.00 0.00 30 ARG A O 20
ATOM 30206 N N . ASP A 1 31 ? -5.548 14.367 1.589 1.00 0.00 31 ASP A N 20
ATOM 30207 C CA . ASP A 1 31 ? -5.783 14.694 0.187 1.00 0.00 31 ASP A CA 20
ATOM 30208 C C . ASP A 1 31 ? -5.994 16.194 0.007 1.00 0.00 31 ASP A C 20
ATOM 30209 O O . ASP A 1 31 ? -5.564 16.778 -0.988 1.00 0.00 31 ASP A O 20
ATOM 30218 N N . THR A 1 32 ? -6.661 16.813 0.977 1.00 0.00 32 THR A N 20
ATOM 30219 C CA . THR A 1 32 ? -6.932 18.244 0.924 1.00 0.00 32 THR A CA 20
ATOM 30220 C C . THR A 1 32 ? -5.706 19.051 1.337 1.00 0.00 32 THR A C 20
ATOM 30221 O O . THR A 1 32 ? -5.352 20.034 0.687 1.00 0.00 32 THR A O 20
ATOM 30232 N N . GLN A 1 33 ? -5.062 18.628 2.420 1.00 0.00 33 GLN A N 20
ATOM 30233 C CA . GLN A 1 33 ? -3.875 19.313 2.918 1.00 0.00 33 GLN A CA 20
ATOM 30234 C C . GLN A 1 33 ? -3.019 19.826 1.766 1.00 0.00 33 GLN A C 20
ATOM 30235 O O . GLN A 1 33 ? -2.726 21.018 1.680 1.00 0.00 33 GLN A O 20
ATOM 30249 N N . ALA A 1 34 ? -2.620 18.918 0.881 1.00 0.00 34 ALA A N 20
ATOM 30250 C CA . ALA A 1 34 ? -1.798 19.279 -0.267 1.00 0.00 34 ALA A CA 20
ATOM 30251 C C . ALA A 1 34 ? -2.319 20.545 -0.938 1.00 0.00 34 ALA A C 20
ATOM 30252 O O . ALA A 1 34 ? -1.560 21.480 -1.194 1.00 0.00 34 ALA A O 20
ATOM 30259 N N . ALA A 1 35 ? -3.617 20.568 -1.221 1.00 0.00 35 ALA A N 20
ATOM 30260 C CA . ALA A 1 35 ? -4.239 21.721 -1.861 1.00 0.00 35 ALA A CA 20
ATOM 30261 C C . ALA A 1 35 ? -4.104 22.969 -0.996 1.00 0.00 35 ALA A C 20
ATOM 30262 O O . ALA A 1 35 ? -4.030 24.086 -1.509 1.00 0.00 35 ALA A O 20
ATOM 30269 N N . ILE A 1 36 ? -4.073 22.772 0.318 1.00 0.00 36 ILE A N 20
ATOM 30270 C CA . ILE A 1 36 ? -3.946 23.882 1.254 1.00 0.00 36 ILE A CA 20
ATOM 30271 C C . ILE A 1 36 ? -2.601 24.583 1.096 1.00 0.00 36 ILE A C 20
ATOM 30272 O O . ILE A 1 36 ? -2.538 25.748 0.700 1.00 0.00 36 ILE A O 20
ATOM 30288 N N . LYS A 1 37 ? -1.526 23.867 1.407 1.00 0.00 37 LYS A N 20
ATOM 30289 C CA . LYS A 1 37 ? -0.181 24.418 1.297 1.00 0.00 37 LYS A CA 20
ATOM 30290 C C . LYS A 1 37 ? -0.002 25.158 -0.025 1.00 0.00 37 LYS A C 20
ATOM 30291 O O . LYS A 1 37 ? 0.373 26.329 -0.045 1.00 0.00 37 LYS A O 20
ATOM 30310 N N . GLY A 1 38 ? -0.275 24.466 -1.127 1.00 0.00 38 GLY A N 20
ATOM 30311 C CA . GLY A 1 38 ? -0.140 25.075 -2.437 1.00 0.00 38 GLY A CA 20
ATOM 30312 C C . GLY A 1 38 ? -0.752 26.460 -2.499 1.00 0.00 38 GLY A C 20
ATOM 30313 O O . GLY A 1 38 ? -0.198 27.362 -3.127 1.00 0.00 38 GLY A O 20
ATOM 30317 N N . GLN A 1 39 ? -1.898 26.629 -1.848 1.00 0.00 39 GLN A N 20
ATOM 30318 C CA . GLN A 1 39 ? -2.586 27.914 -1.834 1.00 0.00 39 GLN A CA 20
ATOM 30319 C C . GLN A 1 39 ? -2.104 28.777 -0.673 1.00 0.00 39 GLN A C 20
ATOM 30320 O O . GLN A 1 39 ? -2.284 29.994 -0.675 1.00 0.00 39 GLN A O 20
ATOM 30334 N N . ASN A 1 40 ? -1.491 28.138 0.319 1.00 0.00 40 ASN A N 20
ATOM 30335 C CA . ASN A 1 40 ? -0.984 28.848 1.487 1.00 0.00 40 ASN A CA 20
ATOM 30336 C C . ASN A 1 40 ? 0.132 28.057 2.163 1.00 0.00 40 ASN A C 20
ATOM 30337 O O . ASN A 1 40 ? -0.074 27.383 3.173 1.00 0.00 40 ASN A O 20
ATOM 30348 N N . PRO A 1 41 ? 1.344 28.139 1.593 1.00 0.00 41 PRO A N 20
ATOM 30349 C CA . PRO A 1 41 ? 2.517 27.438 2.124 1.00 0.00 41 PRO A CA 20
ATOM 30350 C C . PRO A 1 41 ? 2.992 28.023 3.449 1.00 0.00 41 PRO A C 20
ATOM 30351 O O . PRO A 1 41 ? 3.744 27.387 4.186 1.00 0.00 41 PRO A O 20
ATOM 30362 N N . ASN A 1 42 ? 2.546 29.240 3.747 1.00 0.00 42 ASN A N 20
ATOM 30363 C CA . ASN A 1 42 ? 2.926 29.911 4.985 1.00 0.00 42 ASN A CA 20
ATOM 30364 C C . ASN A 1 42 ? 2.371 29.172 6.198 1.00 0.00 42 ASN A C 20
ATOM 30365 O O . ASN A 1 42 ? 2.918 29.261 7.296 1.00 0.00 42 ASN A O 20
ATOM 30376 N N . ALA A 1 43 ? 1.280 28.441 5.990 1.00 0.00 43 ALA A N 20
ATOM 30377 C CA . ALA A 1 43 ? 0.652 27.684 7.065 1.00 0.00 43 ALA A CA 20
ATOM 30378 C C . ALA A 1 43 ? 1.625 26.676 7.669 1.00 0.00 43 ALA A C 20
ATOM 30379 O O . ALA A 1 43 ? 2.441 26.084 6.961 1.00 0.00 43 ALA A O 20
ATOM 30386 N N . THR A 1 44 ? 1.535 26.486 8.981 1.00 0.00 44 THR A N 20
ATOM 30387 C CA . THR A 1 44 ? 2.408 25.552 9.680 1.00 0.00 44 THR A CA 20
ATOM 30388 C C . THR A 1 44 ? 1.602 24.461 10.376 1.00 0.00 44 THR A C 20
ATOM 30389 O O . THR A 1 44 ? 1.436 24.480 11.595 1.00 0.00 44 THR A O 20
ATOM 30400 N N . PHE A 1 45 ? 1.104 23.510 9.593 1.00 0.00 45 PHE A N 20
ATOM 30401 C CA . PHE A 1 45 ? 0.314 22.410 10.135 1.00 0.00 45 PHE A CA 20
ATOM 30402 C C . PHE A 1 45 ? -0.958 22.929 10.798 1.00 0.00 45 PHE A C 20
ATOM 30403 O O . PHE A 1 45 ? -2.046 22.846 10.229 1.00 0.00 45 PHE A O 20
ATOM 30420 N N . GLY A 1 46 ? -0.813 23.463 12.007 1.00 0.00 46 GLY A N 20
ATOM 30421 C CA . GLY A 1 46 ? -1.957 23.987 12.729 1.00 0.00 46 GLY A CA 20
ATOM 30422 C C . GLY A 1 46 ? -2.872 24.813 11.846 1.00 0.00 46 GLY A C 20
ATOM 30423 O O . GLY A 1 46 ? -4.077 24.883 12.084 1.00 0.00 46 GLY A O 20
ATOM 30427 N N . GLU A 1 47 ? -2.297 25.440 10.824 1.00 0.00 47 GLU A N 20
ATOM 30428 C CA . GLU A 1 47 ? -3.070 26.267 9.905 1.00 0.00 47 GLU A CA 20
ATOM 30429 C C . GLU A 1 47 ? -3.707 25.415 8.811 1.00 0.00 47 GLU A C 20
ATOM 30430 O O . GLU A 1 47 ? -4.884 25.579 8.488 1.00 0.00 47 GLU A O 20
ATOM 30442 N N . VAL A 1 48 ? -2.922 24.505 8.245 1.00 0.00 48 VAL A N 20
ATOM 30443 C CA . VAL A 1 48 ? -3.408 23.626 7.188 1.00 0.00 48 VAL A CA 20
ATOM 30444 C C . VAL A 1 48 ? -4.443 22.643 7.724 1.00 0.00 48 VAL A C 20
ATOM 30445 O O . VAL A 1 48 ? -5.261 22.114 6.971 1.00 0.00 48 VAL A O 20
ATOM 30458 N N . SER A 1 49 ? -4.401 22.402 9.031 1.00 0.00 49 SER A N 20
ATOM 30459 C CA . SER A 1 49 ? -5.333 21.479 9.668 1.00 0.00 49 SER A CA 20
ATOM 30460 C C . SER A 1 49 ? -6.663 22.166 9.960 1.00 0.00 49 SER A C 20
ATOM 30461 O O . SER A 1 49 ? -7.720 21.716 9.516 1.00 0.00 49 SER A O 20
ATOM 30469 N N . LYS A 1 50 ? -6.604 23.260 10.712 1.00 0.00 50 LYS A N 20
ATOM 30470 C CA . LYS A 1 50 ? -7.802 24.012 11.065 1.00 0.00 50 LYS A CA 20
ATOM 30471 C C . LYS A 1 50 ? -8.721 24.169 9.858 1.00 0.00 50 LYS A C 20
ATOM 30472 O O . LYS A 1 50 ? -9.936 23.998 9.965 1.00 0.00 50 LYS A O 20
ATOM 30491 N N . ILE A 1 51 ? -8.134 24.493 8.711 1.00 0.00 51 ILE A N 20
ATOM 30492 C CA . ILE A 1 51 ? -8.901 24.670 7.484 1.00 0.00 51 ILE A CA 20
ATOM 30493 C C . ILE A 1 51 ? -9.623 23.384 7.097 1.00 0.00 51 ILE A C 20
ATOM 30494 O O . ILE A 1 51 ? -10.798 23.405 6.732 1.00 0.00 51 ILE A O 20
ATOM 30510 N N . VAL A 1 52 ? -8.911 22.264 7.180 1.00 0.00 52 VAL A N 20
ATOM 30511 C CA . VAL A 1 52 ? -9.484 20.967 6.841 1.00 0.00 52 VAL A CA 20
ATOM 30512 C C . VAL A 1 52 ? -10.635 20.614 7.777 1.00 0.00 52 VAL A C 20
ATOM 30513 O O . VAL A 1 52 ? -11.724 20.255 7.330 1.00 0.00 52 VAL A O 20
ATOM 30526 N N . ALA A 1 53 ? -10.386 20.718 9.078 1.00 0.00 53 ALA A N 20
ATOM 30527 C CA . ALA A 1 53 ? -11.402 20.412 10.077 1.00 0.00 53 ALA A CA 20
ATOM 30528 C C . ALA A 1 53 ? -12.724 21.093 9.742 1.00 0.00 53 ALA A C 20
ATOM 30529 O O . ALA A 1 53 ? -13.794 20.507 9.906 1.00 0.00 53 ALA A O 20
ATOM 30536 N N . SER A 1 54 ? -12.644 22.334 9.272 1.00 0.00 54 SER A N 20
ATOM 30537 C CA . SER A 1 54 ? -13.835 23.096 8.918 1.00 0.00 54 SER A CA 20
ATOM 30538 C C . SER A 1 54 ? -14.397 22.633 7.577 1.00 0.00 54 SER A C 20
ATOM 30539 O O . SER A 1 54 ? -15.598 22.737 7.326 1.00 0.00 54 SER A O 20
ATOM 30547 N N . MET A 1 55 ? -13.520 22.122 6.719 1.00 0.00 55 MET A N 20
ATOM 30548 C CA . MET A 1 55 ? -13.929 21.642 5.404 1.00 0.00 55 MET A CA 20
ATOM 30549 C C . MET A 1 55 ? -14.721 20.344 5.521 1.00 0.00 55 MET A C 20
ATOM 30550 O O . MET A 1 55 ? -15.834 20.237 5.006 1.00 0.00 55 MET A O 20
ATOM 30564 N N . TRP A 1 56 ? -14.141 19.362 6.201 1.00 0.00 56 TRP A N 20
ATOM 30565 C CA . TRP A 1 56 ? -14.793 18.070 6.385 1.00 0.00 56 TRP A CA 20
ATOM 30566 C C . TRP A 1 56 ? -16.142 18.236 7.076 1.00 0.00 56 TRP A C 20
ATOM 30567 O O . TRP A 1 56 ? -17.094 17.513 6.781 1.00 0.00 56 TRP A O 20
ATOM 30588 N N . ASP A 1 57 ? -16.217 19.190 7.997 1.00 0.00 57 ASP A N 20
ATOM 30589 C CA . ASP A 1 57 ? -17.451 19.451 8.730 1.00 0.00 57 ASP A CA 20
ATOM 30590 C C . ASP A 1 57 ? -18.555 19.916 7.786 1.00 0.00 57 ASP A C 20
ATOM 30591 O O . ASP A 1 57 ? -19.731 19.923 8.146 1.00 0.00 57 ASP A O 20
ATOM 30600 N N . GLY A 1 58 ? -18.167 20.307 6.576 1.00 0.00 58 GLY A N 20
ATOM 30601 C CA . GLY A 1 58 ? -19.136 20.770 5.600 1.00 0.00 58 GLY A CA 20
ATOM 30602 C C . GLY A 1 58 ? -18.837 20.264 4.202 1.00 0.00 58 GLY A C 20
ATOM 30603 O O . GLY A 1 58 ? -18.947 21.010 3.228 1.00 0.00 58 GLY A O 20
ATOM 30607 N N . LEU A 1 59 ? -18.458 18.995 4.102 1.00 0.00 59 LEU A N 20
ATOM 30608 C CA . LEU A 1 59 ? -18.141 18.390 2.813 1.00 0.00 59 LEU A CA 20
ATOM 30609 C C . LEU A 1 59 ? -19.395 17.828 2.152 1.00 0.00 59 LEU A C 20
ATOM 30610 O O . LEU A 1 59 ? -20.459 17.768 2.766 1.00 0.00 59 LEU A O 20
ATOM 30626 N N . GLY A 1 60 ? -19.261 17.415 0.895 1.00 0.00 60 GLY A N 20
ATOM 30627 C CA . GLY A 1 60 ? -20.391 16.861 0.172 1.00 0.00 60 GLY A CA 20
ATOM 30628 C C . GLY A 1 60 ? -20.678 15.423 0.558 1.00 0.00 60 GLY A C 20
ATOM 30629 O O . GLY A 1 60 ? -19.795 14.569 0.490 1.00 0.00 60 GLY A O 20
ATOM 30633 N N . GLU A 1 61 ? -21.915 15.156 0.965 1.00 0.00 61 GLU A N 20
ATOM 30634 C CA . GLU A 1 61 ? -22.313 13.812 1.365 1.00 0.00 61 GLU A CA 20
ATOM 30635 C C . GLU A 1 61 ? -21.703 12.765 0.438 1.00 0.00 61 GLU A C 20
ATOM 30636 O O . GLU A 1 61 ? -21.288 11.695 0.882 1.00 0.00 61 GLU A O 20
ATOM 30648 N N . GLU A 1 62 ? -21.654 13.083 -0.852 1.00 0.00 62 GLU A N 20
ATOM 30649 C CA . GLU A 1 62 ? -21.096 12.169 -1.842 1.00 0.00 62 GLU A CA 20
ATOM 30650 C C . GLU A 1 62 ? -19.617 11.910 -1.571 1.00 0.00 62 GLU A C 20
ATOM 30651 O O . GLU A 1 62 ? -19.137 10.785 -1.713 1.00 0.00 62 GLU A O 20
ATOM 30663 N N . GLN A 1 63 ? -18.900 12.959 -1.182 1.00 0.00 63 GLN A N 20
ATOM 30664 C CA . GLN A 1 63 ? -17.475 12.846 -0.893 1.00 0.00 63 GLN A CA 20
ATOM 30665 C C . GLN A 1 63 ? -17.241 12.050 0.387 1.00 0.00 63 GLN A C 20
ATOM 30666 O O . GLN A 1 63 ? -16.344 11.210 0.453 1.00 0.00 63 GLN A O 20
ATOM 30680 N N . LYS A 1 64 ? -18.054 12.321 1.403 1.00 0.00 64 LYS A N 20
ATOM 30681 C CA . LYS A 1 64 ? -17.937 11.630 2.681 1.00 0.00 64 LYS A CA 20
ATOM 30682 C C . LYS A 1 64 ? -18.083 10.123 2.501 1.00 0.00 64 LYS A C 20
ATOM 30683 O O . LYS A 1 64 ? -17.350 9.343 3.108 1.00 0.00 64 LYS A O 20
ATOM 30702 N N . GLN A 1 65 ? -19.032 9.721 1.662 1.00 0.00 65 GLN A N 20
ATOM 30703 C CA . GLN A 1 65 ? -19.272 8.306 1.402 1.00 0.00 65 GLN A CA 20
ATOM 30704 C C . GLN A 1 65 ? -18.028 7.640 0.825 1.00 0.00 65 GLN A C 20
ATOM 30705 O O . GLN A 1 65 ? -17.450 6.742 1.438 1.00 0.00 65 GLN A O 20
ATOM 30719 N N . VAL A 1 66 ? -17.619 8.086 -0.359 1.00 0.00 66 VAL A N 20
ATOM 30720 C CA . VAL A 1 66 ? -16.442 7.533 -1.019 1.00 0.00 66 VAL A CA 20
ATOM 30721 C C . VAL A 1 66 ? -15.273 7.412 -0.048 1.00 0.00 66 VAL A C 20
ATOM 30722 O O . VAL A 1 66 ? -14.501 6.455 -0.106 1.00 0.00 66 VAL A O 20
ATOM 30735 N N . TYR A 1 67 ? -15.150 8.389 0.844 1.00 0.00 67 TYR A N 20
ATOM 30736 C CA . TYR A 1 67 ? -14.073 8.393 1.828 1.00 0.00 67 TYR A CA 20
ATOM 30737 C C . TYR A 1 67 ? -14.246 7.256 2.830 1.00 0.00 67 TYR A C 20
ATOM 30738 O O . TYR A 1 67 ? -13.294 6.544 3.151 1.00 0.00 67 TYR A O 20
ATOM 30756 N N . LYS A 1 68 ? -15.469 7.091 3.322 1.00 0.00 68 LYS A N 20
ATOM 30757 C CA . LYS A 1 68 ? -15.771 6.040 4.287 1.00 0.00 68 LYS A CA 20
ATOM 30758 C C . LYS A 1 68 ? -15.775 4.671 3.616 1.00 0.00 68 LYS A C 20
ATOM 30759 O O . LYS A 1 68 ? -15.553 3.649 4.266 1.00 0.00 68 LYS A O 20
ATOM 30778 N N . LYS A 1 69 ? -16.028 4.656 2.312 1.00 0.00 69 LYS A N 20
ATOM 30779 C CA . LYS A 1 69 ? -16.059 3.413 1.551 1.00 0.00 69 LYS A CA 20
ATOM 30780 C C . LYS A 1 69 ? -14.646 2.953 1.203 1.00 0.00 69 LYS A C 20
ATOM 30781 O O . LYS A 1 69 ? -14.361 1.756 1.174 1.00 0.00 69 LYS A O 20
ATOM 30800 N N . LYS A 1 70 ? -13.765 3.912 0.941 1.00 0.00 70 LYS A N 20
ATOM 30801 C CA . LYS A 1 70 ? -12.381 3.608 0.597 1.00 0.00 70 LYS A CA 20
ATOM 30802 C C . LYS A 1 70 ? -11.625 3.074 1.809 1.00 0.00 70 LYS A C 20
ATOM 30803 O O . LYS A 1 70 ? -10.841 2.130 1.699 1.00 0.00 70 LYS A O 20
ATOM 30822 N N . THR A 1 71 ? -11.865 3.682 2.967 1.00 0.00 71 THR A N 20
ATOM 30823 C CA . THR A 1 71 ? -11.207 3.268 4.199 1.00 0.00 71 THR A CA 20
ATOM 30824 C C . THR A 1 71 ? -11.236 1.752 4.355 1.00 0.00 71 THR A C 20
ATOM 30825 O O . THR A 1 71 ? -10.216 1.130 4.651 1.00 0.00 71 THR A O 20
ATOM 30836 N N . GLU A 1 72 ? -12.411 1.163 4.154 1.00 0.00 72 GLU A N 20
ATOM 30837 C CA . GLU A 1 72 ? -12.571 -0.281 4.273 1.00 0.00 72 GLU A CA 20
ATOM 30838 C C . GLU A 1 72 ? -11.728 -1.010 3.230 1.00 0.00 72 GLU A C 20
ATOM 30839 O O . GLU A 1 72 ? -10.951 -1.905 3.561 1.00 0.00 72 GLU A O 20
ATOM 30851 N N . ALA A 1 73 ? -11.888 -0.619 1.970 1.00 0.00 73 ALA A N 20
ATOM 30852 C CA . ALA A 1 73 ? -11.141 -1.234 0.879 1.00 0.00 73 ALA A CA 20
ATOM 30853 C C . ALA A 1 73 ? -9.638 -1.079 1.088 1.00 0.00 73 ALA A C 20
ATOM 30854 O O . ALA A 1 73 ? -8.851 -1.916 0.647 1.00 0.00 73 ALA A O 20
ATOM 30861 N N . ALA A 1 74 ? -9.247 -0.002 1.762 1.00 0.00 74 ALA A N 20
ATOM 30862 C CA . ALA A 1 74 ? -7.838 0.261 2.030 1.00 0.00 74 ALA A CA 20
ATOM 30863 C C . ALA A 1 74 ? -7.339 -0.568 3.208 1.00 0.00 74 ALA A C 20
ATOM 30864 O O . ALA A 1 74 ? -6.478 -1.434 3.051 1.00 0.00 74 ALA A O 20
ATOM 30871 N N . LYS A 1 75 ? -7.884 -0.297 4.389 1.00 0.00 75 LYS A N 20
ATOM 30872 C CA . LYS A 1 75 ? -7.494 -1.017 5.595 1.00 0.00 75 LYS A CA 20
ATOM 30873 C C . LYS A 1 75 ? -7.532 -2.525 5.364 1.00 0.00 75 LYS A C 20
ATOM 30874 O O . LYS A 1 75 ? -6.622 -3.248 5.770 1.00 0.00 75 LYS A O 20
ATOM 30893 N N . LYS A 1 76 ? -8.589 -2.992 4.709 1.00 0.00 76 LYS A N 20
ATOM 30894 C CA . LYS A 1 76 ? -8.744 -4.413 4.421 1.00 0.00 76 LYS A CA 20
ATOM 30895 C C . LYS A 1 76 ? -7.521 -4.957 3.689 1.00 0.00 76 LYS A C 20
ATOM 30896 O O . LYS A 1 76 ? -6.913 -5.935 4.120 1.00 0.00 76 LYS A O 20
ATOM 30915 N N . GLU A 1 77 ? -7.166 -4.314 2.580 1.00 0.00 77 GLU A N 20
ATOM 30916 C CA . GLU A 1 77 ? -6.015 -4.734 1.790 1.00 0.00 77 GLU A CA 20
ATOM 30917 C C . GLU A 1 77 ? -4.720 -4.556 2.577 1.00 0.00 77 GLU A C 20
ATOM 30918 O O . GLU A 1 77 ? -3.816 -5.389 2.503 1.00 0.00 77 GLU A O 20
ATOM 30930 N N . TYR A 1 78 ? -4.638 -3.465 3.330 1.00 0.00 78 TYR A N 20
ATOM 30931 C CA . TYR A 1 78 ? -3.453 -3.175 4.129 1.00 0.00 78 TYR A CA 20
ATOM 30932 C C . TYR A 1 78 ? -3.095 -4.359 5.022 1.00 0.00 78 TYR A C 20
ATOM 30933 O O . TYR A 1 78 ? -1.920 -4.646 5.252 1.00 0.00 78 TYR A O 20
ATOM 30951 N N . LEU A 1 79 ? -4.117 -5.044 5.523 1.00 0.00 79 LEU A N 20
ATOM 30952 C CA . LEU A 1 79 ? -3.913 -6.199 6.391 1.00 0.00 79 LEU A CA 20
ATOM 30953 C C . LEU A 1 79 ? -3.294 -7.358 5.617 1.00 0.00 79 LEU A C 20
ATOM 30954 O O . LEU A 1 79 ? -2.277 -7.919 6.026 1.00 0.00 79 LEU A O 20
ATOM 30970 N N . LYS A 1 80 ? -3.913 -7.712 4.496 1.00 0.00 80 LYS A N 20
ATOM 30971 C CA . LYS A 1 80 ? -3.422 -8.802 3.662 1.00 0.00 80 LYS A CA 20
ATOM 30972 C C . LYS A 1 80 ? -1.964 -8.577 3.275 1.00 0.00 80 LYS A C 20
ATOM 30973 O O . LYS A 1 80 ? -1.140 -9.486 3.370 1.00 0.00 80 LYS A O 20
ATOM 30992 N N . GLN A 1 81 ? -1.653 -7.360 2.839 1.00 0.00 81 GLN A N 20
ATOM 30993 C CA . GLN A 1 81 ? -0.294 -7.017 2.439 1.00 0.00 81 GLN A CA 20
ATOM 30994 C C . GLN A 1 81 ? 0.674 -7.174 3.607 1.00 0.00 81 GLN A C 20
ATOM 30995 O O . GLN A 1 81 ? 1.811 -7.615 3.430 1.00 0.00 81 GLN A O 20
ATOM 31009 N N . LEU A 1 82 ? 0.217 -6.811 4.800 1.00 0.00 82 LEU A N 20
ATOM 31010 C CA . LEU A 1 82 ? 1.042 -6.911 5.999 1.00 0.00 82 LEU A CA 20
ATOM 31011 C C . LEU A 1 82 ? 1.300 -8.370 6.362 1.00 0.00 82 LEU A C 20
ATOM 31012 O O . LEU A 1 82 ? 2.447 -8.788 6.516 1.00 0.00 82 LEU A O 20
ATOM 31028 N N . ALA A 1 83 ? 0.225 -9.140 6.495 1.00 0.00 83 ALA A N 20
ATOM 31029 C CA . ALA A 1 83 ? 0.336 -10.553 6.835 1.00 0.00 83 ALA A CA 20
ATOM 31030 C C . ALA A 1 83 ? 1.431 -11.231 6.019 1.00 0.00 83 ALA A C 20
ATOM 31031 O O . ALA A 1 83 ? 1.980 -12.253 6.428 1.00 0.00 83 ALA A O 20
ATOM 31038 N N . ALA A 1 84 ? 1.742 -10.655 4.862 1.00 0.00 84 ALA A N 20
ATOM 31039 C CA . ALA A 1 84 ? 2.773 -11.203 3.989 1.00 0.00 84 ALA A CA 20
ATOM 31040 C C . ALA A 1 84 ? 4.125 -10.554 4.261 1.00 0.00 84 ALA A C 20
ATOM 31041 O O . ALA A 1 84 ? 5.168 -11.200 4.154 1.00 0.00 84 ALA A O 20
ATOM 31048 N N . TYR A 1 85 ? 4.101 -9.273 4.613 1.00 0.00 85 TYR A N 20
ATOM 31049 C CA . TYR A 1 85 ? 5.327 -8.536 4.897 1.00 0.00 85 TYR A CA 20
ATOM 31050 C C . TYR A 1 85 ? 6.179 -9.271 5.927 1.00 0.00 85 TYR A C 20
ATOM 31051 O O . TYR A 1 85 ? 7.401 -9.348 5.797 1.00 0.00 85 TYR A O 20
ATOM 31069 N N . ARG A 1 86 ? 5.524 -9.812 6.949 1.00 0.00 86 ARG A N 20
ATOM 31070 C CA . ARG A 1 86 ? 6.220 -10.542 8.002 1.00 0.00 86 ARG A CA 20
ATOM 31071 C C . ARG A 1 86 ? 7.080 -11.657 7.414 1.00 0.00 86 ARG A C 20
ATOM 31072 O O . ARG A 1 86 ? 8.118 -12.014 7.971 1.00 0.00 86 ARG A O 20
ATOM 31093 N N . ALA A 1 87 ? 6.641 -12.202 6.284 1.00 0.00 87 ALA A N 20
ATOM 31094 C CA . ALA A 1 87 ? 7.371 -13.275 5.620 1.00 0.00 87 ALA A CA 20
ATOM 31095 C C . ALA A 1 87 ? 8.875 -13.031 5.673 1.00 0.00 87 ALA A C 20
ATOM 31096 O O . ALA A 1 87 ? 9.644 -13.914 6.053 1.00 0.00 87 ALA A O 20
ATOM 31103 N N . SER A 1 88 ? 9.289 -11.827 5.290 1.00 0.00 88 SER A N 20
ATOM 31104 C CA . SER A 1 88 ? 10.702 -11.468 5.290 1.00 0.00 88 SER A CA 20
ATOM 31105 C C . SER A 1 88 ? 11.231 -11.345 6.716 1.00 0.00 88 SER A C 20
ATOM 31106 O O . SER A 1 88 ? 12.422 -11.536 6.967 1.00 0.00 88 SER A O 20
ATOM 31114 N N . LEU A 1 89 ? 10.338 -11.025 7.645 1.00 0.00 89 LEU A N 20
ATOM 31115 C CA . LEU A 1 89 ? 10.713 -10.876 9.047 1.00 0.00 89 LEU A CA 20
ATOM 31116 C C . LEU A 1 89 ? 10.995 -12.234 9.683 1.00 0.00 89 LEU A C 20
ATOM 31117 O O . LEU A 1 89 ? 11.951 -12.389 10.443 1.00 0.00 89 LEU A O 20
ATOM 31133 N N . VAL A 1 90 ? 10.157 -13.216 9.365 1.00 0.00 90 VAL A N 20
ATOM 31134 C CA . VAL A 1 90 ? 10.318 -14.562 9.902 1.00 0.00 90 VAL A CA 20
ATOM 31135 C C . VAL A 1 90 ? 11.373 -15.341 9.126 1.00 0.00 90 VAL A C 20
ATOM 31136 O O . VAL A 1 90 ? 11.805 -14.921 8.053 1.00 0.00 90 VAL A O 20
ATOM 31149 N N . SER A 1 91 ? 11.784 -16.479 9.676 1.00 0.00 91 SER A N 20
ATOM 31150 C CA . SER A 1 91 ? 12.792 -17.317 9.036 1.00 0.00 91 SER A CA 20
ATOM 31151 C C . SER A 1 91 ? 12.185 -18.114 7.885 1.00 0.00 91 SER A C 20
ATOM 31152 O O . SER A 1 91 ? 12.768 -18.209 6.805 1.00 0.00 91 SER A O 20
ATOM 31160 N N . LYS A 1 92 ? 11.011 -18.686 8.125 1.00 0.00 92 LYS A N 20
ATOM 31161 C CA . LYS A 1 92 ? 10.322 -19.475 7.111 1.00 0.00 92 LYS A CA 20
ATOM 31162 C C . LYS A 1 92 ? 8.861 -19.052 6.992 1.00 0.00 92 LYS A C 20
ATOM 31163 O O . LYS A 1 92 ? 8.105 -19.118 7.961 1.00 0.00 92 LYS A O 20
ATOM 31182 N N . SER A 1 93 ? 8.470 -18.620 5.797 1.00 0.00 93 SER A N 20
ATOM 31183 C CA . SER A 1 93 ? 7.100 -18.184 5.552 1.00 0.00 93 SER A CA 20
ATOM 31184 C C . SER A 1 93 ? 6.193 -19.378 5.269 1.00 0.00 93 SER A C 20
ATOM 31185 O O . SER A 1 93 ? 6.663 -20.506 5.115 1.00 0.00 93 SER A O 20
ATOM 31193 N N . TYR A 1 94 ? 4.892 -19.121 5.202 1.00 0.00 94 TYR A N 20
ATOM 31194 C CA . TYR A 1 94 ? 3.917 -20.173 4.940 1.00 0.00 94 TYR A CA 20
ATOM 31195 C C . TYR A 1 94 ? 3.292 -20.005 3.559 1.00 0.00 94 TYR A C 20
ATOM 31196 O O . TYR A 1 94 ? 3.246 -20.946 2.765 1.00 0.00 94 TYR A O 20
ATOM 31214 N N . THR A 1 95 ? 2.811 -18.798 3.277 1.00 0.00 95 THR A N 20
ATOM 31215 C CA . THR A 1 95 ? 2.188 -18.504 1.993 1.00 0.00 95 THR A CA 20
ATOM 31216 C C . THR A 1 95 ? 0.827 -19.181 1.874 1.00 0.00 95 THR A C 20
ATOM 31217 O O . THR A 1 95 ? -0.209 -18.517 1.877 1.00 0.00 95 THR A O 20
ATOM 31228 N N . ASP A 1 96 ? 0.838 -20.505 1.771 1.00 0.00 96 ASP A N 20
ATOM 31229 C CA . ASP A 1 96 ? -0.397 -21.273 1.654 1.00 0.00 96 ASP A CA 20
ATOM 31230 C C . ASP A 1 96 ? -0.295 -22.587 2.422 1.00 0.00 96 ASP A C 20
ATOM 31231 O O . ASP A 1 96 ? 0.791 -23.146 2.574 1.00 0.00 96 ASP A O 20
ATOM 31240 N N . SER A 1 97 ? -1.434 -23.074 2.905 1.00 0.00 97 SER A N 20
ATOM 31241 C CA . SER A 1 97 ? -1.472 -24.320 3.662 1.00 0.00 97 SER A CA 20
ATOM 31242 C C . SER A 1 97 ? -2.908 -24.701 4.007 1.00 0.00 97 SER A C 20
ATOM 31243 O O . SER A 1 97 ? -3.573 -24.019 4.786 1.00 0.00 97 SER A O 20
ATOM 31251 N N . GLY A 1 98 ? -3.380 -25.797 3.421 1.00 0.00 98 GLY A N 20
ATOM 31252 C CA . GLY A 1 98 ? -4.734 -26.252 3.679 1.00 0.00 98 GLY A CA 20
ATOM 31253 C C . GLY A 1 98 ? -4.926 -27.719 3.349 1.00 0.00 98 GLY A C 20
ATOM 31254 O O . GLY A 1 98 ? -4.336 -28.247 2.406 1.00 0.00 98 GLY A O 20
ATOM 31258 N N . PRO A 1 99 ? -5.768 -28.402 4.138 1.00 0.00 99 PRO A N 20
ATOM 31259 C CA . PRO A 1 99 ? -6.055 -29.826 3.945 1.00 0.00 99 PRO A CA 20
ATOM 31260 C C . PRO A 1 99 ? -6.870 -30.088 2.684 1.00 0.00 99 PRO A C 20
ATOM 31261 O O . PRO A 1 99 ? -7.548 -29.195 2.175 1.00 0.00 99 PRO A O 20
ATOM 31272 N N . SER A 1 100 ? -6.801 -31.318 2.184 1.00 0.00 100 SER A N 20
ATOM 31273 C CA . SER A 1 100 ? -7.531 -31.695 0.979 1.00 0.00 100 SER A CA 20
ATOM 31274 C C . SER A 1 100 ? -9.036 -31.583 1.198 1.00 0.00 100 SER A C 20
ATOM 31275 O O . SER A 1 100 ? -9.754 -31.017 0.374 1.00 0.00 100 SER A O 20
ATOM 31283 N N . SER A 1 101 ? -9.508 -32.127 2.316 1.00 0.00 101 SER A N 20
ATOM 31284 C CA . SER A 1 101 ? -10.928 -32.093 2.643 1.00 0.00 101 SER A CA 20
ATOM 31285 C C . SER A 1 101 ? -11.185 -31.199 3.853 1.00 0.00 101 SER A C 20
ATOM 31286 O O . SER A 1 101 ? -10.334 -31.064 4.731 1.00 0.00 101 SER A O 20
ATOM 31294 N N . GLY A 1 102 ? -12.367 -30.591 3.891 1.00 0.00 102 GLY A N 20
ATOM 31295 C CA . GLY A 1 102 ? -12.716 -29.718 4.996 1.00 0.00 102 GLY A CA 20
ATOM 31296 C C . GLY A 1 102 ? -12.886 -30.472 6.300 1.00 0.00 102 GLY A C 20
ATOM 31297 O O . GLY A 1 102 ? -12.658 -31.680 6.360 1.00 0.00 102 GLY A O 20
#

Solvent-accessible surface area: 8986 Å² total; per-residue (Å²): 137,117,116,78,120,75,51,204,168,156,147,182,183,85,127,114,94,39,160,133,38,60,76,9,89,28,27,19,55,151,81,10,56,59,54,18,93,57,150,68,94,152,14,91,172,47,94,2,39,166,60,0,43,82,86,26,118,65,28,35,158,142,100,58,71,50,40,114,124,113,23,87,56,20,86,109,90,31,80,127,113,32,54,58,68,118,67,81,86,121,61,188,87,212,130,112,112,32,150,103,100,126

GO terms:
  GO:0005634 nucleus (C, IDA)
  GO:0031490 chromatin DNA binding (F, IDA)
  GO:0002362 CD4-positive, CD25-positive, alpha-beta regulatory T cell lineage commitment (P, IMP)
  GO:0002364 NK T cell lineage commitment (P, IMP)
  GO:0043373 CD4-positive, alpha-beta T cell lineage commitment (P, IMP)
  GO:0043375 CD8-positive, alpha-beta T cell lineage commitment (P, IMP)
  GO:0045944 positive regulation of transcription by RNA polymerase II (P, IMP)
  GO:0010976 positive regulation of neuron projection development (P, IMP)
  GO:2000179 positive regulation of neural precursor cell proliferation (P, IMP)
  GO:0021895 cerebral cortex neuron differentiation (P, IMP)
  GO:1902232 regulation of positive thymic T cell selection (P, IMP)
  GO:0030098 lymphocyte differentiation (P, IMP)
  GO:0032825 positive regulation of natural killer cell differentiation (P, IMP)
  GO:0048535 lymph node development (P, IMP)
  GO:0048541 Peyer's patch development (P, IMP)

Radius of gyration: 19.43 Å; Cα contacts (8 Å, |Δi|>4): 49; chains: 1; bounding box: 48×46×45 Å